Protein 2E7K (pdb70)

Foldseek 3Di:
DDDPPAFDKDKDADAQADFFAFFWAADPFWIFGCGGHCDGDVNPPPSHDGQKTWQDKPRHGCGGPRVVNSVVVRRVHGIIITGTHHDPVVD

CATH classification: 2.30.42.10

Radius of gyration: 12.75 Å; Cα contacts (8 Å, |Δi|>4): 169; chains: 1; bounding box: 32×29×38 Å

Nearest PDB structures (foldseek):
  2e7k-assembly1_A  TM=9.090E-01  e=2.906E-13  Homo sapiens
  7ntk-assembly2_B  TM=8.522E-01  e=6.490E-05  Homo sapiens
  4uu5-assembly1_A  TM=8.303E-01  e=9.554E-05  Homo sapiens
  4uu6-assembly1_A  TM=8.459E-01  e=1.331E-04  Homo sapiens
  7qcs-assembly1_A  TM=7.910E-01  e=1.571E-04  Homo sapiens

GO terms:
  GO:0005515 protein binding (F, IPI)
  GO:0005856 cytoskeleton (C, IDA)
  GO:0016020 membrane (C, EXP)

Secondary structure (DSSP, 8-state):
------S-B--B---TT----EEEEESSSSEEEEEE-SSSHHHHH----TT-EEEEETTEE-TT-HHHHHHHHHT--SSB-EEEE--S---

Structure (mmCIF, N/CA/C/O backbone):
data_2E7K
#
_entry.id   2E7K
#
loop_
_atom_site.group_PDB
_atom_site.id
_atom_site.type_symbol
_atom_site.label_atom_id
_atom_site.label_alt_id
_atom_site.label_comp_id
_atom_site.label_asym_id
_atom_site.label_entity_id
_atom_site.label_seq_id
_atom_site.pdbx_PDB_ins_code
_atom_site.Cartn_x
_atom_site.Cartn_y
_atom_site.Cartn_z
_atom_site.occupancy
_atom_site.B_iso_or_equiv
_atom_site.auth_seq_id
_atom_site.auth_comp_id
_atom_site.auth_asym_id
_atom_site.auth_atom_id
_atom_site.pdbx_PDB_model_num
ATOM 1 N N . GLY A 1 1 ? -2.651 -6.414 -25.399 1.00 0.00 1 GLY A N 1
ATOM 2 C CA . GLY A 1 1 ? -3.348 -7.593 -25.879 1.00 0.00 1 GLY A CA 1
ATOM 3 C C . GLY A 1 1 ? -3.368 -8.711 -24.856 1.00 0.00 1 GLY A C 1
ATOM 4 O O . GLY A 1 1 ? -4.349 -8.882 -24.131 1.00 0.00 1 GLY A O 1
ATOM 8 N N . SER A 1 2 ? -2.283 -9.477 -24.796 1.00 0.00 2 SER A N 1
ATOM 9 C CA . SER A 1 2 ? -2.182 -10.589 -23.858 1.00 0.00 2 SER A CA 1
ATOM 10 C C . SER A 1 2 ? -1.582 -10.128 -22.533 1.00 0.00 2 SER A C 1
ATOM 11 O O . SER A 1 2 ? -0.388 -9.840 -22.447 1.00 0.00 2 SER A O 1
ATOM 19 N N . SER A 1 3 ? -2.419 -10.062 -21.503 1.00 0.00 3 SER A N 1
ATOM 20 C CA . SER A 1 3 ? -1.973 -9.633 -20.182 1.00 0.00 3 SER A CA 1
ATOM 21 C C . SER A 1 3 ? -1.276 -10.774 -19.447 1.00 0.00 3 SER A C 1
ATOM 22 O O . SER A 1 3 ? -1.886 -11.802 -19.152 1.00 0.00 3 SER A O 1
ATOM 30 N N . GLY A 1 4 ? 0.007 -10.585 -19.154 1.00 0.00 4 GLY A N 1
ATOM 31 C CA . GLY A 1 4 ? 0.767 -11.606 -18.456 1.00 0.00 4 GLY A CA 1
ATOM 32 C C . GLY A 1 4 ? 1.449 -11.072 -17.212 1.00 0.00 4 GLY A C 1
ATOM 33 O O . GLY A 1 4 ? 2.673 -10.951 -17.170 1.00 0.00 4 GLY A O 1
ATOM 37 N N . SER A 1 5 ? 0.655 -10.750 -16.196 1.00 0.00 5 SER A N 1
ATOM 38 C CA . SER A 1 5 ? 1.189 -10.221 -14.946 1.00 0.00 5 SER A CA 1
ATOM 39 C C . SER A 1 5 ? 0.243 -10.512 -13.785 1.00 0.00 5 SER A C 1
ATOM 40 O O . SER A 1 5 ? -0.975 -10.399 -13.919 1.00 0.00 5 SER A O 1
ATOM 48 N N . SER A 1 6 ? 0.814 -10.887 -12.645 1.00 0.00 6 SER A N 1
ATOM 49 C CA . SER A 1 6 ? 0.023 -11.198 -11.460 1.00 0.00 6 SER A CA 1
ATOM 50 C C . SER A 1 6 ? -0.014 -10.010 -10.504 1.00 0.00 6 SER A C 1
ATOM 51 O O . SER A 1 6 ? 0.777 -9.075 -10.626 1.00 0.00 6 SER A O 1
ATOM 59 N N . GLY A 1 7 ? -0.941 -10.053 -9.552 1.00 0.00 7 GLY A N 1
ATOM 60 C CA . GLY A 1 7 ? -1.066 -8.974 -8.589 1.00 0.00 7 GLY A CA 1
ATOM 61 C C . GLY A 1 7 ? -1.094 -7.609 -9.247 1.00 0.00 7 GLY A C 1
ATOM 62 O O . GLY A 1 7 ? -1.926 -7.349 -10.116 1.00 0.00 7 GLY A O 1
ATOM 66 N N . ARG A 1 8 ? -0.183 -6.735 -8.832 1.00 0.00 8 ARG A N 1
ATOM 67 C CA . ARG A 1 8 ? -0.108 -5.389 -9.385 1.00 0.00 8 ARG A CA 1
ATOM 68 C C . ARG A 1 8 ? 1.158 -4.678 -8.916 1.00 0.00 8 ARG A C 1
ATOM 69 O O . ARG A 1 8 ? 1.257 -4.262 -7.762 1.00 0.00 8 ARG A O 1
ATOM 90 N N . MET A 1 9 ? 2.123 -4.542 -9.819 1.00 0.00 9 MET A N 1
ATOM 91 C CA . MET A 1 9 ? 3.383 -3.881 -9.498 1.00 0.00 9 MET A CA 1
ATOM 92 C C . MET A 1 9 ? 3.209 -2.365 -9.470 1.00 0.00 9 MET A C 1
ATOM 93 O O . MET A 1 9 ? 3.028 -1.732 -10.510 1.00 0.00 9 MET A O 1
ATOM 107 N N . VAL A 1 10 ? 3.265 -1.790 -8.273 1.00 0.00 10 VAL A N 1
ATOM 108 C CA . VAL A 1 10 ? 3.115 -0.348 -8.110 1.00 0.00 10 VAL A CA 1
ATOM 109 C C . VAL A 1 10 ? 4.473 0.337 -8.004 1.00 0.00 10 VAL A C 1
ATOM 110 O O . VAL A 1 10 ? 5.276 0.016 -7.129 1.00 0.00 10 VAL A O 1
ATOM 123 N N . GLY A 1 11 ? 4.723 1.285 -8.902 1.00 0.00 11 GLY A N 1
ATOM 124 C CA . GLY A 1 11 ? 5.985 2.002 -8.893 1.00 0.00 11 GLY A CA 1
ATOM 125 C C . GLY A 1 11 ? 5.925 3.270 -8.065 1.00 0.00 11 GLY A C 1
ATOM 126 O O . GLY A 1 11 ? 5.049 4.112 -8.269 1.00 0.00 11 GLY A O 1
ATOM 130 N N . ILE A 1 12 ? 6.856 3.407 -7.127 1.00 0.00 12 ILE A N 1
ATOM 131 C CA . ILE A 1 12 ? 6.904 4.581 -6.265 1.00 0.00 12 ILE A CA 1
ATOM 132 C C . ILE A 1 12 ? 8.162 5.403 -6.526 1.00 0.00 12 ILE A C 1
ATOM 133 O O . ILE A 1 12 ? 9.247 4.853 -6.716 1.00 0.00 12 ILE A O 1
ATOM 149 N N . ARG A 1 13 ? 8.008 6.723 -6.532 1.00 0.00 13 ARG A N 1
ATOM 150 C CA . ARG A 1 13 ? 9.132 7.622 -6.769 1.00 0.00 13 ARG A CA 1
ATOM 151 C C . ARG A 1 13 ? 9.627 8.230 -5.460 1.00 0.00 13 ARG A C 1
ATOM 152 O O . ARG A 1 13 ? 9.934 9.420 -5.392 1.00 0.00 13 ARG A O 1
ATOM 173 N N . LYS A 1 14 ? 9.703 7.404 -4.422 1.00 0.00 14 LYS A N 1
ATOM 174 C CA . LYS A 1 14 ? 10.162 7.858 -3.114 1.00 0.00 14 LYS A CA 1
ATOM 175 C C . LYS A 1 14 ? 11.676 8.046 -3.104 1.00 0.00 14 LYS A C 1
ATOM 176 O O . LYS A 1 14 ? 12.377 7.572 -3.998 1.00 0.00 14 LYS A O 1
ATOM 195 N N . THR A 1 15 ? 12.175 8.740 -2.085 1.00 0.00 15 THR A N 1
ATOM 196 C CA . THR A 1 15 ? 13.605 8.990 -1.959 1.00 0.00 15 THR A CA 1
ATOM 197 C C . THR A 1 15 ? 14.127 8.524 -0.604 1.00 0.00 15 THR A C 1
ATOM 198 O O . THR A 1 15 ? 13.398 8.530 0.388 1.00 0.00 15 THR A O 1
ATOM 209 N N . ALA A 1 16 ? 15.392 8.120 -0.570 1.00 0.00 16 ALA A N 1
ATOM 210 C CA . ALA A 1 16 ? 16.012 7.654 0.664 1.00 0.00 16 ALA A CA 1
ATOM 211 C C . ALA A 1 16 ? 15.445 8.386 1.875 1.00 0.00 16 ALA A C 1
ATOM 212 O O . ALA A 1 16 ? 15.330 9.611 1.874 1.00 0.00 16 ALA A O 1
ATOM 219 N N . GLY A 1 17 ? 15.090 7.628 2.907 1.00 0.00 17 GLY A N 1
ATOM 220 C CA . GLY A 1 17 ? 14.538 8.223 4.110 1.00 0.00 17 GLY A CA 1
ATOM 221 C C . GLY A 1 17 ? 13.061 8.537 3.976 1.00 0.00 17 GLY A C 1
ATOM 222 O O . GLY A 1 17 ? 12.267 8.204 4.855 1.00 0.00 17 GLY A O 1
ATOM 226 N N . GLU A 1 18 ? 12.693 9.183 2.873 1.00 0.00 18 GLU A N 1
ATOM 227 C CA . GLU A 1 18 ? 11.302 9.545 2.630 1.00 0.00 18 GLU A CA 1
ATOM 228 C C . GLU A 1 18 ? 10.360 8.449 3.121 1.00 0.00 18 GLU A C 1
ATOM 229 O O . GLU A 1 18 ? 10.482 7.288 2.729 1.00 0.00 18 GLU A O 1
ATOM 241 N N . HIS A 1 19 ? 9.422 8.826 3.983 1.00 0.00 19 HIS A N 1
ATOM 242 C CA . HIS A 1 19 ? 8.459 7.876 4.530 1.00 0.00 19 HIS A CA 1
ATOM 243 C C . HIS A 1 19 ? 7.167 7.884 3.718 1.00 0.00 19 HIS A C 1
ATOM 244 O O . HIS A 1 19 ? 6.879 8.843 3.000 1.00 0.00 19 HIS A O 1
ATOM 259 N N . LEU A 1 20 ? 6.393 6.811 3.835 1.00 0.00 20 LEU A N 1
ATOM 260 C CA . LEU A 1 20 ? 5.132 6.694 3.112 1.00 0.00 20 LEU A CA 1
ATOM 261 C C . LEU A 1 20 ? 3.988 7.315 3.907 1.00 0.00 20 LEU A C 1
ATOM 262 O O . LEU A 1 20 ? 3.325 8.240 3.441 1.00 0.00 20 LEU A O 1
ATOM 278 N N . GLY A 1 21 ? 3.764 6.799 5.112 1.00 0.00 21 GLY A N 1
ATOM 279 C CA . GLY A 1 21 ? 2.701 7.317 5.954 1.00 0.00 21 GLY A CA 1
ATOM 280 C C . GLY A 1 21 ? 1.456 6.453 5.913 1.00 0.00 21 GLY A C 1
ATOM 281 O O . GLY A 1 21 ? 0.370 6.933 5.590 1.00 0.00 21 GLY A O 1
ATOM 285 N N . VAL A 1 22 ? 1.614 5.174 6.240 1.00 0.00 22 VAL A N 1
ATOM 286 C CA . VAL A 1 22 ? 0.494 4.241 6.239 1.00 0.00 22 VAL A CA 1
ATOM 287 C C . VAL A 1 22 ? 0.626 3.222 7.365 1.00 0.00 22 VAL A C 1
ATOM 288 O O . VAL A 1 22 ? 1.706 3.040 7.930 1.00 0.00 22 VAL A O 1
ATOM 301 N N . THR A 1 23 ? -0.480 2.559 7.689 1.00 0.00 23 THR A N 1
ATOM 302 C CA . THR A 1 23 ? -0.488 1.558 8.749 1.00 0.00 23 THR A CA 1
ATOM 303 C C . THR A 1 23 ? -1.024 0.225 8.241 1.00 0.00 23 THR A C 1
ATOM 304 O O . THR A 1 23 ? -2.163 0.136 7.781 1.00 0.00 23 THR A O 1
ATOM 315 N N . PHE A 1 24 ? -0.197 -0.812 8.329 1.00 0.00 24 PHE A N 1
ATOM 316 C CA . PHE A 1 24 ? -0.588 -2.142 7.877 1.00 0.00 24 PHE A CA 1
ATOM 317 C C . PHE A 1 24 ? -1.034 -3.006 9.054 1.00 0.00 24 PHE A C 1
ATOM 318 O O . PHE A 1 24 ? -0.545 -2.851 10.172 1.00 0.00 24 PHE A O 1
ATOM 335 N N . ARG A 1 25 ? -1.967 -3.916 8.792 1.00 0.00 25 ARG A N 1
ATOM 336 C CA . ARG A 1 25 ? -2.480 -4.804 9.828 1.00 0.00 25 ARG A CA 1
ATOM 337 C C . ARG A 1 25 ? -2.360 -6.264 9.402 1.00 0.00 25 ARG A C 1
ATOM 338 O O . ARG A 1 25 ? -2.372 -6.577 8.212 1.00 0.00 25 ARG A O 1
ATOM 359 N N . VAL A 1 26 ? -2.244 -7.154 10.383 1.00 0.00 26 VAL A N 1
ATOM 360 C CA . VAL A 1 26 ? -2.122 -8.581 10.110 1.00 0.00 26 VAL A CA 1
ATOM 361 C C . VAL A 1 26 ? -3.391 -9.326 10.506 1.00 0.00 26 VAL A C 1
ATOM 362 O O . VAL A 1 26 ? -3.632 -9.576 11.687 1.00 0.00 26 VAL A O 1
ATOM 375 N N . GLU A 1 27 ? -4.198 -9.680 9.511 1.00 0.00 27 GLU A N 1
ATOM 376 C CA . GLU A 1 27 ? -5.444 -10.397 9.757 1.00 0.00 27 GLU A CA 1
ATOM 377 C C . GLU A 1 27 ? -5.574 -11.597 8.824 1.00 0.00 27 GLU A C 1
ATOM 378 O O . GLU A 1 27 ? -5.638 -11.445 7.605 1.00 0.00 27 GLU A O 1
ATOM 390 N N . GLY A 1 28 ? -5.611 -12.792 9.407 1.00 0.00 28 GLY A N 1
ATOM 391 C CA . GLY A 1 28 ? -5.733 -14.001 8.613 1.00 0.00 28 GLY A CA 1
ATOM 392 C C . GLY A 1 28 ? -4.389 -14.527 8.150 1.00 0.00 28 GLY A C 1
ATOM 393 O O . GLY A 1 28 ? -4.239 -15.719 7.884 1.00 0.00 28 GLY A O 1
ATOM 397 N N . GLY A 1 29 ? -3.408 -13.635 8.050 1.00 0.00 29 GLY A N 1
ATOM 398 C CA . GLY A 1 29 ? -2.083 -14.035 7.613 1.00 0.00 29 GLY A CA 1
ATOM 399 C C . GLY A 1 29 ? -1.609 -13.250 6.406 1.00 0.00 29 GLY A C 1
ATOM 400 O O . GLY A 1 29 ? -0.812 -13.745 5.610 1.00 0.00 29 GLY A O 1
ATOM 404 N N . GLU A 1 30 ? -2.102 -12.023 6.269 1.00 0.00 30 GLU A N 1
ATOM 405 C CA . GLU A 1 30 ? -1.725 -11.170 5.148 1.00 0.00 30 GLU A CA 1
ATOM 406 C C . GLU A 1 30 ? -1.628 -9.710 5.584 1.00 0.00 30 GLU A C 1
ATOM 407 O O . GLU A 1 30 ? -2.351 -9.268 6.478 1.00 0.00 30 GLU A O 1
ATOM 419 N N . LEU A 1 31 ? -0.731 -8.967 4.946 1.00 0.00 31 LEU A N 1
ATOM 420 C CA . LEU A 1 31 ? -0.539 -7.557 5.266 1.00 0.00 31 LEU A CA 1
ATOM 421 C C . LEU A 1 31 ? -1.534 -6.685 4.507 1.00 0.00 31 LEU A C 1
ATOM 422 O O . LEU A 1 31 ? -1.483 -6.590 3.281 1.00 0.00 31 LEU A O 1
ATOM 438 N N . VAL A 1 32 ? -2.437 -6.048 5.245 1.00 0.00 32 VAL A N 1
ATOM 439 C CA . VAL A 1 32 ? -3.442 -5.180 4.642 1.00 0.00 32 VAL A CA 1
ATOM 440 C C . VAL A 1 32 ? -3.319 -3.752 5.162 1.00 0.00 32 VAL A C 1
ATOM 441 O O . VAL A 1 32 ? -3.225 -3.526 6.368 1.00 0.00 32 VAL A O 1
ATOM 454 N N . ILE A 1 33 ? -3.321 -2.792 4.243 1.00 0.00 33 ILE A N 1
ATOM 455 C CA . ILE A 1 33 ? -3.211 -1.386 4.609 1.00 0.00 33 ILE A CA 1
ATOM 456 C C . ILE A 1 33 ? -4.348 -0.968 5.536 1.00 0.00 33 ILE A C 1
ATOM 457 O O . ILE A 1 33 ? -5.417 -0.562 5.080 1.00 0.00 33 ILE A O 1
ATOM 473 N N . ALA A 1 34 ? -4.110 -1.070 6.839 1.00 0.00 34 ALA A N 1
ATOM 474 C CA . ALA A 1 34 ? -5.113 -0.700 7.830 1.00 0.00 34 ALA A CA 1
ATOM 475 C C . ALA A 1 34 ? -5.661 0.698 7.561 1.00 0.00 34 ALA A C 1
ATOM 476 O O . ALA A 1 34 ? -6.871 0.887 7.438 1.00 0.00 34 ALA A O 1
ATOM 483 N N . ARG A 1 35 ? -4.763 1.673 7.471 1.00 0.00 35 ARG A N 1
ATOM 484 C CA . ARG A 1 35 ? -5.157 3.054 7.219 1.00 0.00 35 ARG A CA 1
ATOM 485 C C . ARG A 1 35 ? -4.077 3.792 6.433 1.00 0.00 35 ARG A C 1
ATOM 486 O O . ARG A 1 35 ? -2.920 3.372 6.403 1.00 0.00 35 ARG A O 1
ATOM 507 N N . ILE A 1 36 ? -4.464 4.894 5.798 1.00 0.00 36 ILE A N 1
ATOM 508 C CA . ILE A 1 36 ? -3.529 5.691 5.013 1.00 0.00 36 ILE A CA 1
ATOM 509 C C . ILE A 1 36 ? -3.619 7.167 5.384 1.00 0.00 36 ILE A C 1
ATOM 510 O O . ILE A 1 36 ? -4.695 7.765 5.340 1.00 0.00 36 ILE A O 1
ATOM 526 N N . LEU A 1 37 ? -2.483 7.750 5.747 1.00 0.00 37 LEU A N 1
ATOM 527 C CA . LEU A 1 37 ? -2.432 9.159 6.124 1.00 0.00 37 LEU A CA 1
ATOM 528 C C . LEU A 1 37 ? -2.461 10.054 4.889 1.00 0.00 37 LEU A C 1
ATOM 529 O O . LEU A 1 37 ? -1.931 9.696 3.837 1.00 0.00 37 LEU A O 1
ATOM 545 N N . HIS A 1 38 ? -3.082 11.222 5.025 1.00 0.00 38 HIS A N 1
ATOM 546 C CA . HIS A 1 38 ? -3.177 12.170 3.921 1.00 0.00 38 HIS A CA 1
ATOM 547 C C . HIS A 1 38 ? -1.891 12.980 3.788 1.00 0.00 38 HIS A C 1
ATOM 548 O O . HIS A 1 38 ? -1.012 12.913 4.646 1.00 0.00 38 HIS A O 1
ATOM 563 N N . GLY A 1 39 ? -1.788 13.744 2.704 1.00 0.00 39 GLY A N 1
ATOM 564 C CA . GLY A 1 39 ? -0.606 14.554 2.478 1.00 0.00 39 GLY A CA 1
ATOM 565 C C . GLY A 1 39 ? 0.667 13.731 2.462 1.00 0.00 39 GLY A C 1
ATOM 566 O O . GLY A 1 39 ? 1.681 14.131 3.034 1.00 0.00 39 GLY A O 1
ATOM 570 N N . GLY A 1 40 ? 0.615 12.575 1.807 1.00 0.00 40 GLY A N 1
ATOM 571 C CA . GLY A 1 40 ? 1.778 11.711 1.734 1.00 0.00 40 GLY A CA 1
ATOM 572 C C . GLY A 1 40 ? 1.968 11.109 0.355 1.00 0.00 40 GLY A C 1
ATOM 573 O O . GLY A 1 40 ? 1.446 11.627 -0.632 1.00 0.00 40 GLY A O 1
ATOM 577 N N . MET A 1 41 ? 2.718 10.014 0.287 1.00 0.00 41 MET A N 1
ATOM 578 C CA . MET A 1 41 ? 2.975 9.342 -0.982 1.00 0.00 41 MET A CA 1
ATOM 579 C C . MET A 1 41 ? 1.742 8.576 -1.451 1.00 0.00 41 MET A C 1
ATOM 580 O O . MET A 1 41 ? 1.134 8.920 -2.465 1.00 0.00 41 MET A O 1
ATOM 594 N N . VAL A 1 42 ? 1.377 7.537 -0.706 1.00 0.00 42 VAL A N 1
ATOM 595 C CA . VAL A 1 42 ? 0.216 6.723 -1.046 1.00 0.00 42 VAL A CA 1
ATOM 596 C C . VAL A 1 42 ? -0.997 7.596 -1.349 1.00 0.00 42 VAL A C 1
ATOM 597 O O . VAL A 1 42 ? -1.559 7.537 -2.442 1.00 0.00 42 VAL A O 1
ATOM 610 N N . ALA A 1 43 ? -1.395 8.406 -0.373 1.00 0.00 43 ALA A N 1
ATOM 611 C CA . ALA A 1 43 ? -2.540 9.293 -0.536 1.00 0.00 43 ALA A CA 1
ATOM 612 C C . ALA A 1 43 ? -2.515 9.977 -1.899 1.00 0.00 43 ALA A C 1
ATOM 613 O O . ALA A 1 43 ? -3.373 9.728 -2.744 1.00 0.00 43 ALA A O 1
ATOM 620 N N . GLN A 1 44 ? -1.525 10.841 -2.104 1.00 0.00 44 GLN A N 1
ATOM 621 C CA . GLN A 1 44 ? -1.390 11.562 -3.363 1.00 0.00 44 GLN A CA 1
ATOM 622 C C . GLN A 1 44 ? -1.602 10.628 -4.551 1.00 0.00 44 GLN A C 1
ATOM 623 O O . GLN A 1 44 ? -2.511 10.830 -5.356 1.00 0.00 44 GLN A O 1
ATOM 637 N N . GLN A 1 45 ? -0.757 9.608 -4.652 1.00 0.00 45 GLN A N 1
ATOM 638 C CA . GLN A 1 45 ? -0.851 8.644 -5.742 1.00 0.00 45 GLN A CA 1
ATOM 639 C C . GLN A 1 45 ? -2.300 8.232 -5.981 1.00 0.00 45 GLN A C 1
ATOM 640 O O . GLN A 1 45 ? -2.759 8.170 -7.121 1.00 0.00 45 GLN A O 1
ATOM 654 N N . GLY A 1 46 ? -3.017 7.951 -4.897 1.00 0.00 46 GLY A N 1
ATOM 655 C CA . GLY A 1 46 ? -4.407 7.549 -5.010 1.00 0.00 46 GLY A CA 1
ATOM 656 C C . GLY A 1 46 ? -4.558 6.096 -5.416 1.00 0.00 46 GLY A C 1
ATOM 657 O O . GLY A 1 46 ? -5.664 5.553 -5.407 1.00 0.00 46 GLY A O 1
ATOM 661 N N . LEU A 1 47 ? -3.446 5.465 -5.774 1.00 0.00 47 LEU A N 1
ATOM 662 C CA . LEU A 1 47 ? -3.460 4.066 -6.187 1.00 0.00 47 LEU A CA 1
ATOM 663 C C . LEU A 1 47 ? -3.842 3.158 -5.022 1.00 0.00 47 LEU A C 1
ATOM 664 O O . LEU A 1 47 ? -4.945 2.611 -4.983 1.00 0.00 47 LEU A O 1
ATOM 680 N N . LEU A 1 48 ? -2.924 3.002 -4.075 1.00 0.00 48 LEU A N 1
ATOM 681 C CA . LEU A 1 48 ? -3.165 2.162 -2.907 1.00 0.00 48 LEU A CA 1
ATOM 682 C C . LEU A 1 48 ? -4.335 2.695 -2.085 1.00 0.00 48 LEU A C 1
ATOM 683 O O . LEU A 1 48 ? -4.548 3.905 -2.001 1.00 0.00 48 LEU A O 1
ATOM 699 N N . HIS A 1 49 ? -5.089 1.783 -1.478 1.00 0.00 49 HIS A N 1
ATOM 700 C CA . HIS A 1 49 ? -6.235 2.161 -0.660 1.00 0.00 49 HIS A CA 1
ATOM 701 C C . HIS A 1 49 ? -6.574 1.062 0.342 1.00 0.00 49 HIS A C 1
ATOM 702 O O . HIS A 1 49 ? -6.333 -0.118 0.089 1.00 0.00 49 HIS A O 1
ATOM 717 N N . VAL A 1 50 ? -7.133 1.458 1.481 1.00 0.00 50 VAL A N 1
ATOM 718 C CA . VAL A 1 50 ? -7.505 0.507 2.522 1.00 0.00 50 VAL A CA 1
ATOM 719 C C . VAL A 1 50 ? -7.991 -0.806 1.918 1.00 0.00 50 VAL A C 1
ATOM 720 O O . VAL A 1 50 ? -8.863 -0.817 1.050 1.00 0.00 50 VAL A O 1
ATOM 733 N N . GLY A 1 51 ? -7.421 -1.913 2.384 1.00 0.00 51 GLY A N 1
ATOM 734 C CA . GLY A 1 51 ? -7.809 -3.217 1.879 1.00 0.00 51 GLY A CA 1
ATOM 735 C C . GLY A 1 51 ? -6.732 -3.851 1.021 1.00 0.00 51 GLY A C 1
ATOM 736 O O . GLY A 1 51 ? -6.718 -5.066 0.828 1.00 0.00 51 GLY A O 1
ATOM 740 N N . ASP A 1 52 ? -5.829 -3.026 0.503 1.00 0.00 52 ASP A N 1
ATOM 741 C CA . ASP A 1 52 ? -4.743 -3.512 -0.340 1.00 0.00 52 ASP A CA 1
ATOM 742 C C . ASP A 1 52 ? -3.937 -4.589 0.379 1.00 0.00 52 ASP A C 1
ATOM 743 O O . ASP A 1 52 ? -3.524 -4.407 1.525 1.00 0.00 52 ASP A O 1
ATOM 752 N N . ILE A 1 53 ? -3.719 -5.710 -0.300 1.00 0.00 53 ILE A N 1
ATOM 753 C CA . ILE A 1 53 ? -2.962 -6.816 0.275 1.00 0.00 53 ILE A CA 1
ATOM 754 C C . ILE A 1 53 ? -1.587 -6.937 -0.373 1.00 0.00 53 ILE A C 1
ATOM 755 O O . ILE A 1 53 ? -1.474 -7.066 -1.592 1.00 0.00 53 ILE A O 1
ATOM 771 N N . ILE A 1 54 ? -0.546 -6.896 0.451 1.00 0.00 54 ILE A N 1
ATOM 772 C CA . ILE A 1 54 ? 0.822 -7.005 -0.041 1.00 0.00 54 ILE A CA 1
ATOM 773 C C . ILE A 1 54 ? 1.342 -8.432 0.091 1.00 0.00 54 ILE A C 1
ATOM 774 O O . ILE A 1 54 ? 1.114 -9.097 1.101 1.00 0.00 54 ILE A O 1
ATOM 790 N N . LYS A 1 55 ? 2.045 -8.897 -0.937 1.00 0.00 55 LYS A N 1
ATOM 791 C CA . LYS A 1 55 ? 2.601 -10.245 -0.936 1.00 0.00 55 LYS A CA 1
ATOM 792 C C . LYS A 1 55 ? 4.126 -10.203 -0.964 1.00 0.00 55 LYS A C 1
ATOM 793 O O . LYS A 1 55 ? 4.786 -10.738 -0.073 1.00 0.00 55 LYS A O 1
ATOM 812 N N . GLU A 1 56 ? 4.678 -9.563 -1.990 1.00 0.00 56 GLU A N 1
ATOM 813 C CA . GLU A 1 56 ? 6.125 -9.452 -2.131 1.00 0.00 56 GLU A CA 1
ATOM 814 C C . GLU A 1 56 ? 6.525 -8.037 -2.538 1.00 0.00 56 GLU A C 1
ATOM 815 O O . GLU A 1 56 ? 5.739 -7.308 -3.143 1.00 0.00 56 GLU A O 1
ATOM 827 N N . VAL A 1 57 ? 7.754 -7.656 -2.202 1.00 0.00 57 VAL A N 1
ATOM 828 C CA . VAL A 1 57 ? 8.259 -6.329 -2.533 1.00 0.00 57 VAL A CA 1
ATOM 829 C C . VAL A 1 57 ? 9.665 -6.407 -3.118 1.00 0.00 57 VAL A C 1
ATOM 830 O O . VAL A 1 57 ? 10.585 -6.918 -2.481 1.00 0.00 57 VAL A O 1
ATOM 843 N N . ASN A 1 58 ? 9.823 -5.896 -4.334 1.00 0.00 58 ASN A N 1
ATOM 844 C CA . ASN A 1 58 ? 11.118 -5.907 -5.006 1.00 0.00 58 ASN A CA 1
ATOM 845 C C . ASN A 1 58 ? 11.754 -7.292 -4.937 1.00 0.00 58 ASN A C 1
ATOM 846 O O . ASN A 1 58 ? 12.974 -7.430 -5.008 1.00 0.00 58 ASN A O 1
ATOM 857 N N . GLY A 1 59 ? 10.917 -8.316 -4.798 1.00 0.00 59 GLY A N 1
ATOM 858 C CA . GLY A 1 59 ? 11.416 -9.677 -4.723 1.00 0.00 59 GLY A CA 1
ATOM 859 C C . GLY A 1 59 ? 11.832 -10.064 -3.318 1.00 0.00 59 GLY A C 1
ATOM 860 O O . GLY A 1 59 ? 12.798 -10.804 -3.132 1.00 0.00 59 GLY A O 1
ATOM 864 N N . GLN A 1 60 ? 11.102 -9.563 -2.326 1.00 0.00 60 GLN A N 1
ATOM 865 C CA . GLN A 1 60 ? 11.403 -9.860 -0.931 1.00 0.00 60 GLN A CA 1
ATOM 866 C C . GLN A 1 60 ? 10.122 -10.069 -0.130 1.00 0.00 60 GLN A C 1
ATOM 867 O O . GLN A 1 60 ? 9.139 -9.344 -0.285 1.00 0.00 60 GLN A O 1
ATOM 881 N N . PRO A 1 61 ? 10.131 -11.084 0.746 1.00 0.00 61 PRO A N 1
ATOM 882 C CA . PRO A 1 61 ? 8.977 -11.412 1.589 1.00 0.00 61 PRO A CA 1
ATOM 883 C C . PRO A 1 61 ? 8.724 -10.359 2.662 1.00 0.00 61 PRO A C 1
ATOM 884 O O . PRO A 1 61 ? 9.620 -10.021 3.437 1.00 0.00 61 PRO A O 1
ATOM 895 N N . VAL A 1 62 ? 7.500 -9.844 2.703 1.00 0.00 62 VAL A N 1
ATOM 896 C CA . VAL A 1 62 ? 7.129 -8.830 3.683 1.00 0.00 62 VAL A CA 1
ATOM 897 C C . VAL A 1 62 ? 6.845 -9.458 5.043 1.00 0.00 62 VAL A C 1
ATOM 898 O O . VAL A 1 62 ? 6.860 -8.777 6.067 1.00 0.00 62 VAL A O 1
ATOM 911 N N . GLY A 1 63 ? 6.585 -10.762 5.044 1.00 0.00 63 GLY A N 1
ATOM 912 C CA . GLY A 1 63 ? 6.301 -11.460 6.284 1.00 0.00 63 GLY A CA 1
ATOM 913 C C . GLY A 1 63 ? 5.084 -10.905 6.997 1.00 0.00 63 GLY A C 1
ATOM 914 O O . GLY A 1 63 ? 4.432 -9.985 6.501 1.00 0.00 63 GLY A O 1
ATOM 918 N N . SER A 1 64 ? 4.776 -11.464 8.162 1.00 0.00 64 SER A N 1
ATOM 919 C CA . SER A 1 64 ? 3.626 -11.023 8.942 1.00 0.00 64 SER A CA 1
ATOM 920 C C . SER A 1 64 ? 4.006 -9.871 9.867 1.00 0.00 64 SER A C 1
ATOM 921 O O . SER A 1 64 ? 3.286 -9.558 10.815 1.00 0.00 64 SER A O 1
ATOM 929 N N . ASP A 1 65 ? 5.144 -9.245 9.585 1.00 0.00 65 ASP A N 1
ATOM 930 C CA . ASP A 1 65 ? 5.621 -8.127 10.390 1.00 0.00 65 ASP A CA 1
ATOM 931 C C . ASP A 1 65 ? 5.388 -6.801 9.672 1.00 0.00 65 ASP A C 1
ATOM 932 O O . ASP A 1 65 ? 6.198 -6.356 8.859 1.00 0.00 65 ASP A O 1
ATOM 941 N N . PRO A 1 66 ? 4.253 -6.154 9.978 1.00 0.00 66 PRO A N 1
ATOM 942 C CA . PRO A 1 66 ? 3.886 -4.871 9.372 1.00 0.00 66 PRO A CA 1
ATOM 943 C C . PRO A 1 66 ? 4.780 -3.730 9.846 1.00 0.00 66 PRO A C 1
ATOM 944 O O . PRO A 1 66 ? 5.078 -2.806 9.088 1.00 0.00 66 PRO A O 1
ATOM 955 N N . ARG A 1 67 ? 5.204 -3.800 11.104 1.00 0.00 67 ARG A N 1
ATOM 956 C CA . ARG A 1 67 ? 6.063 -2.772 11.679 1.00 0.00 67 ARG A CA 1
ATOM 957 C C . ARG A 1 67 ? 7.452 -2.808 11.047 1.00 0.00 67 ARG A C 1
ATOM 958 O O . ARG A 1 67 ? 8.169 -1.809 11.043 1.00 0.00 67 ARG A O 1
ATOM 979 N N . ALA A 1 68 ? 7.824 -3.968 10.516 1.00 0.00 68 ALA A N 1
ATOM 980 C CA . ALA A 1 68 ? 9.126 -4.135 9.881 1.00 0.00 68 ALA A CA 1
ATOM 981 C C . ALA A 1 68 ? 9.078 -3.721 8.414 1.00 0.00 68 ALA A C 1
ATOM 982 O O . ALA A 1 68 ? 10.084 -3.291 7.847 1.00 0.00 68 ALA A O 1
ATOM 989 N N . LEU A 1 69 ? 7.905 -3.853 7.805 1.00 0.00 69 LEU A N 1
ATOM 990 C CA . LEU A 1 69 ? 7.727 -3.493 6.403 1.00 0.00 69 LEU A CA 1
ATOM 991 C C . LEU A 1 69 ? 7.828 -1.983 6.211 1.00 0.00 69 LEU A C 1
ATOM 992 O O . LEU A 1 69 ? 8.626 -1.502 5.408 1.00 0.00 69 LEU A O 1
ATOM 1008 N N . GLN A 1 70 ? 7.014 -1.241 6.956 1.00 0.00 70 GLN A N 1
ATOM 1009 C CA . GLN A 1 70 ? 7.013 0.214 6.868 1.00 0.00 70 GLN A CA 1
ATOM 1010 C C . GLN A 1 70 ? 8.429 0.767 6.991 1.00 0.00 70 GLN A C 1
ATOM 1011 O O . GLN A 1 70 ? 8.699 1.900 6.593 1.00 0.00 70 GLN A O 1
ATOM 1025 N N . GLU A 1 71 ? 9.329 -0.040 7.545 1.00 0.00 71 GLU A N 1
ATOM 1026 C CA . GLU A 1 71 ? 10.717 0.371 7.721 1.00 0.00 71 GLU A CA 1
ATOM 1027 C C . GLU A 1 71 ? 11.545 0.032 6.485 1.00 0.00 71 GLU A C 1
ATOM 1028 O O . GLU A 1 71 ? 12.486 0.748 6.139 1.00 0.00 71 GLU A O 1
ATOM 1040 N N . LEU A 1 72 ? 11.190 -1.065 5.825 1.00 0.00 72 LEU A N 1
ATOM 1041 C CA . LEU A 1 72 ? 11.900 -1.500 4.628 1.00 0.00 72 LEU A CA 1
ATOM 1042 C C . LEU A 1 72 ? 11.837 -0.434 3.539 1.00 0.00 72 LEU A C 1
ATOM 1043 O O . LEU A 1 72 ? 12.828 -0.168 2.857 1.00 0.00 72 LEU A O 1
ATOM 1059 N N . LEU A 1 73 ? 10.667 0.175 3.382 1.00 0.00 73 LEU A N 1
ATOM 1060 C CA . LEU A 1 73 ? 10.475 1.215 2.377 1.00 0.00 73 LEU A CA 1
ATOM 1061 C C . LEU A 1 73 ? 11.291 2.459 2.717 1.00 0.00 73 LEU A C 1
ATOM 1062 O O . LEU A 1 73 ? 11.941 3.043 1.851 1.00 0.00 73 LEU A O 1
ATOM 1078 N N . ARG A 1 74 ? 11.253 2.856 3.985 1.00 0.00 74 ARG A N 1
ATOM 1079 C CA . ARG A 1 74 ? 11.989 4.029 4.440 1.00 0.00 74 ARG A CA 1
ATOM 1080 C C . ARG A 1 74 ? 13.405 4.037 3.871 1.00 0.00 74 ARG A C 1
ATOM 1081 O O . ARG A 1 74 ? 13.973 5.095 3.606 1.00 0.00 74 ARG A O 1
ATOM 1102 N N . ASN A 1 75 ? 13.970 2.847 3.688 1.00 0.00 75 ASN A N 1
ATOM 1103 C CA . ASN A 1 75 ? 15.320 2.717 3.153 1.00 0.00 75 ASN A CA 1
ATOM 1104 C C . ASN A 1 75 ? 15.290 2.165 1.731 1.00 0.00 75 ASN A C 1
ATOM 1105 O O . ASN A 1 75 ? 16.119 1.335 1.358 1.00 0.00 75 ASN A O 1
ATOM 1116 N N . ALA A 1 76 ? 14.329 2.633 0.941 1.00 0.00 76 ALA A N 1
ATOM 1117 C CA . ALA A 1 76 ? 14.192 2.189 -0.441 1.00 0.00 76 ALA A CA 1
ATOM 1118 C C . ALA A 1 76 ? 14.195 3.373 -1.401 1.00 0.00 76 ALA A C 1
ATOM 1119 O O . ALA A 1 76 ? 13.149 3.957 -1.684 1.00 0.00 76 ALA A O 1
ATOM 1126 N N . SER A 1 77 ? 15.377 3.723 -1.899 1.00 0.00 77 SER A N 1
ATOM 1127 C CA . SER A 1 77 ? 15.516 4.842 -2.824 1.00 0.00 77 SER A CA 1
ATOM 1128 C C . SER A 1 77 ? 15.451 4.361 -4.270 1.00 0.00 77 SER A C 1
ATOM 1129 O O . SER A 1 77 ? 16.060 3.355 -4.630 1.00 0.00 77 SER A O 1
ATOM 1137 N N . GLY A 1 78 ? 14.706 5.090 -5.097 1.00 0.00 78 GLY A N 1
ATOM 1138 C CA . GLY A 1 78 ? 14.574 4.724 -6.495 1.00 0.00 78 GLY A CA 1
ATOM 1139 C C . GLY A 1 78 ? 13.206 4.157 -6.818 1.00 0.00 78 GLY A C 1
ATOM 1140 O O . GLY A 1 78 ? 12.276 4.266 -6.020 1.00 0.00 78 GLY A O 1
ATOM 1144 N N . SER A 1 79 ? 13.082 3.550 -7.995 1.00 0.00 79 SER A N 1
ATOM 1145 C CA . SER A 1 79 ? 11.816 2.968 -8.425 1.00 0.00 79 SER A CA 1
ATOM 1146 C C . SER A 1 79 ? 11.511 1.694 -7.643 1.00 0.00 79 SER A C 1
ATOM 1147 O O . SER A 1 79 ? 12.044 0.625 -7.942 1.00 0.00 79 SER A O 1
ATOM 1155 N N . VAL A 1 80 ? 10.648 1.815 -6.640 1.00 0.00 80 VAL A N 1
ATOM 1156 C CA . VAL A 1 80 ? 10.269 0.674 -5.815 1.00 0.00 80 VAL A CA 1
ATOM 1157 C C . VAL A 1 80 ? 9.026 -0.015 -6.367 1.00 0.00 80 VAL A C 1
ATOM 1158 O O . VAL A 1 80 ? 8.116 0.639 -6.876 1.00 0.00 80 VAL A O 1
ATOM 1171 N N . ILE A 1 81 ? 8.996 -1.339 -6.263 1.00 0.00 81 ILE A N 1
ATOM 1172 C CA . ILE A 1 81 ? 7.864 -2.117 -6.751 1.00 0.00 81 ILE A CA 1
ATOM 1173 C C . ILE A 1 81 ? 7.118 -2.785 -5.601 1.00 0.00 81 ILE A C 1
ATOM 1174 O O . ILE A 1 81 ? 7.727 -3.227 -4.626 1.00 0.00 81 ILE A O 1
ATOM 1190 N N . LEU A 1 82 ? 5.797 -2.855 -5.721 1.00 0.00 82 LEU A N 1
ATOM 1191 C CA . LEU A 1 82 ? 4.967 -3.470 -4.691 1.00 0.00 82 LEU A CA 1
ATOM 1192 C C . LEU A 1 82 ? 3.876 -4.335 -5.316 1.00 0.00 82 LEU A C 1
ATOM 1193 O O . LEU A 1 82 ? 3.004 -3.836 -6.027 1.00 0.00 82 LEU A O 1
ATOM 1209 N N . LYS A 1 83 ? 3.930 -5.634 -5.044 1.00 0.00 83 LYS A N 1
ATOM 1210 C CA . LYS A 1 83 ? 2.946 -6.569 -5.575 1.00 0.00 83 LYS A CA 1
ATOM 1211 C C . LYS A 1 83 ? 1.718 -6.638 -4.672 1.00 0.00 83 LYS A C 1
ATOM 1212 O O . LYS A 1 83 ? 1.742 -7.286 -3.626 1.00 0.00 83 LYS A O 1
ATOM 1231 N N . ILE A 1 84 ? 0.647 -5.968 -5.085 1.00 0.00 84 ILE A N 1
ATOM 1232 C CA . ILE A 1 84 ? -0.590 -5.957 -4.315 1.00 0.00 84 ILE A CA 1
ATOM 1233 C C . ILE A 1 84 ? -1.606 -6.937 -4.891 1.00 0.00 84 ILE A C 1
ATOM 1234 O O . ILE A 1 84 ? -1.546 -7.289 -6.070 1.00 0.00 84 ILE A O 1
ATOM 1250 N N . LEU A 1 85 ? -2.540 -7.373 -4.053 1.00 0.00 85 LEU A N 1
ATOM 1251 C CA . LEU A 1 85 ? -3.572 -8.312 -4.479 1.00 0.00 85 LEU A CA 1
ATOM 1252 C C . LEU A 1 85 ? -4.891 -8.031 -3.767 1.00 0.00 85 LEU A C 1
ATOM 1253 O O . LEU A 1 85 ? -4.911 -7.448 -2.684 1.00 0.00 85 LEU A O 1
ATOM 1269 N N . SER A 1 86 ? -5.991 -8.453 -4.383 1.00 0.00 86 SER A N 1
ATOM 1270 C CA . SER A 1 86 ? -7.315 -8.245 -3.809 1.00 0.00 86 SER A CA 1
ATOM 1271 C C . SER A 1 86 ? -7.610 -9.285 -2.732 1.00 0.00 86 SER A C 1
ATOM 1272 O O . SER A 1 86 ? -6.752 -10.096 -2.386 1.00 0.00 86 SER A O 1
ATOM 1280 N N . GLY A 1 87 ? -8.831 -9.254 -2.206 1.00 0.00 87 GLY A N 1
ATOM 1281 C CA . GLY A 1 87 ? -9.218 -10.198 -1.174 1.00 0.00 87 GLY A CA 1
ATOM 1282 C C . GLY A 1 87 ? -10.633 -9.969 -0.681 1.00 0.00 87 GLY A C 1
ATOM 1283 O O . GLY A 1 87 ? -11.463 -9.370 -1.366 1.00 0.00 87 GLY A O 1
ATOM 1287 N N . PRO A 1 88 ? -10.926 -10.455 0.535 1.00 0.00 88 PRO A N 1
ATOM 1288 C CA . PRO A 1 88 ? -12.251 -10.313 1.146 1.00 0.00 88 PRO A CA 1
ATOM 1289 C C . PRO A 1 88 ? -12.556 -8.872 1.540 1.00 0.00 88 PRO A C 1
ATOM 1290 O O . PRO A 1 88 ? -13.704 -8.525 1.821 1.00 0.00 88 PRO A O 1
ATOM 1301 N N . SER A 1 89 ? -11.523 -8.036 1.558 1.00 0.00 89 SER A N 1
ATOM 1302 C CA . SER A 1 89 ? -11.681 -6.633 1.921 1.00 0.00 89 SER A CA 1
ATOM 1303 C C . SER A 1 89 ? -12.984 -6.070 1.361 1.00 0.00 89 SER A C 1
ATOM 1304 O O . SER A 1 89 ? -13.089 -5.791 0.167 1.00 0.00 89 SER A O 1
ATOM 1312 N N . SER A 1 90 ? -13.973 -5.907 2.233 1.00 0.00 90 SER A N 1
ATOM 1313 C CA . SER A 1 90 ? -15.271 -5.381 1.826 1.00 0.00 90 SER A CA 1
ATOM 1314 C C . SER A 1 90 ? -15.123 -4.007 1.179 1.00 0.00 90 SER A C 1
ATOM 1315 O O . SER A 1 90 ? -14.268 -3.214 1.570 1.00 0.00 90 SER A O 1
ATOM 1323 N N . GLY A 1 91 ? -15.963 -3.734 0.185 1.00 0.00 91 GLY A N 1
ATOM 1324 C CA . GLY A 1 91 ? -15.909 -2.457 -0.501 1.00 0.00 91 GLY A CA 1
ATOM 1325 C C . GLY A 1 91 ? -16.609 -2.491 -1.845 1.00 0.00 91 GLY A C 1
ATOM 1326 O O . GLY A 1 91 ? -17.812 -2.247 -1.932 1.00 0.00 91 GLY A O 1
ATOM 1330 N N . GLY A 1 1 ? -4.350 -17.048 -18.315 1.00 0.00 1 GLY A N 2
ATOM 1331 C CA . GLY A 1 1 ? -2.926 -17.318 -18.249 1.00 0.00 1 GLY A CA 2
ATOM 1332 C C . GLY A 1 1 ? -2.114 -16.074 -17.947 1.00 0.00 1 GLY A C 2
ATOM 1333 O O . GLY A 1 1 ? -1.840 -15.271 -18.839 1.00 0.00 1 GLY A O 2
ATOM 1337 N N . SER A 1 2 ? -1.729 -15.913 -16.685 1.00 0.00 2 SER A N 2
ATOM 1338 C CA . SER A 1 2 ? -0.948 -14.755 -16.265 1.00 0.00 2 SER A CA 2
ATOM 1339 C C . SER A 1 2 ? 0.208 -14.502 -17.228 1.00 0.00 2 SER A C 2
ATOM 1340 O O . SER A 1 2 ? 1.169 -15.270 -17.276 1.00 0.00 2 SER A O 2
ATOM 1348 N N . SER A 1 3 ? 0.107 -13.420 -17.993 1.00 0.00 3 SER A N 2
ATOM 1349 C CA . SER A 1 3 ? 1.142 -13.067 -18.957 1.00 0.00 3 SER A CA 2
ATOM 1350 C C . SER A 1 3 ? 2.457 -12.748 -18.252 1.00 0.00 3 SER A C 2
ATOM 1351 O O . SER A 1 3 ? 3.520 -13.219 -18.653 1.00 0.00 3 SER A O 2
ATOM 1359 N N . GLY A 1 4 ? 2.375 -11.943 -17.196 1.00 0.00 4 GLY A N 2
ATOM 1360 C CA . GLY A 1 4 ? 3.564 -11.574 -16.451 1.00 0.00 4 GLY A CA 2
ATOM 1361 C C . GLY A 1 4 ? 3.256 -11.211 -15.012 1.00 0.00 4 GLY A C 2
ATOM 1362 O O . GLY A 1 4 ? 3.520 -11.993 -14.098 1.00 0.00 4 GLY A O 2
ATOM 1366 N N . SER A 1 5 ? 2.699 -10.022 -14.808 1.00 0.00 5 SER A N 2
ATOM 1367 C CA . SER A 1 5 ? 2.360 -9.555 -13.469 1.00 0.00 5 SER A CA 2
ATOM 1368 C C . SER A 1 5 ? 1.092 -10.235 -12.961 1.00 0.00 5 SER A C 2
ATOM 1369 O O . SER A 1 5 ? -0.015 -9.905 -13.386 1.00 0.00 5 SER A O 2
ATOM 1377 N N . SER A 1 6 ? 1.263 -11.186 -12.049 1.00 0.00 6 SER A N 2
ATOM 1378 C CA . SER A 1 6 ? 0.134 -11.916 -11.484 1.00 0.00 6 SER A CA 2
ATOM 1379 C C . SER A 1 6 ? -0.785 -10.979 -10.706 1.00 0.00 6 SER A C 2
ATOM 1380 O O . SER A 1 6 ? -1.988 -10.924 -10.955 1.00 0.00 6 SER A O 2
ATOM 1388 N N . GLY A 1 7 ? -0.206 -10.243 -9.762 1.00 0.00 7 GLY A N 2
ATOM 1389 C CA . GLY A 1 7 ? -0.986 -9.317 -8.961 1.00 0.00 7 GLY A CA 2
ATOM 1390 C C . GLY A 1 7 ? -1.012 -7.921 -9.549 1.00 0.00 7 GLY A C 2
ATOM 1391 O O . GLY A 1 7 ? -1.567 -7.703 -10.626 1.00 0.00 7 GLY A O 2
ATOM 1395 N N . ARG A 1 8 ? -0.410 -6.971 -8.840 1.00 0.00 8 ARG A N 2
ATOM 1396 C CA . ARG A 1 8 ? -0.369 -5.587 -9.297 1.00 0.00 8 ARG A CA 2
ATOM 1397 C C . ARG A 1 8 ? 0.945 -4.922 -8.899 1.00 0.00 8 ARG A C 2
ATOM 1398 O O . ARG A 1 8 ? 1.188 -4.661 -7.721 1.00 0.00 8 ARG A O 2
ATOM 1419 N N . MET A 1 9 ? 1.790 -4.652 -9.888 1.00 0.00 9 MET A N 2
ATOM 1420 C CA . MET A 1 9 ? 3.079 -4.017 -9.641 1.00 0.00 9 MET A CA 2
ATOM 1421 C C . MET A 1 9 ? 2.973 -2.501 -9.772 1.00 0.00 9 MET A C 2
ATOM 1422 O O . MET A 1 9 ? 2.752 -1.976 -10.864 1.00 0.00 9 MET A O 2
ATOM 1436 N N . VAL A 1 10 ? 3.131 -1.801 -8.653 1.00 0.00 10 VAL A N 2
ATOM 1437 C CA . VAL A 1 10 ? 3.053 -0.345 -8.644 1.00 0.00 10 VAL A CA 2
ATOM 1438 C C . VAL A 1 10 ? 4.438 0.278 -8.510 1.00 0.00 10 VAL A C 2
ATOM 1439 O O . VAL A 1 10 ? 5.208 -0.080 -7.620 1.00 0.00 10 VAL A O 2
ATOM 1452 N N . GLY A 1 11 ? 4.748 1.214 -9.402 1.00 0.00 11 GLY A N 2
ATOM 1453 C CA . GLY A 1 11 ? 6.041 1.873 -9.367 1.00 0.00 11 GLY A CA 2
ATOM 1454 C C . GLY A 1 11 ? 6.011 3.165 -8.575 1.00 0.00 11 GLY A C 2
ATOM 1455 O O . GLY A 1 11 ? 5.003 3.872 -8.565 1.00 0.00 11 GLY A O 2
ATOM 1459 N N . ILE A 1 12 ? 7.118 3.474 -7.907 1.00 0.00 12 ILE A N 2
ATOM 1460 C CA . ILE A 1 12 ? 7.214 4.689 -7.109 1.00 0.00 12 ILE A CA 2
ATOM 1461 C C . ILE A 1 12 ? 8.568 5.365 -7.296 1.00 0.00 12 ILE A C 2
ATOM 1462 O O . ILE A 1 12 ? 9.595 4.696 -7.419 1.00 0.00 12 ILE A O 2
ATOM 1478 N N . ARG A 1 13 ? 8.563 6.694 -7.314 1.00 0.00 13 ARG A N 2
ATOM 1479 C CA . ARG A 1 13 ? 9.791 7.460 -7.485 1.00 0.00 13 ARG A CA 2
ATOM 1480 C C . ARG A 1 13 ? 10.207 8.120 -6.174 1.00 0.00 13 ARG A C 2
ATOM 1481 O O . ARG A 1 13 ? 10.424 9.331 -6.117 1.00 0.00 13 ARG A O 2
ATOM 1502 N N . LYS A 1 14 ? 10.317 7.317 -5.122 1.00 0.00 14 LYS A N 2
ATOM 1503 C CA . LYS A 1 14 ? 10.708 7.821 -3.811 1.00 0.00 14 LYS A CA 2
ATOM 1504 C C . LYS A 1 14 ? 12.226 7.825 -3.660 1.00 0.00 14 LYS A C 2
ATOM 1505 O O . LYS A 1 14 ? 12.949 7.351 -4.536 1.00 0.00 14 LYS A O 2
ATOM 1524 N N . THR A 1 15 ? 12.703 8.363 -2.542 1.00 0.00 15 THR A N 2
ATOM 1525 C CA . THR A 1 15 ? 14.134 8.429 -2.276 1.00 0.00 15 THR A CA 2
ATOM 1526 C C . THR A 1 15 ? 14.465 7.856 -0.902 1.00 0.00 15 THR A C 2
ATOM 1527 O O . THR A 1 15 ? 13.660 7.935 0.024 1.00 0.00 15 THR A O 2
ATOM 1538 N N . ALA A 1 16 ? 15.656 7.279 -0.779 1.00 0.00 16 ALA A N 2
ATOM 1539 C CA . ALA A 1 16 ? 16.095 6.695 0.483 1.00 0.00 16 ALA A CA 2
ATOM 1540 C C . ALA A 1 16 ? 15.757 7.608 1.657 1.00 0.00 16 ALA A C 2
ATOM 1541 O O . ALA A 1 16 ? 16.242 8.735 1.739 1.00 0.00 16 ALA A O 2
ATOM 1548 N N . GLY A 1 17 ? 14.921 7.113 2.565 1.00 0.00 17 GLY A N 2
ATOM 1549 C CA . GLY A 1 17 ? 14.532 7.897 3.722 1.00 0.00 17 GLY A CA 2
ATOM 1550 C C . GLY A 1 17 ? 13.078 8.323 3.671 1.00 0.00 17 GLY A C 2
ATOM 1551 O O . GLY A 1 17 ? 12.320 8.077 4.609 1.00 0.00 17 GLY A O 2
ATOM 1555 N N . GLU A 1 18 ? 12.689 8.966 2.574 1.00 0.00 18 GLU A N 2
ATOM 1556 C CA . GLU A 1 18 ? 11.316 9.429 2.408 1.00 0.00 18 GLU A CA 2
ATOM 1557 C C . GLU A 1 18 ? 10.323 8.324 2.756 1.00 0.00 18 GLU A C 2
ATOM 1558 O O . GLU A 1 18 ? 10.345 7.244 2.164 1.00 0.00 18 GLU A O 2
ATOM 1570 N N . HIS A 1 19 ? 9.452 8.601 3.721 1.00 0.00 19 HIS A N 2
ATOM 1571 C CA . HIS A 1 19 ? 8.450 7.632 4.149 1.00 0.00 19 HIS A CA 2
ATOM 1572 C C . HIS A 1 19 ? 7.125 7.867 3.432 1.00 0.00 19 HIS A C 2
ATOM 1573 O O . HIS A 1 19 ? 6.998 8.791 2.627 1.00 0.00 19 HIS A O 2
ATOM 1588 N N . LEU A 1 20 ? 6.140 7.026 3.728 1.00 0.00 20 LEU A N 2
ATOM 1589 C CA . LEU A 1 20 ? 4.823 7.143 3.110 1.00 0.00 20 LEU A CA 2
ATOM 1590 C C . LEU A 1 20 ? 3.789 7.631 4.120 1.00 0.00 20 LEU A C 2
ATOM 1591 O O . LEU A 1 20 ? 3.255 8.732 3.993 1.00 0.00 20 LEU A O 2
ATOM 1607 N N . GLY A 1 21 ? 3.514 6.805 5.125 1.00 0.00 21 GLY A N 2
ATOM 1608 C CA . GLY A 1 21 ? 2.547 7.171 6.143 1.00 0.00 21 GLY A CA 2
ATOM 1609 C C . GLY A 1 21 ? 1.287 6.332 6.074 1.00 0.00 21 GLY A C 2
ATOM 1610 O O . GLY A 1 21 ? 0.197 6.854 5.842 1.00 0.00 21 GLY A O 2
ATOM 1614 N N . VAL A 1 22 ? 1.436 5.026 6.276 1.00 0.00 22 VAL A N 2
ATOM 1615 C CA . VAL A 1 22 ? 0.300 4.113 6.235 1.00 0.00 22 VAL A CA 2
ATOM 1616 C C . VAL A 1 22 ? 0.398 3.066 7.339 1.00 0.00 22 VAL A C 2
ATOM 1617 O O . VAL A 1 22 ? 1.480 2.793 7.859 1.00 0.00 22 VAL A O 2
ATOM 1630 N N . THR A 1 23 ? -0.742 2.480 7.694 1.00 0.00 23 THR A N 2
ATOM 1631 C CA . THR A 1 23 ? -0.786 1.463 8.737 1.00 0.00 23 THR A CA 2
ATOM 1632 C C . THR A 1 23 ? -1.325 0.144 8.196 1.00 0.00 23 THR A C 2
ATOM 1633 O O . THR A 1 23 ? -2.405 0.097 7.607 1.00 0.00 23 THR A O 2
ATOM 1644 N N . PHE A 1 24 ? -0.566 -0.928 8.401 1.00 0.00 24 PHE A N 2
ATOM 1645 C CA . PHE A 1 24 ? -0.968 -2.249 7.933 1.00 0.00 24 PHE A CA 2
ATOM 1646 C C . PHE A 1 24 ? -1.378 -3.139 9.103 1.00 0.00 24 PHE A C 2
ATOM 1647 O O . PHE A 1 24 ? -0.754 -3.114 10.164 1.00 0.00 24 PHE A O 2
ATOM 1664 N N . ARG A 1 25 ? -2.431 -3.924 8.900 1.00 0.00 25 ARG A N 2
ATOM 1665 C CA . ARG A 1 25 ? -2.926 -4.821 9.938 1.00 0.00 25 ARG A CA 2
ATOM 1666 C C . ARG A 1 25 ? -2.774 -6.279 9.515 1.00 0.00 25 ARG A C 2
ATOM 1667 O O . ARG A 1 25 ? -2.777 -6.594 8.325 1.00 0.00 25 ARG A O 2
ATOM 1688 N N . VAL A 1 26 ? -2.642 -7.164 10.497 1.00 0.00 26 VAL A N 2
ATOM 1689 C CA . VAL A 1 26 ? -2.489 -8.589 10.227 1.00 0.00 26 VAL A CA 2
ATOM 1690 C C . VAL A 1 26 ? -3.738 -9.362 10.636 1.00 0.00 26 VAL A C 2
ATOM 1691 O O . VAL A 1 26 ? -4.058 -9.462 11.820 1.00 0.00 26 VAL A O 2
ATOM 1704 N N . GLU A 1 27 ? -4.439 -9.908 9.647 1.00 0.00 27 GLU A N 2
ATOM 1705 C CA . GLU A 1 27 ? -5.654 -10.673 9.905 1.00 0.00 27 GLU A CA 2
ATOM 1706 C C . GLU A 1 27 ? -5.416 -12.164 9.681 1.00 0.00 27 GLU A C 2
ATOM 1707 O O . GLU A 1 27 ? -6.265 -12.863 9.129 1.00 0.00 27 GLU A O 2
ATOM 1719 N N . GLY A 1 28 ? -4.253 -12.643 10.112 1.00 0.00 28 GLY A N 2
ATOM 1720 C CA . GLY A 1 28 ? -3.924 -14.047 9.949 1.00 0.00 28 GLY A CA 2
ATOM 1721 C C . GLY A 1 28 ? -2.540 -14.253 9.366 1.00 0.00 28 GLY A C 2
ATOM 1722 O O . GLY A 1 28 ? -1.562 -14.385 10.100 1.00 0.00 28 GLY A O 2
ATOM 1726 N N . GLY A 1 29 ? -2.458 -14.283 8.039 1.00 0.00 29 GLY A N 2
ATOM 1727 C CA . GLY A 1 29 ? -1.179 -14.477 7.379 1.00 0.00 29 GLY A CA 2
ATOM 1728 C C . GLY A 1 29 ? -0.989 -13.546 6.198 1.00 0.00 29 GLY A C 2
ATOM 1729 O O . GLY A 1 29 ? -0.299 -13.885 5.238 1.00 0.00 29 GLY A O 2
ATOM 1733 N N . GLU A 1 30 ? -1.603 -12.369 6.270 1.00 0.00 30 GLU A N 2
ATOM 1734 C CA . GLU A 1 30 ? -1.499 -11.388 5.196 1.00 0.00 30 GLU A CA 2
ATOM 1735 C C . GLU A 1 30 ? -1.400 -9.973 5.760 1.00 0.00 30 GLU A C 2
ATOM 1736 O O . GLU A 1 30 ? -1.641 -9.747 6.947 1.00 0.00 30 GLU A O 2
ATOM 1748 N N . LEU A 1 31 ? -1.044 -9.024 4.902 1.00 0.00 31 LEU A N 2
ATOM 1749 C CA . LEU A 1 31 ? -0.912 -7.631 5.313 1.00 0.00 31 LEU A CA 2
ATOM 1750 C C . LEU A 1 31 ? -1.800 -6.726 4.464 1.00 0.00 31 LEU A C 2
ATOM 1751 O O . LEU A 1 31 ? -1.663 -6.673 3.242 1.00 0.00 31 LEU A O 2
ATOM 1767 N N . VAL A 1 32 ? -2.710 -6.014 5.121 1.00 0.00 32 VAL A N 2
ATOM 1768 C CA . VAL A 1 32 ? -3.619 -5.109 4.428 1.00 0.00 32 VAL A CA 2
ATOM 1769 C C . VAL A 1 32 ? -3.447 -3.676 4.919 1.00 0.00 32 VAL A C 2
ATOM 1770 O O . VAL A 1 32 ? -3.099 -3.443 6.077 1.00 0.00 32 VAL A O 2
ATOM 1783 N N . ILE A 1 33 ? -3.694 -2.718 4.031 1.00 0.00 33 ILE A N 2
ATOM 1784 C CA . ILE A 1 33 ? -3.568 -1.308 4.375 1.00 0.00 33 ILE A CA 2
ATOM 1785 C C . ILE A 1 33 ? -4.712 -0.857 5.277 1.00 0.00 33 ILE A C 2
ATOM 1786 O O . ILE A 1 33 ? -5.785 -0.489 4.799 1.00 0.00 33 ILE A O 2
ATOM 1802 N N . ALA A 1 34 ? -4.475 -0.888 6.584 1.00 0.00 34 ALA A N 2
ATOM 1803 C CA . ALA A 1 34 ? -5.484 -0.479 7.554 1.00 0.00 34 ALA A CA 2
ATOM 1804 C C . ALA A 1 34 ? -5.941 0.953 7.299 1.00 0.00 34 ALA A C 2
ATOM 1805 O O . ALA A 1 34 ? -7.097 1.193 6.949 1.00 0.00 34 ALA A O 2
ATOM 1812 N N . ARG A 1 35 ? -5.028 1.902 7.478 1.00 0.00 35 ARG A N 2
ATOM 1813 C CA . ARG A 1 35 ? -5.339 3.311 7.270 1.00 0.00 35 ARG A CA 2
ATOM 1814 C C . ARG A 1 35 ? -4.190 4.022 6.561 1.00 0.00 35 ARG A C 2
ATOM 1815 O O . ARG A 1 35 ? -3.065 3.522 6.526 1.00 0.00 35 ARG A O 2
ATOM 1836 N N . ILE A 1 36 ? -4.481 5.189 5.997 1.00 0.00 36 ILE A N 2
ATOM 1837 C CA . ILE A 1 36 ? -3.473 5.969 5.290 1.00 0.00 36 ILE A CA 2
ATOM 1838 C C . ILE A 1 36 ? -3.432 7.405 5.799 1.00 0.00 36 ILE A C 2
ATOM 1839 O O . ILE A 1 36 ? -4.321 8.205 5.506 1.00 0.00 36 ILE A O 2
ATOM 1855 N N . LEU A 1 37 ? -2.393 7.727 6.562 1.00 0.00 37 LEU A N 2
ATOM 1856 C CA . LEU A 1 37 ? -2.234 9.069 7.111 1.00 0.00 37 LEU A CA 2
ATOM 1857 C C . LEU A 1 37 ? -2.437 10.127 6.031 1.00 0.00 37 LEU A C 2
ATOM 1858 O O . LEU A 1 37 ? -2.372 9.831 4.838 1.00 0.00 37 LEU A O 2
ATOM 1874 N N . HIS A 1 38 ? -2.681 11.362 6.458 1.00 0.00 38 HIS A N 2
ATOM 1875 C CA . HIS A 1 38 ? -2.890 12.466 5.527 1.00 0.00 38 HIS A CA 2
ATOM 1876 C C . HIS A 1 38 ? -1.571 13.160 5.202 1.00 0.00 38 HIS A C 2
ATOM 1877 O O . HIS A 1 38 ? -0.743 13.385 6.083 1.00 0.00 38 HIS A O 2
ATOM 1892 N N . GLY A 1 39 ? -1.383 13.497 3.929 1.00 0.00 39 GLY A N 2
ATOM 1893 C CA . GLY A 1 39 ? -0.163 14.161 3.510 1.00 0.00 39 GLY A CA 2
ATOM 1894 C C . GLY A 1 39 ? 1.009 13.206 3.400 1.00 0.00 39 GLY A C 2
ATOM 1895 O O . GLY A 1 39 ? 1.935 13.252 4.209 1.00 0.00 39 GLY A O 2
ATOM 1899 N N . GLY A 1 40 ? 0.968 12.335 2.396 1.00 0.00 40 GLY A N 2
ATOM 1900 C CA . GLY A 1 40 ? 2.039 11.375 2.203 1.00 0.00 40 GLY A CA 2
ATOM 1901 C C . GLY A 1 40 ? 2.066 10.812 0.796 1.00 0.00 40 GLY A C 2
ATOM 1902 O O . GLY A 1 40 ? 1.359 11.296 -0.087 1.00 0.00 40 GLY A O 2
ATOM 1906 N N . MET A 1 41 ? 2.884 9.786 0.586 1.00 0.00 41 MET A N 2
ATOM 1907 C CA . MET A 1 41 ? 3.001 9.157 -0.725 1.00 0.00 41 MET A CA 2
ATOM 1908 C C . MET A 1 41 ? 1.729 8.391 -1.074 1.00 0.00 41 MET A C 2
ATOM 1909 O O . MET A 1 41 ? 0.975 8.791 -1.962 1.00 0.00 41 MET A O 2
ATOM 1923 N N . VAL A 1 42 ? 1.495 7.287 -0.371 1.00 0.00 42 VAL A N 2
ATOM 1924 C CA . VAL A 1 42 ? 0.314 6.466 -0.607 1.00 0.00 42 VAL A CA 2
ATOM 1925 C C . VAL A 1 42 ? -0.962 7.293 -0.494 1.00 0.00 42 VAL A C 2
ATOM 1926 O O . VAL A 1 42 ? -1.921 7.078 -1.234 1.00 0.00 42 VAL A O 2
ATOM 1939 N N . ALA A 1 43 ? -0.966 8.240 0.438 1.00 0.00 43 ALA A N 2
ATOM 1940 C CA . ALA A 1 43 ? -2.123 9.102 0.647 1.00 0.00 43 ALA A CA 2
ATOM 1941 C C . ALA A 1 43 ? -2.512 9.819 -0.640 1.00 0.00 43 ALA A C 2
ATOM 1942 O O . ALA A 1 43 ? -3.614 9.633 -1.156 1.00 0.00 43 ALA A O 2
ATOM 1949 N N . GLN A 1 44 ? -1.602 10.640 -1.154 1.00 0.00 44 GLN A N 2
ATOM 1950 C CA . GLN A 1 44 ? -1.853 11.387 -2.381 1.00 0.00 44 GLN A CA 2
ATOM 1951 C C . GLN A 1 44 ? -2.069 10.442 -3.558 1.00 0.00 44 GLN A C 2
ATOM 1952 O O . GLN A 1 44 ? -3.088 10.514 -4.244 1.00 0.00 44 GLN A O 2
ATOM 1966 N N . GLN A 1 45 ? -1.103 9.558 -3.786 1.00 0.00 45 GLN A N 2
ATOM 1967 C CA . GLN A 1 45 ? -1.188 8.599 -4.882 1.00 0.00 45 GLN A CA 2
ATOM 1968 C C . GLN A 1 45 ? -2.552 7.917 -4.903 1.00 0.00 45 GLN A C 2
ATOM 1969 O O . GLN A 1 45 ? -2.978 7.329 -3.910 1.00 0.00 45 GLN A O 2
ATOM 1983 N N . GLY A 1 46 ? -3.231 7.999 -6.043 1.00 0.00 46 GLY A N 2
ATOM 1984 C CA . GLY A 1 46 ? -4.540 7.385 -6.172 1.00 0.00 46 GLY A CA 2
ATOM 1985 C C . GLY A 1 46 ? -4.462 5.947 -6.644 1.00 0.00 46 GLY A C 2
ATOM 1986 O O . GLY A 1 46 ? -5.249 5.519 -7.490 1.00 0.00 46 GLY A O 2
ATOM 1990 N N . LEU A 1 47 ? -3.510 5.198 -6.098 1.00 0.00 47 LEU A N 2
ATOM 1991 C CA . LEU A 1 47 ? -3.330 3.799 -6.469 1.00 0.00 47 LEU A CA 2
ATOM 1992 C C . LEU A 1 47 ? -3.646 2.879 -5.294 1.00 0.00 47 LEU A C 2
ATOM 1993 O O . LEU A 1 47 ? -4.563 2.059 -5.363 1.00 0.00 47 LEU A O 2
ATOM 2009 N N . LEU A 1 48 ? -2.883 3.022 -4.216 1.00 0.00 48 LEU A N 2
ATOM 2010 C CA . LEU A 1 48 ? -3.084 2.205 -3.024 1.00 0.00 48 LEU A CA 2
ATOM 2011 C C . LEU A 1 48 ? -4.093 2.854 -2.083 1.00 0.00 48 LEU A C 2
ATOM 2012 O O . LEU A 1 48 ? -4.097 4.072 -1.903 1.00 0.00 48 LEU A O 2
ATOM 2028 N N . HIS A 1 49 ? -4.948 2.031 -1.482 1.00 0.00 49 HIS A N 2
ATOM 2029 C CA . HIS A 1 49 ? -5.961 2.525 -0.556 1.00 0.00 49 HIS A CA 2
ATOM 2030 C C . HIS A 1 49 ? -6.242 1.500 0.538 1.00 0.00 49 HIS A C 2
ATOM 2031 O O . HIS A 1 49 ? -5.607 0.447 0.595 1.00 0.00 49 HIS A O 2
ATOM 2046 N N . VAL A 1 50 ? -7.198 1.816 1.407 1.00 0.00 50 VAL A N 2
ATOM 2047 C CA . VAL A 1 50 ? -7.564 0.922 2.499 1.00 0.00 50 VAL A CA 2
ATOM 2048 C C . VAL A 1 50 ? -8.120 -0.395 1.970 1.00 0.00 50 VAL A C 2
ATOM 2049 O O . VAL A 1 50 ? -9.204 -0.435 1.390 1.00 0.00 50 VAL A O 2
ATOM 2062 N N . GLY A 1 51 ? -7.368 -1.473 2.174 1.00 0.00 51 GLY A N 2
ATOM 2063 C CA . GLY A 1 51 ? -7.803 -2.778 1.711 1.00 0.00 51 GLY A CA 2
ATOM 2064 C C . GLY A 1 51 ? -6.894 -3.345 0.639 1.00 0.00 51 GLY A C 2
ATOM 2065 O O . GLY A 1 51 ? -7.325 -4.146 -0.190 1.00 0.00 51 GLY A O 2
ATOM 2069 N N . ASP A 1 52 ? -5.633 -2.927 0.653 1.00 0.00 52 ASP A N 2
ATOM 2070 C CA . ASP A 1 52 ? -4.660 -3.398 -0.326 1.00 0.00 52 ASP A CA 2
ATOM 2071 C C . ASP A 1 52 ? -3.738 -4.449 0.285 1.00 0.00 52 ASP A C 2
ATOM 2072 O O . ASP A 1 52 ? -2.932 -4.144 1.165 1.00 0.00 52 ASP A O 2
ATOM 2081 N N . ILE A 1 53 ? -3.863 -5.685 -0.186 1.00 0.00 53 ILE A N 2
ATOM 2082 C CA . ILE A 1 53 ? -3.041 -6.779 0.315 1.00 0.00 53 ILE A CA 2
ATOM 2083 C C . ILE A 1 53 ? -1.701 -6.837 -0.411 1.00 0.00 53 ILE A C 2
ATOM 2084 O O . ILE A 1 53 ? -1.651 -6.981 -1.633 1.00 0.00 53 ILE A O 2
ATOM 2100 N N . ILE A 1 54 ? -0.618 -6.725 0.350 1.00 0.00 54 ILE A N 2
ATOM 2101 C CA . ILE A 1 54 ? 0.723 -6.767 -0.220 1.00 0.00 54 ILE A CA 2
ATOM 2102 C C . ILE A 1 54 ? 1.280 -8.187 -0.212 1.00 0.00 54 ILE A C 2
ATOM 2103 O O . ILE A 1 54 ? 1.050 -8.950 0.727 1.00 0.00 54 ILE A O 2
ATOM 2119 N N . LYS A 1 55 ? 2.014 -8.535 -1.263 1.00 0.00 55 LYS A N 2
ATOM 2120 C CA . LYS A 1 55 ? 2.608 -9.862 -1.376 1.00 0.00 55 LYS A CA 2
ATOM 2121 C C . LYS A 1 55 ? 4.126 -9.792 -1.246 1.00 0.00 55 LYS A C 2
ATOM 2122 O O . LYS A 1 55 ? 4.707 -10.385 -0.337 1.00 0.00 55 LYS A O 2
ATOM 2141 N N . GLU A 1 56 ? 4.761 -9.063 -2.158 1.00 0.00 56 GLU A N 2
ATOM 2142 C CA . GLU A 1 56 ? 6.212 -8.916 -2.142 1.00 0.00 56 GLU A CA 2
ATOM 2143 C C . GLU A 1 56 ? 6.623 -7.527 -2.623 1.00 0.00 56 GLU A C 2
ATOM 2144 O O . GLU A 1 56 ? 5.832 -6.811 -3.236 1.00 0.00 56 GLU A O 2
ATOM 2156 N N . VAL A 1 57 ? 7.867 -7.154 -2.340 1.00 0.00 57 VAL A N 2
ATOM 2157 C CA . VAL A 1 57 ? 8.385 -5.852 -2.744 1.00 0.00 57 VAL A CA 2
ATOM 2158 C C . VAL A 1 57 ? 9.838 -5.955 -3.195 1.00 0.00 57 VAL A C 2
ATOM 2159 O O . VAL A 1 57 ? 10.677 -6.522 -2.497 1.00 0.00 57 VAL A O 2
ATOM 2172 N N . ASN A 1 58 ? 10.128 -5.401 -4.368 1.00 0.00 58 ASN A N 2
ATOM 2173 C CA . ASN A 1 58 ? 11.481 -5.430 -4.913 1.00 0.00 58 ASN A CA 2
ATOM 2174 C C . ASN A 1 58 ? 12.062 -6.839 -4.852 1.00 0.00 58 ASN A C 2
ATOM 2175 O O . ASN A 1 58 ? 13.276 -7.018 -4.764 1.00 0.00 58 ASN A O 2
ATOM 2186 N N . GLY A 1 59 ? 11.185 -7.837 -4.899 1.00 0.00 59 GLY A N 2
ATOM 2187 C CA . GLY A 1 59 ? 11.630 -9.218 -4.849 1.00 0.00 59 GLY A CA 2
ATOM 2188 C C . GLY A 1 59 ? 12.069 -9.635 -3.459 1.00 0.00 59 GLY A C 2
ATOM 2189 O O . GLY A 1 59 ? 12.983 -10.446 -3.308 1.00 0.00 59 GLY A O 2
ATOM 2193 N N . GLN A 1 60 ? 11.419 -9.078 -2.443 1.00 0.00 60 GLN A N 2
ATOM 2194 C CA . GLN A 1 60 ? 11.750 -9.396 -1.059 1.00 0.00 60 GLN A CA 2
ATOM 2195 C C . GLN A 1 60 ? 10.489 -9.504 -0.208 1.00 0.00 60 GLN A C 2
ATOM 2196 O O . GLN A 1 60 ? 9.455 -8.908 -0.509 1.00 0.00 60 GLN A O 2
ATOM 2210 N N . PRO A 1 61 ? 10.574 -10.283 0.881 1.00 0.00 61 PRO A N 2
ATOM 2211 C CA . PRO A 1 61 ? 9.448 -10.488 1.797 1.00 0.00 61 PRO A CA 2
ATOM 2212 C C . PRO A 1 61 ? 9.119 -9.234 2.600 1.00 0.00 61 PRO A C 2
ATOM 2213 O O . PRO A 1 61 ? 10.002 -8.617 3.197 1.00 0.00 61 PRO A O 2
ATOM 2224 N N . VAL A 1 62 ? 7.843 -8.862 2.612 1.00 0.00 62 VAL A N 2
ATOM 2225 C CA . VAL A 1 62 ? 7.397 -7.682 3.343 1.00 0.00 62 VAL A CA 2
ATOM 2226 C C . VAL A 1 62 ? 7.357 -7.948 4.844 1.00 0.00 62 VAL A C 2
ATOM 2227 O O . VAL A 1 62 ? 7.435 -7.023 5.651 1.00 0.00 62 VAL A O 2
ATOM 2240 N N . GLY A 1 63 ? 7.236 -9.220 5.211 1.00 0.00 63 GLY A N 2
ATOM 2241 C CA . GLY A 1 63 ? 7.188 -9.586 6.614 1.00 0.00 63 GLY A CA 2
ATOM 2242 C C . GLY A 1 63 ? 5.812 -9.388 7.218 1.00 0.00 63 GLY A C 2
ATOM 2243 O O . GLY A 1 63 ? 5.333 -8.260 7.334 1.00 0.00 63 GLY A O 2
ATOM 2247 N N . SER A 1 64 ? 5.173 -10.488 7.603 1.00 0.00 64 SER A N 2
ATOM 2248 C CA . SER A 1 64 ? 3.841 -10.432 8.194 1.00 0.00 64 SER A CA 2
ATOM 2249 C C . SER A 1 64 ? 3.689 -9.194 9.073 1.00 0.00 64 SER A C 2
ATOM 2250 O O . SER A 1 64 ? 2.639 -8.551 9.083 1.00 0.00 64 SER A O 2
ATOM 2258 N N . ASP A 1 65 ? 4.744 -8.867 9.810 1.00 0.00 65 ASP A N 2
ATOM 2259 C CA . ASP A 1 65 ? 4.730 -7.706 10.693 1.00 0.00 65 ASP A CA 2
ATOM 2260 C C . ASP A 1 65 ? 4.548 -6.419 9.895 1.00 0.00 65 ASP A C 2
ATOM 2261 O O . ASP A 1 65 ? 5.346 -6.085 9.018 1.00 0.00 65 ASP A O 2
ATOM 2270 N N . PRO A 1 66 ? 3.473 -5.678 10.203 1.00 0.00 66 PRO A N 2
ATOM 2271 C CA . PRO A 1 66 ? 3.161 -4.416 9.525 1.00 0.00 66 PRO A CA 2
ATOM 2272 C C . PRO A 1 66 ? 4.147 -3.309 9.879 1.00 0.00 66 PRO A C 2
ATOM 2273 O O . PRO A 1 66 ? 4.685 -2.638 8.998 1.00 0.00 66 PRO A O 2
ATOM 2284 N N . ARG A 1 67 ? 4.380 -3.122 11.174 1.00 0.00 67 ARG A N 2
ATOM 2285 C CA . ARG A 1 67 ? 5.301 -2.095 11.645 1.00 0.00 67 ARG A CA 2
ATOM 2286 C C . ARG A 1 67 ? 6.683 -2.279 11.024 1.00 0.00 67 ARG A C 2
ATOM 2287 O O . ARG A 1 67 ? 7.418 -1.312 10.823 1.00 0.00 67 ARG A O 2
ATOM 2308 N N . ALA A 1 68 ? 7.030 -3.526 10.723 1.00 0.00 68 ALA A N 2
ATOM 2309 C CA . ALA A 1 68 ? 8.322 -3.836 10.125 1.00 0.00 68 ALA A CA 2
ATOM 2310 C C . ALA A 1 68 ? 8.321 -3.537 8.630 1.00 0.00 68 ALA A C 2
ATOM 2311 O O . ALA A 1 68 ? 9.362 -3.234 8.046 1.00 0.00 68 ALA A O 2
ATOM 2318 N N . LEU A 1 69 ? 7.146 -3.623 8.015 1.00 0.00 69 LEU A N 2
ATOM 2319 C CA . LEU A 1 69 ? 7.009 -3.362 6.586 1.00 0.00 69 LEU A CA 2
ATOM 2320 C C . LEU A 1 69 ? 7.264 -1.890 6.275 1.00 0.00 69 LEU A C 2
ATOM 2321 O O . LEU A 1 69 ? 8.133 -1.558 5.470 1.00 0.00 69 LEU A O 2
ATOM 2337 N N . GLN A 1 70 ? 6.501 -1.014 6.920 1.00 0.00 70 GLN A N 2
ATOM 2338 C CA . GLN A 1 70 ? 6.645 0.422 6.713 1.00 0.00 70 GLN A CA 2
ATOM 2339 C C . GLN A 1 70 ? 8.106 0.845 6.830 1.00 0.00 70 GLN A C 2
ATOM 2340 O O . GLN A 1 70 ? 8.492 1.913 6.356 1.00 0.00 70 GLN A O 2
ATOM 2354 N N . GLU A 1 71 ? 8.913 0.000 7.464 1.00 0.00 71 GLU A N 2
ATOM 2355 C CA . GLU A 1 71 ? 10.331 0.288 7.644 1.00 0.00 71 GLU A CA 2
ATOM 2356 C C . GLU A 1 71 ? 11.146 -0.237 6.466 1.00 0.00 71 GLU A C 2
ATOM 2357 O O . GLU A 1 71 ? 12.172 0.339 6.100 1.00 0.00 71 GLU A O 2
ATOM 2369 N N . LEU A 1 72 ? 10.684 -1.334 5.876 1.00 0.00 72 LEU A N 2
ATOM 2370 C CA . LEU A 1 72 ? 11.369 -1.938 4.739 1.00 0.00 72 LEU A CA 2
ATOM 2371 C C . LEU A 1 72 ? 11.408 -0.978 3.554 1.00 0.00 72 LEU A C 2
ATOM 2372 O O . LEU A 1 72 ? 12.427 -0.857 2.872 1.00 0.00 72 LEU A O 2
ATOM 2388 N N . LEU A 1 73 ? 10.294 -0.297 3.314 1.00 0.00 73 LEU A N 2
ATOM 2389 C CA . LEU A 1 73 ? 10.200 0.655 2.213 1.00 0.00 73 LEU A CA 2
ATOM 2390 C C . LEU A 1 73 ? 11.106 1.859 2.455 1.00 0.00 73 LEU A C 2
ATOM 2391 O O . LEU A 1 73 ? 11.731 2.374 1.528 1.00 0.00 73 LEU A O 2
ATOM 2407 N N . ARG A 1 74 ? 11.173 2.300 3.707 1.00 0.00 74 ARG A N 2
ATOM 2408 C CA . ARG A 1 74 ? 12.003 3.442 4.071 1.00 0.00 74 ARG A CA 2
ATOM 2409 C C . ARG A 1 74 ? 13.375 3.350 3.410 1.00 0.00 74 ARG A C 2
ATOM 2410 O O . ARG A 1 74 ? 13.879 4.330 2.863 1.00 0.00 74 ARG A O 2
ATOM 2431 N N . ASN A 1 75 ? 13.974 2.164 3.465 1.00 0.00 75 ASN A N 2
ATOM 2432 C CA . ASN A 1 75 ? 15.288 1.944 2.873 1.00 0.00 75 ASN A CA 2
ATOM 2433 C C . ASN A 1 75 ? 15.193 1.863 1.352 1.00 0.00 75 ASN A C 2
ATOM 2434 O O . ASN A 1 75 ? 16.078 2.336 0.639 1.00 0.00 75 ASN A O 2
ATOM 2445 N N . ALA A 1 76 ? 14.114 1.261 0.863 1.00 0.00 76 ALA A N 2
ATOM 2446 C CA . ALA A 1 76 ? 13.902 1.121 -0.572 1.00 0.00 76 ALA A CA 2
ATOM 2447 C C . ALA A 1 76 ? 13.987 2.472 -1.274 1.00 0.00 76 ALA A C 2
ATOM 2448 O O . ALA A 1 76 ? 13.177 3.364 -1.025 1.00 0.00 76 ALA A O 2
ATOM 2455 N N . SER A 1 77 ? 14.975 2.616 -2.152 1.00 0.00 77 SER A N 2
ATOM 2456 C CA . SER A 1 77 ? 15.169 3.860 -2.887 1.00 0.00 77 SER A CA 2
ATOM 2457 C C . SER A 1 77 ? 15.024 3.632 -4.389 1.00 0.00 77 SER A C 2
ATOM 2458 O O . SER A 1 77 ? 14.967 2.494 -4.853 1.00 0.00 77 SER A O 2
ATOM 2466 N N . GLY A 1 78 ? 14.965 4.725 -5.144 1.00 0.00 78 GLY A N 2
ATOM 2467 C CA . GLY A 1 78 ? 14.827 4.624 -6.585 1.00 0.00 78 GLY A CA 2
ATOM 2468 C C . GLY A 1 78 ? 13.509 4.000 -6.999 1.00 0.00 78 GLY A C 2
ATOM 2469 O O . GLY A 1 78 ? 12.496 4.164 -6.319 1.00 0.00 78 GLY A O 2
ATOM 2473 N N . SER A 1 79 ? 13.521 3.285 -8.119 1.00 0.00 79 SER A N 2
ATOM 2474 C CA . SER A 1 79 ? 12.316 2.639 -8.626 1.00 0.00 79 SER A CA 2
ATOM 2475 C C . SER A 1 79 ? 11.926 1.452 -7.750 1.00 0.00 79 SER A C 2
ATOM 2476 O O . SER A 1 79 ? 12.612 0.430 -7.728 1.00 0.00 79 SER A O 2
ATOM 2484 N N . VAL A 1 80 ? 10.819 1.595 -7.028 1.00 0.00 80 VAL A N 2
ATOM 2485 C CA . VAL A 1 80 ? 10.336 0.536 -6.151 1.00 0.00 80 VAL A CA 2
ATOM 2486 C C . VAL A 1 80 ? 9.042 -0.070 -6.682 1.00 0.00 80 VAL A C 2
ATOM 2487 O O . VAL A 1 80 ? 8.181 0.639 -7.205 1.00 0.00 80 VAL A O 2
ATOM 2500 N N . ILE A 1 81 ? 8.910 -1.385 -6.544 1.00 0.00 81 ILE A N 2
ATOM 2501 C CA . ILE A 1 81 ? 7.720 -2.086 -7.008 1.00 0.00 81 ILE A CA 2
ATOM 2502 C C . ILE A 1 81 ? 6.947 -2.690 -5.841 1.00 0.00 81 ILE A C 2
ATOM 2503 O O . ILE A 1 81 ? 7.536 -3.239 -4.909 1.00 0.00 81 ILE A O 2
ATOM 2519 N N . LEU A 1 82 ? 5.624 -2.587 -5.898 1.00 0.00 82 LEU A N 2
ATOM 2520 C CA . LEU A 1 82 ? 4.768 -3.124 -4.846 1.00 0.00 82 LEU A CA 2
ATOM 2521 C C . LEU A 1 82 ? 3.728 -4.079 -5.425 1.00 0.00 82 LEU A C 2
ATOM 2522 O O . LEU A 1 82 ? 2.854 -3.672 -6.190 1.00 0.00 82 LEU A O 2
ATOM 2538 N N . LYS A 1 83 ? 3.828 -5.350 -5.052 1.00 0.00 83 LYS A N 2
ATOM 2539 C CA . LYS A 1 83 ? 2.895 -6.363 -5.530 1.00 0.00 83 LYS A CA 2
ATOM 2540 C C . LYS A 1 83 ? 1.650 -6.416 -4.649 1.00 0.00 83 LYS A C 2
ATOM 2541 O O . LYS A 1 83 ? 1.696 -6.914 -3.524 1.00 0.00 83 LYS A O 2
ATOM 2560 N N . ILE A 1 84 ? 0.541 -5.902 -5.168 1.00 0.00 84 ILE A N 2
ATOM 2561 C CA . ILE A 1 84 ? -0.715 -5.894 -4.429 1.00 0.00 84 ILE A CA 2
ATOM 2562 C C . ILE A 1 84 ? -1.637 -7.014 -4.899 1.00 0.00 84 ILE A C 2
ATOM 2563 O O . ILE A 1 84 ? -1.458 -7.566 -5.986 1.00 0.00 84 ILE A O 2
ATOM 2579 N N . LEU A 1 85 ? -2.625 -7.345 -4.075 1.00 0.00 85 LEU A N 2
ATOM 2580 C CA . LEU A 1 85 ? -3.577 -8.399 -4.406 1.00 0.00 85 LEU A CA 2
ATOM 2581 C C . LEU A 1 85 ? -4.931 -8.133 -3.757 1.00 0.00 85 LEU A C 2
ATOM 2582 O O . LEU A 1 85 ? -5.015 -7.475 -2.720 1.00 0.00 85 LEU A O 2
ATOM 2598 N N . SER A 1 86 ? -5.989 -8.650 -4.373 1.00 0.00 86 SER A N 2
ATOM 2599 C CA . SER A 1 86 ? -7.341 -8.467 -3.856 1.00 0.00 86 SER A CA 2
ATOM 2600 C C . SER A 1 86 ? -7.754 -9.649 -2.985 1.00 0.00 86 SER A C 2
ATOM 2601 O O . SER A 1 86 ? -7.054 -10.659 -2.917 1.00 0.00 86 SER A O 2
ATOM 2609 N N . GLY A 1 87 ? -8.898 -9.515 -2.321 1.00 0.00 87 GLY A N 2
ATOM 2610 C CA . GLY A 1 87 ? -9.386 -10.579 -1.462 1.00 0.00 87 GLY A CA 2
ATOM 2611 C C . GLY A 1 87 ? -10.846 -10.404 -1.096 1.00 0.00 87 GLY A C 2
ATOM 2612 O O . GLY A 1 87 ? -11.545 -9.547 -1.636 1.00 0.00 87 GLY A O 2
ATOM 2616 N N . PRO A 1 88 ? -11.328 -11.233 -0.157 1.00 0.00 88 PRO A N 2
ATOM 2617 C CA . PRO A 1 88 ? -12.719 -11.186 0.301 1.00 0.00 88 PRO A CA 2
ATOM 2618 C C . PRO A 1 88 ? -13.020 -9.932 1.114 1.00 0.00 88 PRO A C 2
ATOM 2619 O O . PRO A 1 88 ? -12.662 -9.842 2.289 1.00 0.00 88 PRO A O 2
ATOM 2630 N N . SER A 1 89 ? -13.680 -8.967 0.483 1.00 0.00 89 SER A N 2
ATOM 2631 C CA . SER A 1 89 ? -14.026 -7.716 1.148 1.00 0.00 89 SER A CA 2
ATOM 2632 C C . SER A 1 89 ? -15.364 -7.837 1.871 1.00 0.00 89 SER A C 2
ATOM 2633 O O . SER A 1 89 ? -16.198 -8.672 1.521 1.00 0.00 89 SER A O 2
ATOM 2641 N N . SER A 1 90 ? -15.560 -6.998 2.883 1.00 0.00 90 SER A N 2
ATOM 2642 C CA . SER A 1 90 ? -16.795 -7.012 3.659 1.00 0.00 90 SER A CA 2
ATOM 2643 C C . SER A 1 90 ? -17.701 -5.851 3.261 1.00 0.00 90 SER A C 2
ATOM 2644 O O . SER A 1 90 ? -17.229 -4.805 2.817 1.00 0.00 90 SER A O 2
ATOM 2652 N N . GLY A 1 91 ? -19.006 -6.044 3.424 1.00 0.00 91 GLY A N 2
ATOM 2653 C CA . GLY A 1 91 ? -19.959 -5.006 3.077 1.00 0.00 91 GLY A CA 2
ATOM 2654 C C . GLY A 1 91 ? -20.695 -4.466 4.287 1.00 0.00 91 GLY A C 2
ATOM 2655 O O . GLY A 1 91 ? -20.107 -4.302 5.356 1.00 0.00 91 GLY A O 2
ATOM 2659 N N . GLY A 1 1 ? 0.986 -3.498 -22.259 1.00 0.00 1 GLY A N 3
ATOM 2660 C CA . GLY A 1 1 ? 2.237 -3.710 -22.963 1.00 0.00 1 GLY A CA 3
ATOM 2661 C C . GLY A 1 1 ? 2.884 -5.035 -22.609 1.00 0.00 1 GLY A C 3
ATOM 2662 O O . GLY A 1 1 ? 3.961 -5.067 -22.014 1.00 0.00 1 GLY A O 3
ATOM 2666 N N . SER A 1 2 ? 2.226 -6.130 -22.975 1.00 0.00 2 SER A N 3
ATOM 2667 C CA . SER A 1 2 ? 2.741 -7.463 -22.687 1.00 0.00 2 SER A CA 3
ATOM 2668 C C . SER A 1 2 ? 3.168 -7.577 -21.227 1.00 0.00 2 SER A C 3
ATOM 2669 O O . SER A 1 2 ? 4.218 -8.140 -20.918 1.00 0.00 2 SER A O 3
ATOM 2677 N N . SER A 1 3 ? 2.346 -7.038 -20.332 1.00 0.00 3 SER A N 3
ATOM 2678 C CA . SER A 1 3 ? 2.639 -7.076 -18.904 1.00 0.00 3 SER A CA 3
ATOM 2679 C C . SER A 1 3 ? 1.557 -7.841 -18.148 1.00 0.00 3 SER A C 3
ATOM 2680 O O . SER A 1 3 ? 0.519 -7.283 -17.793 1.00 0.00 3 SER A O 3
ATOM 2688 N N . GLY A 1 4 ? 1.810 -9.123 -17.903 1.00 0.00 4 GLY A N 3
ATOM 2689 C CA . GLY A 1 4 ? 0.849 -9.945 -17.190 1.00 0.00 4 GLY A CA 3
ATOM 2690 C C . GLY A 1 4 ? 1.416 -10.516 -15.905 1.00 0.00 4 GLY A C 3
ATOM 2691 O O . GLY A 1 4 ? 2.491 -11.116 -15.906 1.00 0.00 4 GLY A O 3
ATOM 2695 N N . SER A 1 5 ? 0.692 -10.328 -14.806 1.00 0.00 5 SER A N 3
ATOM 2696 C CA . SER A 1 5 ? 1.132 -10.824 -13.507 1.00 0.00 5 SER A CA 3
ATOM 2697 C C . SER A 1 5 ? -0.055 -11.004 -12.565 1.00 0.00 5 SER A C 3
ATOM 2698 O O . SER A 1 5 ? -1.102 -10.383 -12.742 1.00 0.00 5 SER A O 3
ATOM 2706 N N . SER A 1 6 ? 0.119 -11.860 -11.563 1.00 0.00 6 SER A N 3
ATOM 2707 C CA . SER A 1 6 ? -0.938 -12.126 -10.593 1.00 0.00 6 SER A CA 3
ATOM 2708 C C . SER A 1 6 ? -0.857 -11.153 -9.421 1.00 0.00 6 SER A C 3
ATOM 2709 O O . SER A 1 6 ? -0.204 -11.427 -8.416 1.00 0.00 6 SER A O 3
ATOM 2717 N N . GLY A 1 7 ? -1.528 -10.013 -9.559 1.00 0.00 7 GLY A N 3
ATOM 2718 C CA . GLY A 1 7 ? -1.520 -9.015 -8.505 1.00 0.00 7 GLY A CA 3
ATOM 2719 C C . GLY A 1 7 ? -1.616 -7.602 -9.044 1.00 0.00 7 GLY A C 3
ATOM 2720 O O . GLY A 1 7 ? -2.516 -7.287 -9.824 1.00 0.00 7 GLY A O 3
ATOM 2724 N N . ARG A 1 8 ? -0.688 -6.747 -8.627 1.00 0.00 8 ARG A N 3
ATOM 2725 C CA . ARG A 1 8 ? -0.674 -5.358 -9.071 1.00 0.00 8 ARG A CA 3
ATOM 2726 C C . ARG A 1 8 ? 0.597 -4.652 -8.607 1.00 0.00 8 ARG A C 3
ATOM 2727 O O . ARG A 1 8 ? 0.741 -4.322 -7.430 1.00 0.00 8 ARG A O 3
ATOM 2748 N N . MET A 1 9 ? 1.515 -4.423 -9.541 1.00 0.00 9 MET A N 3
ATOM 2749 C CA . MET A 1 9 ? 2.773 -3.756 -9.227 1.00 0.00 9 MET A CA 3
ATOM 2750 C C . MET A 1 9 ? 2.582 -2.244 -9.152 1.00 0.00 9 MET A C 3
ATOM 2751 O O . MET A 1 9 ? 1.967 -1.642 -10.031 1.00 0.00 9 MET A O 3
ATOM 2765 N N . VAL A 1 10 ? 3.113 -1.637 -8.095 1.00 0.00 10 VAL A N 3
ATOM 2766 C CA . VAL A 1 10 ? 3.002 -0.196 -7.905 1.00 0.00 10 VAL A CA 3
ATOM 2767 C C . VAL A 1 10 ? 4.378 0.455 -7.820 1.00 0.00 10 VAL A C 3
ATOM 2768 O O . VAL A 1 10 ? 5.171 0.141 -6.934 1.00 0.00 10 VAL A O 3
ATOM 2781 N N . GLY A 1 11 ? 4.655 1.366 -8.749 1.00 0.00 11 GLY A N 3
ATOM 2782 C CA . GLY A 1 11 ? 5.936 2.047 -8.761 1.00 0.00 11 GLY A CA 3
ATOM 2783 C C . GLY A 1 11 ? 5.912 3.339 -7.968 1.00 0.00 11 GLY A C 3
ATOM 2784 O O . GLY A 1 11 ? 5.203 4.281 -8.324 1.00 0.00 11 GLY A O 3
ATOM 2788 N N . ILE A 1 12 ? 6.688 3.384 -6.890 1.00 0.00 12 ILE A N 3
ATOM 2789 C CA . ILE A 1 12 ? 6.752 4.569 -6.044 1.00 0.00 12 ILE A CA 3
ATOM 2790 C C . ILE A 1 12 ? 7.990 5.403 -6.360 1.00 0.00 12 ILE A C 3
ATOM 2791 O O . ILE A 1 12 ? 9.082 4.865 -6.545 1.00 0.00 12 ILE A O 3
ATOM 2807 N N . ARG A 1 13 ? 7.812 6.718 -6.418 1.00 0.00 13 ARG A N 3
ATOM 2808 C CA . ARG A 1 13 ? 8.914 7.626 -6.710 1.00 0.00 13 ARG A CA 3
ATOM 2809 C C . ARG A 1 13 ? 9.408 8.309 -5.438 1.00 0.00 13 ARG A C 3
ATOM 2810 O O . ARG A 1 13 ? 9.535 9.533 -5.385 1.00 0.00 13 ARG A O 3
ATOM 2831 N N . LYS A 1 14 ? 9.685 7.510 -4.413 1.00 0.00 14 LYS A N 3
ATOM 2832 C CA . LYS A 1 14 ? 10.166 8.035 -3.140 1.00 0.00 14 LYS A CA 3
ATOM 2833 C C . LYS A 1 14 ? 11.687 8.145 -3.137 1.00 0.00 14 LYS A C 3
ATOM 2834 O O . LYS A 1 14 ? 12.354 7.710 -4.077 1.00 0.00 14 LYS A O 3
ATOM 2853 N N . THR A 1 15 ? 12.232 8.728 -2.074 1.00 0.00 15 THR A N 3
ATOM 2854 C CA . THR A 1 15 ? 13.674 8.895 -1.948 1.00 0.00 15 THR A CA 3
ATOM 2855 C C . THR A 1 15 ? 14.166 8.421 -0.585 1.00 0.00 15 THR A C 3
ATOM 2856 O O . THR A 1 15 ? 13.455 8.529 0.413 1.00 0.00 15 THR A O 3
ATOM 2867 N N . ALA A 1 16 ? 15.386 7.896 -0.552 1.00 0.00 16 ALA A N 3
ATOM 2868 C CA . ALA A 1 16 ? 15.974 7.408 0.690 1.00 0.00 16 ALA A CA 3
ATOM 2869 C C . ALA A 1 16 ? 15.571 8.286 1.870 1.00 0.00 16 ALA A C 3
ATOM 2870 O O . ALA A 1 16 ? 15.716 9.507 1.826 1.00 0.00 16 ALA A O 3
ATOM 2877 N N . GLY A 1 17 ? 15.065 7.655 2.925 1.00 0.00 17 GLY A N 3
ATOM 2878 C CA . GLY A 1 17 ? 14.648 8.395 4.102 1.00 0.00 17 GLY A CA 3
ATOM 2879 C C . GLY A 1 17 ? 13.161 8.686 4.107 1.00 0.00 17 GLY A C 3
ATOM 2880 O O . GLY A 1 17 ? 12.427 8.187 4.959 1.00 0.00 17 GLY A O 3
ATOM 2884 N N . GLU A 1 18 ? 12.715 9.499 3.154 1.00 0.00 18 GLU A N 3
ATOM 2885 C CA . GLU A 1 18 ? 11.306 9.858 3.054 1.00 0.00 18 GLU A CA 3
ATOM 2886 C C . GLU A 1 18 ? 10.416 8.684 3.453 1.00 0.00 18 GLU A C 3
ATOM 2887 O O . GLU A 1 18 ? 10.733 7.527 3.174 1.00 0.00 18 GLU A O 3
ATOM 2899 N N . HIS A 1 19 ? 9.300 8.991 4.107 1.00 0.00 19 HIS A N 3
ATOM 2900 C CA . HIS A 1 19 ? 8.363 7.962 4.544 1.00 0.00 19 HIS A CA 3
ATOM 2901 C C . HIS A 1 19 ? 7.104 7.971 3.682 1.00 0.00 19 HIS A C 3
ATOM 2902 O O . HIS A 1 19 ? 6.777 8.979 3.054 1.00 0.00 19 HIS A O 3
ATOM 2917 N N . LEU A 1 20 ? 6.402 6.844 3.657 1.00 0.00 20 LEU A N 3
ATOM 2918 C CA . LEU A 1 20 ? 5.179 6.721 2.871 1.00 0.00 20 LEU A CA 3
ATOM 2919 C C . LEU A 1 20 ? 3.996 7.345 3.605 1.00 0.00 20 LEU A C 3
ATOM 2920 O O . LEU A 1 20 ? 3.286 8.187 3.057 1.00 0.00 20 LEU A O 3
ATOM 2936 N N . GLY A 1 21 ? 3.791 6.926 4.850 1.00 0.00 21 GLY A N 3
ATOM 2937 C CA . GLY A 1 21 ? 2.694 7.455 5.640 1.00 0.00 21 GLY A CA 3
ATOM 2938 C C . GLY A 1 21 ? 1.467 6.567 5.594 1.00 0.00 21 GLY A C 3
ATOM 2939 O O . GLY A 1 21 ? 0.372 7.025 5.267 1.00 0.00 21 GLY A O 3
ATOM 2943 N N . VAL A 1 22 ? 1.648 5.292 5.923 1.00 0.00 22 VAL A N 3
ATOM 2944 C CA . VAL A 1 22 ? 0.546 4.337 5.918 1.00 0.00 22 VAL A CA 3
ATOM 2945 C C . VAL A 1 22 ? 0.648 3.373 7.094 1.00 0.00 22 VAL A C 3
ATOM 2946 O O . VAL A 1 22 ? 1.723 3.184 7.666 1.00 0.00 22 VAL A O 3
ATOM 2959 N N . THR A 1 23 ? -0.478 2.764 7.453 1.00 0.00 23 THR A N 3
ATOM 2960 C CA . THR A 1 23 ? -0.516 1.819 8.562 1.00 0.00 23 THR A CA 3
ATOM 2961 C C . THR A 1 23 ? -1.019 0.455 8.105 1.00 0.00 23 THR A C 3
ATOM 2962 O O . THR A 1 23 ? -2.165 0.315 7.679 1.00 0.00 23 THR A O 3
ATOM 2973 N N . PHE A 1 24 ? -0.155 -0.551 8.198 1.00 0.00 24 PHE A N 3
ATOM 2974 C CA . PHE A 1 24 ? -0.512 -1.906 7.793 1.00 0.00 24 PHE A CA 3
ATOM 2975 C C . PHE A 1 24 ? -0.915 -2.745 9.002 1.00 0.00 24 PHE A C 3
ATOM 2976 O O . PHE A 1 24 ? -0.343 -2.610 10.084 1.00 0.00 24 PHE A O 3
ATOM 2993 N N . ARG A 1 25 ? -1.904 -3.612 8.809 1.00 0.00 25 ARG A N 3
ATOM 2994 C CA . ARG A 1 25 ? -2.385 -4.473 9.883 1.00 0.00 25 ARG A CA 3
ATOM 2995 C C . ARG A 1 25 ? -2.194 -5.944 9.528 1.00 0.00 25 ARG A C 3
ATOM 2996 O O . ARG A 1 25 ? -2.233 -6.321 8.356 1.00 0.00 25 ARG A O 3
ATOM 3017 N N . VAL A 1 26 ? -1.986 -6.772 10.547 1.00 0.00 26 VAL A N 3
ATOM 3018 C CA . VAL A 1 26 ? -1.789 -8.202 10.342 1.00 0.00 26 VAL A CA 3
ATOM 3019 C C . VAL A 1 26 ? -3.118 -8.950 10.373 1.00 0.00 26 VAL A C 3
ATOM 3020 O O . VAL A 1 26 ? -3.676 -9.199 11.441 1.00 0.00 26 VAL A O 3
ATOM 3033 N N . GLU A 1 27 ? -3.618 -9.305 9.193 1.00 0.00 27 GLU A N 3
ATOM 3034 C CA . GLU A 1 27 ? -4.882 -10.024 9.086 1.00 0.00 27 GLU A CA 3
ATOM 3035 C C . GLU A 1 27 ? -4.709 -11.311 8.285 1.00 0.00 27 GLU A C 3
ATOM 3036 O O . GLU A 1 27 ? -4.176 -11.298 7.176 1.00 0.00 27 GLU A O 3
ATOM 3048 N N . GLY A 1 28 ? -5.163 -12.423 8.856 1.00 0.00 28 GLY A N 3
ATOM 3049 C CA . GLY A 1 28 ? -5.048 -13.703 8.183 1.00 0.00 28 GLY A CA 3
ATOM 3050 C C . GLY A 1 28 ? -3.708 -13.880 7.498 1.00 0.00 28 GLY A C 3
ATOM 3051 O O . GLY A 1 28 ? -3.645 -14.116 6.292 1.00 0.00 28 GLY A O 3
ATOM 3055 N N . GLY A 1 29 ? -2.631 -13.765 8.269 1.00 0.00 29 GLY A N 3
ATOM 3056 C CA . GLY A 1 29 ? -1.299 -13.915 7.712 1.00 0.00 29 GLY A CA 3
ATOM 3057 C C . GLY A 1 29 ? -1.102 -13.094 6.453 1.00 0.00 29 GLY A C 3
ATOM 3058 O O . GLY A 1 29 ? -0.351 -13.486 5.560 1.00 0.00 29 GLY A O 3
ATOM 3062 N N . GLU A 1 30 ? -1.779 -11.952 6.381 1.00 0.00 30 GLU A N 3
ATOM 3063 C CA . GLU A 1 30 ? -1.675 -11.076 5.220 1.00 0.00 30 GLU A CA 3
ATOM 3064 C C . GLU A 1 30 ? -1.654 -9.610 5.645 1.00 0.00 30 GLU A C 3
ATOM 3065 O O . GLU A 1 30 ? -2.494 -9.167 6.430 1.00 0.00 30 GLU A O 3
ATOM 3077 N N . LEU A 1 31 ? -0.689 -8.863 5.121 1.00 0.00 31 LEU A N 3
ATOM 3078 C CA . LEU A 1 31 ? -0.557 -7.447 5.446 1.00 0.00 31 LEU A CA 3
ATOM 3079 C C . LEU A 1 31 ? -1.488 -6.601 4.583 1.00 0.00 31 LEU A C 3
ATOM 3080 O O . LEU A 1 31 ? -1.385 -6.599 3.357 1.00 0.00 31 LEU A O 3
ATOM 3096 N N . VAL A 1 32 ? -2.397 -5.881 5.233 1.00 0.00 32 VAL A N 3
ATOM 3097 C CA . VAL A 1 32 ? -3.345 -5.028 4.526 1.00 0.00 32 VAL A CA 3
ATOM 3098 C C . VAL A 1 32 ? -3.309 -3.602 5.064 1.00 0.00 32 VAL A C 3
ATOM 3099 O O . VAL A 1 32 ? -3.254 -3.387 6.276 1.00 0.00 32 VAL A O 3
ATOM 3112 N N . ILE A 1 33 ? -3.341 -2.632 4.157 1.00 0.00 33 ILE A N 3
ATOM 3113 C CA . ILE A 1 33 ? -3.313 -1.226 4.541 1.00 0.00 33 ILE A CA 3
ATOM 3114 C C . ILE A 1 33 ? -4.495 -0.879 5.440 1.00 0.00 33 ILE A C 3
ATOM 3115 O O . ILE A 1 33 ? -5.618 -0.706 4.967 1.00 0.00 33 ILE A O 3
ATOM 3131 N N . ALA A 1 34 ? -4.233 -0.777 6.739 1.00 0.00 34 ALA A N 3
ATOM 3132 C CA . ALA A 1 34 ? -5.274 -0.446 7.704 1.00 0.00 34 ALA A CA 3
ATOM 3133 C C . ALA A 1 34 ? -5.778 0.979 7.501 1.00 0.00 34 ALA A C 3
ATOM 3134 O O . ALA A 1 34 ? -6.980 1.208 7.365 1.00 0.00 34 ALA A O 3
ATOM 3141 N N . ARG A 1 35 ? -4.853 1.932 7.483 1.00 0.00 35 ARG A N 3
ATOM 3142 C CA . ARG A 1 35 ? -5.205 3.335 7.298 1.00 0.00 35 ARG A CA 3
ATOM 3143 C C . ARG A 1 35 ? -4.063 4.099 6.633 1.00 0.00 35 ARG A C 3
ATOM 3144 O O . ARG A 1 35 ? -2.931 3.618 6.579 1.00 0.00 35 ARG A O 3
ATOM 3165 N N . ILE A 1 36 ? -4.369 5.289 6.130 1.00 0.00 36 ILE A N 3
ATOM 3166 C CA . ILE A 1 36 ? -3.369 6.119 5.470 1.00 0.00 36 ILE A CA 3
ATOM 3167 C C . ILE A 1 36 ? -3.286 7.498 6.115 1.00 0.00 36 ILE A C 3
ATOM 3168 O O . ILE A 1 36 ? -4.253 8.262 6.101 1.00 0.00 36 ILE A O 3
ATOM 3184 N N . LEU A 1 37 ? -2.125 7.813 6.679 1.00 0.00 37 LEU A N 3
ATOM 3185 C CA . LEU A 1 37 ? -1.914 9.102 7.329 1.00 0.00 37 LEU A CA 3
ATOM 3186 C C . LEU A 1 37 ? -1.645 10.193 6.298 1.00 0.00 37 LEU A C 3
ATOM 3187 O O . LEU A 1 37 ? -0.722 10.994 6.452 1.00 0.00 37 LEU A O 3
ATOM 3203 N N . HIS A 1 38 ? -2.459 10.222 5.247 1.00 0.00 38 HIS A N 3
ATOM 3204 C CA . HIS A 1 38 ? -2.310 11.217 4.191 1.00 0.00 38 HIS A CA 3
ATOM 3205 C C . HIS A 1 38 ? -0.839 11.549 3.960 1.00 0.00 38 HIS A C 3
ATOM 3206 O O . HIS A 1 38 ? -0.487 12.694 3.681 1.00 0.00 38 HIS A O 3
ATOM 3221 N N . GLY A 1 39 ? 0.016 10.538 4.080 1.00 0.00 39 GLY A N 3
ATOM 3222 C CA . GLY A 1 39 ? 1.439 10.743 3.882 1.00 0.00 39 GLY A CA 3
ATOM 3223 C C . GLY A 1 39 ? 1.739 11.590 2.661 1.00 0.00 39 GLY A C 3
ATOM 3224 O O . GLY A 1 39 ? 2.759 12.275 2.607 1.00 0.00 39 GLY A O 3
ATOM 3228 N N . GLY A 1 40 ? 0.847 11.542 1.676 1.00 0.00 40 GLY A N 3
ATOM 3229 C CA . GLY A 1 40 ? 1.040 12.314 0.462 1.00 0.00 40 GLY A CA 3
ATOM 3230 C C . GLY A 1 40 ? 1.360 11.442 -0.735 1.00 0.00 40 GLY A C 3
ATOM 3231 O O . GLY A 1 40 ? 0.705 11.537 -1.773 1.00 0.00 40 GLY A O 3
ATOM 3235 N N . MET A 1 41 ? 2.370 10.591 -0.592 1.00 0.00 41 MET A N 3
ATOM 3236 C CA . MET A 1 41 ? 2.776 9.698 -1.672 1.00 0.00 41 MET A CA 3
ATOM 3237 C C . MET A 1 41 ? 1.619 8.799 -2.097 1.00 0.00 41 MET A C 3
ATOM 3238 O O . MET A 1 41 ? 1.364 8.621 -3.288 1.00 0.00 41 MET A O 3
ATOM 3252 N N . VAL A 1 42 ? 0.923 8.234 -1.116 1.00 0.00 42 VAL A N 3
ATOM 3253 C CA . VAL A 1 42 ? -0.207 7.354 -1.389 1.00 0.00 42 VAL A CA 3
ATOM 3254 C C . VAL A 1 42 ? -1.480 8.155 -1.637 1.00 0.00 42 VAL A C 3
ATOM 3255 O O . VAL A 1 42 ? -2.163 7.960 -2.642 1.00 0.00 42 VAL A O 3
ATOM 3268 N N . ALA A 1 43 ? -1.794 9.057 -0.713 1.00 0.00 43 ALA A N 3
ATOM 3269 C CA . ALA A 1 43 ? -2.984 9.891 -0.832 1.00 0.00 43 ALA A CA 3
ATOM 3270 C C . ALA A 1 43 ? -3.087 10.505 -2.224 1.00 0.00 43 ALA A C 3
ATOM 3271 O O . ALA A 1 43 ? -4.129 10.420 -2.873 1.00 0.00 43 ALA A O 3
ATOM 3278 N N . GLN A 1 44 ? -2.001 11.123 -2.675 1.00 0.00 44 GLN A N 3
ATOM 3279 C CA . GLN A 1 44 ? -1.971 11.753 -3.989 1.00 0.00 44 GLN A CA 3
ATOM 3280 C C . GLN A 1 44 ? -2.104 10.711 -5.095 1.00 0.00 44 GLN A C 3
ATOM 3281 O O . GLN A 1 44 ? -3.082 10.708 -5.842 1.00 0.00 44 GLN A O 3
ATOM 3295 N N . GLN A 1 45 ? -1.114 9.830 -5.193 1.00 0.00 45 GLN A N 3
ATOM 3296 C CA . GLN A 1 45 ? -1.121 8.784 -6.209 1.00 0.00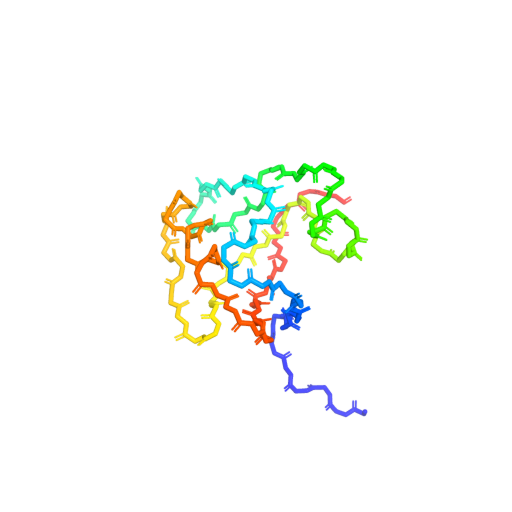 45 GLN A CA 3
ATOM 3297 C C . GLN A 1 45 ? -2.507 8.163 -6.342 1.00 0.00 45 GLN A C 3
ATOM 3298 O O . GLN A 1 45 ? -3.097 8.162 -7.421 1.00 0.00 45 GLN A O 3
ATOM 3312 N N . GLY A 1 46 ? -3.023 7.635 -5.235 1.00 0.00 46 GLY A N 3
ATOM 3313 C CA . GLY A 1 46 ? -4.336 7.018 -5.250 1.00 0.00 46 GLY A CA 3
ATOM 3314 C C . GLY A 1 46 ? -4.283 5.550 -5.627 1.00 0.00 46 GLY A C 3
ATOM 3315 O O . GLY A 1 46 ? -5.312 4.875 -5.669 1.00 0.00 46 GLY A O 3
ATOM 3319 N N . LEU A 1 47 ? -3.082 5.055 -5.903 1.00 0.00 47 LEU A N 3
ATOM 3320 C CA . LEU A 1 47 ? -2.898 3.658 -6.280 1.00 0.00 47 LEU A CA 3
ATOM 3321 C C . LEU A 1 47 ? -3.193 2.733 -5.103 1.00 0.00 47 LEU A C 3
ATOM 3322 O O . LEU A 1 47 ? -3.894 1.731 -5.248 1.00 0.00 47 LEU A O 3
ATOM 3338 N N . LEU A 1 48 ? -2.655 3.077 -3.938 1.00 0.00 48 LEU A N 3
ATOM 3339 C CA . LEU A 1 48 ? -2.862 2.279 -2.735 1.00 0.00 48 LEU A CA 3
ATOM 3340 C C . LEU A 1 48 ? -3.926 2.907 -1.841 1.00 0.00 48 LEU A C 3
ATOM 3341 O O . LEU A 1 48 ? -4.007 4.130 -1.719 1.00 0.00 48 LEU A O 3
ATOM 3357 N N . HIS A 1 49 ? -4.741 2.063 -1.217 1.00 0.00 49 HIS A N 3
ATOM 3358 C CA . HIS A 1 49 ? -5.800 2.535 -0.331 1.00 0.00 49 HIS A CA 3
ATOM 3359 C C . HIS A 1 49 ? -6.203 1.449 0.662 1.00 0.00 49 HIS A C 3
ATOM 3360 O O . HIS A 1 49 ? -5.832 0.285 0.508 1.00 0.00 49 HIS A O 3
ATOM 3375 N N . VAL A 1 50 ? -6.963 1.838 1.680 1.00 0.00 50 VAL A N 3
ATOM 3376 C CA . VAL A 1 50 ? -7.416 0.898 2.698 1.00 0.00 50 VAL A CA 3
ATOM 3377 C C . VAL A 1 50 ? -8.089 -0.316 2.066 1.00 0.00 50 VAL A C 3
ATOM 3378 O O . VAL A 1 50 ? -9.065 -0.183 1.329 1.00 0.00 50 VAL A O 3
ATOM 3391 N N . GLY A 1 51 ? -7.558 -1.499 2.358 1.00 0.00 51 GLY A N 3
ATOM 3392 C CA . GLY A 1 51 ? -8.120 -2.720 1.810 1.00 0.00 51 GLY A CA 3
ATOM 3393 C C . GLY A 1 51 ? -7.200 -3.380 0.802 1.00 0.00 51 GLY A C 3
ATOM 3394 O O . GLY A 1 51 ? -7.599 -4.313 0.106 1.00 0.00 51 GLY A O 3
ATOM 3398 N N . ASP A 1 52 ? -5.967 -2.893 0.722 1.00 0.00 52 ASP A N 3
ATOM 3399 C CA . ASP A 1 52 ? -4.987 -3.442 -0.209 1.00 0.00 52 ASP A CA 3
ATOM 3400 C C . ASP A 1 52 ? -4.068 -4.436 0.493 1.00 0.00 52 ASP A C 3
ATOM 3401 O O . ASP A 1 52 ? -3.456 -4.118 1.513 1.00 0.00 52 ASP A O 3
ATOM 3410 N N . ILE A 1 53 ? -3.977 -5.642 -0.059 1.00 0.00 53 ILE A N 3
ATOM 3411 C CA . ILE A 1 53 ? -3.133 -6.682 0.514 1.00 0.00 53 ILE A CA 3
ATOM 3412 C C . ILE A 1 53 ? -1.762 -6.707 -0.153 1.00 0.00 53 ILE A C 3
ATOM 3413 O O . ILE A 1 53 ? -1.658 -6.756 -1.378 1.00 0.00 53 ILE A O 3
ATOM 3429 N N . ILE A 1 54 ? -0.713 -6.674 0.663 1.00 0.00 54 ILE A N 3
ATOM 3430 C CA . ILE A 1 54 ? 0.652 -6.696 0.151 1.00 0.00 54 ILE A CA 3
ATOM 3431 C C . ILE A 1 54 ? 1.195 -8.120 0.094 1.00 0.00 54 ILE A C 3
ATOM 3432 O O . ILE A 1 54 ? 1.321 -8.790 1.119 1.00 0.00 54 ILE A O 3
ATOM 3448 N N . LYS A 1 55 ? 1.517 -8.576 -1.112 1.00 0.00 55 LYS A N 3
ATOM 3449 C CA . LYS A 1 55 ? 2.051 -9.919 -1.305 1.00 0.00 55 LYS A CA 3
ATOM 3450 C C . LYS A 1 55 ? 3.571 -9.923 -1.186 1.00 0.00 55 LYS A C 3
ATOM 3451 O O . LYS A 1 55 ? 4.141 -10.704 -0.424 1.00 0.00 55 LYS A O 3
ATOM 3470 N N . GLU A 1 56 ? 4.222 -9.045 -1.944 1.00 0.00 56 GLU A N 3
ATOM 3471 C CA . GLU A 1 56 ? 5.677 -8.949 -1.921 1.00 0.00 56 GLU A CA 3
ATOM 3472 C C . GLU A 1 56 ? 6.134 -7.538 -2.281 1.00 0.00 56 GLU A C 3
ATOM 3473 O O . GLU A 1 56 ? 5.378 -6.757 -2.859 1.00 0.00 56 GLU A O 3
ATOM 3485 N N . VAL A 1 57 ? 7.376 -7.218 -1.934 1.00 0.00 57 VAL A N 3
ATOM 3486 C CA . VAL A 1 57 ? 7.936 -5.902 -2.220 1.00 0.00 57 VAL A CA 3
ATOM 3487 C C . VAL A 1 57 ? 9.336 -6.017 -2.811 1.00 0.00 57 VAL A C 3
ATOM 3488 O O . VAL A 1 57 ? 10.299 -6.303 -2.100 1.00 0.00 57 VAL A O 3
ATOM 3501 N N . ASN A 1 58 ? 9.442 -5.791 -4.116 1.00 0.00 58 ASN A N 3
ATOM 3502 C CA . ASN A 1 58 ? 10.726 -5.869 -4.804 1.00 0.00 58 ASN A CA 3
ATOM 3503 C C . ASN A 1 58 ? 11.306 -7.277 -4.714 1.00 0.00 58 ASN A C 3
ATOM 3504 O O . ASN A 1 58 ? 12.447 -7.464 -4.292 1.00 0.00 58 ASN A O 3
ATOM 3515 N N . GLY A 1 59 ? 10.512 -8.266 -5.115 1.00 0.00 59 GLY A N 3
ATOM 3516 C CA . GLY A 1 59 ? 10.965 -9.644 -5.072 1.00 0.00 59 GLY A CA 3
ATOM 3517 C C . GLY A 1 59 ? 11.445 -10.054 -3.694 1.00 0.00 59 GLY A C 3
ATOM 3518 O O . GLY A 1 59 ? 12.402 -10.818 -3.566 1.00 0.00 59 GLY A O 3
ATOM 3522 N N . GLN A 1 60 ? 10.781 -9.545 -2.662 1.00 0.00 60 GLN A N 3
ATOM 3523 C CA . GLN A 1 60 ? 11.148 -9.862 -1.287 1.00 0.00 60 GLN A CA 3
ATOM 3524 C C . GLN A 1 60 ? 9.908 -10.132 -0.441 1.00 0.00 60 GLN A C 3
ATOM 3525 O O . GLN A 1 60 ? 8.889 -9.449 -0.552 1.00 0.00 60 GLN A O 3
ATOM 3539 N N . PRO A 1 61 ? 9.993 -11.151 0.427 1.00 0.00 61 PRO A N 3
ATOM 3540 C CA . PRO A 1 61 ? 8.887 -11.535 1.309 1.00 0.00 61 PRO A CA 3
ATOM 3541 C C . PRO A 1 61 ? 8.630 -10.501 2.399 1.00 0.00 61 PRO A C 3
ATOM 3542 O O . PRO A 1 61 ? 9.440 -10.329 3.310 1.00 0.00 61 PRO A O 3
ATOM 3553 N N . VAL A 1 62 ? 7.496 -9.813 2.301 1.00 0.00 62 VAL A N 3
ATOM 3554 C CA . VAL A 1 62 ? 7.132 -8.796 3.280 1.00 0.00 62 VAL A CA 3
ATOM 3555 C C . VAL A 1 62 ? 6.858 -9.420 4.644 1.00 0.00 62 VAL A C 3
ATOM 3556 O O . VAL A 1 62 ? 6.995 -8.766 5.677 1.00 0.00 62 VAL A O 3
ATOM 3569 N N . GLY A 1 63 ? 6.469 -10.692 4.640 1.00 0.00 63 GLY A N 3
ATOM 3570 C CA . GLY A 1 63 ? 6.182 -11.384 5.883 1.00 0.00 63 GLY A CA 3
ATOM 3571 C C . GLY A 1 63 ? 4.999 -10.787 6.619 1.00 0.00 63 GLY A C 3
ATOM 3572 O O . GLY A 1 63 ? 4.403 -9.811 6.162 1.00 0.00 63 GLY A O 3
ATOM 3576 N N . SER A 1 64 ? 4.656 -11.374 7.761 1.00 0.00 64 SER A N 3
ATOM 3577 C CA . SER A 1 64 ? 3.533 -10.898 8.559 1.00 0.00 64 SER A CA 3
ATOM 3578 C C . SER A 1 64 ? 3.994 -9.873 9.590 1.00 0.00 64 SER A C 3
ATOM 3579 O O . SER A 1 64 ? 3.653 -9.964 10.769 1.00 0.00 64 SER A O 3
ATOM 3587 N N . ASP A 1 65 ? 4.773 -8.896 9.136 1.00 0.00 65 ASP A N 3
ATOM 3588 C CA . ASP A 1 65 ? 5.282 -7.852 10.017 1.00 0.00 65 ASP A CA 3
ATOM 3589 C C . ASP A 1 65 ? 5.085 -6.473 9.396 1.00 0.00 65 ASP A C 3
ATOM 3590 O O . ASP A 1 65 ? 5.852 -6.036 8.537 1.00 0.00 65 ASP A O 3
ATOM 3599 N N . PRO A 1 66 ? 4.031 -5.769 9.837 1.00 0.00 66 PRO A N 3
ATOM 3600 C CA . PRO A 1 66 ? 3.708 -4.429 9.337 1.00 0.00 66 PRO A CA 3
ATOM 3601 C C . PRO A 1 66 ? 4.721 -3.383 9.788 1.00 0.00 66 PRO A C 3
ATOM 3602 O O . PRO A 1 66 ? 5.135 -2.528 9.005 1.00 0.00 66 PRO A O 3
ATOM 3613 N N . ARG A 1 67 ? 5.115 -3.456 11.055 1.00 0.00 67 ARG A N 3
ATOM 3614 C CA . ARG A 1 67 ? 6.079 -2.513 11.611 1.00 0.00 67 ARG A CA 3
ATOM 3615 C C . ARG A 1 67 ? 7.448 -2.687 10.959 1.00 0.00 67 ARG A C 3
ATOM 3616 O O . ARG A 1 67 ? 8.238 -1.746 10.891 1.00 0.00 67 ARG A O 3
ATOM 3637 N N . ALA A 1 68 ? 7.720 -3.897 10.480 1.00 0.00 68 ALA A N 3
ATOM 3638 C CA . ALA A 1 68 ? 8.991 -4.193 9.832 1.00 0.00 68 ALA A CA 3
ATOM 3639 C C . ALA A 1 68 ? 8.959 -3.806 8.357 1.00 0.00 68 ALA A C 3
ATOM 3640 O O . ALA A 1 68 ? 10.001 -3.569 7.745 1.00 0.00 68 ALA A O 3
ATOM 3647 N N . LEU A 1 69 ? 7.759 -3.745 7.793 1.00 0.00 69 LEU A N 3
ATOM 3648 C CA . LEU A 1 69 ? 7.591 -3.388 6.388 1.00 0.00 69 LEU A CA 3
ATOM 3649 C C . LEU A 1 69 ? 7.755 -1.885 6.186 1.00 0.00 69 LEU A C 3
ATOM 3650 O O . LEU A 1 69 ? 8.575 -1.444 5.381 1.00 0.00 69 LEU A O 3
ATOM 3666 N N . GLN A 1 70 ? 6.972 -1.104 6.924 1.00 0.00 70 GLN A N 3
ATOM 3667 C CA . GLN A 1 70 ? 7.033 0.349 6.826 1.00 0.00 70 GLN A CA 3
ATOM 3668 C C . GLN A 1 70 ? 8.469 0.844 6.959 1.00 0.00 70 GLN A C 3
ATOM 3669 O O . GLN A 1 70 ? 8.788 1.965 6.562 1.00 0.00 70 GLN A O 3
ATOM 3683 N N . GLU A 1 71 ? 9.331 0.002 7.520 1.00 0.00 71 GLU A N 3
ATOM 3684 C CA . GLU A 1 71 ? 10.733 0.356 7.706 1.00 0.00 71 GLU A CA 3
ATOM 3685 C C . GLU A 1 71 ? 11.558 -0.027 6.481 1.00 0.00 71 GLU A C 3
ATOM 3686 O O . GLU A 1 71 ? 12.543 0.634 6.150 1.00 0.00 71 GLU A O 3
ATOM 3698 N N . LEU A 1 72 ? 11.149 -1.099 5.812 1.00 0.00 72 LEU A N 3
ATOM 3699 C CA . LEU A 1 72 ? 11.850 -1.572 4.623 1.00 0.00 72 LEU A CA 3
ATOM 3700 C C . LEU A 1 72 ? 11.824 -0.518 3.520 1.00 0.00 72 LEU A C 3
ATOM 3701 O O . LEU A 1 72 ? 12.830 -0.281 2.849 1.00 0.00 72 LEU A O 3
ATOM 3717 N N . LEU A 1 73 ? 10.669 0.112 3.339 1.00 0.00 73 LEU A N 3
ATOM 3718 C CA . LEU A 1 73 ? 10.512 1.143 2.319 1.00 0.00 73 LEU A CA 3
ATOM 3719 C C . LEU A 1 73 ? 11.348 2.374 2.655 1.00 0.00 73 LEU A C 3
ATOM 3720 O O . LEU A 1 73 ? 12.088 2.883 1.813 1.00 0.00 73 LEU A O 3
ATOM 3736 N N . ARG A 1 74 ? 11.227 2.845 3.892 1.00 0.00 74 ARG A N 3
ATOM 3737 C CA . ARG A 1 74 ? 11.972 4.016 4.340 1.00 0.00 74 ARG A CA 3
ATOM 3738 C C . ARG A 1 74 ? 13.382 4.018 3.757 1.00 0.00 74 ARG A C 3
ATOM 3739 O O . ARG A 1 74 ? 13.826 5.013 3.185 1.00 0.00 74 ARG A O 3
ATOM 3760 N N . ASN A 1 75 ? 14.081 2.898 3.907 1.00 0.00 75 ASN A N 3
ATOM 3761 C CA . ASN A 1 75 ? 15.441 2.771 3.396 1.00 0.00 75 ASN A CA 3
ATOM 3762 C C . ASN A 1 75 ? 15.437 2.540 1.888 1.00 0.00 75 ASN A C 3
ATOM 3763 O O . ASN A 1 75 ? 16.252 3.106 1.160 1.00 0.00 75 ASN A O 3
ATOM 3774 N N . ALA A 1 76 ? 14.512 1.705 1.426 1.00 0.00 76 ALA A N 3
ATOM 3775 C CA . ALA A 1 76 ? 14.399 1.401 0.004 1.00 0.00 76 ALA A CA 3
ATOM 3776 C C . ALA A 1 76 ? 14.408 2.676 -0.832 1.00 0.00 76 ALA A C 3
ATOM 3777 O O . ALA A 1 76 ? 13.427 3.420 -0.857 1.00 0.00 76 ALA A O 3
ATOM 3784 N N . SER A 1 77 ? 15.521 2.922 -1.515 1.00 0.00 77 SER A N 3
ATOM 3785 C CA . SER A 1 77 ? 15.659 4.110 -2.349 1.00 0.00 77 SER A CA 3
ATOM 3786 C C . SER A 1 77 ? 15.439 3.770 -3.820 1.00 0.00 77 SER A C 3
ATOM 3787 O O . SER A 1 77 ? 15.498 2.606 -4.215 1.00 0.00 77 SER A O 3
ATOM 3795 N N . GLY A 1 78 ? 15.186 4.795 -4.628 1.00 0.00 78 GLY A N 3
ATOM 3796 C CA . GLY A 1 78 ? 14.961 4.585 -6.046 1.00 0.00 78 GLY A CA 3
ATOM 3797 C C . GLY A 1 78 ? 13.582 4.028 -6.338 1.00 0.00 78 GLY A C 3
ATOM 3798 O O . GLY A 1 78 ? 12.698 4.061 -5.482 1.00 0.00 78 GLY A O 3
ATOM 3802 N N . SER A 1 79 ? 13.396 3.518 -7.551 1.00 0.00 79 SER A N 3
ATOM 3803 C CA . SER A 1 79 ? 12.112 2.957 -7.956 1.00 0.00 79 SER A CA 3
ATOM 3804 C C . SER A 1 79 ? 11.765 1.733 -7.114 1.00 0.00 79 SER A C 3
ATOM 3805 O O . SER A 1 79 ? 12.451 0.712 -7.169 1.00 0.00 79 SER A O 3
ATOM 3813 N N . VAL A 1 80 ? 10.693 1.843 -6.336 1.00 0.00 80 VAL A N 3
ATOM 3814 C CA . VAL A 1 80 ? 10.252 0.746 -5.482 1.00 0.00 80 VAL A CA 3
ATOM 3815 C C . VAL A 1 80 ? 9.008 0.073 -6.051 1.00 0.00 80 VAL A C 3
ATOM 3816 O O . VAL A 1 80 ? 8.084 0.743 -6.513 1.00 0.00 80 VAL A O 3
ATOM 3829 N N . ILE A 1 81 ? 8.992 -1.255 -6.015 1.00 0.00 81 ILE A N 3
ATOM 3830 C CA . ILE A 1 81 ? 7.860 -2.019 -6.526 1.00 0.00 81 ILE A CA 3
ATOM 3831 C C . ILE A 1 81 ? 7.099 -2.698 -5.393 1.00 0.00 81 ILE A C 3
ATOM 3832 O O . ILE A 1 81 ? 7.699 -3.207 -4.445 1.00 0.00 81 ILE A O 3
ATOM 3848 N N . LEU A 1 82 ? 5.775 -2.705 -5.497 1.00 0.00 82 LEU A N 3
ATOM 3849 C CA . LEU A 1 82 ? 4.930 -3.324 -4.482 1.00 0.00 82 LEU A CA 3
ATOM 3850 C C . LEU A 1 82 ? 3.840 -4.175 -5.125 1.00 0.00 82 LEU A C 3
ATOM 3851 O O . LEU A 1 82 ? 3.061 -3.689 -5.946 1.00 0.00 82 LEU A O 3
ATOM 3867 N N . LYS A 1 83 ? 3.788 -5.447 -4.746 1.00 0.00 83 LYS A N 3
ATOM 3868 C CA . LYS A 1 83 ? 2.792 -6.367 -5.282 1.00 0.00 83 LYS A CA 3
ATOM 3869 C C . LYS A 1 83 ? 1.533 -6.368 -4.420 1.00 0.00 83 LYS A C 3
ATOM 3870 O O . LYS A 1 83 ? 1.537 -6.883 -3.301 1.00 0.00 83 LYS A O 3
ATOM 3889 N N . ILE A 1 84 ? 0.459 -5.792 -4.948 1.00 0.00 84 ILE A N 3
ATOM 3890 C CA . ILE A 1 84 ? -0.806 -5.730 -4.227 1.00 0.00 84 ILE A CA 3
ATOM 3891 C C . ILE A 1 84 ? -1.806 -6.738 -4.784 1.00 0.00 84 ILE A C 3
ATOM 3892 O O . ILE A 1 84 ? -1.656 -7.223 -5.907 1.00 0.00 84 ILE A O 3
ATOM 3908 N N . LEU A 1 85 ? -2.828 -7.048 -3.994 1.00 0.00 85 LEU A N 3
ATOM 3909 C CA . LEU A 1 85 ? -3.855 -7.997 -4.408 1.00 0.00 85 LEU A CA 3
ATOM 3910 C C . LEU A 1 85 ? -5.203 -7.648 -3.784 1.00 0.00 85 LEU A C 3
ATOM 3911 O O . LEU A 1 85 ? -5.264 -7.031 -2.721 1.00 0.00 85 LEU A O 3
ATOM 3927 N N . SER A 1 86 ? -6.280 -8.049 -4.452 1.00 0.00 86 SER A N 3
ATOM 3928 C CA . SER A 1 86 ? -7.627 -7.777 -3.963 1.00 0.00 86 SER A CA 3
ATOM 3929 C C . SER A 1 86 ? -7.955 -8.654 -2.759 1.00 0.00 86 SER A C 3
ATOM 3930 O O . SER A 1 86 ? -8.386 -8.161 -1.717 1.00 0.00 86 SER A O 3
ATOM 3938 N N . GLY A 1 87 ? -7.748 -9.959 -2.910 1.00 0.00 87 GLY A N 3
ATOM 3939 C CA . GLY A 1 87 ? -8.027 -10.884 -1.828 1.00 0.00 87 GLY A CA 3
ATOM 3940 C C . GLY A 1 87 ? -9.345 -11.610 -2.012 1.00 0.00 87 GLY A C 3
ATOM 3941 O O . GLY A 1 87 ? -10.295 -11.080 -2.586 1.00 0.00 87 GLY A O 3
ATOM 3945 N N . PRO A 1 88 ? -9.413 -12.855 -1.517 1.00 0.00 88 PRO A N 3
ATOM 3946 C CA . PRO A 1 88 ? -10.619 -13.682 -1.618 1.00 0.00 88 PRO A CA 3
ATOM 3947 C C . PRO A 1 88 ? -11.752 -13.165 -0.738 1.00 0.00 88 PRO A C 3
ATOM 3948 O O . PRO A 1 88 ? -11.674 -13.224 0.489 1.00 0.00 88 PRO A O 3
ATOM 3959 N N . SER A 1 89 ? -12.804 -12.659 -1.373 1.00 0.00 89 SER A N 3
ATOM 3960 C CA . SER A 1 89 ? -13.952 -12.129 -0.648 1.00 0.00 89 SER A CA 3
ATOM 3961 C C . SER A 1 89 ? -14.679 -13.239 0.106 1.00 0.00 89 SER A C 3
ATOM 3962 O O . SER A 1 89 ? -14.252 -14.393 0.096 1.00 0.00 89 SER A O 3
ATOM 3970 N N . SER A 1 90 ? -15.779 -12.879 0.760 1.00 0.00 90 SER A N 3
ATOM 3971 C CA . SER A 1 90 ? -16.564 -13.843 1.523 1.00 0.00 90 SER A CA 3
ATOM 3972 C C . SER A 1 90 ? -15.657 -14.856 2.214 1.00 0.00 90 SER A C 3
ATOM 3973 O O . SER A 1 90 ? -15.863 -16.065 2.108 1.00 0.00 90 SER A O 3
ATOM 3981 N N . GLY A 1 91 ? -14.651 -14.354 2.924 1.00 0.00 91 GLY A N 3
ATOM 3982 C CA . GLY A 1 91 ? -13.726 -15.228 3.622 1.00 0.00 91 GLY A CA 3
ATOM 3983 C C . GLY A 1 91 ? -13.065 -14.547 4.804 1.00 0.00 91 GLY A C 3
ATOM 3984 O O . GLY A 1 91 ? -11.881 -14.213 4.754 1.00 0.00 91 GLY A O 3
ATOM 3988 N N . GLY A 1 1 ? -5.036 -12.595 -25.850 1.00 0.00 1 GLY A N 4
ATOM 3989 C CA . GLY A 1 1 ? -3.756 -13.196 -25.521 1.00 0.00 1 GLY A CA 4
ATOM 3990 C C . GLY A 1 1 ? -3.900 -14.417 -24.634 1.00 0.00 1 GLY A C 4
ATOM 3991 O O . GLY A 1 1 ? -4.498 -15.416 -25.035 1.00 0.00 1 GLY A O 4
ATOM 3995 N N . SER A 1 2 ? -3.350 -14.338 -23.427 1.00 0.00 2 SER A N 4
ATOM 3996 C CA . SER A 1 2 ? -3.416 -15.447 -22.483 1.00 0.00 2 SER A CA 4
ATOM 3997 C C . SER A 1 2 ? -3.501 -14.935 -21.048 1.00 0.00 2 SER A C 4
ATOM 3998 O O . SER A 1 2 ? -3.084 -13.816 -20.751 1.00 0.00 2 SER A O 4
ATOM 4006 N N . SER A 1 3 ? -4.045 -15.764 -20.162 1.00 0.00 3 SER A N 4
ATOM 4007 C CA . SER A 1 3 ? -4.189 -15.395 -18.759 1.00 0.00 3 SER A CA 4
ATOM 4008 C C . SER A 1 3 ? -2.896 -15.658 -17.993 1.00 0.00 3 SER A C 4
ATOM 4009 O O . SER A 1 3 ? -1.949 -16.232 -18.528 1.00 0.00 3 SER A O 4
ATOM 4017 N N . GLY A 1 4 ? -2.865 -15.231 -16.734 1.00 0.00 4 GLY A N 4
ATOM 4018 C CA . GLY A 1 4 ? -1.684 -15.428 -15.913 1.00 0.00 4 GLY A CA 4
ATOM 4019 C C . GLY A 1 4 ? -1.810 -14.774 -14.551 1.00 0.00 4 GLY A C 4
ATOM 4020 O O . GLY A 1 4 ? -2.361 -13.680 -14.428 1.00 0.00 4 GLY A O 4
ATOM 4024 N N . SER A 1 5 ? -1.298 -15.447 -13.524 1.00 0.00 5 SER A N 4
ATOM 4025 C CA . SER A 1 5 ? -1.360 -14.927 -12.163 1.00 0.00 5 SER A CA 4
ATOM 4026 C C . SER A 1 5 ? -0.385 -13.768 -11.979 1.00 0.00 5 SER A C 4
ATOM 4027 O O . SER A 1 5 ? 0.830 -13.963 -11.953 1.00 0.00 5 SER A O 4
ATOM 4035 N N . SER A 1 6 ? -0.927 -12.561 -11.852 1.00 0.00 6 SER A N 4
ATOM 4036 C CA . SER A 1 6 ? -0.106 -11.370 -11.673 1.00 0.00 6 SER A CA 4
ATOM 4037 C C . SER A 1 6 ? -0.858 -10.305 -10.880 1.00 0.00 6 SER A C 4
ATOM 4038 O O . SER A 1 6 ? -1.824 -9.718 -11.367 1.00 0.00 6 SER A O 4
ATOM 4046 N N . GLY A 1 7 ? -0.408 -10.062 -9.653 1.00 0.00 7 GLY A N 4
ATOM 4047 C CA . GLY A 1 7 ? -1.049 -9.070 -8.810 1.00 0.00 7 GLY A CA 4
ATOM 4048 C C . GLY A 1 7 ? -0.994 -7.679 -9.409 1.00 0.00 7 GLY A C 4
ATOM 4049 O O . GLY A 1 7 ? -0.992 -7.521 -10.630 1.00 0.00 7 GLY A O 4
ATOM 4053 N N . ARG A 1 8 ? -0.952 -6.667 -8.549 1.00 0.00 8 ARG A N 4
ATOM 4054 C CA . ARG A 1 8 ? -0.901 -5.281 -9.000 1.00 0.00 8 ARG A CA 4
ATOM 4055 C C . ARG A 1 8 ? 0.454 -4.656 -8.683 1.00 0.00 8 ARG A C 4
ATOM 4056 O O . ARG A 1 8 ? 0.710 -4.246 -7.551 1.00 0.00 8 ARG A O 4
ATOM 4077 N N . MET A 1 9 ? 1.319 -4.587 -9.690 1.00 0.00 9 MET A N 4
ATOM 4078 C CA . MET A 1 9 ? 2.648 -4.011 -9.518 1.00 0.00 9 MET A CA 4
ATOM 4079 C C . MET A 1 9 ? 2.604 -2.493 -9.657 1.00 0.00 9 MET A C 4
ATOM 4080 O O . MET A 1 9 ? 2.072 -1.964 -10.632 1.00 0.00 9 MET A O 4
ATOM 4094 N N . VAL A 1 10 ? 3.167 -1.797 -8.674 1.00 0.00 10 VAL A N 4
ATOM 4095 C CA . VAL A 1 10 ? 3.193 -0.339 -8.687 1.00 0.00 10 VAL A CA 4
ATOM 4096 C C . VAL A 1 10 ? 4.609 0.187 -8.480 1.00 0.00 10 VAL A C 4
ATOM 4097 O O . VAL A 1 10 ? 5.270 -0.148 -7.498 1.00 0.00 10 VAL A O 4
ATOM 4110 N N . GLY A 1 11 ? 5.069 1.016 -9.413 1.00 0.00 11 GLY A N 4
ATOM 4111 C CA . GLY A 1 11 ? 6.404 1.576 -9.314 1.00 0.00 11 GLY A CA 4
ATOM 4112 C C . GLY A 1 11 ? 6.413 2.937 -8.647 1.00 0.00 11 GLY A C 4
ATOM 4113 O O . GLY A 1 11 ? 5.634 3.818 -9.008 1.00 0.00 11 GLY A O 4
ATOM 4117 N N . ILE A 1 12 ? 7.297 3.108 -7.669 1.00 0.00 12 ILE A N 4
ATOM 4118 C CA . ILE A 1 12 ? 7.404 4.371 -6.949 1.00 0.00 12 ILE A CA 4
ATOM 4119 C C . ILE A 1 12 ? 8.834 4.898 -6.974 1.00 0.00 12 ILE A C 4
ATOM 4120 O O . ILE A 1 12 ? 9.788 4.143 -6.787 1.00 0.00 12 ILE A O 4
ATOM 4136 N N . ARG A 1 13 ? 8.976 6.200 -7.204 1.00 0.00 13 ARG A N 4
ATOM 4137 C CA . ARG A 1 13 ? 10.290 6.829 -7.252 1.00 0.00 13 ARG A CA 4
ATOM 4138 C C . ARG A 1 13 ? 10.530 7.682 -6.010 1.00 0.00 13 ARG A C 4
ATOM 4139 O O . ARG A 1 13 ? 11.182 8.724 -6.076 1.00 0.00 13 ARG A O 4
ATOM 4160 N N . LYS A 1 14 ? 9.999 7.233 -4.879 1.00 0.00 14 LYS A N 4
ATOM 4161 C CA . LYS A 1 14 ? 10.155 7.953 -3.621 1.00 0.00 14 LYS A CA 4
ATOM 4162 C C . LYS A 1 14 ? 11.623 8.270 -3.354 1.00 0.00 14 LYS A C 4
ATOM 4163 O O . LYS A 1 14 ? 12.488 8.008 -4.191 1.00 0.00 14 LYS A O 4
ATOM 4182 N N . THR A 1 15 ? 11.899 8.835 -2.183 1.00 0.00 15 THR A N 4
ATOM 4183 C CA . THR A 1 15 ? 13.262 9.188 -1.806 1.00 0.00 15 THR A CA 4
ATOM 4184 C C . THR A 1 15 ? 13.717 8.397 -0.585 1.00 0.00 15 THR A C 4
ATOM 4185 O O . THR A 1 15 ? 12.920 8.092 0.302 1.00 0.00 15 THR A O 4
ATOM 4196 N N . ALA A 1 16 ? 15.004 8.067 -0.546 1.00 0.00 16 ALA A N 4
ATOM 4197 C CA . ALA A 1 16 ? 15.565 7.313 0.568 1.00 0.00 16 ALA A CA 4
ATOM 4198 C C . ALA A 1 16 ? 15.227 7.970 1.902 1.00 0.00 16 ALA A C 4
ATOM 4199 O O . ALA A 1 16 ? 15.420 9.172 2.080 1.00 0.00 16 ALA A O 4
ATOM 4206 N N . GLY A 1 17 ? 14.719 7.173 2.837 1.00 0.00 17 GLY A N 4
ATOM 4207 C CA . GLY A 1 17 ? 14.361 7.696 4.143 1.00 0.00 17 GLY A CA 4
ATOM 4208 C C . GLY A 1 17 ? 12.999 8.361 4.147 1.00 0.00 17 GLY A C 4
ATOM 4209 O O . GLY A 1 17 ? 12.270 8.291 5.136 1.00 0.00 17 GLY A O 4
ATOM 4213 N N . GLU A 1 18 ? 12.656 9.011 3.039 1.00 0.00 18 GLU A N 4
ATOM 4214 C CA . GLU A 1 18 ? 11.373 9.694 2.920 1.00 0.00 18 GLU A CA 4
ATOM 4215 C C . GLU A 1 18 ? 10.222 8.755 3.270 1.00 0.00 18 GLU A C 4
ATOM 4216 O O . GLU A 1 18 ? 9.940 7.802 2.543 1.00 0.00 18 GLU A O 4
ATOM 4228 N N . HIS A 1 19 ? 9.561 9.030 4.390 1.00 0.00 19 HIS A N 4
ATOM 4229 C CA . HIS A 1 19 ? 8.440 8.211 4.837 1.00 0.00 19 HIS A CA 4
ATOM 4230 C C . HIS A 1 19 ? 7.260 8.333 3.877 1.00 0.00 19 HIS A C 4
ATOM 4231 O O . HIS A 1 19 ? 7.306 9.101 2.916 1.00 0.00 19 HIS A O 4
ATOM 4246 N N . LEU A 1 20 ? 6.205 7.571 4.144 1.00 0.00 20 LEU A N 4
ATOM 4247 C CA . LEU A 1 20 ? 5.013 7.594 3.304 1.00 0.00 20 LEU A CA 4
ATOM 4248 C C . LEU A 1 20 ? 3.804 8.095 4.088 1.00 0.00 20 LEU A C 4
ATOM 4249 O O . LEU A 1 20 ? 3.176 9.084 3.713 1.00 0.00 20 LEU A O 4
ATOM 4265 N N . GLY A 1 21 ? 3.486 7.407 5.180 1.00 0.00 21 GLY A N 4
ATOM 4266 C CA . GLY A 1 21 ? 2.355 7.799 6.000 1.00 0.00 21 GLY A CA 4
ATOM 4267 C C . GLY A 1 21 ? 1.203 6.819 5.906 1.00 0.00 21 GLY A C 4
ATOM 4268 O O . GLY A 1 21 ? 0.109 7.174 5.467 1.00 0.00 21 GLY A O 4
ATOM 4272 N N . VAL A 1 22 ? 1.448 5.579 6.318 1.00 0.00 22 VAL A N 4
ATOM 4273 C CA . VAL A 1 22 ? 0.422 4.543 6.278 1.00 0.00 22 VAL A CA 4
ATOM 4274 C C . VAL A 1 22 ? 0.528 3.618 7.485 1.00 0.00 22 VAL A C 4
ATOM 4275 O O . VAL A 1 22 ? 1.440 3.746 8.303 1.00 0.00 22 VAL A O 4
ATOM 4288 N N . THR A 1 23 ? -0.411 2.683 7.592 1.00 0.00 23 THR A N 4
ATOM 4289 C CA . THR A 1 23 ? -0.425 1.736 8.699 1.00 0.00 23 THR A CA 4
ATOM 4290 C C . THR A 1 23 ? -1.075 0.419 8.289 1.00 0.00 23 THR A C 4
ATOM 4291 O O . THR A 1 23 ? -2.230 0.392 7.864 1.00 0.00 23 THR A O 4
ATOM 4302 N N . PHE A 1 24 ? -0.326 -0.671 8.419 1.00 0.00 24 PHE A N 4
ATOM 4303 C CA . PHE A 1 24 ? -0.831 -1.992 8.061 1.00 0.00 24 PHE A CA 4
ATOM 4304 C C . PHE A 1 24 ? -1.244 -2.772 9.306 1.00 0.00 24 PHE A C 4
ATOM 4305 O O . PHE A 1 24 ? -1.001 -2.338 10.432 1.00 0.00 24 PHE A O 4
ATOM 4322 N N . ARG A 1 25 ? -1.870 -3.924 9.093 1.00 0.00 25 ARG A N 4
ATOM 4323 C CA . ARG A 1 25 ? -2.319 -4.764 10.197 1.00 0.00 25 ARG A CA 4
ATOM 4324 C C . ARG A 1 25 ? -2.249 -6.241 9.820 1.00 0.00 25 ARG A C 4
ATOM 4325 O O . ARG A 1 25 ? -2.127 -6.587 8.645 1.00 0.00 25 ARG A O 4
ATOM 4346 N N . VAL A 1 26 ? -2.327 -7.108 10.825 1.00 0.00 26 VAL A N 4
ATOM 4347 C CA . VAL A 1 26 ? -2.273 -8.547 10.599 1.00 0.00 26 VAL A CA 4
ATOM 4348 C C . VAL A 1 26 ? -3.608 -9.206 10.930 1.00 0.00 26 VAL A C 4
ATOM 4349 O O . VAL A 1 26 ? -3.975 -9.331 12.098 1.00 0.00 26 VAL A O 4
ATOM 4362 N N . GLU A 1 27 ? -4.328 -9.626 9.895 1.00 0.00 27 GLU A N 4
ATOM 4363 C CA . GLU A 1 27 ? -5.622 -10.272 10.077 1.00 0.00 27 GLU A CA 4
ATOM 4364 C C . GLU A 1 27 ? -5.541 -11.758 9.738 1.00 0.00 27 GLU A C 4
ATOM 4365 O O . GLU A 1 27 ? -6.500 -12.504 9.934 1.00 0.00 27 GLU A O 4
ATOM 4377 N N . GLY A 1 28 ? -4.389 -12.180 9.226 1.00 0.00 28 GLY A N 4
ATOM 4378 C CA . GLY A 1 28 ? -4.204 -13.574 8.866 1.00 0.00 28 GLY A CA 4
ATOM 4379 C C . GLY A 1 28 ? -3.003 -13.786 7.966 1.00 0.00 28 GLY A C 4
ATOM 4380 O O . GLY A 1 28 ? -3.148 -13.961 6.757 1.00 0.00 28 GLY A O 4
ATOM 4384 N N . GLY A 1 29 ? -1.812 -13.768 8.557 1.00 0.00 29 GLY A N 4
ATOM 4385 C CA . GLY A 1 29 ? -0.598 -13.958 7.785 1.00 0.00 29 GLY A CA 4
ATOM 4386 C C . GLY A 1 29 ? -0.511 -13.017 6.600 1.00 0.00 29 GLY A C 4
ATOM 4387 O O . GLY A 1 29 ? 0.289 -13.230 5.689 1.00 0.00 29 GLY A O 4
ATOM 4391 N N . GLU A 1 30 ? -1.336 -11.976 6.611 1.00 0.00 30 GLU A N 4
ATOM 4392 C CA . GLU A 1 30 ? -1.350 -11.001 5.527 1.00 0.00 30 GLU A CA 4
ATOM 4393 C C . GLU A 1 30 ? -1.185 -9.583 6.067 1.00 0.00 30 GLU A C 4
ATOM 4394 O O . GLU A 1 30 ? -1.391 -9.332 7.255 1.00 0.00 30 GLU A O 4
ATOM 4406 N N . LEU A 1 31 ? -0.812 -8.661 5.187 1.00 0.00 31 LEU A N 4
ATOM 4407 C CA . LEU A 1 31 ? -0.619 -7.268 5.575 1.00 0.00 31 LEU A CA 4
ATOM 4408 C C . LEU A 1 31 ? -1.473 -6.340 4.718 1.00 0.00 31 LEU A C 4
ATOM 4409 O O . LEU A 1 31 ? -1.211 -6.159 3.529 1.00 0.00 31 LEU A O 4
ATOM 4425 N N . VAL A 1 32 ? -2.497 -5.753 5.330 1.00 0.00 32 VAL A N 4
ATOM 4426 C CA . VAL A 1 32 ? -3.389 -4.841 4.623 1.00 0.00 32 VAL A CA 4
ATOM 4427 C C . VAL A 1 32 ? -3.308 -3.434 5.204 1.00 0.00 32 VAL A C 4
ATOM 4428 O O . VAL A 1 32 ? -3.255 -3.256 6.422 1.00 0.00 32 VAL A O 4
ATOM 4441 N N . ILE A 1 33 ? -3.298 -2.437 4.326 1.00 0.00 33 ILE A N 4
ATOM 4442 C CA . ILE A 1 33 ? -3.226 -1.045 4.752 1.00 0.00 33 ILE A CA 4
ATOM 4443 C C . ILE A 1 33 ? -4.435 -0.665 5.600 1.00 0.00 33 ILE A C 4
ATOM 4444 O O . ILE A 1 33 ? -5.481 -0.287 5.073 1.00 0.00 33 ILE A O 4
ATOM 4460 N N . ALA A 1 34 ? -4.283 -0.767 6.916 1.00 0.00 34 ALA A N 4
ATOM 4461 C CA . ALA A 1 34 ? -5.361 -0.431 7.838 1.00 0.00 34 ALA A CA 4
ATOM 4462 C C . ALA A 1 34 ? -5.795 1.021 7.668 1.00 0.00 34 ALA A C 4
ATOM 4463 O O . ALA A 1 34 ? -6.988 1.316 7.588 1.00 0.00 34 ALA A O 4
ATOM 4470 N N . ARG A 1 35 ? -4.821 1.923 7.615 1.00 0.00 35 ARG A N 4
ATOM 4471 C CA . ARG A 1 35 ? -5.104 3.344 7.457 1.00 0.00 35 ARG A CA 4
ATOM 4472 C C . ARG A 1 35 ? -3.953 4.052 6.747 1.00 0.00 35 ARG A C 4
ATOM 4473 O O . ARG A 1 35 ? -2.794 3.657 6.877 1.00 0.00 35 ARG A O 4
ATOM 4494 N N . ILE A 1 36 ? -4.282 5.098 5.997 1.00 0.00 36 ILE A N 4
ATOM 4495 C CA . ILE A 1 36 ? -3.276 5.860 5.267 1.00 0.00 36 ILE A CA 4
ATOM 4496 C C . ILE A 1 36 ? -3.159 7.279 5.813 1.00 0.00 36 ILE A C 4
ATOM 4497 O O . ILE A 1 36 ? -3.962 8.152 5.481 1.00 0.00 36 ILE A O 4
ATOM 4513 N N . LEU A 1 37 ? -2.153 7.504 6.651 1.00 0.00 37 LEU A N 4
ATOM 4514 C CA . LEU A 1 37 ? -1.928 8.818 7.242 1.00 0.00 37 LEU A CA 4
ATOM 4515 C C . LEU A 1 37 ? -1.929 9.905 6.171 1.00 0.00 37 LEU A C 4
ATOM 4516 O O . LEU A 1 37 ? -1.893 9.612 4.976 1.00 0.00 37 LEU A O 4
ATOM 4532 N N . HIS A 1 38 ? -1.969 11.159 6.609 1.00 0.00 38 HIS A N 4
ATOM 4533 C CA . HIS A 1 38 ? -1.972 12.290 5.687 1.00 0.00 38 HIS A CA 4
ATOM 4534 C C . HIS A 1 38 ? -0.550 12.654 5.269 1.00 0.00 38 HIS A C 4
ATOM 4535 O O . HIS A 1 38 ? -0.168 13.824 5.285 1.00 0.00 38 HIS A O 4
ATOM 4550 N N . GLY A 1 39 ? 0.229 11.643 4.897 1.00 0.00 39 GLY A N 4
ATOM 4551 C CA . GLY A 1 39 ? 1.600 11.878 4.482 1.00 0.00 39 GLY A CA 4
ATOM 4552 C C . GLY A 1 39 ? 1.688 12.535 3.118 1.00 0.00 39 GLY A C 4
ATOM 4553 O O . GLY A 1 39 ? 2.270 13.609 2.975 1.00 0.00 39 GLY A O 4
ATOM 4557 N N . GLY A 1 40 ? 1.110 11.886 2.112 1.00 0.00 40 GLY A N 4
ATOM 4558 C CA . GLY A 1 40 ? 1.139 12.427 0.766 1.00 0.00 40 GLY A CA 4
ATOM 4559 C C . GLY A 1 40 ? 1.464 11.375 -0.276 1.00 0.00 40 GLY A C 4
ATOM 4560 O O . GLY A 1 40 ? 0.687 11.150 -1.203 1.00 0.00 40 GLY A O 4
ATOM 4564 N N . MET A 1 41 ? 2.616 10.730 -0.124 1.00 0.00 41 MET A N 4
ATOM 4565 C CA . MET A 1 41 ? 3.042 9.696 -1.060 1.00 0.00 41 MET A CA 4
ATOM 4566 C C . MET A 1 41 ? 1.847 8.891 -1.560 1.00 0.00 41 MET A C 4
ATOM 4567 O O . MET A 1 41 ? 1.554 8.874 -2.756 1.00 0.00 41 MET A O 4
ATOM 4581 N N . VAL A 1 42 ? 1.160 8.224 -0.638 1.00 0.00 42 VAL A N 4
ATOM 4582 C CA . VAL A 1 42 ? -0.003 7.417 -0.986 1.00 0.00 42 VAL A CA 4
ATOM 4583 C C . VAL A 1 42 ? -1.261 8.274 -1.072 1.00 0.00 42 VAL A C 4
ATOM 4584 O O . VAL A 1 42 ? -2.017 8.190 -2.038 1.00 0.00 42 VAL A O 4
ATOM 4597 N N . ALA A 1 43 ? -1.478 9.100 -0.053 1.00 0.00 43 ALA A N 4
ATOM 4598 C CA . ALA A 1 43 ? -2.642 9.975 -0.014 1.00 0.00 43 ALA A CA 4
ATOM 4599 C C . ALA A 1 43 ? -2.804 10.734 -1.327 1.00 0.00 43 ALA A C 4
ATOM 4600 O O . ALA A 1 43 ? -3.893 11.205 -1.652 1.00 0.00 43 ALA A O 4
ATOM 4607 N N . GLN A 1 44 ? -1.712 10.849 -2.076 1.00 0.00 44 GLN A N 4
ATOM 4608 C CA . GLN A 1 44 ? -1.733 11.552 -3.353 1.00 0.00 44 GLN A CA 4
ATOM 4609 C C . GLN A 1 44 ? -1.956 10.579 -4.507 1.00 0.00 44 GLN A C 4
ATOM 4610 O O . GLN A 1 44 ? -2.967 10.652 -5.204 1.00 0.00 44 GLN A O 4
ATOM 4624 N N . GLN A 1 45 ? -1.005 9.671 -4.701 1.00 0.00 45 GLN A N 4
ATOM 4625 C CA . GLN A 1 45 ? -1.099 8.685 -5.771 1.00 0.00 45 GLN A CA 4
ATOM 4626 C C . GLN A 1 45 ? -2.544 8.245 -5.981 1.00 0.00 45 GLN A C 4
ATOM 4627 O O . GLN A 1 45 ? -3.032 8.202 -7.110 1.00 0.00 45 GLN A O 4
ATOM 4641 N N . GLY A 1 46 ? -3.224 7.919 -4.886 1.00 0.00 46 GLY A N 4
ATOM 4642 C CA . GLY A 1 46 ? -4.606 7.486 -4.973 1.00 0.00 46 GLY A CA 4
ATOM 4643 C C . GLY A 1 46 ? -4.733 6.022 -5.346 1.00 0.00 46 GLY A C 4
ATOM 4644 O O . GLY A 1 46 ? -5.799 5.424 -5.191 1.00 0.00 46 GLY A O 4
ATOM 4648 N N . LEU A 1 47 ? -3.645 5.444 -5.842 1.00 0.00 47 LEU A N 4
ATOM 4649 C CA . LEU A 1 47 ? -3.639 4.040 -6.241 1.00 0.00 47 LEU A CA 4
ATOM 4650 C C . LEU A 1 47 ? -3.994 3.138 -5.063 1.00 0.00 47 LEU A C 4
ATOM 4651 O O . LEU A 1 47 ? -5.043 2.492 -5.056 1.00 0.00 47 LEU A O 4
ATOM 4667 N N . LEU A 1 48 ? -3.115 3.100 -4.068 1.00 0.00 48 LEU A N 4
ATOM 4668 C CA . LEU A 1 48 ? -3.336 2.279 -2.883 1.00 0.00 48 LEU A CA 4
ATOM 4669 C C . LEU A 1 48 ? -4.497 2.820 -2.054 1.00 0.00 48 LEU A C 4
ATOM 4670 O O . LEU A 1 48 ? -4.812 4.009 -2.110 1.00 0.00 48 LEU A O 4
ATOM 4686 N N . HIS A 1 49 ? -5.129 1.939 -1.285 1.00 0.00 49 HIS A N 4
ATOM 4687 C CA . HIS A 1 49 ? -6.254 2.329 -0.442 1.00 0.00 49 HIS A CA 4
ATOM 4688 C C . HIS A 1 49 ? -6.522 1.275 0.628 1.00 0.00 49 HIS A C 4
ATOM 4689 O O . HIS A 1 49 ? -6.037 0.147 0.539 1.00 0.00 49 HIS A O 4
ATOM 4704 N N . VAL A 1 50 ? -7.296 1.650 1.641 1.00 0.00 50 VAL A N 4
ATOM 4705 C CA . VAL A 1 50 ? -7.629 0.738 2.729 1.00 0.00 50 VAL A CA 4
ATOM 4706 C C . VAL A 1 50 ? -8.130 -0.598 2.191 1.00 0.00 50 VAL A C 4
ATOM 4707 O O . VAL A 1 50 ? -9.179 -0.667 1.551 1.00 0.00 50 VAL A O 4
ATOM 4720 N N . GLY A 1 51 ? -7.373 -1.658 2.456 1.00 0.00 51 GLY A N 4
ATOM 4721 C CA . GLY A 1 51 ? -7.758 -2.979 1.992 1.00 0.00 51 GLY A CA 4
ATOM 4722 C C . GLY A 1 51 ? -6.831 -3.507 0.915 1.00 0.00 51 GLY A C 4
ATOM 4723 O O . GLY A 1 51 ? -7.188 -4.423 0.174 1.00 0.00 51 GLY A O 4
ATOM 4727 N N . ASP A 1 52 ? -5.639 -2.927 0.826 1.00 0.00 52 ASP A N 4
ATOM 4728 C CA . ASP A 1 52 ? -4.658 -3.345 -0.169 1.00 0.00 52 ASP A CA 4
ATOM 4729 C C . ASP A 1 52 ? -3.677 -4.351 0.423 1.00 0.00 52 ASP A C 4
ATOM 4730 O O . ASP A 1 52 ? -2.823 -3.995 1.236 1.00 0.00 52 ASP A O 4
ATOM 4739 N N . ILE A 1 53 ? -3.806 -5.608 0.013 1.00 0.00 53 ILE A N 4
ATOM 4740 C CA . ILE A 1 53 ? -2.931 -6.665 0.503 1.00 0.00 53 ILE A CA 4
ATOM 4741 C C . ILE A 1 53 ? -1.639 -6.728 -0.304 1.00 0.00 53 ILE A C 4
ATOM 4742 O O . ILE A 1 53 ? -1.665 -6.759 -1.535 1.00 0.00 53 ILE A O 4
ATOM 4758 N N . ILE A 1 54 ? -0.510 -6.748 0.396 1.00 0.00 54 ILE A N 4
ATOM 4759 C CA . ILE A 1 54 ? 0.792 -6.810 -0.256 1.00 0.00 54 ILE A CA 4
ATOM 4760 C C . ILE A 1 54 ? 1.324 -8.239 -0.286 1.00 0.00 54 ILE A C 4
ATOM 4761 O O . ILE A 1 54 ? 0.939 -9.075 0.532 1.00 0.00 54 ILE A O 4
ATOM 4777 N N . LYS A 1 55 ? 2.212 -8.514 -1.235 1.00 0.00 55 LYS A N 4
ATOM 4778 C CA . LYS A 1 55 ? 2.801 -9.841 -1.373 1.00 0.00 55 LYS A CA 4
ATOM 4779 C C . LYS A 1 55 ? 4.324 -9.762 -1.382 1.00 0.00 55 LYS A C 4
ATOM 4780 O O . LYS A 1 55 ? 4.990 -10.362 -0.539 1.00 0.00 55 LYS A O 4
ATOM 4799 N N . GLU A 1 56 ? 4.868 -9.018 -2.339 1.00 0.00 56 GLU A N 4
ATOM 4800 C CA . GLU A 1 56 ? 6.313 -8.861 -2.456 1.00 0.00 56 GLU A CA 4
ATOM 4801 C C . GLU A 1 56 ? 6.671 -7.460 -2.943 1.00 0.00 56 GLU A C 4
ATOM 4802 O O . GLU A 1 56 ? 5.996 -6.899 -3.806 1.00 0.00 56 GLU A O 4
ATOM 4814 N N . VAL A 1 57 ? 7.738 -6.900 -2.382 1.00 0.00 57 VAL A N 4
ATOM 4815 C CA . VAL A 1 57 ? 8.187 -5.565 -2.759 1.00 0.00 57 VAL A CA 4
ATOM 4816 C C . VAL A 1 57 ? 9.539 -5.617 -3.462 1.00 0.00 57 VAL A C 4
ATOM 4817 O O . VAL A 1 57 ? 10.516 -6.126 -2.914 1.00 0.00 57 VAL A O 4
ATOM 4830 N N . ASN A 1 58 ? 9.587 -5.087 -4.680 1.00 0.00 58 ASN A N 4
ATOM 4831 C CA . ASN A 1 58 ? 10.820 -5.074 -5.459 1.00 0.00 58 ASN A CA 4
ATOM 4832 C C . ASN A 1 58 ? 11.502 -6.438 -5.422 1.00 0.00 58 ASN A C 4
ATOM 4833 O O . ASN A 1 58 ? 12.714 -6.543 -5.601 1.00 0.00 58 ASN A O 4
ATOM 4844 N N . GLY A 1 59 ? 10.712 -7.482 -5.190 1.00 0.00 59 GLY A N 4
ATOM 4845 C CA . GLY A 1 59 ? 11.257 -8.826 -5.134 1.00 0.00 59 GLY A CA 4
ATOM 4846 C C . GLY A 1 59 ? 11.748 -9.196 -3.748 1.00 0.00 59 GLY A C 4
ATOM 4847 O O . GLY A 1 59 ? 12.674 -9.994 -3.604 1.00 0.00 59 GLY A O 4
ATOM 4851 N N . GLN A 1 60 ? 11.127 -8.614 -2.728 1.00 0.00 60 GLN A N 4
ATOM 4852 C CA . GLN A 1 60 ? 11.509 -8.885 -1.347 1.00 0.00 60 GLN A CA 4
ATOM 4853 C C . GLN A 1 60 ? 10.293 -9.270 -0.511 1.00 0.00 60 GLN A C 4
ATOM 4854 O O . GLN A 1 60 ? 9.196 -8.739 -0.686 1.00 0.00 60 GLN A O 4
ATOM 4868 N N . PRO A 1 61 ? 10.489 -10.216 0.419 1.00 0.00 61 PRO A N 4
ATOM 4869 C CA . PRO A 1 61 ? 9.419 -10.692 1.301 1.00 0.00 61 PRO A CA 4
ATOM 4870 C C . PRO A 1 61 ? 8.995 -9.640 2.319 1.00 0.00 61 PRO A C 4
ATOM 4871 O O . PRO A 1 61 ? 9.795 -9.204 3.147 1.00 0.00 61 PRO A O 4
ATOM 4882 N N . VAL A 1 62 ? 7.730 -9.235 2.253 1.00 0.00 62 VAL A N 4
ATOM 4883 C CA . VAL A 1 62 ? 7.199 -8.234 3.171 1.00 0.00 62 VAL A CA 4
ATOM 4884 C C . VAL A 1 62 ? 6.986 -8.822 4.562 1.00 0.00 62 VAL A C 4
ATOM 4885 O O . VAL A 1 62 ? 6.948 -8.096 5.555 1.00 0.00 62 VAL A O 4
ATOM 4898 N N . GLY A 1 63 ? 6.847 -10.143 4.625 1.00 0.00 63 GLY A N 4
ATOM 4899 C CA . GLY A 1 63 ? 6.640 -10.806 5.899 1.00 0.00 63 GLY A CA 4
ATOM 4900 C C . GLY A 1 63 ? 5.200 -10.728 6.366 1.00 0.00 63 GLY A C 4
ATOM 4901 O O . GLY A 1 63 ? 4.286 -10.567 5.557 1.00 0.00 63 GLY A O 4
ATOM 4905 N N . SER A 1 64 ? 4.996 -10.845 7.674 1.00 0.00 64 SER A N 4
ATOM 4906 C CA . SER A 1 64 ? 3.656 -10.793 8.247 1.00 0.00 64 SER A CA 4
ATOM 4907 C C . SER A 1 64 ? 3.589 -9.773 9.379 1.00 0.00 64 SER A C 4
ATOM 4908 O O . SER A 1 64 ? 2.784 -9.905 10.301 1.00 0.00 64 SER A O 4
ATOM 4916 N N . ASP A 1 65 ? 4.439 -8.755 9.302 1.00 0.00 65 ASP A N 4
ATOM 4917 C CA . ASP A 1 65 ? 4.477 -7.711 10.319 1.00 0.00 65 ASP A CA 4
ATOM 4918 C C . ASP A 1 65 ? 4.338 -6.330 9.685 1.00 0.00 65 ASP A C 4
ATOM 4919 O O . ASP A 1 65 ? 5.092 -5.953 8.788 1.00 0.00 65 ASP A O 4
ATOM 4928 N N . PRO A 1 66 ? 3.351 -5.557 10.161 1.00 0.00 66 PRO A N 4
ATOM 4929 C CA . PRO A 1 66 ? 3.089 -4.206 9.655 1.00 0.00 66 PRO A CA 4
ATOM 4930 C C . PRO A 1 66 ? 4.184 -3.219 10.046 1.00 0.00 66 PRO A C 4
ATOM 4931 O O . PRO A 1 66 ? 4.702 -2.486 9.203 1.00 0.00 66 PRO A O 4
ATOM 4942 N N . ARG A 1 67 ? 4.531 -3.205 11.329 1.00 0.00 67 ARG A N 4
ATOM 4943 C CA . ARG A 1 67 ? 5.563 -2.307 11.831 1.00 0.00 67 ARG A CA 4
ATOM 4944 C C . ARG A 1 67 ? 6.928 -2.671 11.254 1.00 0.00 67 ARG A C 4
ATOM 4945 O O . ARG A 1 67 ? 7.892 -1.918 11.391 1.00 0.00 67 ARG A O 4
ATOM 4966 N N . ALA A 1 68 ? 7.002 -3.830 10.609 1.00 0.00 68 ALA A N 4
ATOM 4967 C CA . ALA A 1 68 ? 8.248 -4.293 10.010 1.00 0.00 68 ALA A CA 4
ATOM 4968 C C . ALA A 1 68 ? 8.245 -4.075 8.500 1.00 0.00 68 ALA A C 4
ATOM 4969 O O . ALA A 1 68 ? 9.288 -4.154 7.850 1.00 0.00 68 ALA A O 4
ATOM 4976 N N . LEU A 1 69 ? 7.068 -3.801 7.949 1.00 0.00 69 LEU A N 4
ATOM 4977 C CA . LEU A 1 69 ? 6.930 -3.572 6.515 1.00 0.00 69 LEU A CA 4
ATOM 4978 C C . LEU A 1 69 ? 7.084 -2.091 6.182 1.00 0.00 69 LEU A C 4
ATOM 4979 O O . LEU A 1 69 ? 7.722 -1.731 5.194 1.00 0.00 69 LEU A O 4
ATOM 4995 N N . GLN A 1 70 ? 6.497 -1.239 7.016 1.00 0.00 70 GLN A N 4
ATOM 4996 C CA . GLN A 1 70 ? 6.571 0.203 6.811 1.00 0.00 70 GLN A CA 4
ATOM 4997 C C . GLN A 1 70 ? 8.009 0.697 6.930 1.00 0.00 70 GLN A C 4
ATOM 4998 O O . GLN A 1 70 ? 8.350 1.770 6.433 1.00 0.00 70 GLN A O 4
ATOM 5012 N N . GLU A 1 71 ? 8.848 -0.094 7.592 1.00 0.00 71 GLU A N 4
ATOM 5013 C CA . GLU A 1 71 ? 10.250 0.265 7.777 1.00 0.00 71 GLU A CA 4
ATOM 5014 C C . GLU A 1 71 ? 11.095 -0.219 6.602 1.00 0.00 71 GLU A C 4
ATOM 5015 O O . GLU A 1 71 ? 12.096 0.404 6.245 1.00 0.00 71 GLU A O 4
ATOM 5027 N N . LEU A 1 72 ? 10.686 -1.333 6.007 1.00 0.00 72 LEU A N 4
ATOM 5028 C CA . LEU A 1 72 ? 11.404 -1.903 4.872 1.00 0.00 72 LEU A CA 4
ATOM 5029 C C . LEU A 1 72 ? 11.437 -0.925 3.702 1.00 0.00 72 LEU A C 4
ATOM 5030 O O . LEU A 1 72 ? 12.445 -0.809 3.003 1.00 0.00 72 LEU A O 4
ATOM 5046 N N . LEU A 1 73 ? 10.329 -0.222 3.494 1.00 0.00 73 LEU A N 4
ATOM 5047 C CA . LEU A 1 73 ? 10.231 0.749 2.410 1.00 0.00 73 LEU A CA 4
ATOM 5048 C C . LEU A 1 73 ? 11.129 1.954 2.674 1.00 0.00 73 LEU A C 4
ATOM 5049 O O . LEU A 1 73 ? 11.847 2.412 1.785 1.00 0.00 73 LEU A O 4
ATOM 5065 N N . ARG A 1 74 ? 11.084 2.460 3.902 1.00 0.00 74 ARG A N 4
ATOM 5066 C CA . ARG A 1 74 ? 11.894 3.611 4.284 1.00 0.00 74 ARG A CA 4
ATOM 5067 C C . ARG A 1 74 ? 13.277 3.540 3.641 1.00 0.00 74 ARG A C 4
ATOM 5068 O O . ARG A 1 74 ? 13.744 4.507 3.042 1.00 0.00 74 ARG A O 4
ATOM 5089 N N . ASN A 1 75 ? 13.925 2.387 3.771 1.00 0.00 75 ASN A N 4
ATOM 5090 C CA . ASN A 1 75 ? 15.254 2.189 3.204 1.00 0.00 75 ASN A CA 4
ATOM 5091 C C . ASN A 1 75 ? 15.188 2.088 1.683 1.00 0.00 75 ASN A C 4
ATOM 5092 O O . ASN A 1 75 ? 15.948 2.746 0.974 1.00 0.00 75 ASN A O 4
ATOM 5103 N N . ALA A 1 76 ? 14.272 1.260 1.190 1.00 0.00 76 ALA A N 4
ATOM 5104 C CA . ALA A 1 76 ? 14.104 1.075 -0.246 1.00 0.00 76 ALA A CA 4
ATOM 5105 C C . ALA A 1 76 ? 14.163 2.410 -0.982 1.00 0.00 76 ALA A C 4
ATOM 5106 O O . ALA A 1 76 ? 13.300 3.268 -0.800 1.00 0.00 76 ALA A O 4
ATOM 5113 N N . SER A 1 77 ? 15.187 2.577 -1.813 1.00 0.00 77 SER A N 4
ATOM 5114 C CA . SER A 1 77 ? 15.361 3.809 -2.573 1.00 0.00 77 SER A CA 4
ATOM 5115 C C . SER A 1 77 ? 15.303 3.535 -4.073 1.00 0.00 77 SER A C 4
ATOM 5116 O O . SER A 1 77 ? 15.482 2.401 -4.515 1.00 0.00 77 SER A O 4
ATOM 5124 N N . GLY A 1 78 ? 15.050 4.584 -4.850 1.00 0.00 78 GLY A N 4
ATOM 5125 C CA . GLY A 1 78 ? 14.972 4.436 -6.292 1.00 0.00 78 GLY A CA 4
ATOM 5126 C C . GLY A 1 78 ? 13.644 3.865 -6.746 1.00 0.00 78 GLY A C 4
ATOM 5127 O O . GLY A 1 78 ? 12.622 4.050 -6.084 1.00 0.00 78 GLY A O 4
ATOM 5131 N N . SER A 1 79 ? 13.656 3.169 -7.878 1.00 0.00 79 SER A N 4
ATOM 5132 C CA . SER A 1 79 ? 12.442 2.573 -8.423 1.00 0.00 79 SER A CA 4
ATOM 5133 C C . SER A 1 79 ? 12.027 1.348 -7.613 1.00 0.00 79 SER A C 4
ATOM 5134 O O . SER A 1 79 ? 12.556 0.254 -7.806 1.00 0.00 79 SER A O 4
ATOM 5142 N N . VAL A 1 80 ? 11.076 1.541 -6.704 1.00 0.00 80 VAL A N 4
ATOM 5143 C CA . VAL A 1 80 ? 10.589 0.454 -5.865 1.00 0.00 80 VAL A CA 4
ATOM 5144 C C . VAL A 1 80 ? 9.276 -0.107 -6.400 1.00 0.00 80 VAL A C 4
ATOM 5145 O O . VAL A 1 80 ? 8.407 0.641 -6.850 1.00 0.00 80 VAL A O 4
ATOM 5158 N N . ILE A 1 81 ? 9.138 -1.428 -6.347 1.00 0.00 81 ILE A N 4
ATOM 5159 C CA . ILE A 1 81 ? 7.930 -2.089 -6.825 1.00 0.00 81 ILE A CA 4
ATOM 5160 C C . ILE A 1 81 ? 7.150 -2.710 -5.671 1.00 0.00 81 ILE A C 4
ATOM 5161 O O . ILE A 1 81 ? 7.735 -3.250 -4.731 1.00 0.00 81 ILE A O 4
ATOM 5177 N N . LEU A 1 82 ? 5.826 -2.630 -5.748 1.00 0.00 82 LEU A N 4
ATOM 5178 C CA . LEU A 1 82 ? 4.964 -3.186 -4.711 1.00 0.00 82 LEU A CA 4
ATOM 5179 C C . LEU A 1 82 ? 3.863 -4.047 -5.322 1.00 0.00 82 LEU A C 4
ATOM 5180 O O . LEU A 1 82 ? 3.066 -3.572 -6.131 1.00 0.00 82 LEU A O 4
ATOM 5196 N N . LYS A 1 83 ? 3.822 -5.315 -4.927 1.00 0.00 83 LYS A N 4
ATOM 5197 C CA . LYS A 1 83 ? 2.817 -6.242 -5.432 1.00 0.00 83 LYS A CA 4
ATOM 5198 C C . LYS A 1 83 ? 1.588 -6.258 -4.528 1.00 0.00 83 LYS A C 4
ATOM 5199 O O . LYS A 1 83 ? 1.645 -6.740 -3.396 1.00 0.00 83 LYS A O 4
ATOM 5218 N N . ILE A 1 84 ? 0.479 -5.729 -5.034 1.00 0.00 84 ILE A N 4
ATOM 5219 C CA . ILE A 1 84 ? -0.763 -5.685 -4.273 1.00 0.00 84 ILE A CA 4
ATOM 5220 C C . ILE A 1 84 ? -1.768 -6.703 -4.802 1.00 0.00 84 ILE A C 4
ATOM 5221 O O . ILE A 1 84 ? -1.679 -7.141 -5.949 1.00 0.00 84 ILE A O 4
ATOM 5237 N N . LEU A 1 85 ? -2.725 -7.074 -3.958 1.00 0.00 85 LEU A N 4
ATOM 5238 C CA . LEU A 1 85 ? -3.750 -8.039 -4.341 1.00 0.00 85 LEU A CA 4
ATOM 5239 C C . LEU A 1 85 ? -5.077 -7.723 -3.659 1.00 0.00 85 LEU A C 4
ATOM 5240 O O . LEU A 1 85 ? -5.195 -7.812 -2.437 1.00 0.00 85 LEU A O 4
ATOM 5256 N N . SER A 1 86 ? -6.074 -7.356 -4.458 1.00 0.00 86 SER A N 4
ATOM 5257 C CA . SER A 1 86 ? -7.393 -7.025 -3.931 1.00 0.00 86 SER A CA 4
ATOM 5258 C C . SER A 1 86 ? -7.896 -8.121 -2.997 1.00 0.00 86 SER A C 4
ATOM 5259 O O . SER A 1 86 ? -8.331 -7.848 -1.879 1.00 0.00 86 SER A O 4
ATOM 5267 N N . GLY A 1 87 ? -7.832 -9.364 -3.465 1.00 0.00 87 GLY A N 4
ATOM 5268 C CA . GLY A 1 87 ? -8.284 -10.484 -2.660 1.00 0.00 87 GLY A CA 4
ATOM 5269 C C . GLY A 1 87 ? -9.147 -11.452 -3.444 1.00 0.00 87 GLY A C 4
ATOM 5270 O O . GLY A 1 87 ? -9.845 -11.072 -4.385 1.00 0.00 87 GLY A O 4
ATOM 5274 N N . PRO A 1 88 ? -9.104 -12.735 -3.059 1.00 0.00 88 PRO A N 4
ATOM 5275 C CA . PRO A 1 88 ? -9.882 -13.787 -3.721 1.00 0.00 88 PRO A CA 4
ATOM 5276 C C . PRO A 1 88 ? -11.378 -13.655 -3.457 1.00 0.00 88 PRO A C 4
ATOM 5277 O O . PRO A 1 88 ? -11.823 -13.716 -2.311 1.00 0.00 88 PRO A O 4
ATOM 5288 N N . SER A 1 89 ? -12.149 -13.476 -4.524 1.00 0.00 89 SER A N 4
ATOM 5289 C CA . SER A 1 89 ? -13.595 -13.332 -4.407 1.00 0.00 89 SER A CA 4
ATOM 5290 C C . SER A 1 89 ? -14.314 -14.261 -5.381 1.00 0.00 89 SER A C 4
ATOM 5291 O O . SER A 1 89 ? -13.817 -14.540 -6.472 1.00 0.00 89 SER A O 4
ATOM 5299 N N . SER A 1 90 ? -15.488 -14.736 -4.978 1.00 0.00 90 SER A N 4
ATOM 5300 C CA . SER A 1 90 ? -16.275 -15.637 -5.812 1.00 0.00 90 SER A CA 4
ATOM 5301 C C . SER A 1 90 ? -16.851 -14.898 -7.016 1.00 0.00 90 SER A C 4
ATOM 5302 O O . SER A 1 90 ? -16.760 -15.368 -8.149 1.00 0.00 90 SER A O 4
ATOM 5310 N N . GLY A 1 91 ? -17.445 -13.736 -6.761 1.00 0.00 91 GLY A N 4
ATOM 5311 C CA . GLY A 1 91 ? -18.028 -12.950 -7.832 1.00 0.00 91 GLY A CA 4
ATOM 5312 C C . GLY A 1 91 ? -19.519 -12.738 -7.651 1.00 0.00 91 GLY A C 4
ATOM 5313 O O . GLY A 1 91 ? -20.139 -11.979 -8.395 1.00 0.00 91 GLY A O 4
ATOM 5317 N N . GLY A 1 1 ? 4.132 -13.878 -23.026 1.00 0.00 1 GLY A N 5
ATOM 5318 C CA . GLY A 1 1 ? 4.619 -13.202 -21.838 1.00 0.00 1 GLY A CA 5
ATOM 5319 C C . GLY A 1 1 ? 3.780 -13.506 -20.613 1.00 0.00 1 GLY A C 5
ATOM 5320 O O . GLY A 1 1 ? 3.816 -14.619 -20.088 1.00 0.00 1 GLY A O 5
ATOM 5324 N N . SER A 1 2 ? 3.022 -12.514 -20.155 1.00 0.00 2 SER A N 5
ATOM 5325 C CA . SER A 1 2 ? 2.174 -12.680 -18.980 1.00 0.00 2 SER A CA 5
ATOM 5326 C C . SER A 1 2 ? 0.733 -12.968 -19.387 1.00 0.00 2 SER A C 5
ATOM 5327 O O . SER A 1 2 ? 0.153 -12.255 -20.206 1.00 0.00 2 SER A O 5
ATOM 5335 N N . SER A 1 3 ? 0.159 -14.018 -18.808 1.00 0.00 3 SER A N 5
ATOM 5336 C CA . SER A 1 3 ? -1.214 -14.404 -19.113 1.00 0.00 3 SER A CA 5
ATOM 5337 C C . SER A 1 3 ? -2.174 -13.878 -18.050 1.00 0.00 3 SER A C 5
ATOM 5338 O O . SER A 1 3 ? -3.234 -13.341 -18.367 1.00 0.00 3 SER A O 5
ATOM 5346 N N . GLY A 1 4 ? -1.794 -14.039 -16.786 1.00 0.00 4 GLY A N 5
ATOM 5347 C CA . GLY A 1 4 ? -2.631 -13.576 -15.695 1.00 0.00 4 GLY A CA 5
ATOM 5348 C C . GLY A 1 4 ? -1.959 -12.501 -14.864 1.00 0.00 4 GLY A C 5
ATOM 5349 O O . GLY A 1 4 ? -0.949 -12.754 -14.208 1.00 0.00 4 GLY A O 5
ATOM 5353 N N . SER A 1 5 ? -2.520 -11.296 -14.892 1.00 0.00 5 SER A N 5
ATOM 5354 C CA . SER A 1 5 ? -1.965 -10.177 -14.140 1.00 0.00 5 SER A CA 5
ATOM 5355 C C . SER A 1 5 ? -1.837 -10.527 -12.661 1.00 0.00 5 SER A C 5
ATOM 5356 O O . SER A 1 5 ? -2.835 -10.625 -11.946 1.00 0.00 5 SER A O 5
ATOM 5364 N N . SER A 1 6 ? -0.602 -10.714 -12.208 1.00 0.00 6 SER A N 5
ATOM 5365 C CA . SER A 1 6 ? -0.342 -11.057 -10.815 1.00 0.00 6 SER A CA 5
ATOM 5366 C C . SER A 1 6 ? -0.968 -10.029 -9.876 1.00 0.00 6 SER A C 5
ATOM 5367 O O . SER A 1 6 ? -1.681 -10.382 -8.938 1.00 0.00 6 SER A O 5
ATOM 5375 N N . GLY A 1 7 ? -0.694 -8.754 -10.138 1.00 0.00 7 GLY A N 5
ATOM 5376 C CA . GLY A 1 7 ? -1.238 -7.694 -9.309 1.00 0.00 7 GLY A CA 5
ATOM 5377 C C . GLY A 1 7 ? -1.124 -6.331 -9.963 1.00 0.00 7 GLY A C 5
ATOM 5378 O O . GLY A 1 7 ? -1.188 -6.215 -11.187 1.00 0.00 7 GLY A O 5
ATOM 5382 N N . ARG A 1 8 ? -0.956 -5.297 -9.146 1.00 0.00 8 ARG A N 5
ATOM 5383 C CA . ARG A 1 8 ? -0.836 -3.935 -9.652 1.00 0.00 8 ARG A CA 5
ATOM 5384 C C . ARG A 1 8 ? 0.515 -3.333 -9.278 1.00 0.00 8 ARG A C 5
ATOM 5385 O O . ARG A 1 8 ? 0.583 -2.315 -8.590 1.00 0.00 8 ARG A O 5
ATOM 5406 N N . MET A 1 9 ? 1.588 -3.969 -9.738 1.00 0.00 9 MET A N 5
ATOM 5407 C CA . MET A 1 9 ? 2.937 -3.496 -9.452 1.00 0.00 9 MET A CA 5
ATOM 5408 C C . MET A 1 9 ? 2.982 -1.972 -9.416 1.00 0.00 9 MET A C 5
ATOM 5409 O O . MET A 1 9 ? 2.832 -1.312 -10.445 1.00 0.00 9 MET A O 5
ATOM 5423 N N . VAL A 1 10 ? 3.191 -1.418 -8.226 1.00 0.00 10 VAL A N 5
ATOM 5424 C CA . VAL A 1 10 ? 3.256 0.029 -8.057 1.00 0.00 10 VAL A CA 5
ATOM 5425 C C . VAL A 1 10 ? 4.701 0.506 -7.963 1.00 0.00 10 VAL A C 5
ATOM 5426 O O . VAL A 1 10 ? 5.416 0.173 -7.018 1.00 0.00 10 VAL A O 5
ATOM 5439 N N . GLY A 1 11 ? 5.126 1.289 -8.950 1.00 0.00 11 GLY A N 5
ATOM 5440 C CA . GLY A 1 11 ? 6.484 1.801 -8.960 1.00 0.00 11 GLY A CA 5
ATOM 5441 C C . GLY A 1 11 ? 6.585 3.191 -8.364 1.00 0.00 11 GLY A C 5
ATOM 5442 O O . GLY A 1 11 ? 5.843 4.094 -8.752 1.00 0.00 11 GLY A O 5
ATOM 5446 N N . ILE A 1 12 ? 7.502 3.363 -7.419 1.00 0.00 12 ILE A N 5
ATOM 5447 C CA . ILE A 1 12 ? 7.696 4.653 -6.769 1.00 0.00 12 ILE A CA 5
ATOM 5448 C C . ILE A 1 12 ? 9.133 5.138 -6.927 1.00 0.00 12 ILE A C 5
ATOM 5449 O O . ILE A 1 12 ? 10.079 4.362 -6.792 1.00 0.00 12 ILE A O 5
ATOM 5465 N N . ARG A 1 13 ? 9.289 6.427 -7.212 1.00 0.00 13 ARG A N 5
ATOM 5466 C CA . ARG A 1 13 ? 10.611 7.016 -7.388 1.00 0.00 13 ARG A CA 5
ATOM 5467 C C . ARG A 1 13 ? 11.045 7.764 -6.130 1.00 0.00 13 ARG A C 5
ATOM 5468 O O . ARG A 1 13 ? 11.683 8.814 -6.208 1.00 0.00 13 ARG A O 5
ATOM 5489 N N . LYS A 1 14 ? 10.693 7.216 -4.972 1.00 0.00 14 LYS A N 5
ATOM 5490 C CA . LYS A 1 14 ? 11.045 7.830 -3.697 1.00 0.00 14 LYS A CA 5
ATOM 5491 C C . LYS A 1 14 ? 12.558 7.963 -3.557 1.00 0.00 14 LYS A C 5
ATOM 5492 O O . LYS A 1 14 ? 13.314 7.512 -4.418 1.00 0.00 14 LYS A O 5
ATOM 5511 N N . THR A 1 15 ? 12.995 8.585 -2.466 1.00 0.00 15 THR A N 5
ATOM 5512 C CA . THR A 1 15 ? 14.417 8.777 -2.213 1.00 0.00 15 THR A CA 5
ATOM 5513 C C . THR A 1 15 ? 14.797 8.296 -0.817 1.00 0.00 15 THR A C 5
ATOM 5514 O O . THR A 1 15 ? 13.987 8.344 0.108 1.00 0.00 15 THR A O 5
ATOM 5525 N N . ALA A 1 16 ? 16.035 7.835 -0.672 1.00 0.00 16 ALA A N 5
ATOM 5526 C CA . ALA A 1 16 ? 16.523 7.348 0.613 1.00 0.00 16 ALA A CA 5
ATOM 5527 C C . ALA A 1 16 ? 16.162 8.312 1.738 1.00 0.00 16 ALA A C 5
ATOM 5528 O O . ALA A 1 16 ? 16.753 9.384 1.863 1.00 0.00 16 ALA A O 5
ATOM 5535 N N . GLY A 1 17 ? 15.188 7.923 2.555 1.00 0.00 17 GLY A N 5
ATOM 5536 C CA . GLY A 1 17 ? 14.764 8.765 3.658 1.00 0.00 17 GLY A CA 5
ATOM 5537 C C . GLY A 1 17 ? 13.412 9.404 3.414 1.00 0.00 17 GLY A C 5
ATOM 5538 O O . GLY A 1 17 ? 13.213 10.582 3.709 1.00 0.00 17 GLY A O 5
ATOM 5542 N N . GLU A 1 18 ? 12.480 8.626 2.873 1.00 0.00 18 GLU A N 5
ATOM 5543 C CA . GLU A 1 18 ? 11.140 9.125 2.587 1.00 0.00 18 GLU A CA 5
ATOM 5544 C C . GLU A 1 18 ? 10.078 8.157 3.101 1.00 0.00 18 GLU A C 5
ATOM 5545 O O . GLU A 1 18 ? 10.110 6.964 2.797 1.00 0.00 18 GLU A O 5
ATOM 5557 N N . HIS A 1 19 ? 9.138 8.679 3.883 1.00 0.00 19 HIS A N 5
ATOM 5558 C CA . HIS A 1 19 ? 8.066 7.862 4.440 1.00 0.00 19 HIS A CA 5
ATOM 5559 C C . HIS A 1 19 ? 6.801 7.978 3.595 1.00 0.00 19 HIS A C 5
ATOM 5560 O O . HIS A 1 19 ? 6.606 8.962 2.881 1.00 0.00 19 HIS A O 5
ATOM 5575 N N . LEU A 1 20 ? 5.944 6.966 3.681 1.00 0.00 20 LEU A N 5
ATOM 5576 C CA . LEU A 1 20 ? 4.697 6.953 2.924 1.00 0.00 20 LEU A CA 5
ATOM 5577 C C . LEU A 1 20 ? 3.549 7.513 3.757 1.00 0.00 20 LEU A C 5
ATOM 5578 O O . LEU A 1 20 ? 3.048 8.604 3.487 1.00 0.00 20 LEU A O 5
ATOM 5594 N N . GLY A 1 21 ? 3.138 6.760 4.772 1.00 0.00 21 GLY A N 5
ATOM 5595 C CA . GLY A 1 21 ? 2.053 7.199 5.630 1.00 0.00 21 GLY A CA 5
ATOM 5596 C C . GLY A 1 21 ? 0.865 6.259 5.589 1.00 0.00 21 GLY A C 5
ATOM 5597 O O . GLY A 1 21 ? -0.248 6.667 5.258 1.00 0.00 21 GLY A O 5
ATOM 5601 N N . VAL A 1 22 ? 1.100 4.994 5.926 1.00 0.00 22 VAL A N 5
ATOM 5602 C CA . VAL A 1 22 ? 0.040 3.993 5.925 1.00 0.00 22 VAL A CA 5
ATOM 5603 C C . VAL A 1 22 ? 0.233 2.988 7.056 1.00 0.00 22 VAL A C 5
ATOM 5604 O O . VAL A 1 22 ? 1.361 2.652 7.417 1.00 0.00 22 VAL A O 5
ATOM 5617 N N . THR A 1 23 ? -0.876 2.511 7.612 1.00 0.00 23 THR A N 5
ATOM 5618 C CA . THR A 1 23 ? -0.830 1.545 8.702 1.00 0.00 23 THR A CA 5
ATOM 5619 C C . THR A 1 23 ? -1.415 0.204 8.273 1.00 0.00 23 THR A C 5
ATOM 5620 O O . THR A 1 23 ? -2.567 0.125 7.847 1.00 0.00 23 THR A O 5
ATOM 5631 N N . PHE A 1 24 ? -0.613 -0.850 8.389 1.00 0.00 24 PHE A N 5
ATOM 5632 C CA . PHE A 1 24 ? -1.052 -2.189 8.012 1.00 0.00 24 PHE A CA 5
ATOM 5633 C C . PHE A 1 24 ? -1.432 -3.003 9.245 1.00 0.00 24 PHE A C 5
ATOM 5634 O O . PHE A 1 24 ? -1.157 -2.602 10.376 1.00 0.00 24 PHE A O 5
ATOM 5651 N N . ARG A 1 25 ? -2.065 -4.149 9.018 1.00 0.00 25 ARG A N 5
ATOM 5652 C CA . ARG A 1 25 ? -2.485 -5.020 10.109 1.00 0.00 25 ARG A CA 5
ATOM 5653 C C . ARG A 1 25 ? -2.292 -6.487 9.740 1.00 0.00 25 ARG A C 5
ATOM 5654 O O . ARG A 1 25 ? -2.379 -6.860 8.570 1.00 0.00 25 ARG A O 5
ATOM 5675 N N . VAL A 1 26 ? -2.027 -7.316 10.745 1.00 0.00 26 VAL A N 5
ATOM 5676 C CA . VAL A 1 26 ? -1.821 -8.742 10.526 1.00 0.00 26 VAL A CA 5
ATOM 5677 C C . VAL A 1 26 ? -3.033 -9.548 10.981 1.00 0.00 26 VAL A C 5
ATOM 5678 O O . VAL A 1 26 ? -3.340 -9.607 12.171 1.00 0.00 26 VAL A O 5
ATOM 5691 N N . GLU A 1 27 ? -3.716 -10.169 10.024 1.00 0.00 27 GLU A N 5
ATOM 5692 C CA . GLU A 1 27 ? -4.895 -10.972 10.328 1.00 0.00 27 GLU A CA 5
ATOM 5693 C C . GLU A 1 27 ? -4.691 -12.422 9.899 1.00 0.00 27 GLU A C 5
ATOM 5694 O O . GLU A 1 27 ? -5.643 -13.118 9.549 1.00 0.00 27 GLU A O 5
ATOM 5706 N N . GLY A 1 28 ? -3.439 -12.871 9.929 1.00 0.00 28 GLY A N 5
ATOM 5707 C CA . GLY A 1 28 ? -3.131 -14.235 9.542 1.00 0.00 28 GLY A CA 5
ATOM 5708 C C . GLY A 1 28 ? -1.738 -14.372 8.960 1.00 0.00 28 GLY A C 5
ATOM 5709 O O . GLY A 1 28 ? -0.751 -14.394 9.694 1.00 0.00 28 GLY A O 5
ATOM 5713 N N . GLY A 1 29 ? -1.657 -14.466 7.636 1.00 0.00 29 GLY A N 5
ATOM 5714 C CA . GLY A 1 29 ? -0.371 -14.602 6.979 1.00 0.00 29 GLY A CA 5
ATOM 5715 C C . GLY A 1 29 ? -0.184 -13.601 5.856 1.00 0.00 29 GLY A C 5
ATOM 5716 O O . GLY A 1 29 ? 0.526 -13.870 4.888 1.00 0.00 29 GLY A O 5
ATOM 5720 N N . GLU A 1 30 ? -0.825 -12.443 5.985 1.00 0.00 30 GLU A N 5
ATOM 5721 C CA . GLU A 1 30 ? -0.727 -11.400 4.971 1.00 0.00 30 GLU A CA 5
ATOM 5722 C C . GLU A 1 30 ? -0.741 -10.015 5.612 1.00 0.00 30 GLU A C 5
ATOM 5723 O O . GLU A 1 30 ? -1.021 -9.873 6.803 1.00 0.00 30 GLU A O 5
ATOM 5735 N N . LEU A 1 31 ? -0.437 -8.998 4.814 1.00 0.00 31 LEU A N 5
ATOM 5736 C CA . LEU A 1 31 ? -0.414 -7.623 5.302 1.00 0.00 31 LEU A CA 5
ATOM 5737 C C . LEU A 1 31 ? -1.378 -6.747 4.509 1.00 0.00 31 LEU A C 5
ATOM 5738 O O . LEU A 1 31 ? -1.199 -6.537 3.309 1.00 0.00 31 LEU A O 5
ATOM 5754 N N . VAL A 1 32 ? -2.400 -6.236 5.187 1.00 0.00 32 VAL A N 5
ATOM 5755 C CA . VAL A 1 32 ? -3.391 -5.379 4.547 1.00 0.00 32 VAL A CA 5
ATOM 5756 C C . VAL A 1 32 ? -3.275 -3.941 5.039 1.00 0.00 32 VAL A C 5
ATOM 5757 O O . VAL A 1 32 ? -2.760 -3.687 6.129 1.00 0.00 32 VAL A O 5
ATOM 5770 N N . ILE A 1 33 ? -3.757 -3.004 4.230 1.00 0.00 33 ILE A N 5
ATOM 5771 C CA . ILE A 1 33 ? -3.708 -1.591 4.585 1.00 0.00 33 ILE A CA 5
ATOM 5772 C C . ILE A 1 33 ? -4.877 -1.210 5.487 1.00 0.00 33 ILE A C 5
ATOM 5773 O O . ILE A 1 33 ? -5.976 -0.928 5.011 1.00 0.00 33 ILE A O 5
ATOM 5789 N N . ALA A 1 34 ? -4.631 -1.202 6.793 1.00 0.00 34 ALA A N 5
ATOM 5790 C CA . ALA A 1 34 ? -5.661 -0.852 7.763 1.00 0.00 34 ALA A CA 5
ATOM 5791 C C . ALA A 1 34 ? -6.156 0.574 7.548 1.00 0.00 34 ALA A C 5
ATOM 5792 O O . ALA A 1 34 ? -7.358 0.815 7.444 1.00 0.00 34 ALA A O 5
ATOM 5799 N N . ARG A 1 35 ? -5.220 1.516 7.483 1.00 0.00 35 ARG A N 5
ATOM 5800 C CA . ARG A 1 35 ? -5.562 2.919 7.282 1.00 0.00 35 ARG A CA 5
ATOM 5801 C C . ARG A 1 35 ? -4.476 3.634 6.482 1.00 0.00 35 ARG A C 5
ATOM 5802 O O . ARG A 1 35 ? -3.343 3.159 6.394 1.00 0.00 35 ARG A O 5
ATOM 5823 N N . ILE A 1 36 ? -4.830 4.776 5.903 1.00 0.00 36 ILE A N 5
ATOM 5824 C CA . ILE A 1 36 ? -3.886 5.555 5.112 1.00 0.00 36 ILE A CA 5
ATOM 5825 C C . ILE A 1 36 ? -3.905 7.023 5.523 1.00 0.00 36 ILE A C 5
ATOM 5826 O O . ILE A 1 36 ? -4.865 7.744 5.249 1.00 0.00 36 ILE A O 5
ATOM 5842 N N . LEU A 1 37 ? -2.837 7.461 6.182 1.00 0.00 37 LEU A N 5
ATOM 5843 C CA . LEU A 1 37 ? -2.729 8.845 6.630 1.00 0.00 37 LEU A CA 5
ATOM 5844 C C . LEU A 1 37 ? -3.138 9.810 5.522 1.00 0.00 37 LEU A C 5
ATOM 5845 O O . LEU A 1 37 ? -3.083 9.472 4.339 1.00 0.00 37 LEU A O 5
ATOM 5861 N N . HIS A 1 38 ? -3.545 11.013 5.913 1.00 0.00 38 HIS A N 5
ATOM 5862 C CA . HIS A 1 38 ? -3.960 12.029 4.952 1.00 0.00 38 HIS A CA 5
ATOM 5863 C C . HIS A 1 38 ? -2.807 12.975 4.629 1.00 0.00 38 HIS A C 5
ATOM 5864 O O . HIS A 1 38 ? -2.470 13.852 5.422 1.00 0.00 38 HIS A O 5
ATOM 5879 N N . GLY A 1 39 ? -2.206 12.788 3.458 1.00 0.00 39 GLY A N 5
ATOM 5880 C CA . GLY A 1 39 ? -1.096 13.631 3.051 1.00 0.00 39 GLY A CA 5
ATOM 5881 C C . GLY A 1 39 ? 0.219 12.878 3.008 1.00 0.00 39 GLY A C 5
ATOM 5882 O O . GLY A 1 39 ? 0.936 12.811 4.006 1.00 0.00 39 GLY A O 5
ATOM 5886 N N . GLY A 1 40 ? 0.535 12.308 1.850 1.00 0.00 40 GLY A N 5
ATOM 5887 C CA . GLY A 1 40 ? 1.772 11.562 1.704 1.00 0.00 40 GLY A CA 5
ATOM 5888 C C . GLY A 1 40 ? 1.871 10.860 0.364 1.00 0.00 40 GLY A C 5
ATOM 5889 O O . GLY A 1 40 ? 1.152 11.199 -0.576 1.00 0.00 40 GLY A O 5
ATOM 5893 N N . MET A 1 41 ? 2.764 9.881 0.275 1.00 0.00 41 MET A N 5
ATOM 5894 C CA . MET A 1 41 ? 2.955 9.130 -0.960 1.00 0.00 41 MET A CA 5
ATOM 5895 C C . MET A 1 41 ? 1.639 8.522 -1.435 1.00 0.00 41 MET A C 5
ATOM 5896 O O . MET A 1 41 ? 1.112 8.897 -2.483 1.00 0.00 41 MET A O 5
ATOM 5910 N N . VAL A 1 42 ? 1.112 7.581 -0.658 1.00 0.00 42 VAL A N 5
ATOM 5911 C CA . VAL A 1 42 ? -0.143 6.921 -0.999 1.00 0.00 42 VAL A CA 5
ATOM 5912 C C . VAL A 1 42 ? -1.270 7.935 -1.161 1.00 0.00 42 VAL A C 5
ATOM 5913 O O . VAL A 1 42 ? -1.887 8.029 -2.221 1.00 0.00 42 VAL A O 5
ATOM 5926 N N . ALA A 1 43 ? -1.533 8.692 -0.101 1.00 0.00 43 ALA A N 5
ATOM 5927 C CA . ALA A 1 43 ? -2.585 9.701 -0.125 1.00 0.00 43 ALA A CA 5
ATOM 5928 C C . ALA A 1 43 ? -2.646 10.398 -1.480 1.00 0.00 43 ALA A C 5
ATOM 5929 O O . ALA A 1 43 ? -3.710 10.495 -2.090 1.00 0.00 43 ALA A O 5
ATOM 5936 N N . GLN A 1 44 ? -1.498 10.881 -1.944 1.00 0.00 44 GLN A N 5
ATOM 5937 C CA . GLN A 1 44 ? -1.422 11.570 -3.227 1.00 0.00 44 GLN A CA 5
ATOM 5938 C C . GLN A 1 44 ? -1.535 10.582 -4.383 1.00 0.00 44 GLN A C 5
ATOM 5939 O O . GLN A 1 44 ? -2.143 10.882 -5.410 1.00 0.00 44 GLN A O 5
ATOM 5953 N N . GLN A 1 45 ? -0.945 9.404 -4.208 1.00 0.00 45 GLN A N 5
ATOM 5954 C CA . GLN A 1 45 ? -0.979 8.372 -5.238 1.00 0.00 45 GLN A CA 5
ATOM 5955 C C . GLN A 1 45 ? -2.259 7.548 -5.141 1.00 0.00 45 GLN A C 5
ATOM 5956 O O . GLN A 1 45 ? -2.446 6.782 -4.197 1.00 0.00 45 GLN A O 5
ATOM 5970 N N . GLY A 1 46 ? -3.139 7.713 -6.125 1.00 0.00 46 GLY A N 5
ATOM 5971 C CA . GLY A 1 46 ? -4.390 6.978 -6.131 1.00 0.00 46 GLY A CA 5
ATOM 5972 C C . GLY A 1 46 ? -4.228 5.562 -6.646 1.00 0.00 46 GLY A C 5
ATOM 5973 O O . GLY A 1 46 ? -5.089 5.053 -7.367 1.00 0.00 46 GLY A O 5
ATOM 5977 N N . LEU A 1 47 ? -3.123 4.923 -6.279 1.00 0.00 47 LEU A N 5
ATOM 5978 C CA . LEU A 1 47 ? -2.850 3.556 -6.711 1.00 0.00 47 LEU A CA 5
ATOM 5979 C C . LEU A 1 47 ? -3.204 2.558 -5.614 1.00 0.00 47 LEU A C 5
ATOM 5980 O O . LEU A 1 47 ? -3.852 1.541 -5.870 1.00 0.00 47 LEU A O 5
ATOM 5996 N N . LEU A 1 48 ? -2.778 2.854 -4.391 1.00 0.00 48 LEU A N 5
ATOM 5997 C CA . LEU A 1 48 ? -3.053 1.983 -3.253 1.00 0.00 48 LEU A CA 5
ATOM 5998 C C . LEU A 1 48 ? -4.165 2.559 -2.383 1.00 0.00 48 LEU A C 5
ATOM 5999 O O . LEU A 1 48 ? -4.373 3.772 -2.345 1.00 0.00 48 LEU A O 5
ATOM 6015 N N . HIS A 1 49 ? -4.877 1.681 -1.683 1.00 0.00 49 HIS A N 5
ATOM 6016 C CA . HIS A 1 49 ? -5.967 2.102 -0.810 1.00 0.00 49 HIS A CA 5
ATOM 6017 C C . HIS A 1 49 ? -6.320 1.003 0.187 1.00 0.00 49 HIS A C 5
ATOM 6018 O O . HIS A 1 49 ? -5.847 -0.128 0.074 1.00 0.00 49 HIS A O 5
ATOM 6033 N N . VAL A 1 50 ? -7.154 1.343 1.165 1.00 0.00 50 VAL A N 5
ATOM 6034 C CA . VAL A 1 50 ? -7.570 0.385 2.182 1.00 0.00 50 VAL A CA 5
ATOM 6035 C C . VAL A 1 50 ? -8.069 -0.908 1.548 1.00 0.00 50 VAL A C 5
ATOM 6036 O O . VAL A 1 50 ? -8.842 -0.885 0.591 1.00 0.00 50 VAL A O 5
ATOM 6049 N N . GLY A 1 51 ? -7.621 -2.037 2.089 1.00 0.00 51 GLY A N 5
ATOM 6050 C CA . GLY A 1 51 ? -8.032 -3.326 1.563 1.00 0.00 51 GLY A CA 5
ATOM 6051 C C . GLY A 1 51 ? -6.950 -3.985 0.731 1.00 0.00 51 GLY A C 5
ATOM 6052 O O . GLY A 1 51 ? -6.868 -5.212 0.667 1.00 0.00 51 GLY A O 5
ATOM 6056 N N . ASP A 1 52 ? -6.119 -3.170 0.092 1.00 0.00 52 ASP A N 5
ATOM 6057 C CA . ASP A 1 52 ? -5.036 -3.681 -0.741 1.00 0.00 52 ASP A CA 5
ATOM 6058 C C . ASP A 1 52 ? -4.146 -4.635 0.050 1.00 0.00 52 ASP A C 5
ATOM 6059 O O . ASP A 1 52 ? -3.741 -4.333 1.173 1.00 0.00 52 ASP A O 5
ATOM 6068 N N . ILE A 1 53 ? -3.847 -5.785 -0.544 1.00 0.00 53 ILE A N 5
ATOM 6069 C CA . ILE A 1 53 ? -3.005 -6.783 0.105 1.00 0.00 53 ILE A CA 5
ATOM 6070 C C . ILE A 1 53 ? -1.619 -6.828 -0.528 1.00 0.00 53 ILE A C 5
ATOM 6071 O O . ILE A 1 53 ? -1.486 -6.922 -1.749 1.00 0.00 53 ILE A O 5
ATOM 6087 N N . ILE A 1 54 ? -0.589 -6.763 0.309 1.00 0.00 54 ILE A N 5
ATOM 6088 C CA . ILE A 1 54 ? 0.787 -6.800 -0.169 1.00 0.00 54 ILE A CA 5
ATOM 6089 C C . ILE A 1 54 ? 1.342 -8.221 -0.139 1.00 0.00 54 ILE A C 5
ATOM 6090 O O . ILE A 1 54 ? 1.650 -8.757 0.925 1.00 0.00 54 ILE A O 5
ATOM 6106 N N . LYS A 1 55 ? 1.468 -8.826 -1.316 1.00 0.00 55 LYS A N 5
ATOM 6107 C CA . LYS A 1 55 ? 1.988 -10.183 -1.427 1.00 0.00 55 LYS A CA 5
ATOM 6108 C C . LYS A 1 55 ? 3.508 -10.196 -1.294 1.00 0.00 55 LYS A C 5
ATOM 6109 O O . LYS A 1 55 ? 4.061 -10.913 -0.461 1.00 0.00 55 LYS A O 5
ATOM 6128 N N . GLU A 1 56 ? 4.176 -9.396 -2.120 1.00 0.00 56 GLU A N 5
ATOM 6129 C CA . GLU A 1 56 ? 5.632 -9.316 -2.093 1.00 0.00 56 GLU A CA 5
ATOM 6130 C C . GLU A 1 56 ? 6.107 -7.912 -2.457 1.00 0.00 56 GLU A C 5
ATOM 6131 O O . GLU A 1 56 ? 5.320 -7.073 -2.895 1.00 0.00 56 GLU A O 5
ATOM 6143 N N . VAL A 1 57 ? 7.399 -7.665 -2.272 1.00 0.00 57 VAL A N 5
ATOM 6144 C CA . VAL A 1 57 ? 7.980 -6.364 -2.581 1.00 0.00 57 VAL A CA 5
ATOM 6145 C C . VAL A 1 57 ? 9.364 -6.513 -3.203 1.00 0.00 57 VAL A C 5
ATOM 6146 O O . VAL A 1 57 ? 10.272 -7.076 -2.592 1.00 0.00 57 VAL A O 5
ATOM 6159 N N . ASN A 1 58 ? 9.518 -6.005 -4.421 1.00 0.00 58 ASN A N 5
ATOM 6160 C CA . ASN A 1 58 ? 10.793 -6.082 -5.126 1.00 0.00 58 ASN A CA 5
ATOM 6161 C C . ASN A 1 58 ? 11.259 -7.529 -5.250 1.00 0.00 58 ASN A C 5
ATOM 6162 O O . ASN A 1 58 ? 12.456 -7.802 -5.334 1.00 0.00 58 ASN A O 5
ATOM 6173 N N . GLY A 1 59 ? 10.304 -8.454 -5.261 1.00 0.00 59 GLY A N 5
ATOM 6174 C CA . GLY A 1 59 ? 10.636 -9.862 -5.375 1.00 0.00 59 GLY A CA 5
ATOM 6175 C C . GLY A 1 59 ? 11.084 -10.461 -4.057 1.00 0.00 59 GLY A C 5
ATOM 6176 O O . GLY A 1 59 ? 12.067 -11.201 -4.007 1.00 0.00 59 GLY A O 5
ATOM 6180 N N . GLN A 1 60 ? 10.363 -10.141 -2.988 1.00 0.00 60 GLN A N 5
ATOM 6181 C CA . GLN A 1 60 ? 10.695 -10.651 -1.663 1.00 0.00 60 GLN A CA 5
ATOM 6182 C C . GLN A 1 60 ? 9.491 -10.566 -0.730 1.00 0.00 60 GLN A C 5
ATOM 6183 O O . GLN A 1 60 ? 8.607 -9.725 -0.893 1.00 0.00 60 GLN A O 5
ATOM 6197 N N . PRO A 1 61 ? 9.454 -11.456 0.273 1.00 0.00 61 PRO A N 5
ATOM 6198 C CA . PRO A 1 61 ? 8.364 -11.501 1.252 1.00 0.00 61 PRO A CA 5
ATOM 6199 C C . PRO A 1 61 ? 8.377 -10.299 2.190 1.00 0.00 61 PRO A C 5
ATOM 6200 O O . PRO A 1 61 ? 9.429 -9.716 2.454 1.00 0.00 61 PRO A O 5
ATOM 6211 N N . VAL A 1 62 ? 7.202 -9.932 2.691 1.00 0.00 62 VAL A N 5
ATOM 6212 C CA . VAL A 1 62 ? 7.079 -8.800 3.601 1.00 0.00 62 VAL A CA 5
ATOM 6213 C C . VAL A 1 62 ? 7.012 -9.266 5.052 1.00 0.00 62 VAL A C 5
ATOM 6214 O O . VAL A 1 62 ? 7.280 -8.497 5.974 1.00 0.00 62 VAL A O 5
ATOM 6227 N N . GLY A 1 63 ? 6.652 -10.531 5.245 1.00 0.00 63 GLY A N 5
ATOM 6228 C CA . GLY A 1 63 ? 6.556 -11.078 6.586 1.00 0.00 63 GLY A CA 5
ATOM 6229 C C . GLY A 1 63 ? 5.308 -10.618 7.312 1.00 0.00 63 GLY A C 5
ATOM 6230 O O . GLY A 1 63 ? 4.517 -9.845 6.772 1.00 0.00 63 GLY A O 5
ATOM 6234 N N . SER A 1 64 ? 5.129 -11.095 8.540 1.00 0.00 64 SER A N 5
ATOM 6235 C CA . SER A 1 64 ? 3.965 -10.732 9.339 1.00 0.00 64 SER A CA 5
ATOM 6236 C C . SER A 1 64 ? 4.283 -9.560 10.262 1.00 0.00 64 SER A C 5
ATOM 6237 O O . SER A 1 64 ? 3.693 -9.421 11.334 1.00 0.00 64 SER A O 5
ATOM 6245 N N . ASP A 1 65 ? 5.221 -8.719 9.838 1.00 0.00 65 ASP A N 5
ATOM 6246 C CA . ASP A 1 65 ? 5.618 -7.557 10.624 1.00 0.00 65 ASP A CA 5
ATOM 6247 C C . ASP A 1 65 ? 5.349 -6.265 9.860 1.00 0.00 65 ASP A C 5
ATOM 6248 O O . ASP A 1 65 ? 6.122 -5.856 8.993 1.00 0.00 65 ASP A O 5
ATOM 6257 N N . PRO A 1 66 ? 4.226 -5.607 10.185 1.00 0.00 66 PRO A N 5
ATOM 6258 C CA . PRO A 1 66 ? 3.829 -4.352 9.540 1.00 0.00 66 PRO A CA 5
ATOM 6259 C C . PRO A 1 66 ? 4.738 -3.190 9.924 1.00 0.00 66 PRO A C 5
ATOM 6260 O O . PRO A 1 66 ? 5.137 -2.394 9.073 1.00 0.00 66 PRO A O 5
ATOM 6271 N N . ARG A 1 67 ? 5.063 -3.098 11.209 1.00 0.00 67 ARG A N 5
ATOM 6272 C CA . ARG A 1 67 ? 5.925 -2.032 11.705 1.00 0.00 67 ARG A CA 5
ATOM 6273 C C . ARG A 1 67 ? 7.294 -2.083 11.033 1.00 0.00 67 ARG A C 5
ATOM 6274 O O . ARG A 1 67 ? 7.926 -1.051 10.810 1.00 0.00 67 ARG A O 5
ATOM 6295 N N . ALA A 1 68 ? 7.746 -3.291 10.714 1.00 0.00 68 ALA A N 5
ATOM 6296 C CA . ALA A 1 68 ? 9.039 -3.477 10.067 1.00 0.00 68 ALA A CA 5
ATOM 6297 C C . ALA A 1 68 ? 8.960 -3.148 8.580 1.00 0.00 68 ALA A C 5
ATOM 6298 O O . ALA A 1 68 ? 9.934 -2.687 7.983 1.00 0.00 68 ALA A O 5
ATOM 6305 N N . LEU A 1 69 ? 7.797 -3.389 7.986 1.00 0.00 69 LEU A N 5
ATOM 6306 C CA . LEU A 1 69 ? 7.591 -3.119 6.568 1.00 0.00 69 LEU A CA 5
ATOM 6307 C C . LEU A 1 69 ? 7.618 -1.619 6.289 1.00 0.00 69 LEU A C 5
ATOM 6308 O O . LEU A 1 69 ? 8.419 -1.143 5.485 1.00 0.00 69 LEU A O 5
ATOM 6324 N N . GLN A 1 70 ? 6.740 -0.882 6.961 1.00 0.00 70 GLN A N 5
ATOM 6325 C CA . GLN A 1 70 ? 6.664 0.564 6.786 1.00 0.00 70 GLN A CA 5
ATOM 6326 C C . GLN A 1 70 ? 8.048 1.197 6.892 1.00 0.00 70 GLN A C 5
ATOM 6327 O O . GLN A 1 70 ? 8.272 2.303 6.402 1.00 0.00 70 GLN A O 5
ATOM 6341 N N . GLU A 1 71 ? 8.970 0.489 7.536 1.00 0.00 71 GLU A N 5
ATOM 6342 C CA . GLU A 1 71 ? 10.331 0.984 7.706 1.00 0.00 71 GLU A CA 5
ATOM 6343 C C . GLU A 1 71 ? 11.195 0.628 6.500 1.00 0.00 71 GLU A C 5
ATOM 6344 O O . GLU A 1 71 ? 12.114 1.365 6.141 1.00 0.00 71 GLU A O 5
ATOM 6356 N N . LEU A 1 72 ? 10.894 -0.507 5.879 1.00 0.00 72 LEU A N 5
ATOM 6357 C CA . LEU A 1 72 ? 11.643 -0.963 4.713 1.00 0.00 72 LEU A CA 5
ATOM 6358 C C . LEU A 1 72 ? 11.529 0.037 3.567 1.00 0.00 72 LEU A C 5
ATOM 6359 O O . LEU A 1 72 ? 12.499 0.290 2.851 1.00 0.00 72 LEU A O 5
ATOM 6375 N N . LEU A 1 73 ? 10.340 0.606 3.401 1.00 0.00 73 LEU A N 5
ATOM 6376 C CA . LEU A 1 73 ? 10.099 1.582 2.344 1.00 0.00 73 LEU A CA 5
ATOM 6377 C C . LEU A 1 73 ? 10.900 2.857 2.587 1.00 0.00 73 LEU A C 5
ATOM 6378 O O . LEU A 1 73 ? 11.442 3.449 1.654 1.00 0.00 73 LEU A O 5
ATOM 6394 N N . ARG A 1 74 ? 10.973 3.272 3.847 1.00 0.00 74 ARG A N 5
ATOM 6395 C CA . ARG A 1 74 ? 11.709 4.476 4.214 1.00 0.00 74 ARG A CA 5
ATOM 6396 C C . ARG A 1 74 ? 13.149 4.407 3.713 1.00 0.00 74 ARG A C 5
ATOM 6397 O O . ARG A 1 74 ? 13.565 5.208 2.877 1.00 0.00 74 ARG A O 5
ATOM 6418 N N . ASN A 1 75 ? 13.904 3.444 4.231 1.00 0.00 75 ASN A N 5
ATOM 6419 C CA . ASN A 1 75 ? 15.297 3.270 3.837 1.00 0.00 75 ASN A CA 5
ATOM 6420 C C . ASN A 1 75 ? 15.402 2.869 2.369 1.00 0.00 75 ASN A C 5
ATOM 6421 O O . ASN A 1 75 ? 16.371 3.208 1.690 1.00 0.00 75 ASN A O 5
ATOM 6432 N N . ALA A 1 76 ? 14.398 2.145 1.886 1.00 0.00 76 ALA A N 5
ATOM 6433 C CA . ALA A 1 76 ? 14.375 1.700 0.498 1.00 0.00 76 ALA A CA 5
ATOM 6434 C C . ALA A 1 76 ? 14.641 2.860 -0.455 1.00 0.00 76 ALA A C 5
ATOM 6435 O O . ALA A 1 76 ? 13.843 3.792 -0.551 1.00 0.00 76 ALA A O 5
ATOM 6442 N N . SER A 1 77 ? 15.767 2.796 -1.158 1.00 0.00 77 SER A N 5
ATOM 6443 C CA . SER A 1 77 ? 16.140 3.845 -2.100 1.00 0.00 77 SER A CA 5
ATOM 6444 C C . SER A 1 77 ? 16.091 3.328 -3.535 1.00 0.00 77 SER A C 5
ATOM 6445 O O . SER A 1 77 ? 16.390 2.163 -3.798 1.00 0.00 77 SER A O 5
ATOM 6453 N N . GLY A 1 78 ? 15.712 4.204 -4.461 1.00 0.00 78 GLY A N 5
ATOM 6454 C CA . GLY A 1 78 ? 15.630 3.819 -5.857 1.00 0.00 78 GLY A CA 5
ATOM 6455 C C . GLY A 1 78 ? 14.242 3.353 -6.250 1.00 0.00 78 GLY A C 5
ATOM 6456 O O . GLY A 1 78 ? 13.293 3.487 -5.477 1.00 0.00 78 GLY A O 5
ATOM 6460 N N . SER A 1 79 ? 14.122 2.805 -7.455 1.00 0.00 79 SER A N 5
ATOM 6461 C CA . SER A 1 79 ? 12.839 2.322 -7.951 1.00 0.00 79 SER A CA 5
ATOM 6462 C C . SER A 1 79 ? 12.340 1.148 -7.114 1.00 0.00 79 SER A C 5
ATOM 6463 O O . SER A 1 79 ? 12.867 0.039 -7.203 1.00 0.00 79 SER A O 5
ATOM 6471 N N . VAL A 1 80 ? 11.318 1.400 -6.301 1.00 0.00 80 VAL A N 5
ATOM 6472 C CA . VAL A 1 80 ? 10.746 0.365 -5.449 1.00 0.00 80 VAL A CA 5
ATOM 6473 C C . VAL A 1 80 ? 9.465 -0.198 -6.054 1.00 0.00 80 VAL A C 5
ATOM 6474 O O . VAL A 1 80 ? 8.634 0.545 -6.577 1.00 0.00 80 VAL A O 5
ATOM 6487 N N . ILE A 1 81 ? 9.312 -1.516 -5.978 1.00 0.00 81 ILE A N 5
ATOM 6488 C CA . ILE A 1 81 ? 8.131 -2.179 -6.517 1.00 0.00 81 ILE A CA 5
ATOM 6489 C C . ILE A 1 81 ? 7.293 -2.800 -5.404 1.00 0.00 81 ILE A C 5
ATOM 6490 O O . ILE A 1 81 ? 7.830 -3.360 -4.447 1.00 0.00 81 ILE A O 5
ATOM 6506 N N . LEU A 1 82 ? 5.976 -2.700 -5.537 1.00 0.00 82 LEU A N 5
ATOM 6507 C CA . LEU A 1 82 ? 5.062 -3.254 -4.543 1.00 0.00 82 LEU A CA 5
ATOM 6508 C C . LEU A 1 82 ? 4.023 -4.155 -5.201 1.00 0.00 82 LEU A C 5
ATOM 6509 O O . LEU A 1 82 ? 3.199 -3.696 -5.992 1.00 0.00 82 LEU A O 5
ATOM 6525 N N . LYS A 1 83 ? 4.066 -5.441 -4.868 1.00 0.00 83 LYS A N 5
ATOM 6526 C CA . LYS A 1 83 ? 3.127 -6.408 -5.424 1.00 0.00 83 LYS A CA 5
ATOM 6527 C C . LYS A 1 83 ? 1.840 -6.449 -4.605 1.00 0.00 83 LYS A C 5
ATOM 6528 O O . LYS A 1 83 ? 1.838 -6.893 -3.457 1.00 0.00 83 LYS A O 5
ATOM 6547 N N . ILE A 1 84 ? 0.749 -5.984 -5.203 1.00 0.00 84 ILE A N 5
ATOM 6548 C CA . ILE A 1 84 ? -0.544 -5.970 -4.529 1.00 0.00 84 ILE A CA 5
ATOM 6549 C C . ILE A 1 84 ? -1.423 -7.123 -5.003 1.00 0.00 84 ILE A C 5
ATOM 6550 O O . ILE A 1 84 ? -1.184 -7.706 -6.061 1.00 0.00 84 ILE A O 5
ATOM 6566 N N . LEU A 1 85 ? -2.441 -7.445 -4.213 1.00 0.00 85 LEU A N 5
ATOM 6567 C CA . LEU A 1 85 ? -3.359 -8.528 -4.552 1.00 0.00 85 LEU A CA 5
ATOM 6568 C C . LEU A 1 85 ? -4.744 -8.270 -3.969 1.00 0.00 85 LEU A C 5
ATOM 6569 O O . LEU A 1 85 ? -4.896 -8.084 -2.762 1.00 0.00 85 LEU A O 5
ATOM 6585 N N . SER A 1 86 ? -5.753 -8.263 -4.83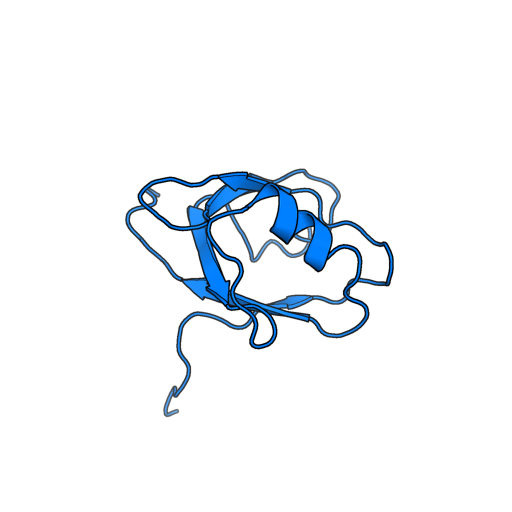5 1.00 0.00 86 SER A N 5
ATOM 6586 C CA . SER A 1 86 ? -7.127 -8.026 -4.406 1.00 0.00 86 SER A CA 5
ATOM 6587 C C . SER A 1 86 ? -7.461 -8.857 -3.171 1.00 0.00 86 SER A C 5
ATOM 6588 O O . SER A 1 86 ? -6.987 -9.982 -3.019 1.00 0.00 86 SER A O 5
ATOM 6596 N N . GLY A 1 87 ? -8.281 -8.293 -2.290 1.00 0.00 87 GLY A N 5
ATOM 6597 C CA . GLY A 1 87 ? -8.666 -8.994 -1.079 1.00 0.00 87 GLY A CA 5
ATOM 6598 C C . GLY A 1 87 ? -10.163 -9.208 -0.983 1.00 0.00 87 GLY A C 5
ATOM 6599 O O . GLY A 1 87 ? -10.931 -8.762 -1.836 1.00 0.00 87 GLY A O 5
ATOM 6603 N N . PRO A 1 88 ? -10.599 -9.909 0.075 1.00 0.00 88 PRO A N 5
ATOM 6604 C CA . PRO A 1 88 ? -12.017 -10.198 0.303 1.00 0.00 88 PRO A CA 5
ATOM 6605 C C . PRO A 1 88 ? -12.811 -8.951 0.678 1.00 0.00 88 PRO A C 5
ATOM 6606 O O . PRO A 1 88 ? -12.389 -8.169 1.529 1.00 0.00 88 PRO A O 5
ATOM 6617 N N . SER A 1 89 ? -13.961 -8.773 0.037 1.00 0.00 89 SER A N 5
ATOM 6618 C CA . SER A 1 89 ? -14.812 -7.618 0.301 1.00 0.00 89 SER A CA 5
ATOM 6619 C C . SER A 1 89 ? -15.642 -7.833 1.564 1.00 0.00 89 SER A C 5
ATOM 6620 O O . SER A 1 89 ? -15.634 -7.003 2.473 1.00 0.00 89 SER A O 5
ATOM 6628 N N . SER A 1 90 ? -16.357 -8.952 1.612 1.00 0.00 90 SER A N 5
ATOM 6629 C CA . SER A 1 90 ? -17.195 -9.275 2.760 1.00 0.00 90 SER A CA 5
ATOM 6630 C C . SER A 1 90 ? -16.443 -10.160 3.750 1.00 0.00 90 SER A C 5
ATOM 6631 O O . SER A 1 90 ? -15.527 -10.890 3.375 1.00 0.00 90 SER A O 5
ATOM 6639 N N . GLY A 1 91 ? -16.839 -10.088 5.017 1.00 0.00 91 GLY A N 5
ATOM 6640 C CA . GLY A 1 91 ? -16.192 -10.887 6.042 1.00 0.00 91 GLY A CA 5
ATOM 6641 C C . GLY A 1 91 ? -15.762 -10.059 7.237 1.00 0.00 91 GLY A C 5
ATOM 6642 O O . GLY A 1 91 ? -15.845 -10.514 8.378 1.00 0.00 91 GLY A O 5
ATOM 6646 N N . GLY A 1 1 ? -0.380 -20.424 -11.561 1.00 0.00 1 GLY A N 6
ATOM 6647 C CA . GLY A 1 1 ? -0.178 -19.895 -12.897 1.00 0.00 1 GLY A CA 6
ATOM 6648 C C . GLY A 1 1 ? 1.135 -19.150 -13.033 1.00 0.00 1 GLY A C 6
ATOM 6649 O O . GLY A 1 1 ? 1.706 -18.699 -12.041 1.00 0.00 1 GLY A O 6
ATOM 6653 N N . SER A 1 2 ? 1.615 -19.022 -14.266 1.00 0.00 2 SER A N 6
ATOM 6654 C CA . SER A 1 2 ? 2.873 -18.331 -14.528 1.00 0.00 2 SER A CA 6
ATOM 6655 C C . SER A 1 2 ? 2.690 -17.257 -15.596 1.00 0.00 2 SER A C 6
ATOM 6656 O O . SER A 1 2 ? 3.143 -16.124 -15.436 1.00 0.00 2 SER A O 6
ATOM 6664 N N . SER A 1 3 ? 2.022 -17.623 -16.685 1.00 0.00 3 SER A N 6
ATOM 6665 C CA . SER A 1 3 ? 1.782 -16.693 -17.783 1.00 0.00 3 SER A CA 6
ATOM 6666 C C . SER A 1 3 ? 0.596 -15.783 -17.474 1.00 0.00 3 SER A C 6
ATOM 6667 O O . SER A 1 3 ? -0.555 -16.141 -17.718 1.00 0.00 3 SER A O 6
ATOM 6675 N N . GLY A 1 4 ? 0.888 -14.603 -16.935 1.00 0.00 4 GLY A N 6
ATOM 6676 C CA . GLY A 1 4 ? -0.163 -13.660 -16.601 1.00 0.00 4 GLY A CA 6
ATOM 6677 C C . GLY A 1 4 ? 0.153 -12.857 -15.354 1.00 0.00 4 GLY A C 6
ATOM 6678 O O . GLY A 1 4 ? 0.865 -13.329 -14.468 1.00 0.00 4 GLY A O 6
ATOM 6682 N N . SER A 1 5 ? -0.377 -11.640 -15.285 1.00 0.00 5 SER A N 6
ATOM 6683 C CA . SER A 1 5 ? -0.143 -10.768 -14.140 1.00 0.00 5 SER A CA 6
ATOM 6684 C C . SER A 1 5 ? -0.953 -11.229 -12.932 1.00 0.00 5 SER A C 6
ATOM 6685 O O . SER A 1 5 ? -2.169 -11.043 -12.879 1.00 0.00 5 SER A O 6
ATOM 6693 N N . SER A 1 6 ? -0.270 -11.831 -11.964 1.00 0.00 6 SER A N 6
ATOM 6694 C CA . SER A 1 6 ? -0.925 -12.323 -10.758 1.00 0.00 6 SER A CA 6
ATOM 6695 C C . SER A 1 6 ? -1.352 -11.165 -9.861 1.00 0.00 6 SER A C 6
ATOM 6696 O O . SER A 1 6 ? -2.521 -11.045 -9.497 1.00 0.00 6 SER A O 6
ATOM 6704 N N . GLY A 1 7 ? -0.393 -10.313 -9.508 1.00 0.00 7 GLY A N 6
ATOM 6705 C CA . GLY A 1 7 ? -0.688 -9.176 -8.657 1.00 0.00 7 GLY A CA 6
ATOM 6706 C C . GLY A 1 7 ? -0.674 -7.864 -9.417 1.00 0.00 7 GLY A C 6
ATOM 6707 O O . GLY A 1 7 ? -1.198 -7.777 -10.527 1.00 0.00 7 GLY A O 6
ATOM 6711 N N . ARG A 1 8 ? -0.075 -6.841 -8.817 1.00 0.00 8 ARG A N 6
ATOM 6712 C CA . ARG A 1 8 ? 0.001 -5.527 -9.443 1.00 0.00 8 ARG A CA 6
ATOM 6713 C C . ARG A 1 8 ? 1.285 -4.806 -9.040 1.00 0.00 8 ARG A C 6
ATOM 6714 O O . ARG A 1 8 ? 1.440 -4.390 -7.892 1.00 0.00 8 ARG A O 6
ATOM 6735 N N . MET A 1 9 ? 2.201 -4.664 -9.992 1.00 0.00 9 MET A N 6
ATOM 6736 C CA . MET A 1 9 ? 3.471 -3.994 -9.736 1.00 0.00 9 MET A CA 6
ATOM 6737 C C . MET A 1 9 ? 3.318 -2.480 -9.844 1.00 0.00 9 MET A C 6
ATOM 6738 O O . MET A 1 9 ? 3.177 -1.937 -10.940 1.00 0.00 9 MET A O 6
ATOM 6752 N N . VAL A 1 10 ? 3.347 -1.803 -8.701 1.00 0.00 10 VAL A N 6
ATOM 6753 C CA . VAL A 1 10 ? 3.212 -0.352 -8.667 1.00 0.00 10 VAL A CA 6
ATOM 6754 C C . VAL A 1 10 ? 4.570 0.323 -8.510 1.00 0.00 10 VAL A C 6
ATOM 6755 O O . VAL A 1 10 ? 5.325 0.014 -7.589 1.00 0.00 10 VAL A O 6
ATOM 6768 N N . GLY A 1 11 ? 4.874 1.247 -9.415 1.00 0.00 11 GLY A N 6
ATOM 6769 C CA . GLY A 1 11 ? 6.142 1.952 -9.359 1.00 0.00 11 GLY A CA 6
ATOM 6770 C C . GLY A 1 11 ? 6.117 3.112 -8.383 1.00 0.00 11 GLY A C 6
ATOM 6771 O O . GLY A 1 11 ? 5.089 3.767 -8.214 1.00 0.00 11 GLY A O 6
ATOM 6775 N N . ILE A 1 12 ? 7.252 3.365 -7.739 1.00 0.00 12 ILE A N 6
ATOM 6776 C CA . ILE A 1 12 ? 7.356 4.453 -6.775 1.00 0.00 12 ILE A CA 6
ATOM 6777 C C . ILE A 1 12 ? 8.622 5.271 -7.004 1.00 0.00 12 ILE A C 6
ATOM 6778 O O . ILE A 1 12 ? 9.726 4.728 -7.039 1.00 0.00 12 ILE A O 6
ATOM 6794 N N . ARG A 1 13 ? 8.454 6.581 -7.157 1.00 0.00 13 ARG A N 6
ATOM 6795 C CA . ARG A 1 13 ? 9.584 7.475 -7.382 1.00 0.00 13 ARG A CA 6
ATOM 6796 C C . ARG A 1 13 ? 9.915 8.260 -6.117 1.00 0.00 13 ARG A C 6
ATOM 6797 O O . ARG A 1 13 ? 10.233 9.448 -6.175 1.00 0.00 13 ARG A O 6
ATOM 6818 N N . LYS A 1 14 ? 9.839 7.589 -4.973 1.00 0.00 14 LYS A N 6
ATOM 6819 C CA . LYS A 1 14 ? 10.131 8.222 -3.692 1.00 0.00 14 LYS A CA 6
ATOM 6820 C C . LYS A 1 14 ? 11.634 8.403 -3.506 1.00 0.00 14 LYS A C 6
ATOM 6821 O O . LYS A 1 14 ? 12.430 7.979 -4.344 1.00 0.00 14 LYS A O 6
ATOM 6840 N N . THR A 1 15 ? 12.017 9.036 -2.400 1.00 0.00 15 THR A N 6
ATOM 6841 C CA . THR A 1 15 ? 13.424 9.273 -2.104 1.00 0.00 15 THR A CA 6
ATOM 6842 C C . THR A 1 15 ? 13.869 8.481 -0.880 1.00 0.00 15 THR A C 6
ATOM 6843 O O . THR A 1 15 ? 13.080 8.234 0.032 1.00 0.00 15 THR A O 6
ATOM 6854 N N . ALA A 1 16 ? 15.137 8.085 -0.866 1.00 0.00 16 ALA A N 6
ATOM 6855 C CA . ALA A 1 16 ? 15.687 7.323 0.249 1.00 0.00 16 ALA A CA 6
ATOM 6856 C C . ALA A 1 16 ? 15.547 8.089 1.560 1.00 0.00 16 ALA A C 6
ATOM 6857 O O . ALA A 1 16 ? 16.309 9.015 1.833 1.00 0.00 16 ALA A O 6
ATOM 6864 N N . GLY A 1 17 ? 14.567 7.695 2.368 1.00 0.00 17 GLY A N 6
ATOM 6865 C CA . GLY A 1 17 ? 14.345 8.357 3.641 1.00 0.00 17 GLY A CA 6
ATOM 6866 C C . GLY A 1 17 ? 12.874 8.578 3.930 1.00 0.00 17 GLY A C 6
ATOM 6867 O O . GLY A 1 17 ? 12.345 8.067 4.916 1.00 0.00 17 GLY A O 6
ATOM 6871 N N . GLU A 1 18 ? 12.211 9.344 3.068 1.00 0.00 18 GLU A N 6
ATOM 6872 C CA . GLU A 1 18 ? 10.793 9.633 3.238 1.00 0.00 18 GLU A CA 6
ATOM 6873 C C . GLU A 1 18 ? 10.001 8.352 3.483 1.00 0.00 18 GLU A C 6
ATOM 6874 O O . GLU A 1 18 ? 10.339 7.290 2.959 1.00 0.00 18 GLU A O 6
ATOM 6886 N N . HIS A 1 19 ? 8.946 8.459 4.284 1.00 0.00 19 HIS A N 6
ATOM 6887 C CA . HIS A 1 19 ? 8.106 7.309 4.600 1.00 0.00 19 HIS A CA 6
ATOM 6888 C C . HIS A 1 19 ? 6.899 7.246 3.668 1.00 0.00 19 HIS A C 6
ATOM 6889 O O . HIS A 1 19 ? 6.739 8.089 2.785 1.00 0.00 19 HIS A O 6
ATOM 6904 N N . LEU A 1 20 ? 6.055 6.241 3.869 1.00 0.00 20 LEU A N 6
ATOM 6905 C CA . LEU A 1 20 ? 4.863 6.066 3.046 1.00 0.00 20 LEU A CA 6
ATOM 6906 C C . LEU A 1 20 ? 3.657 6.753 3.681 1.00 0.00 20 LEU A C 6
ATOM 6907 O O . LEU A 1 20 ? 2.806 7.304 2.985 1.00 0.00 20 LEU A O 6
ATOM 6923 N N . GLY A 1 21 ? 3.593 6.716 5.009 1.00 0.00 21 GLY A N 6
ATOM 6924 C CA . GLY A 1 21 ? 2.490 7.340 5.716 1.00 0.00 21 GLY A CA 6
ATOM 6925 C C . GLY A 1 21 ? 1.255 6.462 5.753 1.00 0.00 21 GLY A C 6
ATOM 6926 O O . GLY A 1 21 ? 0.132 6.952 5.635 1.00 0.00 21 GLY A O 6
ATOM 6930 N N . VAL A 1 22 ? 1.462 5.159 5.917 1.00 0.00 22 VAL A N 6
ATOM 6931 C CA . VAL A 1 22 ? 0.356 4.210 5.969 1.00 0.00 22 VAL A CA 6
ATOM 6932 C C . VAL A 1 22 ? 0.530 3.226 7.120 1.00 0.00 22 VAL A C 6
ATOM 6933 O O . VAL A 1 22 ? 1.646 2.982 7.580 1.00 0.00 22 VAL A O 6
ATOM 6946 N N . THR A 1 23 ? -0.582 2.663 7.583 1.00 0.00 23 THR A N 6
ATOM 6947 C CA . THR A 1 23 ? -0.553 1.706 8.682 1.00 0.00 23 THR A CA 6
ATOM 6948 C C . THR A 1 23 ? -1.096 0.351 8.244 1.00 0.00 23 THR A C 6
ATOM 6949 O O . THR A 1 23 ? -2.240 0.242 7.802 1.00 0.00 23 THR A O 6
ATOM 6960 N N . PHE A 1 24 ? -0.270 -0.682 8.371 1.00 0.00 24 PHE A N 6
ATOM 6961 C CA . PHE A 1 24 ? -0.668 -2.032 7.989 1.00 0.00 24 PHE A CA 6
ATOM 6962 C C . PHE A 1 24 ? -1.108 -2.836 9.209 1.00 0.00 24 PHE A C 6
ATOM 6963 O O . PHE A 1 24 ? -0.563 -2.675 10.301 1.00 0.00 24 PHE A O 6
ATOM 6980 N N . ARG A 1 25 ? -2.098 -3.701 9.014 1.00 0.00 25 ARG A N 6
ATOM 6981 C CA . ARG A 1 25 ? -2.613 -4.529 10.097 1.00 0.00 25 ARG A CA 6
ATOM 6982 C C . ARG A 1 25 ? -2.475 -6.011 9.762 1.00 0.00 25 ARG A C 6
ATOM 6983 O O . ARG A 1 25 ? -2.546 -6.404 8.597 1.00 0.00 25 ARG A O 6
ATOM 7004 N N . VAL A 1 26 ? -2.278 -6.830 10.790 1.00 0.00 26 VAL A N 6
ATOM 7005 C CA . VAL A 1 26 ? -2.132 -8.268 10.605 1.00 0.00 26 VAL A CA 6
ATOM 7006 C C . VAL A 1 26 ? -3.486 -8.967 10.633 1.00 0.00 26 VAL A C 6
ATOM 7007 O O . VAL A 1 26 ? -4.129 -9.054 11.678 1.00 0.00 26 VAL A O 6
ATOM 7020 N N . GLU A 1 27 ? -3.913 -9.464 9.476 1.00 0.00 27 GLU A N 6
ATOM 7021 C CA . GLU A 1 27 ? -5.192 -10.156 9.368 1.00 0.00 27 GLU A CA 6
ATOM 7022 C C . GLU A 1 27 ? -5.093 -11.338 8.409 1.00 0.00 27 GLU A C 6
ATOM 7023 O O . GLU A 1 27 ? -4.754 -11.175 7.237 1.00 0.00 27 GLU A O 6
ATOM 7035 N N . GLY A 1 28 ? -5.390 -12.531 8.916 1.00 0.00 28 GLY A N 6
ATOM 7036 C CA . GLY A 1 28 ? -5.327 -13.724 8.092 1.00 0.00 28 GLY A CA 6
ATOM 7037 C C . GLY A 1 28 ? -3.941 -13.967 7.527 1.00 0.00 28 GLY A C 6
ATOM 7038 O O . GLY A 1 28 ? -3.775 -14.132 6.320 1.00 0.00 28 GLY A O 6
ATOM 7042 N N . GLY A 1 29 ? -2.942 -13.986 8.404 1.00 0.00 29 GLY A N 6
ATOM 7043 C CA . GLY A 1 29 ? -1.576 -14.209 7.967 1.00 0.00 29 GLY A CA 6
ATOM 7044 C C . GLY A 1 29 ? -1.194 -13.335 6.789 1.00 0.00 29 GLY A C 6
ATOM 7045 O O . GLY A 1 29 ? -0.226 -13.620 6.085 1.00 0.00 29 GLY A O 6
ATOM 7049 N N . GLU A 1 30 ? -1.958 -12.268 6.574 1.00 0.00 30 GLU A N 6
ATOM 7050 C CA . GLU A 1 30 ? -1.695 -11.351 5.471 1.00 0.00 30 GLU A CA 6
ATOM 7051 C C . GLU A 1 30 ? -1.658 -9.907 5.961 1.00 0.00 30 GLU A C 6
ATOM 7052 O O . GLU A 1 30 ? -2.288 -9.562 6.962 1.00 0.00 30 GLU A O 6
ATOM 7064 N N . LEU A 1 31 ? -0.915 -9.066 5.251 1.00 0.00 31 LEU A N 6
ATOM 7065 C CA . LEU A 1 31 ? -0.794 -7.658 5.613 1.00 0.00 31 LEU A CA 6
ATOM 7066 C C . LEU A 1 31 ? -1.702 -6.792 4.745 1.00 0.00 31 LEU A C 6
ATOM 7067 O O . LEU A 1 31 ? -1.646 -6.853 3.516 1.00 0.00 31 LEU A O 6
ATOM 7083 N N . VAL A 1 32 ? -2.537 -5.985 5.392 1.00 0.00 32 VAL A N 6
ATOM 7084 C CA . VAL A 1 32 ? -3.455 -5.105 4.679 1.00 0.00 32 VAL A CA 6
ATOM 7085 C C . VAL A 1 32 ? -3.386 -3.683 5.225 1.00 0.00 32 VAL A C 6
ATOM 7086 O O . VAL A 1 32 ? -3.282 -3.475 6.434 1.00 0.00 32 VAL A O 6
ATOM 7099 N N . ILE A 1 33 ? -3.447 -2.706 4.325 1.00 0.00 33 ILE A N 6
ATOM 7100 C CA . ILE A 1 33 ? -3.393 -1.303 4.717 1.00 0.00 33 ILE A CA 6
ATOM 7101 C C . ILE A 1 33 ? -4.600 -0.924 5.569 1.00 0.00 33 ILE A C 6
ATOM 7102 O O . ILE A 1 33 ? -5.689 -0.682 5.049 1.00 0.00 33 ILE A O 6
ATOM 7118 N N . ALA A 1 34 ? -4.397 -0.872 6.882 1.00 0.00 34 ALA A N 6
ATOM 7119 C CA . ALA A 1 34 ? -5.467 -0.519 7.806 1.00 0.00 34 ALA A CA 6
ATOM 7120 C C . ALA A 1 34 ? -5.950 0.908 7.567 1.00 0.00 34 ALA A C 6
ATOM 7121 O O . ALA A 1 34 ? -7.149 1.154 7.439 1.00 0.00 34 ALA A O 6
ATOM 7128 N N . ARG A 1 35 ? -5.008 1.844 7.510 1.00 0.00 35 ARG A N 6
ATOM 7129 C CA . ARG A 1 35 ? -5.338 3.247 7.289 1.00 0.00 35 ARG A CA 6
ATOM 7130 C C . ARG A 1 35 ? -4.251 3.939 6.472 1.00 0.00 35 ARG A C 6
ATOM 7131 O O . ARG A 1 35 ? -3.131 3.438 6.360 1.00 0.00 35 ARG A O 6
ATOM 7152 N N . ILE A 1 36 ? -4.588 5.091 5.903 1.00 0.00 36 ILE A N 6
ATOM 7153 C CA . ILE A 1 36 ? -3.641 5.852 5.098 1.00 0.00 36 ILE A CA 6
ATOM 7154 C C . ILE A 1 36 ? -3.602 7.314 5.528 1.00 0.00 36 ILE A C 6
ATOM 7155 O O . ILE A 1 36 ? -4.489 8.097 5.185 1.00 0.00 36 ILE A O 6
ATOM 7171 N N . LEU A 1 37 ? -2.570 7.676 6.281 1.00 0.00 37 LEU A N 6
ATOM 7172 C CA . LEU A 1 37 ? -2.413 9.046 6.757 1.00 0.00 37 LEU A CA 6
ATOM 7173 C C . LEU A 1 37 ? -2.527 10.040 5.606 1.00 0.00 37 LEU A C 6
ATOM 7174 O O . LEU A 1 37 ? -1.614 10.167 4.789 1.00 0.00 37 LEU A O 6
ATOM 7190 N N . HIS A 1 38 ? -3.653 10.744 5.548 1.00 0.00 38 HIS A N 6
ATOM 7191 C CA . HIS A 1 38 ? -3.885 11.729 4.498 1.00 0.00 38 HIS A CA 6
ATOM 7192 C C . HIS A 1 38 ? -2.590 12.449 4.132 1.00 0.00 38 HIS A C 6
ATOM 7193 O O . HIS A 1 38 ? -2.320 12.705 2.959 1.00 0.00 38 HIS A O 6
ATOM 7208 N N . GLY A 1 39 ? -1.792 12.774 5.145 1.00 0.00 39 GLY A N 6
ATOM 7209 C CA . GLY A 1 39 ? -0.536 13.461 4.909 1.00 0.00 39 GLY A CA 6
ATOM 7210 C C . GLY A 1 39 ? 0.616 12.503 4.681 1.00 0.00 39 GLY A C 6
ATOM 7211 O O . GLY A 1 39 ? 1.465 12.323 5.553 1.00 0.00 39 GLY A O 6
ATOM 7215 N N . GLY A 1 40 ? 0.644 11.883 3.505 1.00 0.00 40 GLY A N 6
ATOM 7216 C CA . GLY A 1 40 ? 1.704 10.943 3.187 1.00 0.00 40 GLY A CA 6
ATOM 7217 C C . GLY A 1 40 ? 1.827 10.690 1.698 1.00 0.00 40 GLY A C 6
ATOM 7218 O O . GLY A 1 40 ? 1.189 11.367 0.892 1.00 0.00 40 GLY A O 6
ATOM 7222 N N . MET A 1 41 ? 2.649 9.713 1.331 1.00 0.00 41 MET A N 6
ATOM 7223 C CA . MET A 1 41 ? 2.854 9.372 -0.072 1.00 0.00 41 MET A CA 6
ATOM 7224 C C . MET A 1 41 ? 1.589 8.768 -0.674 1.00 0.00 41 MET A C 6
ATOM 7225 O O . MET A 1 41 ? 0.925 9.392 -1.502 1.00 0.00 41 MET A O 6
ATOM 7239 N N . VAL A 1 42 ? 1.263 7.550 -0.254 1.00 0.00 42 VAL A N 6
ATOM 7240 C CA . VAL A 1 42 ? 0.078 6.862 -0.752 1.00 0.00 42 VAL A CA 6
ATOM 7241 C C . VAL A 1 42 ? -1.103 7.818 -0.872 1.00 0.00 42 VAL A C 6
ATOM 7242 O O . VAL A 1 42 ? -1.929 7.691 -1.775 1.00 0.00 42 VAL A O 6
ATOM 7255 N N . ALA A 1 43 ? -1.177 8.776 0.046 1.00 0.00 43 ALA A N 6
ATOM 7256 C CA . ALA A 1 43 ? -2.256 9.757 0.043 1.00 0.00 43 ALA A CA 6
ATOM 7257 C C . ALA A 1 43 ? -2.354 10.459 -1.307 1.00 0.00 43 ALA A C 6
ATOM 7258 O O . ALA A 1 43 ? -3.425 10.515 -1.911 1.00 0.00 43 ALA A O 6
ATOM 7265 N N . GLN A 1 44 ? -1.231 10.994 -1.774 1.00 0.00 44 GLN A N 6
ATOM 7266 C CA . GLN A 1 44 ? -1.192 11.694 -3.053 1.00 0.00 44 GLN A CA 6
ATOM 7267 C C . GLN A 1 44 ? -1.075 10.708 -4.210 1.00 0.00 44 GLN A C 6
ATOM 7268 O O . GLN A 1 44 ? -1.153 11.094 -5.376 1.00 0.00 44 GLN A O 6
ATOM 7282 N N . GLN A 1 45 ? -0.887 9.435 -3.879 1.00 0.00 45 GLN A N 6
ATOM 7283 C CA . GLN A 1 45 ? -0.758 8.394 -4.893 1.00 0.00 45 GLN A CA 6
ATOM 7284 C C . GLN A 1 45 ? -2.036 7.567 -4.990 1.00 0.00 45 GLN A C 6
ATOM 7285 O O . GLN A 1 45 ? -2.425 6.894 -4.036 1.00 0.00 45 GLN A O 6
ATOM 7299 N N . GLY A 1 46 ? -2.685 7.624 -6.149 1.00 0.00 46 GLY A N 6
ATOM 7300 C CA . GLY A 1 46 ? -3.912 6.876 -6.348 1.00 0.00 46 GLY A CA 6
ATOM 7301 C C . GLY A 1 46 ? -3.656 5.437 -6.752 1.00 0.00 46 GLY A C 6
ATOM 7302 O O . GLY A 1 46 ? -4.408 4.862 -7.539 1.00 0.00 46 GLY A O 6
ATOM 7306 N N . LEU A 1 47 ? -2.591 4.855 -6.212 1.00 0.00 47 LEU A N 6
ATOM 7307 C CA . LEU A 1 47 ? -2.236 3.474 -6.522 1.00 0.00 47 LEU A CA 6
ATOM 7308 C C . LEU A 1 47 ? -2.726 2.528 -5.430 1.00 0.00 47 LEU A C 6
ATOM 7309 O O . LEU A 1 47 ? -3.471 1.585 -5.700 1.00 0.00 47 LEU A O 6
ATOM 7325 N N . LEU A 1 48 ? -2.305 2.787 -4.197 1.00 0.00 48 LEU A N 6
ATOM 7326 C CA . LEU A 1 48 ? -2.702 1.960 -3.063 1.00 0.00 48 LEU A CA 6
ATOM 7327 C C . LEU A 1 48 ? -3.868 2.593 -2.310 1.00 0.00 48 LEU A C 6
ATOM 7328 O O . LEU A 1 48 ? -4.108 3.796 -2.414 1.00 0.00 48 LEU A O 6
ATOM 7344 N N . HIS A 1 49 ? -4.589 1.774 -1.550 1.00 0.00 49 HIS A N 6
ATOM 7345 C CA . HIS A 1 49 ? -5.728 2.255 -0.777 1.00 0.00 49 HIS A CA 6
ATOM 7346 C C . HIS A 1 49 ? -6.030 1.315 0.387 1.00 0.00 49 HIS A C 6
ATOM 7347 O O . HIS A 1 49 ? -5.350 0.306 0.576 1.00 0.00 49 HIS A O 6
ATOM 7362 N N . VAL A 1 50 ? -7.052 1.654 1.166 1.00 0.00 50 VAL A N 6
ATOM 7363 C CA . VAL A 1 50 ? -7.444 0.841 2.311 1.00 0.00 50 VAL A CA 6
ATOM 7364 C C . VAL A 1 50 ? -7.959 -0.523 1.866 1.00 0.00 50 VAL A C 6
ATOM 7365 O O . VAL A 1 50 ? -8.996 -0.623 1.212 1.00 0.00 50 VAL A O 6
ATOM 7378 N N . GLY A 1 51 ? -7.227 -1.572 2.227 1.00 0.00 51 GLY A N 6
ATOM 7379 C CA . GLY A 1 51 ? -7.626 -2.918 1.857 1.00 0.00 51 GLY A CA 6
ATOM 7380 C C . GLY A 1 51 ? -6.752 -3.501 0.764 1.00 0.00 51 GLY A C 6
ATOM 7381 O O . GLY A 1 51 ? -7.243 -4.192 -0.129 1.00 0.00 51 GLY A O 6
ATOM 7385 N N . ASP A 1 52 ? -5.455 -3.222 0.833 1.00 0.00 52 ASP A N 6
ATOM 7386 C CA . ASP A 1 52 ? -4.511 -3.724 -0.159 1.00 0.00 52 ASP A CA 6
ATOM 7387 C C . ASP A 1 52 ? -3.583 -4.768 0.454 1.00 0.00 52 ASP A C 6
ATOM 7388 O O . ASP A 1 52 ? -2.924 -4.512 1.462 1.00 0.00 52 ASP A O 6
ATOM 7397 N N . ILE A 1 53 ? -3.538 -5.945 -0.160 1.00 0.00 53 ILE A N 6
ATOM 7398 C CA . ILE A 1 53 ? -2.691 -7.028 0.325 1.00 0.00 53 ILE A CA 6
ATOM 7399 C C . ILE A 1 53 ? -1.346 -7.037 -0.393 1.00 0.00 53 ILE A C 6
ATOM 7400 O O . ILE A 1 53 ? -1.286 -7.135 -1.619 1.00 0.00 53 ILE A O 6
ATOM 7416 N N . ILE A 1 54 ? -0.269 -6.936 0.378 1.00 0.00 54 ILE A N 6
ATOM 7417 C CA . ILE A 1 54 ? 1.076 -6.936 -0.184 1.00 0.00 54 ILE A CA 6
ATOM 7418 C C . ILE A 1 54 ? 1.663 -8.344 -0.205 1.00 0.00 54 ILE A C 6
ATOM 7419 O O . ILE A 1 54 ? 1.492 -9.115 0.739 1.00 0.00 54 ILE A O 6
ATOM 7435 N N . LYS A 1 55 ? 2.358 -8.673 -1.289 1.00 0.00 55 LYS A N 6
ATOM 7436 C CA . LYS A 1 55 ? 2.974 -9.986 -1.434 1.00 0.00 55 LYS A CA 6
ATOM 7437 C C . LYS A 1 55 ? 4.495 -9.880 -1.405 1.00 0.00 55 LYS A C 6
ATOM 7438 O O . LYS A 1 55 ? 5.148 -10.435 -0.522 1.00 0.00 55 LYS A O 6
ATOM 7457 N N . GLU A 1 56 ? 5.053 -9.161 -2.375 1.00 0.00 56 GLU A N 6
ATOM 7458 C CA . GLU A 1 56 ? 6.497 -8.982 -2.458 1.00 0.00 56 GLU A CA 6
ATOM 7459 C C . GLU A 1 56 ? 6.848 -7.536 -2.795 1.00 0.00 56 GLU A C 6
ATOM 7460 O O . GLU A 1 56 ? 6.075 -6.834 -3.448 1.00 0.00 56 GLU A O 6
ATOM 7472 N N . VAL A 1 57 ? 8.019 -7.097 -2.345 1.00 0.00 57 VAL A N 6
ATOM 7473 C CA . VAL A 1 57 ? 8.473 -5.735 -2.599 1.00 0.00 57 VAL A CA 6
ATOM 7474 C C . VAL A 1 57 ? 9.959 -5.706 -2.941 1.00 0.00 57 VAL A C 6
ATOM 7475 O O . VAL A 1 57 ? 10.783 -6.264 -2.219 1.00 0.00 57 VAL A O 6
ATOM 7488 N N . ASN A 1 58 ? 10.293 -5.050 -4.048 1.00 0.00 58 ASN A N 6
ATOM 7489 C CA . ASN A 1 58 ? 11.680 -4.947 -4.486 1.00 0.00 58 ASN A CA 6
ATOM 7490 C C . ASN A 1 58 ? 12.371 -6.306 -4.426 1.00 0.00 58 ASN A C 6
ATOM 7491 O O . ASN A 1 58 ? 13.581 -6.390 -4.218 1.00 0.00 58 ASN A O 6
ATOM 7502 N N . GLY A 1 59 ? 11.593 -7.369 -4.609 1.00 0.00 59 GLY A N 6
ATOM 7503 C CA . GLY A 1 59 ? 12.147 -8.709 -4.572 1.00 0.00 59 GLY A CA 6
ATOM 7504 C C . GLY A 1 59 ? 12.499 -9.153 -3.166 1.00 0.00 59 GLY A C 6
ATOM 7505 O O . GLY A 1 59 ? 13.492 -9.849 -2.959 1.00 0.00 59 GLY A O 6
ATOM 7509 N N . GLN A 1 60 ? 11.683 -8.747 -2.198 1.00 0.00 60 GLN A N 6
ATOM 7510 C CA . GLN A 1 60 ? 11.915 -9.106 -0.804 1.00 0.00 60 GLN A CA 6
ATOM 7511 C C . GLN A 1 60 ? 10.604 -9.448 -0.104 1.00 0.00 60 GLN A C 6
ATOM 7512 O O . GLN A 1 60 ? 9.551 -8.878 -0.392 1.00 0.00 60 GLN A O 6
ATOM 7526 N N . PRO A 1 61 ? 10.666 -10.402 0.837 1.00 0.00 61 PRO A N 6
ATOM 7527 C CA . PRO A 1 61 ? 9.493 -10.841 1.597 1.00 0.00 61 PRO A CA 6
ATOM 7528 C C . PRO A 1 61 ? 9.000 -9.775 2.570 1.00 0.00 61 PRO A C 6
ATOM 7529 O O . PRO A 1 61 ? 9.796 -9.093 3.215 1.00 0.00 61 PRO A O 6
ATOM 7540 N N . VAL A 1 62 ? 7.681 -9.638 2.672 1.00 0.00 62 VAL A N 6
ATOM 7541 C CA . VAL A 1 62 ? 7.082 -8.656 3.568 1.00 0.00 62 VAL A CA 6
ATOM 7542 C C . VAL A 1 62 ? 6.468 -9.330 4.790 1.00 0.00 62 VAL A C 6
ATOM 7543 O O . VAL A 1 62 ? 5.247 -9.409 4.920 1.00 0.00 62 VAL A O 6
ATOM 7556 N N . GLY A 1 63 ? 7.323 -9.814 5.685 1.00 0.00 63 GLY A N 6
ATOM 7557 C CA . GLY A 1 63 ? 6.846 -10.475 6.886 1.00 0.00 63 GLY A CA 6
ATOM 7558 C C . GLY A 1 63 ? 5.558 -9.870 7.407 1.00 0.00 63 GLY A C 6
ATOM 7559 O O . GLY A 1 63 ? 5.393 -8.650 7.408 1.00 0.00 63 GLY A O 6
ATOM 7563 N N . SER A 1 64 ? 4.641 -10.725 7.850 1.00 0.00 64 SER A N 6
ATOM 7564 C CA . SER A 1 64 ? 3.358 -10.268 8.371 1.00 0.00 64 SER A CA 6
ATOM 7565 C C . SER A 1 64 ? 3.529 -8.997 9.1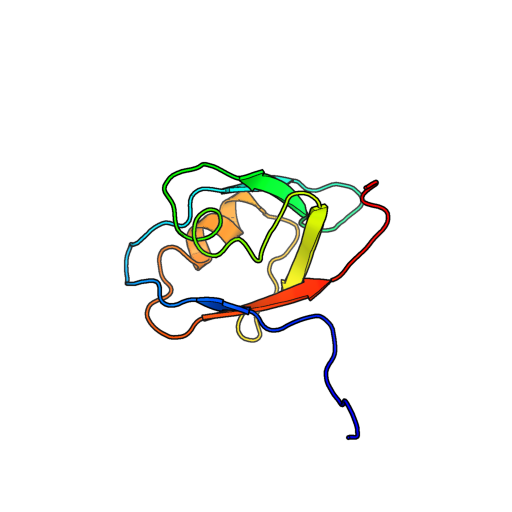97 1.00 0.00 64 SER A C 6
ATOM 7566 O O . SER A 1 64 ? 2.702 -8.087 9.136 1.00 0.00 64 SER A O 6
ATOM 7574 N N . ASP A 1 65 ? 4.609 -8.941 9.969 1.00 0.00 65 ASP A N 6
ATOM 7575 C CA . ASP A 1 65 ? 4.891 -7.782 10.808 1.00 0.00 65 ASP A CA 6
ATOM 7576 C C . ASP A 1 65 ? 4.771 -6.489 10.006 1.00 0.00 65 ASP A C 6
ATOM 7577 O O . ASP A 1 65 ? 5.552 -6.223 9.092 1.00 0.00 65 ASP A O 6
ATOM 7586 N N . PRO A 1 66 ? 3.771 -5.667 10.355 1.00 0.00 66 PRO A N 6
ATOM 7587 C CA . PRO A 1 66 ? 3.525 -4.389 9.680 1.00 0.00 66 PRO A CA 6
ATOM 7588 C C . PRO A 1 66 ? 4.608 -3.358 9.979 1.00 0.00 66 PRO A C 6
ATOM 7589 O O . PRO A 1 66 ? 5.093 -2.674 9.077 1.00 0.00 66 PRO A O 6
ATOM 7600 N N . ARG A 1 67 ? 4.983 -3.252 11.249 1.00 0.00 67 ARG A N 6
ATOM 7601 C CA . ARG A 1 67 ? 6.008 -2.303 11.667 1.00 0.00 67 ARG A CA 6
ATOM 7602 C C . ARG A 1 67 ? 7.329 -2.583 10.957 1.00 0.00 67 ARG A C 6
ATOM 7603 O O . ARG A 1 67 ? 8.138 -1.679 10.750 1.00 0.00 67 ARG A O 6
ATOM 7624 N N . ALA A 1 68 ? 7.541 -3.842 10.588 1.00 0.00 68 ALA A N 6
ATOM 7625 C CA . ALA A 1 68 ? 8.763 -4.242 9.901 1.00 0.00 68 ALA A CA 6
ATOM 7626 C C . ALA A 1 68 ? 8.690 -3.911 8.414 1.00 0.00 68 ALA A C 6
ATOM 7627 O O . ALA A 1 68 ? 9.702 -3.597 7.787 1.00 0.00 68 ALA A O 6
ATOM 7634 N N . LEU A 1 69 ? 7.487 -3.983 7.855 1.00 0.00 69 LEU A N 6
ATOM 7635 C CA . LEU A 1 69 ? 7.281 -3.692 6.440 1.00 0.00 69 LEU A CA 6
ATOM 7636 C C . LEU A 1 69 ? 7.456 -2.202 6.160 1.00 0.00 69 LEU A C 6
ATOM 7637 O O . LEU A 1 69 ? 8.299 -1.807 5.356 1.00 0.00 69 LEU A O 6
ATOM 7653 N N . GLN A 1 70 ? 6.654 -1.382 6.831 1.00 0.00 70 GLN A N 6
ATOM 7654 C CA . GLN A 1 70 ? 6.721 0.064 6.655 1.00 0.00 70 GLN A CA 6
ATOM 7655 C C . GLN A 1 70 ? 8.163 0.555 6.727 1.00 0.00 70 GLN A C 6
ATOM 7656 O O . GLN A 1 70 ? 8.493 1.618 6.203 1.00 0.00 70 GLN A O 6
ATOM 7670 N N . GLU A 1 71 ? 9.017 -0.227 7.380 1.00 0.00 71 GLU A N 6
ATOM 7671 C CA . GLU A 1 71 ? 10.424 0.130 7.520 1.00 0.00 71 GLU A CA 6
ATOM 7672 C C . GLU A 1 71 ? 11.218 -0.292 6.288 1.00 0.00 71 GLU A C 6
ATOM 7673 O O . GLU A 1 71 ? 12.183 0.369 5.901 1.00 0.00 71 GLU A O 6
ATOM 7685 N N . LEU A 1 72 ? 10.806 -1.396 5.675 1.00 0.00 72 LEU A N 6
ATOM 7686 C CA . LEU A 1 72 ? 11.479 -1.908 4.486 1.00 0.00 72 LEU A CA 6
ATOM 7687 C C . LEU A 1 72 ? 11.458 -0.876 3.362 1.00 0.00 72 LEU A C 6
ATOM 7688 O O . LEU A 1 72 ? 12.462 -0.663 2.681 1.00 0.00 72 LEU A O 6
ATOM 7704 N N . LEU A 1 73 ? 10.308 -0.237 3.175 1.00 0.00 73 LEU A N 6
ATOM 7705 C CA . LEU A 1 73 ? 10.157 0.775 2.135 1.00 0.00 73 LEU A CA 6
ATOM 7706 C C . LEU A 1 73 ? 11.040 1.986 2.420 1.00 0.00 73 LEU A C 6
ATOM 7707 O O . LEU A 1 73 ? 11.620 2.572 1.507 1.00 0.00 73 LEU A O 6
ATOM 7723 N N . ARG A 1 74 ? 11.138 2.353 3.694 1.00 0.00 74 ARG A N 6
ATOM 7724 C CA . ARG A 1 74 ? 11.951 3.493 4.100 1.00 0.00 74 ARG A CA 6
ATOM 7725 C C . ARG A 1 74 ? 13.311 3.465 3.407 1.00 0.00 74 ARG A C 6
ATOM 7726 O O . ARG A 1 74 ? 13.764 4.473 2.867 1.00 0.00 74 ARG A O 6
ATOM 7747 N N . ASN A 1 75 ? 13.956 2.303 3.430 1.00 0.00 75 ASN A N 6
ATOM 7748 C CA . ASN A 1 75 ? 15.265 2.144 2.805 1.00 0.00 75 ASN A CA 6
ATOM 7749 C C . ASN A 1 75 ? 15.129 1.581 1.394 1.00 0.00 75 ASN A C 6
ATOM 7750 O O . ASN A 1 75 ? 15.974 0.810 0.939 1.00 0.00 75 ASN A O 6
ATOM 7761 N N . ALA A 1 76 ? 14.060 1.971 0.707 1.00 0.00 76 ALA A N 6
ATOM 7762 C CA . ALA A 1 76 ? 13.815 1.508 -0.653 1.00 0.00 76 ALA A CA 6
ATOM 7763 C C . ALA A 1 76 ? 13.743 2.679 -1.627 1.00 0.00 76 ALA A C 6
ATOM 7764 O O . ALA A 1 76 ? 12.661 3.177 -1.935 1.00 0.00 76 ALA A O 6
ATOM 7771 N N . SER A 1 77 ? 14.903 3.113 -2.109 1.00 0.00 77 SER A N 6
ATOM 7772 C CA . SER A 1 77 ? 14.972 4.229 -3.046 1.00 0.00 77 SER A CA 6
ATOM 7773 C C . SER A 1 77 ? 14.829 3.741 -4.484 1.00 0.00 77 SER A C 6
ATOM 7774 O O . SER A 1 77 ? 14.693 2.544 -4.735 1.00 0.00 77 SER A O 6
ATOM 7782 N N . GLY A 1 78 ? 14.861 4.678 -5.427 1.00 0.00 78 GLY A N 6
ATOM 7783 C CA . GLY A 1 78 ? 14.733 4.325 -6.829 1.00 0.00 78 GLY A CA 6
ATOM 7784 C C . GLY A 1 78 ? 13.327 3.892 -7.192 1.00 0.00 78 GLY A C 6
ATOM 7785 O O . GLY A 1 78 ? 12.361 4.286 -6.539 1.00 0.00 78 GLY A O 6
ATOM 7789 N N . SER A 1 79 ? 13.211 3.080 -8.238 1.00 0.00 79 SER A N 6
ATOM 7790 C CA . SER A 1 79 ? 11.911 2.598 -8.691 1.00 0.00 79 SER A CA 6
ATOM 7791 C C . SER A 1 79 ? 11.472 1.381 -7.883 1.00 0.00 79 SER A C 6
ATOM 7792 O O . SER A 1 79 ? 11.845 0.249 -8.191 1.00 0.00 79 SER A O 6
ATOM 7800 N N . VAL A 1 80 ? 10.676 1.622 -6.846 1.00 0.00 80 VAL A N 6
ATOM 7801 C CA . VAL A 1 80 ? 10.184 0.547 -5.993 1.00 0.00 80 VAL A CA 6
ATOM 7802 C C . VAL A 1 80 ? 9.008 -0.175 -6.642 1.00 0.00 80 VAL A C 6
ATOM 7803 O O . VAL A 1 80 ? 8.184 0.443 -7.318 1.00 0.00 80 VAL A O 6
ATOM 7816 N N . ILE A 1 81 ? 8.935 -1.485 -6.432 1.00 0.00 81 ILE A N 6
ATOM 7817 C CA . ILE A 1 81 ? 7.859 -2.290 -6.995 1.00 0.00 81 ILE A CA 6
ATOM 7818 C C . ILE A 1 81 ? 7.080 -3.011 -5.900 1.00 0.00 81 ILE A C 6
ATOM 7819 O O . ILE A 1 81 ? 7.631 -3.841 -5.175 1.00 0.00 81 ILE A O 6
ATOM 7835 N N . LEU A 1 82 ? 5.797 -2.689 -5.785 1.00 0.00 82 LEU A N 6
ATOM 7836 C CA . LEU A 1 82 ? 4.940 -3.307 -4.779 1.00 0.00 82 LEU A CA 6
ATOM 7837 C C . LEU A 1 82 ? 3.867 -4.171 -5.433 1.00 0.00 82 LEU A C 6
ATOM 7838 O O . LEU A 1 82 ? 2.987 -3.666 -6.130 1.00 0.00 82 LEU A O 6
ATOM 7854 N N . LYS A 1 83 ? 3.945 -5.478 -5.203 1.00 0.00 83 LYS A N 6
ATOM 7855 C CA . LYS A 1 83 ? 2.979 -6.413 -5.767 1.00 0.00 83 LYS A CA 6
ATOM 7856 C C . LYS A 1 83 ? 1.752 -6.535 -4.869 1.00 0.00 83 LYS A C 6
ATOM 7857 O O . LYS A 1 83 ? 1.801 -7.177 -3.819 1.00 0.00 83 LYS A O 6
ATOM 7876 N N . ILE A 1 84 ? 0.653 -5.918 -5.289 1.00 0.00 84 ILE A N 6
ATOM 7877 C CA . ILE A 1 84 ? -0.587 -5.960 -4.524 1.00 0.00 84 ILE A CA 6
ATOM 7878 C C . ILE A 1 84 ? -1.559 -6.980 -5.108 1.00 0.00 84 ILE A C 6
ATOM 7879 O O . ILE A 1 84 ? -1.469 -7.336 -6.284 1.00 0.00 84 ILE A O 6
ATOM 7895 N N . LEU A 1 85 ? -2.489 -7.444 -4.281 1.00 0.00 85 LEU A N 6
ATOM 7896 C CA . LEU A 1 85 ? -3.481 -8.421 -4.716 1.00 0.00 85 LEU A CA 6
ATOM 7897 C C . LEU A 1 85 ? -4.836 -8.144 -4.074 1.00 0.00 85 LEU A C 6
ATOM 7898 O O . LEU A 1 85 ? -4.920 -7.843 -2.883 1.00 0.00 85 LEU A O 6
ATOM 7914 N N . SER A 1 86 ? -5.895 -8.249 -4.870 1.00 0.00 86 SER A N 6
ATOM 7915 C CA . SER A 1 86 ? -7.247 -8.008 -4.380 1.00 0.00 86 SER A CA 6
ATOM 7916 C C . SER A 1 86 ? -7.551 -8.887 -3.170 1.00 0.00 86 SER A C 6
ATOM 7917 O O . SER A 1 86 ? -6.682 -9.602 -2.674 1.00 0.00 86 SER A O 6
ATOM 7925 N N . GLY A 1 87 ? -8.793 -8.825 -2.699 1.00 0.00 87 GLY A N 6
ATOM 7926 C CA . GLY A 1 87 ? -9.191 -9.619 -1.551 1.00 0.00 87 GLY A CA 6
ATOM 7927 C C . GLY A 1 87 ? -10.615 -9.336 -1.116 1.00 0.00 87 GLY A C 6
ATOM 7928 O O . GLY A 1 87 ? -11.442 -8.863 -1.895 1.00 0.00 87 GLY A O 6
ATOM 7932 N N . PRO A 1 88 ? -10.919 -9.630 0.157 1.00 0.00 88 PRO A N 6
ATOM 7933 C CA . PRO A 1 88 ? -12.254 -9.414 0.723 1.00 0.00 88 PRO A CA 6
ATOM 7934 C C . PRO A 1 88 ? -12.582 -7.933 0.884 1.00 0.00 88 PRO A C 6
ATOM 7935 O O . PRO A 1 88 ? -13.706 -7.571 1.231 1.00 0.00 88 PRO A O 6
ATOM 7946 N N . SER A 1 89 ? -11.594 -7.081 0.628 1.00 0.00 89 SER A N 6
ATOM 7947 C CA . SER A 1 89 ? -11.778 -5.640 0.747 1.00 0.00 89 SER A CA 6
ATOM 7948 C C . SER A 1 89 ? -12.553 -5.090 -0.446 1.00 0.00 89 SER A C 6
ATOM 7949 O O . SER A 1 89 ? -12.172 -5.299 -1.598 1.00 0.00 89 SER A O 6
ATOM 7957 N N . SER A 1 90 ? -13.644 -4.385 -0.162 1.00 0.00 90 SER A N 6
ATOM 7958 C CA . SER A 1 90 ? -14.476 -3.808 -1.211 1.00 0.00 90 SER A CA 6
ATOM 7959 C C . SER A 1 90 ? -14.143 -2.334 -1.419 1.00 0.00 90 SER A C 6
ATOM 7960 O O . SER A 1 90 ? -13.345 -1.756 -0.682 1.00 0.00 90 SER A O 6
ATOM 7968 N N . GLY A 1 91 ? -14.761 -1.730 -2.430 1.00 0.00 91 GLY A N 6
ATOM 7969 C CA . GLY A 1 91 ? -14.518 -0.329 -2.718 1.00 0.00 91 GLY A CA 6
ATOM 7970 C C . GLY A 1 91 ? -15.708 0.343 -3.374 1.00 0.00 91 GLY A C 6
ATOM 7971 O O . GLY A 1 91 ? -15.547 1.279 -4.157 1.00 0.00 91 GLY A O 6
ATOM 7975 N N . GLY A 1 1 ? 9.487 -17.062 -14.629 1.00 0.00 1 GLY A N 7
ATOM 7976 C CA . GLY A 1 1 ? 8.135 -16.809 -14.166 1.00 0.00 1 GLY A CA 7
ATOM 7977 C C . GLY A 1 1 ? 7.187 -16.477 -15.301 1.00 0.00 1 GLY A C 7
ATOM 7978 O O . GLY A 1 1 ? 6.746 -15.336 -15.437 1.00 0.00 1 GLY A O 7
ATOM 7982 N N . SER A 1 2 ? 6.873 -17.476 -16.119 1.00 0.00 2 SER A N 7
ATOM 7983 C CA . SER A 1 2 ? 5.975 -17.284 -17.252 1.00 0.00 2 SER A CA 7
ATOM 7984 C C . SER A 1 2 ? 4.559 -17.735 -16.906 1.00 0.00 2 SER A C 7
ATOM 7985 O O . SER A 1 2 ? 4.177 -18.874 -17.170 1.00 0.00 2 SER A O 7
ATOM 7993 N N . SER A 1 3 ? 3.786 -16.831 -16.312 1.00 0.00 3 SER A N 7
ATOM 7994 C CA . SER A 1 3 ? 2.413 -17.136 -15.925 1.00 0.00 3 SER A CA 7
ATOM 7995 C C . SER A 1 3 ? 1.596 -15.857 -15.768 1.00 0.00 3 SER A C 7
ATOM 7996 O O . SER A 1 3 ? 2.125 -14.812 -15.391 1.00 0.00 3 SER A O 7
ATOM 8004 N N . GLY A 1 4 ? 0.302 -15.949 -16.059 1.00 0.00 4 GLY A N 7
ATOM 8005 C CA . GLY A 1 4 ? -0.568 -14.793 -15.944 1.00 0.00 4 GLY A CA 7
ATOM 8006 C C . GLY A 1 4 ? -1.147 -14.639 -14.552 1.00 0.00 4 GLY A C 7
ATOM 8007 O O . GLY A 1 4 ? -2.331 -14.894 -14.333 1.00 0.00 4 GLY A O 7
ATOM 8011 N N . SER A 1 5 ? -0.310 -14.223 -13.607 1.00 0.00 5 SER A N 7
ATOM 8012 C CA . SER A 1 5 ? -0.744 -14.042 -12.227 1.00 0.00 5 SER A CA 7
ATOM 8013 C C . SER A 1 5 ? -1.352 -12.657 -12.026 1.00 0.00 5 SER A C 7
ATOM 8014 O O . SER A 1 5 ? -0.921 -11.682 -12.642 1.00 0.00 5 SER A O 7
ATOM 8022 N N . SER A 1 6 ? -2.357 -12.578 -11.160 1.00 0.00 6 SER A N 7
ATOM 8023 C CA . SER A 1 6 ? -3.028 -11.314 -10.880 1.00 0.00 6 SER A CA 7
ATOM 8024 C C . SER A 1 6 ? -2.194 -10.453 -9.937 1.00 0.00 6 SER A C 7
ATOM 8025 O O . SER A 1 6 ? -1.249 -10.934 -9.312 1.00 0.00 6 SER A O 7
ATOM 8033 N N . GLY A 1 7 ? -2.551 -9.176 -9.840 1.00 0.00 7 GLY A N 7
ATOM 8034 C CA . GLY A 1 7 ? -1.825 -8.267 -8.971 1.00 0.00 7 GLY A CA 7
ATOM 8035 C C . GLY A 1 7 ? -1.560 -6.927 -9.627 1.00 0.00 7 GLY A C 7
ATOM 8036 O O . GLY A 1 7 ? -1.820 -6.748 -10.817 1.00 0.00 7 GLY A O 7
ATOM 8040 N N . ARG A 1 8 ? -1.042 -5.982 -8.849 1.00 0.00 8 ARG A N 7
ATOM 8041 C CA . ARG A 1 8 ? -0.745 -4.649 -9.361 1.00 0.00 8 ARG A CA 7
ATOM 8042 C C . ARG A 1 8 ? 0.653 -4.205 -8.941 1.00 0.00 8 ARG A C 7
ATOM 8043 O O . ARG A 1 8 ? 0.992 -4.226 -7.758 1.00 0.00 8 ARG A O 7
ATOM 8064 N N . MET A 1 9 ? 1.460 -3.805 -9.918 1.00 0.00 9 MET A N 7
ATOM 8065 C CA . MET A 1 9 ? 2.821 -3.356 -9.649 1.00 0.00 9 MET A CA 7
ATOM 8066 C C . MET A 1 9 ? 2.905 -1.833 -9.671 1.00 0.00 9 MET A C 7
ATOM 8067 O O . MET A 1 9 ? 2.618 -1.200 -10.687 1.00 0.00 9 MET A O 7
ATOM 8081 N N . VAL A 1 10 ? 3.300 -1.250 -8.543 1.00 0.00 10 VAL A N 7
ATOM 8082 C CA . VAL A 1 10 ? 3.422 0.199 -8.434 1.00 0.00 10 VAL A CA 7
ATOM 8083 C C . VAL A 1 10 ? 4.883 0.619 -8.311 1.00 0.00 10 VAL A C 7
ATOM 8084 O O . VAL A 1 10 ? 5.535 0.347 -7.305 1.00 0.00 10 VAL A O 7
ATOM 8097 N N . GLY A 1 11 ? 5.390 1.286 -9.344 1.00 0.00 11 GLY A N 7
ATOM 8098 C CA . GLY A 1 11 ? 6.770 1.734 -9.332 1.00 0.00 11 GLY A CA 7
ATOM 8099 C C . GLY A 1 11 ? 6.920 3.134 -8.772 1.00 0.00 11 GLY A C 7
ATOM 8100 O O . GLY A 1 11 ? 6.085 4.003 -9.023 1.00 0.00 11 GLY A O 7
ATOM 8104 N N . ILE A 1 12 ? 7.986 3.353 -8.009 1.00 0.00 12 ILE A N 7
ATOM 8105 C CA . ILE A 1 12 ? 8.242 4.658 -7.411 1.00 0.00 12 ILE A CA 7
ATOM 8106 C C . ILE A 1 12 ? 9.734 4.972 -7.395 1.00 0.00 12 ILE A C 7
ATOM 8107 O O . ILE A 1 12 ? 10.556 4.112 -7.081 1.00 0.00 12 ILE A O 7
ATOM 8123 N N . ARG A 1 13 ? 10.075 6.211 -7.733 1.00 0.00 13 ARG A N 7
ATOM 8124 C CA . ARG A 1 13 ? 11.469 6.640 -7.757 1.00 0.00 13 ARG A CA 7
ATOM 8125 C C . ARG A 1 13 ? 11.814 7.436 -6.502 1.00 0.00 13 ARG A C 7
ATOM 8126 O O . ARG A 1 13 ? 12.588 8.392 -6.553 1.00 0.00 13 ARG A O 7
ATOM 8147 N N . LYS A 1 14 ? 11.234 7.036 -5.375 1.00 0.00 14 LYS A N 7
ATOM 8148 C CA . LYS A 1 14 ? 11.480 7.710 -4.106 1.00 0.00 14 LYS A CA 7
ATOM 8149 C C . LYS A 1 14 ? 12.970 7.734 -3.782 1.00 0.00 14 LYS A C 7
ATOM 8150 O O . LYS A 1 14 ? 13.752 6.970 -4.350 1.00 0.00 14 LYS A O 7
ATOM 8169 N N . THR A 1 15 ? 13.358 8.614 -2.864 1.00 0.00 15 THR A N 7
ATOM 8170 C CA . THR A 1 15 ? 14.754 8.736 -2.464 1.00 0.00 15 THR A CA 7
ATOM 8171 C C . THR A 1 15 ? 14.981 8.152 -1.074 1.00 0.00 15 THR A C 7
ATOM 8172 O O . THR A 1 15 ? 14.085 8.168 -0.230 1.00 0.00 15 THR A O 7
ATOM 8183 N N . ALA A 1 16 ? 16.184 7.637 -0.843 1.00 0.00 16 ALA A N 7
ATOM 8184 C CA . ALA A 1 16 ? 16.529 7.050 0.446 1.00 0.00 16 ALA A CA 7
ATOM 8185 C C . ALA A 1 16 ? 16.306 8.045 1.580 1.00 0.00 16 ALA A C 7
ATOM 8186 O O . ALA A 1 16 ? 16.958 9.086 1.642 1.00 0.00 16 ALA A O 7
ATOM 8193 N N . GLY A 1 17 ? 15.378 7.718 2.474 1.00 0.00 17 GLY A N 7
ATOM 8194 C CA . GLY A 1 17 ? 15.085 8.594 3.593 1.00 0.00 17 GLY A CA 7
ATOM 8195 C C . GLY A 1 17 ? 13.751 9.298 3.444 1.00 0.00 17 GLY A C 7
ATOM 8196 O O . GLY A 1 17 ? 13.666 10.516 3.596 1.00 0.00 17 GLY A O 7
ATOM 8200 N N . GLU A 1 18 ? 12.708 8.531 3.144 1.00 0.00 18 GLU A N 7
ATOM 8201 C CA . GLU A 1 18 ? 11.373 9.090 2.971 1.00 0.00 18 GLU A CA 7
ATOM 8202 C C . GLU A 1 18 ? 10.338 8.279 3.746 1.00 0.00 18 GLU A C 7
ATOM 8203 O O . GLU A 1 18 ? 10.659 7.250 4.342 1.00 0.00 18 GLU A O 7
ATOM 8215 N N . HIS A 1 19 ? 9.095 8.749 3.733 1.00 0.00 19 HIS A N 7
ATOM 8216 C CA . HIS A 1 19 ? 8.012 8.068 4.434 1.00 0.00 19 HIS A CA 7
ATOM 8217 C C . HIS A 1 19 ? 6.688 8.254 3.700 1.00 0.00 19 HIS A C 7
ATOM 8218 O O . HIS A 1 19 ? 6.373 9.350 3.234 1.00 0.00 19 HIS A O 7
ATOM 8233 N N . LEU A 1 20 ? 5.917 7.177 3.598 1.00 0.00 20 LEU A N 7
ATOM 8234 C CA . LEU A 1 20 ? 4.626 7.221 2.920 1.00 0.00 20 LEU A CA 7
ATOM 8235 C C . LEU A 1 20 ? 3.520 7.645 3.881 1.00 0.00 20 LEU A C 7
ATOM 8236 O O . LEU A 1 20 ? 2.821 8.629 3.642 1.00 0.00 20 LEU A O 7
ATOM 8252 N N . GLY A 1 21 ? 3.369 6.897 4.969 1.00 0.00 21 GLY A N 7
ATOM 8253 C CA . GLY A 1 21 ? 2.348 7.213 5.951 1.00 0.00 21 GLY A CA 7
ATOM 8254 C C . GLY A 1 21 ? 1.143 6.299 5.848 1.00 0.00 21 GLY A C 7
ATOM 8255 O O . GLY A 1 21 ? 0.073 6.718 5.406 1.00 0.00 21 GLY A O 7
ATOM 8259 N N . VAL A 1 22 ? 1.316 5.046 6.256 1.00 0.00 22 VAL A N 7
ATOM 8260 C CA . VAL A 1 22 ? 0.234 4.070 6.207 1.00 0.00 22 VAL A CA 7
ATOM 8261 C C . VAL A 1 22 ? 0.330 3.084 7.366 1.00 0.00 22 VAL A C 7
ATOM 8262 O O . VAL A 1 22 ? 1.401 2.887 7.942 1.00 0.00 22 VAL A O 7
ATOM 8275 N N . THR A 1 23 ? -0.797 2.465 7.705 1.00 0.00 23 THR A N 7
ATOM 8276 C CA . THR A 1 23 ? -0.840 1.500 8.796 1.00 0.00 23 THR A CA 7
ATOM 8277 C C . THR A 1 23 ? -1.387 0.159 8.322 1.00 0.00 23 THR A C 7
ATOM 8278 O O . THR A 1 23 ? -2.540 0.060 7.902 1.00 0.00 23 THR A O 7
ATOM 8289 N N . PHE A 1 24 ? -0.553 -0.873 8.393 1.00 0.00 24 PHE A N 7
ATOM 8290 C CA . PHE A 1 24 ? -0.953 -2.210 7.970 1.00 0.00 24 PHE A CA 7
ATOM 8291 C C . PHE A 1 24 ? -1.367 -3.059 9.169 1.00 0.00 24 PHE A C 7
ATOM 8292 O O . PHE A 1 24 ? -0.852 -2.885 10.273 1.00 0.00 24 PHE A O 7
ATOM 8309 N N . ARG A 1 25 ? -2.302 -3.976 8.942 1.00 0.00 25 ARG A N 7
ATOM 8310 C CA . ARG A 1 25 ? -2.788 -4.850 10.003 1.00 0.00 25 ARG A CA 7
ATOM 8311 C C . ARG A 1 25 ? -2.682 -6.315 9.591 1.00 0.00 25 ARG A C 7
ATOM 8312 O O . ARG A 1 25 ? -3.208 -6.719 8.554 1.00 0.00 25 ARG A O 7
ATOM 8333 N N . VAL A 1 26 ? -1.998 -7.107 10.411 1.00 0.00 26 VAL A N 7
ATOM 8334 C CA . VAL A 1 26 ? -1.824 -8.528 10.132 1.00 0.00 26 VAL A CA 7
ATOM 8335 C C . VAL A 1 26 ? -2.904 -9.358 10.816 1.00 0.00 26 VAL A C 7
ATOM 8336 O O . VAL A 1 26 ? -2.812 -9.654 12.007 1.00 0.00 26 VAL A O 7
ATOM 8349 N N . GLU A 1 27 ? -3.927 -9.732 10.053 1.00 0.00 27 GLU A N 7
ATOM 8350 C CA . GLU A 1 27 ? -5.025 -10.529 10.586 1.00 0.00 27 GLU A CA 7
ATOM 8351 C C . GLU A 1 27 ? -4.627 -11.998 10.698 1.00 0.00 27 GLU A C 7
ATOM 8352 O O . GLU A 1 27 ? -4.624 -12.571 11.787 1.00 0.00 27 GLU A O 7
ATOM 8364 N N . GLY A 1 28 ? -4.292 -12.603 9.562 1.00 0.00 28 GLY A N 7
ATOM 8365 C CA . GLY A 1 28 ? -3.898 -14.000 9.553 1.00 0.00 28 GLY A CA 7
ATOM 8366 C C . GLY A 1 28 ? -2.479 -14.198 9.060 1.00 0.00 28 GLY A C 7
ATOM 8367 O O . GLY A 1 28 ? -1.551 -14.336 9.856 1.00 0.00 28 GLY A O 7
ATOM 8371 N N . GLY A 1 29 ? -2.309 -14.216 7.741 1.00 0.00 29 GLY A N 7
ATOM 8372 C CA . GLY A 1 29 ? -0.990 -14.402 7.166 1.00 0.00 29 GLY A CA 7
ATOM 8373 C C . GLY A 1 29 ? -0.699 -13.416 6.051 1.00 0.00 29 GLY A C 7
ATOM 8374 O O . GLY A 1 29 ? 0.188 -13.644 5.229 1.00 0.00 29 GLY A O 7
ATOM 8378 N N . GLU A 1 30 ? -1.450 -12.320 6.022 1.00 0.00 30 GLU A N 7
ATOM 8379 C CA . GLU A 1 30 ? -1.270 -11.298 4.997 1.00 0.00 30 GLU A CA 7
ATOM 8380 C C . GLU A 1 30 ? -1.262 -9.903 5.615 1.00 0.00 30 GLU A C 7
ATOM 8381 O O . GLU A 1 30 ? -1.692 -9.713 6.754 1.00 0.00 30 GLU A O 7
ATOM 8393 N N . LEU A 1 31 ? -0.769 -8.929 4.857 1.00 0.00 31 LEU A N 7
ATOM 8394 C CA . LEU A 1 31 ? -0.704 -7.551 5.329 1.00 0.00 31 LEU A CA 7
ATOM 8395 C C . LEU A 1 31 ? -1.634 -6.653 4.519 1.00 0.00 31 LEU A C 7
ATOM 8396 O O . LEU A 1 31 ? -1.369 -6.360 3.353 1.00 0.00 31 LEU A O 7
ATOM 8412 N N . VAL A 1 32 ? -2.722 -6.218 5.145 1.00 0.00 32 VAL A N 7
ATOM 8413 C CA . VAL A 1 32 ? -3.690 -5.350 4.483 1.00 0.00 32 VAL A CA 7
ATOM 8414 C C . VAL A 1 32 ? -3.607 -3.926 5.019 1.00 0.00 32 VAL A C 7
ATOM 8415 O O . VAL A 1 32 ? -3.553 -3.709 6.230 1.00 0.00 32 VAL A O 7
ATOM 8428 N N . ILE A 1 33 ? -3.598 -2.957 4.110 1.00 0.00 33 ILE A N 7
ATOM 8429 C CA . ILE A 1 33 ? -3.523 -1.552 4.492 1.00 0.00 33 ILE A CA 7
ATOM 8430 C C . ILE A 1 33 ? -4.698 -1.161 5.382 1.00 0.00 33 ILE A C 7
ATOM 8431 O O . ILE A 1 33 ? -5.819 -0.985 4.906 1.00 0.00 33 ILE A O 7
ATOM 8447 N N . ALA A 1 34 ? -4.433 -1.026 6.677 1.00 0.00 34 ALA A N 7
ATOM 8448 C CA . ALA A 1 34 ? -5.467 -0.652 7.634 1.00 0.00 34 ALA A CA 7
ATOM 8449 C C . ALA A 1 34 ? -5.964 0.767 7.379 1.00 0.00 34 ALA A C 7
ATOM 8450 O O . ALA A 1 34 ? -7.147 0.983 7.118 1.00 0.00 34 ALA A O 7
ATOM 8457 N N . ARG A 1 35 ? -5.052 1.731 7.458 1.00 0.00 35 ARG A N 7
ATOM 8458 C CA . ARG A 1 35 ? -5.399 3.130 7.237 1.00 0.00 35 ARG A CA 7
ATOM 8459 C C . ARG A 1 35 ? -4.258 3.870 6.546 1.00 0.00 35 ARG A C 7
ATOM 8460 O O . ARG A 1 35 ? -3.121 3.397 6.525 1.00 0.00 35 ARG A O 7
ATOM 8481 N N . ILE A 1 36 ? -4.569 5.033 5.983 1.00 0.00 36 ILE A N 7
ATOM 8482 C CA . ILE A 1 36 ? -3.570 5.838 5.292 1.00 0.00 36 ILE A CA 7
ATOM 8483 C C . ILE A 1 36 ? -3.559 7.270 5.816 1.00 0.00 36 ILE A C 7
ATOM 8484 O O . ILE A 1 36 ? -4.443 8.066 5.496 1.00 0.00 36 ILE A O 7
ATOM 8500 N N . LEU A 1 37 ? -2.554 7.592 6.622 1.00 0.00 37 LEU A N 7
ATOM 8501 C CA . LEU A 1 37 ? -2.426 8.929 7.190 1.00 0.00 37 LEU A CA 7
ATOM 8502 C C . LEU A 1 37 ? -2.457 9.991 6.095 1.00 0.00 37 LEU A C 7
ATOM 8503 O O . LEU A 1 37 ? -1.742 9.890 5.098 1.00 0.00 37 LEU A O 7
ATOM 8519 N N . HIS A 1 38 ? -3.289 11.010 6.289 1.00 0.00 38 HIS A N 7
ATOM 8520 C CA . HIS A 1 38 ? -3.410 12.092 5.319 1.00 0.00 38 HIS A CA 7
ATOM 8521 C C . HIS A 1 38 ? -2.113 12.889 5.229 1.00 0.00 38 HIS A C 7
ATOM 8522 O O . HIS A 1 38 ? -1.496 13.207 6.244 1.00 0.00 38 HIS A O 7
ATOM 8537 N N . GLY A 1 39 ? -1.704 13.208 4.004 1.00 0.00 39 GLY A N 7
ATOM 8538 C CA . GLY A 1 39 ? -0.481 13.965 3.804 1.00 0.00 39 GLY A CA 7
ATOM 8539 C C . GLY A 1 39 ? 0.721 13.072 3.569 1.00 0.00 39 GLY A C 7
ATOM 8540 O O . GLY A 1 39 ? 1.735 13.191 4.254 1.00 0.00 39 GLY A O 7
ATOM 8544 N N . GLY A 1 40 ? 0.607 12.172 2.596 1.00 0.00 40 GLY A N 7
ATOM 8545 C CA . GLY A 1 40 ? 1.699 11.267 2.291 1.00 0.00 40 GLY A CA 7
ATOM 8546 C C . GLY A 1 40 ? 1.697 10.823 0.841 1.00 0.00 40 GLY A C 7
ATOM 8547 O O . GLY A 1 40 ? 0.713 11.018 0.128 1.00 0.00 40 GLY A O 7
ATOM 8551 N N . MET A 1 41 ? 2.801 10.227 0.405 1.00 0.00 41 MET A N 7
ATOM 8552 C CA . MET A 1 41 ? 2.922 9.755 -0.970 1.00 0.00 41 MET A CA 7
ATOM 8553 C C . MET A 1 41 ? 1.619 9.118 -1.442 1.00 0.00 41 MET A C 7
ATOM 8554 O O . MET A 1 41 ? 0.881 9.704 -2.234 1.00 0.00 41 MET A O 7
ATOM 8568 N N . VAL A 1 42 ? 1.342 7.914 -0.952 1.00 0.00 42 VAL A N 7
ATOM 8569 C CA . VAL A 1 42 ? 0.128 7.197 -1.323 1.00 0.00 42 VAL A CA 7
ATOM 8570 C C . VAL A 1 42 ? -1.095 8.102 -1.226 1.00 0.00 42 VAL A C 7
ATOM 8571 O O . VAL A 1 42 ? -1.910 8.162 -2.147 1.00 0.00 42 VAL A O 7
ATOM 8584 N N . ALA A 1 43 ? -1.217 8.805 -0.105 1.00 0.00 43 ALA A N 7
ATOM 8585 C CA . ALA A 1 43 ? -2.340 9.709 0.111 1.00 0.00 43 ALA A CA 7
ATOM 8586 C C . ALA A 1 43 ? -2.548 10.624 -1.091 1.00 0.00 43 ALA A C 7
ATOM 8587 O O . ALA A 1 43 ? -3.672 11.028 -1.387 1.00 0.00 43 ALA A O 7
ATOM 8594 N N . GLN A 1 44 ? -1.457 10.947 -1.779 1.00 0.00 44 GLN A N 7
ATOM 8595 C CA . GLN A 1 44 ? -1.522 11.815 -2.949 1.00 0.00 44 GLN A CA 7
ATOM 8596 C C . GLN A 1 44 ? -2.009 11.045 -4.172 1.00 0.00 44 GLN A C 7
ATOM 8597 O O . GLN A 1 44 ? -2.801 11.557 -4.963 1.00 0.00 44 GLN A O 7
ATOM 8611 N N . GLN A 1 45 ? -1.530 9.814 -4.320 1.00 0.00 45 GLN A N 7
ATOM 8612 C CA . GLN A 1 45 ? -1.917 8.975 -5.448 1.00 0.00 45 GLN A CA 7
ATOM 8613 C C . GLN A 1 45 ? -3.218 8.235 -5.155 1.00 0.00 45 GLN A C 7
ATOM 8614 O O . GLN A 1 45 ? -3.513 7.908 -4.006 1.00 0.00 45 GLN A O 7
ATOM 8628 N N . GLY A 1 46 ? -3.994 7.975 -6.203 1.00 0.00 46 GLY A N 7
ATOM 8629 C CA . GLY A 1 46 ? -5.255 7.276 -6.037 1.00 0.00 46 GLY A CA 7
ATOM 8630 C C . GLY A 1 46 ? -5.174 5.824 -6.467 1.00 0.00 46 GLY A C 7
ATOM 8631 O O . GLY A 1 46 ? -6.170 5.238 -6.891 1.00 0.00 46 GLY A O 7
ATOM 8635 N N . LEU A 1 47 ? -3.984 5.243 -6.358 1.00 0.00 47 LEU A N 7
ATOM 8636 C CA . LEU A 1 47 ? -3.776 3.850 -6.740 1.00 0.00 47 LEU A CA 7
ATOM 8637 C C . LEU A 1 47 ? -4.058 2.916 -5.568 1.00 0.00 47 LEU A C 7
ATOM 8638 O O . LEU A 1 47 ? -4.831 1.964 -5.691 1.00 0.00 47 LEU A O 7
ATOM 8654 N N . LEU A 1 48 ? -3.429 3.194 -4.432 1.00 0.00 48 LEU A N 7
ATOM 8655 C CA . LEU A 1 48 ? -3.614 2.380 -3.236 1.00 0.00 48 LEU A CA 7
ATOM 8656 C C . LEU A 1 48 ? -4.737 2.936 -2.366 1.00 0.00 48 LEU A C 7
ATOM 8657 O O . LEU A 1 48 ? -5.042 4.128 -2.416 1.00 0.00 48 LEU A O 7
ATOM 8673 N N . HIS A 1 49 ? -5.348 2.066 -1.569 1.00 0.00 49 HIS A N 7
ATOM 8674 C CA . HIS A 1 49 ? -6.436 2.471 -0.686 1.00 0.00 49 HIS A CA 7
ATOM 8675 C C . HIS A 1 49 ? -6.686 1.416 0.387 1.00 0.00 49 HIS A C 7
ATOM 8676 O O . HIS A 1 49 ? -6.212 0.284 0.282 1.00 0.00 49 HIS A O 7
ATOM 8691 N N . VAL A 1 50 ? -7.432 1.794 1.420 1.00 0.00 50 VAL A N 7
ATOM 8692 C CA . VAL A 1 50 ? -7.746 0.881 2.512 1.00 0.00 50 VAL A CA 7
ATOM 8693 C C . VAL A 1 50 ? -8.234 -0.463 1.982 1.00 0.00 50 VAL A C 7
ATOM 8694 O O . VAL A 1 50 ? -9.203 -0.529 1.228 1.00 0.00 50 VAL A O 7
ATOM 8707 N N . GLY A 1 51 ? -7.555 -1.533 2.384 1.00 0.00 51 GLY A N 7
ATOM 8708 C CA . GLY A 1 51 ? -7.934 -2.862 1.940 1.00 0.00 51 GLY A CA 7
ATOM 8709 C C . GLY A 1 51 ? -6.892 -3.491 1.037 1.00 0.00 51 GLY A C 7
ATOM 8710 O O . GLY A 1 51 ? -6.914 -4.699 0.799 1.00 0.00 51 GLY A O 7
ATOM 8714 N N . ASP A 1 52 ? -5.977 -2.671 0.531 1.00 0.00 52 ASP A N 7
ATOM 8715 C CA . ASP A 1 52 ? -4.921 -3.154 -0.351 1.00 0.00 52 ASP A CA 7
ATOM 8716 C C . ASP A 1 52 ? -4.089 -4.232 0.336 1.00 0.00 52 ASP A C 7
ATOM 8717 O O . ASP A 1 52 ? -3.710 -4.089 1.499 1.00 0.00 52 ASP A O 7
ATOM 8726 N N . ILE A 1 53 ? -3.808 -5.309 -0.390 1.00 0.00 53 ILE A N 7
ATOM 8727 C CA . ILE A 1 53 ? -3.020 -6.409 0.151 1.00 0.00 53 ILE A CA 7
ATOM 8728 C C . ILE A 1 53 ? -1.670 -6.515 -0.550 1.00 0.00 53 ILE A C 7
ATOM 8729 O O . ILE A 1 53 ? -1.601 -6.600 -1.776 1.00 0.00 53 ILE A O 7
ATOM 8745 N N . ILE A 1 54 ? -0.599 -6.511 0.238 1.00 0.00 54 ILE A N 7
ATOM 8746 C CA . ILE A 1 54 ? 0.749 -6.609 -0.307 1.00 0.00 54 ILE A CA 7
ATOM 8747 C C . ILE A 1 54 ? 1.242 -8.052 -0.299 1.00 0.00 54 ILE A C 7
ATOM 8748 O O . ILE A 1 54 ? 1.014 -8.792 0.659 1.00 0.00 54 ILE A O 7
ATOM 8764 N N . LYS A 1 55 ? 1.919 -8.446 -1.372 1.00 0.00 55 LYS A N 7
ATOM 8765 C CA . LYS A 1 55 ? 2.448 -9.800 -1.488 1.00 0.00 55 LYS A CA 7
ATOM 8766 C C . LYS A 1 55 ? 3.973 -9.791 -1.484 1.00 0.00 55 LYS A C 7
ATOM 8767 O O . LYS A 1 55 ? 4.603 -10.398 -0.619 1.00 0.00 55 LYS A O 7
ATOM 8786 N N . GLU A 1 56 ? 4.560 -9.096 -2.454 1.00 0.00 56 GLU A N 7
ATOM 8787 C CA . GLU A 1 56 ? 6.011 -9.008 -2.559 1.00 0.00 56 GLU A CA 7
ATOM 8788 C C . GLU A 1 56 ? 6.445 -7.594 -2.934 1.00 0.00 56 GLU A C 7
ATOM 8789 O O . GLU A 1 56 ? 5.735 -6.883 -3.645 1.00 0.00 56 GLU A O 7
ATOM 8801 N N . VAL A 1 57 ? 7.615 -7.192 -2.449 1.00 0.00 57 VAL A N 7
ATOM 8802 C CA . VAL A 1 57 ? 8.145 -5.864 -2.733 1.00 0.00 57 VAL A CA 7
ATOM 8803 C C . VAL A 1 57 ? 9.515 -5.948 -3.398 1.00 0.00 57 VAL A C 7
ATOM 8804 O O . VAL A 1 57 ? 10.430 -6.584 -2.877 1.00 0.00 57 VAL A O 7
ATOM 8817 N N . ASN A 1 58 ? 9.647 -5.303 -4.552 1.00 0.00 58 ASN A N 7
ATOM 8818 C CA . ASN A 1 58 ? 10.906 -5.305 -5.288 1.00 0.00 58 ASN A CA 7
ATOM 8819 C C . ASN A 1 58 ? 11.595 -6.662 -5.185 1.00 0.00 58 ASN A C 7
ATOM 8820 O O . ASN A 1 58 ? 12.808 -6.742 -5.000 1.00 0.00 58 ASN A O 7
ATOM 8831 N N . GLY A 1 59 ? 10.810 -7.729 -5.307 1.00 0.00 59 GLY A N 7
ATOM 8832 C CA . GLY A 1 59 ? 11.361 -9.069 -5.225 1.00 0.00 59 GLY A CA 7
ATOM 8833 C C . GLY A 1 59 ? 11.830 -9.418 -3.826 1.00 0.00 59 GLY A C 7
ATOM 8834 O O . GLY A 1 59 ? 12.863 -10.064 -3.655 1.00 0.00 59 GLY A O 7
ATOM 8838 N N . GLN A 1 60 ? 11.069 -8.990 -2.824 1.00 0.00 60 GLN A N 7
ATOM 8839 C CA . GLN A 1 60 ? 11.414 -9.260 -1.434 1.00 0.00 60 GLN A CA 7
ATOM 8840 C C . GLN A 1 60 ? 10.160 -9.478 -0.594 1.00 0.00 60 GLN A C 7
ATOM 8841 O O . GLN A 1 60 ? 9.154 -8.783 -0.744 1.00 0.00 60 GLN A O 7
ATOM 8855 N N . PRO A 1 61 ? 10.218 -10.465 0.312 1.00 0.00 61 PRO A N 7
ATOM 8856 C CA . PRO A 1 61 ? 9.095 -10.797 1.194 1.00 0.00 61 PRO A CA 7
ATOM 8857 C C . PRO A 1 61 ? 8.842 -9.719 2.242 1.00 0.00 61 PRO A C 7
ATOM 8858 O O . PRO A 1 61 ? 9.775 -9.220 2.872 1.00 0.00 61 PRO A O 7
ATOM 8869 N N . VAL A 1 62 ? 7.574 -9.363 2.424 1.00 0.00 62 VAL A N 7
ATOM 8870 C CA . VAL A 1 62 ? 7.198 -8.344 3.397 1.00 0.00 62 VAL A CA 7
ATOM 8871 C C . VAL A 1 62 ? 7.054 -8.942 4.791 1.00 0.00 62 VAL A C 7
ATOM 8872 O O . VAL A 1 62 ? 7.257 -8.260 5.795 1.00 0.00 62 VAL A O 7
ATOM 8885 N N . GLY A 1 63 ? 6.703 -10.224 4.846 1.00 0.00 63 GLY A N 7
ATOM 8886 C CA . GLY A 1 63 ? 6.538 -10.893 6.123 1.00 0.00 63 GLY A CA 7
ATOM 8887 C C . GLY A 1 63 ? 5.195 -10.601 6.762 1.00 0.00 63 GLY A C 7
ATOM 8888 O O . GLY A 1 63 ? 4.252 -10.195 6.083 1.00 0.00 63 GLY A O 7
ATOM 8892 N N . SER A 1 64 ? 5.107 -10.809 8.072 1.00 0.00 64 SER A N 7
ATOM 8893 C CA . SER A 1 64 ? 3.868 -10.570 8.802 1.00 0.00 64 SER A CA 7
ATOM 8894 C C . SER A 1 64 ? 3.951 -9.276 9.606 1.00 0.00 64 SER A C 7
ATOM 8895 O O . SER A 1 64 ? 3.021 -8.469 9.602 1.00 0.00 64 SER A O 7
ATOM 8903 N N . ASP A 1 65 ? 5.072 -9.086 10.294 1.00 0.00 65 ASP A N 7
ATOM 8904 C CA . ASP A 1 65 ? 5.279 -7.890 11.102 1.00 0.00 65 ASP A CA 7
ATOM 8905 C C . ASP A 1 65 ? 5.070 -6.629 10.270 1.00 0.00 65 ASP A C 7
ATOM 8906 O O . ASP A 1 65 ? 5.880 -6.281 9.410 1.00 0.00 65 ASP A O 7
ATOM 8915 N N . PRO A 1 66 ? 3.957 -5.926 10.529 1.00 0.00 66 PRO A N 7
ATOM 8916 C CA . PRO A 1 66 ? 3.615 -4.693 9.814 1.00 0.00 66 PRO A CA 7
ATOM 8917 C C . PRO A 1 66 ? 4.545 -3.538 10.172 1.00 0.00 66 PRO A C 7
ATOM 8918 O O . PRO A 1 66 ? 4.956 -2.768 9.304 1.00 0.00 66 PRO A O 7
ATOM 8929 N N . ARG A 1 67 ? 4.873 -3.425 11.455 1.00 0.00 67 ARG A N 7
ATOM 8930 C CA . ARG A 1 67 ? 5.754 -2.364 11.927 1.00 0.00 67 ARG A CA 7
ATOM 8931 C C . ARG A 1 67 ? 7.122 -2.454 11.258 1.00 0.00 67 ARG A C 7
ATOM 8932 O O . ARG A 1 67 ? 7.785 -1.441 11.038 1.00 0.00 67 ARG A O 7
ATOM 8953 N N . ALA A 1 68 ? 7.538 -3.675 10.937 1.00 0.00 68 ALA A N 7
ATOM 8954 C CA . ALA A 1 68 ? 8.826 -3.898 10.291 1.00 0.00 68 ALA A CA 7
ATOM 8955 C C . ALA A 1 68 ? 8.750 -3.599 8.798 1.00 0.00 68 ALA A C 7
ATOM 8956 O O . ALA A 1 68 ? 9.770 -3.363 8.149 1.00 0.00 68 ALA A O 7
ATOM 8963 N N . LEU A 1 69 ? 7.537 -3.610 8.258 1.00 0.00 69 LEU A N 7
ATOM 8964 C CA . LEU A 1 69 ? 7.328 -3.341 6.839 1.00 0.00 69 LEU A CA 7
ATOM 8965 C C . LEU A 1 69 ? 7.403 -1.845 6.552 1.00 0.00 69 LEU A C 7
ATOM 8966 O O . LEU A 1 69 ? 8.185 -1.404 5.710 1.00 0.00 69 LEU A O 7
ATOM 8982 N N . GLN A 1 70 ? 6.588 -1.070 7.260 1.00 0.00 70 GLN A N 7
ATOM 8983 C CA . GLN A 1 70 ? 6.564 0.377 7.082 1.00 0.00 70 GLN A CA 7
ATOM 8984 C C . GLN A 1 70 ? 7.974 0.956 7.141 1.00 0.00 70 GLN A C 7
ATOM 8985 O O . GLN A 1 70 ? 8.227 2.050 6.638 1.00 0.00 70 GLN A O 7
ATOM 8999 N N . GLU A 1 71 ? 8.888 0.214 7.759 1.00 0.00 71 GLU A N 7
ATOM 9000 C CA . GLU A 1 71 ? 10.272 0.656 7.885 1.00 0.00 71 GLU A CA 7
ATOM 9001 C C . GLU A 1 71 ? 11.079 0.273 6.648 1.00 0.00 71 GLU A C 7
ATOM 9002 O O . GLU A 1 71 ? 11.989 0.995 6.238 1.00 0.00 71 GLU A O 7
ATOM 9014 N N . LEU A 1 72 ? 10.741 -0.868 6.058 1.00 0.00 72 LEU A N 7
ATOM 9015 C CA . LEU A 1 72 ? 11.434 -1.349 4.868 1.00 0.00 72 LEU A CA 7
ATOM 9016 C C . LEU A 1 72 ? 11.352 -0.326 3.739 1.00 0.00 72 LEU A C 7
ATOM 9017 O O . LEU A 1 72 ? 12.319 -0.116 3.007 1.00 0.00 72 LEU A O 7
ATOM 9033 N N . LEU A 1 73 ? 10.193 0.309 3.606 1.00 0.00 73 LEU A N 7
ATOM 9034 C CA . LEU A 1 73 ? 9.985 1.313 2.568 1.00 0.00 73 LEU A CA 7
ATOM 9035 C C . LEU A 1 73 ? 10.882 2.525 2.796 1.00 0.00 73 LEU A C 7
ATOM 9036 O O . LEU A 1 73 ? 11.489 3.045 1.860 1.00 0.00 73 LEU A O 7
ATOM 9052 N N . ARG A 1 74 ? 10.962 2.969 4.046 1.00 0.00 74 ARG A N 7
ATOM 9053 C CA . ARG A 1 74 ? 11.785 4.120 4.397 1.00 0.00 74 ARG A CA 7
ATOM 9054 C C . ARG A 1 74 ? 13.193 3.974 3.827 1.00 0.00 74 ARG A C 7
ATOM 9055 O O . ARG A 1 74 ? 13.686 4.860 3.130 1.00 0.00 74 ARG A O 7
ATOM 9076 N N . ASN A 1 75 ? 13.836 2.851 4.130 1.00 0.00 75 ASN A N 7
ATOM 9077 C CA . ASN A 1 75 ? 15.187 2.589 3.649 1.00 0.00 75 ASN A CA 7
ATOM 9078 C C . ASN A 1 75 ? 15.187 2.308 2.150 1.00 0.00 75 ASN A C 7
ATOM 9079 O O . ASN A 1 75 ? 16.044 2.798 1.415 1.00 0.00 75 ASN A O 7
ATOM 9090 N N . ALA A 1 76 ? 14.218 1.516 1.702 1.00 0.00 76 ALA A N 7
ATOM 9091 C CA . ALA A 1 76 ? 14.103 1.172 0.291 1.00 0.00 76 ALA A CA 7
ATOM 9092 C C . ALA A 1 76 ? 14.332 2.393 -0.593 1.00 0.00 76 ALA A C 7
ATOM 9093 O O . ALA A 1 76 ? 13.577 3.363 -0.535 1.00 0.00 76 ALA A O 7
ATOM 9100 N N . SER A 1 77 ? 15.380 2.339 -1.410 1.00 0.00 77 SER A N 7
ATOM 9101 C CA . SER A 1 77 ? 15.711 3.444 -2.302 1.00 0.00 77 SER A CA 7
ATOM 9102 C C . SER A 1 77 ? 15.592 3.017 -3.762 1.00 0.00 77 SER A C 7
ATOM 9103 O O . SER A 1 77 ? 15.320 1.854 -4.061 1.00 0.00 77 SER A O 7
ATOM 9111 N N . GLY A 1 78 ? 15.799 3.967 -4.669 1.00 0.00 78 GLY A N 7
ATOM 9112 C CA . GLY A 1 78 ? 15.710 3.671 -6.087 1.00 0.00 78 GLY A CA 7
ATOM 9113 C C . GLY A 1 78 ? 14.305 3.299 -6.515 1.00 0.00 78 GLY A C 7
ATOM 9114 O O . GLY A 1 78 ? 13.334 3.617 -5.828 1.00 0.00 78 GLY A O 7
ATOM 9118 N N . SER A 1 79 ? 14.194 2.624 -7.655 1.00 0.00 79 SER A N 7
ATOM 9119 C CA . SER A 1 79 ? 12.896 2.213 -8.177 1.00 0.00 79 SER A CA 7
ATOM 9120 C C . SER A 1 79 ? 12.269 1.141 -7.291 1.00 0.00 79 SER A C 7
ATOM 9121 O O . SER A 1 79 ? 12.639 -0.032 -7.359 1.00 0.00 79 SER A O 7
ATOM 9129 N N . VAL A 1 80 ? 11.316 1.551 -6.460 1.00 0.00 80 VAL A N 7
ATOM 9130 C CA . VAL A 1 80 ? 10.636 0.627 -5.561 1.00 0.00 80 VAL A CA 7
ATOM 9131 C C . VAL A 1 80 ? 9.370 0.068 -6.201 1.00 0.00 80 VAL A C 7
ATOM 9132 O O . VAL A 1 80 ? 8.614 0.797 -6.844 1.00 0.00 80 VAL A O 7
ATOM 9145 N N . ILE A 1 81 ? 9.146 -1.229 -6.021 1.00 0.00 81 ILE A N 7
ATOM 9146 C CA . ILE A 1 81 ? 7.971 -1.886 -6.581 1.00 0.00 81 ILE A CA 7
ATOM 9147 C C . ILE A 1 81 ? 7.069 -2.431 -5.479 1.00 0.00 81 ILE A C 7
ATOM 9148 O O . ILE A 1 81 ? 7.547 -2.876 -4.434 1.00 0.00 81 ILE A O 7
ATOM 9164 N N . LEU A 1 82 ? 5.763 -2.396 -5.720 1.00 0.00 82 LEU A N 7
ATOM 9165 C CA . LEU A 1 82 ? 4.793 -2.889 -4.748 1.00 0.00 82 LEU A CA 7
ATOM 9166 C C . LEU A 1 82 ? 3.724 -3.738 -5.429 1.00 0.00 82 LEU A C 7
ATOM 9167 O O . LEU A 1 82 ? 2.907 -3.229 -6.197 1.00 0.00 82 LEU A O 7
ATOM 9183 N N . LYS A 1 83 ? 3.734 -5.035 -5.141 1.00 0.00 83 LYS A N 7
ATOM 9184 C CA . LYS A 1 83 ? 2.764 -5.955 -5.721 1.00 0.00 83 LYS A CA 7
ATOM 9185 C C . LYS A 1 83 ? 1.521 -6.062 -4.843 1.00 0.00 83 LYS A C 7
ATOM 9186 O O . LYS A 1 83 ? 1.545 -6.707 -3.794 1.00 0.00 83 LYS A O 7
ATOM 9205 N N . ILE A 1 84 ? 0.438 -5.427 -5.279 1.00 0.00 84 ILE A N 7
ATOM 9206 C CA . ILE A 1 84 ? -0.814 -5.454 -4.533 1.00 0.00 84 ILE A CA 7
ATOM 9207 C C . ILE A 1 84 ? -1.763 -6.510 -5.089 1.00 0.00 84 ILE A C 7
ATOM 9208 O O . ILE A 1 84 ? -1.617 -6.952 -6.229 1.00 0.00 84 ILE A O 7
ATOM 9224 N N . LEU A 1 85 ? -2.735 -6.909 -4.277 1.00 0.00 85 LEU A N 7
ATOM 9225 C CA . LEU A 1 85 ? -3.711 -7.913 -4.687 1.00 0.00 85 LEU A CA 7
ATOM 9226 C C . LEU A 1 85 ? -5.052 -7.683 -3.998 1.00 0.00 85 LEU A C 7
ATOM 9227 O O . LEU A 1 85 ? -5.106 -7.186 -2.874 1.00 0.00 85 LEU A O 7
ATOM 9243 N N . SER A 1 86 ? -6.132 -8.050 -4.680 1.00 0.00 86 SER A N 7
ATOM 9244 C CA . SER A 1 86 ? -7.474 -7.882 -4.134 1.00 0.00 86 SER A CA 7
ATOM 9245 C C . SER A 1 86 ? -7.763 -8.935 -3.069 1.00 0.00 86 SER A C 7
ATOM 9246 O O . SER A 1 86 ? -8.602 -8.733 -2.192 1.00 0.00 86 SER A O 7
ATOM 9254 N N . GLY A 1 87 ? -7.061 -10.061 -3.153 1.00 0.00 87 GLY A N 7
ATOM 9255 C CA . GLY A 1 87 ? -7.256 -11.130 -2.191 1.00 0.00 87 GLY A CA 7
ATOM 9256 C C . GLY A 1 87 ? -8.531 -11.909 -2.441 1.00 0.00 87 GLY A C 7
ATOM 9257 O O . GLY A 1 87 ? -9.077 -11.910 -3.545 1.00 0.00 87 GLY A O 7
ATOM 9261 N N . PRO A 1 88 ? -9.025 -12.594 -1.399 1.00 0.00 88 PRO A N 7
ATOM 9262 C CA . PRO A 1 88 ? -10.250 -13.395 -1.486 1.00 0.00 88 PRO A CA 7
ATOM 9263 C C . PRO A 1 88 ? -11.498 -12.531 -1.636 1.00 0.00 88 PRO A C 7
ATOM 9264 O O . PRO A 1 88 ? -11.439 -11.309 -1.501 1.00 0.00 88 PRO A O 7
ATOM 9275 N N . SER A 1 89 ? -12.627 -13.174 -1.917 1.00 0.00 89 SER A N 7
ATOM 9276 C CA . SER A 1 89 ? -13.889 -12.464 -2.089 1.00 0.00 89 SER A CA 7
ATOM 9277 C C . SER A 1 89 ? -14.273 -11.723 -0.812 1.00 0.00 89 SER A C 7
ATOM 9278 O O . SER A 1 89 ? -14.529 -10.519 -0.834 1.00 0.00 89 SER A O 7
ATOM 9286 N N . SER A 1 90 ? -14.310 -12.451 0.299 1.00 0.00 90 SER A N 7
ATOM 9287 C CA . SER A 1 90 ? -14.667 -11.864 1.586 1.00 0.00 90 SER A CA 7
ATOM 9288 C C . SER A 1 90 ? -14.402 -12.846 2.723 1.00 0.00 90 SER A C 7
ATOM 9289 O O . SER A 1 90 ? -14.684 -14.038 2.607 1.00 0.00 90 SER A O 7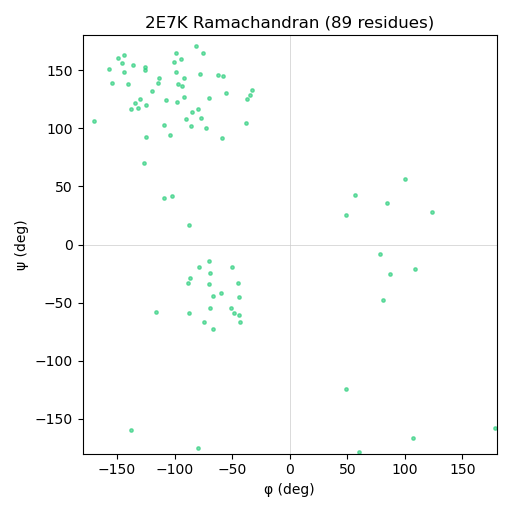
ATOM 9297 N N . GLY A 1 91 ? -13.858 -12.336 3.823 1.00 0.00 91 GLY A N 7
ATOM 9298 C CA . GLY A 1 91 ? -13.563 -13.180 4.966 1.00 0.00 91 GLY A CA 7
ATOM 9299 C C . GLY A 1 91 ? -13.948 -12.531 6.281 1.00 0.00 91 GLY A C 7
ATOM 9300 O O . GLY A 1 91 ? -13.214 -11.693 6.805 1.00 0.00 91 GLY A O 7
ATOM 9304 N N . GLY A 1 1 ? 10.930 -16.268 -20.977 1.00 0.00 1 GLY A N 8
ATOM 9305 C CA . GLY A 1 1 ? 10.094 -16.440 -19.804 1.00 0.00 1 GLY A CA 8
ATOM 9306 C C . GLY A 1 1 ? 9.592 -15.121 -19.251 1.00 0.00 1 GLY A C 8
ATOM 9307 O O . GLY A 1 1 ? 9.697 -14.862 -18.052 1.00 0.00 1 GLY A O 8
ATOM 9311 N N . SER A 1 2 ? 9.047 -14.283 -20.126 1.00 0.00 2 SER A N 8
ATOM 9312 C CA . SER A 1 2 ? 8.532 -12.981 -19.720 1.00 0.00 2 SER A CA 8
ATOM 9313 C C . SER A 1 2 ? 7.688 -13.101 -18.455 1.00 0.00 2 SER A C 8
ATOM 9314 O O . SER A 1 2 ? 6.685 -13.814 -18.430 1.00 0.00 2 SER A O 8
ATOM 9322 N N . SER A 1 3 ? 8.102 -12.398 -17.406 1.00 0.00 3 SER A N 8
ATOM 9323 C CA . SER A 1 3 ? 7.388 -12.428 -16.135 1.00 0.00 3 SER A CA 8
ATOM 9324 C C . SER A 1 3 ? 5.880 -12.489 -16.360 1.00 0.00 3 SER A C 8
ATOM 9325 O O . SER A 1 3 ? 5.356 -11.886 -17.296 1.00 0.00 3 SER A O 8
ATOM 9333 N N . GLY A 1 4 ? 5.188 -13.224 -15.495 1.00 0.00 4 GLY A N 8
ATOM 9334 C CA . GLY A 1 4 ? 3.747 -13.352 -15.616 1.00 0.00 4 GLY A CA 8
ATOM 9335 C C . GLY A 1 4 ? 3.002 -12.369 -14.736 1.00 0.00 4 GLY A C 8
ATOM 9336 O O . GLY A 1 4 ? 3.477 -12.004 -13.660 1.00 0.00 4 GLY A O 8
ATOM 9340 N N . SER A 1 5 ? 1.831 -11.937 -15.193 1.00 0.00 5 SER A N 8
ATOM 9341 C CA . SER A 1 5 ? 1.021 -10.986 -14.441 1.00 0.00 5 SER A CA 8
ATOM 9342 C C . SER A 1 5 ? 0.735 -11.506 -13.036 1.00 0.00 5 SER A C 8
ATOM 9343 O O . SER A 1 5 ? -0.020 -12.462 -12.857 1.00 0.00 5 SER A O 8
ATOM 9351 N N . SER A 1 6 ? 1.345 -10.870 -12.041 1.00 0.00 6 SER A N 8
ATOM 9352 C CA . SER A 1 6 ? 1.161 -11.270 -10.651 1.00 0.00 6 SER A CA 8
ATOM 9353 C C . SER A 1 6 ? 0.845 -10.061 -9.775 1.00 0.00 6 SER A C 8
ATOM 9354 O O . SER A 1 6 ? 1.738 -9.303 -9.399 1.00 0.00 6 SER A O 8
ATOM 9362 N N . GLY A 1 7 ? -0.434 -9.888 -9.454 1.00 0.00 7 GLY A N 8
ATOM 9363 C CA . GLY A 1 7 ? -0.846 -8.771 -8.625 1.00 0.00 7 GLY A CA 8
ATOM 9364 C C . GLY A 1 7 ? -0.810 -7.451 -9.371 1.00 0.00 7 GLY A C 8
ATOM 9365 O O . GLY A 1 7 ? -1.096 -7.400 -10.568 1.00 0.00 7 GLY A O 8
ATOM 9369 N N . ARG A 1 8 ? -0.461 -6.382 -8.664 1.00 0.00 8 ARG A N 8
ATOM 9370 C CA . ARG A 1 8 ? -0.393 -5.056 -9.266 1.00 0.00 8 ARG A CA 8
ATOM 9371 C C . ARG A 1 8 ? 0.927 -4.371 -8.922 1.00 0.00 8 ARG A C 8
ATOM 9372 O O . ARG A 1 8 ? 1.033 -3.679 -7.910 1.00 0.00 8 ARG A O 8
ATOM 9393 N N . MET A 1 9 ? 1.929 -4.568 -9.772 1.00 0.00 9 MET A N 8
ATOM 9394 C CA . MET A 1 9 ? 3.241 -3.968 -9.559 1.00 0.00 9 MET A CA 8
ATOM 9395 C C . MET A 1 9 ? 3.188 -2.457 -9.763 1.00 0.00 9 MET A C 8
ATOM 9396 O O . MET A 1 9 ? 3.079 -1.977 -10.891 1.00 0.00 9 MET A O 8
ATOM 9410 N N . VAL A 1 10 ? 3.264 -1.713 -8.664 1.00 0.00 10 VAL A N 8
ATOM 9411 C CA . VAL A 1 10 ? 3.226 -0.257 -8.723 1.00 0.00 10 VAL A CA 8
ATOM 9412 C C . VAL A 1 10 ? 4.627 0.335 -8.615 1.00 0.00 10 VAL A C 8
ATOM 9413 O O . VAL A 1 10 ? 5.389 -0.009 -7.714 1.00 0.00 10 VAL A O 8
ATOM 9426 N N . GLY A 1 11 ? 4.959 1.229 -9.542 1.00 0.00 11 GLY A N 8
ATOM 9427 C CA . GLY A 1 11 ? 6.268 1.856 -9.533 1.00 0.00 11 GLY A CA 8
ATOM 9428 C C . GLY A 1 11 ? 6.239 3.250 -8.941 1.00 0.00 11 GLY A C 8
ATOM 9429 O O . GLY A 1 11 ? 5.321 4.027 -9.209 1.00 0.00 11 GLY A O 8
ATOM 9433 N N . ILE A 1 12 ? 7.244 3.569 -8.132 1.00 0.00 12 ILE A N 8
ATOM 9434 C CA . ILE A 1 12 ? 7.329 4.880 -7.500 1.00 0.00 12 ILE A CA 8
ATOM 9435 C C . ILE A 1 12 ? 8.765 5.393 -7.490 1.00 0.00 12 ILE A C 8
ATOM 9436 O O . ILE A 1 12 ? 9.697 4.654 -7.170 1.00 0.00 12 ILE A O 8
ATOM 9452 N N . ARG A 1 13 ? 8.937 6.663 -7.841 1.00 0.00 13 ARG A N 8
ATOM 9453 C CA . ARG A 1 13 ? 10.260 7.276 -7.871 1.00 0.00 13 ARG A CA 8
ATOM 9454 C C . ARG A 1 13 ? 10.522 8.066 -6.593 1.00 0.00 13 ARG A C 8
ATOM 9455 O O . ARG A 1 13 ? 10.854 9.251 -6.639 1.00 0.00 13 ARG A O 8
ATOM 9476 N N . LYS A 1 14 ? 10.371 7.402 -5.451 1.00 0.00 14 LYS A N 8
ATOM 9477 C CA . LYS A 1 14 ? 10.592 8.041 -4.159 1.00 0.00 14 LYS A CA 8
ATOM 9478 C C . LYS A 1 14 ? 12.083 8.148 -3.854 1.00 0.00 14 LYS A C 8
ATOM 9479 O O . LYS A 1 14 ? 12.913 7.547 -4.537 1.00 0.00 14 LYS A O 8
ATOM 9498 N N . THR A 1 15 ? 12.417 8.916 -2.821 1.00 0.00 15 THR A N 8
ATOM 9499 C CA . THR A 1 15 ? 13.807 9.101 -2.424 1.00 0.00 15 THR A CA 8
ATOM 9500 C C . THR A 1 15 ? 14.105 8.385 -1.112 1.00 0.00 15 THR A C 8
ATOM 9501 O O . THR A 1 15 ? 13.248 8.299 -0.233 1.00 0.00 15 THR A O 8
ATOM 9512 N N . ALA A 1 16 ? 15.324 7.871 -0.987 1.00 0.00 16 ALA A N 8
ATOM 9513 C CA . ALA A 1 16 ? 15.735 7.164 0.219 1.00 0.00 16 ALA A CA 8
ATOM 9514 C C . ALA A 1 16 ? 15.400 7.971 1.469 1.00 0.00 16 ALA A C 8
ATOM 9515 O O . ALA A 1 16 ? 15.454 9.200 1.460 1.00 0.00 16 ALA A O 8
ATOM 9522 N N . GLY A 1 17 ? 15.052 7.270 2.544 1.00 0.00 17 GLY A N 8
ATOM 9523 C CA . GLY A 1 17 ? 14.712 7.938 3.787 1.00 0.00 17 GLY A CA 8
ATOM 9524 C C . GLY A 1 17 ? 13.338 8.577 3.744 1.00 0.00 17 GLY A C 8
ATOM 9525 O O . GLY A 1 17 ? 13.069 9.533 4.471 1.00 0.00 17 GLY A O 8
ATOM 9529 N N . GLU A 1 18 ? 12.467 8.049 2.889 1.00 0.00 18 GLU A N 8
ATOM 9530 C CA . GLU A 1 18 ? 11.115 8.577 2.753 1.00 0.00 18 GLU A CA 8
ATOM 9531 C C . GLU A 1 18 ? 10.147 7.836 3.670 1.00 0.00 18 GLU A C 8
ATOM 9532 O O . GLU A 1 18 ? 10.499 6.821 4.273 1.00 0.00 18 GLU A O 8
ATOM 9544 N N . HIS A 1 19 ? 8.925 8.350 3.772 1.00 0.00 19 HIS A N 8
ATOM 9545 C CA . HIS A 1 19 ? 7.905 7.738 4.616 1.00 0.00 19 HIS A CA 8
ATOM 9546 C C . HIS A 1 19 ? 6.544 7.763 3.927 1.00 0.00 19 HIS A C 8
ATOM 9547 O O . HIS A 1 19 ? 6.064 8.820 3.517 1.00 0.00 19 HIS A O 8
ATOM 9562 N N . LEU A 1 20 ? 5.927 6.593 3.804 1.00 0.00 20 LEU A N 8
ATOM 9563 C CA . LEU A 1 20 ? 4.621 6.480 3.164 1.00 0.00 20 LEU A CA 8
ATOM 9564 C C . LEU A 1 20 ? 3.524 7.042 4.063 1.00 0.00 20 LEU A C 8
ATOM 9565 O O . LEU A 1 20 ? 2.616 7.728 3.597 1.00 0.00 20 LEU A O 8
ATOM 9581 N N . GLY A 1 21 ? 3.617 6.747 5.356 1.00 0.00 21 GLY A N 8
ATOM 9582 C CA . GLY A 1 21 ? 2.628 7.231 6.301 1.00 0.00 21 GLY A CA 8
ATOM 9583 C C . GLY A 1 21 ? 1.352 6.413 6.276 1.00 0.00 21 GLY A C 8
ATOM 9584 O O . GLY A 1 21 ? 0.276 6.937 5.991 1.00 0.00 21 GLY A O 8
ATOM 9588 N N . VAL A 1 22 ? 1.473 5.123 6.573 1.00 0.00 22 VAL A N 8
ATOM 9589 C CA . VAL A 1 22 ? 0.321 4.230 6.583 1.00 0.00 22 VAL A CA 8
ATOM 9590 C C . VAL A 1 22 ? 0.427 3.207 7.709 1.00 0.00 22 VAL A C 8
ATOM 9591 O O . VAL A 1 22 ? 1.485 3.046 8.319 1.00 0.00 22 VAL A O 8
ATOM 9604 N N . THR A 1 23 ? -0.675 2.516 7.980 1.00 0.00 23 THR A N 8
ATOM 9605 C CA . THR A 1 23 ? -0.707 1.509 9.032 1.00 0.00 23 THR A CA 8
ATOM 9606 C C . THR A 1 23 ? -1.307 0.202 8.526 1.00 0.00 23 THR A C 8
ATOM 9607 O O . THR A 1 23 ? -2.461 0.162 8.097 1.00 0.00 23 THR A O 8
ATOM 9618 N N . PHE A 1 24 ? -0.517 -0.865 8.577 1.00 0.00 24 PHE A N 8
ATOM 9619 C CA . PHE A 1 24 ? -0.971 -2.175 8.123 1.00 0.00 24 PHE A CA 8
ATOM 9620 C C . PHE A 1 24 ? -1.369 -3.053 9.306 1.00 0.00 24 PHE A C 8
ATOM 9621 O O . PHE A 1 24 ? -0.749 -3.000 10.368 1.00 0.00 24 PHE A O 8
ATOM 9638 N N . ARG A 1 25 ? -2.407 -3.860 9.113 1.00 0.00 25 ARG A N 8
ATOM 9639 C CA . ARG A 1 25 ? -2.889 -4.749 10.163 1.00 0.00 25 ARG A CA 8
ATOM 9640 C C . ARG A 1 25 ? -2.762 -6.209 9.740 1.00 0.00 25 ARG A C 8
ATOM 9641 O O . ARG A 1 25 ? -3.050 -6.563 8.597 1.00 0.00 25 ARG A O 8
ATOM 9662 N N . VAL A 1 26 ? -2.328 -7.054 10.671 1.00 0.00 26 VAL A N 8
ATOM 9663 C CA . VAL A 1 26 ? -2.163 -8.476 10.395 1.00 0.00 26 VAL A CA 8
ATOM 9664 C C . VAL A 1 26 ? -3.442 -9.247 10.704 1.00 0.00 26 VAL A C 8
ATOM 9665 O O . VAL A 1 26 ? -3.700 -9.604 11.852 1.00 0.00 26 VAL A O 8
ATOM 9678 N N . GLU A 1 27 ? -4.237 -9.501 9.669 1.00 0.00 27 GLU A N 8
ATOM 9679 C CA . GLU A 1 27 ? -5.490 -10.231 9.831 1.00 0.00 27 GLU A CA 8
ATOM 9680 C C . GLU A 1 27 ? -5.417 -11.594 9.149 1.00 0.00 27 GLU A C 8
ATOM 9681 O O . GLU A 1 27 ? -5.593 -11.703 7.936 1.00 0.00 27 GLU A O 8
ATOM 9693 N N . GLY A 1 28 ? -5.157 -12.632 9.938 1.00 0.00 28 GLY A N 8
ATOM 9694 C CA . GLY A 1 28 ? -5.065 -13.973 9.393 1.00 0.00 28 GLY A CA 8
ATOM 9695 C C . GLY A 1 28 ? -3.650 -14.342 8.996 1.00 0.00 28 GLY A C 8
ATOM 9696 O O . GLY A 1 28 ? -3.003 -15.153 9.658 1.00 0.00 28 GLY A O 8
ATOM 9700 N N . GLY A 1 29 ? -3.167 -13.746 7.910 1.00 0.00 29 GLY A N 8
ATOM 9701 C CA . GLY A 1 29 ? -1.823 -14.031 7.443 1.00 0.00 29 GLY A CA 8
ATOM 9702 C C . GLY A 1 29 ? -1.421 -13.162 6.268 1.00 0.00 29 GLY A C 8
ATOM 9703 O O . GLY A 1 29 ? -0.651 -13.588 5.408 1.00 0.00 29 GLY A O 8
ATOM 9707 N N . GLU A 1 30 ? -1.945 -11.940 6.230 1.00 0.00 30 GLU A N 8
ATOM 9708 C CA . GLU A 1 30 ? -1.638 -11.011 5.150 1.00 0.00 30 GLU A CA 8
ATOM 9709 C C . GLU A 1 30 ? -1.650 -9.570 5.652 1.00 0.00 30 GLU A C 8
ATOM 9710 O O . GLU A 1 30 ? -2.458 -9.205 6.508 1.00 0.00 30 GLU A O 8
ATOM 9722 N N . LEU A 1 31 ? -0.750 -8.754 5.114 1.00 0.00 31 LEU A N 8
ATOM 9723 C CA . LEU A 1 31 ? -0.656 -7.352 5.506 1.00 0.00 31 LEU A CA 8
ATOM 9724 C C . LEU A 1 31 ? -1.644 -6.499 4.718 1.00 0.00 31 LEU A C 8
ATOM 9725 O O . LEU A 1 31 ? -1.559 -6.403 3.493 1.00 0.00 31 LEU A O 8
ATOM 9741 N N . VAL A 1 32 ? -2.581 -5.878 5.428 1.00 0.00 32 VAL A N 8
ATOM 9742 C CA . VAL A 1 32 ? -3.583 -5.029 4.796 1.00 0.00 32 VAL A CA 8
ATOM 9743 C C . VAL A 1 32 ? -3.545 -3.616 5.366 1.00 0.00 32 VAL A C 8
ATOM 9744 O O . VAL A 1 32 ? -3.405 -3.427 6.574 1.00 0.00 32 VAL A O 8
ATOM 9757 N N . ILE A 1 33 ? -3.672 -2.626 4.488 1.00 0.00 33 ILE A N 8
ATOM 9758 C CA . ILE A 1 33 ? -3.654 -1.229 4.905 1.00 0.00 33 ILE A CA 8
ATOM 9759 C C . ILE A 1 33 ? -4.917 -0.870 5.680 1.00 0.00 33 ILE A C 8
ATOM 9760 O O . ILE A 1 33 ? -6.000 -0.761 5.105 1.00 0.00 33 ILE A O 8
ATOM 9776 N N . ALA A 1 34 ? -4.770 -0.686 6.987 1.00 0.00 34 ALA A N 8
ATOM 9777 C CA . ALA A 1 34 ? -5.898 -0.335 7.841 1.00 0.00 34 ALA A CA 8
ATOM 9778 C C . ALA A 1 34 ? -6.214 1.154 7.750 1.00 0.00 34 ALA A C 8
ATOM 9779 O O . ALA A 1 34 ? -7.379 1.551 7.728 1.00 0.00 34 ALA A O 8
ATOM 9786 N N . ARG A 1 35 ? -5.168 1.973 7.698 1.00 0.00 35 ARG A N 8
ATOM 9787 C CA . ARG A 1 35 ? -5.335 3.419 7.611 1.00 0.00 35 ARG A CA 8
ATOM 9788 C C . ARG A 1 35 ? -4.128 4.065 6.936 1.00 0.00 35 ARG A C 8
ATOM 9789 O O . ARG A 1 35 ? -3.015 3.541 6.998 1.00 0.00 35 ARG A O 8
ATOM 9810 N N . ILE A 1 36 ? -4.357 5.205 6.293 1.00 0.00 36 ILE A N 8
ATOM 9811 C CA . ILE A 1 36 ? -3.289 5.922 5.607 1.00 0.00 36 ILE A CA 8
ATOM 9812 C C . ILE A 1 36 ? -3.006 7.261 6.280 1.00 0.00 36 ILE A C 8
ATOM 9813 O O . ILE A 1 36 ? -3.710 8.245 6.050 1.00 0.00 36 ILE A O 8
ATOM 9829 N N . LEU A 1 37 ? -1.971 7.292 7.112 1.00 0.00 37 LEU A N 8
ATOM 9830 C CA . LEU A 1 37 ? -1.592 8.511 7.818 1.00 0.00 37 LEU A CA 8
ATOM 9831 C C . LEU A 1 37 ? -1.382 9.663 6.841 1.00 0.00 37 LEU A C 8
ATOM 9832 O O . LEU A 1 37 ? -1.053 9.449 5.674 1.00 0.00 37 LEU A O 8
ATOM 9848 N N . HIS A 1 38 ? -1.573 10.886 7.326 1.00 0.00 38 HIS A N 8
ATOM 9849 C CA . HIS A 1 38 ? -1.402 12.073 6.496 1.00 0.00 38 HIS A CA 8
ATOM 9850 C C . HIS A 1 38 ? 0.035 12.182 5.993 1.00 0.00 38 HIS A C 8
ATOM 9851 O O . HIS A 1 38 ? 0.820 12.984 6.498 1.00 0.00 38 HIS A O 8
ATOM 9866 N N . GLY A 1 39 ? 0.372 11.369 4.997 1.00 0.00 39 GLY A N 8
ATOM 9867 C CA . GLY A 1 39 ? 1.713 11.389 4.444 1.00 0.00 39 GLY A CA 8
ATOM 9868 C C . GLY A 1 39 ? 1.810 12.234 3.189 1.00 0.00 39 GLY A C 8
ATOM 9869 O O . GLY A 1 39 ? 2.427 13.299 3.196 1.00 0.00 39 GLY A O 8
ATOM 9873 N N . GLY A 1 40 ? 1.201 11.758 2.107 1.00 0.00 40 GLY A N 8
ATOM 9874 C CA . GLY A 1 40 ? 1.235 12.489 0.854 1.00 0.00 40 GLY A CA 8
ATOM 9875 C C . GLY A 1 40 ? 1.486 11.586 -0.337 1.00 0.00 40 GLY A C 8
ATOM 9876 O O . GLY A 1 40 ? 0.782 11.665 -1.343 1.00 0.00 40 GLY A O 8
ATOM 9880 N N . MET A 1 41 ? 2.493 10.726 -0.224 1.00 0.00 41 MET A N 8
ATOM 9881 C CA . MET A 1 41 ? 2.834 9.804 -1.301 1.00 0.00 41 MET A CA 8
ATOM 9882 C C . MET A 1 41 ? 1.637 8.936 -1.675 1.00 0.00 41 MET A C 8
ATOM 9883 O O . MET A 1 41 ? 1.081 9.064 -2.765 1.00 0.00 41 MET A O 8
ATOM 9897 N N . VAL A 1 42 ? 1.245 8.052 -0.762 1.00 0.00 42 VAL A N 8
ATOM 9898 C CA . VAL A 1 42 ? 0.113 7.163 -0.996 1.00 0.00 42 VAL A CA 8
ATOM 9899 C C . VAL A 1 42 ? -1.210 7.905 -0.838 1.00 0.00 42 VAL A C 8
ATOM 9900 O O . VAL A 1 42 ? -2.228 7.507 -1.403 1.00 0.00 42 VAL A O 8
ATOM 9913 N N . ALA A 1 43 ? -1.187 8.987 -0.066 1.00 0.00 43 ALA A N 8
ATOM 9914 C CA . ALA A 1 43 ? -2.383 9.786 0.165 1.00 0.00 43 ALA A CA 8
ATOM 9915 C C . ALA A 1 43 ? -2.785 10.548 -1.094 1.00 0.00 43 ALA A C 8
ATOM 9916 O O . ALA A 1 43 ? -3.971 10.737 -1.363 1.00 0.00 43 ALA A O 8
ATOM 9923 N N . GLN A 1 44 ? -1.790 10.985 -1.859 1.00 0.00 44 GLN A N 8
ATOM 9924 C CA . GLN A 1 44 ? -2.041 11.728 -3.088 1.00 0.00 44 GLN A CA 8
ATOM 9925 C C . GLN A 1 44 ? -2.181 10.783 -4.277 1.00 0.00 44 GLN A C 8
ATOM 9926 O O . GLN A 1 44 ? -2.890 11.080 -5.237 1.00 0.00 44 GLN A O 8
ATOM 9940 N N . GLN A 1 45 ? -1.501 9.643 -4.204 1.00 0.00 45 GLN A N 8
ATOM 9941 C CA . GLN A 1 45 ? -1.549 8.655 -5.275 1.00 0.00 45 GLN A CA 8
ATOM 9942 C C . GLN A 1 45 ? -2.827 7.826 -5.194 1.00 0.00 45 GLN A C 8
ATOM 9943 O O . GLN A 1 45 ? -3.069 7.136 -4.205 1.00 0.00 45 GLN A O 8
ATOM 9957 N N . GLY A 1 46 ? -3.642 7.900 -6.241 1.00 0.00 46 GLY A N 8
ATOM 9958 C CA . GLY A 1 46 ? -4.886 7.152 -6.268 1.00 0.00 46 GLY A CA 8
ATOM 9959 C C . GLY A 1 46 ? -4.689 5.716 -6.710 1.00 0.00 46 GLY A C 8
ATOM 9960 O O . GLY A 1 46 ? -5.510 5.167 -7.446 1.00 0.00 46 GLY A O 8
ATOM 9964 N N . LEU A 1 47 ? -3.597 5.105 -6.263 1.00 0.00 47 LEU A N 8
ATOM 9965 C CA . LEU A 1 47 ? -3.294 3.723 -6.619 1.00 0.00 47 LEU A CA 8
ATOM 9966 C C . LEU A 1 47 ? -3.535 2.791 -5.436 1.00 0.00 47 LEU A C 8
ATOM 9967 O O . LEU A 1 47 ? -4.175 1.748 -5.574 1.00 0.00 47 LEU A O 8
ATOM 9983 N N . LEU A 1 48 ? -3.020 3.174 -4.273 1.00 0.00 48 LEU A N 8
ATOM 9984 C CA . LEU A 1 48 ? -3.181 2.374 -3.064 1.00 0.00 48 LEU A CA 8
ATOM 9985 C C . LEU A 1 48 ? -4.262 2.961 -2.162 1.00 0.00 48 LEU A C 8
ATOM 9986 O O . LEU A 1 48 ? -4.370 4.179 -2.016 1.00 0.00 48 LEU A O 8
ATOM 10002 N N . HIS A 1 49 ? -5.060 2.086 -1.557 1.00 0.00 49 HIS A N 8
ATOM 10003 C CA . HIS A 1 49 ? -6.132 2.518 -0.667 1.00 0.00 49 HIS A CA 8
ATOM 10004 C C . HIS A 1 49 ? -6.420 1.457 0.391 1.00 0.00 49 HIS A C 8
ATOM 10005 O O . HIS A 1 49 ? -6.253 0.262 0.147 1.00 0.00 49 HIS A O 8
ATOM 10020 N N . VAL A 1 50 ? -6.853 1.902 1.566 1.00 0.00 50 VAL A N 8
ATOM 10021 C CA . VAL A 1 50 ? -7.164 0.991 2.661 1.00 0.00 50 VAL A CA 8
ATOM 10022 C C . VAL A 1 50 ? -7.739 -0.321 2.138 1.00 0.00 50 VAL A C 8
ATOM 10023 O O . VAL A 1 50 ? -8.627 -0.326 1.286 1.00 0.00 50 VAL A O 8
ATOM 10036 N N . GLY A 1 51 ? -7.226 -1.433 2.655 1.00 0.00 51 GLY A N 8
ATOM 10037 C CA . GLY A 1 51 ? -7.701 -2.737 2.228 1.00 0.00 51 GLY A CA 8
ATOM 10038 C C . GLY A 1 51 ? -6.711 -3.448 1.326 1.00 0.00 51 GLY A C 8
ATOM 10039 O O . GLY A 1 51 ? -6.678 -4.677 1.277 1.00 0.00 51 GLY A O 8
ATOM 10043 N N . ASP A 1 52 ? -5.904 -2.673 0.610 1.00 0.00 52 ASP A N 8
ATOM 10044 C CA . ASP A 1 52 ? -4.909 -3.236 -0.295 1.00 0.00 52 ASP A CA 8
ATOM 10045 C C . ASP A 1 52 ? -4.064 -4.290 0.413 1.00 0.00 52 ASP A C 8
ATOM 10046 O O . ASP A 1 52 ? -3.556 -4.057 1.510 1.00 0.00 52 ASP A O 8
ATOM 10055 N N . ILE A 1 53 ? -3.920 -5.449 -0.220 1.00 0.00 53 ILE A N 8
ATOM 10056 C CA . ILE A 1 53 ? -3.137 -6.538 0.350 1.00 0.00 53 ILE A CA 8
ATOM 10057 C C . ILE A 1 53 ? -1.741 -6.591 -0.262 1.00 0.00 53 ILE A C 8
ATOM 10058 O O . ILE A 1 53 ? -1.590 -6.664 -1.482 1.00 0.00 53 ILE A O 8
ATOM 10074 N N . ILE A 1 54 ? -0.725 -6.556 0.593 1.00 0.00 54 ILE A N 8
ATOM 10075 C CA . ILE A 1 54 ? 0.659 -6.603 0.136 1.00 0.00 54 ILE A CA 8
ATOM 10076 C C . ILE A 1 54 ? 1.227 -8.013 0.249 1.00 0.00 54 ILE A C 8
ATOM 10077 O O . ILE A 1 54 ? 1.135 -8.650 1.298 1.00 0.00 54 ILE A O 8
ATOM 10093 N N . LYS A 1 55 ? 1.817 -8.496 -0.840 1.00 0.00 55 LYS A N 8
ATOM 10094 C CA . LYS A 1 55 ? 2.404 -9.830 -0.865 1.00 0.00 55 LYS A CA 8
ATOM 10095 C C . LYS A 1 55 ? 3.928 -9.754 -0.851 1.00 0.00 55 LYS A C 8
ATOM 10096 O O . LYS A 1 55 ? 4.579 -10.342 0.012 1.00 0.00 55 LYS A O 8
ATOM 10115 N N . GLU A 1 56 ? 4.488 -9.026 -1.812 1.00 0.00 56 GLU A N 8
ATOM 10116 C CA . GLU A 1 56 ? 5.935 -8.874 -1.908 1.00 0.00 56 GLU A CA 8
ATOM 10117 C C . GLU A 1 56 ? 6.303 -7.483 -2.416 1.00 0.00 56 GLU A C 8
ATOM 10118 O O . GLU A 1 56 ? 5.580 -6.891 -3.218 1.00 0.00 56 GLU A O 8
ATOM 10130 N N . VAL A 1 57 ? 7.433 -6.966 -1.944 1.00 0.00 57 VAL A N 8
ATOM 10131 C CA . VAL A 1 57 ? 7.898 -5.646 -2.350 1.00 0.00 57 VAL A CA 8
ATOM 10132 C C . VAL A 1 57 ? 9.373 -5.677 -2.737 1.00 0.00 57 VAL A C 8
ATOM 10133 O O . VAL A 1 57 ? 10.236 -5.959 -1.907 1.00 0.00 57 VAL A O 8
ATOM 10146 N N . ASN A 1 58 ? 9.653 -5.385 -4.003 1.00 0.00 58 ASN A N 8
ATOM 10147 C CA . ASN A 1 58 ? 11.024 -5.380 -4.500 1.00 0.00 58 ASN A CA 8
ATOM 10148 C C . ASN A 1 58 ? 11.649 -6.768 -4.388 1.00 0.00 58 ASN A C 8
ATOM 10149 O O . ASN A 1 58 ? 12.852 -6.903 -4.168 1.00 0.00 58 ASN A O 8
ATOM 10160 N N . GLY A 1 59 ? 10.821 -7.797 -4.541 1.00 0.00 59 GLY A N 8
ATOM 10161 C CA . GLY A 1 59 ? 11.310 -9.161 -4.454 1.00 0.00 59 GLY A CA 8
ATOM 10162 C C . GLY A 1 59 ? 11.738 -9.535 -3.049 1.00 0.00 59 GLY A C 8
ATOM 10163 O O . GLY A 1 59 ? 12.699 -10.282 -2.864 1.00 0.00 59 GLY A O 8
ATOM 10167 N N . GLN A 1 60 ? 11.025 -9.013 -2.056 1.00 0.00 60 GLN A N 8
ATOM 10168 C CA . GLN A 1 60 ? 11.339 -9.295 -0.660 1.00 0.00 60 GLN A CA 8
ATOM 10169 C C . GLN A 1 60 ? 10.074 -9.625 0.126 1.00 0.00 60 GLN A C 8
ATOM 10170 O O . GLN A 1 60 ? 9.036 -8.981 -0.023 1.00 0.00 60 GLN A O 8
ATOM 10184 N N . PRO A 1 61 ? 10.162 -10.652 0.985 1.00 0.00 61 PRO A N 8
ATOM 10185 C CA . PRO A 1 61 ? 9.033 -11.090 1.812 1.00 0.00 61 PRO A CA 8
ATOM 10186 C C . PRO A 1 61 ? 8.687 -10.081 2.902 1.00 0.00 61 PRO A C 8
ATOM 10187 O O . PRO A 1 61 ? 9.522 -9.750 3.744 1.00 0.00 61 PRO A O 8
ATOM 10198 N N . VAL A 1 62 ? 7.451 -9.594 2.880 1.00 0.00 62 VAL A N 8
ATOM 10199 C CA . VAL A 1 62 ? 6.994 -8.623 3.868 1.00 0.00 62 VAL A CA 8
ATOM 10200 C C . VAL A 1 62 ? 6.630 -9.306 5.181 1.00 0.00 62 VAL A C 8
ATOM 10201 O O . VAL A 1 62 ? 6.519 -8.656 6.221 1.00 0.00 62 VAL A O 8
ATOM 10214 N N . GLY A 1 63 ? 6.444 -10.621 5.127 1.00 0.00 63 GLY A N 8
ATOM 10215 C CA . GLY A 1 63 ? 6.095 -11.371 6.320 1.00 0.00 63 GLY A CA 8
ATOM 10216 C C . GLY A 1 63 ? 4.849 -10.834 6.998 1.00 0.00 63 GLY A C 8
ATOM 10217 O O . GLY A 1 63 ? 4.128 -10.016 6.428 1.00 0.00 63 GLY A O 8
ATOM 10221 N N . SER A 1 64 ? 4.595 -11.298 8.217 1.00 0.00 64 SER A N 8
ATOM 10222 C CA . SER A 1 64 ? 3.425 -10.864 8.971 1.00 0.00 64 SER A CA 8
ATOM 10223 C C . SER A 1 64 ? 3.795 -9.767 9.965 1.00 0.00 64 SER A C 8
ATOM 10224 O O . SER A 1 64 ? 3.245 -9.699 11.065 1.00 0.00 64 SER A O 8
ATOM 10232 N N . ASP A 1 65 ? 4.731 -8.911 9.570 1.00 0.00 65 ASP A N 8
ATOM 10233 C CA . ASP A 1 65 ? 5.176 -7.816 10.425 1.00 0.00 65 ASP A CA 8
ATOM 10234 C C . ASP A 1 65 ? 4.985 -6.472 9.729 1.00 0.00 65 ASP A C 8
ATOM 10235 O O . ASP A 1 65 ? 5.756 -6.085 8.851 1.00 0.00 65 ASP A O 8
ATOM 10244 N N . PRO A 1 66 ? 3.933 -5.743 10.129 1.00 0.00 66 PRO A N 8
ATOM 10245 C CA . PRO A 1 66 ? 3.615 -4.431 9.557 1.00 0.00 66 PRO A CA 8
ATOM 10246 C C . PRO A 1 66 ? 4.630 -3.364 9.954 1.00 0.00 66 PRO A C 8
ATOM 10247 O O . PRO A 1 66 ? 5.027 -2.536 9.134 1.00 0.00 66 PRO A O 8
ATOM 10258 N N . ARG A 1 67 ? 5.046 -3.390 11.216 1.00 0.00 67 ARG A N 8
ATOM 10259 C CA . ARG A 1 67 ? 6.014 -2.425 11.722 1.00 0.00 67 ARG A CA 8
ATOM 10260 C C . ARG A 1 67 ? 7.336 -2.533 10.966 1.00 0.00 67 ARG A C 8
ATOM 10261 O O . ARG A 1 67 ? 8.000 -1.529 10.710 1.00 0.00 67 ARG A O 8
ATOM 10282 N N . ALA A 1 68 ? 7.710 -3.758 10.613 1.00 0.00 68 ALA A N 8
ATOM 10283 C CA . ALA A 1 68 ? 8.951 -3.998 9.886 1.00 0.00 68 ALA A CA 8
ATOM 10284 C C . ALA A 1 68 ? 8.816 -3.593 8.422 1.00 0.00 68 ALA A C 8
ATOM 10285 O O . ALA A 1 68 ? 9.795 -3.210 7.780 1.00 0.00 68 ALA A O 8
ATOM 10292 N N . LEU A 1 69 ? 7.598 -3.681 7.898 1.00 0.00 69 LEU A N 8
ATOM 10293 C CA . LEU A 1 69 ? 7.335 -3.324 6.509 1.00 0.00 69 LEU A CA 8
ATOM 10294 C C . LEU A 1 69 ? 7.445 -1.816 6.303 1.00 0.00 69 LEU A C 8
ATOM 10295 O O . LEU A 1 69 ? 8.176 -1.352 5.429 1.00 0.00 69 LEU A O 8
ATOM 10311 N N . GLN A 1 70 ? 6.716 -1.058 7.116 1.00 0.00 70 GLN A N 8
ATOM 10312 C CA . GLN A 1 70 ? 6.734 0.397 7.024 1.00 0.00 70 GLN A CA 8
ATOM 10313 C C . GLN A 1 70 ? 8.165 0.926 7.046 1.00 0.00 70 GLN A C 8
ATOM 10314 O O . GLN A 1 70 ? 8.420 2.067 6.663 1.00 0.00 70 GLN A O 8
ATOM 10328 N N . GLU A 1 71 ? 9.094 0.088 7.497 1.00 0.00 71 GLU A N 8
ATOM 10329 C CA . GLU A 1 71 ? 10.498 0.474 7.569 1.00 0.00 71 GLU A CA 8
ATOM 10330 C C . GLU A 1 71 ? 11.231 0.104 6.283 1.00 0.00 71 GLU A C 8
ATOM 10331 O O . GLU A 1 71 ? 12.158 0.797 5.862 1.00 0.00 71 GLU A O 8
ATOM 10343 N N . LEU A 1 72 ? 10.808 -0.992 5.662 1.00 0.00 72 LEU A N 8
ATOM 10344 C CA . LEU A 1 72 ? 11.424 -1.455 4.423 1.00 0.00 72 LEU A CA 8
ATOM 10345 C C . LEU A 1 72 ? 11.286 -0.408 3.322 1.00 0.00 72 LEU A C 8
ATOM 10346 O O . LEU A 1 72 ? 12.236 -0.136 2.586 1.00 0.00 72 LEU A O 8
ATOM 10362 N N . LEU A 1 73 ? 10.099 0.179 3.216 1.00 0.00 73 LEU A N 8
ATOM 10363 C CA . LEU A 1 73 ? 9.837 1.199 2.206 1.00 0.00 73 LEU A CA 8
ATOM 10364 C C . LEU A 1 73 ? 10.657 2.456 2.477 1.00 0.00 73 LEU A C 8
ATOM 10365 O O . LEU A 1 73 ? 10.952 3.225 1.562 1.00 0.00 73 LEU A O 8
ATOM 10381 N N . ARG A 1 74 ? 11.024 2.657 3.738 1.00 0.00 74 ARG A N 8
ATOM 10382 C CA . ARG A 1 74 ? 11.811 3.821 4.129 1.00 0.00 74 ARG A CA 8
ATOM 10383 C C . ARG A 1 74 ? 13.172 3.812 3.439 1.00 0.00 74 ARG A C 8
ATOM 10384 O O . ARG A 1 74 ? 13.731 4.865 3.135 1.00 0.00 74 ARG A O 8
ATOM 10405 N N . ASN A 1 75 ? 13.699 2.617 3.196 1.00 0.00 75 ASN A N 8
ATOM 10406 C CA . ASN A 1 75 ? 14.995 2.471 2.543 1.00 0.00 75 ASN A CA 8
ATOM 10407 C C . ASN A 1 75 ? 14.837 2.410 1.027 1.00 0.00 75 ASN A C 8
ATOM 10408 O O . ASN A 1 75 ? 15.648 2.963 0.285 1.00 0.00 75 ASN A O 8
ATOM 10419 N N . ALA A 1 76 ? 13.787 1.733 0.574 1.00 0.00 76 ALA A N 8
ATOM 10420 C CA . ALA A 1 76 ? 13.520 1.601 -0.853 1.00 0.00 76 ALA A CA 8
ATOM 10421 C C . ALA A 1 76 ? 13.725 2.929 -1.575 1.00 0.00 76 ALA A C 8
ATOM 10422 O O . ALA A 1 76 ? 12.983 3.886 -1.356 1.00 0.00 76 ALA A O 8
ATOM 10429 N N . SER A 1 77 ? 14.737 2.979 -2.435 1.00 0.00 77 SER A N 8
ATOM 10430 C CA . SER A 1 77 ? 15.042 4.191 -3.186 1.00 0.00 77 SER A CA 8
ATOM 10431 C C . SER A 1 77 ? 15.105 3.902 -4.682 1.00 0.00 77 SER A C 8
ATOM 10432 O O . SER A 1 77 ? 15.552 2.836 -5.102 1.00 0.00 77 SER A O 8
ATOM 10440 N N . GLY A 1 78 ? 14.652 4.862 -5.484 1.00 0.00 78 GLY A N 8
ATOM 10441 C CA . GLY A 1 78 ? 14.664 4.692 -6.925 1.00 0.00 78 GLY A CA 8
ATOM 10442 C C . GLY A 1 78 ? 13.442 3.953 -7.432 1.00 0.00 78 GLY A C 8
ATOM 10443 O O . GLY A 1 78 ? 12.315 4.271 -7.055 1.00 0.00 78 GLY A O 8
ATOM 10447 N N . SER A 1 79 ? 13.665 2.964 -8.292 1.00 0.00 79 SER A N 8
ATOM 10448 C CA . SER A 1 79 ? 12.572 2.181 -8.857 1.00 0.00 79 SER A CA 8
ATOM 10449 C C . SER A 1 79 ? 12.083 1.134 -7.861 1.00 0.00 79 SER A C 8
ATOM 10450 O O . SER A 1 79 ? 12.677 0.064 -7.725 1.00 0.00 79 SER A O 8
ATOM 10458 N N . VAL A 1 80 ? 10.995 1.451 -7.166 1.00 0.00 80 VAL A N 8
ATOM 10459 C CA . VAL A 1 80 ? 10.424 0.539 -6.182 1.00 0.00 80 VAL A CA 8
ATOM 10460 C C . VAL A 1 80 ? 9.140 -0.097 -6.703 1.00 0.00 80 VAL A C 8
ATOM 10461 O O . VAL A 1 80 ? 8.291 0.581 -7.282 1.00 0.00 80 VAL A O 8
ATOM 10474 N N . ILE A 1 81 ? 9.005 -1.402 -6.493 1.00 0.00 81 ILE A N 8
ATOM 10475 C CA . ILE A 1 81 ? 7.824 -2.129 -6.941 1.00 0.00 81 ILE A CA 8
ATOM 10476 C C . ILE A 1 81 ? 6.994 -2.612 -5.756 1.00 0.00 81 ILE A C 8
ATOM 10477 O O . ILE A 1 81 ? 7.536 -2.979 -4.712 1.00 0.00 81 ILE A O 8
ATOM 10493 N N . LEU A 1 82 ? 5.676 -2.610 -5.924 1.00 0.00 82 LEU A N 8
ATOM 10494 C CA . LEU A 1 82 ? 4.770 -3.050 -4.868 1.00 0.00 82 LEU A CA 8
ATOM 10495 C C . LEU A 1 82 ? 3.748 -4.046 -5.408 1.00 0.00 82 LEU A C 8
ATOM 10496 O O . LEU A 1 82 ? 2.873 -3.689 -6.197 1.00 0.00 82 LEU A O 8
ATOM 10512 N N . LYS A 1 83 ? 3.864 -5.297 -4.976 1.00 0.00 83 LYS A N 8
ATOM 10513 C CA . LYS A 1 83 ? 2.950 -6.346 -5.411 1.00 0.00 83 LYS A CA 8
ATOM 10514 C C . LYS A 1 83 ? 1.700 -6.376 -4.537 1.00 0.00 83 LYS A C 8
ATOM 10515 O O . LYS A 1 83 ? 1.726 -6.895 -3.420 1.00 0.00 83 LYS A O 8
ATOM 10534 N N . ILE A 1 84 ? 0.610 -5.819 -5.052 1.00 0.00 84 ILE A N 8
ATOM 10535 C CA . ILE A 1 84 ? -0.649 -5.785 -4.318 1.00 0.00 84 ILE A CA 8
ATOM 10536 C C . ILE A 1 84 ? -1.646 -6.789 -4.889 1.00 0.00 84 ILE A C 8
ATOM 10537 O O . ILE A 1 84 ? -1.534 -7.203 -6.044 1.00 0.00 84 ILE A O 8
ATOM 10553 N N . LEU A 1 85 ? -2.621 -7.174 -4.074 1.00 0.00 85 LEU A N 8
ATOM 10554 C CA . LEU A 1 85 ? -3.640 -8.128 -4.499 1.00 0.00 85 LEU A CA 8
ATOM 10555 C C . LEU A 1 85 ? -4.994 -7.789 -3.884 1.00 0.00 85 LEU A C 8
ATOM 10556 O O . LEU A 1 85 ? -5.067 -7.180 -2.816 1.00 0.00 85 LEU A O 8
ATOM 10572 N N . SER A 1 86 ? -6.064 -8.187 -4.564 1.00 0.00 86 SER A N 8
ATOM 10573 C CA . SER A 1 86 ? -7.416 -7.924 -4.085 1.00 0.00 86 SER A CA 8
ATOM 10574 C C . SER A 1 86 ? -7.825 -8.941 -3.024 1.00 0.00 86 SER A C 8
ATOM 10575 O O . SER A 1 86 ? -8.391 -8.584 -1.991 1.00 0.00 86 SER A O 8
ATOM 10583 N N . GLY A 1 87 ? -7.533 -10.211 -3.287 1.00 0.00 87 GLY A N 8
ATOM 10584 C CA . GLY A 1 87 ? -7.876 -11.261 -2.346 1.00 0.00 87 GLY A CA 8
ATOM 10585 C C . GLY A 1 87 ? -9.219 -11.896 -2.651 1.00 0.00 87 GLY A C 8
ATOM 10586 O O . GLY A 1 87 ? -9.715 -11.839 -3.776 1.00 0.00 87 GLY A O 8
ATOM 10590 N N . PRO A 1 88 ? -9.827 -12.520 -1.631 1.00 0.00 88 PRO A N 8
ATOM 10591 C CA . PRO A 1 88 ? -11.128 -13.182 -1.772 1.00 0.00 88 PRO A CA 8
ATOM 10592 C C . PRO A 1 88 ? -12.266 -12.187 -1.971 1.00 0.00 88 PRO A C 8
ATOM 10593 O O . PRO A 1 88 ? -13.419 -12.577 -2.156 1.00 0.00 88 PRO A O 8
ATOM 10604 N N . SER A 1 89 ? -11.935 -10.900 -1.931 1.00 0.00 89 SER A N 8
ATOM 10605 C CA . SER A 1 89 ? -12.931 -9.849 -2.104 1.00 0.00 89 SER A CA 8
ATOM 10606 C C . SER A 1 89 ? -14.167 -10.126 -1.253 1.00 0.00 89 SER A C 8
ATOM 10607 O O . SER A 1 89 ? -15.298 -9.972 -1.714 1.00 0.00 89 SER A O 8
ATOM 10615 N N . SER A 1 90 ? -13.942 -10.537 -0.009 1.00 0.00 90 SER A N 8
ATOM 10616 C CA . SER A 1 90 ? -15.036 -10.840 0.905 1.00 0.00 90 SER A CA 8
ATOM 10617 C C . SER A 1 90 ? -15.696 -9.559 1.406 1.00 0.00 90 SER A C 8
ATOM 10618 O O . SER A 1 90 ? -15.075 -8.498 1.437 1.00 0.00 90 SER A O 8
ATOM 10626 N N . GLY A 1 91 ? -16.962 -9.667 1.798 1.00 0.00 91 GLY A N 8
ATOM 10627 C CA . GLY A 1 91 ? -17.687 -8.511 2.292 1.00 0.00 91 GLY A CA 8
ATOM 10628 C C . GLY A 1 91 ? -18.724 -8.012 1.305 1.00 0.00 91 GLY A C 8
ATOM 10629 O O . GLY A 1 91 ? -18.962 -6.809 1.200 1.00 0.00 91 GLY A O 8
ATOM 10633 N N . GLY A 1 1 ? 9.774 -10.303 -16.692 1.00 0.00 1 GLY A N 9
ATOM 10634 C CA . GLY A 1 1 ? 9.533 -8.891 -16.924 1.00 0.00 1 GLY A CA 9
ATOM 10635 C C . GLY A 1 1 ? 8.846 -8.219 -15.751 1.00 0.00 1 GLY A C 9
ATOM 10636 O O . GLY A 1 1 ? 8.871 -8.732 -14.633 1.00 0.00 1 GLY A O 9
ATOM 10640 N N . SER A 1 2 ? 8.234 -7.068 -16.007 1.00 0.00 2 SER A N 9
ATOM 10641 C CA . SER A 1 2 ? 7.542 -6.322 -14.962 1.00 0.00 2 SER A CA 9
ATOM 10642 C C . SER A 1 2 ? 6.031 -6.386 -15.158 1.00 0.00 2 SER A C 9
ATOM 10643 O O . SER A 1 2 ? 5.264 -5.931 -14.310 1.00 0.00 2 SER A O 9
ATOM 10651 N N . SER A 1 3 ? 5.610 -6.955 -16.283 1.00 0.00 3 SER A N 9
ATOM 10652 C CA . SER A 1 3 ? 4.190 -7.077 -16.594 1.00 0.00 3 SER A CA 9
ATOM 10653 C C . SER A 1 3 ? 3.580 -8.281 -15.884 1.00 0.00 3 SER A C 9
ATOM 10654 O O . SER A 1 3 ? 3.750 -9.421 -16.315 1.00 0.00 3 SER A O 9
ATOM 10662 N N . GLY A 1 4 ? 2.867 -8.019 -14.793 1.00 0.00 4 GLY A N 9
ATOM 10663 C CA . GLY A 1 4 ? 2.242 -9.091 -14.040 1.00 0.00 4 GLY A CA 9
ATOM 10664 C C . GLY A 1 4 ? 0.740 -9.138 -14.237 1.00 0.00 4 GLY A C 9
ATOM 10665 O O . GLY A 1 4 ? 0.042 -8.157 -13.978 1.00 0.00 4 GLY A O 9
ATOM 10669 N N . SER A 1 5 ? 0.240 -10.280 -14.699 1.00 0.00 5 SER A N 9
ATOM 10670 C CA . SER A 1 5 ? -1.188 -10.449 -14.936 1.00 0.00 5 SER A CA 9
ATOM 10671 C C . SER A 1 5 ? -1.946 -10.583 -13.618 1.00 0.00 5 SER A C 9
ATOM 10672 O O . SER A 1 5 ? -3.001 -9.977 -13.431 1.00 0.00 5 SER A O 9
ATOM 10680 N N . SER A 1 6 ? -1.399 -11.382 -12.707 1.00 0.00 6 SER A N 9
ATOM 10681 C CA . SER A 1 6 ? -2.023 -11.600 -11.408 1.00 0.00 6 SER A CA 9
ATOM 10682 C C . SER A 1 6 ? -1.503 -10.600 -10.380 1.00 0.00 6 SER A C 9
ATOM 10683 O O . SER A 1 6 ? -0.313 -10.577 -10.067 1.00 0.00 6 SER A O 9
ATOM 10691 N N . GLY A 1 7 ? -2.404 -9.773 -9.858 1.00 0.00 7 GLY A N 9
ATOM 10692 C CA . GLY A 1 7 ? -2.018 -8.782 -8.872 1.00 0.00 7 GLY A CA 9
ATOM 10693 C C . GLY A 1 7 ? -1.768 -7.419 -9.486 1.00 0.00 7 GLY A C 9
ATOM 10694 O O . GLY A 1 7 ? -2.340 -7.084 -10.523 1.00 0.00 7 GLY A O 9
ATOM 10698 N N . ARG A 1 8 ? -0.911 -6.631 -8.845 1.00 0.00 8 ARG A N 9
ATOM 10699 C CA . ARG A 1 8 ? -0.588 -5.296 -9.334 1.00 0.00 8 ARG A CA 9
ATOM 10700 C C . ARG A 1 8 ? 0.865 -4.942 -9.030 1.00 0.00 8 ARG A C 9
ATOM 10701 O O . ARG A 1 8 ? 1.460 -5.474 -8.094 1.00 0.00 8 ARG A O 9
ATOM 10722 N N . MET A 1 9 ? 1.429 -4.042 -9.829 1.00 0.00 9 MET A N 9
ATOM 10723 C CA . MET A 1 9 ? 2.812 -3.618 -9.645 1.00 0.00 9 MET A CA 9
ATOM 10724 C C . MET A 1 9 ? 2.926 -2.098 -9.703 1.00 0.00 9 MET A C 9
ATOM 10725 O O . MET A 1 9 ? 2.982 -1.510 -10.783 1.00 0.00 9 MET A O 9
ATOM 10739 N N . VAL A 1 10 ? 2.959 -1.466 -8.534 1.00 0.00 10 VAL A N 9
ATOM 10740 C CA . VAL A 1 10 ? 3.067 -0.014 -8.452 1.00 0.00 10 VAL A CA 9
ATOM 10741 C C . VAL A 1 10 ? 4.510 0.416 -8.214 1.00 0.00 10 VAL A C 9
ATOM 10742 O O . VAL A 1 10 ? 5.135 0.016 -7.233 1.00 0.00 10 VAL A O 9
ATOM 10755 N N . GLY A 1 11 ? 5.034 1.236 -9.120 1.00 0.00 11 GLY A N 9
ATOM 10756 C CA . GLY A 1 11 ? 6.400 1.709 -8.991 1.00 0.00 11 GLY A CA 9
ATOM 10757 C C . GLY A 1 11 ? 6.474 3.152 -8.533 1.00 0.00 11 GLY A C 9
ATOM 10758 O O . GLY A 1 11 ? 5.737 4.005 -9.027 1.00 0.00 11 GLY A O 9
ATOM 10762 N N . ILE A 1 12 ? 7.363 3.425 -7.584 1.00 0.00 12 ILE A N 9
ATOM 10763 C CA . ILE A 1 12 ? 7.529 4.775 -7.059 1.00 0.00 12 ILE A CA 9
ATOM 10764 C C . ILE A 1 12 ? 8.975 5.241 -7.188 1.00 0.00 12 ILE A C 9
ATOM 10765 O O . ILE A 1 12 ? 9.909 4.469 -6.971 1.00 0.00 12 ILE A O 9
ATOM 10781 N N . ARG A 1 13 ? 9.153 6.510 -7.541 1.00 0.00 13 ARG A N 9
ATOM 10782 C CA . ARG A 1 13 ? 10.486 7.080 -7.698 1.00 0.00 13 ARG A CA 9
ATOM 10783 C C . ARG A 1 13 ? 10.859 7.932 -6.488 1.00 0.00 13 ARG A C 9
ATOM 10784 O O . ARG A 1 13 ? 11.416 9.021 -6.629 1.00 0.00 13 ARG A O 9
ATOM 10805 N N . LYS A 1 14 ? 10.548 7.428 -5.298 1.00 0.00 14 LYS A N 9
ATOM 10806 C CA . LYS A 1 14 ? 10.851 8.141 -4.062 1.00 0.00 14 LYS A CA 9
ATOM 10807 C C . LYS A 1 14 ? 12.356 8.317 -3.891 1.00 0.00 14 LYS A C 9
ATOM 10808 O O . LYS A 1 14 ? 13.139 7.943 -4.764 1.00 0.00 14 LYS A O 9
ATOM 10827 N N . THR A 1 15 ? 12.755 8.889 -2.759 1.00 0.00 15 THR A N 9
ATOM 10828 C CA . THR A 1 15 ? 14.166 9.114 -2.473 1.00 0.00 15 THR A CA 9
ATOM 10829 C C . THR A 1 15 ? 14.538 8.590 -1.090 1.00 0.00 15 THR A C 9
ATOM 10830 O O . THR A 1 15 ? 13.742 8.663 -0.154 1.00 0.00 15 THR A O 9
ATOM 10841 N N . ALA A 1 16 ? 15.752 8.063 -0.969 1.00 0.00 16 ALA A N 9
ATOM 10842 C CA . ALA A 1 16 ? 16.229 7.530 0.301 1.00 0.00 16 ALA A CA 9
ATOM 10843 C C . ALA A 1 16 ? 15.875 8.460 1.455 1.00 0.00 16 ALA A C 9
ATOM 10844 O O . ALA A 1 16 ? 16.519 9.489 1.656 1.00 0.00 16 ALA A O 9
ATOM 10851 N N . GLY A 1 17 ? 14.846 8.092 2.212 1.00 0.00 17 GLY A N 9
ATOM 10852 C CA . GLY A 1 17 ? 14.423 8.906 3.337 1.00 0.00 17 GLY A CA 9
ATOM 10853 C C . GLY A 1 17 ? 13.027 9.467 3.155 1.00 0.00 17 GLY A C 9
ATOM 10854 O O . GLY A 1 17 ? 12.736 10.579 3.595 1.00 0.00 17 GLY A O 9
ATOM 10858 N N . GLU A 1 18 ? 12.162 8.697 2.503 1.00 0.00 18 GLU A N 9
ATOM 10859 C CA . GLU A 1 18 ? 10.789 9.126 2.261 1.00 0.00 18 GLU A CA 9
ATOM 10860 C C . GLU A 1 18 ? 9.797 8.072 2.743 1.00 0.00 18 GLU A C 9
ATOM 10861 O O . GLU A 1 18 ? 9.652 7.013 2.131 1.00 0.00 18 GLU A O 9
ATOM 10873 N N . HIS A 1 19 ? 9.116 8.369 3.846 1.00 0.00 19 HIS A N 9
ATOM 10874 C CA . HIS A 1 19 ? 8.136 7.447 4.411 1.00 0.00 19 HIS A CA 9
ATOM 10875 C C . HIS A 1 19 ? 6.845 7.461 3.598 1.00 0.00 19 HIS A C 9
ATOM 10876 O O . HIS A 1 19 ? 6.415 8.508 3.114 1.00 0.00 19 HIS A O 9
ATOM 10891 N N . LEU A 1 20 ? 6.232 6.291 3.451 1.00 0.00 20 LEU A N 9
ATOM 10892 C CA . LEU A 1 20 ? 4.990 6.168 2.696 1.00 0.00 20 LEU A CA 9
ATOM 10893 C C . LEU A 1 20 ? 3.825 6.790 3.459 1.00 0.00 20 LEU A C 9
ATOM 10894 O O . LEU A 1 20 ? 3.108 7.639 2.933 1.00 0.00 20 LEU A O 9
ATOM 10910 N N . GLY A 1 21 ? 3.644 6.361 4.705 1.00 0.00 21 GLY A N 9
ATOM 10911 C CA . GLY A 1 21 ? 2.566 6.888 5.521 1.00 0.00 21 GLY A CA 9
ATOM 10912 C C . GLY A 1 21 ? 1.329 6.013 5.484 1.00 0.00 21 GLY A C 9
ATOM 10913 O O . GLY A 1 21 ? 0.260 6.454 5.060 1.00 0.00 21 GLY A O 9
ATOM 10917 N N . VAL A 1 22 ? 1.473 4.767 5.926 1.00 0.00 22 VAL A N 9
ATOM 10918 C CA . VAL A 1 22 ? 0.359 3.827 5.940 1.00 0.00 22 VAL A CA 9
ATOM 10919 C C . VAL A 1 22 ? 0.519 2.802 7.057 1.00 0.00 22 VAL A C 9
ATOM 10920 O O . VAL A 1 22 ? 1.636 2.471 7.456 1.00 0.00 22 VAL A O 9
ATOM 10933 N N . THR A 1 23 ? -0.605 2.301 7.559 1.00 0.00 23 THR A N 9
ATOM 10934 C CA . THR A 1 23 ? -0.591 1.314 8.631 1.00 0.00 23 THR A CA 9
ATOM 10935 C C . THR A 1 23 ? -1.136 -0.027 8.151 1.00 0.00 23 THR A C 9
ATOM 10936 O O . THR A 1 23 ? -2.275 -0.116 7.693 1.00 0.00 23 THR A O 9
ATOM 10947 N N . PHE A 1 24 ? -0.316 -1.067 8.260 1.00 0.00 24 PHE A N 9
ATOM 10948 C CA . PHE A 1 24 ? -0.717 -2.403 7.836 1.00 0.00 24 PHE A CA 9
ATOM 10949 C C . PHE A 1 24 ? -1.120 -3.256 9.036 1.00 0.00 24 PHE A C 9
ATOM 10950 O O . PHE A 1 24 ? -0.493 -3.195 10.094 1.00 0.00 24 PHE A O 9
ATOM 10967 N N . ARG A 1 25 ? -2.173 -4.049 8.864 1.00 0.00 25 ARG A N 9
ATOM 10968 C CA . ARG A 1 25 ? -2.662 -4.912 9.932 1.00 0.00 25 ARG A CA 9
ATOM 10969 C C . ARG A 1 25 ? -2.554 -6.382 9.535 1.00 0.00 25 ARG A C 9
ATOM 10970 O O . ARG A 1 25 ? -2.681 -6.730 8.361 1.00 0.00 25 ARG A O 9
ATOM 10991 N N . VAL A 1 26 ? -2.318 -7.240 10.523 1.00 0.00 26 VAL A N 9
ATOM 10992 C CA . VAL A 1 26 ? -2.193 -8.672 10.278 1.00 0.00 26 VAL A CA 9
ATOM 10993 C C . VAL A 1 26 ? -3.493 -9.400 10.601 1.00 0.00 26 VAL A C 9
ATOM 10994 O O . VAL A 1 26 ? -3.810 -9.636 11.767 1.00 0.00 26 VAL A O 9
ATOM 11007 N N . GLU A 1 27 ? -4.242 -9.753 9.561 1.00 0.00 27 GLU A N 9
ATOM 11008 C CA . GLU A 1 27 ? -5.508 -10.455 9.735 1.00 0.00 27 GLU A CA 9
ATOM 11009 C C . GLU A 1 27 ? -5.527 -11.752 8.931 1.00 0.00 27 GLU A C 9
ATOM 11010 O O . GLU A 1 27 ? -5.317 -11.746 7.719 1.00 0.00 27 GLU A O 9
ATOM 11022 N N . GLY A 1 28 ? -5.781 -12.863 9.616 1.00 0.00 28 GLY A N 9
ATOM 11023 C CA . GLY A 1 28 ? -5.822 -14.151 8.951 1.00 0.00 28 GLY A CA 9
ATOM 11024 C C . GLY A 1 28 ? -4.439 -14.720 8.703 1.00 0.00 28 GLY A C 9
ATOM 11025 O O . GLY A 1 28 ? -4.208 -15.914 8.891 1.00 0.00 28 GLY A O 9
ATOM 11029 N N . GLY A 1 29 ? -3.516 -13.864 8.277 1.00 0.00 29 GLY A N 9
ATOM 11030 C CA . GLY A 1 29 ? -2.160 -14.307 8.008 1.00 0.00 29 GLY A CA 9
ATOM 11031 C C . GLY A 1 29 ? -1.529 -13.568 6.845 1.00 0.00 29 GLY A C 9
ATOM 11032 O O . GLY A 1 29 ? -0.731 -14.136 6.100 1.00 0.00 29 GLY A O 9
ATOM 11036 N N . GLU A 1 30 ? -1.888 -12.298 6.687 1.00 0.00 30 GLU A N 9
ATOM 11037 C CA . GLU A 1 30 ? -1.352 -11.482 5.604 1.00 0.00 30 GLU A CA 9
ATOM 11038 C C . GLU A 1 30 ? -1.292 -10.011 6.009 1.00 0.00 30 GLU A C 9
ATOM 11039 O O . GLU A 1 30 ? -1.858 -9.613 7.028 1.00 0.00 30 GLU A O 9
ATOM 11051 N N . LEU A 1 31 ? -0.602 -9.210 5.205 1.00 0.00 31 LEU A N 9
ATOM 11052 C CA . LEU A 1 31 ? -0.466 -7.784 5.479 1.00 0.00 31 LEU A CA 9
ATOM 11053 C C . LEU A 1 31 ? -1.448 -6.973 4.640 1.00 0.00 31 LEU A C 9
ATOM 11054 O O . LEU A 1 31 ? -1.337 -6.918 3.415 1.00 0.00 31 LEU A O 9
ATOM 11070 N N . VAL A 1 32 ? -2.409 -6.342 5.307 1.00 0.00 32 VAL A N 9
ATOM 11071 C CA . VAL A 1 32 ? -3.409 -5.530 4.624 1.00 0.00 32 VAL A CA 9
ATOM 11072 C C . VAL A 1 32 ? -3.402 -4.097 5.143 1.00 0.00 32 VAL A C 9
ATOM 11073 O O . VAL A 1 32 ? -3.369 -3.864 6.352 1.00 0.00 32 VAL A O 9
ATOM 11086 N N . ILE A 1 33 ? -3.433 -3.140 4.222 1.00 0.00 33 ILE A N 9
ATOM 11087 C CA . ILE A 1 33 ? -3.432 -1.728 4.587 1.00 0.00 33 ILE A CA 9
ATOM 11088 C C . ILE A 1 33 ? -4.706 -1.353 5.336 1.00 0.00 33 ILE A C 9
ATOM 11089 O O . ILE A 1 33 ? -5.788 -1.297 4.751 1.00 0.00 33 ILE A O 9
ATOM 11105 N N . ALA A 1 34 ? -4.570 -1.095 6.632 1.00 0.00 34 ALA A N 9
ATOM 11106 C CA . ALA A 1 34 ? -5.710 -0.721 7.460 1.00 0.00 34 ALA A CA 9
ATOM 11107 C C . ALA A 1 34 ? -6.064 0.750 7.274 1.00 0.00 34 ALA A C 9
ATOM 11108 O O . ALA A 1 34 ? -7.213 1.091 6.992 1.00 0.00 34 ALA A O 9
ATOM 11115 N N . ARG A 1 35 ? -5.071 1.619 7.434 1.00 0.00 35 ARG A N 9
ATOM 11116 C CA . ARG A 1 35 ? -5.279 3.054 7.285 1.00 0.00 35 ARG A CA 9
ATOM 11117 C C . ARG A 1 35 ? -4.156 3.684 6.467 1.00 0.00 35 ARG A C 9
ATOM 11118 O O . ARG A 1 35 ? -3.075 3.110 6.333 1.00 0.00 35 ARG A O 9
ATOM 11139 N N . ILE A 1 36 ? -4.419 4.867 5.922 1.00 0.00 36 ILE A N 9
ATOM 11140 C CA . ILE A 1 36 ? -3.431 5.575 5.118 1.00 0.00 36 ILE A CA 9
ATOM 11141 C C . ILE A 1 36 ? -3.248 7.007 5.608 1.00 0.00 36 ILE A C 9
ATOM 11142 O O . ILE A 1 36 ? -4.048 7.889 5.294 1.00 0.00 36 ILE A O 9
ATOM 11158 N N . LEU A 1 37 ? -2.188 7.233 6.377 1.00 0.00 37 LEU A N 9
ATOM 11159 C CA . LEU A 1 37 ? -1.898 8.560 6.909 1.00 0.00 37 LEU A CA 9
ATOM 11160 C C . LEU A 1 37 ? -2.097 9.630 5.841 1.00 0.00 37 LEU A C 9
ATOM 11161 O O . LEU A 1 37 ? -1.400 9.646 4.826 1.00 0.00 37 LEU A O 9
ATOM 11177 N N . HIS A 1 38 ? -3.050 10.526 6.079 1.00 0.00 38 HIS A N 9
ATOM 11178 C CA . HIS A 1 38 ? -3.339 11.603 5.138 1.00 0.00 38 HIS A CA 9
ATOM 11179 C C . HIS A 1 38 ? -2.158 12.563 5.033 1.00 0.00 38 HIS A C 9
ATOM 11180 O O . HIS A 1 38 ? -1.555 12.934 6.040 1.00 0.00 38 HIS A O 9
ATOM 11195 N N . GLY A 1 39 ? -1.833 12.963 3.807 1.00 0.00 39 GLY A N 9
ATOM 11196 C CA . GLY A 1 39 ? -0.726 13.876 3.594 1.00 0.00 39 GLY A CA 9
ATOM 11197 C C . GLY A 1 39 ? 0.603 13.157 3.471 1.00 0.00 39 GLY A C 9
ATOM 11198 O O . GLY A 1 39 ? 1.489 13.327 4.308 1.00 0.00 39 GLY A O 9
ATOM 11202 N N . GLY A 1 40 ? 0.743 12.349 2.424 1.00 0.00 40 GLY A N 9
ATOM 11203 C CA . GLY A 1 40 ? 1.975 11.612 2.215 1.00 0.00 40 GLY A CA 9
ATOM 11204 C C . GLY A 1 40 ? 2.172 11.212 0.766 1.00 0.00 40 GLY A C 9
ATOM 11205 O O . GLY A 1 40 ? 2.056 12.041 -0.135 1.00 0.00 40 GLY A O 9
ATOM 11209 N N . MET A 1 41 ? 2.473 9.937 0.542 1.00 0.00 41 MET A N 9
ATOM 11210 C CA . MET A 1 41 ? 2.687 9.428 -0.807 1.00 0.00 41 MET A CA 9
ATOM 11211 C C . MET A 1 41 ? 1.415 8.790 -1.356 1.00 0.00 41 MET A C 9
ATOM 11212 O O . MET A 1 41 ? 0.950 9.142 -2.440 1.00 0.00 41 MET A O 9
ATOM 11226 N N . VAL A 1 42 ? 0.857 7.849 -0.601 1.00 0.00 42 VAL A N 9
ATOM 11227 C CA . VAL A 1 42 ? -0.362 7.162 -1.012 1.00 0.00 42 VAL A CA 9
ATOM 11228 C C . VAL A 1 42 ? -1.578 8.071 -0.872 1.00 0.00 42 VAL A C 9
ATOM 11229 O O . VAL A 1 42 ? -2.496 8.026 -1.691 1.00 0.00 42 VAL A O 9
ATOM 11242 N N . ALA A 1 43 ? -1.577 8.895 0.170 1.00 0.00 43 ALA A N 9
ATOM 11243 C CA . ALA A 1 43 ? -2.680 9.817 0.416 1.00 0.00 43 ALA A CA 9
ATOM 11244 C C . ALA A 1 43 ? -2.931 10.708 -0.796 1.00 0.00 43 ALA A C 9
ATOM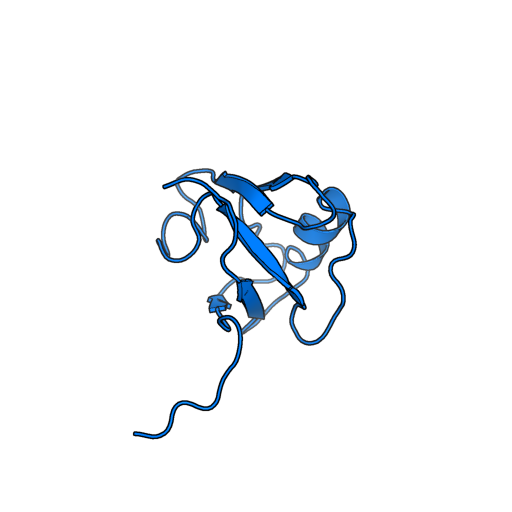 11245 O O . ALA A 1 43 ? -4.073 11.053 -1.097 1.00 0.00 43 ALA A O 9
ATOM 11252 N N . GLN A 1 44 ? -1.856 11.077 -1.486 1.00 0.00 44 GLN A N 9
ATOM 11253 C CA . GLN A 1 44 ? -1.962 11.930 -2.664 1.00 0.00 44 GLN A CA 9
ATOM 11254 C C . GLN A 1 44 ? -2.082 11.093 -3.933 1.00 0.00 44 GLN A C 9
ATOM 11255 O O . GLN A 1 44 ? -2.900 11.385 -4.805 1.00 0.00 44 GLN A O 9
ATOM 11269 N N . GLN A 1 45 ? -1.262 10.051 -4.029 1.00 0.00 45 GLN A N 9
ATOM 11270 C CA . GLN A 1 45 ? -1.276 9.173 -5.192 1.00 0.00 45 GLN A CA 9
ATOM 11271 C C . GLN A 1 45 ? -2.389 8.136 -5.078 1.00 0.00 45 GLN A C 9
ATOM 11272 O O . GLN A 1 45 ? -2.538 7.482 -4.046 1.00 0.00 45 GLN A O 9
ATOM 11286 N N . GLY A 1 46 ? -3.168 7.991 -6.145 1.00 0.00 46 GLY A N 9
ATOM 11287 C CA . GLY A 1 46 ? -4.258 7.032 -6.143 1.00 0.00 46 GLY A CA 9
ATOM 11288 C C . GLY A 1 46 ? -3.802 5.635 -6.513 1.00 0.00 46 GLY A C 9
ATOM 11289 O O . GLY A 1 46 ? -4.499 4.915 -7.229 1.00 0.00 46 GLY A O 9
ATOM 11293 N N . LEU A 1 47 ? -2.627 5.250 -6.026 1.00 0.00 47 LEU A N 9
ATOM 11294 C CA . LEU A 1 47 ? -2.077 3.929 -6.310 1.00 0.00 47 LEU A CA 9
ATOM 11295 C C . LEU A 1 47 ? -2.701 2.872 -5.405 1.00 0.00 47 LEU A C 9
ATOM 11296 O O . LEU A 1 47 ? -3.437 1.999 -5.867 1.00 0.00 47 LEU A O 9
ATOM 11312 N N . LEU A 1 48 ? -2.405 2.958 -4.113 1.00 0.00 48 LEU A N 9
ATOM 11313 C CA . LEU A 1 48 ? -2.939 2.011 -3.141 1.00 0.00 48 LEU A CA 9
ATOM 11314 C C . LEU A 1 48 ? -4.126 2.609 -2.392 1.00 0.00 48 LEU A C 9
ATOM 11315 O O . LEU A 1 48 ? -4.405 3.803 -2.502 1.00 0.00 48 LEU A O 9
ATOM 11331 N N . HIS A 1 49 ? -4.820 1.772 -1.628 1.00 0.00 49 HIS A N 9
ATOM 11332 C CA . HIS A 1 49 ? -5.975 2.219 -0.858 1.00 0.00 49 HIS A CA 9
ATOM 11333 C C . HIS A 1 49 ? -6.328 1.208 0.229 1.00 0.00 49 HIS A C 9
ATOM 11334 O O . HIS A 1 49 ? -5.934 0.044 0.160 1.00 0.00 49 HIS A O 9
ATOM 11349 N N . VAL A 1 50 ? -7.073 1.661 1.233 1.00 0.00 50 VAL A N 9
ATOM 11350 C CA . VAL A 1 50 ? -7.479 0.796 2.334 1.00 0.00 50 VAL A CA 9
ATOM 11351 C C . VAL A 1 50 ? -8.032 -0.528 1.818 1.00 0.00 50 VAL A C 9
ATOM 11352 O O . VAL A 1 50 ? -9.127 -0.579 1.260 1.00 0.00 50 VAL A O 9
ATOM 11365 N N . GLY A 1 51 ? -7.267 -1.598 2.010 1.00 0.00 51 GLY A N 9
ATOM 11366 C CA . GLY A 1 51 ? -7.697 -2.908 1.558 1.00 0.00 51 GLY A CA 9
ATOM 11367 C C . GLY A 1 51 ? -6.797 -3.473 0.477 1.00 0.00 51 GLY A C 9
ATOM 11368 O O . GLY A 1 51 ? -7.276 -4.060 -0.494 1.00 0.00 51 GLY A O 9
ATOM 11372 N N . ASP A 1 52 ? -5.492 -3.294 0.643 1.00 0.00 52 ASP A N 9
ATOM 11373 C CA . ASP A 1 52 ? -4.522 -3.790 -0.328 1.00 0.00 52 ASP A CA 9
ATOM 11374 C C . ASP A 1 52 ? -3.585 -4.809 0.313 1.00 0.00 52 ASP A C 9
ATOM 11375 O O . ASP A 1 52 ? -2.914 -4.513 1.302 1.00 0.00 52 ASP A O 9
ATOM 11384 N N . ILE A 1 53 ? -3.544 -6.008 -0.257 1.00 0.00 53 ILE A N 9
ATOM 11385 C CA . ILE A 1 53 ? -2.688 -7.070 0.258 1.00 0.00 53 ILE A CA 9
ATOM 11386 C C . ILE A 1 53 ? -1.339 -7.082 -0.453 1.00 0.00 53 ILE A C 9
ATOM 11387 O O . ILE A 1 53 ? -1.274 -7.110 -1.682 1.00 0.00 53 ILE A O 9
ATOM 11403 N N . ILE A 1 54 ? -0.265 -7.063 0.329 1.00 0.00 54 ILE A N 9
ATOM 11404 C CA . ILE A 1 54 ? 1.083 -7.075 -0.225 1.00 0.00 54 ILE A CA 9
ATOM 11405 C C . ILE A 1 54 ? 1.694 -8.471 -0.154 1.00 0.00 54 ILE A C 9
ATOM 11406 O O . ILE A 1 54 ? 1.698 -9.106 0.900 1.00 0.00 54 ILE A O 9
ATOM 11422 N N . LYS A 1 55 ? 2.212 -8.942 -1.283 1.00 0.00 55 LYS A N 9
ATOM 11423 C CA . LYS A 1 55 ? 2.830 -10.261 -1.350 1.00 0.00 55 LYS A CA 9
ATOM 11424 C C . LYS A 1 55 ? 4.348 -10.157 -1.244 1.00 0.00 55 LYS A C 9
ATOM 11425 O O . LYS A 1 55 ? 4.957 -10.737 -0.345 1.00 0.00 55 LYS A O 9
ATOM 11444 N N . GLU A 1 56 ? 4.952 -9.413 -2.166 1.00 0.00 56 GLU A N 9
ATOM 11445 C CA . GLU A 1 56 ? 6.399 -9.234 -2.174 1.00 0.00 56 GLU A CA 9
ATOM 11446 C C . GLU A 1 56 ? 6.769 -7.821 -2.615 1.00 0.00 56 GLU A C 9
ATOM 11447 O O . GLU A 1 56 ? 5.957 -7.110 -3.208 1.00 0.00 56 GLU A O 9
ATOM 11459 N N . VAL A 1 57 ? 8.002 -7.420 -2.322 1.00 0.00 57 VAL A N 9
ATOM 11460 C CA . VAL A 1 57 ? 8.482 -6.092 -2.689 1.00 0.00 57 VAL A CA 9
ATOM 11461 C C . VAL A 1 57 ? 9.942 -6.137 -3.124 1.00 0.00 57 VAL A C 9
ATOM 11462 O O . VAL A 1 57 ? 10.813 -6.564 -2.367 1.00 0.00 57 VAL A O 9
ATOM 11475 N N . ASN A 1 58 ? 10.203 -5.691 -4.348 1.00 0.00 58 ASN A N 9
ATOM 11476 C CA . ASN A 1 58 ? 11.559 -5.680 -4.885 1.00 0.00 58 ASN A CA 9
ATOM 11477 C C . ASN A 1 58 ? 12.195 -7.063 -4.785 1.00 0.00 58 ASN A C 9
ATOM 11478 O O . ASN A 1 58 ? 13.417 -7.192 -4.720 1.00 0.00 58 ASN A O 9
ATOM 11489 N N . GLY A 1 59 ? 11.357 -8.095 -4.776 1.00 0.00 59 GLY A N 9
ATOM 11490 C CA . GLY A 1 59 ? 11.855 -9.455 -4.685 1.00 0.00 59 GLY A CA 9
ATOM 11491 C C . GLY A 1 59 ? 12.235 -9.839 -3.269 1.00 0.00 59 GLY A C 9
ATOM 11492 O O . GLY A 1 59 ? 13.155 -10.630 -3.060 1.00 0.00 59 GLY A O 9
ATOM 11496 N N . GLN A 1 60 ? 11.527 -9.278 -2.294 1.00 0.00 60 GLN A N 9
ATOM 11497 C CA . GLN A 1 60 ? 11.798 -9.565 -0.891 1.00 0.00 60 GLN A CA 9
ATOM 11498 C C . GLN A 1 60 ? 10.499 -9.747 -0.112 1.00 0.00 60 GLN A C 9
ATOM 11499 O O . GLN A 1 60 ? 9.497 -9.077 -0.364 1.00 0.00 60 GLN A O 9
ATOM 11513 N N . PRO A 1 61 ? 10.514 -10.674 0.857 1.00 0.00 61 PRO A N 9
ATOM 11514 C CA . PRO A 1 61 ? 9.346 -10.965 1.693 1.00 0.00 61 PRO A CA 9
ATOM 11515 C C . PRO A 1 61 ? 9.021 -9.825 2.653 1.00 0.00 61 PRO A C 9
ATOM 11516 O O . PRO A 1 61 ? 9.855 -9.431 3.469 1.00 0.00 61 PRO A O 9
ATOM 11527 N N . VAL A 1 62 ? 7.805 -9.300 2.551 1.00 0.00 62 VAL A N 9
ATOM 11528 C CA . VAL A 1 62 ? 7.369 -8.206 3.411 1.00 0.00 62 VAL A CA 9
ATOM 11529 C C . VAL A 1 62 ? 7.174 -8.681 4.846 1.00 0.00 62 VAL A C 9
ATOM 11530 O O . VAL A 1 62 ? 7.091 -7.875 5.772 1.00 0.00 62 VAL A O 9
ATOM 11543 N N . GLY A 1 63 ? 7.100 -9.997 5.024 1.00 0.00 63 GLY A N 9
ATOM 11544 C CA . GLY A 1 63 ? 6.915 -10.557 6.350 1.00 0.00 63 GLY A CA 9
ATOM 11545 C C . GLY A 1 63 ? 5.563 -10.212 6.941 1.00 0.00 63 GLY A C 9
ATOM 11546 O O . GLY A 1 63 ? 4.813 -9.418 6.374 1.00 0.00 63 GLY A O 9
ATOM 11550 N N . SER A 1 64 ? 5.248 -10.813 8.085 1.00 0.00 64 SER A N 9
ATOM 11551 C CA . SER A 1 64 ? 3.973 -10.570 8.750 1.00 0.00 64 SER A CA 9
ATOM 11552 C C . SER A 1 64 ? 3.992 -9.235 9.488 1.00 0.00 64 SER A C 9
ATOM 11553 O O . SER A 1 64 ? 3.066 -8.433 9.368 1.00 0.00 64 SER A O 9
ATOM 11561 N N . ASP A 1 65 ? 5.054 -9.003 10.252 1.00 0.00 65 ASP A N 9
ATOM 11562 C CA . ASP A 1 65 ? 5.196 -7.765 11.010 1.00 0.00 65 ASP A CA 9
ATOM 11563 C C . ASP A 1 65 ? 4.974 -6.551 10.113 1.00 0.00 65 ASP A C 9
ATOM 11564 O O . ASP A 1 65 ? 5.805 -6.209 9.272 1.00 0.00 65 ASP A O 9
ATOM 11573 N N . PRO A 1 66 ? 3.824 -5.884 10.294 1.00 0.00 66 PRO A N 9
ATOM 11574 C CA . PRO A 1 66 ? 3.465 -4.698 9.511 1.00 0.00 66 PRO A CA 9
ATOM 11575 C C . PRO A 1 66 ? 4.333 -3.492 9.854 1.00 0.00 66 PRO A C 9
ATOM 11576 O O . PRO A 1 66 ? 4.841 -2.808 8.965 1.00 0.00 66 PRO A O 9
ATOM 11587 N N . ARG A 1 67 ? 4.499 -3.237 11.148 1.00 0.00 67 ARG A N 9
ATOM 11588 C CA . ARG A 1 67 ? 5.306 -2.113 11.607 1.00 0.00 67 ARG A CA 9
ATOM 11589 C C . ARG A 1 67 ? 6.729 -2.207 11.066 1.00 0.00 67 ARG A C 9
ATOM 11590 O O . ARG A 1 67 ? 7.367 -1.192 10.790 1.00 0.00 67 ARG A O 9
ATOM 11611 N N . ALA A 1 68 ? 7.220 -3.434 10.918 1.00 0.00 68 ALA A N 9
ATOM 11612 C CA . ALA A 1 68 ? 8.567 -3.661 10.409 1.00 0.00 68 ALA A CA 9
ATOM 11613 C C . ALA A 1 68 ? 8.646 -3.366 8.915 1.00 0.00 68 ALA A C 9
ATOM 11614 O O . ALA A 1 68 ? 9.701 -2.992 8.400 1.00 0.00 68 ALA A O 9
ATOM 11621 N N . LEU A 1 69 ? 7.525 -3.536 8.223 1.00 0.00 69 LEU A N 9
ATOM 11622 C CA . LEU A 1 69 ? 7.467 -3.289 6.786 1.00 0.00 69 LEU A CA 9
ATOM 11623 C C . LEU A 1 69 ? 7.517 -1.794 6.489 1.00 0.00 69 LEU A C 9
ATOM 11624 O O . LEU A 1 69 ? 8.246 -1.352 5.601 1.00 0.00 69 LEU A O 9
ATOM 11640 N N . GLN A 1 70 ? 6.739 -1.020 7.239 1.00 0.00 70 GLN A N 9
ATOM 11641 C CA . GLN A 1 70 ? 6.696 0.426 7.056 1.00 0.00 70 GLN A CA 9
ATOM 11642 C C . GLN A 1 70 ? 8.077 1.041 7.255 1.00 0.00 70 GLN A C 9
ATOM 11643 O O . GLN A 1 70 ? 8.321 2.182 6.863 1.00 0.00 70 GLN A O 9
ATOM 11657 N N . GLU A 1 71 ? 8.977 0.277 7.866 1.00 0.00 71 GLU A N 9
ATOM 11658 C CA . GLU A 1 71 ? 10.334 0.749 8.117 1.00 0.00 71 GLU A CA 9
ATOM 11659 C C . GLU A 1 71 ? 11.271 0.340 6.985 1.00 0.00 71 GLU A C 9
ATOM 11660 O O . GLU A 1 71 ? 12.245 1.033 6.687 1.00 0.00 71 GLU A O 9
ATOM 11672 N N . LEU A 1 72 ? 10.971 -0.792 6.356 1.00 0.00 72 LEU A N 9
ATOM 11673 C CA . LEU A 1 72 ? 11.785 -1.296 5.256 1.00 0.00 72 LEU A CA 9
ATOM 11674 C C . LEU A 1 72 ? 11.770 -0.326 4.079 1.00 0.00 72 LEU A C 9
ATOM 11675 O O . LEU A 1 72 ? 12.799 -0.083 3.447 1.00 0.00 72 LEU A O 9
ATOM 11691 N N . LEU A 1 73 ? 10.597 0.227 3.790 1.00 0.00 73 LEU A N 9
ATOM 11692 C CA . LEU A 1 73 ? 10.447 1.172 2.689 1.00 0.00 73 LEU A CA 9
ATOM 11693 C C . LEU A 1 73 ? 11.254 2.440 2.947 1.00 0.00 73 LEU A C 9
ATOM 11694 O O . LEU A 1 73 ? 11.890 2.978 2.040 1.00 0.00 73 LEU A O 9
ATOM 11710 N N . ARG A 1 74 ? 11.227 2.911 4.189 1.00 0.00 74 ARG A N 9
ATOM 11711 C CA . ARG A 1 74 ? 11.957 4.115 4.567 1.00 0.00 74 ARG A CA 9
ATOM 11712 C C . ARG A 1 74 ? 13.354 4.119 3.952 1.00 0.00 74 ARG A C 9
ATOM 11713 O O . ARG A 1 74 ? 13.874 5.168 3.575 1.00 0.00 74 ARG A O 9
ATOM 11734 N N . ASN A 1 75 ? 13.955 2.938 3.853 1.00 0.00 75 ASN A N 9
ATOM 11735 C CA . ASN A 1 75 ? 15.291 2.805 3.285 1.00 0.00 75 ASN A CA 9
ATOM 11736 C C . ASN A 1 75 ? 15.242 2.084 1.942 1.00 0.00 75 ASN A C 9
ATOM 11737 O O . ASN A 1 75 ? 16.073 1.222 1.657 1.00 0.00 75 ASN A O 9
ATOM 11748 N N . ALA A 1 76 ? 14.262 2.443 1.119 1.00 0.00 76 ALA A N 9
ATOM 11749 C CA . ALA A 1 76 ? 14.106 1.833 -0.195 1.00 0.00 76 ALA A CA 9
ATOM 11750 C C . ALA A 1 76 ? 14.081 2.892 -1.293 1.00 0.00 76 ALA A C 9
ATOM 11751 O O . ALA A 1 76 ? 13.014 3.313 -1.738 1.00 0.00 76 ALA A O 9
ATOM 11758 N N . SER A 1 77 ? 15.264 3.318 -1.724 1.00 0.00 77 SER A N 9
ATOM 11759 C CA . SER A 1 77 ? 15.378 4.332 -2.766 1.00 0.00 77 SER A CA 9
ATOM 11760 C C . SER A 1 77 ? 15.189 3.713 -4.148 1.00 0.00 77 SER A C 9
ATOM 11761 O O . SER A 1 77 ? 14.893 2.525 -4.274 1.00 0.00 77 SER A O 9
ATOM 11769 N N . GLY A 1 78 ? 15.363 4.528 -5.184 1.00 0.00 78 GLY A N 9
ATOM 11770 C CA . GLY A 1 78 ? 15.208 4.045 -6.543 1.00 0.00 78 GLY A CA 9
ATOM 11771 C C . GLY A 1 78 ? 13.784 3.629 -6.852 1.00 0.00 78 GLY A C 9
ATOM 11772 O O . GLY A 1 78 ? 12.864 3.925 -6.089 1.00 0.00 78 GLY A O 9
ATOM 11776 N N . SER A 1 79 ? 13.599 2.943 -7.976 1.00 0.00 79 SER A N 9
ATOM 11777 C CA . SER A 1 79 ? 12.275 2.491 -8.387 1.00 0.00 79 SER A CA 9
ATOM 11778 C C . SER A 1 79 ? 11.809 1.321 -7.526 1.00 0.00 79 SER A C 9
ATOM 11779 O O . SER A 1 79 ? 12.176 0.171 -7.770 1.00 0.00 79 SER A O 9
ATOM 11787 N N . VAL A 1 80 ? 10.998 1.622 -6.517 1.00 0.00 80 VAL A N 9
ATOM 11788 C CA . VAL A 1 80 ? 10.480 0.597 -5.620 1.00 0.00 80 VAL A CA 9
ATOM 11789 C C . VAL A 1 80 ? 9.190 -0.007 -6.162 1.00 0.00 80 VAL A C 9
ATOM 11790 O O . VAL A 1 80 ? 8.233 0.710 -6.457 1.00 0.00 80 VAL A O 9
ATOM 11803 N N . ILE A 1 81 ? 9.170 -1.329 -6.290 1.00 0.00 81 ILE A N 9
ATOM 11804 C CA . ILE A 1 81 ? 7.996 -2.030 -6.795 1.00 0.00 81 ILE A CA 9
ATOM 11805 C C . ILE A 1 81 ? 7.217 -2.688 -5.661 1.00 0.00 81 ILE A C 9
ATOM 11806 O O . ILE A 1 81 ? 7.804 -3.253 -4.737 1.00 0.00 81 ILE A O 9
ATOM 11822 N N . LEU A 1 82 ? 5.893 -2.613 -5.738 1.00 0.00 82 LEU A N 9
ATOM 11823 C CA . LEU A 1 82 ? 5.033 -3.203 -4.718 1.00 0.00 82 LEU A CA 9
ATOM 11824 C C . LEU A 1 82 ? 4.011 -4.145 -5.347 1.00 0.00 82 LEU A C 9
ATOM 11825 O O . LEU A 1 82 ? 3.152 -3.720 -6.120 1.00 0.00 82 LEU A O 9
ATOM 11841 N N . LYS A 1 83 ? 4.108 -5.426 -5.009 1.00 0.00 83 LYS A N 9
ATOM 11842 C CA . LYS A 1 83 ? 3.191 -6.429 -5.536 1.00 0.00 83 LYS A CA 9
ATOM 11843 C C . LYS A 1 83 ? 1.927 -6.512 -4.686 1.00 0.00 83 LYS A C 9
ATOM 11844 O O . LYS A 1 83 ? 1.958 -7.009 -3.560 1.00 0.00 83 LYS A O 9
ATOM 11863 N N . ILE A 1 84 ? 0.819 -6.023 -5.232 1.00 0.00 84 ILE A N 9
ATOM 11864 C CA . ILE A 1 84 ? -0.454 -6.044 -4.523 1.00 0.00 84 ILE A CA 9
ATOM 11865 C C . ILE A 1 84 ? -1.378 -7.119 -5.086 1.00 0.00 84 ILE A C 9
ATOM 11866 O O . ILE A 1 84 ? -1.214 -7.561 -6.224 1.00 0.00 84 ILE A O 9
ATOM 11882 N N . LEU A 1 85 ? -2.350 -7.536 -4.282 1.00 0.00 85 LEU A N 9
ATOM 11883 C CA . LEU A 1 85 ? -3.303 -8.559 -4.699 1.00 0.00 85 LEU A CA 9
ATOM 11884 C C . LEU A 1 85 ? -4.673 -8.315 -4.074 1.00 0.00 85 LEU A C 9
ATOM 11885 O O . LEU A 1 85 ? -4.774 -7.894 -2.922 1.00 0.00 85 LEU A O 9
ATOM 11901 N N . SER A 1 86 ? -5.724 -8.584 -4.841 1.00 0.00 86 SER A N 9
ATOM 11902 C CA . SER A 1 86 ? -7.088 -8.392 -4.363 1.00 0.00 86 SER A CA 9
ATOM 11903 C C . SER A 1 86 ? -7.407 -9.361 -3.228 1.00 0.00 86 SER A C 9
ATOM 11904 O O . SER A 1 86 ? -6.811 -10.432 -3.125 1.00 0.00 86 SER A O 9
ATOM 11912 N N . GLY A 1 87 ? -8.354 -8.975 -2.378 1.00 0.00 87 GLY A N 9
ATOM 11913 C CA . GLY A 1 87 ? -8.736 -9.819 -1.261 1.00 0.00 87 GLY A CA 9
ATOM 11914 C C . GLY A 1 87 ? -10.235 -9.838 -1.035 1.00 0.00 87 GLY A C 9
ATOM 11915 O O . GLY A 1 87 ? -11.023 -9.542 -1.933 1.00 0.00 87 GLY A O 9
ATOM 11919 N N . PRO A 1 88 ? -10.648 -10.196 0.190 1.00 0.00 88 PRO A N 9
ATOM 11920 C CA . PRO A 1 88 ? -12.066 -10.262 0.559 1.00 0.00 88 PRO A CA 9
ATOM 11921 C C . PRO A 1 88 ? -12.709 -8.882 0.637 1.00 0.00 88 PRO A C 9
ATOM 11922 O O . PRO A 1 88 ? -12.053 -7.899 0.981 1.00 0.00 88 PRO A O 9
ATOM 11933 N N . SER A 1 89 ? -13.998 -8.816 0.317 1.00 0.00 89 SER A N 9
ATOM 11934 C CA . SER A 1 89 ? -14.729 -7.555 0.348 1.00 0.00 89 SER A CA 9
ATOM 11935 C C . SER A 1 89 ? -14.560 -6.862 1.697 1.00 0.00 89 SER A C 9
ATOM 11936 O O . SER A 1 89 ? -14.896 -7.421 2.741 1.00 0.00 89 SER A O 9
ATOM 11944 N N . SER A 1 90 ? -14.037 -5.640 1.666 1.00 0.00 90 SER A N 9
ATOM 11945 C CA . SER A 1 90 ? -13.819 -4.871 2.886 1.00 0.00 90 SER A CA 9
ATOM 11946 C C . SER A 1 90 ? -14.396 -3.465 2.752 1.00 0.00 90 SER A C 9
ATOM 11947 O O . SER A 1 90 ? -13.983 -2.692 1.889 1.00 0.00 90 SER A O 9
ATOM 11955 N N . GLY A 1 91 ? -15.356 -3.141 3.613 1.00 0.00 91 GLY A N 9
ATOM 11956 C CA . GLY A 1 91 ? -15.976 -1.830 3.575 1.00 0.00 91 GLY A CA 9
ATOM 11957 C C . GLY A 1 91 ? -17.148 -1.714 4.529 1.00 0.00 91 GLY A C 9
ATOM 11958 O O . GLY A 1 91 ? -17.055 -1.046 5.559 1.00 0.00 91 GLY A O 9
ATOM 11962 N N . GLY A 1 1 ? 7.466 -0.747 -17.826 1.00 0.00 1 GLY A N 10
ATOM 11963 C CA . GLY A 1 1 ? 6.453 -1.124 -16.857 1.00 0.00 1 GLY A CA 10
ATOM 11964 C C . GLY A 1 1 ? 6.427 -2.617 -16.598 1.00 0.00 1 GLY A C 10
ATOM 11965 O O . GLY A 1 1 ? 6.106 -3.403 -17.490 1.00 0.00 1 GLY A O 10
ATOM 11969 N N . SER A 1 2 ? 6.767 -3.010 -15.375 1.00 0.00 2 SER A N 10
ATOM 11970 C CA . SER A 1 2 ? 6.786 -4.420 -15.002 1.00 0.00 2 SER A CA 10
ATOM 11971 C C . SER A 1 2 ? 5.442 -5.078 -15.298 1.00 0.00 2 SER A C 10
ATOM 11972 O O . SER A 1 2 ? 4.387 -4.479 -15.093 1.00 0.00 2 SER A O 10
ATOM 11980 N N . SER A 1 3 ? 5.490 -6.316 -15.780 1.00 0.00 3 SER A N 10
ATOM 11981 C CA . SER A 1 3 ? 4.277 -7.056 -16.107 1.00 0.00 3 SER A CA 10
ATOM 11982 C C . SER A 1 3 ? 4.060 -8.206 -15.128 1.00 0.00 3 SER A C 10
ATOM 11983 O O . SER A 1 3 ? 4.858 -9.140 -15.064 1.00 0.00 3 SER A O 10
ATOM 11991 N N . GLY A 1 4 ? 2.974 -8.129 -14.365 1.00 0.00 4 GLY A N 10
ATOM 11992 C CA . GLY A 1 4 ? 2.671 -9.168 -13.398 1.00 0.00 4 GLY A CA 10
ATOM 11993 C C . GLY A 1 4 ? 1.397 -9.918 -13.733 1.00 0.00 4 GLY A C 10
ATOM 11994 O O . GLY A 1 4 ? 0.354 -9.309 -13.968 1.00 0.00 4 GLY A O 10
ATOM 11998 N N . SER A 1 5 ? 1.482 -11.244 -13.758 1.00 0.00 5 SER A N 10
ATOM 11999 C CA . SER A 1 5 ? 0.328 -12.078 -14.073 1.00 0.00 5 SER A CA 10
ATOM 12000 C C . SER A 1 5 ? -0.815 -11.814 -13.098 1.00 0.00 5 SER A C 10
ATOM 12001 O O . SER A 1 5 ? -1.976 -11.717 -13.496 1.00 0.00 5 SER A O 10
ATOM 12009 N N . SER A 1 6 ? -0.478 -11.698 -11.817 1.00 0.00 6 SER A N 10
ATOM 12010 C CA . SER A 1 6 ? -1.475 -11.449 -10.783 1.00 0.00 6 SER A CA 10
ATOM 12011 C C . SER A 1 6 ? -1.122 -10.204 -9.976 1.00 0.00 6 SER A C 10
ATOM 12012 O O . SER A 1 6 ? 0.046 -9.835 -9.862 1.00 0.00 6 SER A O 10
ATOM 12020 N N . GLY A 1 7 ? -2.141 -9.560 -9.416 1.00 0.00 7 GLY A N 10
ATOM 12021 C CA . GLY A 1 7 ? -1.919 -8.363 -8.627 1.00 0.00 7 GLY A CA 10
ATOM 12022 C C . GLY A 1 7 ? -1.504 -7.177 -9.475 1.00 0.00 7 GLY A C 10
ATOM 12023 O O . GLY A 1 7 ? -1.189 -7.330 -10.656 1.00 0.00 7 GLY A O 10
ATOM 12027 N N . ARG A 1 8 ? -1.505 -5.992 -8.874 1.00 0.00 8 ARG A N 10
ATOM 12028 C CA . ARG A 1 8 ? -1.129 -4.775 -9.584 1.00 0.00 8 ARG A CA 10
ATOM 12029 C C . ARG A 1 8 ? 0.263 -4.310 -9.165 1.00 0.00 8 ARG A C 10
ATOM 12030 O O . ARG A 1 8 ? 0.541 -4.141 -7.978 1.00 0.00 8 ARG A O 10
ATOM 12051 N N . MET A 1 9 ? 1.133 -4.106 -10.149 1.00 0.00 9 MET A N 10
ATOM 12052 C CA . MET A 1 9 ? 2.496 -3.661 -9.882 1.00 0.00 9 MET A CA 10
ATOM 12053 C C . MET A 1 9 ? 2.590 -2.139 -9.934 1.00 0.00 9 MET A C 10
ATOM 12054 O O . MET A 1 9 ? 2.289 -1.523 -10.956 1.00 0.00 9 MET A O 10
ATOM 12068 N N . VAL A 1 10 ? 3.009 -1.538 -8.824 1.00 0.00 10 VAL A N 10
ATOM 12069 C CA . VAL A 1 10 ? 3.144 -0.089 -8.744 1.00 0.00 10 VAL A CA 10
ATOM 12070 C C . VAL A 1 10 ? 4.596 0.317 -8.517 1.00 0.00 10 VAL A C 10
ATOM 12071 O O . VAL A 1 10 ? 5.238 -0.138 -7.571 1.00 0.00 10 VAL A O 10
ATOM 12084 N N . GLY A 1 11 ? 5.108 1.177 -9.392 1.00 0.00 11 GLY A N 10
ATOM 12085 C CA . GLY A 1 11 ? 6.481 1.630 -9.270 1.00 0.00 11 GLY A CA 10
ATOM 12086 C C . GLY A 1 11 ? 6.585 3.001 -8.631 1.00 0.00 11 GLY A C 10
ATOM 12087 O O . GLY A 1 11 ? 6.131 3.994 -9.201 1.00 0.00 11 GLY A O 10
ATOM 12091 N N . ILE A 1 12 ? 7.181 3.056 -7.445 1.00 0.00 12 ILE A N 10
ATOM 12092 C CA . ILE A 1 12 ? 7.341 4.315 -6.729 1.00 0.00 12 ILE A CA 10
ATOM 12093 C C . ILE A 1 12 ? 8.758 4.857 -6.881 1.00 0.00 12 ILE A C 10
ATOM 12094 O O . ILE A 1 12 ? 9.731 4.106 -6.821 1.00 0.00 12 ILE A O 10
ATOM 12110 N N . ARG A 1 13 ? 8.866 6.168 -7.076 1.00 0.00 13 ARG A N 10
ATOM 12111 C CA . ARG A 1 13 ? 10.165 6.811 -7.236 1.00 0.00 13 ARG A CA 10
ATOM 12112 C C . ARG A 1 13 ? 10.591 7.503 -5.944 1.00 0.00 13 ARG A C 10
ATOM 12113 O O . ARG A 1 13 ? 11.184 8.582 -5.971 1.00 0.00 13 ARG A O 10
ATOM 12134 N N . LYS A 1 14 ? 10.285 6.876 -4.814 1.00 0.00 14 LYS A N 10
ATOM 12135 C CA . LYS A 1 14 ? 10.636 7.429 -3.512 1.00 0.00 14 LYS A CA 10
ATOM 12136 C C . LYS A 1 14 ? 12.132 7.293 -3.248 1.00 0.00 14 LYS A C 10
ATOM 12137 O O . LYS A 1 14 ? 12.805 6.453 -3.847 1.00 0.00 14 LYS A O 10
ATOM 12156 N N . THR A 1 15 ? 12.648 8.124 -2.348 1.00 0.00 15 THR A N 10
ATOM 12157 C CA . THR A 1 15 ? 14.064 8.097 -2.005 1.00 0.00 15 THR A CA 10
ATOM 12158 C C . THR A 1 15 ? 14.267 7.753 -0.534 1.00 0.00 15 THR A C 10
ATOM 12159 O O . THR A 1 15 ? 13.426 8.065 0.308 1.00 0.00 15 THR A O 10
ATOM 12170 N N . ALA A 1 16 ? 15.390 7.109 -0.231 1.00 0.00 16 ALA A N 10
ATOM 12171 C CA . ALA A 1 16 ? 15.704 6.725 1.139 1.00 0.00 16 ALA A CA 10
ATOM 12172 C C . ALA A 1 16 ? 15.239 7.789 2.128 1.00 0.00 16 ALA A C 10
ATOM 12173 O O . ALA A 1 16 ? 15.459 8.982 1.920 1.00 0.00 16 ALA A O 10
ATOM 12180 N N . GLY A 1 17 ? 14.594 7.350 3.204 1.00 0.00 17 GLY A N 10
ATOM 12181 C CA . GLY A 1 17 ? 14.107 8.278 4.208 1.00 0.00 17 GLY A CA 10
ATOM 12182 C C . GLY A 1 17 ? 12.683 8.724 3.943 1.00 0.00 17 GLY A C 10
ATOM 12183 O O . GLY A 1 17 ? 11.784 8.456 4.739 1.00 0.00 17 GLY A O 10
ATOM 12187 N N . GLU A 1 18 ? 12.478 9.408 2.822 1.00 0.00 18 GLU A N 10
ATOM 12188 C CA . GLU A 1 18 ? 11.153 9.895 2.456 1.00 0.00 18 GLU A CA 10
ATOM 12189 C C . GLU A 1 18 ? 10.075 8.896 2.865 1.00 0.00 18 GLU A C 10
ATOM 12190 O O . GLU A 1 18 ? 9.853 7.892 2.187 1.00 0.00 18 GLU A O 10
ATOM 12202 N N . HIS A 1 19 ? 9.407 9.178 3.979 1.00 0.00 19 HIS A N 10
ATOM 12203 C CA . HIS A 1 19 ? 8.351 8.304 4.480 1.00 0.00 19 HIS A CA 10
ATOM 12204 C C . HIS A 1 19 ? 7.135 8.339 3.558 1.00 0.00 19 HIS A C 10
ATOM 12205 O O . HIS A 1 19 ? 7.041 9.185 2.668 1.00 0.00 19 HIS A O 10
ATOM 12220 N N . LEU A 1 20 ? 6.207 7.413 3.777 1.00 0.00 20 LEU A N 10
ATOM 12221 C CA . LEU A 1 20 ? 4.997 7.337 2.966 1.00 0.00 20 LEU A CA 10
ATOM 12222 C C . LEU A 1 20 ? 3.775 7.771 3.769 1.00 0.00 20 LEU A C 10
ATOM 12223 O O . LEU A 1 20 ? 3.081 8.717 3.399 1.00 0.00 20 LEU A O 10
ATOM 12239 N N . GLY A 1 21 ? 3.520 7.074 4.872 1.00 0.00 21 GLY A N 10
ATOM 12240 C CA . GLY A 1 21 ? 2.383 7.403 5.711 1.00 0.00 21 GLY A CA 10
ATOM 12241 C C . GLY A 1 21 ? 1.237 6.424 5.546 1.00 0.00 21 GLY A C 10
ATOM 12242 O O . GLY A 1 21 ? 0.236 6.732 4.900 1.00 0.00 21 GLY A O 10
ATOM 12246 N N . VAL A 1 22 ? 1.384 5.239 6.131 1.00 0.00 22 VAL A N 10
ATOM 12247 C CA . VAL A 1 22 ? 0.354 4.211 6.045 1.00 0.00 22 VAL A CA 10
ATOM 12248 C C . VAL A 1 22 ? 0.538 3.157 7.131 1.00 0.00 22 VAL A C 10
ATOM 12249 O O . VAL A 1 22 ? 1.661 2.864 7.544 1.00 0.00 22 VAL A O 10
ATOM 12262 N N . THR A 1 23 ? -0.572 2.588 7.590 1.00 0.00 23 THR A N 10
ATOM 12263 C CA . THR A 1 23 ? -0.534 1.566 8.629 1.00 0.00 23 THR A CA 10
ATOM 12264 C C . THR A 1 23 ? -1.083 0.240 8.115 1.00 0.00 23 THR A C 10
ATOM 12265 O O . THR A 1 23 ? -2.224 0.163 7.660 1.00 0.00 23 THR A O 10
ATOM 12276 N N . PHE A 1 24 ? -0.263 -0.803 8.192 1.00 0.00 24 PHE A N 10
ATOM 12277 C CA . PHE A 1 24 ? -0.667 -2.128 7.734 1.00 0.00 24 PHE A CA 10
ATOM 12278 C C . PHE A 1 24 ? -1.042 -3.020 8.914 1.00 0.00 24 PHE A C 10
ATOM 12279 O O . PHE A 1 24 ? -0.540 -2.843 10.024 1.00 0.00 24 PHE A O 10
ATOM 12296 N N . ARG A 1 25 ? -1.929 -3.978 8.665 1.00 0.00 25 ARG A N 10
ATOM 12297 C CA . ARG A 1 25 ? -2.373 -4.897 9.706 1.00 0.00 25 ARG A CA 10
ATOM 12298 C C . ARG A 1 25 ? -2.356 -6.338 9.203 1.00 0.00 25 ARG A C 10
ATOM 12299 O O . ARG A 1 25 ? -2.570 -6.595 8.018 1.00 0.00 25 ARG A O 10
ATOM 12320 N N . VAL A 1 26 ? -2.100 -7.273 10.112 1.00 0.00 26 VAL A N 10
ATOM 12321 C CA . VAL A 1 26 ? -2.055 -8.688 9.761 1.00 0.00 26 VAL A CA 10
ATOM 12322 C C . VAL A 1 26 ? -3.442 -9.315 9.832 1.00 0.00 26 VAL A C 10
ATOM 12323 O O . VAL A 1 26 ? -3.983 -9.530 10.916 1.00 0.00 26 VAL A O 10
ATOM 12336 N N . GLU A 1 27 ? -4.013 -9.608 8.667 1.00 0.00 27 GLU A N 10
ATOM 12337 C CA . GLU A 1 27 ? -5.339 -10.212 8.597 1.00 0.00 27 GLU A CA 10
ATOM 12338 C C . GLU A 1 27 ? -5.295 -11.535 7.839 1.00 0.00 27 GLU A C 10
ATOM 12339 O O . GLU A 1 27 ? -5.435 -11.568 6.617 1.00 0.00 27 GLU A O 10
ATOM 12351 N N . GLY A 1 28 ? -5.097 -12.626 8.574 1.00 0.00 28 GLY A N 10
ATOM 12352 C CA . GLY A 1 28 ? -5.038 -13.937 7.955 1.00 0.00 28 GLY A CA 10
ATOM 12353 C C . GLY A 1 28 ? -3.644 -14.286 7.471 1.00 0.00 28 GLY A C 10
ATOM 12354 O O . GLY A 1 28 ? -3.482 -14.915 6.426 1.00 0.00 28 GLY A O 10
ATOM 12358 N N . GLY A 1 29 ? -2.634 -13.875 8.232 1.00 0.00 29 GLY A N 10
ATOM 12359 C CA . GLY A 1 29 ? -1.261 -14.156 7.857 1.00 0.00 29 GLY A CA 10
ATOM 12360 C C . GLY A 1 29 ? -0.711 -13.146 6.869 1.00 0.00 29 GLY A C 10
ATOM 12361 O O . GLY A 1 29 ? 0.490 -12.881 6.847 1.00 0.00 29 GLY A O 10
ATOM 12365 N N . GLU A 1 30 ? -1.593 -12.583 6.049 1.00 0.00 30 GLU A N 10
ATOM 12366 C CA . GLU A 1 30 ? -1.187 -11.598 5.052 1.00 0.00 30 GLU A CA 10
ATOM 12367 C C . GLU A 1 30 ? -1.341 -10.180 5.595 1.00 0.00 30 GLU A C 10
ATOM 12368 O O . GLU A 1 30 ? -2.068 -9.948 6.562 1.00 0.00 30 GLU A O 10
ATOM 12380 N N . LEU A 1 31 ? -0.650 -9.235 4.967 1.00 0.00 31 LEU A N 10
ATOM 12381 C CA . LEU A 1 31 ? -0.708 -7.839 5.386 1.00 0.00 31 LEU A CA 10
ATOM 12382 C C . LEU A 1 31 ? -1.769 -7.077 4.597 1.00 0.00 31 LEU A C 10
ATOM 12383 O O . LEU A 1 31 ? -2.120 -7.458 3.480 1.00 0.00 31 LEU A O 10
ATOM 12399 N N . VAL A 1 32 ? -2.274 -5.998 5.185 1.00 0.00 32 VAL A N 10
ATOM 12400 C CA . VAL A 1 32 ? -3.292 -5.180 4.536 1.00 0.00 32 VAL A CA 10
ATOM 12401 C C . VAL A 1 32 ? -3.257 -3.746 5.053 1.00 0.00 32 VAL A C 10
ATOM 12402 O O . VAL A 1 32 ? -3.102 -3.511 6.252 1.00 0.00 32 VAL A O 10
ATOM 12415 N N . ILE A 1 33 ? -3.401 -2.791 4.141 1.00 0.00 33 ILE A N 10
ATOM 12416 C CA . ILE A 1 33 ? -3.388 -1.379 4.505 1.00 0.00 33 ILE A CA 10
ATOM 12417 C C . ILE A 1 33 ? -4.598 -1.020 5.360 1.00 0.00 33 ILE A C 10
ATOM 12418 O O . ILE A 1 33 ? -5.702 -0.842 4.848 1.00 0.00 33 ILE A O 10
ATOM 12434 N N . ALA A 1 34 ? -4.381 -0.914 6.667 1.00 0.00 34 ALA A N 10
ATOM 12435 C CA . ALA A 1 34 ? -5.452 -0.572 7.594 1.00 0.00 34 ALA A CA 10
ATOM 12436 C C . ALA A 1 34 ? -5.883 0.881 7.424 1.00 0.00 34 ALA A C 10
ATOM 12437 O O . ALA A 1 34 ? -7.068 1.173 7.270 1.00 0.00 34 ALA A O 10
ATOM 12444 N N . ARG A 1 35 ? -4.912 1.788 7.455 1.00 0.00 35 ARG A N 10
ATOM 12445 C CA . ARG A 1 35 ? -5.191 3.211 7.306 1.00 0.00 35 ARG A CA 10
ATOM 12446 C C . ARG A 1 35 ? -4.064 3.910 6.551 1.00 0.00 35 ARG A C 10
ATOM 12447 O O . ARG A 1 35 ? -2.966 3.370 6.416 1.00 0.00 35 ARG A O 10
ATOM 12468 N N . ILE A 1 36 ? -4.345 5.112 6.060 1.00 0.00 36 ILE A N 10
ATOM 12469 C CA . ILE A 1 36 ? -3.355 5.885 5.319 1.00 0.00 36 ILE A CA 10
ATOM 12470 C C . ILE A 1 36 ? -3.278 7.318 5.835 1.00 0.00 36 ILE A C 10
ATOM 12471 O O . ILE A 1 36 ? -4.174 8.127 5.590 1.00 0.00 36 ILE A O 10
ATOM 12487 N N . LEU A 1 37 ? -2.201 7.626 6.549 1.00 0.00 37 LEU A N 10
ATOM 12488 C CA . LEU A 1 37 ? -2.004 8.963 7.099 1.00 0.00 37 LEU A CA 10
ATOM 12489 C C . LEU A 1 37 ? -2.114 10.022 6.007 1.00 0.00 37 LEU A C 10
ATOM 12490 O O . LEU A 1 37 ? -1.399 9.972 5.005 1.00 0.00 37 LEU A O 10
ATOM 12506 N N . HIS A 1 38 ? -3.012 10.981 6.208 1.00 0.00 38 HIS A N 10
ATOM 12507 C CA . HIS A 1 38 ? -3.213 12.055 5.241 1.00 0.00 38 HIS A CA 10
ATOM 12508 C C . HIS A 1 38 ? -1.925 12.846 5.032 1.00 0.00 38 HIS A C 10
ATOM 12509 O O . HIS A 1 38 ? -1.196 13.127 5.983 1.00 0.00 38 HIS A O 10
ATOM 12524 N N . GLY A 1 39 ? -1.651 13.203 3.781 1.00 0.00 39 GLY A N 10
ATOM 12525 C CA . GLY A 1 39 ? -0.451 13.957 3.470 1.00 0.00 39 GLY A CA 10
ATOM 12526 C C . GLY A 1 39 ? 0.768 13.070 3.315 1.00 0.00 39 GLY A C 10
ATOM 12527 O O . GLY A 1 39 ? 1.757 13.232 4.028 1.00 0.00 39 GLY A O 10
ATOM 12531 N N . GLY A 1 40 ? 0.696 12.126 2.382 1.00 0.00 40 GLY A N 10
ATOM 12532 C CA . GLY A 1 40 ? 1.808 11.222 2.154 1.00 0.00 40 GLY A CA 10
ATOM 12533 C C . GLY A 1 40 ? 1.839 10.686 0.736 1.00 0.00 40 GLY A C 10
ATOM 12534 O O . GLY A 1 40 ? 0.886 10.862 -0.022 1.00 0.00 40 GLY A O 10
ATOM 12538 N N . MET A 1 41 ? 2.939 10.032 0.377 1.00 0.00 41 MET A N 10
ATOM 12539 C CA . MET A 1 41 ? 3.090 9.469 -0.960 1.00 0.00 41 MET A CA 10
ATOM 12540 C C . MET A 1 41 ? 1.777 8.865 -1.448 1.00 0.00 41 MET A C 10
ATOM 12541 O O . MET A 1 41 ? 1.100 9.435 -2.303 1.00 0.00 41 MET A O 10
ATOM 12555 N N . VAL A 1 42 ? 1.422 7.708 -0.898 1.00 0.00 42 VAL A N 10
ATOM 12556 C CA . VAL A 1 42 ? 0.189 7.028 -1.276 1.00 0.00 42 VAL A CA 10
ATOM 12557 C C . VAL A 1 42 ? -0.940 8.025 -1.506 1.00 0.00 42 VAL A C 10
ATOM 12558 O O . VAL A 1 42 ? -1.475 8.129 -2.610 1.00 0.00 42 VAL A O 10
ATOM 12571 N N . ALA A 1 43 ? -1.299 8.757 -0.457 1.00 0.00 43 ALA A N 10
ATOM 12572 C CA . ALA A 1 43 ? -2.364 9.749 -0.545 1.00 0.00 43 ALA A CA 10
ATOM 12573 C C . ALA A 1 43 ? -2.241 10.575 -1.820 1.00 0.00 43 ALA A C 10
ATOM 12574 O O . ALA A 1 43 ? -3.185 10.667 -2.604 1.00 0.00 43 ALA A O 10
ATOM 12581 N N . GLN A 1 44 ? -1.071 11.173 -2.022 1.00 0.00 44 GLN A N 10
ATOM 12582 C CA . GLN A 1 44 ? -0.826 11.993 -3.202 1.00 0.00 44 GLN A CA 10
ATOM 12583 C C . GLN A 1 44 ? -1.110 11.208 -4.479 1.00 0.00 44 GLN A C 10
ATOM 12584 O O . GLN A 1 44 ? -1.969 11.588 -5.274 1.00 0.00 44 GLN A O 10
ATOM 12598 N N . GLN A 1 45 ? -0.382 10.112 -4.667 1.00 0.00 45 GLN A N 10
ATOM 12599 C CA . GLN A 1 45 ? -0.556 9.274 -5.848 1.00 0.00 45 GLN A CA 10
ATOM 12600 C C . GLN A 1 45 ? -2.030 8.964 -6.084 1.00 0.00 45 GLN A C 10
ATOM 12601 O O . GLN A 1 45 ? -2.623 9.422 -7.060 1.00 0.00 45 GLN A O 10
ATOM 12615 N N . GLY A 1 46 ? -2.617 8.182 -5.183 1.00 0.00 46 GLY A N 10
ATOM 12616 C CA . GLY A 1 46 ? -4.018 7.824 -5.311 1.00 0.00 46 GLY A CA 10
ATOM 12617 C C . GLY A 1 46 ? -4.215 6.503 -6.027 1.00 0.00 46 GLY A C 10
ATOM 12618 O O . GLY A 1 46 ? -5.169 6.336 -6.788 1.00 0.00 46 GLY A O 10
ATOM 12622 N N . LEU A 1 47 ? -3.311 5.560 -5.785 1.00 0.00 47 LEU A N 10
ATOM 12623 C CA . LEU A 1 47 ? -3.388 4.246 -6.414 1.00 0.00 47 LEU A CA 10
ATOM 12624 C C . LEU A 1 47 ? -3.795 3.181 -5.401 1.00 0.00 47 LEU A C 10
ATOM 12625 O O . LEU A 1 47 ? -4.551 2.262 -5.720 1.00 0.00 47 LEU A O 10
ATOM 12641 N N . LEU A 1 48 ? -3.292 3.312 -4.178 1.00 0.00 48 LEU A N 10
ATOM 12642 C CA . LEU A 1 48 ? -3.605 2.362 -3.116 1.00 0.00 48 LEU A CA 10
ATOM 12643 C C . LEU A 1 48 ? -4.682 2.916 -2.189 1.00 0.00 48 LEU A C 10
ATOM 12644 O O . LEU A 1 48 ? -5.035 4.094 -2.265 1.00 0.00 48 LEU A O 10
ATOM 12660 N N . HIS A 1 49 ? -5.200 2.061 -1.313 1.00 0.00 49 HIS A N 10
ATOM 12661 C CA . HIS A 1 49 ? -6.235 2.466 -0.369 1.00 0.00 49 HIS A CA 10
ATOM 12662 C C . HIS A 1 49 ? -6.507 1.361 0.646 1.00 0.00 49 HIS A C 10
ATOM 12663 O O . HIS A 1 49 ? -6.144 0.204 0.432 1.00 0.00 49 HIS A O 10
ATOM 12678 N N . VAL A 1 50 ? -7.149 1.724 1.752 1.00 0.00 50 VAL A N 10
ATOM 12679 C CA . VAL A 1 50 ? -7.470 0.763 2.800 1.00 0.00 50 VAL A CA 10
ATOM 12680 C C . VAL A 1 50 ? -8.128 -0.484 2.220 1.00 0.00 50 VAL A C 10
ATOM 12681 O O . VAL A 1 50 ? -9.274 -0.444 1.774 1.00 0.00 50 VAL A O 10
ATOM 12694 N N . GLY A 1 51 ? -7.394 -1.593 2.229 1.00 0.00 51 GLY A N 10
ATOM 12695 C CA . GLY A 1 51 ? -7.923 -2.837 1.701 1.00 0.00 51 GLY A CA 10
ATOM 12696 C C . GLY A 1 51 ? -7.048 -3.421 0.609 1.00 0.00 51 GLY A C 10
ATOM 12697 O O . GLY A 1 51 ? -7.533 -4.139 -0.265 1.00 0.00 51 GLY A O 10
ATOM 12701 N N . ASP A 1 52 ? -5.757 -3.113 0.659 1.00 0.00 52 ASP A N 10
ATOM 12702 C CA . ASP A 1 52 ? -4.813 -3.612 -0.333 1.00 0.00 52 ASP A CA 10
ATOM 12703 C C . ASP A 1 52 ? -3.751 -4.491 0.320 1.00 0.00 52 ASP A C 10
ATOM 12704 O O . ASP A 1 52 ? -3.011 -4.039 1.195 1.00 0.00 52 ASP A O 10
ATOM 12713 N N . ILE A 1 53 ? -3.683 -5.746 -0.109 1.00 0.00 53 ILE A N 10
ATOM 12714 C CA . ILE A 1 53 ? -2.712 -6.687 0.435 1.00 0.00 53 ILE A CA 10
ATOM 12715 C C . ILE A 1 53 ? -1.415 -6.665 -0.368 1.00 0.00 53 ILE A C 10
ATOM 12716 O O . ILE A 1 53 ? -1.436 -6.654 -1.599 1.00 0.00 53 ILE A O 10
ATOM 12732 N N . ILE A 1 54 ? -0.289 -6.660 0.338 1.00 0.00 54 ILE A N 10
ATOM 12733 C CA . ILE A 1 54 ? 1.017 -6.642 -0.309 1.00 0.00 54 ILE A CA 10
ATOM 12734 C C . ILE A 1 54 ? 1.709 -7.995 -0.187 1.00 0.00 54 ILE A C 10
ATOM 12735 O O . ILE A 1 54 ? 2.157 -8.381 0.893 1.00 0.00 54 ILE A O 10
ATOM 12751 N N . LYS A 1 55 ? 1.796 -8.712 -1.303 1.00 0.00 55 LYS A N 10
ATOM 12752 C CA . LYS A 1 55 ? 2.436 -10.022 -1.323 1.00 0.00 55 LYS A CA 10
ATOM 12753 C C . LYS A 1 55 ? 3.955 -9.885 -1.270 1.00 0.00 55 LYS A C 10
ATOM 12754 O O . LYS A 1 55 ? 4.581 -10.209 -0.262 1.00 0.00 55 LYS A O 10
ATOM 12773 N N . GLU A 1 56 ? 4.540 -9.402 -2.362 1.00 0.00 56 GLU A N 10
ATOM 12774 C CA . GLU A 1 56 ? 5.985 -9.223 -2.438 1.00 0.00 56 GLU A CA 10
ATOM 12775 C C . GLU A 1 56 ? 6.334 -7.806 -2.885 1.00 0.00 56 GLU A C 10
ATOM 12776 O O . GLU A 1 56 ? 5.511 -7.110 -3.479 1.00 0.00 56 GLU A O 10
ATOM 12788 N N . VAL A 1 57 ? 7.561 -7.386 -2.594 1.00 0.00 57 VAL A N 10
ATOM 12789 C CA . VAL A 1 57 ? 8.022 -6.053 -2.965 1.00 0.00 57 VAL A CA 10
ATOM 12790 C C . VAL A 1 57 ? 9.348 -6.119 -3.714 1.00 0.00 57 VAL A C 10
ATOM 12791 O O . VAL A 1 57 ? 10.383 -6.448 -3.136 1.00 0.00 57 VAL A O 10
ATOM 12804 N N . ASN A 1 58 ? 9.309 -5.802 -5.004 1.00 0.00 58 ASN A N 10
ATOM 12805 C CA . ASN A 1 58 ? 10.508 -5.824 -5.833 1.00 0.00 58 ASN A CA 10
ATOM 12806 C C . ASN A 1 58 ? 11.289 -7.119 -5.626 1.00 0.00 58 ASN A C 10
ATOM 12807 O O . ASN A 1 58 ? 12.511 -7.148 -5.762 1.00 0.00 58 ASN A O 10
ATOM 12818 N N . GLY A 1 59 ? 10.572 -8.189 -5.296 1.00 0.00 59 GLY A N 10
ATOM 12819 C CA . GLY A 1 59 ? 11.214 -9.472 -5.075 1.00 0.00 59 GLY A CA 10
ATOM 12820 C C . GLY A 1 59 ? 11.754 -9.616 -3.666 1.00 0.00 59 GLY A C 10
ATOM 12821 O O . GLY A 1 59 ? 12.864 -10.108 -3.468 1.00 0.00 59 GLY A O 10
ATOM 12825 N N . GLN A 1 60 ? 10.967 -9.184 -2.686 1.00 0.00 60 GLN A N 10
ATOM 12826 C CA . GLN A 1 60 ? 11.374 -9.265 -1.288 1.00 0.00 60 GLN A CA 10
ATOM 12827 C C . GLN A 1 60 ? 10.168 -9.488 -0.382 1.00 0.00 60 GLN A C 10
ATOM 12828 O O . GLN A 1 60 ? 9.092 -8.928 -0.591 1.00 0.00 60 GLN A O 10
ATOM 12842 N N . PRO A 1 61 ? 10.350 -10.325 0.650 1.00 0.00 61 PRO A N 10
ATOM 12843 C CA . PRO A 1 61 ? 9.287 -10.641 1.610 1.00 0.00 61 PRO A CA 10
ATOM 12844 C C . PRO A 1 61 ? 8.944 -9.455 2.505 1.00 0.00 61 PRO A C 10
ATOM 12845 O O . PRO A 1 61 ? 9.780 -8.983 3.276 1.00 0.00 61 PRO A O 10
ATOM 12856 N N . VAL A 1 62 ? 7.708 -8.978 2.399 1.00 0.00 62 VAL A N 10
ATOM 12857 C CA . VAL A 1 62 ? 7.253 -7.848 3.201 1.00 0.00 62 VAL A CA 10
ATOM 12858 C C . VAL A 1 62 ? 7.356 -8.154 4.690 1.00 0.00 62 VAL A C 10
ATOM 12859 O O . VAL A 1 62 ? 7.600 -7.263 5.503 1.00 0.00 62 VAL A O 10
ATOM 12872 N N . GLY A 1 63 ? 7.169 -9.422 5.043 1.00 0.00 63 GLY A N 10
ATOM 12873 C CA . GLY A 1 63 ? 7.245 -9.824 6.435 1.00 0.00 63 GLY A CA 10
ATOM 12874 C C . GLY A 1 63 ? 5.961 -9.544 7.191 1.00 0.00 63 GLY A C 10
ATOM 12875 O O . GLY A 1 63 ? 5.560 -8.390 7.340 1.00 0.00 63 GLY A O 10
ATOM 12879 N N . SER A 1 64 ? 5.314 -10.603 7.667 1.00 0.00 64 SER A N 10
ATOM 12880 C CA . SER A 1 64 ? 4.064 -10.466 8.407 1.00 0.00 64 SER A CA 10
ATOM 12881 C C . SER A 1 64 ? 4.069 -9.195 9.250 1.00 0.00 64 SER A C 10
ATOM 12882 O O . SER A 1 64 ? 3.087 -8.453 9.282 1.00 0.00 64 SER A O 10
ATOM 12890 N N . ASP A 1 65 ? 5.182 -8.950 9.933 1.00 0.00 65 ASP A N 10
ATOM 12891 C CA . ASP A 1 65 ? 5.317 -7.768 10.777 1.00 0.00 65 ASP A CA 10
ATOM 12892 C C . ASP A 1 65 ? 4.986 -6.501 9.995 1.00 0.00 65 ASP A C 10
ATOM 12893 O O . ASP A 1 65 ? 5.745 -6.058 9.132 1.00 0.00 65 ASP A O 10
ATOM 12902 N N . PRO A 1 66 ? 3.825 -5.903 10.300 1.00 0.00 66 PRO A N 10
ATOM 12903 C CA . PRO A 1 66 ? 3.366 -4.679 9.637 1.00 0.00 66 PRO A CA 10
ATOM 12904 C C . PRO A 1 66 ? 4.205 -3.464 10.018 1.00 0.00 66 PRO A C 10
ATOM 12905 O O . PRO A 1 66 ? 4.655 -2.712 9.152 1.00 0.00 66 PRO A O 10
ATOM 12916 N N . ARG A 1 67 ? 4.412 -3.277 11.317 1.00 0.00 67 ARG A N 10
ATOM 12917 C CA . ARG A 1 67 ? 5.196 -2.152 11.812 1.00 0.00 67 ARG A CA 10
ATOM 12918 C C . ARG A 1 67 ? 6.603 -2.169 11.222 1.00 0.00 67 ARG A C 10
ATOM 12919 O O . ARG A 1 67 ? 7.208 -1.120 11.003 1.00 0.00 67 ARG A O 10
ATOM 12940 N N . ALA A 1 68 ? 7.118 -3.368 10.968 1.0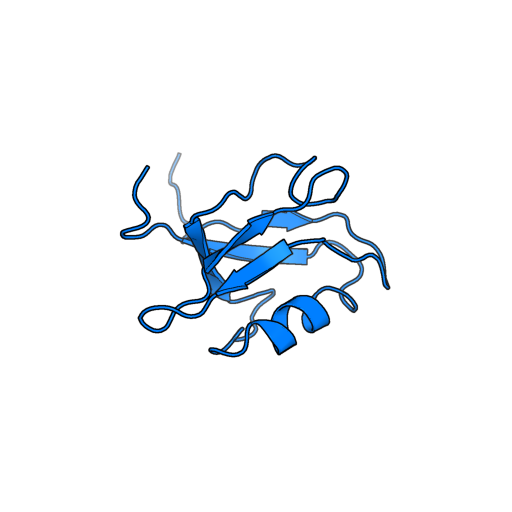0 0.00 68 ALA A N 10
ATOM 12941 C CA . ALA A 1 68 ? 8.453 -3.522 10.402 1.00 0.00 68 ALA A CA 10
ATOM 12942 C C . ALA A 1 68 ? 8.446 -3.258 8.900 1.00 0.00 68 ALA A C 10
ATOM 12943 O O . ALA A 1 68 ? 9.447 -2.821 8.331 1.00 0.00 68 ALA A O 10
ATOM 12950 N N . LEU A 1 69 ? 7.312 -3.528 8.262 1.00 0.00 69 LEU A N 10
ATOM 12951 C CA . LEU A 1 69 ? 7.176 -3.320 6.824 1.00 0.00 69 LEU A CA 10
ATOM 12952 C C . LEU A 1 69 ? 7.330 -1.845 6.470 1.00 0.00 69 LEU A C 10
ATOM 12953 O O . LEU A 1 69 ? 8.113 -1.487 5.591 1.00 0.00 69 LEU A O 10
ATOM 12969 N N . GLN A 1 70 ? 6.579 -0.994 7.162 1.00 0.00 70 GLN A N 10
ATOM 12970 C CA . GLN A 1 70 ? 6.634 0.443 6.921 1.00 0.00 70 GLN A CA 10
ATOM 12971 C C . GLN A 1 70 ? 8.068 0.956 7.008 1.00 0.00 70 GLN A C 10
ATOM 12972 O O . GLN A 1 70 ? 8.404 1.988 6.430 1.00 0.00 70 GLN A O 10
ATOM 12986 N N . GLU A 1 71 ? 8.908 0.226 7.736 1.00 0.00 71 GLU A N 10
ATOM 12987 C CA . GLU A 1 71 ? 10.306 0.609 7.900 1.00 0.00 71 GLU A CA 10
ATOM 12988 C C . GLU A 1 71 ? 11.139 0.148 6.708 1.00 0.00 71 GLU A C 10
ATOM 12989 O O . GLU A 1 71 ? 12.095 0.815 6.308 1.00 0.00 71 GLU A O 10
ATOM 13001 N N . LEU A 1 72 ? 10.772 -0.998 6.144 1.00 0.00 72 LEU A N 10
ATOM 13002 C CA . LEU A 1 72 ? 11.485 -1.550 4.997 1.00 0.00 72 LEU A CA 10
ATOM 13003 C C . LEU A 1 72 ? 11.491 -0.563 3.834 1.00 0.00 72 LEU A C 10
ATOM 13004 O O . LEU A 1 72 ? 12.503 -0.400 3.150 1.00 0.00 72 LEU A O 10
ATOM 13020 N N . LEU A 1 73 ? 10.357 0.093 3.616 1.00 0.00 73 LEU A N 10
ATOM 13021 C CA . LEU A 1 73 ? 10.232 1.066 2.536 1.00 0.00 73 LEU A CA 10
ATOM 13022 C C . LEU A 1 73 ? 11.164 2.253 2.762 1.00 0.00 73 LEU A C 10
ATOM 13023 O O . LEU A 1 73 ? 11.878 2.676 1.853 1.00 0.00 73 LEU A O 10
ATOM 13039 N N . ARG A 1 74 ? 11.151 2.785 3.980 1.00 0.00 74 ARG A N 10
ATOM 13040 C CA . ARG A 1 74 ? 11.996 3.922 4.325 1.00 0.00 74 ARG A CA 10
ATOM 13041 C C . ARG A 1 74 ? 13.384 3.775 3.710 1.00 0.00 74 ARG A C 10
ATOM 13042 O O . ARG A 1 74 ? 13.889 4.694 3.066 1.00 0.00 74 ARG A O 10
ATOM 13063 N N . ASN A 1 75 ? 13.996 2.613 3.914 1.00 0.00 75 ASN A N 10
ATOM 13064 C CA . ASN A 1 75 ? 15.327 2.346 3.380 1.00 0.00 75 ASN A CA 10
ATOM 13065 C C . ASN A 1 75 ? 15.280 2.166 1.866 1.00 0.00 75 ASN A C 10
ATOM 13066 O O . ASN A 1 75 ? 16.139 2.670 1.144 1.00 0.00 75 ASN A O 10
ATOM 13077 N N . ALA A 1 76 ? 14.269 1.445 1.392 1.00 0.00 76 ALA A N 10
ATOM 13078 C CA . ALA A 1 76 ? 14.108 1.201 -0.036 1.00 0.00 76 ALA A CA 10
ATOM 13079 C C . ALA A 1 76 ? 14.205 2.499 -0.829 1.00 0.00 76 ALA A C 10
ATOM 13080 O O . ALA A 1 76 ? 13.297 3.330 -0.791 1.00 0.00 76 ALA A O 10
ATOM 13087 N N . SER A 1 77 ? 15.310 2.668 -1.547 1.00 0.00 77 SER A N 10
ATOM 13088 C CA . SER A 1 77 ? 15.527 3.868 -2.347 1.00 0.00 77 SER A CA 10
ATOM 13089 C C . SER A 1 77 ? 15.501 3.541 -3.836 1.00 0.00 77 SER A C 10
ATOM 13090 O O . SER A 1 77 ? 15.867 2.441 -4.248 1.00 0.00 77 SER A O 10
ATOM 13098 N N . GLY A 1 78 ? 15.066 4.506 -4.641 1.00 0.00 78 GLY A N 10
ATOM 13099 C CA . GLY A 1 78 ? 15.000 4.302 -6.076 1.00 0.00 78 GLY A CA 10
ATOM 13100 C C . GLY A 1 78 ? 13.679 3.704 -6.517 1.00 0.00 78 GLY A C 10
ATOM 13101 O O . GLY A 1 78 ? 12.713 3.685 -5.753 1.00 0.00 78 GLY A O 10
ATOM 13105 N N . SER A 1 79 ? 13.634 3.216 -7.752 1.00 0.00 79 SER A N 10
ATOM 13106 C CA . SER A 1 79 ? 12.419 2.620 -8.295 1.00 0.00 79 SER A CA 10
ATOM 13107 C C . SER A 1 79 ? 12.020 1.381 -7.500 1.00 0.00 79 SER A C 10
ATOM 13108 O O . SER A 1 79 ? 12.626 0.318 -7.638 1.00 0.00 79 SER A O 10
ATOM 13116 N N . VAL A 1 80 ? 10.995 1.525 -6.666 1.00 0.00 80 VAL A N 10
ATOM 13117 C CA . VAL A 1 80 ? 10.512 0.419 -5.848 1.00 0.00 80 VAL A CA 10
ATOM 13118 C C . VAL A 1 80 ? 9.194 -0.127 -6.385 1.00 0.00 80 VAL A C 10
ATOM 13119 O O . VAL A 1 80 ? 8.314 0.634 -6.788 1.00 0.00 80 VAL A O 10
ATOM 13132 N N . ILE A 1 81 ? 9.064 -1.449 -6.386 1.00 0.00 81 ILE A N 10
ATOM 13133 C CA . ILE A 1 81 ? 7.852 -2.097 -6.872 1.00 0.00 81 ILE A CA 10
ATOM 13134 C C . ILE A 1 81 ? 7.105 -2.788 -5.736 1.00 0.00 81 ILE A C 10
ATOM 13135 O O . ILE A 1 81 ? 7.715 -3.278 -4.785 1.00 0.00 81 ILE A O 10
ATOM 13151 N N . LEU A 1 82 ? 5.781 -2.824 -5.842 1.00 0.00 82 LEU A N 10
ATOM 13152 C CA . LEU A 1 82 ? 4.949 -3.458 -4.824 1.00 0.00 82 LEU A CA 10
ATOM 13153 C C . LEU A 1 82 ? 3.845 -4.292 -5.466 1.00 0.00 82 LEU A C 10
ATOM 13154 O O . LEU A 1 82 ? 3.005 -3.771 -6.199 1.00 0.00 82 LEU A O 10
ATOM 13170 N N . LYS A 1 83 ? 3.851 -5.590 -5.182 1.00 0.00 83 LYS A N 10
ATOM 13171 C CA . LYS A 1 83 ? 2.849 -6.497 -5.728 1.00 0.00 83 LYS A CA 10
ATOM 13172 C C . LYS A 1 83 ? 1.620 -6.557 -4.826 1.00 0.00 83 LYS A C 10
ATOM 13173 O O . LYS A 1 83 ? 1.634 -7.215 -3.785 1.00 0.00 83 LYS A O 10
ATOM 13192 N N . ILE A 1 84 ? 0.560 -5.867 -5.232 1.00 0.00 84 ILE A N 10
ATOM 13193 C CA . ILE A 1 84 ? -0.677 -5.844 -4.461 1.00 0.00 84 ILE A CA 10
ATOM 13194 C C . ILE A 1 84 ? -1.586 -7.007 -4.845 1.00 0.00 84 ILE A C 10
ATOM 13195 O O . ILE A 1 84 ? -1.504 -7.533 -5.956 1.00 0.00 84 ILE A O 10
ATOM 13211 N N . LEU A 1 85 ? -2.453 -7.403 -3.920 1.00 0.00 85 LEU A N 10
ATOM 13212 C CA . LEU A 1 85 ? -3.380 -8.503 -4.162 1.00 0.00 85 LEU A CA 10
ATOM 13213 C C . LEU A 1 85 ? -4.684 -8.295 -3.397 1.00 0.00 85 LEU A C 10
ATOM 13214 O O . LEU A 1 85 ? -4.731 -7.540 -2.426 1.00 0.00 85 LEU A O 10
ATOM 13230 N N . SER A 1 86 ? -5.738 -8.971 -3.841 1.00 0.00 86 SER A N 10
ATOM 13231 C CA . SER A 1 86 ? -7.043 -8.860 -3.199 1.00 0.00 86 SER A CA 10
ATOM 13232 C C . SER A 1 86 ? -7.244 -9.975 -2.178 1.00 0.00 86 SER A C 10
ATOM 13233 O O . SER A 1 86 ? -6.622 -11.033 -2.266 1.00 0.00 86 SER A O 10
ATOM 13241 N N . GLY A 1 87 ? -8.118 -9.730 -1.207 1.00 0.00 87 GLY A N 10
ATOM 13242 C CA . GLY A 1 87 ? -8.386 -10.721 -0.182 1.00 0.00 87 GLY A CA 10
ATOM 13243 C C . GLY A 1 87 ? -9.463 -11.705 -0.594 1.00 0.00 87 GLY A C 10
ATOM 13244 O O . GLY A 1 87 ? -9.879 -11.754 -1.752 1.00 0.00 87 GLY A O 10
ATOM 13248 N N . PRO A 1 88 ? -9.932 -12.513 0.369 1.00 0.00 88 PRO A N 10
ATOM 13249 C CA . PRO A 1 88 ? -10.973 -13.516 0.123 1.00 0.00 88 PRO A CA 10
ATOM 13250 C C . PRO A 1 88 ? -12.334 -12.884 -0.146 1.00 0.00 88 PRO A C 10
ATOM 13251 O O . PRO A 1 88 ? -12.594 -11.750 0.257 1.00 0.00 88 PRO A O 10
ATOM 13262 N N . SER A 1 89 ? -13.201 -13.625 -0.829 1.00 0.00 89 SER A N 10
ATOM 13263 C CA . SER A 1 89 ? -14.535 -13.136 -1.155 1.00 0.00 89 SER A CA 10
ATOM 13264 C C . SER A 1 89 ? -14.458 -11.855 -1.979 1.00 0.00 89 SER A C 10
ATOM 13265 O O . SER A 1 89 ? -15.219 -10.913 -1.756 1.00 0.00 89 SER A O 10
ATOM 13273 N N . SER A 1 90 ? -13.533 -11.827 -2.933 1.00 0.00 90 SER A N 10
ATOM 13274 C CA . SER A 1 90 ? -13.352 -10.661 -3.790 1.00 0.00 90 SER A CA 10
ATOM 13275 C C . SER A 1 90 ? -12.803 -11.068 -5.153 1.00 0.00 90 SER A C 10
ATOM 13276 O O . SER A 1 90 ? -11.787 -11.757 -5.245 1.00 0.00 90 SER A O 10
ATOM 13284 N N . GLY A 1 91 ? -13.483 -10.637 -6.211 1.00 0.00 91 GLY A N 10
ATOM 13285 C CA . GLY A 1 91 ? -13.049 -10.966 -7.557 1.00 0.00 91 GLY A CA 10
ATOM 13286 C C . GLY A 1 91 ? -11.925 -10.071 -8.039 1.00 0.00 91 GLY A C 10
ATOM 13287 O O . GLY A 1 91 ? -11.662 -9.984 -9.238 1.00 0.00 91 GLY A O 10
ATOM 13291 N N . GLY A 1 1 ? 13.481 -14.676 -14.632 1.00 0.00 1 GLY A N 11
ATOM 13292 C CA . GLY A 1 1 ? 12.225 -14.565 -15.351 1.00 0.00 1 GLY A CA 11
ATOM 13293 C C . GLY A 1 1 ? 11.027 -14.523 -14.423 1.00 0.00 1 GLY A C 11
ATOM 13294 O O . GLY A 1 1 ? 11.143 -14.826 -13.236 1.00 0.00 1 GLY A O 11
ATOM 13298 N N . SER A 1 2 ? 9.874 -14.145 -14.965 1.00 0.00 2 SER A N 11
ATOM 13299 C CA . SER A 1 2 ? 8.651 -14.058 -14.175 1.00 0.00 2 SER A CA 11
ATOM 13300 C C . SER A 1 2 ? 7.452 -14.562 -14.974 1.00 0.00 2 SER A C 11
ATOM 13301 O O . SER A 1 2 ? 7.127 -14.024 -16.032 1.00 0.00 2 SER A O 11
ATOM 13309 N N . SER A 1 3 ? 6.800 -15.599 -14.459 1.00 0.00 3 SER A N 11
ATOM 13310 C CA . SER A 1 3 ? 5.639 -16.179 -15.125 1.00 0.00 3 SER A CA 11
ATOM 13311 C C . SER A 1 3 ? 4.679 -16.790 -14.109 1.00 0.00 3 SER A C 11
ATOM 13312 O O . SER A 1 3 ? 5.089 -17.534 -13.219 1.00 0.00 3 SER A O 11
ATOM 13320 N N . GLY A 1 4 ? 3.396 -16.469 -14.249 1.00 0.00 4 GLY A N 11
ATOM 13321 C CA . GLY A 1 4 ? 2.396 -16.994 -13.337 1.00 0.00 4 GLY A CA 11
ATOM 13322 C C . GLY A 1 4 ? 1.131 -16.159 -13.322 1.00 0.00 4 GLY A C 11
ATOM 13323 O O . GLY A 1 4 ? 0.408 -16.098 -14.317 1.00 0.00 4 GLY A O 11
ATOM 13327 N N . SER A 1 5 ? 0.861 -15.516 -12.191 1.00 0.00 5 SER A N 11
ATOM 13328 C CA . SER A 1 5 ? -0.329 -14.686 -12.049 1.00 0.00 5 SER A CA 11
ATOM 13329 C C . SER A 1 5 ? 0.030 -13.205 -12.112 1.00 0.00 5 SER A C 11
ATOM 13330 O O . SER A 1 5 ? 1.197 -12.832 -11.987 1.00 0.00 5 SER A O 11
ATOM 13338 N N . SER A 1 6 ? -0.980 -12.365 -12.309 1.00 0.00 6 SER A N 11
ATOM 13339 C CA . SER A 1 6 ? -0.772 -10.924 -12.393 1.00 0.00 6 SER A CA 11
ATOM 13340 C C . SER A 1 6 ? -1.613 -10.191 -11.353 1.00 0.00 6 SER A C 11
ATOM 13341 O O . SER A 1 6 ? -2.838 -10.145 -11.449 1.00 0.00 6 SER A O 11
ATOM 13349 N N . GLY A 1 7 ? -0.943 -9.618 -10.357 1.00 0.00 7 GLY A N 11
ATOM 13350 C CA . GLY A 1 7 ? -1.644 -8.895 -9.312 1.00 0.00 7 GLY A CA 11
ATOM 13351 C C . GLY A 1 7 ? -1.668 -7.400 -9.557 1.00 0.00 7 GLY A C 11
ATOM 13352 O O . GLY A 1 7 ? -2.559 -6.890 -10.237 1.00 0.00 7 GLY A O 11
ATOM 13356 N N . ARG A 1 8 ? -0.688 -6.695 -9.002 1.00 0.00 8 ARG A N 11
ATOM 13357 C CA . ARG A 1 8 ? -0.601 -5.248 -9.162 1.00 0.00 8 ARG A CA 11
ATOM 13358 C C . ARG A 1 8 ? 0.803 -4.748 -8.840 1.00 0.00 8 ARG A C 11
ATOM 13359 O O . ARG A 1 8 ? 1.204 -4.700 -7.677 1.00 0.00 8 ARG A O 11
ATOM 13380 N N . MET A 1 9 ? 1.547 -4.377 -9.877 1.00 0.00 9 MET A N 11
ATOM 13381 C CA . MET A 1 9 ? 2.907 -3.880 -9.703 1.00 0.00 9 MET A CA 11
ATOM 13382 C C . MET A 1 9 ? 2.967 -2.372 -9.926 1.00 0.00 9 MET A C 11
ATOM 13383 O O . MET A 1 9 ? 2.804 -1.894 -11.049 1.00 0.00 9 MET A O 11
ATOM 13397 N N . VAL A 1 10 ? 3.203 -1.628 -8.850 1.00 0.00 10 VAL A N 11
ATOM 13398 C CA . VAL A 1 10 ? 3.286 -0.175 -8.929 1.00 0.00 10 VAL A CA 11
ATOM 13399 C C . VAL A 1 10 ? 4.722 0.305 -8.749 1.00 0.00 10 VAL A C 11
ATOM 13400 O O . VAL A 1 10 ? 5.360 0.019 -7.737 1.00 0.00 10 VAL A O 11
ATOM 13413 N N . GLY A 1 11 ? 5.224 1.037 -9.739 1.00 0.00 11 GLY A N 11
ATOM 13414 C CA . GLY A 1 11 ? 6.582 1.545 -9.670 1.00 0.00 11 GLY A CA 11
ATOM 13415 C C . GLY A 1 11 ? 6.648 2.946 -9.095 1.00 0.00 11 GLY A C 11
ATOM 13416 O O . GLY A 1 11 ? 5.970 3.854 -9.575 1.00 0.00 11 GLY A O 11
ATOM 13420 N N . ILE A 1 12 ? 7.465 3.121 -8.062 1.00 0.00 12 ILE A N 11
ATOM 13421 C CA . ILE A 1 12 ? 7.617 4.421 -7.420 1.00 0.00 12 ILE A CA 11
ATOM 13422 C C . ILE A 1 12 ? 9.078 4.856 -7.396 1.00 0.00 12 ILE A C 11
ATOM 13423 O O . ILE A 1 12 ? 9.964 4.070 -7.060 1.00 0.00 12 ILE A O 11
ATOM 13439 N N . ARG A 1 13 ? 9.322 6.113 -7.752 1.00 0.00 13 ARG A N 11
ATOM 13440 C CA . ARG A 1 13 ? 10.677 6.652 -7.770 1.00 0.00 13 ARG A CA 11
ATOM 13441 C C . ARG A 1 13 ? 10.961 7.450 -6.501 1.00 0.00 13 ARG A C 11
ATOM 13442 O O . ARG A 1 13 ? 11.424 8.589 -6.561 1.00 0.00 13 ARG A O 11
ATOM 13463 N N . LYS A 1 14 ? 10.680 6.844 -5.352 1.00 0.00 14 LYS A N 11
ATOM 13464 C CA . LYS A 1 14 ? 10.906 7.496 -4.067 1.00 0.00 14 LYS A CA 11
ATOM 13465 C C . LYS A 1 14 ? 12.357 7.337 -3.624 1.00 0.00 14 LYS A C 11
ATOM 13466 O O . LYS A 1 14 ? 12.989 6.313 -3.885 1.00 0.00 14 LYS A O 11
ATOM 13485 N N . THR A 1 15 ? 12.881 8.358 -2.952 1.00 0.00 15 THR A N 11
ATOM 13486 C CA . THR A 1 15 ? 14.257 8.331 -2.473 1.00 0.00 15 THR A CA 11
ATOM 13487 C C . THR A 1 15 ? 14.322 7.900 -1.012 1.00 0.00 15 THR A C 11
ATOM 13488 O O . THR A 1 15 ? 13.397 8.148 -0.240 1.00 0.00 15 THR A O 11
ATOM 13499 N N . ALA A 1 16 ? 15.422 7.253 -0.640 1.00 0.00 16 ALA A N 11
ATOM 13500 C CA . ALA A 1 16 ? 15.608 6.789 0.729 1.00 0.00 16 ALA A CA 11
ATOM 13501 C C . ALA A 1 16 ? 15.228 7.872 1.733 1.00 0.00 16 ALA A C 11
ATOM 13502 O O . ALA A 1 16 ? 15.045 9.033 1.368 1.00 0.00 16 ALA A O 11
ATOM 13509 N N . GLY A 1 17 ? 15.109 7.485 2.999 1.00 0.00 17 GLY A N 11
ATOM 13510 C CA . GLY A 1 17 ? 14.750 8.435 4.035 1.00 0.00 17 GLY A CA 11
ATOM 13511 C C . GLY A 1 17 ? 13.455 9.163 3.731 1.00 0.00 17 GLY A C 11
ATOM 13512 O O . GLY A 1 17 ? 13.355 10.372 3.932 1.00 0.00 17 GLY A O 11
ATOM 13516 N N . GLU A 1 18 ? 12.464 8.424 3.244 1.00 0.00 18 GLU A N 11
ATOM 13517 C CA . GLU A 1 18 ? 11.170 9.008 2.909 1.00 0.00 18 GLU A CA 11
ATOM 13518 C C . GLU A 1 18 ? 10.032 8.195 3.519 1.00 0.00 18 GLU A C 11
ATOM 13519 O O . GLU A 1 18 ? 9.834 7.029 3.176 1.00 0.00 18 GLU A O 11
ATOM 13531 N N . HIS A 1 19 ? 9.286 8.820 4.425 1.00 0.00 19 HIS A N 11
ATOM 13532 C CA . HIS A 1 19 ? 8.167 8.155 5.083 1.00 0.00 19 HIS A CA 11
ATOM 13533 C C . HIS A 1 19 ? 6.877 8.351 4.293 1.00 0.00 19 HIS A C 11
ATOM 13534 O O . HIS A 1 19 ? 6.500 9.479 3.970 1.00 0.00 19 HIS A O 11
ATOM 13549 N N . LEU A 1 20 ? 6.205 7.248 3.983 1.00 0.00 20 LEU A N 11
ATOM 13550 C CA . LEU A 1 20 ? 4.957 7.299 3.229 1.00 0.00 20 LEU A CA 11
ATOM 13551 C C . LEU A 1 20 ? 3.790 7.685 4.133 1.00 0.00 20 LEU A C 11
ATOM 13552 O O . LEU A 1 20 ? 3.024 8.595 3.820 1.00 0.00 20 LEU A O 11
ATOM 13568 N N . GLY A 1 21 ? 3.663 6.987 5.258 1.00 0.00 21 GLY A N 11
ATOM 13569 C CA . GLY A 1 21 ? 2.589 7.273 6.191 1.00 0.00 21 GLY A CA 11
ATOM 13570 C C . GLY A 1 21 ? 1.409 6.337 6.021 1.00 0.00 21 GLY A C 11
ATOM 13571 O O . GLY A 1 21 ? 0.370 6.726 5.487 1.00 0.00 21 GLY A O 11
ATOM 13575 N N . VAL A 1 22 ? 1.569 5.098 6.475 1.00 0.00 22 VAL A N 11
ATOM 13576 C CA . VAL A 1 22 ? 0.508 4.103 6.371 1.00 0.00 22 VAL A CA 11
ATOM 13577 C C . VAL A 1 22 ? 0.647 3.037 7.452 1.00 0.00 22 VAL A C 11
ATOM 13578 O O . VAL A 1 22 ? 1.741 2.790 7.961 1.00 0.00 22 VAL A O 11
ATOM 13591 N N . THR A 1 23 ? -0.471 2.405 7.800 1.00 0.00 23 THR A N 11
ATOM 13592 C CA . THR A 1 23 ? -0.475 1.365 8.821 1.00 0.00 23 THR A CA 11
ATOM 13593 C C . THR A 1 23 ? -1.038 0.059 8.273 1.00 0.00 23 THR A C 11
ATOM 13594 O O . THR A 1 23 ? -2.049 0.053 7.570 1.00 0.00 23 THR A O 11
ATOM 13605 N N . PHE A 1 24 ? -0.377 -1.047 8.599 1.00 0.00 24 PHE A N 11
ATOM 13606 C CA . PHE A 1 24 ? -0.812 -2.361 8.139 1.00 0.00 24 PHE A CA 11
ATOM 13607 C C . PHE A 1 24 ? -1.189 -3.253 9.318 1.00 0.00 24 PHE A C 11
ATOM 13608 O O . PHE A 1 24 ? -0.613 -3.145 10.401 1.00 0.00 24 PHE A O 11
ATOM 13625 N N . ARG A 1 25 ? -2.160 -4.134 9.100 1.00 0.00 25 ARG A N 11
ATOM 13626 C CA . ARG A 1 25 ? -2.615 -5.043 10.144 1.00 0.00 25 ARG A CA 11
ATOM 13627 C C . ARG A 1 25 ? -2.519 -6.494 9.681 1.00 0.00 25 ARG A C 11
ATOM 13628 O O . ARG A 1 25 ? -2.743 -6.799 8.510 1.00 0.00 25 ARG A O 11
ATOM 13649 N N . VAL A 1 26 ? -2.184 -7.385 10.609 1.00 0.00 26 VAL A N 11
ATOM 13650 C CA . VAL A 1 26 ? -2.058 -8.804 10.297 1.00 0.00 26 VAL A CA 11
ATOM 13651 C C . VAL A 1 26 ? -3.352 -9.550 10.601 1.00 0.00 26 VAL A C 11
ATOM 13652 O O . VAL A 1 26 ? -3.726 -9.716 11.762 1.00 0.00 26 VAL A O 11
ATOM 13665 N N . GLU A 1 27 ? -4.032 -9.999 9.550 1.00 0.00 27 GLU A N 11
ATOM 13666 C CA . GLU A 1 27 ? -5.285 -10.728 9.706 1.00 0.00 27 GLU A CA 11
ATOM 13667 C C . GLU A 1 27 ? -5.146 -12.162 9.206 1.00 0.00 27 GLU A C 11
ATOM 13668 O O . GLU A 1 27 ? -5.103 -13.105 9.995 1.00 0.00 27 GLU A O 11
ATOM 13680 N N . GLY A 1 28 ? -5.076 -12.319 7.887 1.00 0.00 28 GLY A N 11
ATOM 13681 C CA . GLY A 1 28 ? -4.943 -13.641 7.303 1.00 0.00 28 GLY A CA 11
ATOM 13682 C C . GLY A 1 28 ? -3.593 -13.852 6.647 1.00 0.00 28 GLY A C 11
ATOM 13683 O O . GLY A 1 28 ? -3.452 -13.696 5.435 1.00 0.00 28 GLY A O 11
ATOM 13687 N N . GLY A 1 29 ? -2.595 -14.206 7.451 1.00 0.00 29 GLY A N 11
ATOM 13688 C CA . GLY A 1 29 ? -1.261 -14.431 6.924 1.00 0.00 29 GLY A CA 11
ATOM 13689 C C . GLY A 1 29 ? -0.886 -13.429 5.850 1.00 0.00 29 GLY A C 11
ATOM 13690 O O . GLY A 1 29 ? -0.050 -13.713 4.993 1.00 0.00 29 GLY A O 11
ATOM 13694 N N . GLU A 1 30 ? -1.507 -12.255 5.895 1.00 0.00 30 GLU A N 11
ATOM 13695 C CA . GLU A 1 30 ? -1.234 -11.209 4.916 1.00 0.00 30 GLU A CA 11
ATOM 13696 C C . GLU A 1 30 ? -1.278 -9.829 5.567 1.00 0.00 30 GLU A C 11
ATOM 13697 O O . GLU A 1 30 ? -1.838 -9.659 6.651 1.00 0.00 30 GLU A O 11
ATOM 13709 N N . LEU A 1 31 ? -0.683 -8.848 4.899 1.00 0.00 31 LEU A N 11
ATOM 13710 C CA . LEU A 1 31 ? -0.653 -7.482 5.411 1.00 0.00 31 LEU A CA 11
ATOM 13711 C C . LEU A 1 31 ? -1.615 -6.588 4.636 1.00 0.00 31 LEU A C 11
ATOM 13712 O O . LEU A 1 31 ? -1.539 -6.491 3.411 1.00 0.00 31 LEU A O 11
ATOM 13728 N N . VAL A 1 32 ? -2.520 -5.935 5.359 1.00 0.00 32 VAL A N 11
ATOM 13729 C CA . VAL A 1 32 ? -3.496 -5.046 4.740 1.00 0.00 32 VAL A CA 11
ATOM 13730 C C . VAL A 1 32 ? -3.396 -3.637 5.312 1.00 0.00 32 VAL A C 11
ATOM 13731 O O . VAL A 1 32 ? -3.287 -3.455 6.525 1.00 0.00 32 VAL A O 11
ATOM 13744 N N . ILE A 1 33 ? -3.435 -2.642 4.432 1.00 0.00 33 ILE A N 11
ATOM 13745 C CA . ILE A 1 33 ? -3.351 -1.249 4.850 1.00 0.00 33 ILE A CA 11
ATOM 13746 C C . ILE A 1 33 ? -4.550 -0.858 5.706 1.00 0.00 33 ILE A C 11
ATOM 13747 O O . ILE A 1 33 ? -5.615 -0.525 5.186 1.00 0.00 33 ILE A O 11
ATOM 13763 N N . ALA A 1 34 ? -4.370 -0.899 7.022 1.00 0.00 34 ALA A N 11
ATOM 13764 C CA . ALA A 1 34 ? -5.436 -0.545 7.951 1.00 0.00 34 ALA A CA 11
ATOM 13765 C C . ALA A 1 34 ? -5.847 0.914 7.785 1.00 0.00 34 ALA A C 11
ATOM 13766 O O . ALA A 1 34 ? -7.035 1.232 7.733 1.00 0.00 34 ALA A O 11
ATOM 13773 N N . ARG A 1 35 ? -4.857 1.797 7.705 1.00 0.00 35 ARG A N 11
ATOM 13774 C CA . ARG A 1 35 ? -5.116 3.223 7.547 1.00 0.00 35 ARG A CA 11
ATOM 13775 C C . ARG A 1 35 ? -4.003 3.892 6.745 1.00 0.00 35 ARG A C 11
ATOM 13776 O O . ARG A 1 35 ? -2.902 3.354 6.624 1.00 0.00 35 ARG A O 11
ATOM 13797 N N . ILE A 1 36 ? -4.299 5.067 6.200 1.00 0.00 36 ILE A N 11
ATOM 13798 C CA . ILE A 1 36 ? -3.324 5.809 5.411 1.00 0.00 36 ILE A CA 11
ATOM 13799 C C . ILE A 1 36 ? -3.227 7.258 5.877 1.00 0.00 36 ILE A C 11
ATOM 13800 O O . ILE A 1 36 ? -4.106 8.073 5.592 1.00 0.00 36 ILE A O 11
ATOM 13816 N N . LEU A 1 37 ? -2.154 7.573 6.594 1.00 0.00 37 LEU A N 11
ATOM 13817 C CA . LEU A 1 37 ? -1.941 8.925 7.099 1.00 0.00 37 LEU A CA 11
ATOM 13818 C C . LEU A 1 37 ? -2.177 9.959 6.003 1.00 0.00 37 LEU A C 11
ATOM 13819 O O . LEU A 1 37 ? -1.572 9.894 4.932 1.00 0.00 37 LEU A O 11
ATOM 13835 N N . HIS A 1 38 ? -3.060 10.914 6.278 1.00 0.00 38 HIS A N 11
ATOM 13836 C CA . HIS A 1 38 ? -3.374 11.965 5.316 1.00 0.00 38 HIS A CA 11
ATOM 13837 C C . HIS A 1 38 ? -2.132 12.787 4.984 1.00 0.00 38 HIS A C 11
ATOM 13838 O O . HIS A 1 38 ? -1.220 12.909 5.801 1.00 0.00 38 HIS A O 11
ATOM 13853 N N . GLY A 1 39 ? -2.104 13.349 3.779 1.00 0.00 39 GLY A N 11
ATOM 13854 C CA . GLY A 1 39 ? -0.970 14.151 3.361 1.00 0.00 39 GLY A CA 11
ATOM 13855 C C . GLY A 1 39 ? 0.336 13.383 3.418 1.00 0.00 39 GLY A C 11
ATOM 13856 O O . GLY A 1 39 ? 0.956 13.277 4.476 1.00 0.00 39 GLY A O 11
ATOM 13860 N N . GLY A 1 40 ? 0.755 12.844 2.277 1.00 0.00 40 GLY A N 11
ATOM 13861 C CA . GLY A 1 40 ? 1.992 12.087 2.224 1.00 0.00 40 GLY A CA 11
ATOM 13862 C C . GLY A 1 40 ? 2.325 11.619 0.822 1.00 0.00 40 GLY A C 11
ATOM 13863 O O . GLY A 1 40 ? 2.216 12.383 -0.137 1.00 0.00 40 GLY A O 11
ATOM 13867 N N . MET A 1 41 ? 2.736 10.361 0.701 1.00 0.00 41 MET A N 11
ATOM 13868 C CA . MET A 1 41 ? 3.087 9.792 -0.595 1.00 0.00 41 MET A CA 11
ATOM 13869 C C . MET A 1 41 ? 1.890 9.082 -1.219 1.00 0.00 41 MET A C 11
ATOM 13870 O O . MET A 1 41 ? 1.506 9.371 -2.353 1.00 0.00 41 MET A O 11
ATOM 13884 N N . VAL A 1 42 ? 1.305 8.150 -0.473 1.00 0.00 42 VAL A N 11
ATOM 13885 C CA . VAL A 1 42 ? 0.152 7.399 -0.954 1.00 0.00 42 VAL A CA 11
ATOM 13886 C C . VAL A 1 42 ? -1.123 8.231 -0.862 1.00 0.00 42 VAL A C 11
ATOM 13887 O O . VAL A 1 42 ? -2.043 8.065 -1.662 1.00 0.00 42 VAL A O 11
ATOM 13900 N N . ALA A 1 43 ? -1.169 9.126 0.118 1.00 0.00 43 ALA A N 11
ATOM 13901 C CA . ALA A 1 43 ? -2.330 9.986 0.313 1.00 0.00 43 ALA A CA 11
ATOM 13902 C C . ALA A 1 43 ? -2.595 10.839 -0.923 1.00 0.00 43 ALA A C 11
ATOM 13903 O O . ALA A 1 43 ? -3.736 10.970 -1.364 1.00 0.00 43 ALA A O 11
ATOM 13910 N N . GLN A 1 44 ? -1.534 11.417 -1.477 1.00 0.00 44 GLN A N 11
ATOM 13911 C CA . GLN A 1 44 ? -1.654 12.258 -2.661 1.00 0.00 44 GLN A CA 11
ATOM 13912 C C . GLN A 1 44 ? -1.900 11.413 -3.907 1.00 0.00 44 GLN A C 11
ATOM 13913 O O . GLN A 1 44 ? -2.664 11.801 -4.790 1.00 0.00 44 GLN A O 11
ATOM 13927 N N . GLN A 1 45 ? -1.248 10.256 -3.969 1.00 0.00 45 GLN A N 11
ATOM 13928 C CA . GLN A 1 45 ? -1.397 9.357 -5.107 1.00 0.00 45 GLN A CA 11
ATOM 13929 C C . GLN A 1 45 ? -2.652 8.503 -4.966 1.00 0.00 45 GLN A C 11
ATOM 13930 O O . GLN A 1 45 ? -2.803 7.758 -3.999 1.00 0.00 45 GLN A O 11
ATOM 13944 N N . GLY A 1 46 ? -3.553 8.618 -5.938 1.00 0.00 46 GLY A N 11
ATOM 13945 C CA . GLY A 1 46 ? -4.784 7.851 -5.903 1.00 0.00 46 GLY A CA 11
ATOM 13946 C C . GLY A 1 46 ? -4.625 6.470 -6.508 1.00 0.00 46 GLY A C 11
ATOM 13947 O O . GLY A 1 46 ? -5.420 6.059 -7.354 1.00 0.00 46 GLY A O 11
ATOM 13951 N N . LEU A 1 47 ? -3.595 5.752 -6.075 1.00 0.00 47 LEU A N 11
ATOM 13952 C CA . LEU A 1 47 ? -3.332 4.409 -6.580 1.00 0.00 47 LEU A CA 11
ATOM 13953 C C . LEU A 1 47 ? -3.604 3.360 -5.506 1.00 0.00 47 LEU A C 11
ATOM 13954 O O . LEU A 1 47 ? -4.350 2.405 -5.730 1.00 0.00 47 LEU A O 11
ATOM 13970 N N . LEU A 1 48 ? -2.998 3.545 -4.339 1.00 0.00 48 LEU A N 11
ATOM 13971 C CA . LEU A 1 48 ? -3.176 2.616 -3.228 1.00 0.00 48 LEU A CA 11
ATOM 13972 C C . LEU A 1 48 ? -4.194 3.152 -2.228 1.00 0.00 48 LEU A C 11
ATOM 13973 O O . LEU A 1 48 ? -4.407 4.362 -2.131 1.00 0.00 48 LEU A O 11
ATOM 13989 N N . HIS A 1 49 ? -4.820 2.246 -1.484 1.00 0.00 49 HIS A N 11
ATOM 13990 C CA . HIS A 1 49 ? -5.814 2.628 -0.488 1.00 0.00 49 HIS A CA 11
ATOM 13991 C C . HIS A 1 49 ? -6.079 1.482 0.484 1.00 0.00 49 HIS A C 11
ATOM 13992 O O . HIS A 1 49 ? -5.678 0.344 0.241 1.00 0.00 49 HIS A O 11
ATOM 14007 N N . VAL A 1 50 ? -6.755 1.791 1.586 1.00 0.00 50 VAL A N 11
ATOM 14008 C CA . VAL A 1 50 ? -7.073 0.787 2.594 1.00 0.00 50 VAL A CA 11
ATOM 14009 C C . VAL A 1 50 ? -7.548 -0.510 1.948 1.00 0.00 50 VAL A C 11
ATOM 14010 O O . VAL A 1 50 ? -8.394 -0.497 1.055 1.00 0.00 50 VAL A O 11
ATOM 14023 N N . GLY A 1 51 ? -6.997 -1.630 2.407 1.00 0.00 51 GLY A N 11
ATOM 14024 C CA . GLY A 1 51 ? -7.377 -2.920 1.862 1.00 0.00 51 GLY A CA 11
ATOM 14025 C C . GLY A 1 51 ? -6.341 -3.473 0.903 1.00 0.00 51 GLY A C 11
ATOM 14026 O O . GLY A 1 51 ? -6.365 -4.657 0.567 1.00 0.00 51 GLY A O 11
ATOM 14030 N N . ASP A 1 52 ? -5.429 -2.614 0.461 1.00 0.00 52 ASP A N 11
ATOM 14031 C CA . ASP A 1 52 ? -4.380 -3.022 -0.466 1.00 0.00 52 ASP A CA 11
ATOM 14032 C C . ASP A 1 52 ? -3.434 -4.024 0.191 1.00 0.00 52 ASP A C 11
ATOM 14033 O O . ASP A 1 52 ? -2.590 -3.652 1.006 1.00 0.00 52 ASP A O 11
ATOM 14042 N N . ILE A 1 53 ? -3.584 -5.294 -0.169 1.00 0.00 53 ILE A N 11
ATOM 14043 C CA . ILE A 1 53 ? -2.743 -6.348 0.385 1.00 0.00 53 ILE A CA 11
ATOM 14044 C C . ILE A 1 53 ? -1.445 -6.488 -0.403 1.00 0.00 53 ILE A C 11
ATOM 14045 O O . ILE A 1 53 ? -1.464 -6.727 -1.611 1.00 0.00 53 ILE A O 11
ATOM 14061 N N . ILE A 1 54 ? -0.321 -6.340 0.289 1.00 0.00 54 ILE A N 11
ATOM 14062 C CA . ILE A 1 54 ? 0.986 -6.453 -0.346 1.00 0.00 54 ILE A CA 11
ATOM 14063 C C . ILE A 1 54 ? 1.553 -7.860 -0.192 1.00 0.00 54 ILE A C 11
ATOM 14064 O O . ILE A 1 54 ? 1.775 -8.334 0.922 1.00 0.00 54 ILE A O 11
ATOM 14080 N N . LYS A 1 55 ? 1.786 -8.524 -1.319 1.00 0.00 55 LYS A N 11
ATOM 14081 C CA . LYS A 1 55 ? 2.330 -9.877 -1.312 1.00 0.00 55 LYS A CA 11
ATOM 14082 C C . LYS A 1 55 ? 3.848 -9.853 -1.172 1.00 0.00 55 LYS A C 11
ATOM 14083 O O . LYS A 1 55 ? 4.405 -10.448 -0.250 1.00 0.00 55 LYS A O 11
ATOM 14102 N N . GLU A 1 56 ? 4.512 -9.159 -2.092 1.00 0.00 56 GLU A N 11
ATOM 14103 C CA . GLU A 1 56 ? 5.966 -9.057 -2.069 1.00 0.00 56 GLU A CA 11
ATOM 14104 C C . GLU A 1 56 ? 6.419 -7.649 -2.444 1.00 0.00 56 GLU A C 11
ATOM 14105 O O . GLU A 1 56 ? 5.627 -6.837 -2.921 1.00 0.00 56 GLU A O 11
ATOM 14117 N N . VAL A 1 57 ? 7.699 -7.367 -2.223 1.00 0.00 57 VAL A N 11
ATOM 14118 C CA . VAL A 1 57 ? 8.259 -6.058 -2.537 1.00 0.00 57 VAL A CA 11
ATOM 14119 C C . VAL A 1 57 ? 9.533 -6.189 -3.364 1.00 0.00 57 VAL A C 11
ATOM 14120 O O . VAL A 1 57 ? 10.559 -6.654 -2.872 1.00 0.00 57 VAL A O 11
ATOM 14133 N N . ASN A 1 58 ? 9.459 -5.774 -4.625 1.00 0.00 58 ASN A N 11
ATOM 14134 C CA . ASN A 1 58 ? 10.607 -5.846 -5.522 1.00 0.00 58 ASN A CA 11
ATOM 14135 C C . ASN A 1 58 ? 11.277 -7.214 -5.440 1.00 0.00 58 ASN A C 11
ATOM 14136 O O . ASN A 1 58 ? 12.471 -7.348 -5.703 1.00 0.00 58 ASN A O 11
ATOM 14147 N N . GLY A 1 59 ? 10.498 -8.227 -5.074 1.00 0.00 59 GLY A N 11
ATOM 14148 C CA . GLY A 1 59 ? 11.033 -9.572 -4.964 1.00 0.00 59 GLY A CA 11
ATOM 14149 C C . GLY A 1 59 ? 11.512 -9.893 -3.563 1.00 0.00 59 GLY A C 11
ATOM 14150 O O . GLY A 1 59 ? 12.408 -10.717 -3.381 1.00 0.00 59 GLY A O 11
ATOM 14154 N N . GLN A 1 60 ? 10.916 -9.239 -2.571 1.00 0.00 60 GLN A N 11
ATOM 14155 C CA . GLN A 1 60 ? 11.290 -9.459 -1.179 1.00 0.00 60 GLN A CA 11
ATOM 14156 C C . GLN A 1 60 ? 10.058 -9.717 -0.318 1.00 0.00 60 GLN A C 11
ATOM 14157 O O . GLN A 1 60 ? 9.016 -9.079 -0.475 1.00 0.00 60 GLN A O 11
ATOM 14171 N N . PRO A 1 61 ? 10.176 -10.675 0.613 1.00 0.00 61 PRO A N 11
ATOM 14172 C CA . PRO A 1 61 ? 9.081 -11.040 1.517 1.00 0.00 61 PRO A CA 11
ATOM 14173 C C . PRO A 1 61 ? 8.784 -9.947 2.538 1.00 0.00 61 PRO A C 11
ATOM 14174 O O . PRO A 1 61 ? 9.686 -9.457 3.218 1.00 0.00 61 PRO A O 11
ATOM 14185 N N . VAL A 1 62 ? 7.514 -9.569 2.642 1.00 0.00 62 VAL A N 11
ATOM 14186 C CA . VAL A 1 62 ? 7.098 -8.535 3.582 1.00 0.00 62 VAL A CA 11
ATOM 14187 C C . VAL A 1 62 ? 6.930 -9.104 4.986 1.00 0.00 62 VAL A C 11
ATOM 14188 O O . VAL A 1 62 ? 7.019 -8.379 5.976 1.00 0.00 62 VAL A O 11
ATOM 14201 N N . GLY A 1 63 ? 6.686 -10.409 5.065 1.00 0.00 63 GLY A N 11
ATOM 14202 C CA . GLY A 1 63 ? 6.509 -11.054 6.353 1.00 0.00 63 GLY A CA 11
ATOM 14203 C C . GLY A 1 63 ? 5.201 -10.674 7.017 1.00 0.00 63 GLY A C 11
ATOM 14204 O O . GLY A 1 63 ? 4.428 -9.885 6.474 1.00 0.00 63 GLY A O 11
ATOM 14208 N N . SER A 1 64 ? 4.952 -11.237 8.196 1.00 0.00 64 SER A N 11
ATOM 14209 C CA . SER A 1 64 ? 3.726 -10.956 8.933 1.00 0.00 64 SER A CA 11
ATOM 14210 C C . SER A 1 64 ? 3.941 -9.825 9.935 1.00 0.00 64 SER A C 11
ATOM 14211 O O . SER A 1 64 ? 3.302 -9.783 10.986 1.00 0.00 64 SER A O 11
ATOM 14219 N N . ASP A 1 65 ? 4.846 -8.912 9.600 1.00 0.00 65 ASP A N 11
ATOM 14220 C CA . ASP A 1 65 ? 5.146 -7.779 10.469 1.00 0.00 65 ASP A CA 11
ATOM 14221 C C . ASP A 1 65 ? 4.861 -6.459 9.759 1.00 0.00 65 ASP A C 11
ATOM 14222 O O . ASP A 1 65 ? 5.612 -6.020 8.889 1.00 0.00 65 ASP A O 11
ATOM 14231 N N . PRO A 1 66 ? 3.749 -5.812 10.137 1.00 0.00 66 PRO A N 11
ATOM 14232 C CA . PRO A 1 66 ? 3.338 -4.533 9.549 1.00 0.00 66 PRO A CA 11
ATOM 14233 C C . PRO A 1 66 ? 4.261 -3.387 9.952 1.00 0.00 66 PRO A C 11
ATOM 14234 O O . PRO A 1 66 ? 4.648 -2.568 9.119 1.00 0.00 66 PRO A O 11
ATOM 14245 N N . ARG A 1 67 ? 4.609 -3.337 11.233 1.00 0.00 67 ARG A N 11
ATOM 14246 C CA . ARG A 1 67 ? 5.485 -2.291 11.746 1.00 0.00 67 ARG A CA 11
ATOM 14247 C C . ARG A 1 67 ? 6.865 -2.372 11.100 1.00 0.00 67 ARG A C 11
ATOM 14248 O O . ARG A 1 67 ? 7.552 -1.362 10.950 1.00 0.00 67 ARG A O 11
ATOM 14269 N N . ALA A 1 68 ? 7.265 -3.582 10.720 1.00 0.00 68 ALA A N 11
ATOM 14270 C CA . ALA A 1 68 ? 8.561 -3.795 10.089 1.00 0.00 68 ALA A CA 11
ATOM 14271 C C . ALA A 1 68 ? 8.517 -3.432 8.609 1.00 0.00 68 ALA A C 11
ATOM 14272 O O . ALA A 1 68 ? 9.537 -3.078 8.016 1.00 0.00 68 ALA A O 11
ATOM 14279 N N . LEU A 1 69 ? 7.332 -3.522 8.017 1.00 0.00 69 LEU A N 11
ATOM 14280 C CA . LEU A 1 69 ? 7.155 -3.204 6.605 1.00 0.00 69 LEU A CA 11
ATOM 14281 C C . LEU A 1 69 ? 7.241 -1.699 6.371 1.00 0.00 69 LEU A C 11
ATOM 14282 O O . LEU A 1 69 ? 8.015 -1.235 5.535 1.00 0.00 69 LEU A O 11
ATOM 14298 N N . GLN A 1 70 ? 6.442 -0.943 7.117 1.00 0.00 70 GLN A N 11
ATOM 14299 C CA . GLN A 1 70 ? 6.429 0.510 6.991 1.00 0.00 70 GLN A CA 11
ATOM 14300 C C . GLN A 1 70 ? 7.837 1.080 7.129 1.00 0.00 70 GLN A C 11
ATOM 14301 O O . GLN A 1 70 ? 8.088 2.229 6.768 1.00 0.00 70 GLN A O 11
ATOM 14315 N N . GLU A 1 71 ? 8.750 0.270 7.655 1.00 0.00 71 GLU A N 11
ATOM 14316 C CA . GLU A 1 71 ? 10.132 0.696 7.841 1.00 0.00 71 GLU A CA 11
ATOM 14317 C C . GLU A 1 71 ? 10.988 0.305 6.640 1.00 0.00 71 GLU A C 11
ATOM 14318 O O . GLU A 1 71 ? 11.940 1.004 6.288 1.00 0.00 71 GLU A O 11
ATOM 14330 N N . LEU A 1 72 ? 10.644 -0.815 6.015 1.00 0.00 72 LEU A N 11
ATOM 14331 C CA . LEU A 1 72 ? 11.381 -1.300 4.852 1.00 0.00 72 LEU A CA 11
ATOM 14332 C C . LEU A 1 72 ? 11.306 -0.299 3.704 1.00 0.00 72 LEU A C 11
ATOM 14333 O O . LEU A 1 72 ? 12.307 -0.020 3.043 1.00 0.00 72 LEU A O 11
ATOM 14349 N N . LEU A 1 73 ? 10.114 0.239 3.472 1.00 0.00 73 LEU A N 11
ATOM 14350 C CA . LEU A 1 73 ? 9.908 1.211 2.404 1.00 0.00 73 LEU A CA 11
ATOM 14351 C C . LEU A 1 73 ? 10.700 2.487 2.669 1.00 0.00 73 LEU A C 11
ATOM 14352 O O . LEU A 1 73 ? 11.397 2.991 1.788 1.00 0.00 73 LEU A O 11
ATOM 14368 N N . ARG A 1 74 ? 10.591 3.003 3.889 1.00 0.00 74 ARG A N 11
ATOM 14369 C CA . ARG A 1 74 ? 11.299 4.220 4.270 1.00 0.00 74 ARG A CA 11
ATOM 14370 C C . ARG A 1 74 ? 12.685 4.265 3.633 1.00 0.00 74 ARG A C 11
ATOM 14371 O O . ARG A 1 74 ? 13.073 5.270 3.039 1.00 0.00 74 ARG A O 11
ATOM 14392 N N . ASN A 1 75 ? 13.426 3.169 3.762 1.00 0.00 75 ASN A N 11
ATOM 14393 C CA . ASN A 1 75 ? 14.768 3.084 3.199 1.00 0.00 75 ASN A CA 11
ATOM 14394 C C . ASN A 1 75 ? 14.714 2.871 1.690 1.00 0.00 75 ASN A C 11
ATOM 14395 O O . ASN A 1 75 ? 15.388 3.565 0.930 1.00 0.00 75 ASN A O 11
ATOM 14406 N N . ALA A 1 76 ? 13.905 1.906 1.263 1.00 0.00 76 ALA A N 11
ATOM 14407 C CA . ALA A 1 76 ? 13.760 1.603 -0.155 1.00 0.00 76 ALA A CA 11
ATOM 14408 C C . ALA A 1 76 ? 13.849 2.870 -1.000 1.00 0.00 76 ALA A C 11
ATOM 14409 O O . ALA A 1 76 ? 13.052 3.793 -0.837 1.00 0.00 76 ALA A O 11
ATOM 14416 N N . SER A 1 77 ? 14.826 2.907 -1.901 1.00 0.00 77 SER A N 11
ATOM 14417 C CA . SER A 1 77 ? 15.023 4.063 -2.767 1.00 0.00 77 SER A CA 11
ATOM 14418 C C . SER A 1 77 ? 14.945 3.660 -4.237 1.00 0.00 77 SER A C 11
ATOM 14419 O O . SER A 1 77 ? 14.746 2.490 -4.561 1.00 0.00 77 SER A O 11
ATOM 14427 N N . GLY A 1 78 ? 15.104 4.639 -5.122 1.00 0.00 78 GLY A N 11
ATOM 14428 C CA . GLY A 1 78 ? 15.049 4.367 -6.547 1.00 0.00 78 GLY A CA 11
ATOM 14429 C C . GLY A 1 78 ? 13.734 3.742 -6.967 1.00 0.00 78 GLY A C 11
ATOM 14430 O O . GLY A 1 78 ? 12.691 4.017 -6.375 1.00 0.00 78 GLY A O 11
ATOM 14434 N N . SER A 1 79 ? 13.783 2.899 -7.994 1.00 0.00 79 SER A N 11
ATOM 14435 C CA . SER A 1 79 ? 12.585 2.237 -8.497 1.00 0.00 79 SER A CA 11
ATOM 14436 C C . SER A 1 79 ? 12.171 1.091 -7.578 1.00 0.00 79 SER A C 11
ATOM 14437 O O . SER A 1 79 ? 12.830 0.053 -7.525 1.00 0.00 79 SER A O 11
ATOM 14445 N N . VAL A 1 80 ? 11.073 1.289 -6.855 1.00 0.00 80 VAL A N 11
ATOM 14446 C CA . VAL A 1 80 ? 10.569 0.273 -5.938 1.00 0.00 80 VAL A CA 11
ATOM 14447 C C . VAL A 1 80 ? 9.292 -0.364 -6.473 1.00 0.00 80 VAL A C 11
ATOM 14448 O O . VAL A 1 80 ? 8.387 0.330 -6.938 1.00 0.00 80 VAL A O 11
ATOM 14461 N N . ILE A 1 81 ? 9.225 -1.689 -6.403 1.00 0.00 81 ILE A N 11
ATOM 14462 C CA . ILE A 1 81 ? 8.057 -2.421 -6.879 1.00 0.00 81 ILE A CA 11
ATOM 14463 C C . ILE A 1 81 ? 7.231 -2.956 -5.715 1.00 0.00 81 ILE A C 11
ATOM 14464 O O . ILE A 1 81 ? 7.776 -3.481 -4.743 1.00 0.00 81 ILE A O 11
ATOM 14480 N N . LEU A 1 82 ? 5.914 -2.821 -5.820 1.00 0.00 82 LEU A N 11
ATOM 14481 C CA . LEU A 1 82 ? 5.011 -3.293 -4.775 1.00 0.00 82 LEU A CA 11
ATOM 14482 C C . LEU A 1 82 ? 3.879 -4.125 -5.370 1.00 0.00 82 LEU A C 11
ATOM 14483 O O . LEU A 1 82 ? 3.070 -3.625 -6.152 1.00 0.00 82 LEU A O 11
ATOM 14499 N N . LYS A 1 83 ? 3.826 -5.398 -4.992 1.00 0.00 83 LYS A N 11
ATOM 14500 C CA . LYS A 1 83 ? 2.792 -6.300 -5.484 1.00 0.00 83 LYS A CA 11
ATOM 14501 C C . LYS A 1 83 ? 1.547 -6.231 -4.606 1.00 0.00 83 LYS A C 11
ATOM 14502 O O . LYS A 1 83 ? 1.569 -6.646 -3.447 1.00 0.00 83 LYS A O 11
ATOM 14521 N N . ILE A 1 84 ? 0.462 -5.705 -5.166 1.00 0.00 84 ILE A N 11
ATOM 14522 C CA . ILE A 1 84 ? -0.792 -5.584 -4.434 1.00 0.00 84 ILE A CA 11
ATOM 14523 C C . ILE A 1 84 ? -1.811 -6.611 -4.916 1.00 0.00 84 ILE A C 11
ATOM 14524 O O . ILE A 1 84 ? -1.726 -7.105 -6.041 1.00 0.00 84 ILE A O 11
ATOM 14540 N N . LEU A 1 85 ? -2.775 -6.928 -4.059 1.00 0.00 85 LEU A N 11
ATOM 14541 C CA . LEU A 1 85 ? -3.813 -7.895 -4.397 1.00 0.00 85 LEU A CA 11
ATOM 14542 C C . LEU A 1 85 ? -5.159 -7.477 -3.813 1.00 0.00 85 LEU A C 11
ATOM 14543 O O . LEU A 1 85 ? -5.218 -6.818 -2.775 1.00 0.00 85 LEU A O 11
ATOM 14559 N N . SER A 1 86 ? -6.237 -7.867 -4.485 1.00 0.00 86 SER A N 11
ATOM 14560 C CA . SER A 1 86 ? -7.582 -7.532 -4.034 1.00 0.00 86 SER A CA 11
ATOM 14561 C C . SER A 1 86 ? -7.850 -8.110 -2.648 1.00 0.00 86 SER A C 11
ATOM 14562 O O . SER A 1 86 ? -8.126 -7.377 -1.699 1.00 0.00 86 SER A O 11
ATOM 14570 N N . GLY A 1 87 ? -7.766 -9.433 -2.539 1.00 0.00 87 GLY A N 11
ATOM 14571 C CA . GLY A 1 87 ? -8.003 -10.089 -1.266 1.00 0.00 87 GLY A CA 11
ATOM 14572 C C . GLY A 1 87 ? -8.705 -11.423 -1.423 1.00 0.00 87 GLY A C 11
ATOM 14573 O O . GLY A 1 87 ? -9.491 -11.630 -2.348 1.00 0.00 87 GLY A O 11
ATOM 14577 N N . PRO A 1 88 ? -8.421 -12.357 -0.504 1.00 0.00 88 PRO A N 11
ATOM 14578 C CA . PRO A 1 88 ? -9.021 -13.695 -0.523 1.00 0.00 88 PRO A CA 11
ATOM 14579 C C . PRO A 1 88 ? -10.506 -13.670 -0.182 1.00 0.00 88 PRO A C 11
ATOM 14580 O O . PRO A 1 88 ? -11.310 -14.354 -0.815 1.00 0.00 88 PRO A O 11
ATOM 14591 N N . SER A 1 89 ? -10.865 -12.877 0.823 1.00 0.00 89 SER A N 11
ATOM 14592 C CA . SER A 1 89 ? -12.254 -12.765 1.251 1.00 0.00 89 SER A CA 11
ATOM 14593 C C . SER A 1 89 ? -13.194 -12.759 0.049 1.00 0.00 89 SER A C 11
ATOM 14594 O O . SER A 1 89 ? -13.468 -11.710 -0.533 1.00 0.00 89 SER A O 11
ATOM 14602 N N . SER A 1 90 ? -13.684 -13.939 -0.316 1.00 0.00 90 SER A N 11
ATOM 14603 C CA . SER A 1 90 ? -14.591 -14.072 -1.451 1.00 0.00 90 SER A CA 11
ATOM 14604 C C . SER A 1 90 ? -15.164 -15.484 -1.526 1.00 0.00 90 SER A C 11
ATOM 14605 O O . SER A 1 90 ? -14.424 -16.462 -1.620 1.00 0.00 90 SER A O 11
ATOM 14613 N N . GLY A 1 91 ? -16.489 -15.581 -1.484 1.00 0.00 91 GLY A N 11
ATOM 14614 C CA . GLY A 1 91 ? -17.140 -16.876 -1.549 1.00 0.00 91 GLY A CA 11
ATOM 14615 C C . GLY A 1 91 ? -18.628 -16.765 -1.818 1.00 0.00 91 GLY A C 11
ATOM 14616 O O . GLY A 1 91 ? -19.048 -16.059 -2.734 1.00 0.00 91 GLY A O 11
ATOM 14620 N N . GLY A 1 1 ? 5.163 -1.357 -20.839 1.00 0.00 1 GLY A N 12
ATOM 14621 C CA . GLY A 1 1 ? 5.137 -2.807 -20.785 1.00 0.00 1 GLY A CA 12
ATOM 14622 C C . GLY A 1 1 ? 5.464 -3.341 -19.405 1.00 0.00 1 GLY A C 12
ATOM 14623 O O . GLY A 1 1 ? 6.632 -3.523 -19.063 1.00 0.00 1 GLY A O 12
ATOM 14627 N N . SER A 1 2 ? 4.429 -3.593 -18.610 1.00 0.00 2 SER A N 12
ATOM 14628 C CA . SER A 1 2 ? 4.612 -4.105 -17.257 1.00 0.00 2 SER A CA 12
ATOM 14629 C C . SER A 1 2 ? 4.539 -5.629 -17.238 1.00 0.00 2 SER A C 12
ATOM 14630 O O . SER A 1 2 ? 3.631 -6.225 -17.817 1.00 0.00 2 SER A O 12
ATOM 14638 N N . SER A 1 3 ? 5.502 -6.253 -16.567 1.00 0.00 3 SER A N 12
ATOM 14639 C CA . SER A 1 3 ? 5.551 -7.708 -16.475 1.00 0.00 3 SER A CA 12
ATOM 14640 C C . SER A 1 3 ? 4.865 -8.195 -15.203 1.00 0.00 3 SER A C 12
ATOM 14641 O O . SER A 1 3 ? 5.437 -8.139 -14.115 1.00 0.00 3 SER A O 12
ATOM 14649 N N . GLY A 1 4 ? 3.633 -8.673 -15.348 1.00 0.00 4 GLY A N 12
ATOM 14650 C CA . GLY A 1 4 ? 2.888 -9.163 -14.204 1.00 0.00 4 GLY A CA 12
ATOM 14651 C C . GLY A 1 4 ? 1.388 -9.043 -14.393 1.00 0.00 4 GLY A C 12
ATOM 14652 O O . GLY A 1 4 ? 0.891 -7.999 -14.817 1.00 0.00 4 GLY A O 12
ATOM 14656 N N . SER A 1 5 ? 0.666 -10.113 -14.079 1.00 0.00 5 SER A N 12
ATOM 14657 C CA . SER A 1 5 ? -0.785 -10.125 -14.223 1.00 0.00 5 SER A CA 12
ATOM 14658 C C . SER A 1 5 ? -1.463 -10.338 -12.872 1.00 0.00 5 SER A C 12
ATOM 14659 O O . SER A 1 5 ? -2.314 -9.550 -12.461 1.00 0.00 5 SER A O 12
ATOM 14667 N N . SER A 1 6 ? -1.078 -11.410 -12.187 1.00 0.00 6 SER A N 12
ATOM 14668 C CA . SER A 1 6 ? -1.650 -11.730 -10.884 1.00 0.00 6 SER A CA 12
ATOM 14669 C C . SER A 1 6 ? -1.323 -10.643 -9.865 1.00 0.00 6 SER A C 12
ATOM 14670 O O . SER A 1 6 ? -0.247 -10.638 -9.270 1.00 0.00 6 SER A O 12
ATOM 14678 N N . GLY A 1 7 ? -2.262 -9.722 -9.670 1.00 0.00 7 GLY A N 12
ATOM 14679 C CA . GLY A 1 7 ? -2.057 -8.642 -8.723 1.00 0.00 7 GLY A CA 12
ATOM 14680 C C . GLY A 1 7 ? -1.852 -7.304 -9.406 1.00 0.00 7 GLY A C 12
ATOM 14681 O O . GLY A 1 7 ? -2.427 -7.044 -10.463 1.00 0.00 7 GLY A O 12
ATOM 14685 N N . ARG A 1 8 ? -1.033 -6.451 -8.799 1.00 0.00 8 ARG A N 12
ATOM 14686 C CA . ARG A 1 8 ? -0.757 -5.131 -9.354 1.00 0.00 8 ARG A CA 12
ATOM 14687 C C . ARG A 1 8 ? 0.623 -4.639 -8.926 1.00 0.00 8 ARG A C 12
ATOM 14688 O O . ARG A 1 8 ? 1.007 -4.773 -7.764 1.00 0.00 8 ARG A O 12
ATOM 14709 N N . MET A 1 9 ? 1.362 -4.071 -9.872 1.00 0.00 9 MET A N 12
ATOM 14710 C CA . MET A 1 9 ? 2.699 -3.558 -9.592 1.00 0.00 9 MET A CA 12
ATOM 14711 C C . MET A 1 9 ? 2.703 -2.033 -9.573 1.00 0.00 9 MET A C 12
ATOM 14712 O O . MET A 1 9 ? 2.208 -1.389 -10.498 1.00 0.00 9 MET A O 12
ATOM 14726 N N . VAL A 1 10 ? 3.266 -1.461 -8.513 1.00 0.00 10 VAL A N 12
ATOM 14727 C CA . VAL A 1 10 ? 3.335 -0.011 -8.374 1.00 0.00 10 VAL A CA 12
ATOM 14728 C C . VAL A 1 10 ? 4.781 0.464 -8.289 1.00 0.00 10 VAL A C 12
ATOM 14729 O O . VAL A 1 10 ? 5.526 0.064 -7.395 1.00 0.00 10 VAL A O 12
ATOM 14742 N N . GLY A 1 11 ? 5.173 1.322 -9.227 1.00 0.00 11 GLY A N 12
ATOM 14743 C CA . GLY A 1 11 ? 6.529 1.838 -9.240 1.00 0.00 11 GLY A CA 12
ATOM 14744 C C . GLY A 1 11 ? 6.650 3.168 -8.523 1.00 0.00 11 GLY A C 12
ATOM 14745 O O . GLY A 1 11 ? 5.929 4.117 -8.834 1.00 0.00 11 GLY A O 12
ATOM 14749 N N . ILE A 1 12 ? 7.562 3.237 -7.558 1.00 0.00 12 ILE A N 12
ATOM 14750 C CA . ILE A 1 12 ? 7.773 4.460 -6.794 1.00 0.00 12 ILE A CA 12
ATOM 14751 C C . ILE A 1 12 ? 9.161 5.037 -7.054 1.00 0.00 12 ILE A C 12
ATOM 14752 O O . ILE A 1 12 ? 10.144 4.301 -7.139 1.00 0.00 12 ILE A O 12
ATOM 14768 N N . ARG A 1 13 ? 9.233 6.358 -7.177 1.00 0.00 13 ARG A N 12
ATOM 14769 C CA . ARG A 1 13 ? 10.500 7.035 -7.426 1.00 0.00 13 ARG A CA 12
ATOM 14770 C C . ARG A 1 13 ? 10.999 7.736 -6.166 1.00 0.00 13 ARG A C 12
ATOM 14771 O O . ARG A 1 13 ? 11.689 8.753 -6.239 1.00 0.00 13 ARG A O 12
ATOM 14792 N N . LYS A 1 14 ? 10.646 7.185 -5.009 1.00 0.00 14 LYS A N 12
ATOM 14793 C CA . LYS A 1 14 ? 11.057 7.755 -3.732 1.00 0.00 14 LYS A CA 12
ATOM 14794 C C . LYS A 1 14 ? 12.576 7.744 -3.596 1.00 0.00 14 LYS A C 12
ATOM 14795 O O . LYS A 1 14 ? 13.278 7.126 -4.397 1.00 0.00 14 LYS A O 12
ATOM 14814 N N . THR A 1 15 ? 13.079 8.431 -2.574 1.00 0.00 15 THR A N 12
ATOM 14815 C CA . THR A 1 15 ? 14.515 8.500 -2.333 1.00 0.00 15 THR A CA 12
ATOM 14816 C C . THR A 1 15 ? 14.857 8.043 -0.919 1.00 0.00 15 THR A C 12
ATOM 14817 O O . THR A 1 15 ? 14.094 8.272 0.019 1.00 0.00 15 THR A O 12
ATOM 14828 N N . ALA A 1 16 ? 16.010 7.397 -0.774 1.00 0.00 16 ALA A N 12
ATOM 14829 C CA . ALA A 1 16 ? 16.454 6.911 0.526 1.00 0.00 16 ALA A CA 12
ATOM 14830 C C . ALA A 1 16 ? 16.157 7.928 1.624 1.00 0.00 16 ALA A C 12
ATOM 14831 O O . ALA A 1 16 ? 16.807 8.968 1.712 1.00 0.00 16 ALA A O 12
ATOM 14838 N N . GLY A 1 17 ? 15.168 7.619 2.458 1.00 0.00 17 GLY A N 12
ATOM 14839 C CA . GLY A 1 17 ? 14.802 8.517 3.538 1.00 0.00 17 GLY A CA 12
ATOM 14840 C C . GLY A 1 17 ? 13.437 9.144 3.333 1.00 0.00 17 GLY A C 12
ATOM 14841 O O . GLY A 1 17 ? 13.286 10.361 3.431 1.00 0.00 17 GLY A O 12
ATOM 14845 N N . GLU A 1 18 ? 12.442 8.310 3.046 1.00 0.00 18 GLU A N 12
ATOM 14846 C CA . GLU A 1 18 ? 11.084 8.792 2.824 1.00 0.00 18 GLU A CA 12
ATOM 14847 C C . GLU A 1 18 ? 10.059 7.779 3.326 1.00 0.00 18 GLU A C 12
ATOM 14848 O O . GLU A 1 18 ? 10.178 6.580 3.072 1.00 0.00 18 GLU A O 12
ATOM 14860 N N . HIS A 1 19 ? 9.051 8.270 4.041 1.00 0.00 19 HIS A N 12
ATOM 14861 C CA . HIS A 1 19 ? 8.005 7.408 4.579 1.00 0.00 19 HIS A CA 12
ATOM 14862 C C . HIS A 1 19 ? 6.708 7.572 3.792 1.00 0.00 19 HIS A C 12
ATOM 14863 O O . HIS A 1 19 ? 6.460 8.620 3.194 1.00 0.00 19 HIS A O 12
ATOM 14878 N N . LEU A 1 20 ? 5.885 6.529 3.794 1.00 0.00 20 LEU A N 12
ATOM 14879 C CA . LEU A 1 20 ? 4.613 6.557 3.080 1.00 0.00 20 LEU A CA 12
ATOM 14880 C C . LEU A 1 20 ? 3.519 7.181 3.939 1.00 0.00 20 LEU A C 12
ATOM 14881 O O . LEU A 1 20 ? 2.651 7.893 3.436 1.00 0.00 20 LEU A O 12
ATOM 14897 N N . GLY A 1 21 ? 3.568 6.910 5.240 1.00 0.00 21 GLY A N 12
ATOM 14898 C CA . GLY A 1 21 ? 2.577 7.455 6.149 1.00 0.00 21 GLY A CA 12
ATOM 14899 C C . GLY A 1 21 ? 1.300 6.638 6.172 1.00 0.00 21 GLY A C 12
ATOM 14900 O O . GLY A 1 21 ? 0.203 7.182 6.043 1.00 0.00 21 GLY A O 12
ATOM 14904 N N . VAL A 1 22 ? 1.442 5.326 6.335 1.00 0.00 22 VAL A N 12
ATOM 14905 C CA . VAL A 1 22 ? 0.291 4.432 6.374 1.00 0.00 22 VAL A CA 12
ATOM 14906 C C . VAL A 1 22 ? 0.413 3.428 7.515 1.00 0.00 22 VAL A C 12
ATOM 14907 O O . VAL A 1 22 ? 1.412 3.407 8.235 1.00 0.00 22 VAL A O 12
ATOM 14920 N N . THR A 1 23 ? -0.610 2.594 7.674 1.00 0.00 23 THR A N 12
ATOM 14921 C CA . THR A 1 23 ? -0.618 1.587 8.728 1.00 0.00 23 THR A CA 12
ATOM 14922 C C . THR A 1 23 ? -1.253 0.289 8.243 1.00 0.00 23 THR A C 12
ATOM 14923 O O . THR A 1 23 ? -2.431 0.259 7.883 1.00 0.00 23 THR A O 12
ATOM 14934 N N . PHE A 1 24 ? -0.468 -0.783 8.236 1.00 0.00 24 PHE A N 12
ATOM 14935 C CA . PHE A 1 24 ? -0.955 -2.085 7.794 1.00 0.00 24 PHE A CA 12
ATOM 14936 C C . PHE A 1 24 ? -1.359 -2.947 8.987 1.00 0.00 24 PHE A C 12
ATOM 14937 O O . PHE A 1 24 ? -0.809 -2.811 10.079 1.00 0.00 24 PHE A O 12
ATOM 14954 N N . ARG A 1 25 ? -2.325 -3.833 8.768 1.00 0.00 25 ARG A N 12
ATOM 14955 C CA . ARG A 1 25 ? -2.805 -4.717 9.824 1.00 0.00 25 ARG A CA 12
ATOM 14956 C C . ARG A 1 25 ? -2.556 -6.179 9.464 1.00 0.00 25 ARG A C 12
ATOM 14957 O O . ARG A 1 25 ? -2.942 -6.639 8.389 1.00 0.00 25 ARG A O 12
ATOM 14978 N N . VAL A 1 26 ? -1.909 -6.904 10.371 1.00 0.00 26 VAL A N 12
ATOM 14979 C CA . VAL A 1 26 ? -1.610 -8.314 10.150 1.00 0.00 26 VAL A CA 12
ATOM 14980 C C . VAL A 1 26 ? -2.769 -9.198 10.596 1.00 0.00 26 VAL A C 12
ATOM 14981 O O . VAL A 1 26 ? -2.975 -9.411 11.790 1.00 0.00 26 VAL A O 12
ATOM 14994 N N . GLU A 1 27 ? -3.521 -9.712 9.628 1.00 0.00 27 GLU A N 12
ATOM 14995 C CA . GLU A 1 27 ? -4.660 -10.573 9.922 1.00 0.00 27 GLU A CA 12
ATOM 14996 C C . GLU A 1 27 ? -4.445 -11.973 9.352 1.00 0.00 27 GLU A C 12
ATOM 14997 O O . GLU A 1 27 ? -4.884 -12.278 8.244 1.00 0.00 27 GLU A O 12
ATOM 15009 N N . GLY A 1 28 ? -3.765 -12.820 10.119 1.00 0.00 28 GLY A N 12
ATOM 15010 C CA . GLY A 1 28 ? -3.503 -14.176 9.674 1.00 0.00 28 GLY A CA 12
ATOM 15011 C C . GLY A 1 28 ? -2.103 -14.343 9.117 1.00 0.00 28 GLY A C 12
ATOM 15012 O O . GLY A 1 28 ? -1.148 -14.540 9.868 1.00 0.00 28 GLY A O 12
ATOM 15016 N N . GLY A 1 29 ? -1.980 -14.266 7.796 1.00 0.00 29 GLY A N 12
ATOM 15017 C CA . GLY A 1 29 ? -0.683 -14.414 7.161 1.00 0.00 29 GLY A CA 12
ATOM 15018 C C . GLY A 1 29 ? -0.490 -13.452 6.006 1.00 0.00 29 GLY A C 12
ATOM 15019 O O . GLY A 1 29 ? 0.211 -13.763 5.043 1.00 0.00 29 GLY A O 12
ATOM 15023 N N . GLU A 1 30 ? -1.114 -12.282 6.100 1.00 0.00 30 GLU A N 12
ATOM 15024 C CA . GLU A 1 30 ? -1.008 -11.274 5.052 1.00 0.00 30 GLU A CA 12
ATOM 15025 C C . GLU A 1 30 ? -1.141 -9.869 5.633 1.00 0.00 30 GLU A C 12
ATOM 15026 O O . GLU A 1 30 ? -1.722 -9.680 6.703 1.00 0.00 30 GLU A O 12
ATOM 15038 N N . LEU A 1 31 ? -0.598 -8.888 4.922 1.00 0.00 31 LEU A N 12
ATOM 15039 C CA . LEU A 1 31 ? -0.655 -7.499 5.366 1.00 0.00 31 LEU A CA 12
ATOM 15040 C C . LEU A 1 31 ? -1.630 -6.694 4.514 1.00 0.00 31 LEU A C 12
ATOM 15041 O O . LEU A 1 31 ? -1.728 -6.898 3.303 1.00 0.00 31 LEU A O 12
ATOM 15057 N N . VAL A 1 32 ? -2.349 -5.777 5.153 1.00 0.00 32 VAL A N 12
ATOM 15058 C CA . VAL A 1 32 ? -3.315 -4.938 4.453 1.00 0.00 32 VAL A CA 12
ATOM 15059 C C . VAL A 1 32 ? -3.336 -3.526 5.028 1.00 0.00 32 VAL A C 12
ATOM 15060 O O . VAL A 1 32 ? -3.269 -3.340 6.244 1.00 0.00 32 VAL A O 12
ATOM 15073 N N . ILE A 1 33 ? -3.429 -2.536 4.148 1.00 0.00 33 ILE A N 12
ATOM 15074 C CA . ILE A 1 33 ? -3.460 -1.141 4.569 1.00 0.00 33 ILE A CA 12
ATOM 15075 C C . ILE A 1 33 ? -4.689 -0.851 5.423 1.00 0.00 33 ILE A C 12
ATOM 15076 O O . ILE A 1 33 ? -5.798 -0.716 4.907 1.00 0.00 33 ILE A O 12
ATOM 15092 N N . ALA A 1 34 ? -4.484 -0.756 6.732 1.00 0.00 34 ALA A N 12
ATOM 15093 C CA . ALA A 1 34 ? -5.575 -0.479 7.658 1.00 0.00 34 ALA A CA 12
ATOM 15094 C C . ALA A 1 34 ? -6.018 0.977 7.564 1.00 0.00 34 ALA A C 12
ATOM 15095 O O . ALA A 1 34 ? -7.213 1.270 7.511 1.00 0.00 34 ALA A O 12
ATOM 15102 N N . ARG A 1 35 ? -5.049 1.886 7.546 1.00 0.00 35 ARG A N 12
ATOM 15103 C CA . ARG A 1 35 ? -5.340 3.312 7.460 1.00 0.00 35 ARG A CA 12
ATOM 15104 C C . ARG A 1 35 ? -4.236 4.048 6.706 1.00 0.00 35 ARG A C 12
ATOM 15105 O O . ARG A 1 35 ? -3.083 3.617 6.698 1.00 0.00 35 ARG A O 12
ATOM 15126 N N . ILE A 1 36 ? -4.598 5.159 6.074 1.00 0.00 36 ILE A N 12
ATOM 15127 C CA . ILE A 1 36 ? -3.639 5.955 5.318 1.00 0.00 36 ILE A CA 12
ATOM 15128 C C . ILE A 1 36 ? -3.742 7.432 5.682 1.00 0.00 36 ILE A C 12
ATOM 15129 O O . ILE A 1 36 ? -4.834 8.001 5.712 1.00 0.00 36 ILE A O 12
ATOM 15145 N N . LEU A 1 37 ? -2.598 8.049 5.956 1.00 0.00 37 LEU A N 12
ATOM 15146 C CA . LEU A 1 37 ? -2.558 9.462 6.316 1.00 0.00 37 LEU A CA 12
ATOM 15147 C C . LEU A 1 37 ? -2.759 10.343 5.087 1.00 0.00 37 LEU A C 12
ATOM 15148 O O . LEU A 1 37 ? -1.944 10.334 4.164 1.00 0.00 37 LEU A O 12
ATOM 15164 N N . HIS A 1 38 ? -3.849 11.104 5.083 1.00 0.00 38 HIS A N 12
ATOM 15165 C CA . HIS A 1 38 ? -4.156 11.994 3.968 1.00 0.00 38 HIS A CA 12
ATOM 15166 C C . HIS A 1 38 ? -2.879 12.583 3.376 1.00 0.00 38 HIS A C 12
ATOM 15167 O O . HIS A 1 38 ? -2.791 12.815 2.171 1.00 0.00 38 HIS A O 12
ATOM 15182 N N . GLY A 1 39 ? -1.892 12.825 4.233 1.00 0.00 39 GLY A N 12
ATOM 15183 C CA . GLY A 1 39 ? -0.634 13.386 3.776 1.00 0.00 39 GLY A CA 12
ATOM 15184 C C . GLY A 1 39 ? 0.453 12.339 3.641 1.00 0.00 39 GLY A C 12
ATOM 15185 O O . GLY A 1 39 ? 0.900 11.765 4.633 1.00 0.00 39 GLY A O 12
ATOM 15189 N N . GLY A 1 40 ? 0.880 12.087 2.407 1.00 0.00 40 GLY A N 12
ATOM 15190 C CA . GLY A 1 40 ? 1.916 11.100 2.167 1.00 0.00 40 GLY A CA 12
ATOM 15191 C C . GLY A 1 40 ? 2.004 10.693 0.709 1.00 0.00 40 GLY A C 12
ATOM 15192 O O . GLY A 1 40 ? 1.174 11.096 -0.105 1.00 0.00 40 GLY A O 12
ATOM 15196 N N . MET A 1 41 ? 3.013 9.894 0.379 1.00 0.00 41 MET A N 12
ATOM 15197 C CA . MET A 1 41 ? 3.206 9.433 -0.991 1.00 0.00 41 MET A CA 12
ATOM 15198 C C . MET A 1 41 ? 1.942 8.764 -1.522 1.00 0.00 41 MET A C 12
ATOM 15199 O O . MET A 1 41 ? 1.232 9.327 -2.355 1.00 0.00 41 MET A O 12
ATOM 15213 N N . VAL A 1 42 ? 1.667 7.558 -1.035 1.00 0.00 42 VAL A N 12
ATOM 15214 C CA . VAL A 1 42 ? 0.489 6.812 -1.460 1.00 0.00 42 VAL A CA 12
ATOM 15215 C C . VAL A 1 42 ? -0.727 7.725 -1.577 1.00 0.00 42 VAL A C 12
ATOM 15216 O O . VAL A 1 42 ? -1.629 7.474 -2.375 1.00 0.00 42 VAL A O 12
ATOM 15229 N N . ALA A 1 43 ? -0.743 8.785 -0.776 1.00 0.00 43 ALA A N 12
ATOM 15230 C CA . ALA A 1 43 ? -1.846 9.737 -0.790 1.00 0.00 43 ALA A CA 12
ATOM 15231 C C . ALA A 1 43 ? -1.846 10.558 -2.076 1.00 0.00 43 ALA A C 12
ATOM 15232 O O . ALA A 1 43 ? -2.808 10.526 -2.843 1.00 0.00 43 ALA A O 12
ATOM 15239 N N . GLN A 1 44 ? -0.761 11.292 -2.303 1.00 0.00 44 GLN A N 12
ATOM 15240 C CA . GLN A 1 44 ? -0.638 12.122 -3.496 1.00 0.00 44 GLN A CA 12
ATOM 15241 C C . GLN A 1 44 ? -1.021 11.338 -4.747 1.00 0.00 44 GLN A C 12
ATOM 15242 O O . GLN A 1 44 ? -1.356 11.922 -5.777 1.00 0.00 44 GLN A O 12
ATOM 15256 N N . GLN A 1 45 ? -0.967 10.014 -4.649 1.00 0.00 45 GLN A N 12
ATOM 15257 C CA . GLN A 1 45 ? -1.307 9.151 -5.773 1.00 0.00 45 GLN A CA 12
ATOM 15258 C C . GLN A 1 45 ? -2.777 8.747 -5.725 1.00 0.00 45 GLN A C 12
ATOM 15259 O O . GLN A 1 45 ? -3.526 8.974 -6.674 1.00 0.00 45 GLN A O 12
ATOM 15273 N N . GLY A 1 46 ? -3.184 8.145 -4.611 1.00 0.00 46 GLY A N 12
ATOM 15274 C CA . GLY A 1 46 ? -4.563 7.718 -4.459 1.00 0.00 46 GLY A CA 12
ATOM 15275 C C . GLY A 1 46 ? -4.775 6.281 -4.891 1.00 0.00 46 GLY A C 12
ATOM 15276 O O . GLY A 1 46 ? -5.665 5.597 -4.383 1.00 0.00 46 GLY A O 12
ATOM 15280 N N . LEU A 1 47 ? -3.959 5.821 -5.833 1.00 0.00 47 LEU A N 12
ATOM 15281 C CA . LEU A 1 47 ? -4.063 4.455 -6.336 1.00 0.00 47 LEU A CA 12
ATOM 15282 C C . LEU A 1 47 ? -4.369 3.480 -5.203 1.00 0.00 47 LEU A C 12
ATOM 15283 O O . LEU A 1 47 ? -5.407 2.818 -5.203 1.00 0.00 47 LEU A O 12
ATOM 15299 N N . LEU A 1 48 ? -3.459 3.398 -4.238 1.00 0.00 48 LEU A N 12
ATOM 15300 C CA . LEU A 1 48 ? -3.632 2.506 -3.098 1.00 0.00 48 LEU A CA 12
ATOM 15301 C C . LEU A 1 48 ? -4.663 3.063 -2.121 1.00 0.00 48 LEU A C 12
ATOM 15302 O O . LEU A 1 48 ? -4.857 4.276 -2.033 1.00 0.00 48 LEU A O 12
ATOM 15318 N N . HIS A 1 49 ? -5.320 2.170 -1.388 1.00 0.00 49 HIS A N 12
ATOM 15319 C CA . HIS A 1 49 ? -6.329 2.573 -0.416 1.00 0.00 49 HIS A CA 12
ATOM 15320 C C . HIS A 1 49 ? -6.525 1.492 0.643 1.00 0.00 49 HIS A C 12
ATOM 15321 O O . HIS A 1 49 ? -5.935 0.415 0.563 1.00 0.00 49 HIS A O 12
ATOM 15336 N N . VAL A 1 50 ? -7.358 1.788 1.637 1.00 0.00 50 VAL A N 12
ATOM 15337 C CA . VAL A 1 50 ? -7.632 0.842 2.712 1.00 0.00 50 VAL A CA 12
ATOM 15338 C C . VAL A 1 50 ? -8.228 -0.452 2.167 1.00 0.00 50 VAL A C 12
ATOM 15339 O O . VAL A 1 50 ? -9.331 -0.458 1.623 1.00 0.00 50 VAL A O 12
ATOM 15352 N N . GLY A 1 51 ? -7.489 -1.547 2.318 1.00 0.00 51 GLY A N 12
ATOM 15353 C CA . GLY A 1 51 ? -7.961 -2.832 1.836 1.00 0.00 51 GLY A CA 12
ATOM 15354 C C . GLY A 1 51 ? -7.076 -3.404 0.747 1.00 0.00 51 GLY A C 12
ATOM 15355 O O . GLY A 1 51 ? -7.520 -4.225 -0.056 1.00 0.00 51 GLY A O 12
ATOM 15359 N N . ASP A 1 52 ? -5.821 -2.968 0.717 1.00 0.00 52 ASP A N 12
ATOM 15360 C CA . ASP A 1 52 ? -4.871 -3.442 -0.282 1.00 0.00 52 ASP A CA 12
ATOM 15361 C C . ASP A 1 52 ? -3.869 -4.411 0.336 1.00 0.00 52 ASP A C 12
ATOM 15362 O O . ASP A 1 52 ? -3.100 -4.041 1.225 1.00 0.00 52 ASP A O 12
ATOM 15371 N N . ILE A 1 53 ? -3.883 -5.652 -0.138 1.00 0.00 53 ILE A N 12
ATOM 15372 C CA . ILE A 1 53 ? -2.976 -6.674 0.369 1.00 0.00 53 ILE A CA 12
ATOM 15373 C C . ILE A 1 53 ? -1.663 -6.678 -0.408 1.00 0.00 53 ILE A C 12
ATOM 15374 O O . ILE A 1 53 ? -1.656 -6.558 -1.633 1.00 0.00 53 ILE A O 12
ATOM 15390 N N . ILE A 1 54 ? -0.556 -6.818 0.313 1.00 0.00 54 ILE A N 12
ATOM 15391 C CA . ILE A 1 54 ? 0.762 -6.841 -0.309 1.00 0.00 54 ILE A CA 12
ATOM 15392 C C . ILE A 1 54 ? 1.318 -8.260 -0.367 1.00 0.00 54 ILE A C 12
ATOM 15393 O O . ILE A 1 54 ? 1.317 -8.981 0.631 1.00 0.00 54 ILE A O 12
ATOM 15409 N N . LYS A 1 55 ? 1.794 -8.655 -1.543 1.00 0.00 55 LYS A N 12
ATOM 15410 C CA . LYS A 1 55 ? 2.357 -9.987 -1.733 1.00 0.00 55 LYS A CA 12
ATOM 15411 C C . LYS A 1 55 ? 3.870 -9.971 -1.542 1.00 0.00 55 LYS A C 12
ATOM 15412 O O . LYS A 1 55 ? 4.394 -10.582 -0.612 1.00 0.00 55 LYS A O 12
ATOM 15431 N N . GLU A 1 56 ? 4.566 -9.266 -2.429 1.00 0.00 56 GLU A N 12
ATOM 15432 C CA . GLU A 1 56 ? 6.019 -9.170 -2.356 1.00 0.00 56 GLU A CA 12
ATOM 15433 C C . GLU A 1 56 ? 6.488 -7.755 -2.681 1.00 0.00 56 GLU A C 12
ATOM 15434 O O . GLU A 1 56 ? 5.720 -6.934 -3.182 1.00 0.00 56 GLU A O 12
ATOM 15446 N N . VAL A 1 57 ? 7.755 -7.476 -2.391 1.00 0.00 57 VAL A N 12
ATOM 15447 C CA . VAL A 1 57 ? 8.328 -6.161 -2.652 1.00 0.00 57 VAL A CA 12
ATOM 15448 C C . VAL A 1 57 ? 9.775 -6.274 -3.119 1.00 0.00 57 VAL A C 12
ATOM 15449 O O . VAL A 1 57 ? 10.624 -6.817 -2.414 1.00 0.00 57 VAL A O 12
ATOM 15462 N N . ASN A 1 58 ? 10.047 -5.758 -4.313 1.00 0.00 58 ASN A N 12
ATOM 15463 C CA . ASN A 1 58 ? 11.392 -5.801 -4.876 1.00 0.00 58 ASN A CA 12
ATOM 15464 C C . ASN A 1 58 ? 11.985 -7.202 -4.761 1.00 0.00 58 ASN A C 12
ATOM 15465 O O . ASN A 1 58 ? 13.198 -7.367 -4.646 1.00 0.00 58 ASN A O 12
ATOM 15476 N N . GLY A 1 59 ? 11.118 -8.210 -4.793 1.00 0.00 59 GLY A N 12
ATOM 15477 C CA . GLY A 1 59 ? 11.574 -9.584 -4.692 1.00 0.00 59 GLY A CA 12
ATOM 15478 C C . GLY A 1 59 ? 11.941 -9.970 -3.273 1.00 0.00 59 GLY A C 12
ATOM 15479 O O . GLY A 1 59 ? 12.880 -10.735 -3.055 1.00 0.00 59 GLY A O 12
ATOM 15483 N N . GLN A 1 60 ? 11.200 -9.439 -2.306 1.00 0.00 60 GLN A N 12
ATOM 15484 C CA . GLN A 1 60 ? 11.455 -9.731 -0.901 1.00 0.00 60 GLN A CA 12
ATOM 15485 C C . GLN A 1 60 ? 10.148 -9.871 -0.128 1.00 0.00 60 GLN A C 12
ATOM 15486 O O . GLN A 1 60 ? 9.166 -9.177 -0.390 1.00 0.00 60 GLN A O 12
ATOM 15500 N N . PRO A 1 61 ? 10.132 -10.792 0.847 1.00 0.00 61 PRO A N 12
ATOM 15501 C CA . PRO A 1 61 ? 8.951 -11.045 1.678 1.00 0.00 61 PRO A CA 12
ATOM 15502 C C . PRO A 1 61 ? 8.653 -9.891 2.629 1.00 0.00 61 PRO A C 12
ATOM 15503 O O . PRO A 1 61 ? 9.533 -9.426 3.353 1.00 0.00 61 PRO A O 12
ATOM 15514 N N . VAL A 1 62 ? 7.405 -9.431 2.621 1.00 0.00 62 VAL A N 12
ATOM 15515 C CA . VAL A 1 62 ? 6.990 -8.332 3.484 1.00 0.00 62 VAL A CA 12
ATOM 15516 C C . VAL A 1 62 ? 6.762 -8.811 4.913 1.00 0.00 62 VAL A C 12
ATOM 15517 O O . VAL A 1 62 ? 6.566 -8.008 5.824 1.00 0.00 62 VAL A O 12
ATOM 15530 N N . GLY A 1 63 ? 6.788 -10.127 5.102 1.00 0.00 63 GLY A N 12
ATOM 15531 C CA . GLY A 1 63 ? 6.583 -10.691 6.423 1.00 0.00 63 GLY A CA 12
ATOM 15532 C C . GLY A 1 63 ? 5.196 -10.407 6.965 1.00 0.00 63 GLY A C 12
ATOM 15533 O O . GLY A 1 63 ? 4.450 -9.612 6.394 1.00 0.00 63 GLY A O 12
ATOM 15537 N N . SER A 1 64 ? 4.849 -11.059 8.070 1.00 0.00 64 SER A N 12
ATOM 15538 C CA . SER A 1 64 ? 3.540 -10.877 8.687 1.00 0.00 64 SER A CA 12
ATOM 15539 C C . SER A 1 64 ? 3.596 -9.807 9.773 1.00 0.00 64 SER A C 12
ATOM 15540 O O . SER A 1 64 ? 2.987 -9.950 10.833 1.00 0.00 64 SER A O 12
ATOM 15548 N N . ASP A 1 65 ? 4.331 -8.734 9.500 1.00 0.00 65 ASP A N 12
ATOM 15549 C CA . ASP A 1 65 ? 4.466 -7.638 10.453 1.00 0.00 65 ASP A CA 12
ATOM 15550 C C . ASP A 1 65 ? 4.304 -6.290 9.756 1.00 0.00 65 ASP A C 12
ATOM 15551 O O . ASP A 1 65 ? 5.079 -5.923 8.873 1.00 0.00 65 ASP A O 12
ATOM 15560 N N . PRO A 1 66 ? 3.271 -5.536 10.161 1.00 0.00 66 PRO A N 12
ATOM 15561 C CA . PRO A 1 66 ? 2.983 -4.217 9.589 1.00 0.00 66 PRO A CA 12
ATOM 15562 C C . PRO A 1 66 ? 4.025 -3.175 9.980 1.00 0.00 66 PRO A C 12
ATOM 15563 O O . PRO A 1 66 ? 4.546 -2.454 9.128 1.00 0.00 66 PRO A O 12
ATOM 15574 N N . ARG A 1 67 ? 4.325 -3.100 11.272 1.00 0.00 67 ARG A N 12
ATOM 15575 C CA . ARG A 1 67 ? 5.305 -2.145 11.775 1.00 0.00 67 ARG A CA 12
ATOM 15576 C C . ARG A 1 67 ? 6.666 -2.367 11.121 1.00 0.00 67 ARG A C 12
ATOM 15577 O O . ARG A 1 67 ? 7.397 -1.415 10.849 1.00 0.00 67 ARG A O 12
ATOM 15598 N N . ALA A 1 68 ? 6.998 -3.629 10.872 1.00 0.00 68 ALA A N 12
ATOM 15599 C CA . ALA A 1 68 ? 8.270 -3.975 10.249 1.00 0.00 68 ALA A CA 12
ATOM 15600 C C . ALA A 1 68 ? 8.241 -3.693 8.751 1.00 0.00 68 ALA A C 12
ATOM 15601 O O . ALA A 1 68 ? 9.278 -3.435 8.138 1.00 0.00 68 ALA A O 12
ATOM 15608 N N . LEU A 1 69 ? 7.050 -3.745 8.166 1.00 0.00 69 LEU A N 12
ATOM 15609 C CA . LEU A 1 69 ? 6.886 -3.495 6.738 1.00 0.00 69 LEU A CA 12
ATOM 15610 C C . LEU A 1 69 ? 7.051 -2.012 6.422 1.00 0.00 69 LEU A C 12
ATOM 15611 O O . LEU A 1 69 ? 7.793 -1.640 5.514 1.00 0.00 69 LEU A O 12
ATOM 15627 N N . GLN A 1 70 ? 6.355 -1.170 7.180 1.00 0.00 70 GLN A N 12
ATOM 15628 C CA . GLN A 1 70 ? 6.425 0.272 6.981 1.00 0.00 70 GLN A CA 12
ATOM 15629 C C . GLN A 1 70 ? 7.862 0.769 7.103 1.00 0.00 70 GLN A C 12
ATOM 15630 O O . GLN A 1 70 ? 8.189 1.866 6.652 1.00 0.00 70 GLN A O 12
ATOM 15644 N N . GLU A 1 71 ? 8.715 -0.046 7.715 1.00 0.00 71 GLU A N 12
ATOM 15645 C CA . GLU A 1 71 ? 10.117 0.312 7.897 1.00 0.00 71 GLU A CA 12
ATOM 15646 C C . GLU A 1 71 ? 10.958 -0.163 6.716 1.00 0.00 71 GLU A C 12
ATOM 15647 O O . GLU A 1 71 ? 11.967 0.453 6.370 1.00 0.00 71 GLU A O 12
ATOM 15659 N N . LEU A 1 72 ? 10.535 -1.262 6.101 1.00 0.00 72 LEU A N 12
ATOM 15660 C CA . LEU A 1 72 ? 11.249 -1.822 4.958 1.00 0.00 72 LEU A CA 12
ATOM 15661 C C . LEU A 1 72 ? 11.275 -0.835 3.796 1.00 0.00 72 LEU A C 12
ATOM 15662 O O . LEU A 1 72 ? 12.301 -0.660 3.139 1.00 0.00 72 LEU A O 12
ATOM 15678 N N . LEU A 1 73 ? 10.139 -0.190 3.549 1.00 0.00 73 LEU A N 12
ATOM 15679 C CA . LEU A 1 73 ? 10.032 0.782 2.466 1.00 0.00 73 LEU A CA 12
ATOM 15680 C C . LEU A 1 73 ? 10.961 1.967 2.705 1.00 0.00 73 LEU A C 12
ATOM 15681 O O . LEU A 1 73 ? 11.719 2.363 1.819 1.00 0.00 73 LEU A O 12
ATOM 15697 N N . ARG A 1 74 ? 10.900 2.528 3.909 1.00 0.00 74 ARG A N 12
ATOM 15698 C CA . ARG A 1 74 ? 11.737 3.668 4.264 1.00 0.00 74 ARG A CA 12
ATOM 15699 C C . ARG A 1 74 ? 13.114 3.553 3.619 1.00 0.00 74 ARG A C 12
ATOM 15700 O O . ARG A 1 74 ? 13.597 4.494 2.990 1.00 0.00 74 ARG A O 12
ATOM 15721 N N . ASN A 1 75 ? 13.743 2.393 3.779 1.00 0.00 75 ASN A N 12
ATOM 15722 C CA . ASN A 1 75 ? 15.065 2.155 3.213 1.00 0.00 75 ASN A CA 12
ATOM 15723 C C . ASN A 1 75 ? 15.002 2.092 1.690 1.00 0.00 75 ASN A C 12
ATOM 15724 O O . ASN A 1 75 ? 15.842 2.666 0.999 1.00 0.00 75 ASN A O 12
ATOM 15735 N N . ALA A 1 76 ? 13.998 1.390 1.174 1.00 0.00 76 ALA A N 12
ATOM 15736 C CA . ALA A 1 76 ? 13.823 1.254 -0.267 1.00 0.00 76 ALA A CA 12
ATOM 15737 C C . ALA A 1 76 ? 13.995 2.595 -0.971 1.00 0.00 76 ALA A C 12
ATOM 15738 O O . ALA A 1 76 ? 13.285 3.557 -0.677 1.00 0.00 76 ALA A O 12
ATOM 15745 N N . SER A 1 77 ? 14.943 2.654 -1.900 1.00 0.00 77 SER A N 12
ATOM 15746 C CA . SER A 1 77 ? 15.212 3.880 -2.642 1.00 0.00 77 SER A CA 12
ATOM 15747 C C . SER A 1 77 ? 15.123 3.635 -4.146 1.00 0.00 77 SER A C 12
ATOM 15748 O O . SER A 1 77 ? 15.088 2.492 -4.599 1.00 0.00 77 SER A O 12
ATOM 15756 N N . GLY A 1 78 ? 15.086 4.720 -4.914 1.00 0.00 78 GLY A N 12
ATOM 15757 C CA . GLY A 1 78 ? 15.001 4.603 -6.358 1.00 0.00 78 GLY A CA 12
ATOM 15758 C C . GLY A 1 78 ? 13.693 3.986 -6.814 1.00 0.00 78 GLY A C 12
ATOM 15759 O O . GLY A 1 78 ? 12.690 4.045 -6.103 1.00 0.00 78 GLY A O 12
ATOM 15763 N N . SER A 1 79 ? 13.704 3.393 -8.004 1.00 0.00 79 SER A N 12
ATOM 15764 C CA . SER A 1 79 ? 12.508 2.767 -8.556 1.00 0.00 79 SER A CA 12
ATOM 15765 C C . SER A 1 79 ? 12.138 1.513 -7.770 1.00 0.00 79 SER A C 12
ATOM 15766 O O . SER A 1 79 ? 12.647 0.425 -8.040 1.00 0.00 79 SER A O 12
ATOM 15774 N N . VAL A 1 80 ? 11.250 1.674 -6.794 1.00 0.00 80 VAL A N 12
ATOM 15775 C CA . VAL A 1 80 ? 10.810 0.556 -5.968 1.00 0.00 80 VAL A CA 12
ATOM 15776 C C . VAL A 1 80 ? 9.487 -0.011 -6.470 1.00 0.00 80 VAL A C 12
ATOM 15777 O O . VAL A 1 80 ? 8.602 0.734 -6.894 1.00 0.00 80 VAL A O 12
ATOM 15790 N N . ILE A 1 81 ? 9.357 -1.332 -6.417 1.00 0.00 81 ILE A N 12
ATOM 15791 C CA . ILE A 1 81 ? 8.140 -1.999 -6.865 1.00 0.00 81 ILE A CA 12
ATOM 15792 C C . ILE A 1 81 ? 7.341 -2.535 -5.682 1.00 0.00 81 ILE A C 12
ATOM 15793 O O . ILE A 1 81 ? 7.909 -2.935 -4.665 1.00 0.00 81 ILE A O 12
ATOM 15809 N N . LEU A 1 82 ? 6.020 -2.542 -5.823 1.00 0.00 82 LEU A N 12
ATOM 15810 C CA . LEU A 1 82 ? 5.141 -3.031 -4.767 1.00 0.00 82 LEU A CA 12
ATOM 15811 C C . LEU A 1 82 ? 3.988 -3.842 -5.350 1.00 0.00 82 LEU A C 12
ATOM 15812 O O . LEU A 1 82 ? 3.172 -3.323 -6.111 1.00 0.00 82 LEU A O 12
ATOM 15828 N N . LYS A 1 83 ? 3.926 -5.119 -4.986 1.00 0.00 83 LYS A N 12
ATOM 15829 C CA . LYS A 1 83 ? 2.872 -6.003 -5.470 1.00 0.00 83 LYS A CA 12
ATOM 15830 C C . LYS A 1 83 ? 1.632 -5.903 -4.588 1.00 0.00 83 LYS A C 12
ATOM 15831 O O . LYS A 1 83 ? 1.729 -5.904 -3.361 1.00 0.00 83 LYS A O 12
ATOM 15850 N N . ILE A 1 84 ? 0.467 -5.817 -5.222 1.00 0.00 84 ILE A N 12
ATOM 15851 C CA . ILE A 1 84 ? -0.793 -5.720 -4.494 1.00 0.00 84 ILE A CA 12
ATOM 15852 C C . ILE A 1 84 ? -1.808 -6.731 -5.014 1.00 0.00 84 ILE A C 12
ATOM 15853 O O . ILE A 1 84 ? -1.724 -7.179 -6.159 1.00 0.00 84 ILE A O 12
ATOM 15869 N N . LEU A 1 85 ? -2.768 -7.086 -4.168 1.00 0.00 85 LEU A N 12
ATOM 15870 C CA . LEU A 1 85 ? -3.803 -8.044 -4.543 1.00 0.00 85 LEU A CA 12
ATOM 15871 C C . LEU A 1 85 ? -5.097 -7.772 -3.783 1.00 0.00 85 LEU A C 12
ATOM 15872 O O . LEU A 1 85 ? -5.077 -7.248 -2.669 1.00 0.00 85 LEU A O 12
ATOM 15888 N N . SER A 1 86 ? -6.222 -8.134 -4.391 1.00 0.00 86 SER A N 12
ATOM 15889 C CA . SER A 1 86 ? -7.527 -7.928 -3.773 1.00 0.00 86 SER A CA 12
ATOM 15890 C C . SER A 1 86 ? -7.622 -8.673 -2.445 1.00 0.00 86 SER A C 12
ATOM 15891 O O . SER A 1 86 ? -8.294 -8.226 -1.516 1.00 0.00 86 SER A O 12
ATOM 15899 N N . GLY A 1 87 ? -6.943 -9.814 -2.363 1.00 0.00 87 GLY A N 12
ATOM 15900 C CA . GLY A 1 87 ? -6.964 -10.604 -1.146 1.00 0.00 87 GLY A CA 12
ATOM 15901 C C . GLY A 1 87 ? -7.787 -11.869 -1.290 1.00 0.00 87 GLY A C 12
ATOM 15902 O O . GLY A 1 87 ? -8.046 -12.344 -2.395 1.00 0.00 87 GLY A O 12
ATOM 15906 N N . PRO A 1 88 ? -8.212 -12.435 -0.151 1.00 0.00 88 PRO A N 12
ATOM 15907 C CA . PRO A 1 88 ? -9.017 -13.661 -0.128 1.00 0.00 88 PRO A CA 12
ATOM 15908 C C . PRO A 1 88 ? -10.428 -13.438 -0.659 1.00 0.00 88 PRO A C 12
ATOM 15909 O O . PRO A 1 88 ? -11.248 -14.356 -0.674 1.00 0.00 88 PRO A O 12
ATOM 15920 N N . SER A 1 89 ? -10.705 -12.213 -1.094 1.00 0.00 89 SER A N 12
ATOM 15921 C CA . SER A 1 89 ? -12.020 -11.868 -1.623 1.00 0.00 89 SER A CA 12
ATOM 15922 C C . SER A 1 89 ? -13.048 -11.769 -0.500 1.00 0.00 89 SER A C 12
ATOM 15923 O O . SER A 1 89 ? -14.098 -12.410 -0.546 1.00 0.00 89 SER A O 12
ATOM 15931 N N . SER A 1 90 ? -12.739 -10.959 0.507 1.00 0.00 90 SER A N 12
ATOM 15932 C CA . SER A 1 90 ? -13.633 -10.777 1.645 1.00 0.00 90 SER A CA 12
ATOM 15933 C C . SER A 1 90 ? -13.711 -9.307 2.045 1.00 0.00 90 SER A C 12
ATOM 15934 O O . SER A 1 90 ? -12.971 -8.471 1.528 1.00 0.00 90 SER A O 12
ATOM 15942 N N . GLY A 1 91 ? -14.614 -8.999 2.971 1.00 0.00 91 GLY A N 12
ATOM 15943 C CA . GLY A 1 91 ? -14.773 -7.631 3.426 1.00 0.00 91 GLY A CA 12
ATOM 15944 C C . GLY A 1 91 ? -14.068 -7.371 4.742 1.00 0.00 91 GLY A C 12
ATOM 15945 O O . GLY A 1 91 ? -13.442 -6.327 4.924 1.00 0.00 91 GLY A O 12
ATOM 15949 N N . GLY A 1 1 ? 8.007 -15.909 -25.354 1.00 0.00 1 GLY A N 13
ATOM 15950 C CA . GLY A 1 1 ? 6.871 -15.686 -24.479 1.00 0.00 1 GLY A CA 13
ATOM 15951 C C . GLY A 1 1 ? 7.213 -15.900 -23.018 1.00 0.00 1 GLY A C 13
ATOM 15952 O O . GLY A 1 1 ? 8.234 -16.508 -22.696 1.00 0.00 1 GLY A O 13
ATOM 15956 N N . SER A 1 2 ? 6.359 -15.398 -22.132 1.00 0.00 2 SER A N 13
ATOM 15957 C CA . SER A 1 2 ? 6.580 -15.533 -20.697 1.00 0.00 2 SER A CA 13
ATOM 15958 C C . SER A 1 2 ? 5.273 -15.359 -19.928 1.00 0.00 2 SER A C 13
ATOM 15959 O O . SER A 1 2 ? 4.622 -14.318 -20.016 1.00 0.00 2 SER A O 13
ATOM 15967 N N . SER A 1 3 ? 4.897 -16.387 -19.174 1.00 0.00 3 SER A N 13
ATOM 15968 C CA . SER A 1 3 ? 3.666 -16.352 -18.392 1.00 0.00 3 SER A CA 13
ATOM 15969 C C . SER A 1 3 ? 3.971 -16.393 -16.898 1.00 0.00 3 SER A C 13
ATOM 15970 O O . SER A 1 3 ? 4.941 -17.015 -16.468 1.00 0.00 3 SER A O 13
ATOM 15978 N N . GLY A 1 4 ? 3.134 -15.724 -16.111 1.00 0.00 4 GLY A N 13
ATOM 15979 C CA . GLY A 1 4 ? 3.329 -15.696 -14.673 1.00 0.00 4 GLY A CA 13
ATOM 15980 C C . GLY A 1 4 ? 2.229 -14.942 -13.953 1.00 0.00 4 GLY A C 13
ATOM 15981 O O . GLY A 1 4 ? 1.877 -13.827 -14.337 1.00 0.00 4 GLY A O 13
ATOM 15985 N N . SER A 1 5 ? 1.683 -15.553 -12.906 1.00 0.00 5 SER A N 13
ATOM 15986 C CA . SER A 1 5 ? 0.613 -14.934 -12.133 1.00 0.00 5 SER A CA 13
ATOM 15987 C C . SER A 1 5 ? 1.167 -13.866 -11.195 1.00 0.00 5 SER A C 13
ATOM 15988 O O . SER A 1 5 ? 1.912 -14.168 -10.263 1.00 0.00 5 SER A O 13
ATOM 15996 N N . SER A 1 6 ? 0.796 -12.615 -11.449 1.00 0.00 6 SER A N 13
ATOM 15997 C CA . SER A 1 6 ? 1.259 -11.500 -10.630 1.00 0.00 6 SER A CA 13
ATOM 15998 C C . SER A 1 6 ? 0.090 -10.613 -10.210 1.00 0.00 6 SER A C 13
ATOM 15999 O O . SER A 1 6 ? -0.983 -10.656 -10.810 1.00 0.00 6 SER A O 13
ATOM 16007 N N . GLY A 1 7 ? 0.308 -9.810 -9.173 1.00 0.00 7 GLY A N 13
ATOM 16008 C CA . GLY A 1 7 ? -0.735 -8.924 -8.689 1.00 0.00 7 GLY A CA 13
ATOM 16009 C C . GLY A 1 7 ? -0.710 -7.571 -9.373 1.00 0.00 7 GLY A C 13
ATOM 16010 O O . GLY A 1 7 ? -1.143 -7.438 -10.517 1.00 0.00 7 GLY A O 13
ATOM 16014 N N . ARG A 1 8 ? -0.203 -6.564 -8.669 1.00 0.00 8 ARG A N 13
ATOM 16015 C CA . ARG A 1 8 ? -0.126 -5.214 -9.214 1.00 0.00 8 ARG A CA 13
ATOM 16016 C C . ARG A 1 8 ? 1.179 -4.537 -8.806 1.00 0.00 8 ARG A C 13
ATOM 16017 O O . ARG A 1 8 ? 1.343 -4.121 -7.660 1.00 0.00 8 ARG A O 13
ATOM 16038 N N . MET A 1 9 ? 2.105 -4.430 -9.754 1.00 0.00 9 MET A N 13
ATOM 16039 C CA . MET A 1 9 ? 3.396 -3.802 -9.493 1.00 0.00 9 MET A CA 13
ATOM 16040 C C . MET A 1 9 ? 3.284 -2.282 -9.555 1.00 0.00 9 MET A C 13
ATOM 16041 O O . MET A 1 9 ? 3.131 -1.705 -10.632 1.00 0.00 9 MET A O 13
ATOM 16055 N N . VAL A 1 10 ? 3.360 -1.640 -8.394 1.00 0.00 10 VAL A N 13
ATOM 16056 C CA . VAL A 1 10 ? 3.268 -0.187 -8.317 1.00 0.00 10 VAL A CA 13
ATOM 16057 C C . VAL A 1 10 ? 4.652 0.449 -8.259 1.00 0.00 10 VAL A C 13
ATOM 16058 O O . VAL A 1 10 ? 5.380 0.290 -7.280 1.00 0.00 10 VAL A O 13
ATOM 16071 N N . GLY A 1 11 ? 5.010 1.171 -9.317 1.00 0.00 11 GLY A N 13
ATOM 16072 C CA . GLY A 1 11 ? 6.307 1.822 -9.366 1.00 0.00 11 GLY A CA 13
ATOM 16073 C C . GLY A 1 11 ? 6.293 3.193 -8.720 1.00 0.00 11 GLY A C 13
ATOM 16074 O O . GLY A 1 11 ? 5.506 4.059 -9.103 1.00 0.00 11 GLY A O 13
ATOM 16078 N N . ILE A 1 12 ? 7.164 3.390 -7.736 1.00 0.00 12 ILE A N 13
ATOM 16079 C CA . ILE A 1 12 ? 7.248 4.665 -7.035 1.00 0.00 12 ILE A CA 13
ATOM 16080 C C . ILE A 1 12 ? 8.669 5.217 -7.067 1.00 0.00 12 ILE A C 13
ATOM 16081 O O . ILE A 1 12 ? 9.636 4.483 -6.864 1.00 0.00 12 ILE A O 13
ATOM 16097 N N . ARG A 1 13 ? 8.787 6.517 -7.322 1.00 0.00 13 ARG A N 13
ATOM 16098 C CA . ARG A 1 13 ? 10.090 7.168 -7.380 1.00 0.00 13 ARG A CA 13
ATOM 16099 C C . ARG A 1 13 ? 10.406 7.870 -6.062 1.00 0.00 13 ARG A C 13
ATOM 16100 O O . ARG A 1 13 ? 10.931 8.984 -6.050 1.00 0.00 13 ARG A O 13
ATOM 16121 N N . LYS A 1 14 ? 10.082 7.212 -4.955 1.00 0.00 14 LYS A N 13
ATOM 16122 C CA . LYS A 1 14 ? 10.331 7.771 -3.631 1.00 0.00 14 LYS A CA 13
ATOM 16123 C C . LYS A 1 14 ? 11.810 7.674 -3.269 1.00 0.00 14 LYS A C 13
ATOM 16124 O O . LYS A 1 14 ? 12.516 6.778 -3.732 1.00 0.00 14 LYS A O 13
ATOM 16143 N N . THR A 1 15 ? 12.273 8.603 -2.438 1.00 0.00 15 THR A N 13
ATOM 16144 C CA . THR A 1 15 ? 13.667 8.622 -2.013 1.00 0.00 15 THR A CA 13
ATOM 16145 C C . THR A 1 15 ? 13.807 8.167 -0.565 1.00 0.00 15 THR A C 13
ATOM 16146 O O . THR A 1 15 ? 12.929 8.414 0.261 1.00 0.00 15 THR A O 13
ATOM 16157 N N . ALA A 1 16 ? 14.918 7.502 -0.263 1.00 0.00 16 ALA A N 13
ATOM 16158 C CA . ALA A 1 16 ? 15.174 7.015 1.087 1.00 0.00 16 ALA A CA 13
ATOM 16159 C C . ALA A 1 16 ? 14.880 8.094 2.124 1.00 0.00 16 ALA A C 13
ATOM 16160 O O . ALA A 1 16 ? 15.148 9.274 1.900 1.00 0.00 16 ALA A O 13
ATOM 16167 N N . GLY A 1 17 ? 14.327 7.681 3.260 1.00 0.00 17 GLY A N 13
ATOM 16168 C CA . GLY A 1 17 ? 14.005 8.625 4.315 1.00 0.00 17 GLY A CA 13
ATOM 16169 C C . GLY A 1 17 ? 12.533 8.986 4.340 1.00 0.00 17 GLY A C 13
ATOM 16170 O O . GLY A 1 17 ? 11.820 8.643 5.282 1.00 0.00 17 GLY A O 13
ATOM 16174 N N . GLU A 1 18 ? 12.078 9.682 3.303 1.00 0.00 18 GLU A N 13
ATOM 16175 C CA . GLU A 1 18 ? 10.682 10.092 3.212 1.00 0.00 18 GLU A CA 13
ATOM 16176 C C . GLU A 1 18 ? 9.753 8.961 3.645 1.00 0.00 18 GLU A C 13
ATOM 16177 O O . GLU A 1 18 ? 9.748 7.884 3.048 1.00 0.00 18 GLU A O 13
ATOM 16189 N N . HIS A 1 19 ? 8.969 9.213 4.688 1.00 0.00 19 HIS A N 13
ATOM 16190 C CA . HIS A 1 19 ? 8.036 8.217 5.202 1.00 0.00 19 HIS A CA 13
ATOM 16191 C C . HIS A 1 19 ? 6.693 8.308 4.484 1.00 0.00 19 HIS A C 13
ATOM 16192 O O . HIS A 1 19 ? 6.018 9.338 4.535 1.00 0.00 19 HIS A O 13
ATOM 16207 N N . LEU A 1 20 ? 6.311 7.227 3.813 1.00 0.00 20 LEU A N 13
ATOM 16208 C CA . LEU A 1 20 ? 5.049 7.185 3.083 1.00 0.00 20 LEU A CA 13
ATOM 16209 C C . LEU A 1 20 ? 3.886 7.590 3.983 1.00 0.00 20 LEU A C 13
ATOM 16210 O O . LEU A 1 20 ? 3.070 8.436 3.618 1.00 0.00 20 LEU A O 13
ATOM 16226 N N . GLY A 1 21 ? 3.817 6.982 5.164 1.00 0.00 21 GLY A N 13
ATOM 16227 C CA . GLY A 1 21 ? 2.752 7.294 6.098 1.00 0.00 21 GLY A CA 13
ATOM 16228 C C . GLY A 1 21 ? 1.570 6.354 5.965 1.00 0.00 21 GLY A C 13
ATOM 16229 O O . GLY A 1 21 ? 0.518 6.737 5.453 1.00 0.00 21 GLY A O 13
ATOM 16233 N N . VAL A 1 22 ? 1.742 5.119 6.426 1.00 0.00 22 VAL A N 13
ATOM 16234 C CA . VAL A 1 22 ? 0.682 4.122 6.356 1.00 0.00 22 VAL A CA 13
ATOM 16235 C C . VAL A 1 22 ? 0.794 3.118 7.498 1.00 0.00 22 VAL A C 13
ATOM 16236 O O . VAL A 1 22 ? 1.795 3.085 8.214 1.00 0.00 22 VAL A O 13
ATOM 16249 N N . THR A 1 23 ? -0.240 2.299 7.663 1.00 0.00 23 THR A N 13
ATOM 16250 C CA . THR A 1 23 ? -0.258 1.294 8.718 1.00 0.00 23 THR A CA 13
ATOM 16251 C C . THR A 1 23 ? -0.863 -0.014 8.222 1.00 0.00 23 THR A C 13
ATOM 16252 O O . THR A 1 23 ? -2.025 -0.057 7.815 1.00 0.00 23 THR A O 13
ATOM 16263 N N . PHE A 1 24 ? -0.070 -1.079 8.259 1.00 0.00 24 PHE A N 13
ATOM 16264 C CA . PHE A 1 24 ? -0.528 -2.389 7.812 1.00 0.00 24 PHE A CA 13
ATOM 16265 C C . PHE A 1 24 ? -0.921 -3.262 9.000 1.00 0.00 24 PHE A C 13
ATOM 16266 O O . PHE A 1 24 ? -0.459 -3.049 10.121 1.00 0.00 24 PHE A O 13
ATOM 16283 N N . ARG A 1 25 ? -1.778 -4.246 8.746 1.00 0.00 25 ARG A N 13
ATOM 16284 C CA . ARG A 1 25 ? -2.235 -5.150 9.793 1.00 0.00 25 ARG A CA 13
ATOM 16285 C C . ARG A 1 25 ? -2.231 -6.596 9.304 1.00 0.00 25 ARG A C 13
ATOM 16286 O O . ARG A 1 25 ? -2.453 -6.863 8.123 1.00 0.00 25 ARG A O 13
ATOM 16307 N N . VAL A 1 26 ? -1.976 -7.525 10.220 1.00 0.00 26 VAL A N 13
ATOM 16308 C CA . VAL A 1 26 ? -1.943 -8.943 9.883 1.00 0.00 26 VAL A CA 13
ATOM 16309 C C . VAL A 1 26 ? -3.289 -9.604 10.157 1.00 0.00 26 VAL A C 13
ATOM 16310 O O . VAL A 1 26 ? -3.767 -9.614 11.291 1.00 0.00 26 VAL A O 13
ATOM 16323 N N . GLU A 1 27 ? -3.895 -10.156 9.111 1.00 0.00 27 GLU A N 13
ATOM 16324 C CA . GLU A 1 27 ? -5.187 -10.820 9.240 1.00 0.00 27 GLU A CA 13
ATOM 16325 C C . GLU A 1 27 ? -5.033 -12.335 9.134 1.00 0.00 27 GLU A C 13
ATOM 16326 O O . GLU A 1 27 ? -5.150 -13.052 10.127 1.00 0.00 27 GLU A O 13
ATOM 16338 N N . GLY A 1 28 ? -4.771 -12.815 7.923 1.00 0.00 28 GLY A N 13
ATOM 16339 C CA . GLY A 1 28 ? -4.606 -14.240 7.709 1.00 0.00 28 GLY A CA 13
ATOM 16340 C C . GLY A 1 28 ? -3.325 -14.572 6.968 1.00 0.00 28 GLY A C 13
ATOM 16341 O O . GLY A 1 28 ? -3.346 -15.288 5.968 1.00 0.00 28 GLY A O 13
ATOM 16345 N N . GLY A 1 29 ? -2.207 -14.047 7.459 1.00 0.00 29 GLY A N 13
ATOM 16346 C CA . GLY A 1 29 ? -0.927 -14.301 6.824 1.00 0.00 29 GLY A CA 13
ATOM 16347 C C . GLY A 1 29 ? -0.544 -13.215 5.838 1.00 0.00 29 GLY A C 13
ATOM 16348 O O . GLY A 1 29 ? 0.588 -13.177 5.358 1.00 0.00 29 GLY A O 13
ATOM 16352 N N . GLU A 1 30 ? -1.490 -12.332 5.535 1.00 0.00 30 GLU A N 13
ATOM 16353 C CA . GLU A 1 30 ? -1.245 -11.242 4.598 1.00 0.00 30 GLU A CA 13
ATOM 16354 C C . GLU A 1 30 ? -1.242 -9.896 5.317 1.00 0.00 30 GLU A C 13
ATOM 16355 O O . GLU A 1 30 ? -1.628 -9.802 6.483 1.00 0.00 30 GLU A O 13
ATOM 16367 N N . LEU A 1 31 ? -0.804 -8.858 4.615 1.00 0.00 31 LEU A N 13
ATOM 16368 C CA . LEU A 1 31 ? -0.749 -7.516 5.185 1.00 0.00 31 LEU A CA 13
ATOM 16369 C C . LEU A 1 31 ? -1.719 -6.581 4.470 1.00 0.00 31 LEU A C 13
ATOM 16370 O O . LEU A 1 31 ? -1.670 -6.433 3.249 1.00 0.00 31 LEU A O 13
ATOM 16386 N N . VAL A 1 32 ? -2.600 -5.949 5.240 1.00 0.00 32 VAL A N 13
ATOM 16387 C CA . VAL A 1 32 ? -3.580 -5.025 4.681 1.00 0.00 32 VAL A CA 13
ATOM 16388 C C . VAL A 1 32 ? -3.405 -3.624 5.257 1.00 0.00 32 VAL A C 13
ATOM 16389 O O . VAL A 1 32 ? -3.253 -3.455 6.467 1.00 0.00 32 VAL A O 13
ATOM 16402 N N . ILE A 1 33 ? -3.428 -2.624 4.383 1.00 0.00 33 ILE A N 13
ATOM 16403 C CA . ILE A 1 33 ? -3.274 -1.237 4.805 1.00 0.00 33 ILE A CA 13
ATOM 16404 C C . ILE A 1 33 ? -4.420 -0.810 5.716 1.00 0.00 33 ILE A C 13
ATOM 16405 O O . ILE A 1 33 ? -5.459 -0.345 5.248 1.00 0.00 33 ILE A O 13
ATOM 16421 N N . ALA A 1 34 ? -4.222 -0.969 7.021 1.00 0.00 34 ALA A N 13
ATOM 16422 C CA . ALA A 1 34 ? -5.236 -0.596 7.999 1.00 0.00 34 ALA A CA 13
ATOM 16423 C C . ALA A 1 34 ? -5.650 0.862 7.831 1.00 0.00 34 ALA A C 13
ATOM 16424 O O . ALA A 1 34 ? -6.834 1.169 7.689 1.00 0.00 34 ALA A O 13
ATOM 16431 N N . ARG A 1 35 ? -4.668 1.757 7.849 1.00 0.00 35 ARG A N 13
ATOM 16432 C CA . ARG A 1 35 ? -4.931 3.184 7.701 1.00 0.00 35 ARG A CA 13
ATOM 16433 C C . ARG A 1 35 ? -3.828 3.859 6.892 1.00 0.00 35 ARG A C 13
ATOM 16434 O O . ARG A 1 35 ? -2.709 3.353 6.807 1.00 0.00 35 ARG A O 13
ATOM 16455 N N . ILE A 1 36 ? -4.152 5.003 6.299 1.00 0.00 36 ILE A N 13
ATOM 16456 C CA . ILE A 1 36 ? -3.189 5.747 5.497 1.00 0.00 36 ILE A CA 13
ATOM 16457 C C . ILE A 1 36 ? -3.126 7.208 5.929 1.00 0.00 36 ILE A C 13
ATOM 16458 O O . ILE A 1 36 ? -4.106 7.945 5.812 1.00 0.00 36 ILE A O 13
ATOM 16474 N N . LEU A 1 37 ? -1.966 7.622 6.428 1.00 0.00 37 LEU A N 13
ATOM 16475 C CA . LEU A 1 37 ? -1.773 8.997 6.877 1.00 0.00 37 LEU A CA 13
ATOM 16476 C C . LEU A 1 37 ? -2.048 9.982 5.746 1.00 0.00 37 LEU A C 13
ATOM 16477 O O . LEU A 1 37 ? -1.169 10.272 4.934 1.00 0.00 37 LEU A O 13
ATOM 16493 N N . HIS A 1 38 ? -3.273 10.496 5.700 1.00 0.00 38 HIS A N 13
ATOM 16494 C CA . HIS A 1 38 ? -3.663 11.452 4.669 1.00 0.00 38 HIS A CA 13
ATOM 16495 C C . HIS A 1 38 ? -2.539 12.449 4.400 1.00 0.00 38 HIS A C 13
ATOM 16496 O O . HIS A 1 38 ? -1.766 12.784 5.295 1.00 0.00 38 HIS A O 13
ATOM 16511 N N . GLY A 1 39 ? -2.456 12.918 3.159 1.00 0.00 39 GLY A N 13
ATOM 16512 C CA . GLY A 1 39 ? -1.424 13.870 2.793 1.00 0.00 39 GLY A CA 13
ATOM 16513 C C . GLY A 1 39 ? -0.028 13.295 2.933 1.00 0.00 39 GLY A C 13
ATOM 16514 O O . GLY A 1 39 ? 0.660 13.551 3.920 1.00 0.00 39 GLY A O 13
ATOM 16518 N N . GLY A 1 40 ? 0.390 12.513 1.943 1.00 0.00 40 GLY A N 13
ATOM 16519 C CA . GLY A 1 40 ? 1.710 11.911 1.980 1.00 0.00 40 GLY A CA 13
ATOM 16520 C C . GLY A 1 40 ? 2.154 11.403 0.622 1.00 0.00 40 GLY A C 13
ATOM 16521 O O . GLY A 1 40 ? 2.300 12.180 -0.321 1.00 0.00 40 GLY A O 13
ATOM 16525 N N . MET A 1 41 ? 2.371 10.095 0.523 1.00 0.00 41 MET A N 13
ATOM 16526 C CA . MET A 1 41 ? 2.802 9.485 -0.729 1.00 0.00 41 MET A CA 13
ATOM 16527 C C . MET A 1 41 ? 1.705 8.596 -1.306 1.00 0.00 41 MET A C 13
ATOM 16528 O O . MET A 1 41 ? 1.410 8.652 -2.500 1.00 0.00 41 MET A O 13
ATOM 16542 N N . VAL A 1 42 ? 1.103 7.775 -0.451 1.00 0.00 42 VAL A N 13
ATOM 16543 C CA . VAL A 1 42 ? 0.039 6.874 -0.876 1.00 0.00 42 VAL A CA 13
ATOM 16544 C C . VAL A 1 42 ? -1.259 7.635 -1.122 1.00 0.00 42 VAL A C 13
ATOM 16545 O O . VAL A 1 42 ? -1.958 7.388 -2.105 1.00 0.00 42 VAL A O 13
ATOM 16558 N N . ALA A 1 43 ? -1.575 8.562 -0.224 1.00 0.00 43 ALA A N 13
ATOM 16559 C CA . ALA A 1 43 ? -2.788 9.361 -0.345 1.00 0.00 43 ALA A CA 13
ATOM 16560 C C . ALA A 1 43 ? -2.789 10.163 -1.642 1.00 0.00 43 ALA A C 13
ATOM 16561 O O . ALA A 1 43 ? -3.806 10.245 -2.330 1.00 0.00 43 ALA A O 13
ATOM 16568 N N . GLN A 1 44 ? -1.644 10.754 -1.969 1.00 0.00 44 GLN A N 13
ATOM 16569 C CA . GLN A 1 44 ? -1.515 11.551 -3.183 1.00 0.00 44 GLN A CA 13
ATOM 16570 C C . GLN A 1 44 ? -1.650 10.676 -4.425 1.00 0.00 44 GLN A C 13
ATOM 16571 O O . GLN A 1 44 ? -2.580 10.841 -5.213 1.00 0.00 44 GLN A O 13
ATOM 16585 N N . GLN A 1 45 ? -0.715 9.746 -4.592 1.00 0.00 45 GLN A N 13
ATOM 16586 C CA . GLN A 1 45 ? -0.730 8.846 -5.739 1.00 0.00 45 GLN A CA 13
ATOM 16587 C C . GLN A 1 45 ? -2.119 8.251 -5.947 1.00 0.00 45 GLN A C 13
ATOM 16588 O O . GLN A 1 45 ? -2.652 8.266 -7.055 1.00 0.00 45 GLN A O 13
ATOM 16602 N N . GLY A 1 46 ? -2.700 7.727 -4.872 1.00 0.00 46 GLY A N 13
ATOM 16603 C CA . GLY A 1 46 ? -4.021 7.134 -4.957 1.00 0.00 46 GLY A CA 13
ATOM 16604 C C . GLY A 1 46 ? -3.977 5.677 -5.372 1.00 0.00 46 GLY A C 13
ATOM 16605 O O . GLY A 1 46 ? -4.954 4.946 -5.206 1.00 0.00 46 GLY A O 13
ATOM 16609 N N . LEU A 1 47 ? -2.841 5.253 -5.916 1.00 0.00 47 LEU A N 13
ATOM 16610 C CA . LEU A 1 47 ? -2.673 3.873 -6.358 1.00 0.00 47 LEU A CA 13
ATOM 16611 C C . LEU A 1 47 ? -3.030 2.896 -5.242 1.00 0.00 47 LEU A C 13
ATOM 16612 O O . LEU A 1 47 ? -3.740 1.914 -5.466 1.00 0.00 47 LEU A O 13
ATOM 16628 N N . LEU A 1 48 ? -2.536 3.172 -4.041 1.00 0.00 48 LEU A N 13
ATOM 16629 C CA . LEU A 1 48 ? -2.804 2.319 -2.888 1.00 0.00 48 LEU A CA 13
ATOM 16630 C C . LEU A 1 48 ? -3.858 2.946 -1.980 1.00 0.00 48 LEU A C 13
ATOM 16631 O O . LEU A 1 48 ? -3.989 4.169 -1.916 1.00 0.00 48 LEU A O 13
ATOM 16647 N N . HIS A 1 49 ? -4.606 2.101 -1.279 1.00 0.00 49 HIS A N 13
ATOM 16648 C CA . HIS A 1 49 ? -5.646 2.572 -0.371 1.00 0.00 49 HIS A CA 13
ATOM 16649 C C . HIS A 1 49 ? -6.032 1.483 0.626 1.00 0.00 49 HIS A C 13
ATOM 16650 O O . HIS A 1 49 ? -5.658 0.321 0.467 1.00 0.00 49 HIS A O 13
ATOM 16665 N N . VAL A 1 50 ? -6.780 1.868 1.654 1.00 0.00 50 VAL A N 13
ATOM 16666 C CA . VAL A 1 50 ? -7.217 0.925 2.677 1.00 0.00 50 VAL A CA 13
ATOM 16667 C C . VAL A 1 50 ? -7.799 -0.336 2.049 1.00 0.00 50 VAL A C 13
ATOM 16668 O O . VAL A 1 50 ? -8.658 -0.265 1.172 1.00 0.00 50 VAL A O 13
ATOM 16681 N N . GLY A 1 51 ? -7.325 -1.491 2.506 1.00 0.00 51 GLY A N 13
ATOM 16682 C CA . GLY A 1 51 ? -7.811 -2.753 1.979 1.00 0.00 51 GLY A CA 13
ATOM 16683 C C . GLY A 1 51 ? -6.787 -3.448 1.103 1.00 0.00 51 GLY A C 13
ATOM 16684 O O . GLY A 1 51 ? -6.739 -4.677 1.047 1.00 0.00 51 GLY A O 13
ATOM 16688 N N . ASP A 1 52 ? -5.966 -2.660 0.417 1.00 0.00 52 ASP A N 13
ATOM 16689 C CA . ASP A 1 52 ? -4.938 -3.207 -0.461 1.00 0.00 52 ASP A CA 13
ATOM 16690 C C . ASP A 1 52 ? -4.145 -4.302 0.247 1.00 0.00 52 ASP A C 13
ATOM 16691 O O . ASP A 1 52 ? -3.740 -4.142 1.398 1.00 0.00 52 ASP A O 13
ATOM 16700 N N . ILE A 1 53 ? -3.929 -5.413 -0.450 1.00 0.00 53 ILE A N 13
ATOM 16701 C CA . ILE A 1 53 ? -3.185 -6.533 0.112 1.00 0.00 53 ILE A CA 13
ATOM 16702 C C . ILE A 1 53 ? -1.790 -6.627 -0.495 1.00 0.00 53 ILE A C 13
ATOM 16703 O O . ILE A 1 53 ? -1.639 -6.827 -1.701 1.00 0.00 53 ILE A O 13
ATOM 16719 N N . ILE A 1 54 ? -0.773 -6.482 0.347 1.00 0.00 54 ILE A N 13
ATOM 16720 C CA . ILE A 1 54 ? 0.610 -6.552 -0.106 1.00 0.00 54 ILE A CA 13
ATOM 16721 C C . ILE A 1 54 ? 1.156 -7.972 0.011 1.00 0.00 54 ILE A C 13
ATOM 16722 O O . ILE A 1 54 ? 1.224 -8.534 1.105 1.00 0.00 54 ILE A O 13
ATOM 16738 N N . LYS A 1 55 ? 1.545 -8.546 -1.122 1.00 0.00 55 LYS A N 13
ATOM 16739 C CA . LYS A 1 55 ? 2.088 -9.899 -1.147 1.00 0.00 55 LYS A CA 13
ATOM 16740 C C . LYS A 1 55 ? 3.610 -9.876 -1.059 1.00 0.00 55 LYS A C 13
ATOM 16741 O O . LYS A 1 55 ? 4.195 -10.428 -0.128 1.00 0.00 55 LYS A O 13
ATOM 16760 N N . GLU A 1 56 ? 4.245 -9.234 -2.035 1.00 0.00 56 GLU A N 13
ATOM 16761 C CA . GLU A 1 56 ? 5.700 -9.139 -2.065 1.00 0.00 56 GLU A CA 13
ATOM 16762 C C . GLU A 1 56 ? 6.146 -7.713 -2.373 1.00 0.00 56 GLU A C 13
ATOM 16763 O O . GLU A 1 56 ? 5.346 -6.877 -2.794 1.00 0.00 56 GLU A O 13
ATOM 16775 N N . VAL A 1 57 ? 7.430 -7.442 -2.159 1.00 0.00 57 VAL A N 13
ATOM 16776 C CA . VAL A 1 57 ? 7.984 -6.117 -2.413 1.00 0.00 57 VAL A CA 13
ATOM 16777 C C . VAL A 1 57 ? 9.343 -6.212 -3.097 1.00 0.00 57 VAL A C 13
ATOM 16778 O O . VAL A 1 57 ? 10.295 -6.755 -2.536 1.00 0.00 57 VAL A O 13
ATOM 16791 N N . ASN A 1 58 ? 9.427 -5.680 -4.312 1.00 0.00 58 ASN A N 13
ATOM 16792 C CA . ASN A 1 58 ? 10.671 -5.705 -5.073 1.00 0.00 58 ASN A CA 13
ATOM 16793 C C . ASN A 1 58 ? 11.208 -7.128 -5.191 1.00 0.00 58 ASN A C 13
ATOM 16794 O O . ASN A 1 58 ? 12.412 -7.338 -5.334 1.00 0.00 58 ASN A O 13
ATOM 16805 N N . GLY A 1 59 ? 10.306 -8.102 -5.130 1.00 0.00 59 GLY A N 13
ATOM 16806 C CA . GLY A 1 59 ? 10.708 -9.493 -5.233 1.00 0.00 59 GLY A CA 13
ATOM 16807 C C . GLY A 1 59 ? 11.211 -10.049 -3.916 1.00 0.00 59 GLY A C 13
ATOM 16808 O O . GLY A 1 59 ? 12.081 -10.920 -3.895 1.00 0.00 59 GLY A O 13
ATOM 16812 N N . GLN A 1 60 ? 10.665 -9.544 -2.814 1.00 0.00 60 GLN A N 13
ATOM 16813 C CA . GLN A 1 60 ? 11.067 -9.995 -1.487 1.00 0.00 60 GLN A CA 13
ATOM 16814 C C . GLN A 1 60 ? 9.858 -10.119 -0.565 1.00 0.00 60 GLN A C 13
ATOM 16815 O O . GLN A 1 60 ? 8.816 -9.500 -0.782 1.00 0.00 60 GLN A O 13
ATOM 16829 N N . PRO A 1 61 ? 9.999 -10.936 0.489 1.00 0.00 61 PRO A N 13
ATOM 16830 C CA . PRO A 1 61 ? 8.928 -11.160 1.465 1.00 0.00 61 PRO A CA 13
ATOM 16831 C C . PRO A 1 61 ? 8.666 -9.931 2.329 1.00 0.00 61 PRO A C 13
ATOM 16832 O O . PRO A 1 61 ? 9.548 -9.468 3.053 1.00 0.00 61 PRO A O 13
ATOM 16843 N N . VAL A 1 62 ? 7.447 -9.406 2.249 1.00 0.00 62 VAL A N 13
ATOM 16844 C CA . VAL A 1 62 ? 7.068 -8.232 3.025 1.00 0.00 62 VAL A CA 13
ATOM 16845 C C . VAL A 1 62 ? 7.086 -8.531 4.520 1.00 0.00 62 VAL A C 13
ATOM 16846 O O . VAL A 1 62 ? 6.940 -7.631 5.346 1.00 0.00 62 VAL A O 13
ATOM 16859 N N . GLY A 1 63 ? 7.269 -9.803 4.861 1.00 0.00 63 GLY A N 13
ATOM 16860 C CA . GLY A 1 63 ? 7.304 -10.199 6.257 1.00 0.00 63 GLY A CA 13
ATOM 16861 C C . GLY A 1 63 ? 6.018 -9.866 6.987 1.00 0.00 63 GLY A C 13
ATOM 16862 O O . GLY A 1 63 ? 5.695 -8.695 7.186 1.00 0.00 63 GLY A O 13
ATOM 16866 N N . SER A 1 64 ? 5.281 -10.899 7.384 1.00 0.00 64 SER A N 13
ATOM 16867 C CA . SER A 1 64 ? 4.020 -10.710 8.091 1.00 0.00 64 SER A CA 13
ATOM 16868 C C . SER A 1 64 ? 4.084 -9.486 9.000 1.00 0.00 64 SER A C 13
ATOM 16869 O O . SER A 1 64 ? 3.115 -8.736 9.119 1.00 0.00 64 SER A O 13
ATOM 16877 N N . ASP A 1 65 ? 5.232 -9.291 9.639 1.00 0.00 65 ASP A N 13
ATOM 16878 C CA . ASP A 1 65 ? 5.425 -8.159 10.537 1.00 0.00 65 ASP A CA 13
ATOM 16879 C C . ASP A 1 65 ? 5.196 -6.840 9.804 1.00 0.00 65 ASP A C 13
ATOM 16880 O O . ASP A 1 65 ? 5.985 -6.429 8.954 1.00 0.00 65 ASP A O 13
ATOM 16889 N N . PRO A 1 66 ? 4.089 -6.161 10.140 1.00 0.00 66 PRO A N 13
ATOM 16890 C CA . PRO A 1 66 ? 3.730 -4.879 9.526 1.00 0.00 66 PRO A CA 13
ATOM 16891 C C . PRO A 1 66 ? 4.667 -3.752 9.946 1.00 0.00 66 PRO A C 13
ATOM 16892 O O . PRO A 1 66 ? 5.066 -2.925 9.126 1.00 0.00 66 PRO A O 13
ATOM 16903 N N . ARG A 1 67 ? 5.016 -3.726 11.229 1.00 0.00 67 ARG A N 13
ATOM 16904 C CA . ARG A 1 67 ? 5.906 -2.699 11.758 1.00 0.00 67 ARG A CA 13
ATOM 16905 C C . ARG A 1 67 ? 7.277 -2.773 11.092 1.00 0.00 67 ARG A C 13
ATOM 16906 O O . ARG A 1 67 ? 8.026 -1.797 11.080 1.00 0.00 67 ARG A O 13
ATOM 16927 N N . ALA A 1 68 ? 7.599 -3.938 10.539 1.00 0.00 68 ALA A N 13
ATOM 16928 C CA . ALA A 1 68 ? 8.878 -4.139 9.870 1.00 0.00 68 ALA A CA 13
ATOM 16929 C C . ALA A 1 68 ? 8.800 -3.733 8.402 1.00 0.00 68 ALA A C 13
ATOM 16930 O O . ALA A 1 68 ? 9.804 -3.355 7.798 1.00 0.00 68 ALA A O 13
ATOM 16937 N N . LEU A 1 69 ? 7.602 -3.814 7.834 1.00 0.00 69 LEU A N 13
ATOM 16938 C CA . LEU A 1 69 ? 7.393 -3.456 6.435 1.00 0.00 69 LEU A CA 13
ATOM 16939 C C . LEU A 1 69 ? 7.545 -1.952 6.230 1.00 0.00 69 LEU A C 13
ATOM 16940 O O . LEU A 1 69 ? 8.385 -1.505 5.450 1.00 0.00 69 LEU A O 13
ATOM 16956 N N . GLN A 1 70 ? 6.728 -1.178 6.937 1.00 0.00 70 GLN A N 13
ATOM 16957 C CA . GLN A 1 70 ? 6.773 0.276 6.833 1.00 0.00 70 GLN A CA 13
ATOM 16958 C C . GLN A 1 70 ? 8.210 0.782 6.906 1.00 0.00 70 GLN A C 13
ATOM 16959 O O . GLN A 1 70 ? 8.518 1.872 6.426 1.00 0.00 70 GLN A O 13
ATOM 16973 N N . GLU A 1 71 ? 9.084 -0.017 7.510 1.00 0.00 71 GLU A N 13
ATOM 16974 C CA . GLU A 1 71 ? 10.488 0.353 7.646 1.00 0.00 71 GLU A CA 13
ATOM 16975 C C . GLU A 1 71 ? 11.270 -0.009 6.387 1.00 0.00 71 GLU A C 13
ATOM 16976 O O . GLU A 1 71 ? 12.217 0.684 6.011 1.00 0.00 71 GLU A O 13
ATOM 16988 N N . LEU A 1 72 ? 10.868 -1.097 5.740 1.00 0.00 72 LEU A N 13
ATOM 16989 C CA . LEU A 1 72 ? 11.531 -1.552 4.523 1.00 0.00 72 LEU A CA 13
ATOM 16990 C C . LEU A 1 72 ? 11.406 -0.512 3.414 1.00 0.00 72 LEU A C 13
ATOM 16991 O O . LEU A 1 72 ? 12.369 -0.235 2.696 1.00 0.00 72 LEU A O 13
ATOM 17007 N N . LEU A 1 73 ? 10.216 0.062 3.280 1.00 0.00 73 LEU A N 13
ATOM 17008 C CA . LEU A 1 73 ? 9.966 1.075 2.259 1.00 0.00 73 LEU A CA 13
ATOM 17009 C C . LEU A 1 73 ? 10.806 2.322 2.512 1.00 0.00 73 LEU A C 13
ATOM 17010 O O . LEU A 1 73 ? 11.455 2.840 1.603 1.00 0.00 73 LEU A O 13
ATOM 17026 N N . ARG A 1 74 ? 10.790 2.799 3.753 1.00 0.00 74 ARG A N 13
ATOM 17027 C CA . ARG A 1 74 ? 11.551 3.985 4.125 1.00 0.00 74 ARG A CA 13
ATOM 17028 C C . ARG A 1 74 ? 12.946 3.951 3.509 1.00 0.00 74 ARG A C 13
ATOM 17029 O O . ARG A 1 74 ? 13.353 4.884 2.817 1.00 0.00 74 ARG A O 13
ATOM 17050 N N . ASN A 1 75 ? 13.676 2.870 3.767 1.00 0.00 75 ASN A N 13
ATOM 17051 C CA . ASN A 1 75 ? 15.026 2.716 3.239 1.00 0.00 75 ASN A CA 13
ATOM 17052 C C . ASN A 1 75 ? 15.002 2.556 1.722 1.00 0.00 75 ASN A C 13
ATOM 17053 O O . ASN A 1 75 ? 15.803 3.161 1.011 1.00 0.00 75 ASN A O 13
ATOM 17064 N N . ALA A 1 76 ? 14.077 1.736 1.234 1.00 0.00 76 ALA A N 13
ATOM 17065 C CA . ALA A 1 76 ? 13.946 1.498 -0.198 1.00 0.00 76 ALA A CA 13
ATOM 17066 C C . ALA A 1 76 ? 13.947 2.810 -0.975 1.00 0.00 76 ALA A C 13
ATOM 17067 O O . ALA A 1 76 ? 13.186 3.727 -0.664 1.00 0.00 76 ALA A O 13
ATOM 17074 N N . SER A 1 77 ? 14.806 2.894 -1.986 1.00 0.00 77 SER A N 13
ATOM 17075 C CA . SER A 1 77 ? 14.908 4.096 -2.805 1.00 0.00 77 SER A CA 13
ATOM 17076 C C . SER A 1 77 ? 14.927 3.743 -4.289 1.00 0.00 77 SER A C 13
ATOM 17077 O O . SER A 1 77 ? 15.121 2.587 -4.661 1.00 0.00 77 SER A O 13
ATOM 17085 N N . GLY A 1 78 ? 14.723 4.750 -5.133 1.00 0.00 78 GLY A N 13
ATOM 17086 C CA . GLY A 1 78 ? 14.720 4.527 -6.567 1.00 0.00 78 GLY A CA 13
ATOM 17087 C C . GLY A 1 78 ? 13.474 3.804 -7.039 1.00 0.00 78 GLY A C 13
ATOM 17088 O O . GLY A 1 78 ? 12.427 3.872 -6.394 1.00 0.00 78 GLY A O 13
ATOM 17092 N N . SER A 1 79 ? 13.585 3.111 -8.168 1.00 0.00 79 SER A N 13
ATOM 17093 C CA . SER A 1 79 ? 12.456 2.377 -8.728 1.00 0.00 79 SER A CA 13
ATOM 17094 C C . SER A 1 79 ? 12.010 1.264 -7.785 1.00 0.00 79 SER A C 13
ATOM 17095 O O . SER A 1 79 ? 12.548 0.157 -7.813 1.00 0.00 79 SER A O 13
ATOM 17103 N N . VAL A 1 80 ? 11.021 1.566 -6.949 1.00 0.00 80 VAL A N 13
ATOM 17104 C CA . VAL A 1 80 ? 10.500 0.593 -5.997 1.00 0.00 80 VAL A CA 13
ATOM 17105 C C . VAL A 1 80 ? 9.245 -0.084 -6.535 1.00 0.00 80 VAL A C 13
ATOM 17106 O O . VAL A 1 80 ? 8.359 0.573 -7.083 1.00 0.00 80 VAL A O 13
ATOM 17119 N N . ILE A 1 81 ? 9.175 -1.401 -6.376 1.00 0.00 81 ILE A N 13
ATOM 17120 C CA . ILE A 1 81 ? 8.026 -2.167 -6.844 1.00 0.00 81 ILE A CA 13
ATOM 17121 C C . ILE A 1 81 ? 7.251 -2.766 -5.675 1.00 0.00 81 ILE A C 13
ATOM 17122 O O . ILE A 1 81 ? 7.840 -3.232 -4.699 1.00 0.00 81 ILE A O 13
ATOM 17138 N N . LEU A 1 82 ? 5.927 -2.752 -5.782 1.00 0.00 82 LEU A N 13
ATOM 17139 C CA . LEU A 1 82 ? 5.069 -3.296 -4.735 1.00 0.00 82 LEU A CA 13
ATOM 17140 C C . LEU A 1 82 ? 3.947 -4.138 -5.332 1.00 0.00 82 LEU A C 13
ATOM 17141 O O . LEU A 1 82 ? 3.164 -3.657 -6.152 1.00 0.00 82 LEU A O 13
ATOM 17157 N N . LYS A 1 83 ? 3.872 -5.397 -4.916 1.00 0.00 83 LYS A N 13
ATOM 17158 C CA . LYS A 1 83 ? 2.844 -6.307 -5.406 1.00 0.00 83 LYS A CA 13
ATOM 17159 C C . LYS A 1 83 ? 1.569 -6.185 -4.577 1.00 0.00 83 LYS A C 13
ATOM 17160 O O . LYS A 1 83 ? 1.570 -6.465 -3.377 1.00 0.00 83 LYS A O 13
ATOM 17179 N N . ILE A 1 84 ? 0.486 -5.768 -5.223 1.00 0.00 84 ILE A N 13
ATOM 17180 C CA . ILE A 1 84 ? -0.795 -5.613 -4.544 1.00 0.00 84 ILE A CA 13
ATOM 17181 C C . ILE A 1 84 ? -1.856 -6.518 -5.160 1.00 0.00 84 ILE A C 13
ATOM 17182 O O . ILE A 1 84 ? -1.787 -6.861 -6.341 1.00 0.00 84 ILE A O 13
ATOM 17198 N N . LEU A 1 85 ? -2.839 -6.902 -4.353 1.00 0.00 85 LEU A N 13
ATOM 17199 C CA . LEU A 1 85 ? -3.918 -7.766 -4.819 1.00 0.00 85 LEU A CA 13
ATOM 17200 C C . LEU A 1 85 ? -5.202 -7.504 -4.038 1.00 0.00 85 LEU A C 13
ATOM 17201 O O . LEU A 1 85 ? -5.171 -7.293 -2.825 1.00 0.00 85 LEU A O 13
ATOM 17217 N N . SER A 1 86 ? -6.330 -7.519 -4.740 1.00 0.00 86 SER A N 13
ATOM 17218 C CA . SER A 1 86 ? -7.625 -7.281 -4.113 1.00 0.00 86 SER A CA 13
ATOM 17219 C C . SER A 1 86 ? -8.011 -8.445 -3.206 1.00 0.00 86 SER A C 13
ATOM 17220 O O . SER A 1 86 ? -7.338 -9.475 -3.178 1.00 0.00 86 SER A O 13
ATOM 17228 N N . GLY A 1 87 ? -9.101 -8.273 -2.464 1.00 0.00 87 GLY A N 13
ATOM 17229 C CA . GLY A 1 87 ? -9.559 -9.316 -1.565 1.00 0.00 87 GLY A CA 13
ATOM 17230 C C . GLY A 1 87 ? -10.889 -8.982 -0.919 1.00 0.00 87 GLY A C 13
ATOM 17231 O O . GLY A 1 87 ? -11.635 -8.124 -1.392 1.00 0.00 87 GLY A O 13
ATOM 17235 N N . PRO A 1 88 ? -11.203 -9.671 0.188 1.00 0.00 88 PRO A N 13
ATOM 17236 C CA . PRO A 1 88 ? -12.454 -9.460 0.923 1.00 0.00 88 PRO A CA 13
ATOM 17237 C C . PRO A 1 88 ? -12.488 -8.112 1.634 1.00 0.00 88 PRO A C 13
ATOM 17238 O O . PRO A 1 88 ? -11.829 -7.921 2.656 1.00 0.00 88 PRO A O 13
ATOM 17249 N N . SER A 1 89 ? -13.261 -7.179 1.087 1.00 0.00 89 SER A N 13
ATOM 17250 C CA . SER A 1 89 ? -13.379 -5.847 1.668 1.00 0.00 89 SER A CA 13
ATOM 17251 C C . SER A 1 89 ? -14.590 -5.762 2.592 1.00 0.00 89 SER A C 13
ATOM 17252 O O . SER A 1 89 ? -15.601 -6.430 2.372 1.00 0.00 89 SER A O 13
ATOM 17260 N N . SER A 1 90 ? -14.480 -4.935 3.627 1.00 0.00 90 SER A N 13
ATOM 17261 C CA . SER A 1 90 ? -15.564 -4.765 4.588 1.00 0.00 90 SER A CA 13
ATOM 17262 C C . SER A 1 90 ? -15.714 -3.299 4.983 1.00 0.00 90 SER A C 13
ATOM 17263 O O . SER A 1 90 ? -14.740 -2.638 5.342 1.00 0.00 90 SER A O 13
ATOM 17271 N N . GLY A 1 91 ? -16.943 -2.797 4.914 1.00 0.00 91 GLY A N 13
ATOM 17272 C CA . GLY A 1 91 ? -17.200 -1.413 5.266 1.00 0.00 91 GLY A CA 13
ATOM 17273 C C . GLY A 1 91 ? -18.457 -0.872 4.614 1.00 0.00 91 GLY A C 13
ATOM 17274 O O . GLY A 1 91 ? -18.435 -0.463 3.454 1.00 0.00 91 GLY A O 13
ATOM 17278 N N . GLY A 1 1 ? 1.030 -6.806 -22.343 1.00 0.00 1 GLY A N 14
ATOM 17279 C CA . GLY A 1 1 ? 0.125 -5.728 -21.989 1.00 0.00 1 GLY A CA 14
ATOM 17280 C C . GLY A 1 1 ? 0.505 -5.058 -20.684 1.00 0.00 1 GLY A C 14
ATOM 17281 O O . GLY A 1 1 ? 0.626 -3.834 -20.619 1.00 0.00 1 GLY A O 14
ATOM 17285 N N . SER A 1 2 ? 0.692 -5.860 -19.640 1.00 0.00 2 SER A N 14
ATOM 17286 C CA . SER A 1 2 ? 1.055 -5.336 -18.329 1.00 0.00 2 SER A CA 14
ATOM 17287 C C . SER A 1 2 ? 2.286 -6.051 -17.780 1.00 0.00 2 SER A C 14
ATOM 17288 O O . SER A 1 2 ? 2.333 -7.280 -17.730 1.00 0.00 2 SER A O 14
ATOM 17296 N N . SER A 1 3 ? 3.282 -5.272 -17.370 1.00 0.00 3 SER A N 14
ATOM 17297 C CA . SER A 1 3 ? 4.515 -5.829 -16.828 1.00 0.00 3 SER A CA 14
ATOM 17298 C C . SER A 1 3 ? 4.227 -7.064 -15.980 1.00 0.00 3 SER A C 14
ATOM 17299 O O . SER A 1 3 ? 4.729 -8.152 -16.257 1.00 0.00 3 SER A O 14
ATOM 17307 N N . GLY A 1 4 ? 3.414 -6.885 -14.943 1.00 0.00 4 GLY A N 14
ATOM 17308 C CA . GLY A 1 4 ? 3.072 -7.992 -14.069 1.00 0.00 4 GLY A CA 14
ATOM 17309 C C . GLY A 1 4 ? 1.851 -8.752 -14.547 1.00 0.00 4 GLY A C 14
ATOM 17310 O O . GLY A 1 4 ? 1.239 -8.390 -15.552 1.00 0.00 4 GLY A O 14
ATOM 17314 N N . SER A 1 5 ? 1.495 -9.811 -13.826 1.00 0.00 5 SER A N 14
ATOM 17315 C CA . SER A 1 5 ? 0.341 -10.627 -14.185 1.00 0.00 5 SER A CA 14
ATOM 17316 C C . SER A 1 5 ? -0.662 -10.685 -13.036 1.00 0.00 5 SER A C 14
ATOM 17317 O O . SER A 1 5 ? -1.847 -10.408 -13.218 1.00 0.00 5 SER A O 14
ATOM 17325 N N . SER A 1 6 ? -0.177 -11.048 -11.853 1.00 0.00 6 SER A N 14
ATOM 17326 C CA . SER A 1 6 ? -1.030 -11.147 -10.675 1.00 0.00 6 SER A CA 14
ATOM 17327 C C . SER A 1 6 ? -0.780 -9.981 -9.723 1.00 0.00 6 SER A C 14
ATOM 17328 O O . SER A 1 6 ? 0.224 -9.949 -9.013 1.00 0.00 6 SER A O 14
ATOM 17336 N N . GLY A 1 7 ? -1.702 -9.023 -9.716 1.00 0.00 7 GLY A N 14
ATOM 17337 C CA . GLY A 1 7 ? -1.563 -7.867 -8.849 1.00 0.00 7 GLY A CA 14
ATOM 17338 C C . GLY A 1 7 ? -1.425 -6.573 -9.625 1.00 0.00 7 GLY A C 14
ATOM 17339 O O . GLY A 1 7 ? -1.394 -6.580 -10.856 1.00 0.00 7 GLY A O 14
ATOM 17343 N N . ARG A 1 8 ? -1.343 -5.459 -8.905 1.00 0.00 8 ARG A N 14
ATOM 17344 C CA . ARG A 1 8 ? -1.210 -4.150 -9.535 1.00 0.00 8 ARG A CA 14
ATOM 17345 C C . ARG A 1 8 ? 0.156 -3.539 -9.235 1.00 0.00 8 ARG A C 14
ATOM 17346 O O . ARG A 1 8 ? 0.252 -2.502 -8.579 1.00 0.00 8 ARG A O 14
ATOM 17367 N N . MET A 1 9 ? 1.209 -4.189 -9.719 1.00 0.00 9 MET A N 14
ATOM 17368 C CA . MET A 1 9 ? 2.569 -3.709 -9.504 1.00 0.00 9 MET A CA 14
ATOM 17369 C C . MET A 1 9 ? 2.642 -2.194 -9.665 1.00 0.00 9 MET A C 14
ATOM 17370 O O . MET A 1 9 ? 2.400 -1.663 -10.749 1.00 0.00 9 MET A O 14
ATOM 17384 N N . VAL A 1 10 ? 2.978 -1.503 -8.580 1.00 0.00 10 VAL A N 14
ATOM 17385 C CA . VAL A 1 10 ? 3.084 -0.049 -8.602 1.00 0.00 10 VAL A CA 14
ATOM 17386 C C . VAL A 1 10 ? 4.527 0.400 -8.406 1.00 0.00 10 VAL A C 14
ATOM 17387 O O . VAL A 1 10 ? 5.182 0.016 -7.438 1.00 0.00 10 VAL A O 14
ATOM 17400 N N . GLY A 1 11 ? 5.019 1.217 -9.333 1.00 0.00 11 GLY A N 14
ATOM 17401 C CA . GLY A 1 11 ? 6.382 1.705 -9.244 1.00 0.00 11 GLY A CA 14
ATOM 17402 C C . GLY A 1 11 ? 6.465 3.080 -8.610 1.00 0.00 11 GLY A C 14
ATOM 17403 O O . GLY A 1 11 ? 5.872 4.037 -9.109 1.00 0.00 11 GLY A O 14
ATOM 17407 N N . ILE A 1 12 ? 7.201 3.178 -7.508 1.00 0.00 12 ILE A N 14
ATOM 17408 C CA . ILE A 1 12 ? 7.359 4.445 -6.806 1.00 0.00 12 ILE A CA 14
ATOM 17409 C C . ILE A 1 12 ? 8.795 4.948 -6.896 1.00 0.00 12 ILE A C 14
ATOM 17410 O O . ILE A 1 12 ? 9.744 4.184 -6.718 1.00 0.00 12 ILE A O 14
ATOM 17426 N N . ARG A 1 13 ? 8.948 6.240 -7.170 1.00 0.00 13 ARG A N 14
ATOM 17427 C CA . ARG A 1 13 ? 10.269 6.846 -7.283 1.00 0.00 13 ARG A CA 14
ATOM 17428 C C . ARG A 1 13 ? 10.657 7.549 -5.985 1.00 0.00 13 ARG A C 14
ATOM 17429 O O . ARG A 1 13 ? 11.111 8.694 -5.998 1.00 0.00 13 ARG A O 14
ATOM 17450 N N . LYS A 1 14 ? 10.475 6.857 -4.866 1.00 0.00 14 LYS A N 14
ATOM 17451 C CA . LYS A 1 14 ? 10.805 7.413 -3.559 1.00 0.00 14 LYS A CA 14
ATOM 17452 C C . LYS A 1 14 ? 12.306 7.331 -3.297 1.00 0.00 14 LYS A C 14
ATOM 17453 O O . LYS A 1 14 ? 12.998 6.477 -3.852 1.00 0.00 14 LYS A O 14
ATOM 17472 N N . THR A 1 15 ? 12.803 8.224 -2.447 1.00 0.00 15 THR A N 14
ATOM 17473 C CA . THR A 1 15 ? 14.221 8.253 -2.111 1.00 0.00 15 THR A CA 14
ATOM 17474 C C . THR A 1 15 ? 14.449 7.863 -0.655 1.00 0.00 15 THR A C 14
ATOM 17475 O O . THR A 1 15 ? 13.625 8.154 0.211 1.00 0.00 15 THR A O 14
ATOM 17486 N N . ALA A 1 16 ? 15.573 7.204 -0.393 1.00 0.00 16 ALA A N 14
ATOM 17487 C CA . ALA A 1 16 ? 15.911 6.778 0.959 1.00 0.00 16 ALA A CA 14
ATOM 17488 C C . ALA A 1 16 ? 15.562 7.857 1.978 1.00 0.00 16 ALA A C 14
ATOM 17489 O O . ALA A 1 16 ? 15.961 9.012 1.835 1.00 0.00 16 ALA A O 14
ATOM 17496 N N . GLY A 1 17 ? 14.815 7.472 3.009 1.00 0.00 17 GLY A N 14
ATOM 17497 C CA . GLY A 1 17 ? 14.425 8.420 4.037 1.00 0.00 17 GLY A CA 14
ATOM 17498 C C . GLY A 1 17 ? 12.952 8.773 3.971 1.00 0.00 17 GLY A C 14
ATOM 17499 O O . GLY A 1 17 ? 12.229 8.628 4.956 1.00 0.00 17 GLY A O 14
ATOM 17503 N N . GLU A 1 18 ? 12.508 9.238 2.808 1.00 0.00 18 GLU A N 14
ATOM 17504 C CA . GLU A 1 18 ? 11.112 9.615 2.620 1.00 0.00 18 GLU A CA 14
ATOM 17505 C C . GLU A 1 18 ? 10.183 8.631 3.324 1.00 0.00 18 GLU A C 14
ATOM 17506 O O . GLU A 1 18 ? 10.414 7.421 3.307 1.00 0.00 18 GLU A O 14
ATOM 17518 N N . HIS A 1 19 ? 9.131 9.157 3.943 1.00 0.00 19 HIS A N 14
ATOM 17519 C CA . HIS A 1 19 ? 8.167 8.325 4.654 1.00 0.00 19 HIS A CA 14
ATOM 17520 C C . HIS A 1 19 ? 6.795 8.396 3.989 1.00 0.00 19 HIS A C 14
ATOM 17521 O O . HIS A 1 19 ? 6.124 9.428 4.033 1.00 0.00 19 HIS A O 14
ATOM 17536 N N . LEU A 1 20 ? 6.385 7.293 3.373 1.00 0.00 20 LEU A N 14
ATOM 17537 C CA . LEU A 1 20 ? 5.093 7.229 2.697 1.00 0.00 20 LEU A CA 14
ATOM 17538 C C . LEU A 1 20 ? 3.958 7.554 3.663 1.00 0.00 20 LEU A C 14
ATOM 17539 O O . LEU A 1 20 ? 3.098 8.383 3.370 1.00 0.00 20 LEU A O 14
ATOM 17555 N N . GLY A 1 21 ? 3.962 6.894 4.817 1.00 0.00 21 GLY A N 14
ATOM 17556 C CA . GLY A 1 21 ? 2.929 7.128 5.809 1.00 0.00 21 GLY A CA 14
ATOM 17557 C C . GLY A 1 21 ? 1.746 6.195 5.644 1.00 0.00 21 GLY A C 14
ATOM 17558 O O . GLY A 1 21 ? 0.685 6.604 5.173 1.00 0.00 21 GLY A O 14
ATOM 17562 N N . VAL A 1 22 ? 1.927 4.937 6.032 1.00 0.00 22 VAL A N 14
ATOM 17563 C CA . VAL A 1 22 ? 0.866 3.943 5.924 1.00 0.00 22 VAL A CA 14
ATOM 17564 C C . VAL A 1 22 ? 0.980 2.895 7.025 1.00 0.00 22 VAL A C 14
ATOM 17565 O O . VAL A 1 22 ? 2.080 2.472 7.384 1.00 0.00 22 VAL A O 14
ATOM 17578 N N . THR A 1 23 ? -0.164 2.478 7.560 1.00 0.00 23 THR A N 14
ATOM 17579 C CA . THR A 1 23 ? -0.193 1.480 8.621 1.00 0.00 23 THR A CA 14
ATOM 17580 C C . THR A 1 23 ? -0.870 0.197 8.151 1.00 0.00 23 THR A C 14
ATOM 17581 O O . THR A 1 23 ? -1.989 0.226 7.639 1.00 0.00 23 THR A O 14
ATOM 17592 N N . PHE A 1 24 ? -0.184 -0.927 8.327 1.00 0.00 24 PHE A N 14
ATOM 17593 C CA . PHE A 1 24 ? -0.719 -2.221 7.921 1.00 0.00 24 PHE A CA 14
ATOM 17594 C C . PHE A 1 24 ? -1.151 -3.037 9.136 1.00 0.00 24 PHE A C 14
ATOM 17595 O O . PHE A 1 24 ? -0.708 -2.784 10.256 1.00 0.00 24 PHE A O 14
ATOM 17612 N N . ARG A 1 25 ? -2.019 -4.017 8.905 1.00 0.00 25 ARG A N 14
ATOM 17613 C CA . ARG A 1 25 ? -2.512 -4.870 9.980 1.00 0.00 25 ARG A CA 14
ATOM 17614 C C . ARG A 1 25 ? -2.313 -6.344 9.639 1.00 0.00 25 ARG A C 14
ATOM 17615 O O . ARG A 1 25 ? -2.255 -6.719 8.469 1.00 0.00 25 ARG A O 14
ATOM 17636 N N . VAL A 1 26 ? -2.207 -7.175 10.672 1.00 0.00 26 VAL A N 14
ATOM 17637 C CA . VAL A 1 26 ? -2.014 -8.608 10.483 1.00 0.00 26 VAL A CA 14
ATOM 17638 C C . VAL A 1 26 ? -3.327 -9.365 10.648 1.00 0.00 26 VAL A C 14
ATOM 17639 O O . VAL A 1 26 ? -3.843 -9.497 11.757 1.00 0.00 26 VAL A O 14
ATOM 17652 N N . GLU A 1 27 ? -3.862 -9.861 9.536 1.00 0.00 27 GLU A N 14
ATOM 17653 C CA . GLU A 1 27 ? -5.115 -10.606 9.559 1.00 0.00 27 GLU A CA 14
ATOM 17654 C C . GLU A 1 27 ? -5.147 -11.652 8.448 1.00 0.00 27 GLU A C 14
ATOM 17655 O O . GLU A 1 27 ? -5.312 -11.322 7.274 1.00 0.00 27 GLU A O 14
ATOM 17667 N N . GLY A 1 28 ? -4.986 -12.916 8.829 1.00 0.00 28 GLY A N 14
ATOM 17668 C CA . GLY A 1 28 ? -4.999 -13.991 7.854 1.00 0.00 28 GLY A CA 14
ATOM 17669 C C . GLY A 1 28 ? -3.630 -14.245 7.254 1.00 0.00 28 GLY A C 14
ATOM 17670 O O . GLY A 1 28 ? -3.515 -14.585 6.077 1.00 0.00 28 GLY A O 14
ATOM 17674 N N . GLY A 1 29 ? -2.590 -14.078 8.064 1.00 0.00 29 GLY A N 14
ATOM 17675 C CA . GLY A 1 29 ? -1.236 -14.294 7.587 1.00 0.00 29 GLY A CA 14
ATOM 17676 C C . GLY A 1 29 ? -0.881 -13.393 6.422 1.00 0.00 29 GLY A C 14
ATOM 17677 O O . GLY A 1 29 ? -0.079 -13.762 5.565 1.00 0.00 29 GLY A O 14
ATOM 17681 N N . GLU A 1 30 ? -1.482 -12.207 6.389 1.00 0.00 30 GLU A N 14
ATOM 17682 C CA . GLU A 1 30 ? -1.225 -11.252 5.317 1.00 0.00 30 GLU A CA 14
ATOM 17683 C C . GLU A 1 30 ? -1.231 -9.822 5.850 1.00 0.00 30 GLU A C 14
ATOM 17684 O O . GLU A 1 30 ? -1.779 -9.547 6.919 1.00 0.00 30 GLU A O 14
ATOM 17696 N N . LEU A 1 31 ? -0.616 -8.915 5.100 1.00 0.00 31 LEU A N 14
ATOM 17697 C CA . LEU A 1 31 ? -0.548 -7.512 5.496 1.00 0.00 31 LEU A CA 14
ATOM 17698 C C . LEU A 1 31 ? -1.441 -6.652 4.607 1.00 0.00 31 LEU A C 14
ATOM 17699 O O . LEU A 1 31 ? -1.333 -6.687 3.381 1.00 0.00 31 LEU A O 14
ATOM 17715 N N . VAL A 1 32 ? -2.322 -5.878 5.234 1.00 0.00 32 VAL A N 14
ATOM 17716 C CA . VAL A 1 32 ? -3.231 -5.006 4.501 1.00 0.00 32 VAL A CA 14
ATOM 17717 C C . VAL A 1 32 ? -3.194 -3.585 5.052 1.00 0.00 32 VAL A C 14
ATOM 17718 O O . VAL A 1 32 ? -3.209 -3.379 6.266 1.00 0.00 32 VAL A O 14
ATOM 17731 N N . ILE A 1 33 ? -3.146 -2.608 4.153 1.00 0.00 33 ILE A N 14
ATOM 17732 C CA . ILE A 1 33 ? -3.108 -1.206 4.550 1.00 0.00 33 ILE A CA 14
ATOM 17733 C C . ILE A 1 33 ? -4.322 -0.842 5.397 1.00 0.00 33 ILE A C 14
ATOM 17734 O O . ILE A 1 33 ? -5.398 -0.560 4.870 1.00 0.00 33 ILE A O 14
ATOM 17750 N N . ALA A 1 34 ? -4.141 -0.848 6.714 1.00 0.00 34 ALA A N 14
ATOM 17751 C CA . ALA A 1 34 ? -5.221 -0.515 7.635 1.00 0.00 34 ALA A CA 14
ATOM 17752 C C . ALA A 1 34 ? -5.628 0.948 7.497 1.00 0.00 34 ALA A C 14
ATOM 17753 O O . ALA A 1 34 ? -6.815 1.272 7.463 1.00 0.00 34 ALA A O 14
ATOM 17760 N N . ARG A 1 35 ? -4.635 1.829 7.420 1.00 0.00 35 ARG A N 14
ATOM 17761 C CA . ARG A 1 35 ? -4.891 3.258 7.288 1.00 0.00 35 ARG A CA 14
ATOM 17762 C C . ARG A 1 35 ? -3.745 3.950 6.553 1.00 0.00 35 ARG A C 14
ATOM 17763 O O . ARG A 1 35 ? -2.609 3.475 6.568 1.00 0.00 35 ARG A O 14
ATOM 17784 N N . ILE A 1 36 ? -4.053 5.072 5.912 1.00 0.00 36 ILE A N 14
ATOM 17785 C CA . ILE A 1 36 ? -3.050 5.828 5.173 1.00 0.00 36 ILE A CA 14
ATOM 17786 C C . ILE A 1 36 ? -2.992 7.276 5.648 1.00 0.00 36 ILE A C 14
ATOM 17787 O O . ILE A 1 36 ? -3.913 8.058 5.406 1.00 0.00 36 ILE A O 14
ATOM 17803 N N . LEU A 1 37 ? -1.904 7.627 6.325 1.00 0.00 37 LEU A N 14
ATOM 17804 C CA . LEU A 1 37 ? -1.725 8.983 6.833 1.00 0.00 37 LEU A CA 14
ATOM 17805 C C . LEU A 1 37 ? -2.019 10.015 5.749 1.00 0.00 37 LEU A C 14
ATOM 17806 O O . LEU A 1 37 ? -1.221 10.212 4.831 1.00 0.00 37 LEU A O 14
ATOM 17822 N N . HIS A 1 38 ? -3.169 10.673 5.862 1.00 0.00 38 HIS A N 14
ATOM 17823 C CA . HIS A 1 38 ? -3.567 11.687 4.892 1.00 0.00 38 HIS A CA 14
ATOM 17824 C C . HIS A 1 38 ? -2.366 12.518 4.450 1.00 0.00 38 HIS A C 14
ATOM 17825 O O . HIS A 1 38 ? -1.389 12.655 5.185 1.00 0.00 38 HIS A O 14
ATOM 17840 N N . GLY A 1 39 ? -2.446 13.070 3.243 1.00 0.00 39 GLY A N 14
ATOM 17841 C CA . GLY A 1 39 ? -1.359 13.879 2.724 1.00 0.00 39 GLY A CA 14
ATOM 17842 C C . GLY A 1 39 ? -0.043 13.127 2.687 1.00 0.00 39 GLY A C 14
ATOM 17843 O O . GLY A 1 39 ? 0.718 13.147 3.653 1.00 0.00 39 GLY A O 14
ATOM 17847 N N . GLY A 1 40 ? 0.225 12.461 1.568 1.00 0.00 40 GLY A N 14
ATOM 17848 C CA . GLY A 1 40 ? 1.457 11.707 1.431 1.00 0.00 40 GLY A CA 14
ATOM 17849 C C . GLY A 1 40 ? 1.532 10.952 0.119 1.00 0.00 40 GLY A C 14
ATOM 17850 O O . GLY A 1 40 ? 0.638 11.063 -0.721 1.00 0.00 40 GLY A O 14
ATOM 17854 N N . MET A 1 41 ? 2.601 10.183 -0.060 1.00 0.00 41 MET A N 14
ATOM 17855 C CA . MET A 1 41 ? 2.788 9.407 -1.280 1.00 0.00 41 MET A CA 14
ATOM 17856 C C . MET A 1 41 ? 1.524 8.628 -1.629 1.00 0.00 41 MET A C 14
ATOM 17857 O O . MET A 1 41 ? 0.839 8.942 -2.602 1.00 0.00 41 MET A O 14
ATOM 17871 N N . VAL A 1 42 ? 1.220 7.611 -0.828 1.00 0.00 42 VAL A N 14
ATOM 17872 C CA . VAL A 1 42 ? 0.038 6.788 -1.053 1.00 0.00 42 VAL A CA 14
ATOM 17873 C C . VAL A 1 42 ? -1.231 7.634 -1.036 1.00 0.00 42 VAL A C 14
ATOM 17874 O O . VAL A 1 42 ? -2.014 7.614 -1.985 1.00 0.00 42 VAL A O 14
ATOM 17887 N N . ALA A 1 43 ? -1.427 8.376 0.048 1.00 0.00 43 ALA A N 14
ATOM 17888 C CA . ALA A 1 43 ? -2.599 9.231 0.187 1.00 0.00 43 ALA A CA 14
ATOM 17889 C C . ALA A 1 43 ? -2.926 9.932 -1.127 1.00 0.00 43 ALA A C 14
ATOM 17890 O O . ALA A 1 43 ? -4.070 9.918 -1.579 1.00 0.00 43 ALA A O 14
ATOM 17897 N N . GLN A 1 44 ? -1.914 10.545 -1.733 1.00 0.00 44 GLN A N 14
ATOM 17898 C CA . GLN A 1 44 ? -2.096 11.253 -2.994 1.00 0.00 44 GLN A CA 14
ATOM 17899 C C . GLN A 1 44 ? -2.262 10.272 -4.150 1.00 0.00 44 GLN A C 14
ATOM 17900 O O . GLN A 1 44 ? -3.077 10.487 -5.046 1.00 0.00 44 GLN A O 14
ATOM 17914 N N . GLN A 1 45 ? -1.482 9.195 -4.123 1.00 0.00 45 GLN A N 14
ATOM 17915 C CA . GLN A 1 45 ? -1.543 8.182 -5.170 1.00 0.00 45 GLN A CA 14
ATOM 17916 C C . GLN A 1 45 ? -2.687 7.206 -4.917 1.00 0.00 45 GLN A C 14
ATOM 17917 O O . GLN A 1 45 ? -2.590 6.329 -4.061 1.00 0.00 45 GLN A O 14
ATOM 17931 N N . GLY A 1 46 ? -3.772 7.366 -5.669 1.00 0.00 46 GLY A N 14
ATOM 17932 C CA . GLY A 1 46 ? -4.920 6.492 -5.511 1.00 0.00 46 GLY A CA 14
ATOM 17933 C C . GLY A 1 46 ? -4.574 5.034 -5.738 1.00 0.00 46 GLY A C 14
ATOM 17934 O O . GLY A 1 46 ? -5.282 4.140 -5.272 1.00 0.00 46 GLY A O 14
ATOM 17938 N N . LEU A 1 47 ? -3.483 4.791 -6.457 1.00 0.00 47 LEU A N 14
ATOM 17939 C CA . LEU A 1 47 ? -3.045 3.430 -6.746 1.00 0.00 47 LEU A CA 14
ATOM 17940 C C . LEU A 1 47 ? -3.253 2.523 -5.538 1.00 0.00 47 LEU A C 14
ATOM 17941 O O . LEU A 1 47 ? -3.790 1.421 -5.661 1.00 0.00 47 LEU A O 14
ATOM 17957 N N . LEU A 1 48 ? -2.826 2.993 -4.372 1.00 0.00 48 LEU A N 14
ATOM 17958 C CA . LEU A 1 48 ? -2.966 2.225 -3.139 1.00 0.00 48 LEU A CA 14
ATOM 17959 C C . LEU A 1 48 ? -3.998 2.863 -2.215 1.00 0.00 48 LEU A C 14
ATOM 17960 O O . LEU A 1 48 ? -4.127 4.087 -2.162 1.00 0.00 48 LEU A O 14
ATOM 17976 N N . HIS A 1 49 ? -4.730 2.027 -1.485 1.00 0.00 49 HIS A N 14
ATOM 17977 C CA . HIS A 1 49 ? -5.748 2.509 -0.560 1.00 0.00 49 HIS A CA 14
ATOM 17978 C C . HIS A 1 49 ? -6.046 1.466 0.513 1.00 0.00 49 HIS A C 14
ATOM 17979 O O . HIS A 1 49 ? -5.612 0.318 0.415 1.00 0.00 49 HIS A O 14
ATOM 17994 N N . VAL A 1 50 ? -6.788 1.874 1.538 1.00 0.00 50 VAL A N 14
ATOM 17995 C CA . VAL A 1 50 ? -7.144 0.974 2.629 1.00 0.00 50 VAL A CA 14
ATOM 17996 C C . VAL A 1 50 ? -7.831 -0.282 2.104 1.00 0.00 50 VAL A C 14
ATOM 17997 O O . VAL A 1 50 ? -8.981 -0.237 1.670 1.00 0.00 50 VAL A O 14
ATOM 18010 N N . GLY A 1 51 ? -7.117 -1.402 2.148 1.00 0.00 51 GLY A N 14
ATOM 18011 C CA . GLY A 1 51 ? -7.674 -2.656 1.675 1.00 0.00 51 GLY A CA 14
ATOM 18012 C C . GLY A 1 51 ? -6.812 -3.309 0.613 1.00 0.00 51 GLY A C 14
ATOM 18013 O O . GLY A 1 51 ? -7.305 -4.085 -0.206 1.00 0.00 51 GLY A O 14
ATOM 18017 N N . ASP A 1 52 ? -5.521 -2.995 0.626 1.00 0.00 52 ASP A N 14
ATOM 18018 C CA . ASP A 1 52 ? -4.588 -3.557 -0.344 1.00 0.00 52 ASP A CA 14
ATOM 18019 C C . ASP A 1 52 ? -3.673 -4.585 0.315 1.00 0.00 52 ASP A C 14
ATOM 18020 O O . ASP A 1 52 ? -2.992 -4.286 1.296 1.00 0.00 52 ASP A O 14
ATOM 18029 N N . ILE A 1 53 ? -3.664 -5.796 -0.230 1.00 0.00 53 ILE A N 14
ATOM 18030 C CA . ILE A 1 53 ? -2.834 -6.868 0.305 1.00 0.00 53 ILE A CA 14
ATOM 18031 C C . ILE A 1 53 ? -1.515 -6.973 -0.455 1.00 0.00 53 ILE A C 14
ATOM 18032 O O . ILE A 1 53 ? -1.502 -7.111 -1.678 1.00 0.00 53 ILE A O 14
ATOM 18048 N N . ILE A 1 54 ? -0.410 -6.909 0.279 1.00 0.00 54 ILE A N 14
ATOM 18049 C CA . ILE A 1 54 ? 0.914 -7.000 -0.325 1.00 0.00 54 ILE A CA 14
ATOM 18050 C C . ILE A 1 54 ? 1.467 -8.417 -0.226 1.00 0.00 54 ILE A C 14
ATOM 18051 O O . ILE A 1 54 ? 1.344 -9.073 0.809 1.00 0.00 54 ILE A O 14
ATOM 18067 N N . LYS A 1 55 ? 2.080 -8.884 -1.309 1.00 0.00 55 LYS A N 14
ATOM 18068 C CA . LYS A 1 55 ? 2.656 -10.223 -1.345 1.00 0.00 55 LYS A CA 14
ATOM 18069 C C . LYS A 1 55 ? 4.180 -10.161 -1.302 1.00 0.00 55 LYS A C 14
ATOM 18070 O O . LYS A 1 55 ? 4.809 -10.759 -0.430 1.00 0.00 55 LYS A O 14
ATOM 18089 N N . GLU A 1 56 ? 4.764 -9.433 -2.248 1.00 0.00 56 GLU A N 14
ATOM 18090 C CA . GLU A 1 56 ? 6.214 -9.293 -2.316 1.00 0.00 56 GLU A CA 14
ATOM 18091 C C . GLU A 1 56 ? 6.605 -7.882 -2.744 1.00 0.00 56 GLU A C 14
ATOM 18092 O O . GLU A 1 56 ? 5.871 -7.216 -3.474 1.00 0.00 56 GLU A O 14
ATOM 18104 N N . VAL A 1 57 ? 7.768 -7.431 -2.283 1.00 0.00 57 VAL A N 14
ATOM 18105 C CA . VAL A 1 57 ? 8.258 -6.099 -2.617 1.00 0.00 57 VAL A CA 14
ATOM 18106 C C . VAL A 1 57 ? 9.706 -6.149 -3.092 1.00 0.00 57 VAL A C 14
ATOM 18107 O O . VAL A 1 57 ? 10.609 -6.484 -2.326 1.00 0.00 57 VAL A O 14
ATOM 18120 N N . ASN A 1 58 ? 9.919 -5.813 -4.360 1.00 0.00 58 ASN A N 14
ATOM 18121 C CA . ASN A 1 58 ? 11.258 -5.820 -4.937 1.00 0.00 58 ASN A CA 14
ATOM 18122 C C . ASN A 1 58 ? 11.877 -7.212 -4.860 1.00 0.00 58 ASN A C 14
ATOM 18123 O O . ASN A 1 58 ? 13.085 -7.357 -4.680 1.00 0.00 58 ASN A O 14
ATOM 18134 N N . GLY A 1 59 ? 11.039 -8.235 -4.999 1.00 0.00 59 GLY A N 14
ATOM 18135 C CA . GLY A 1 59 ? 11.521 -9.602 -4.943 1.00 0.00 59 GLY A CA 14
ATOM 18136 C C . GLY A 1 59 ? 11.956 -10.007 -3.549 1.00 0.00 59 GLY A C 14
ATOM 18137 O O . GLY A 1 59 ? 12.870 -10.815 -3.387 1.00 0.00 59 GLY A O 14
ATOM 18141 N N . GLN A 1 60 ? 11.302 -9.442 -2.539 1.00 0.00 60 GLN A N 14
ATOM 18142 C CA . GLN A 1 60 ? 11.629 -9.747 -1.151 1.00 0.00 60 GLN A CA 14
ATOM 18143 C C . GLN A 1 60 ? 10.363 -9.907 -0.316 1.00 0.00 60 GLN A C 14
ATOM 18144 O O . GLN A 1 60 ? 9.370 -9.206 -0.509 1.00 0.00 60 GLN A O 14
ATOM 18158 N N . PRO A 1 61 ? 10.396 -10.854 0.634 1.00 0.00 61 PRO A N 14
ATOM 18159 C CA . PRO A 1 61 ? 9.259 -11.128 1.518 1.00 0.00 61 PRO A CA 14
ATOM 18160 C C . PRO A 1 61 ? 9.012 -9.999 2.513 1.00 0.00 61 PRO A C 14
ATOM 18161 O O . PRO A 1 61 ? 9.921 -9.579 3.228 1.00 0.00 61 PRO A O 14
ATOM 18172 N N . VAL A 1 62 ? 7.776 -9.512 2.553 1.00 0.00 62 VAL A N 14
ATOM 18173 C CA . VAL A 1 62 ? 7.409 -8.432 3.462 1.00 0.00 62 VAL A CA 14
ATOM 18174 C C . VAL A 1 62 ? 7.312 -8.933 4.899 1.00 0.00 62 VAL A C 14
ATOM 18175 O O . VAL A 1 62 ? 7.683 -8.230 5.838 1.00 0.00 62 VAL A O 14
ATOM 18188 N N . GLY A 1 63 ? 6.811 -10.153 5.062 1.00 0.00 63 GLY A N 14
ATOM 18189 C CA . GLY A 1 63 ? 6.674 -10.728 6.388 1.00 0.00 63 GLY A CA 14
ATOM 18190 C C . GLY A 1 63 ? 5.357 -10.363 7.045 1.00 0.00 63 GLY A C 14
ATOM 18191 O O . GLY A 1 63 ? 4.652 -9.468 6.581 1.00 0.00 63 GLY A O 14
ATOM 18195 N N . SER A 1 64 ? 5.025 -11.060 8.127 1.00 0.00 64 SER A N 14
ATOM 18196 C CA . SER A 1 64 ? 3.781 -10.809 8.845 1.00 0.00 64 SER A CA 14
ATOM 18197 C C . SER A 1 64 ? 3.973 -9.725 9.902 1.00 0.00 64 SER A C 14
ATOM 18198 O O . SER A 1 64 ? 3.442 -9.819 11.008 1.00 0.00 64 SER A O 14
ATOM 18206 N N . ASP A 1 65 ? 4.738 -8.696 9.552 1.00 0.00 65 ASP A N 14
ATOM 18207 C CA . ASP A 1 65 ? 5.001 -7.593 10.469 1.00 0.00 65 ASP A CA 14
ATOM 18208 C C . ASP A 1 65 ? 4.771 -6.250 9.782 1.00 0.00 65 ASP A C 14
ATOM 18209 O O . ASP A 1 65 ? 5.527 -5.836 8.903 1.00 0.00 65 ASP A O 14
ATOM 18218 N N . PRO A 1 66 ? 3.701 -5.551 10.191 1.00 0.00 66 PRO A N 14
ATOM 18219 C CA . PRO A 1 66 ? 3.346 -4.245 9.629 1.00 0.00 66 PRO A CA 14
ATOM 18220 C C . PRO A 1 66 ? 4.334 -3.154 10.029 1.00 0.00 66 PRO A C 14
ATOM 18221 O O . PRO A 1 66 ? 4.818 -2.402 9.183 1.00 0.00 66 PRO A O 14
ATOM 18232 N N . ARG A 1 67 ? 4.628 -3.074 11.322 1.00 0.00 67 ARG A N 14
ATOM 18233 C CA . ARG A 1 67 ? 5.558 -2.075 11.834 1.00 0.00 67 ARG A CA 14
ATOM 18234 C C . ARG A 1 67 ? 6.950 -2.273 11.242 1.00 0.00 67 ARG A C 14
ATOM 18235 O O . ARG A 1 67 ? 7.725 -1.325 11.121 1.00 0.00 67 ARG A O 14
ATOM 18256 N N . ALA A 1 68 ? 7.260 -3.513 10.876 1.00 0.00 68 ALA A N 14
ATOM 18257 C CA . ALA A 1 68 ? 8.558 -3.835 10.295 1.00 0.00 68 ALA A CA 14
ATOM 18258 C C . ALA A 1 68 ? 8.580 -3.537 8.800 1.00 0.00 68 ALA A C 14
ATOM 18259 O O . ALA A 1 68 ? 9.630 -3.230 8.233 1.00 0.00 68 ALA A O 14
ATOM 18266 N N . LEU A 1 69 ? 7.417 -3.629 8.166 1.00 0.00 69 LEU A N 14
ATOM 18267 C CA . LEU A 1 69 ? 7.302 -3.369 6.735 1.00 0.00 69 LEU A CA 14
ATOM 18268 C C . LEU A 1 69 ? 7.490 -1.885 6.434 1.00 0.00 69 LEU A C 14
ATOM 18269 O O . LEU A 1 69 ? 8.382 -1.504 5.677 1.00 0.00 69 LEU A O 14
ATOM 18285 N N . GLN A 1 70 ? 6.645 -1.054 7.035 1.00 0.00 70 GLN A N 14
ATOM 18286 C CA . GLN A 1 70 ? 6.719 0.388 6.832 1.00 0.00 70 GLN A CA 14
ATOM 18287 C C . GLN A 1 70 ? 8.157 0.882 6.954 1.00 0.00 70 GLN A C 14
ATOM 18288 O O . GLN A 1 70 ? 8.512 1.927 6.410 1.00 0.00 70 GLN A O 14
ATOM 18302 N N . GLU A 1 71 ? 8.980 0.122 7.671 1.00 0.00 71 GLU A N 14
ATOM 18303 C CA . GLU A 1 71 ? 10.379 0.484 7.864 1.00 0.00 71 GLU A CA 14
ATOM 18304 C C . GLU A 1 71 ? 11.225 0.043 6.673 1.00 0.00 71 GLU A C 14
ATOM 18305 O O . GLU A 1 71 ? 12.181 0.719 6.292 1.00 0.00 71 GLU A O 14
ATOM 18317 N N . LEU A 1 72 ? 10.866 -1.095 6.090 1.00 0.00 72 LEU A N 14
ATOM 18318 C CA . LEU A 1 72 ? 11.591 -1.629 4.942 1.00 0.00 72 LEU A CA 14
ATOM 18319 C C . LEU A 1 72 ? 11.618 -0.620 3.799 1.00 0.00 72 LEU A C 14
ATOM 18320 O O . LEU A 1 72 ? 12.650 -0.422 3.155 1.00 0.00 72 LEU A O 14
ATOM 18336 N N . LEU A 1 73 ? 10.479 0.017 3.551 1.00 0.00 73 LEU A N 14
ATOM 18337 C CA . LEU A 1 73 ? 10.372 1.008 2.486 1.00 0.00 73 LEU A CA 14
ATOM 18338 C C . LEU A 1 73 ? 11.205 2.244 2.807 1.00 0.00 73 LEU A C 14
ATOM 18339 O O . LEU A 1 73 ? 11.992 2.707 1.980 1.00 0.00 73 LEU A O 14
ATOM 18355 N N . ARG A 1 74 ? 11.029 2.773 4.014 1.00 0.00 74 ARG A N 14
ATOM 18356 C CA . ARG A 1 74 ? 11.766 3.956 4.444 1.00 0.00 74 ARG A CA 14
ATOM 18357 C C . ARG A 1 74 ? 13.190 3.938 3.898 1.00 0.00 74 ARG A C 14
ATOM 18358 O O . ARG A 1 74 ? 13.737 4.976 3.527 1.00 0.00 74 ARG A O 14
ATOM 18379 N N . ASN A 1 75 ? 13.786 2.750 3.851 1.00 0.00 75 ASN A N 14
ATOM 18380 C CA . ASN A 1 75 ? 15.147 2.597 3.351 1.00 0.00 75 ASN A CA 14
ATOM 18381 C C . ASN A 1 75 ? 15.155 2.439 1.833 1.00 0.00 75 ASN A C 14
ATOM 18382 O O . ASN A 1 75 ? 15.988 3.024 1.142 1.00 0.00 75 ASN A O 14
ATOM 18393 N N . ALA A 1 76 ? 14.220 1.644 1.322 1.00 0.00 76 ALA A N 14
ATOM 18394 C CA . ALA A 1 76 ? 14.117 1.411 -0.113 1.00 0.00 76 ALA A CA 14
ATOM 18395 C C . ALA A 1 76 ? 14.127 2.726 -0.885 1.00 0.00 76 ALA A C 14
ATOM 18396 O O . ALA A 1 76 ? 13.276 3.589 -0.670 1.00 0.00 76 ALA A O 14
ATOM 18403 N N . SER A 1 77 ? 15.095 2.872 -1.784 1.00 0.00 77 SER A N 14
ATOM 18404 C CA . SER A 1 77 ? 15.218 4.084 -2.585 1.00 0.00 77 SER A CA 14
ATOM 18405 C C . SER A 1 77 ? 15.103 3.766 -4.073 1.00 0.00 77 SER A C 14
ATOM 18406 O O . SER A 1 77 ? 15.178 2.607 -4.479 1.00 0.00 77 SER A O 14
ATOM 18414 N N . GLY A 1 78 ? 14.920 4.806 -4.881 1.00 0.00 78 GLY A N 14
ATOM 18415 C CA . GLY A 1 78 ? 14.797 4.618 -6.315 1.00 0.00 78 GLY A CA 14
ATOM 18416 C C . GLY A 1 78 ? 13.447 4.056 -6.713 1.00 0.00 78 GLY A C 14
ATOM 18417 O O . GLY A 1 78 ? 12.464 4.214 -5.989 1.00 0.00 78 GLY A O 14
ATOM 18421 N N . SER A 1 79 ? 13.397 3.399 -7.867 1.00 0.00 79 SER A N 14
ATOM 18422 C CA . SER A 1 79 ? 12.156 2.816 -8.363 1.00 0.00 79 SER A CA 14
ATOM 18423 C C . SER A 1 79 ? 11.809 1.543 -7.597 1.00 0.00 79 SER A C 14
ATOM 18424 O O . SER A 1 79 ? 12.307 0.462 -7.910 1.00 0.00 79 SER A O 14
ATOM 18432 N N . VAL A 1 80 ? 10.952 1.680 -6.590 1.00 0.00 80 VAL A N 14
ATOM 18433 C CA . VAL A 1 80 ? 10.537 0.542 -5.779 1.00 0.00 80 VAL A CA 14
ATOM 18434 C C . VAL A 1 80 ? 9.257 -0.083 -6.323 1.00 0.00 80 VAL A C 14
ATOM 18435 O O . VAL A 1 80 ? 8.324 0.624 -6.707 1.00 0.00 80 VAL A O 14
ATOM 18448 N N . ILE A 1 81 ? 9.219 -1.411 -6.352 1.00 0.00 81 ILE A N 14
ATOM 18449 C CA . ILE A 1 81 ? 8.053 -2.131 -6.847 1.00 0.00 81 ILE A CA 14
ATOM 18450 C C . ILE A 1 81 ? 7.305 -2.816 -5.708 1.00 0.00 81 ILE A C 14
ATOM 18451 O O . ILE A 1 81 ? 7.915 -3.419 -4.825 1.00 0.00 81 ILE A O 14
ATOM 18467 N N . LEU A 1 82 ? 5.980 -2.720 -5.736 1.00 0.00 82 LEU A N 14
ATOM 18468 C CA . LEU A 1 82 ? 5.148 -3.332 -4.706 1.00 0.00 82 LEU A CA 14
ATOM 18469 C C . LEU A 1 82 ? 4.047 -4.184 -5.331 1.00 0.00 82 LEU A C 14
ATOM 18470 O O . LEU A 1 82 ? 3.230 -3.690 -6.109 1.00 0.00 82 LEU A O 14
ATOM 18486 N N . LYS A 1 83 ? 4.030 -5.467 -4.985 1.00 0.00 83 LYS A N 14
ATOM 18487 C CA . LYS A 1 83 ? 3.029 -6.388 -5.509 1.00 0.00 83 LYS A CA 14
ATOM 18488 C C . LYS A 1 83 ? 1.775 -6.379 -4.640 1.00 0.00 83 LYS A C 14
ATOM 18489 O O . LYS A 1 83 ? 1.811 -6.782 -3.478 1.00 0.00 83 LYS A O 14
ATOM 18508 N N . ILE A 1 84 ? 0.668 -5.918 -5.213 1.00 0.00 84 ILE A N 14
ATOM 18509 C CA . ILE A 1 84 ? -0.597 -5.859 -4.491 1.00 0.00 84 ILE A CA 14
ATOM 18510 C C . ILE A 1 84 ? -1.559 -6.937 -4.980 1.00 0.00 84 ILE A C 14
ATOM 18511 O O . ILE A 1 84 ? -1.428 -7.443 -6.095 1.00 0.00 84 ILE A O 14
ATOM 18527 N N . LEU A 1 85 ? -2.528 -7.283 -4.139 1.00 0.00 85 LEU A N 14
ATOM 18528 C CA . LEU A 1 85 ? -3.514 -8.300 -4.485 1.00 0.00 85 LEU A CA 14
ATOM 18529 C C . LEU A 1 85 ? -4.864 -7.990 -3.846 1.00 0.00 85 LEU A C 14
ATOM 18530 O O . LEU A 1 85 ? -4.941 -7.258 -2.858 1.00 0.00 85 LEU A O 14
ATOM 18546 N N . SER A 1 86 ? -5.926 -8.552 -4.414 1.00 0.00 86 SER A N 14
ATOM 18547 C CA . SER A 1 86 ? -7.273 -8.334 -3.900 1.00 0.00 86 SER A CA 14
ATOM 18548 C C . SER A 1 86 ? -7.667 -9.437 -2.923 1.00 0.00 86 SER A C 14
ATOM 18549 O O . SER A 1 86 ? -7.005 -10.471 -2.836 1.00 0.00 86 SER A O 14
ATOM 18557 N N . GLY A 1 87 ? -8.752 -9.209 -2.189 1.00 0.00 87 GLY A N 14
ATOM 18558 C CA . GLY A 1 87 ? -9.217 -10.192 -1.227 1.00 0.00 87 GLY A CA 14
ATOM 18559 C C . GLY A 1 87 ? -10.726 -10.191 -1.081 1.00 0.00 87 GLY A C 14
ATOM 18560 O O . GLY A 1 87 ? -11.436 -9.444 -1.754 1.00 0.00 87 GLY A O 14
ATOM 18564 N N . PRO A 1 88 ? -11.237 -11.046 -0.183 1.00 0.00 88 PRO A N 14
ATOM 18565 C CA . PRO A 1 88 ? -12.677 -11.161 0.070 1.00 0.00 88 PRO A CA 14
ATOM 18566 C C . PRO A 1 88 ? -13.242 -9.932 0.773 1.00 0.00 88 PRO A C 14
ATOM 18567 O O . PRO A 1 88 ? -12.998 -9.718 1.961 1.00 0.00 88 PRO A O 14
ATOM 18578 N N . SER A 1 89 ? -13.997 -9.127 0.033 1.00 0.00 89 SER A N 14
ATOM 18579 C CA . SER A 1 89 ? -14.594 -7.917 0.586 1.00 0.00 89 SER A CA 14
ATOM 18580 C C . SER A 1 89 ? -15.873 -8.243 1.352 1.00 0.00 89 SER A C 14
ATOM 18581 O O . SER A 1 89 ? -16.086 -7.756 2.462 1.00 0.00 89 SER A O 14
ATOM 18589 N N . SER A 1 90 ? -16.721 -9.070 0.750 1.00 0.00 90 SER A N 14
ATOM 18590 C CA . SER A 1 90 ? -17.981 -9.459 1.372 1.00 0.00 90 SER A CA 14
ATOM 18591 C C . SER A 1 90 ? -17.768 -10.600 2.363 1.00 0.00 90 SER A C 14
ATOM 18592 O O . SER A 1 90 ? -18.232 -10.544 3.501 1.00 0.00 90 SER A O 14
ATOM 18600 N N . GLY A 1 91 ? -17.062 -11.636 1.920 1.00 0.00 91 GLY A N 14
ATOM 18601 C CA . GLY A 1 91 ? -16.799 -12.776 2.779 1.00 0.00 91 GLY A CA 14
ATOM 18602 C C . GLY A 1 91 ? -16.370 -12.365 4.173 1.00 0.00 91 GLY A C 14
ATOM 18603 O O . GLY A 1 91 ? -15.668 -13.108 4.859 1.00 0.00 91 GLY A O 14
ATOM 18607 N N . GLY A 1 1 ? 6.338 -15.890 -14.062 1.00 0.00 1 GLY A N 15
ATOM 18608 C CA . GLY A 1 1 ? 5.964 -15.967 -15.462 1.00 0.00 1 GLY A CA 15
ATOM 18609 C C . GLY A 1 1 ? 4.567 -16.520 -15.660 1.00 0.00 1 GLY A C 15
ATOM 18610 O O . GLY A 1 1 ? 3.664 -16.238 -14.872 1.00 0.00 1 GLY A O 15
ATOM 18614 N N . SER A 1 2 ? 4.388 -17.307 -16.715 1.00 0.00 2 SER A N 15
ATOM 18615 C CA . SER A 1 2 ? 3.088 -17.897 -17.017 1.00 0.00 2 SER A CA 15
ATOM 18616 C C . SER A 1 2 ? 2.347 -18.262 -15.735 1.00 0.00 2 SER A C 15
ATOM 18617 O O . SER A 1 2 ? 1.264 -17.745 -15.462 1.00 0.00 2 SER A O 15
ATOM 18625 N N . SER A 1 3 ? 2.938 -19.158 -14.951 1.00 0.00 3 SER A N 15
ATOM 18626 C CA . SER A 1 3 ? 2.333 -19.597 -13.699 1.00 0.00 3 SER A CA 15
ATOM 18627 C C . SER A 1 3 ? 2.465 -18.521 -12.626 1.00 0.00 3 SER A C 15
ATOM 18628 O O . SER A 1 3 ? 3.058 -17.468 -12.856 1.00 0.00 3 SER A O 15
ATOM 18636 N N . GLY A 1 4 ? 1.907 -18.795 -11.450 1.00 0.00 4 GLY A N 15
ATOM 18637 C CA . GLY A 1 4 ? 1.972 -17.842 -10.358 1.00 0.00 4 GLY A CA 15
ATOM 18638 C C . GLY A 1 4 ? 0.773 -16.915 -10.325 1.00 0.00 4 GLY A C 15
ATOM 18639 O O . GLY A 1 4 ? -0.371 -17.366 -10.371 1.00 0.00 4 GLY A O 15
ATOM 18643 N N . SER A 1 5 ? 1.035 -15.614 -10.243 1.00 0.00 5 SER A N 15
ATOM 18644 C CA . SER A 1 5 ? -0.031 -14.621 -10.198 1.00 0.00 5 SER A CA 15
ATOM 18645 C C . SER A 1 5 ? 0.538 -13.208 -10.285 1.00 0.00 5 SER A C 15
ATOM 18646 O O . SER A 1 5 ? 1.648 -12.945 -9.824 1.00 0.00 5 SER A O 15
ATOM 18654 N N . SER A 1 6 ? -0.232 -12.303 -10.881 1.00 0.00 6 SER A N 15
ATOM 18655 C CA . SER A 1 6 ? 0.196 -10.917 -11.033 1.00 0.00 6 SER A CA 15
ATOM 18656 C C . SER A 1 6 ? -0.645 -9.990 -10.161 1.00 0.00 6 SER A C 15
ATOM 18657 O O . SER A 1 6 ? -1.715 -10.367 -9.686 1.00 0.00 6 SER A O 15
ATOM 18665 N N . GLY A 1 7 ? -0.151 -8.773 -9.954 1.00 0.00 7 GLY A N 15
ATOM 18666 C CA . GLY A 1 7 ? -0.867 -7.810 -9.138 1.00 0.00 7 GLY A CA 15
ATOM 18667 C C . GLY A 1 7 ? -0.747 -6.396 -9.671 1.00 0.00 7 GLY A C 15
ATOM 18668 O O . GLY A 1 7 ? -0.448 -6.192 -10.848 1.00 0.00 7 GLY A O 15
ATOM 18672 N N . ARG A 1 8 ? -0.983 -5.417 -8.804 1.00 0.00 8 ARG A N 15
ATOM 18673 C CA . ARG A 1 8 ? -0.902 -4.015 -9.194 1.00 0.00 8 ARG A CA 15
ATOM 18674 C C . ARG A 1 8 ? 0.521 -3.487 -9.036 1.00 0.00 8 ARG A C 15
ATOM 18675 O O . ARG A 1 8 ? 0.746 -2.465 -8.389 1.00 0.00 8 ARG A O 15
ATOM 18696 N N . MET A 1 9 ? 1.477 -4.192 -9.632 1.00 0.00 9 MET A N 15
ATOM 18697 C CA . MET A 1 9 ? 2.878 -3.794 -9.558 1.00 0.00 9 MET A CA 15
ATOM 18698 C C . MET A 1 9 ? 3.036 -2.303 -9.839 1.00 0.00 9 MET A C 15
ATOM 18699 O O . MET A 1 9 ? 3.115 -1.884 -10.994 1.00 0.00 9 MET A O 15
ATOM 18713 N N . VAL A 1 10 ? 3.080 -1.506 -8.776 1.00 0.00 10 VAL A N 15
ATOM 18714 C CA . VAL A 1 10 ? 3.229 -0.062 -8.909 1.00 0.00 10 VAL A CA 15
ATOM 18715 C C . VAL A 1 10 ? 4.667 0.369 -8.646 1.00 0.00 10 VAL A C 15
ATOM 18716 O O . VAL A 1 10 ? 5.282 -0.047 -7.665 1.00 0.00 10 VAL A O 15
ATOM 18729 N N . GLY A 1 11 ? 5.200 1.206 -9.531 1.00 0.00 11 GLY A N 15
ATOM 18730 C CA . GLY A 1 11 ? 6.563 1.680 -9.378 1.00 0.00 11 GLY A CA 15
ATOM 18731 C C . GLY A 1 11 ? 6.627 3.103 -8.860 1.00 0.00 11 GLY A C 15
ATOM 18732 O O . GLY A 1 11 ? 6.203 4.038 -9.541 1.00 0.00 11 GLY A O 15
ATOM 18736 N N . ILE A 1 12 ? 7.156 3.269 -7.653 1.00 0.00 12 ILE A N 15
ATOM 18737 C CA . ILE A 1 12 ? 7.273 4.588 -7.045 1.00 0.00 12 ILE A CA 15
ATOM 18738 C C . ILE A 1 12 ? 8.713 5.088 -7.087 1.00 0.00 12 ILE A C 15
ATOM 18739 O O . ILE A 1 12 ? 9.653 4.319 -6.886 1.00 0.00 12 ILE A O 15
ATOM 18755 N N . ARG A 1 13 ? 8.878 6.380 -7.348 1.00 0.00 13 ARG A N 15
ATOM 18756 C CA . ARG A 1 13 ? 10.204 6.983 -7.416 1.00 0.00 13 ARG A CA 15
ATOM 18757 C C . ARG A 1 13 ? 10.449 7.894 -6.217 1.00 0.00 13 ARG A C 15
ATOM 18758 O O . ARG A 1 13 ? 10.124 9.081 -6.248 1.00 0.00 13 ARG A O 15
ATOM 18779 N N . LYS A 1 14 ? 11.024 7.330 -5.160 1.00 0.00 14 LYS A N 15
ATOM 18780 C CA . LYS A 1 14 ? 11.314 8.090 -3.950 1.00 0.00 14 LYS A CA 15
ATOM 18781 C C . LYS A 1 14 ? 12.819 8.215 -3.733 1.00 0.00 14 LYS A C 15
ATOM 18782 O O . LYS A 1 14 ? 13.615 7.764 -4.557 1.00 0.00 14 LYS A O 15
ATOM 18801 N N . THR A 1 15 ? 13.203 8.830 -2.619 1.00 0.00 15 THR A N 15
ATOM 18802 C CA . THR A 1 15 ? 14.612 9.014 -2.295 1.00 0.00 15 THR A CA 15
ATOM 18803 C C . THR A 1 15 ? 14.952 8.390 -0.946 1.00 0.00 15 THR A C 15
ATOM 18804 O O . THR A 1 15 ? 14.175 8.481 0.004 1.00 0.00 15 THR A O 15
ATOM 18815 N N . ALA A 1 16 ? 16.117 7.756 -0.870 1.00 0.00 16 ALA A N 15
ATOM 18816 C CA . ALA A 1 16 ? 16.561 7.118 0.363 1.00 0.00 16 ALA A CA 15
ATOM 18817 C C . ALA A 1 16 ? 16.182 7.954 1.580 1.00 0.00 16 ALA A C 15
ATOM 18818 O O . ALA A 1 16 ? 16.710 9.046 1.785 1.00 0.00 16 ALA A O 15
ATOM 18825 N N . GLY A 1 17 ? 15.261 7.434 2.387 1.00 0.00 17 GLY A N 15
ATOM 18826 C CA . GLY A 1 17 ? 14.826 8.147 3.573 1.00 0.00 17 GLY A CA 15
ATOM 18827 C C . GLY A 1 17 ? 13.317 8.258 3.663 1.00 0.00 17 GLY A C 15
ATOM 18828 O O . GLY A 1 17 ? 12.694 7.643 4.527 1.00 0.00 17 GLY A O 15
ATOM 18832 N N . GLU A 1 18 ? 12.729 9.047 2.768 1.00 0.00 18 GLU A N 15
ATOM 18833 C CA . GLU A 1 18 ? 11.284 9.238 2.753 1.00 0.00 18 GLU A CA 15
ATOM 18834 C C . GLU A 1 18 ? 10.557 7.900 2.861 1.00 0.00 18 GLU A C 15
ATOM 18835 O O . GLU A 1 18 ? 11.071 6.866 2.434 1.00 0.00 18 GLU A O 15
ATOM 18847 N N . HIS A 1 19 ? 9.358 7.930 3.435 1.00 0.00 19 HIS A N 15
ATOM 18848 C CA . HIS A 1 19 ? 8.560 6.720 3.599 1.00 0.00 19 HIS A CA 15
ATOM 18849 C C . HIS A 1 19 ? 7.142 6.930 3.077 1.00 0.00 19 HIS A C 15
ATOM 18850 O O . HIS A 1 19 ? 6.742 8.054 2.769 1.00 0.00 19 HIS A O 15
ATOM 18865 N N . LEU A 1 20 ? 6.386 5.842 2.979 1.00 0.00 20 LEU A N 15
ATOM 18866 C CA . LEU A 1 20 ? 5.012 5.906 2.493 1.00 0.00 20 LEU A CA 15
ATOM 18867 C C . LEU A 1 20 ? 4.116 6.639 3.487 1.00 0.00 20 LEU A C 15
ATOM 18868 O O . LEU A 1 20 ? 3.500 7.651 3.156 1.00 0.00 20 LEU A O 15
ATOM 18884 N N . GLY A 1 21 ? 4.050 6.120 4.710 1.00 0.00 21 GLY A N 15
ATOM 18885 C CA . GLY A 1 21 ? 3.230 6.739 5.735 1.00 0.00 21 GLY A CA 15
ATOM 18886 C C . GLY A 1 21 ? 1.884 6.059 5.888 1.00 0.00 21 GLY A C 15
ATOM 18887 O O . GLY A 1 21 ? 0.846 6.720 5.924 1.00 0.00 21 GLY A O 15
ATOM 18891 N N . VAL A 1 22 ? 1.899 4.733 5.978 1.00 0.00 22 VAL A N 15
ATOM 18892 C CA . VAL A 1 22 ? 0.670 3.962 6.127 1.00 0.00 22 VAL A CA 15
ATOM 18893 C C . VAL A 1 22 ? 0.813 2.905 7.217 1.00 0.00 22 VAL A C 15
ATOM 18894 O O . VAL A 1 22 ? 1.924 2.512 7.575 1.00 0.00 22 VAL A O 15
ATOM 18907 N N . THR A 1 23 ? -0.319 2.447 7.742 1.00 0.00 23 THR A N 15
ATOM 18908 C CA . THR A 1 23 ? -0.321 1.436 8.791 1.00 0.00 23 THR A CA 15
ATOM 18909 C C . THR A 1 23 ? -1.021 0.164 8.328 1.00 0.00 23 THR A C 15
ATOM 18910 O O . THR A 1 23 ? -2.197 0.188 7.963 1.00 0.00 23 THR A O 15
ATOM 18921 N N . PHE A 1 24 ? -0.291 -0.947 8.344 1.00 0.00 24 PHE A N 15
ATOM 18922 C CA . PHE A 1 24 ? -0.843 -2.230 7.925 1.00 0.00 24 PHE A CA 15
ATOM 18923 C C . PHE A 1 24 ? -1.256 -3.065 9.133 1.00 0.00 24 PHE A C 15
ATOM 18924 O O . PHE A 1 24 ? -0.802 -2.825 10.252 1.00 0.00 24 PHE A O 15
ATOM 18941 N N . ARG A 1 25 ? -2.120 -4.047 8.899 1.00 0.00 25 ARG A N 15
ATOM 18942 C CA . ARG A 1 25 ? -2.596 -4.918 9.967 1.00 0.00 25 ARG A CA 15
ATOM 18943 C C . ARG A 1 25 ? -2.440 -6.386 9.583 1.00 0.00 25 ARG A C 15
ATOM 18944 O O . ARG A 1 25 ? -2.453 -6.735 8.403 1.00 0.00 25 ARG A O 15
ATOM 18965 N N . VAL A 1 26 ? -2.291 -7.243 10.589 1.00 0.00 26 VAL A N 15
ATOM 18966 C CA . VAL A 1 26 ? -2.132 -8.673 10.357 1.00 0.00 26 VAL A CA 15
ATOM 18967 C C . VAL A 1 26 ? -3.450 -9.412 10.558 1.00 0.00 26 VAL A C 15
ATOM 18968 O O . VAL A 1 26 ? -3.928 -9.553 11.683 1.00 0.00 26 VAL A O 15
ATOM 18981 N N . GLU A 1 27 ? -4.033 -9.883 9.460 1.00 0.00 27 GLU A N 15
ATOM 18982 C CA . GLU A 1 27 ? -5.297 -10.607 9.516 1.00 0.00 27 GLU A CA 15
ATOM 18983 C C . GLU A 1 27 ? -5.058 -12.104 9.695 1.00 0.00 27 GLU A C 15
ATOM 18984 O O . GLU A 1 27 ? -5.632 -12.733 10.583 1.00 0.00 27 GLU A O 15
ATOM 18996 N N . GLY A 1 28 ? -4.207 -12.667 8.844 1.00 0.00 28 GLY A N 15
ATOM 18997 C CA . GLY A 1 28 ? -3.907 -14.085 8.923 1.00 0.00 28 GLY A CA 15
ATOM 18998 C C . GLY A 1 28 ? -2.745 -14.483 8.035 1.00 0.00 28 GLY A C 15
ATOM 18999 O O . GLY A 1 28 ? -2.849 -15.424 7.249 1.00 0.00 28 GLY A O 15
ATOM 19003 N N . GLY A 1 29 ? -1.634 -13.763 8.158 1.00 0.00 29 GLY A N 15
ATOM 19004 C CA . GLY A 1 29 ? -0.465 -14.060 7.352 1.00 0.00 29 GLY A CA 15
ATOM 19005 C C . GLY A 1 29 ? -0.165 -12.972 6.341 1.00 0.00 29 GLY A C 15
ATOM 19006 O O . GLY A 1 29 ? 0.996 -12.699 6.040 1.00 0.00 29 GLY A O 15
ATOM 19010 N N . GLU A 1 30 ? -1.215 -12.349 5.815 1.00 0.00 30 GLU A N 15
ATOM 19011 C CA . GLU A 1 30 ? -1.058 -11.286 4.830 1.00 0.00 30 GLU A CA 15
ATOM 19012 C C . GLU A 1 30 ? -1.173 -9.914 5.487 1.00 0.00 30 GLU A C 15
ATOM 19013 O O . GLU A 1 30 ? -1.671 -9.789 6.607 1.00 0.00 30 GLU A O 15
ATOM 19025 N N . LEU A 1 31 ? -0.710 -8.887 4.783 1.00 0.00 31 LEU A N 15
ATOM 19026 C CA . LEU A 1 31 ? -0.761 -7.522 5.297 1.00 0.00 31 LEU A CA 15
ATOM 19027 C C . LEU A 1 31 ? -1.735 -6.671 4.489 1.00 0.00 31 LEU A C 15
ATOM 19028 O O . LEU A 1 31 ? -1.736 -6.710 3.259 1.00 0.00 31 LEU A O 15
ATOM 19044 N N . VAL A 1 32 ? -2.562 -5.902 5.189 1.00 0.00 32 VAL A N 15
ATOM 19045 C CA . VAL A 1 32 ? -3.539 -5.038 4.537 1.00 0.00 32 VAL A CA 15
ATOM 19046 C C . VAL A 1 32 ? -3.482 -3.622 5.098 1.00 0.00 32 VAL A C 15
ATOM 19047 O O . VAL A 1 32 ? -3.418 -3.427 6.313 1.00 0.00 32 VAL A O 15
ATOM 19060 N N . ILE A 1 33 ? -3.507 -2.637 4.207 1.00 0.00 33 ILE A N 15
ATOM 19061 C CA . ILE A 1 33 ? -3.460 -1.238 4.614 1.00 0.00 33 ILE A CA 15
ATOM 19062 C C . ILE A 1 33 ? -4.616 -0.898 5.548 1.00 0.00 33 ILE A C 15
ATOM 19063 O O . ILE A 1 33 ? -5.757 -0.751 5.112 1.00 0.00 33 ILE A O 15
ATOM 19079 N N . ALA A 1 34 ? -4.312 -0.772 6.835 1.00 0.00 34 ALA A N 15
ATOM 19080 C CA . ALA A 1 34 ? -5.325 -0.444 7.831 1.00 0.00 34 ALA A CA 15
ATOM 19081 C C . ALA A 1 34 ? -5.719 1.027 7.751 1.00 0.00 34 ALA A C 15
ATOM 19082 O O . ALA A 1 34 ? -6.902 1.360 7.696 1.00 0.00 34 ALA A O 15
ATOM 19089 N N . ARG A 1 35 ? -4.719 1.903 7.745 1.00 0.00 35 ARG A N 15
ATOM 19090 C CA . ARG A 1 35 ? -4.962 3.338 7.673 1.00 0.00 35 ARG A CA 15
ATOM 19091 C C . ARG A 1 35 ? -3.864 4.036 6.876 1.00 0.00 35 ARG A C 15
ATOM 19092 O O . ARG A 1 35 ? -2.751 3.524 6.753 1.00 0.00 35 ARG A O 15
ATOM 19113 N N . ILE A 1 36 ? -4.185 5.207 6.336 1.00 0.00 36 ILE A N 15
ATOM 19114 C CA . ILE A 1 36 ? -3.226 5.975 5.551 1.00 0.00 36 ILE A CA 15
ATOM 19115 C C . ILE A 1 36 ? -3.145 7.417 6.040 1.00 0.00 36 ILE A C 15
ATOM 19116 O O . ILE A 1 36 ? -4.127 8.159 5.986 1.00 0.00 36 ILE A O 15
ATOM 19132 N N . LEU A 1 37 ? -1.969 7.809 6.517 1.00 0.00 37 LEU A N 15
ATOM 19133 C CA . LEU A 1 37 ? -1.758 9.164 7.014 1.00 0.00 37 LEU A CA 15
ATOM 19134 C C . LEU A 1 37 ? -2.162 10.198 5.967 1.00 0.00 37 LEU A C 15
ATOM 19135 O O . LEU A 1 37 ? -1.907 10.021 4.775 1.00 0.00 37 LEU A O 15
ATOM 19151 N N . HIS A 1 38 ? -2.791 11.277 6.420 1.00 0.00 38 HIS A N 15
ATOM 19152 C CA . HIS A 1 38 ? -3.227 12.341 5.522 1.00 0.00 38 HIS A CA 15
ATOM 19153 C C . HIS A 1 38 ? -2.050 13.220 5.109 1.00 0.00 38 HIS A C 15
ATOM 19154 O O . HIS A 1 38 ? -1.315 13.728 5.956 1.00 0.00 38 HIS A O 15
ATOM 19169 N N . GLY A 1 39 ? -1.877 13.396 3.803 1.00 0.00 39 GLY A N 15
ATOM 19170 C CA . GLY A 1 39 ? -0.788 14.213 3.301 1.00 0.00 39 GLY A CA 15
ATOM 19171 C C . GLY A 1 39 ? 0.504 13.433 3.157 1.00 0.00 39 GLY A C 15
ATOM 19172 O O . GLY A 1 39 ? 1.418 13.577 3.968 1.00 0.00 39 GLY A O 15
ATOM 19176 N N . GLY A 1 40 ? 0.579 12.601 2.122 1.00 0.00 40 GLY A N 15
ATOM 19177 C CA . GLY A 1 40 ? 1.771 11.806 1.895 1.00 0.00 40 GLY A CA 15
ATOM 19178 C C . GLY A 1 40 ? 1.875 11.313 0.465 1.00 0.00 40 GLY A C 15
ATOM 19179 O O . GLY A 1 40 ? 1.506 12.021 -0.471 1.00 0.00 40 GLY A O 15
ATOM 19183 N N . MET A 1 41 ? 2.381 10.095 0.296 1.00 0.00 41 MET A N 15
ATOM 19184 C CA . MET A 1 41 ? 2.532 9.508 -1.030 1.00 0.00 41 MET A CA 15
ATOM 19185 C C . MET A 1 41 ? 1.260 8.781 -1.452 1.00 0.00 41 MET A C 15
ATOM 19186 O O . MET A 1 41 ? 0.706 9.046 -2.519 1.00 0.00 41 MET A O 15
ATOM 19200 N N . VAL A 1 42 ? 0.800 7.864 -0.607 1.00 0.00 42 VAL A N 15
ATOM 19201 C CA . VAL A 1 42 ? -0.408 7.099 -0.892 1.00 0.00 42 VAL A CA 15
ATOM 19202 C C . VAL A 1 42 ? -1.631 8.007 -0.954 1.00 0.00 42 VAL A C 15
ATOM 19203 O O . VAL A 1 42 ? -2.503 7.834 -1.806 1.00 0.00 42 VAL A O 15
ATOM 19216 N N . ALA A 1 43 ? -1.690 8.975 -0.046 1.00 0.00 43 ALA A N 15
ATOM 19217 C CA . ALA A 1 43 ? -2.805 9.912 0.001 1.00 0.00 43 ALA A CA 15
ATOM 19218 C C . ALA A 1 43 ? -2.967 10.640 -1.329 1.00 0.00 43 ALA A C 15
ATOM 19219 O O . ALA A 1 43 ? -4.078 10.769 -1.844 1.00 0.00 43 ALA A O 15
ATOM 19226 N N . GLN A 1 44 ? -1.854 11.113 -1.879 1.00 0.00 44 GLN A N 15
ATOM 19227 C CA . GLN A 1 44 ? -1.874 11.829 -3.149 1.00 0.00 44 GLN A CA 15
ATOM 19228 C C . GLN A 1 44 ? -1.793 10.858 -4.323 1.00 0.00 44 GLN A C 15
ATOM 19229 O O . GLN A 1 44 ? -1.443 11.245 -5.437 1.00 0.00 44 GLN A O 15
ATOM 19243 N N . GLN A 1 45 ? -2.119 9.595 -4.064 1.00 0.00 45 GLN A N 15
ATOM 19244 C CA . GLN A 1 45 ? -2.082 8.569 -5.099 1.00 0.00 45 GLN A CA 15
ATOM 19245 C C . GLN A 1 45 ? -3.317 7.677 -5.026 1.00 0.00 45 GLN A C 15
ATOM 19246 O O . GLN A 1 45 ? -3.596 7.071 -3.993 1.00 0.00 45 GLN A O 15
ATOM 19260 N N . GLY A 1 46 ? -4.053 7.602 -6.130 1.00 0.00 46 GLY A N 15
ATOM 19261 C CA . GLY A 1 46 ? -5.250 6.782 -6.170 1.00 0.00 46 GLY A CA 15
ATOM 19262 C C . GLY A 1 46 ? -4.959 5.352 -6.581 1.00 0.00 46 GLY A C 15
ATOM 19263 O O . GLY A 1 46 ? -5.627 4.803 -7.458 1.00 0.00 46 GLY A O 15
ATOM 19267 N N . LEU A 1 47 ? -3.960 4.748 -5.948 1.00 0.00 47 LEU A N 15
ATOM 19268 C CA . LEU A 1 47 ? -3.581 3.372 -6.254 1.00 0.00 47 LEU A CA 15
ATOM 19269 C C . LEU A 1 47 ? -3.769 2.472 -5.037 1.00 0.00 47 LEU A C 15
ATOM 19270 O O . LEU A 1 47 ? -4.379 1.406 -5.128 1.00 0.00 47 LEU A O 15
ATOM 19286 N N . LEU A 1 48 ? -3.243 2.909 -3.898 1.00 0.00 48 LEU A N 15
ATOM 19287 C CA . LEU A 1 48 ? -3.354 2.144 -2.661 1.00 0.00 48 LEU A CA 15
ATOM 19288 C C . LEU A 1 48 ? -4.433 2.727 -1.755 1.00 0.00 48 LEU A C 15
ATOM 19289 O O . LEU A 1 48 ? -4.594 3.945 -1.668 1.00 0.00 48 LEU A O 15
ATOM 19305 N N . HIS A 1 49 ? -5.170 1.851 -1.079 1.00 0.00 49 HIS A N 15
ATOM 19306 C CA . HIS A 1 49 ? -6.232 2.279 -0.177 1.00 0.00 49 HIS A CA 15
ATOM 19307 C C . HIS A 1 49 ? -6.490 1.227 0.897 1.00 0.00 49 HIS A C 15
ATOM 19308 O O . HIS A 1 49 ? -5.917 0.138 0.864 1.00 0.00 49 HIS A O 15
ATOM 19323 N N . VAL A 1 50 ? -7.356 1.560 1.850 1.00 0.00 50 VAL A N 15
ATOM 19324 C CA . VAL A 1 50 ? -7.689 0.644 2.934 1.00 0.00 50 VAL A CA 15
ATOM 19325 C C . VAL A 1 50 ? -8.239 -0.671 2.392 1.00 0.00 50 VAL A C 15
ATOM 19326 O O . VAL A 1 50 ? -9.398 -0.752 1.987 1.00 0.00 50 VAL A O 15
ATOM 19339 N N . GLY A 1 51 ? -7.398 -1.701 2.389 1.00 0.00 51 GLY A N 15
ATOM 19340 C CA . GLY A 1 51 ? -7.817 -3.000 1.896 1.00 0.00 51 GLY A CA 15
ATOM 19341 C C . GLY A 1 51 ? -6.962 -3.486 0.742 1.00 0.00 51 GLY A C 15
ATOM 19342 O O . GLY A 1 51 ? -7.473 -4.061 -0.219 1.00 0.00 51 GLY A O 15
ATOM 19346 N N . ASP A 1 52 ? -5.658 -3.253 0.836 1.00 0.00 52 ASP A N 15
ATOM 19347 C CA . ASP A 1 52 ? -4.729 -3.671 -0.208 1.00 0.00 52 ASP A CA 15
ATOM 19348 C C . ASP A 1 52 ? -3.722 -4.681 0.333 1.00 0.00 52 ASP A C 15
ATOM 19349 O O . ASP A 1 52 ? -3.006 -4.404 1.295 1.00 0.00 52 ASP A O 15
ATOM 19358 N N . ILE A 1 53 ? -3.675 -5.853 -0.291 1.00 0.00 53 ILE A N 15
ATOM 19359 C CA . ILE A 1 53 ? -2.757 -6.905 0.127 1.00 0.00 53 ILE A CA 15
ATOM 19360 C C . ILE A 1 53 ? -1.434 -6.812 -0.626 1.00 0.00 53 ILE A C 15
ATOM 19361 O O . ILE A 1 53 ? -1.411 -6.767 -1.857 1.00 0.00 53 ILE A O 15
ATOM 19377 N N . ILE A 1 54 ? -0.335 -6.784 0.120 1.00 0.00 54 ILE A N 15
ATOM 19378 C CA . ILE A 1 54 ? 0.991 -6.700 -0.478 1.00 0.00 54 ILE A CA 15
ATOM 19379 C C . ILE A 1 54 ? 1.626 -8.080 -0.605 1.00 0.00 54 ILE A C 15
ATOM 19380 O O . ILE A 1 54 ? 1.898 -8.746 0.394 1.00 0.00 54 ILE A O 15
ATOM 19396 N N . LYS A 1 55 ? 1.862 -8.505 -1.842 1.00 0.00 55 LYS A N 15
ATOM 19397 C CA . LYS A 1 55 ? 2.468 -9.805 -2.102 1.00 0.00 55 LYS A CA 15
ATOM 19398 C C . LYS A 1 55 ? 3.973 -9.762 -1.858 1.00 0.00 55 LYS A C 15
ATOM 19399 O O . LYS A 1 55 ? 4.475 -10.368 -0.911 1.00 0.00 55 LYS A O 15
ATOM 19418 N N . GLU A 1 56 ? 4.688 -9.043 -2.718 1.00 0.00 56 GLU A N 15
ATOM 19419 C CA . GLU A 1 56 ? 6.135 -8.921 -2.594 1.00 0.00 56 GLU A CA 15
ATOM 19420 C C . GLU A 1 56 ? 6.583 -7.481 -2.827 1.00 0.00 56 GLU A C 15
ATOM 19421 O O . GLU A 1 56 ? 5.867 -6.688 -3.439 1.00 0.00 56 GLU A O 15
ATOM 19433 N N . VAL A 1 57 ? 7.772 -7.150 -2.335 1.00 0.00 57 VAL A N 15
ATOM 19434 C CA . VAL A 1 57 ? 8.316 -5.806 -2.489 1.00 0.00 57 VAL A CA 15
ATOM 19435 C C . VAL A 1 57 ? 9.775 -5.851 -2.931 1.00 0.00 57 VAL A C 15
ATOM 19436 O O . VAL A 1 57 ? 10.638 -6.347 -2.209 1.00 0.00 57 VAL A O 15
ATOM 19449 N N . ASN A 1 58 ? 10.042 -5.329 -4.124 1.00 0.00 58 ASN A N 15
ATOM 19450 C CA . ASN A 1 58 ? 11.397 -5.310 -4.664 1.00 0.00 58 ASN A CA 15
ATOM 19451 C C . ASN A 1 58 ? 12.010 -6.707 -4.644 1.00 0.00 58 ASN A C 15
ATOM 19452 O O . ASN A 1 58 ? 13.206 -6.868 -4.404 1.00 0.00 58 ASN A O 15
ATOM 19463 N N . GLY A 1 59 ? 11.181 -7.715 -4.899 1.00 0.00 59 GLY A N 15
ATOM 19464 C CA . GLY A 1 59 ? 11.660 -9.085 -4.907 1.00 0.00 59 GLY A CA 15
ATOM 19465 C C . GLY A 1 59 ? 11.995 -9.590 -3.517 1.00 0.00 59 GLY A C 15
ATOM 19466 O O . GLY A 1 59 ? 12.943 -10.353 -3.340 1.00 0.00 59 GLY A O 15
ATOM 19470 N N . GLN A 1 60 ? 11.215 -9.161 -2.530 1.00 0.00 60 GLN A N 15
ATOM 19471 C CA . GLN A 1 60 ? 11.436 -9.573 -1.149 1.00 0.00 60 GLN A CA 15
ATOM 19472 C C . GLN A 1 60 ? 10.113 -9.709 -0.403 1.00 0.00 60 GLN A C 15
ATOM 19473 O O . GLN A 1 60 ? 9.168 -8.951 -0.623 1.00 0.00 60 GLN A O 15
ATOM 19487 N N . PRO A 1 61 ? 10.041 -10.697 0.501 1.00 0.00 61 PRO A N 15
ATOM 19488 C CA . PRO A 1 61 ? 8.838 -10.955 1.298 1.00 0.00 61 PRO A CA 15
ATOM 19489 C C . PRO A 1 61 ? 8.580 -9.862 2.329 1.00 0.00 61 PRO A C 15
ATOM 19490 O O . PRO A 1 61 ? 9.440 -9.558 3.156 1.00 0.00 61 PRO A O 15
ATOM 19501 N N . VAL A 1 62 ? 7.390 -9.273 2.274 1.00 0.00 62 VAL A N 15
ATOM 19502 C CA . VAL A 1 62 ? 7.017 -8.213 3.204 1.00 0.00 62 VAL A CA 15
ATOM 19503 C C . VAL A 1 62 ? 6.954 -8.736 4.635 1.00 0.00 62 VAL A C 15
ATOM 19504 O O . VAL A 1 62 ? 7.263 -8.016 5.584 1.00 0.00 62 VAL A O 15
ATOM 19517 N N . GLY A 1 63 ? 6.552 -9.995 4.783 1.00 0.00 63 GLY A N 15
ATOM 19518 C CA . GLY A 1 63 ? 6.456 -10.593 6.102 1.00 0.00 63 GLY A CA 15
ATOM 19519 C C . GLY A 1 63 ? 5.103 -10.363 6.745 1.00 0.00 63 GLY A C 15
ATOM 19520 O O . GLY A 1 63 ? 4.333 -9.513 6.300 1.00 0.00 63 GLY A O 15
ATOM 19524 N N . SER A 1 64 ? 4.813 -11.124 7.796 1.00 0.00 64 SER A N 15
ATOM 19525 C CA . SER A 1 64 ? 3.541 -11.003 8.498 1.00 0.00 64 SER A CA 15
ATOM 19526 C C . SER A 1 64 ? 3.620 -9.936 9.586 1.00 0.00 64 SER A C 15
ATOM 19527 O O . SER A 1 64 ? 2.967 -10.042 10.624 1.00 0.00 64 SER A O 15
ATOM 19535 N N . ASP A 1 65 ? 4.425 -8.908 9.339 1.00 0.00 65 ASP A N 15
ATOM 19536 C CA . ASP A 1 65 ? 4.591 -7.820 10.296 1.00 0.00 65 ASP A CA 15
ATOM 19537 C C . ASP A 1 65 ? 4.462 -6.466 9.606 1.00 0.00 65 ASP A C 15
ATOM 19538 O O . ASP A 1 65 ? 5.221 -6.131 8.696 1.00 0.00 65 ASP A O 15
ATOM 19547 N N . PRO A 1 66 ? 3.479 -5.667 10.047 1.00 0.00 66 PRO A N 15
ATOM 19548 C CA . PRO A 1 66 ? 3.228 -4.337 9.485 1.00 0.00 66 PRO A CA 15
ATOM 19549 C C . PRO A 1 66 ? 4.327 -3.341 9.838 1.00 0.00 66 PRO A C 15
ATOM 19550 O O . PRO A 1 66 ? 4.868 -2.663 8.965 1.00 0.00 66 PRO A O 15
ATOM 19561 N N . ARG A 1 67 ? 4.654 -3.259 11.124 1.00 0.00 67 ARG A N 15
ATOM 19562 C CA . ARG A 1 67 ? 5.689 -2.345 11.593 1.00 0.00 67 ARG A CA 15
ATOM 19563 C C . ARG A 1 67 ? 7.014 -2.616 10.886 1.00 0.00 67 ARG A C 15
ATOM 19564 O O . ARG A 1 67 ? 7.762 -1.691 10.572 1.00 0.00 67 ARG A O 15
ATOM 19585 N N . ALA A 1 68 ? 7.297 -3.891 10.639 1.00 0.00 68 ALA A N 15
ATOM 19586 C CA . ALA A 1 68 ? 8.530 -4.283 9.968 1.00 0.00 68 ALA A CA 15
ATOM 19587 C C . ALA A 1 68 ? 8.492 -3.915 8.489 1.00 0.00 68 ALA A C 15
ATOM 19588 O O . ALA A 1 68 ? 9.532 -3.712 7.862 1.00 0.00 68 ALA A O 15
ATOM 19595 N N . LEU A 1 69 ? 7.287 -3.830 7.936 1.00 0.00 69 LEU A N 15
ATOM 19596 C CA . LEU A 1 69 ? 7.113 -3.486 6.529 1.00 0.00 69 LEU A CA 15
ATOM 19597 C C . LEU A 1 69 ? 7.233 -1.980 6.318 1.00 0.00 69 LEU A C 15
ATOM 19598 O O . LEU A 1 69 ? 8.010 -1.522 5.481 1.00 0.00 69 LEU A O 15
ATOM 19614 N N . GLN A 1 70 ? 6.460 -1.217 7.084 1.00 0.00 70 GLN A N 15
ATOM 19615 C CA . GLN A 1 70 ? 6.482 0.238 6.980 1.00 0.00 70 GLN A CA 15
ATOM 19616 C C . GLN A 1 70 ? 7.902 0.773 7.130 1.00 0.00 70 GLN A C 15
ATOM 19617 O O . GLN A 1 70 ? 8.190 1.908 6.753 1.00 0.00 70 GLN A O 15
ATOM 19631 N N . GLU A 1 71 ? 8.785 -0.052 7.684 1.00 0.00 71 GLU A N 15
ATOM 19632 C CA . GLU A 1 71 ? 10.175 0.340 7.885 1.00 0.00 71 GLU A CA 15
ATOM 19633 C C . GLU A 1 71 ? 11.025 -0.029 6.672 1.00 0.00 71 GLU A C 15
ATOM 19634 O O . GLU A 1 71 ? 11.992 0.659 6.345 1.00 0.00 71 GLU A O 15
ATOM 19646 N N . LEU A 1 72 ? 10.657 -1.120 6.010 1.00 0.00 72 LEU A N 15
ATOM 19647 C CA . LEU A 1 72 ? 11.384 -1.583 4.833 1.00 0.00 72 LEU A CA 15
ATOM 19648 C C . LEU A 1 72 ? 11.360 -0.530 3.729 1.00 0.00 72 LEU A C 15
ATOM 19649 O O . LEU A 1 72 ? 12.361 -0.307 3.047 1.00 0.00 72 LEU A O 15
ATOM 19665 N N . LEU A 1 73 ? 10.212 0.115 3.560 1.00 0.00 73 LEU A N 15
ATOM 19666 C CA . LEU A 1 73 ? 10.057 1.147 2.540 1.00 0.00 73 LEU A CA 15
ATOM 19667 C C . LEU A 1 73 ? 10.902 2.373 2.873 1.00 0.00 73 LEU A C 15
ATOM 19668 O O . LEU A 1 73 ? 11.565 2.937 2.002 1.00 0.00 73 LEU A O 15
ATOM 19684 N N . ARG A 1 74 ? 10.876 2.777 4.138 1.00 0.00 74 ARG A N 15
ATOM 19685 C CA . ARG A 1 74 ? 11.640 3.935 4.586 1.00 0.00 74 ARG A CA 15
ATOM 19686 C C . ARG A 1 74 ? 13.049 3.917 3.999 1.00 0.00 74 ARG A C 15
ATOM 19687 O O . ARG A 1 74 ? 13.550 4.939 3.531 1.00 0.00 74 ARG A O 15
ATOM 19708 N N . ASN A 1 75 ? 13.681 2.749 4.028 1.00 0.00 75 ASN A N 15
ATOM 19709 C CA . ASN A 1 75 ? 15.032 2.598 3.500 1.00 0.00 75 ASN A CA 15
ATOM 19710 C C . ASN A 1 75 ? 15.008 1.941 2.123 1.00 0.00 75 ASN A C 15
ATOM 19711 O O . ASN A 1 75 ? 15.802 1.046 1.836 1.00 0.00 75 ASN A O 15
ATOM 19722 N N . ALA A 1 76 ? 14.090 2.393 1.274 1.00 0.00 76 ALA A N 15
ATOM 19723 C CA . ALA A 1 76 ? 13.964 1.852 -0.074 1.00 0.00 76 ALA A CA 15
ATOM 19724 C C . ALA A 1 76 ? 14.260 2.918 -1.123 1.00 0.00 76 ALA A C 15
ATOM 19725 O O . ALA A 1 76 ? 13.348 3.561 -1.643 1.00 0.00 76 ALA A O 15
ATOM 19732 N N . SER A 1 77 ? 15.540 3.100 -1.430 1.00 0.00 77 SER A N 15
ATOM 19733 C CA . SER A 1 77 ? 15.956 4.092 -2.415 1.00 0.00 77 SER A CA 15
ATOM 19734 C C . SER A 1 77 ? 15.799 3.549 -3.832 1.00 0.00 77 SER A C 15
ATOM 19735 O O . SER A 1 77 ? 15.962 2.354 -4.073 1.00 0.00 77 SER A O 15
ATOM 19743 N N . GLY A 1 78 ? 15.481 4.439 -4.768 1.00 0.00 78 GLY A N 15
ATOM 19744 C CA . GLY A 1 78 ? 15.307 4.031 -6.150 1.00 0.00 78 GLY A CA 15
ATOM 19745 C C . GLY A 1 78 ? 13.867 3.684 -6.475 1.00 0.00 78 GLY A C 15
ATOM 19746 O O . GLY A 1 78 ? 12.974 3.876 -5.650 1.00 0.00 78 GLY A O 15
ATOM 19750 N N . SER A 1 79 ? 13.641 3.174 -7.681 1.00 0.00 79 SER A N 15
ATOM 19751 C CA . SER A 1 79 ? 12.299 2.805 -8.115 1.00 0.00 79 SER A CA 15
ATOM 19752 C C . SER A 1 79 ? 11.784 1.604 -7.327 1.00 0.00 79 SER A C 15
ATOM 19753 O O . SER A 1 79 ? 12.113 0.458 -7.634 1.00 0.00 79 SER A O 15
ATOM 19761 N N . VAL A 1 80 ? 10.974 1.876 -6.309 1.00 0.00 80 VAL A N 15
ATOM 19762 C CA . VAL A 1 80 ? 10.412 0.819 -5.476 1.00 0.00 80 VAL A CA 15
ATOM 19763 C C . VAL A 1 80 ? 9.202 0.177 -6.145 1.00 0.00 80 VAL A C 15
ATOM 19764 O O . VAL A 1 80 ? 8.400 0.858 -6.786 1.00 0.00 80 VAL A O 15
ATOM 19777 N N . ILE A 1 81 ? 9.076 -1.137 -5.992 1.00 0.00 81 ILE A N 15
ATOM 19778 C CA . ILE A 1 81 ? 7.963 -1.871 -6.581 1.00 0.00 81 ILE A CA 15
ATOM 19779 C C . ILE A 1 81 ? 7.090 -2.503 -5.502 1.00 0.00 81 ILE A C 15
ATOM 19780 O O . ILE A 1 81 ? 7.589 -2.959 -4.472 1.00 0.00 81 ILE A O 15
ATOM 19796 N N . LEU A 1 82 ? 5.784 -2.529 -5.746 1.00 0.00 82 LEU A N 15
ATOM 19797 C CA . LEU A 1 82 ? 4.840 -3.108 -4.796 1.00 0.00 82 LEU A CA 15
ATOM 19798 C C . LEU A 1 82 ? 3.750 -3.891 -5.520 1.00 0.00 82 LEU A C 15
ATOM 19799 O O . LEU A 1 82 ? 2.892 -3.311 -6.186 1.00 0.00 82 LEU A O 15
ATOM 19815 N N . LYS A 1 83 ? 3.788 -5.212 -5.384 1.00 0.00 83 LYS A N 15
ATOM 19816 C CA . LYS A 1 83 ? 2.802 -6.077 -6.022 1.00 0.00 83 LYS A CA 15
ATOM 19817 C C . LYS A 1 83 ? 1.567 -6.236 -5.141 1.00 0.00 83 LYS A C 15
ATOM 19818 O O . LYS A 1 83 ? 1.564 -7.029 -4.199 1.00 0.00 83 LYS A O 15
ATOM 19837 N N . ILE A 1 84 ? 0.521 -5.479 -5.455 1.00 0.00 84 ILE A N 15
ATOM 19838 C CA . ILE A 1 84 ? -0.720 -5.539 -4.692 1.00 0.00 84 ILE A CA 15
ATOM 19839 C C . ILE A 1 84 ? -1.678 -6.568 -5.282 1.00 0.00 84 ILE A C 15
ATOM 19840 O O . ILE A 1 84 ? -1.565 -6.939 -6.452 1.00 0.00 84 ILE A O 15
ATOM 19856 N N . LEU A 1 85 ? -2.622 -7.025 -4.467 1.00 0.00 85 LEU A N 15
ATOM 19857 C CA . LEU A 1 85 ? -3.602 -8.011 -4.908 1.00 0.00 85 LEU A CA 15
ATOM 19858 C C . LEU A 1 85 ? -4.914 -7.854 -4.145 1.00 0.00 85 LEU A C 15
ATOM 19859 O O . LEU A 1 85 ? -4.921 -7.758 -2.917 1.00 0.00 85 LEU A O 15
ATOM 19875 N N . SER A 1 86 ? -6.021 -7.831 -4.879 1.00 0.00 86 SER A N 15
ATOM 19876 C CA . SER A 1 86 ? -7.339 -7.684 -4.272 1.00 0.00 86 SER A CA 15
ATOM 19877 C C . SER A 1 86 ? -7.735 -8.952 -3.521 1.00 0.00 86 SER A C 15
ATOM 19878 O O . SER A 1 86 ? -7.283 -10.048 -3.849 1.00 0.00 86 SER A O 15
ATOM 19886 N N . GLY A 1 87 ? -8.583 -8.792 -2.509 1.00 0.00 87 GLY A N 15
ATOM 19887 C CA . GLY A 1 87 ? -9.026 -9.931 -1.726 1.00 0.00 87 GLY A CA 15
ATOM 19888 C C . GLY A 1 87 ? -10.522 -9.921 -1.483 1.00 0.00 87 GLY A C 15
ATOM 19889 O O . GLY A 1 87 ? -11.142 -8.866 -1.341 1.00 0.00 87 GLY A O 15
ATOM 19893 N N . PRO A 1 88 ? -11.126 -11.117 -1.434 1.00 0.00 88 PRO A N 15
ATOM 19894 C CA . PRO A 1 88 ? -12.567 -11.268 -1.208 1.00 0.00 88 PRO A CA 15
ATOM 19895 C C . PRO A 1 88 ? -12.972 -10.896 0.214 1.00 0.00 88 PRO A C 15
ATOM 19896 O O . PRO A 1 88 ? -14.153 -10.697 0.501 1.00 0.00 88 PRO A O 15
ATOM 19907 N N . SER A 1 89 ? -11.986 -10.803 1.100 1.00 0.00 89 SER A N 15
ATOM 19908 C CA . SER A 1 89 ? -12.242 -10.457 2.494 1.00 0.00 89 SER A CA 15
ATOM 19909 C C . SER A 1 89 ? -13.235 -9.304 2.594 1.00 0.00 89 SER A C 15
ATOM 19910 O O . SER A 1 89 ? -13.119 -8.306 1.883 1.00 0.00 89 SER A O 15
ATOM 19918 N N . SER A 1 90 ? -14.212 -9.449 3.484 1.00 0.00 90 SER A N 15
ATOM 19919 C CA . SER A 1 90 ? -15.229 -8.422 3.676 1.00 0.00 90 SER A CA 15
ATOM 19920 C C . SER A 1 90 ? -14.703 -7.295 4.561 1.00 0.00 90 SER A C 15
ATOM 19921 O O . SER A 1 90 ? -14.048 -7.540 5.573 1.00 0.00 90 SER A O 15
ATOM 19929 N N . GLY A 1 91 ? -14.996 -6.058 4.170 1.00 0.00 91 GLY A N 15
ATOM 19930 C CA . GLY A 1 91 ? -14.546 -4.912 4.937 1.00 0.00 91 GLY A CA 15
ATOM 19931 C C . GLY A 1 91 ? -14.400 -3.666 4.086 1.00 0.00 91 GLY A C 15
ATOM 19932 O O . GLY A 1 91 ? -14.857 -3.629 2.944 1.00 0.00 91 GLY A O 15
ATOM 19936 N N . GLY A 1 1 ? 7.849 -1.443 -21.534 1.00 0.00 1 GLY A N 16
ATOM 19937 C CA . GLY A 1 1 ? 7.927 -2.243 -20.326 1.00 0.00 1 GLY A CA 16
ATOM 19938 C C . GLY A 1 1 ? 6.856 -1.877 -19.318 1.00 0.00 1 GLY A C 16
ATOM 19939 O O . GLY A 1 1 ? 5.717 -1.592 -19.688 1.00 0.00 1 GLY A O 16
ATOM 19943 N N . SER A 1 2 ? 7.221 -1.885 -18.040 1.00 0.00 2 SER A N 16
ATOM 19944 C CA . SER A 1 2 ? 6.281 -1.556 -16.974 1.00 0.00 2 SER A CA 16
ATOM 19945 C C . SER A 1 2 ? 5.063 -2.472 -17.023 1.00 0.00 2 SER A C 16
ATOM 19946 O O . SER A 1 2 ? 3.928 -2.024 -16.855 1.00 0.00 2 SER A O 16
ATOM 19954 N N . SER A 1 3 ? 5.306 -3.758 -17.254 1.00 0.00 3 SER A N 16
ATOM 19955 C CA . SER A 1 3 ? 4.229 -4.739 -17.329 1.00 0.00 3 SER A CA 16
ATOM 19956 C C . SER A 1 3 ? 4.085 -5.490 -16.008 1.00 0.00 3 SER A C 16
ATOM 19957 O O . SER A 1 3 ? 5.076 -5.861 -15.381 1.00 0.00 3 SER A O 16
ATOM 19965 N N . GLY A 1 4 ? 2.842 -5.710 -15.592 1.00 0.00 4 GLY A N 16
ATOM 19966 C CA . GLY A 1 4 ? 2.590 -6.415 -14.349 1.00 0.00 4 GLY A CA 16
ATOM 19967 C C . GLY A 1 4 ? 1.425 -7.380 -14.456 1.00 0.00 4 GLY A C 16
ATOM 19968 O O . GLY A 1 4 ? 0.272 -6.963 -14.563 1.00 0.00 4 GLY A O 16
ATOM 19972 N N . SER A 1 5 ? 1.727 -8.674 -14.428 1.00 0.00 5 SER A N 16
ATOM 19973 C CA . SER A 1 5 ? 0.697 -9.702 -14.528 1.00 0.00 5 SER A CA 16
ATOM 19974 C C . SER A 1 5 ? 0.323 -10.233 -13.148 1.00 0.00 5 SER A C 16
ATOM 19975 O O . SER A 1 5 ? -0.846 -10.223 -12.762 1.00 0.00 5 SER A O 16
ATOM 19983 N N . SER A 1 6 ? 1.326 -10.696 -12.408 1.00 0.00 6 SER A N 16
ATOM 19984 C CA . SER A 1 6 ? 1.103 -11.235 -11.071 1.00 0.00 6 SER A CA 16
ATOM 19985 C C . SER A 1 6 ? 0.600 -10.150 -10.125 1.00 0.00 6 SER A C 16
ATOM 19986 O O . SER A 1 6 ? 1.382 -9.369 -9.585 1.00 0.00 6 SER A O 16
ATOM 19994 N N . GLY A 1 7 ? -0.715 -10.108 -9.928 1.00 0.00 7 GLY A N 16
ATOM 19995 C CA . GLY A 1 7 ? -1.302 -9.116 -9.046 1.00 0.00 7 GLY A CA 16
ATOM 19996 C C . GLY A 1 7 ? -1.296 -7.727 -9.653 1.00 0.00 7 GLY A C 16
ATOM 19997 O O . GLY A 1 7 ? -1.705 -7.541 -10.799 1.00 0.00 7 GLY A O 16
ATOM 20001 N N . ARG A 1 8 ? -0.834 -6.748 -8.881 1.00 0.00 8 ARG A N 16
ATOM 20002 C CA . ARG A 1 8 ? -0.780 -5.368 -9.348 1.00 0.00 8 ARG A CA 16
ATOM 20003 C C . ARG A 1 8 ? 0.574 -4.739 -9.032 1.00 0.00 8 ARG A C 16
ATOM 20004 O O . ARG A 1 8 ? 0.806 -4.269 -7.919 1.00 0.00 8 ARG A O 16
ATOM 20025 N N . MET A 1 9 ? 1.464 -4.736 -10.019 1.00 0.00 9 MET A N 16
ATOM 20026 C CA . MET A 1 9 ? 2.794 -4.165 -9.845 1.00 0.00 9 MET A CA 16
ATOM 20027 C C . MET A 1 9 ? 2.743 -2.641 -9.897 1.00 0.00 9 MET A C 16
ATOM 20028 O O . MET A 1 9 ? 2.345 -2.058 -10.905 1.00 0.00 9 MET A O 16
ATOM 20042 N N . VAL A 1 10 ? 3.148 -2.002 -8.804 1.00 0.00 10 VAL A N 16
ATOM 20043 C CA . VAL A 1 10 ? 3.148 -0.546 -8.726 1.00 0.00 10 VAL A CA 16
ATOM 20044 C C . VAL A 1 10 ? 4.560 -0.008 -8.520 1.00 0.00 10 VAL A C 16
ATOM 20045 O O . VAL A 1 10 ? 5.210 -0.305 -7.519 1.00 0.00 10 VAL A O 16
ATOM 20058 N N . GLY A 1 11 ? 5.028 0.789 -9.477 1.00 0.00 11 GLY A N 16
ATOM 20059 C CA . GLY A 1 11 ? 6.360 1.357 -9.382 1.00 0.00 11 GLY A CA 16
ATOM 20060 C C . GLY A 1 11 ? 6.353 2.755 -8.795 1.00 0.00 11 GLY A C 16
ATOM 20061 O O . GLY A 1 11 ? 5.685 3.650 -9.313 1.00 0.00 11 GLY A O 16
ATOM 20065 N N . ILE A 1 12 ? 7.098 2.943 -7.711 1.00 0.00 12 ILE A N 16
ATOM 20066 C CA . ILE A 1 12 ? 7.174 4.241 -7.053 1.00 0.00 12 ILE A CA 16
ATOM 20067 C C . ILE A 1 12 ? 8.610 4.755 -7.015 1.00 0.00 12 ILE A C 16
ATOM 20068 O O . ILE A 1 12 ? 9.545 3.993 -6.769 1.00 0.00 12 ILE A O 16
ATOM 20084 N N . ARG A 1 13 ? 8.775 6.051 -7.257 1.00 0.00 13 ARG A N 16
ATOM 20085 C CA . ARG A 1 13 ? 10.097 6.667 -7.250 1.00 0.00 13 ARG A CA 16
ATOM 20086 C C . ARG A 1 13 ? 10.278 7.550 -6.019 1.00 0.00 13 ARG A C 16
ATOM 20087 O O . ARG A 1 13 ? 10.189 8.775 -6.101 1.00 0.00 13 ARG A O 16
ATOM 20108 N N . LYS A 1 14 ? 10.533 6.919 -4.877 1.00 0.00 14 LYS A N 16
ATOM 20109 C CA . LYS A 1 14 ? 10.728 7.646 -3.628 1.00 0.00 14 LYS A CA 16
ATOM 20110 C C . LYS A 1 14 ? 12.199 7.995 -3.426 1.00 0.00 14 LYS A C 16
ATOM 20111 O O . LYS A 1 14 ? 13.040 7.706 -4.279 1.00 0.00 14 LYS A O 16
ATOM 20130 N N . THR A 1 15 ? 12.505 8.618 -2.292 1.00 0.00 15 THR A N 16
ATOM 20131 C CA . THR A 1 15 ? 13.874 9.007 -1.978 1.00 0.00 15 THR A CA 16
ATOM 20132 C C . THR A 1 15 ? 14.355 8.336 -0.697 1.00 0.00 15 THR A C 16
ATOM 20133 O O . THR A 1 15 ? 13.591 8.170 0.253 1.00 0.00 15 THR A O 16
ATOM 20144 N N . ALA A 1 16 ? 15.628 7.953 -0.677 1.00 0.00 16 ALA A N 16
ATOM 20145 C CA . ALA A 1 16 ? 16.212 7.303 0.490 1.00 0.00 16 ALA A CA 16
ATOM 20146 C C . ALA A 1 16 ? 15.916 8.090 1.762 1.00 0.00 16 ALA A C 16
ATOM 20147 O O . ALA A 1 16 ? 16.430 9.190 1.958 1.00 0.00 16 ALA A O 16
ATOM 20154 N N . GLY A 1 17 ? 15.081 7.518 2.625 1.00 0.00 17 GLY A N 16
ATOM 20155 C CA . GLY A 1 17 ? 14.730 8.180 3.868 1.00 0.00 17 GLY A CA 16
ATOM 20156 C C . GLY A 1 17 ? 13.363 8.831 3.812 1.00 0.00 17 GLY A C 16
ATOM 20157 O O . GLY A 1 17 ? 13.175 9.938 4.315 1.00 0.00 17 GLY A O 16
ATOM 20161 N N . GLU A 1 18 ? 12.406 8.143 3.196 1.00 0.00 18 GLU A N 16
ATOM 20162 C CA . GLU A 1 18 ? 11.050 8.664 3.074 1.00 0.00 18 GLU A CA 16
ATOM 20163 C C . GLU A 1 18 ? 10.036 7.682 3.656 1.00 0.00 18 GLU A C 16
ATOM 20164 O O . GLU A 1 18 ? 10.214 6.467 3.572 1.00 0.00 18 GLU A O 16
ATOM 20176 N N . HIS A 1 19 ? 8.973 8.219 4.246 1.00 0.00 19 HIS A N 16
ATOM 20177 C CA . HIS A 1 19 ? 7.930 7.392 4.842 1.00 0.00 19 HIS A CA 16
ATOM 20178 C C . HIS A 1 19 ? 6.648 7.456 4.018 1.00 0.00 19 HIS A C 16
ATOM 20179 O O . HIS A 1 19 ? 6.318 8.495 3.443 1.00 0.00 19 HIS A O 16
ATOM 20194 N N . LEU A 1 20 ? 5.928 6.341 3.964 1.00 0.00 20 LEU A N 16
ATOM 20195 C CA . LEU A 1 20 ? 4.682 6.270 3.209 1.00 0.00 20 LEU A CA 16
ATOM 20196 C C . LEU A 1 20 ? 3.568 7.027 3.925 1.00 0.00 20 LEU A C 16
ATOM 20197 O O . LEU A 1 20 ? 3.032 8.004 3.404 1.00 0.00 20 LEU A O 16
ATOM 20213 N N . GLY A 1 21 ? 3.225 6.570 5.126 1.00 0.00 21 GLY A N 16
ATOM 20214 C CA . GLY A 1 21 ? 2.179 7.216 5.895 1.00 0.00 21 GLY A CA 16
ATOM 20215 C C . GLY A 1 21 ? 0.900 6.403 5.933 1.00 0.00 21 GLY A C 16
ATOM 20216 O O . GLY A 1 21 ? -0.179 6.916 5.637 1.00 0.00 21 GLY A O 16
ATOM 20220 N N . VAL A 1 22 ? 1.020 5.130 6.296 1.00 0.00 22 VAL A N 16
ATOM 20221 C CA . VAL A 1 22 ? -0.135 4.244 6.370 1.00 0.00 22 VAL A CA 16
ATOM 20222 C C . VAL A 1 22 ? 0.005 3.255 7.522 1.00 0.00 22 VAL A C 16
ATOM 20223 O O . VAL A 1 22 ? 1.023 3.229 8.213 1.00 0.00 22 VAL A O 16
ATOM 20236 N N . THR A 1 23 ? -1.026 2.439 7.722 1.00 0.00 23 THR A N 16
ATOM 20237 C CA . THR A 1 23 ? -1.019 1.447 8.790 1.00 0.00 23 THR A CA 16
ATOM 20238 C C . THR A 1 23 ? -1.526 0.099 8.291 1.00 0.00 23 THR A C 16
ATOM 20239 O O . THR A 1 23 ? -2.666 -0.019 7.840 1.00 0.00 23 THR A O 16
ATOM 20250 N N . PHE A 1 24 ? -0.673 -0.917 8.376 1.00 0.00 24 PHE A N 16
ATOM 20251 C CA . PHE A 1 24 ? -1.035 -2.258 7.933 1.00 0.00 24 PHE A CA 16
ATOM 20252 C C . PHE A 1 24 ? -1.469 -3.122 9.113 1.00 0.00 24 PHE A C 16
ATOM 20253 O O . PHE A 1 24 ? -1.042 -2.902 10.247 1.00 0.00 24 PHE A O 16
ATOM 20270 N N . ARG A 1 25 ? -2.319 -4.106 8.837 1.00 0.00 25 ARG A N 16
ATOM 20271 C CA . ARG A 1 25 ? -2.812 -5.003 9.876 1.00 0.00 25 ARG A CA 16
ATOM 20272 C C . ARG A 1 25 ? -2.614 -6.462 9.473 1.00 0.00 25 ARG A C 16
ATOM 20273 O O . ARG A 1 25 ? -2.974 -6.866 8.368 1.00 0.00 25 ARG A O 16
ATOM 20294 N N . VAL A 1 26 ? -2.038 -7.247 10.378 1.00 0.00 26 VAL A N 16
ATOM 20295 C CA . VAL A 1 26 ? -1.792 -8.660 10.118 1.00 0.00 26 VAL A CA 16
ATOM 20296 C C . VAL A 1 26 ? -2.895 -9.528 10.713 1.00 0.00 26 VAL A C 16
ATOM 20297 O O . VAL A 1 26 ? -2.887 -9.827 11.907 1.00 0.00 26 VAL A O 16
ATOM 20310 N N . GLU A 1 27 ? -3.843 -9.930 9.872 1.00 0.00 27 GLU A N 16
ATOM 20311 C CA . GLU A 1 27 ? -4.954 -10.763 10.316 1.00 0.00 27 GLU A CA 16
ATOM 20312 C C . GLU A 1 27 ? -4.749 -12.215 9.890 1.00 0.00 27 GLU A C 16
ATOM 20313 O O . GLU A 1 27 ? -5.688 -12.888 9.469 1.00 0.00 27 GLU A O 16
ATOM 20325 N N . GLY A 1 28 ? -3.512 -12.689 10.004 1.00 0.00 28 GLY A N 16
ATOM 20326 C CA . GLY A 1 28 ? -3.204 -14.056 9.627 1.00 0.00 28 GLY A CA 16
ATOM 20327 C C . GLY A 1 28 ? -1.847 -14.184 8.964 1.00 0.00 28 GLY A C 16
ATOM 20328 O O . GLY A 1 28 ? -0.816 -13.966 9.599 1.00 0.00 28 GLY A O 16
ATOM 20332 N N . GLY A 1 29 ? -1.846 -14.540 7.683 1.00 0.00 29 GLY A N 16
ATOM 20333 C CA . GLY A 1 29 ? -0.600 -14.692 6.956 1.00 0.00 29 GLY A CA 16
ATOM 20334 C C . GLY A 1 29 ? -0.460 -13.689 5.829 1.00 0.00 29 GLY A C 16
ATOM 20335 O O . GLY A 1 29 ? 0.218 -13.952 4.836 1.00 0.00 29 GLY A O 16
ATOM 20339 N N . GLU A 1 30 ? -1.105 -12.536 5.981 1.00 0.00 30 GLU A N 16
ATOM 20340 C CA . GLU A 1 30 ? -1.051 -11.491 4.965 1.00 0.00 30 GLU A CA 16
ATOM 20341 C C . GLU A 1 30 ? -1.118 -10.107 5.605 1.00 0.00 30 GLU A C 16
ATOM 20342 O O . GLU A 1 30 ? -1.530 -9.962 6.756 1.00 0.00 30 GLU A O 16
ATOM 20354 N N . LEU A 1 31 ? -0.710 -9.093 4.850 1.00 0.00 31 LEU A N 16
ATOM 20355 C CA . LEU A 1 31 ? -0.722 -7.720 5.341 1.00 0.00 31 LEU A CA 16
ATOM 20356 C C . LEU A 1 31 ? -1.628 -6.843 4.483 1.00 0.00 31 LEU A C 16
ATOM 20357 O O . LEU A 1 31 ? -1.531 -6.845 3.256 1.00 0.00 31 LEU A O 16
ATOM 20373 N N . VAL A 1 32 ? -2.509 -6.092 5.138 1.00 0.00 32 VAL A N 16
ATOM 20374 C CA . VAL A 1 32 ? -3.430 -5.206 4.435 1.00 0.00 32 VAL A CA 16
ATOM 20375 C C . VAL A 1 32 ? -3.406 -3.803 5.031 1.00 0.00 32 VAL A C 16
ATOM 20376 O O . VAL A 1 32 ? -3.208 -3.632 6.234 1.00 0.00 32 VAL A O 16
ATOM 20389 N N . ILE A 1 33 ? -3.609 -2.802 4.181 1.00 0.00 33 ILE A N 16
ATOM 20390 C CA . ILE A 1 33 ? -3.612 -1.414 4.624 1.00 0.00 33 ILE A CA 16
ATOM 20391 C C . ILE A 1 33 ? -4.870 -1.094 5.423 1.00 0.00 33 ILE A C 16
ATOM 20392 O O . ILE A 1 33 ? -5.941 -0.881 4.856 1.00 0.00 33 ILE A O 16
ATOM 20408 N N . ALA A 1 34 ? -4.733 -1.061 6.745 1.00 0.00 34 ALA A N 16
ATOM 20409 C CA . ALA A 1 34 ? -5.858 -0.763 7.623 1.00 0.00 34 ALA A CA 16
ATOM 20410 C C . ALA A 1 34 ? -6.330 0.675 7.441 1.00 0.00 34 ALA A C 16
ATOM 20411 O O . ALA A 1 34 ? -7.523 0.931 7.279 1.00 0.00 34 ALA A O 16
ATOM 20418 N N . ARG A 1 35 ? -5.387 1.611 7.471 1.00 0.00 35 ARG A N 16
ATOM 20419 C CA . ARG A 1 35 ? -5.707 3.025 7.312 1.00 0.00 35 ARG A CA 16
ATOM 20420 C C . ARG A 1 35 ? -4.615 3.745 6.527 1.00 0.00 35 ARG A C 16
ATOM 20421 O O . ARG A 1 35 ? -3.460 3.318 6.518 1.00 0.00 35 ARG A O 16
ATOM 20442 N N . ILE A 1 36 ? -4.988 4.837 5.870 1.00 0.00 36 ILE A N 16
ATOM 20443 C CA . ILE A 1 36 ? -4.040 5.616 5.083 1.00 0.00 36 ILE A CA 16
ATOM 20444 C C . ILE A 1 36 ? -4.039 7.079 5.515 1.00 0.00 36 ILE A C 16
ATOM 20445 O O . ILE A 1 36 ? -4.953 7.836 5.184 1.00 0.00 36 ILE A O 16
ATOM 20461 N N . LEU A 1 37 ? -3.007 7.471 6.253 1.00 0.00 37 LEU A N 16
ATOM 20462 C CA . LEU A 1 37 ? -2.885 8.845 6.729 1.00 0.00 37 LEU A CA 16
ATOM 20463 C C . LEU A 1 37 ? -2.837 9.824 5.560 1.00 0.00 37 LEU A C 16
ATOM 20464 O O . LEU A 1 37 ? -1.935 9.764 4.723 1.00 0.00 37 LEU A O 16
ATOM 20480 N N . HIS A 1 38 ? -3.811 10.726 5.510 1.00 0.00 38 HIS A N 16
ATOM 20481 C CA . HIS A 1 38 ? -3.878 11.721 4.445 1.00 0.00 38 HIS A CA 16
ATOM 20482 C C . HIS A 1 38 ? -2.741 12.730 4.571 1.00 0.00 38 HIS A C 16
ATOM 20483 O O . HIS A 1 38 ? -2.323 13.074 5.675 1.00 0.00 38 HIS A O 16
ATOM 20498 N N . GLY A 1 39 ? -2.243 13.199 3.430 1.00 0.00 39 GLY A N 16
ATOM 20499 C CA . GLY A 1 39 ? -1.158 14.162 3.436 1.00 0.00 39 GLY A CA 16
ATOM 20500 C C . GLY A 1 39 ? 0.205 13.501 3.385 1.00 0.00 39 GLY A C 16
ATOM 20501 O O . GLY A 1 39 ? 1.127 13.908 4.091 1.00 0.00 39 GLY A O 16
ATOM 20505 N N . GLY A 1 40 ? 0.333 12.475 2.548 1.00 0.00 40 GLY A N 16
ATOM 20506 C CA . GLY A 1 40 ? 1.596 11.771 2.426 1.00 0.00 40 GLY A CA 16
ATOM 20507 C C . GLY A 1 40 ? 1.846 11.268 1.018 1.00 0.00 40 GLY A C 16
ATOM 20508 O O . GLY A 1 40 ? 1.324 11.825 0.052 1.00 0.00 40 GLY A O 16
ATOM 20512 N N . MET A 1 41 ? 2.646 10.214 0.901 1.00 0.00 41 MET A N 16
ATOM 20513 C CA . MET A 1 41 ? 2.963 9.637 -0.401 1.00 0.00 41 MET A CA 16
ATOM 20514 C C . MET A 1 41 ? 1.737 8.966 -1.012 1.00 0.00 41 MET A C 16
ATOM 20515 O O . MET A 1 41 ? 1.316 9.307 -2.117 1.00 0.00 41 MET A O 16
ATOM 20529 N N . VAL A 1 42 ? 1.168 8.009 -0.285 1.00 0.00 42 VAL A N 16
ATOM 20530 C CA . VAL A 1 42 ? -0.011 7.291 -0.756 1.00 0.00 42 VAL A CA 16
ATOM 20531 C C . VAL A 1 42 ? -1.189 8.237 -0.952 1.00 0.00 42 VAL A C 16
ATOM 20532 O O . VAL A 1 42 ? -1.736 8.346 -2.049 1.00 0.00 42 VAL A O 16
ATOM 20545 N N . ALA A 1 43 ? -1.576 8.922 0.120 1.00 0.00 43 ALA A N 16
ATOM 20546 C CA . ALA A 1 43 ? -2.689 9.862 0.065 1.00 0.00 43 ALA A CA 16
ATOM 20547 C C . ALA A 1 43 ? -2.725 10.592 -1.273 1.00 0.00 43 ALA A C 16
ATOM 20548 O O . ALA A 1 43 ? -3.797 10.853 -1.818 1.00 0.00 43 ALA A O 16
ATOM 20555 N N . GLN A 1 44 ? -1.548 10.919 -1.796 1.00 0.00 44 GLN A N 16
ATOM 20556 C CA . GLN A 1 44 ? -1.447 11.621 -3.070 1.00 0.00 44 GLN A CA 16
ATOM 20557 C C . GLN A 1 44 ? -1.454 10.637 -4.235 1.00 0.00 44 GLN A C 16
ATOM 20558 O O . GLN A 1 44 ? -2.281 10.740 -5.141 1.00 0.00 44 GLN A O 16
ATOM 20572 N N . GLN A 1 45 ? -0.527 9.685 -4.205 1.00 0.00 45 GLN A N 16
ATOM 20573 C CA . GLN A 1 45 ? -0.426 8.683 -5.260 1.00 0.00 45 GLN A CA 16
ATOM 20574 C C . GLN A 1 45 ? -1.657 7.782 -5.274 1.00 0.00 45 GLN A C 16
ATOM 20575 O O . GLN A 1 45 ? -1.912 7.049 -4.319 1.00 0.00 45 GLN A O 16
ATOM 20589 N N . GLY A 1 46 ? -2.416 7.842 -6.363 1.00 0.00 46 GLY A N 16
ATOM 20590 C CA . GLY A 1 46 ? -3.611 7.027 -6.481 1.00 0.00 46 GLY A CA 16
ATOM 20591 C C . GLY A 1 46 ? -3.302 5.603 -6.899 1.00 0.00 46 GLY A C 16
ATOM 20592 O O . GLY A 1 46 ? -4.017 5.018 -7.714 1.00 0.00 46 GLY A O 16
ATOM 20596 N N . LEU A 1 47 ? -2.234 5.043 -6.342 1.00 0.00 47 LEU A N 16
ATOM 20597 C CA . LEU A 1 47 ? -1.831 3.678 -6.663 1.00 0.00 47 LEU A CA 16
ATOM 20598 C C . LEU A 1 47 ? -2.389 2.691 -5.643 1.00 0.00 47 LEU A C 16
ATOM 20599 O O . LEU A 1 47 ? -3.016 1.695 -6.006 1.00 0.00 47 LEU A O 16
ATOM 20615 N N . LEU A 1 48 ? -2.160 2.975 -4.366 1.00 0.00 48 LEU A N 16
ATOM 20616 C CA . LEU A 1 48 ? -2.643 2.113 -3.292 1.00 0.00 48 LEU A CA 16
ATOM 20617 C C . LEU A 1 48 ? -3.893 2.699 -2.644 1.00 0.00 48 LEU A C 16
ATOM 20618 O O . LEU A 1 48 ? -4.251 3.851 -2.891 1.00 0.00 48 LEU A O 16
ATOM 20634 N N . HIS A 1 49 ? -4.553 1.899 -1.813 1.00 0.00 49 HIS A N 16
ATOM 20635 C CA . HIS A 1 49 ? -5.762 2.339 -1.127 1.00 0.00 49 HIS A CA 16
ATOM 20636 C C . HIS A 1 49 ? -6.135 1.371 -0.008 1.00 0.00 49 HIS A C 16
ATOM 20637 O O . HIS A 1 49 ? -5.644 0.243 0.041 1.00 0.00 49 HIS A O 16
ATOM 20652 N N . VAL A 1 50 ? -7.007 1.819 0.890 1.00 0.00 50 VAL A N 16
ATOM 20653 C CA . VAL A 1 50 ? -7.446 0.992 2.008 1.00 0.00 50 VAL A CA 16
ATOM 20654 C C . VAL A 1 50 ? -7.977 -0.352 1.522 1.00 0.00 50 VAL A C 16
ATOM 20655 O O . VAL A 1 50 ? -8.999 -0.419 0.841 1.00 0.00 50 VAL A O 16
ATOM 20668 N N . GLY A 1 51 ? -7.274 -1.423 1.879 1.00 0.00 51 GLY A N 16
ATOM 20669 C CA . GLY A 1 51 ? -7.690 -2.752 1.471 1.00 0.00 51 GLY A CA 16
ATOM 20670 C C . GLY A 1 51 ? -6.768 -3.354 0.429 1.00 0.00 51 GLY A C 16
ATOM 20671 O O . GLY A 1 51 ? -7.190 -4.183 -0.378 1.00 0.00 51 GLY A O 16
ATOM 20675 N N . ASP A 1 52 ? -5.508 -2.935 0.444 1.00 0.00 52 ASP A N 16
ATOM 20676 C CA . ASP A 1 52 ? -4.523 -3.438 -0.508 1.00 0.00 52 ASP A CA 16
ATOM 20677 C C . ASP A 1 52 ? -3.581 -4.434 0.161 1.00 0.00 52 ASP A C 16
ATOM 20678 O O . ASP A 1 52 ? -2.723 -4.052 0.957 1.00 0.00 52 ASP A O 16
ATOM 20687 N N . ILE A 1 53 ? -3.746 -5.710 -0.169 1.00 0.00 53 ILE A N 16
ATOM 20688 C CA . ILE A 1 53 ? -2.910 -6.760 0.400 1.00 0.00 53 ILE A CA 16
ATOM 20689 C C . ILE A 1 53 ? -1.587 -6.875 -0.350 1.00 0.00 53 ILE A C 16
ATOM 20690 O O . ILE A 1 53 ? -1.566 -7.069 -1.566 1.00 0.00 53 ILE A O 16
ATOM 20706 N N . ILE A 1 54 ? -0.486 -6.757 0.383 1.00 0.00 54 ILE A N 16
ATOM 20707 C CA . ILE A 1 54 ? 0.842 -6.851 -0.212 1.00 0.00 54 ILE A CA 16
ATOM 20708 C C . ILE A 1 54 ? 1.407 -8.261 -0.075 1.00 0.00 54 ILE A C 16
ATOM 20709 O O . ILE A 1 54 ? 1.253 -8.906 0.962 1.00 0.00 54 ILE A O 16
ATOM 20725 N N . LYS A 1 55 ? 2.063 -8.734 -1.129 1.00 0.00 55 LYS A N 16
ATOM 20726 C CA . LYS A 1 55 ? 2.655 -10.066 -1.128 1.00 0.00 55 LYS A CA 16
ATOM 20727 C C . LYS A 1 55 ? 4.177 -9.985 -1.186 1.00 0.00 55 LYS A C 16
ATOM 20728 O O . LYS A 1 55 ? 4.870 -10.556 -0.345 1.00 0.00 55 LYS A O 16
ATOM 20747 N N . GLU A 1 56 ? 4.690 -9.272 -2.184 1.00 0.00 56 GLU A N 16
ATOM 20748 C CA . GLU A 1 56 ? 6.130 -9.116 -2.349 1.00 0.00 56 GLU A CA 16
ATOM 20749 C C . GLU A 1 56 ? 6.471 -7.723 -2.869 1.00 0.00 56 GLU A C 16
ATOM 20750 O O . GLU A 1 56 ? 5.775 -7.180 -3.727 1.00 0.00 56 GLU A O 16
ATOM 20762 N N . VAL A 1 57 ? 7.547 -7.148 -2.341 1.00 0.00 57 VAL A N 16
ATOM 20763 C CA . VAL A 1 57 ? 7.982 -5.818 -2.751 1.00 0.00 57 VAL A CA 16
ATOM 20764 C C . VAL A 1 57 ? 9.285 -5.884 -3.539 1.00 0.00 57 VAL A C 16
ATOM 20765 O O . VAL A 1 57 ? 10.354 -6.106 -2.973 1.00 0.00 57 VAL A O 16
ATOM 20778 N N . ASN A 1 58 ? 9.188 -5.689 -4.850 1.00 0.00 58 ASN A N 16
ATOM 20779 C CA . ASN A 1 58 ? 10.359 -5.726 -5.718 1.00 0.00 58 ASN A CA 16
ATOM 20780 C C . ASN A 1 58 ? 11.161 -7.005 -5.494 1.00 0.00 58 ASN A C 16
ATOM 20781 O O . ASN A 1 58 ? 12.363 -7.049 -5.750 1.00 0.00 58 ASN A O 16
ATOM 20792 N N . GLY A 1 59 ? 10.485 -8.045 -5.016 1.00 0.00 59 GLY A N 16
ATOM 20793 C CA . GLY A 1 59 ? 11.149 -9.311 -4.766 1.00 0.00 59 GLY A CA 16
ATOM 20794 C C . GLY A 1 59 ? 11.700 -9.409 -3.358 1.00 0.00 59 GLY A C 16
ATOM 20795 O O . GLY A 1 59 ? 12.842 -9.822 -3.159 1.00 0.00 59 GLY A O 16
ATOM 20799 N N . GLN A 1 60 ? 10.887 -9.026 -2.378 1.00 0.00 60 GLN A N 16
ATOM 20800 C CA . GLN A 1 60 ? 11.302 -9.071 -0.981 1.00 0.00 60 GLN A CA 16
ATOM 20801 C C . GLN A 1 60 ? 10.104 -9.303 -0.065 1.00 0.00 60 GLN A C 16
ATOM 20802 O O . GLN A 1 60 ? 9.031 -8.728 -0.248 1.00 0.00 60 GLN A O 16
ATOM 20816 N N . PRO A 1 61 ? 10.290 -10.166 0.945 1.00 0.00 61 PRO A N 16
ATOM 20817 C CA . PRO A 1 61 ? 9.236 -10.493 1.910 1.00 0.00 61 PRO A CA 16
ATOM 20818 C C . PRO A 1 61 ? 8.915 -9.326 2.837 1.00 0.00 61 PRO A C 16
ATOM 20819 O O . PRO A 1 61 ? 9.702 -8.988 3.721 1.00 0.00 61 PRO A O 16
ATOM 20830 N N . VAL A 1 62 ? 7.754 -8.712 2.629 1.00 0.00 62 VAL A N 16
ATOM 20831 C CA . VAL A 1 62 ? 7.328 -7.583 3.447 1.00 0.00 62 VAL A CA 16
ATOM 20832 C C . VAL A 1 62 ? 7.372 -7.932 4.930 1.00 0.00 62 VAL A C 16
ATOM 20833 O O . VAL A 1 62 ? 7.534 -7.057 5.780 1.00 0.00 62 VAL A O 16
ATOM 20846 N N . GLY A 1 63 ? 7.228 -9.218 5.235 1.00 0.00 63 GLY A N 16
ATOM 20847 C CA . GLY A 1 63 ? 7.255 -9.660 6.617 1.00 0.00 63 GLY A CA 16
ATOM 20848 C C . GLY A 1 63 ? 5.922 -9.469 7.312 1.00 0.00 63 GLY A C 16
ATOM 20849 O O . GLY A 1 63 ? 5.480 -8.340 7.523 1.00 0.00 63 GLY A O 16
ATOM 20853 N N . SER A 1 64 ? 5.278 -10.576 7.669 1.00 0.00 64 SER A N 16
ATOM 20854 C CA . SER A 1 64 ? 3.984 -10.525 8.340 1.00 0.00 64 SER A CA 16
ATOM 20855 C C . SER A 1 64 ? 3.903 -9.320 9.272 1.00 0.00 64 SER A C 16
ATOM 20856 O O . SER A 1 64 ? 2.851 -8.694 9.404 1.00 0.00 64 SER A O 16
ATOM 20864 N N . ASP A 1 65 ? 5.020 -9.003 9.917 1.00 0.00 65 ASP A N 16
ATOM 20865 C CA . ASP A 1 65 ? 5.077 -7.872 10.836 1.00 0.00 65 ASP A CA 16
ATOM 20866 C C . ASP A 1 65 ? 4.846 -6.558 10.097 1.00 0.00 65 ASP A C 16
ATOM 20867 O O . ASP A 1 65 ? 5.615 -6.169 9.218 1.00 0.00 65 ASP A O 16
ATOM 20876 N N . PRO A 1 66 ? 3.762 -5.857 10.460 1.00 0.00 66 PRO A N 16
ATOM 20877 C CA . PRO A 1 66 ? 3.404 -4.576 9.844 1.00 0.00 66 PRO A CA 16
ATOM 20878 C C . PRO A 1 66 ? 4.372 -3.460 10.222 1.00 0.00 66 PRO A C 16
ATOM 20879 O O . PRO A 1 66 ? 4.715 -2.617 9.393 1.00 0.00 66 PRO A O 16
ATOM 20890 N N . ARG A 1 67 ? 4.810 -3.463 11.477 1.00 0.00 67 ARG A N 16
ATOM 20891 C CA . ARG A 1 67 ? 5.738 -2.450 11.964 1.00 0.00 67 ARG A CA 16
ATOM 20892 C C . ARG A 1 67 ? 7.109 -2.611 11.313 1.00 0.00 67 ARG A C 16
ATOM 20893 O O . ARG A 1 67 ? 7.918 -1.683 11.308 1.00 0.00 67 ARG A O 16
ATOM 20914 N N . ALA A 1 68 ? 7.363 -3.795 10.765 1.00 0.00 68 ALA A N 16
ATOM 20915 C CA . ALA A 1 68 ? 8.634 -4.077 10.111 1.00 0.00 68 ALA A CA 16
ATOM 20916 C C . ALA A 1 68 ? 8.575 -3.735 8.626 1.00 0.00 68 ALA A C 16
ATOM 20917 O O . ALA A 1 68 ? 9.588 -3.385 8.018 1.00 0.00 68 ALA A O 16
ATOM 20924 N N . LEU A 1 69 ? 7.384 -3.838 8.047 1.00 0.00 69 LEU A N 16
ATOM 20925 C CA . LEU A 1 69 ? 7.193 -3.540 6.631 1.00 0.00 69 LEU A CA 16
ATOM 20926 C C . LEU A 1 69 ? 7.421 -2.058 6.352 1.00 0.00 69 LEU A C 16
ATOM 20927 O O . LEU A 1 69 ? 8.256 -1.694 5.524 1.00 0.00 69 LEU A O 16
ATOM 20943 N N . GLN A 1 70 ? 6.674 -1.207 7.048 1.00 0.00 70 GLN A N 16
ATOM 20944 C CA . GLN A 1 70 ? 6.796 0.235 6.875 1.00 0.00 70 GLN A CA 16
ATOM 20945 C C . GLN A 1 70 ? 8.257 0.668 6.930 1.00 0.00 70 GLN A C 16
ATOM 20946 O O . GLN A 1 70 ? 8.614 1.743 6.450 1.00 0.00 70 GLN A O 16
ATOM 20960 N N . GLU A 1 71 ? 9.098 -0.176 7.520 1.00 0.00 71 GLU A N 16
ATOM 20961 C CA . GLU A 1 71 ? 10.520 0.121 7.638 1.00 0.00 71 GLU A CA 16
ATOM 20962 C C . GLU A 1 71 ? 11.281 -0.357 6.404 1.00 0.00 71 GLU A C 16
ATOM 20963 O O . GLU A 1 71 ? 12.263 0.259 5.989 1.00 0.00 71 GLU A O 16
ATOM 20975 N N . LEU A 1 72 ? 10.820 -1.459 5.823 1.00 0.00 72 LEU A N 16
ATOM 20976 C CA . LEU A 1 72 ? 11.455 -2.021 4.636 1.00 0.00 72 LEU A CA 16
ATOM 20977 C C . LEU A 1 72 ? 11.451 -1.016 3.488 1.00 0.00 72 LEU A C 16
ATOM 20978 O O . LEU A 1 72 ? 12.448 -0.861 2.782 1.00 0.00 72 LEU A O 16
ATOM 20994 N N . LEU A 1 73 ? 10.325 -0.335 3.310 1.00 0.00 73 LEU A N 16
ATOM 20995 C CA . LEU A 1 73 ? 10.191 0.657 2.249 1.00 0.00 73 LEU A CA 16
ATOM 20996 C C . LEU A 1 73 ? 11.080 1.867 2.520 1.00 0.00 73 LEU A C 16
ATOM 20997 O O . LEU A 1 73 ? 11.801 2.330 1.636 1.00 0.00 73 LEU A O 16
ATOM 21013 N N . ARG A 1 74 ? 11.023 2.373 3.748 1.00 0.00 74 ARG A N 16
ATOM 21014 C CA . ARG A 1 74 ? 11.823 3.529 4.135 1.00 0.00 74 ARG A CA 16
ATOM 21015 C C . ARG A 1 74 ? 13.198 3.484 3.475 1.00 0.00 74 ARG A C 16
ATOM 21016 O O . ARG A 1 74 ? 13.580 4.403 2.751 1.00 0.00 74 ARG A O 16
ATOM 21037 N N . ASN A 1 75 ? 13.937 2.409 3.730 1.00 0.00 75 ASN A N 16
ATOM 21038 C CA . ASN A 1 75 ? 15.270 2.245 3.160 1.00 0.00 75 ASN A CA 16
ATOM 21039 C C . ASN A 1 75 ? 15.197 1.597 1.781 1.00 0.00 75 ASN A C 16
ATOM 21040 O O . ASN A 1 75 ? 16.006 0.732 1.447 1.00 0.00 75 ASN A O 16
ATOM 21051 N N . ALA A 1 76 ? 14.221 2.022 0.985 1.00 0.00 76 ALA A N 16
ATOM 21052 C CA . ALA A 1 76 ? 14.044 1.485 -0.359 1.00 0.00 76 ALA A CA 16
ATOM 21053 C C . ALA A 1 76 ? 14.020 2.601 -1.397 1.00 0.00 76 ALA A C 16
ATOM 21054 O O . ALA A 1 76 ? 12.953 3.051 -1.815 1.00 0.00 76 ALA A O 16
ATOM 21061 N N . SER A 1 77 ? 15.203 3.046 -1.809 1.00 0.00 77 SER A N 16
ATOM 21062 C CA . SER A 1 77 ? 15.317 4.113 -2.796 1.00 0.00 77 SER A CA 16
ATOM 21063 C C . SER A 1 77 ? 15.192 3.560 -4.212 1.00 0.00 77 SER A C 16
ATOM 21064 O O . SER A 1 77 ? 15.247 2.349 -4.424 1.00 0.00 77 SER A O 16
ATOM 21072 N N . GLY A 1 78 ? 15.025 4.457 -5.179 1.00 0.00 78 GLY A N 16
ATOM 21073 C CA . GLY A 1 78 ? 14.894 4.041 -6.563 1.00 0.00 78 GLY A CA 16
ATOM 21074 C C . GLY A 1 78 ? 13.500 3.543 -6.890 1.00 0.00 78 GLY A C 16
ATOM 21075 O O . GLY A 1 78 ? 12.595 3.624 -6.060 1.00 0.00 78 GLY A O 16
ATOM 21079 N N . SER A 1 79 ? 13.326 3.029 -8.103 1.00 0.00 79 SER A N 16
ATOM 21080 C CA . SER A 1 79 ? 12.031 2.522 -8.540 1.00 0.00 79 SER A CA 16
ATOM 21081 C C . SER A 1 79 ? 11.645 1.271 -7.757 1.00 0.00 79 SER A C 16
ATOM 21082 O O . SER A 1 79 ? 12.119 0.172 -8.047 1.00 0.00 79 SER A O 16
ATOM 21090 N N . VAL A 1 80 ? 10.781 1.446 -6.762 1.00 0.00 80 VAL A N 16
ATOM 21091 C CA . VAL A 1 80 ? 10.330 0.332 -5.936 1.00 0.00 80 VAL A CA 16
ATOM 21092 C C . VAL A 1 80 ? 9.036 -0.264 -6.478 1.00 0.00 80 VAL A C 16
ATOM 21093 O O . VAL A 1 80 ? 8.126 0.462 -6.881 1.00 0.00 80 VAL A O 16
ATOM 21106 N N . ILE A 1 81 ? 8.959 -1.591 -6.485 1.00 0.00 81 ILE A N 16
ATOM 21107 C CA . ILE A 1 81 ? 7.776 -2.285 -6.976 1.00 0.00 81 ILE A CA 16
ATOM 21108 C C . ILE A 1 81 ? 6.941 -2.831 -5.823 1.00 0.00 81 ILE A C 16
ATOM 21109 O O . ILE A 1 81 ? 7.479 -3.300 -4.819 1.00 0.00 81 ILE A O 16
ATOM 21125 N N . LEU A 1 82 ? 5.622 -2.769 -5.973 1.00 0.00 82 LEU A N 16
ATOM 21126 C CA . LEU A 1 82 ? 4.711 -3.259 -4.945 1.00 0.00 82 LEU A CA 16
ATOM 21127 C C . LEU A 1 82 ? 3.619 -4.132 -5.556 1.00 0.00 82 LEU A C 16
ATOM 21128 O O . LEU A 1 82 ? 2.798 -3.659 -6.342 1.00 0.00 82 LEU A O 16
ATOM 21144 N N . LYS A 1 83 ? 3.615 -5.408 -5.187 1.00 0.00 83 LYS A N 16
ATOM 21145 C CA . LYS A 1 83 ? 2.622 -6.348 -5.695 1.00 0.00 83 LYS A CA 16
ATOM 21146 C C . LYS A 1 83 ? 1.420 -6.429 -4.759 1.00 0.00 83 LYS A C 16
ATOM 21147 O O . LYS A 1 83 ? 1.516 -6.969 -3.657 1.00 0.00 83 LYS A O 16
ATOM 21166 N N . ILE A 1 84 ? 0.291 -5.891 -5.207 1.00 0.00 84 ILE A N 16
ATOM 21167 C CA . ILE A 1 84 ? -0.930 -5.905 -4.410 1.00 0.00 84 ILE A CA 16
ATOM 21168 C C . ILE A 1 84 ? -1.919 -6.939 -4.937 1.00 0.00 84 ILE A C 16
ATOM 21169 O O . ILE A 1 84 ? -1.799 -7.407 -6.071 1.00 0.00 84 ILE A O 16
ATOM 21185 N N . LEU A 1 85 ? -2.896 -7.291 -4.109 1.00 0.00 85 LEU A N 16
ATOM 21186 C CA . LEU A 1 85 ? -3.908 -8.269 -4.492 1.00 0.00 85 LEU A CA 16
ATOM 21187 C C . LEU A 1 85 ? -5.239 -7.970 -3.810 1.00 0.00 85 LEU A C 16
ATOM 21188 O O . LEU A 1 85 ? -5.277 -7.382 -2.730 1.00 0.00 85 LEU A O 16
ATOM 21204 N N . SER A 1 86 ? -6.331 -8.382 -4.448 1.00 0.00 86 SER A N 16
ATOM 21205 C CA . SER A 1 86 ? -7.665 -8.157 -3.904 1.00 0.00 86 SER A CA 16
ATOM 21206 C C . SER A 1 86 ? -7.876 -8.969 -2.630 1.00 0.00 86 SER A C 16
ATOM 21207 O O . SER A 1 86 ? -7.022 -9.764 -2.239 1.00 0.00 86 SER A O 16
ATOM 21215 N N . GLY A 1 87 ? -9.020 -8.761 -1.986 1.00 0.00 87 GLY A N 16
ATOM 21216 C CA . GLY A 1 87 ? -9.324 -9.480 -0.763 1.00 0.00 87 GLY A CA 16
ATOM 21217 C C . GLY A 1 87 ? -10.437 -8.827 0.033 1.00 0.00 87 GLY A C 16
ATOM 21218 O O . GLY A 1 87 ? -11.190 -7.998 -0.478 1.00 0.00 87 GLY A O 16
ATOM 21222 N N . PRO A 1 88 ? -10.554 -9.204 1.315 1.00 0.00 88 PRO A N 16
ATOM 21223 C CA . PRO A 1 88 ? -11.581 -8.663 2.209 1.00 0.00 88 PRO A CA 16
ATOM 21224 C C . PRO A 1 88 ? -11.332 -7.200 2.560 1.00 0.00 88 PRO A C 16
ATOM 21225 O O . PRO A 1 88 ? -10.400 -6.879 3.297 1.00 0.00 88 PRO A O 16
ATOM 21236 N N . SER A 1 89 ? -12.170 -6.317 2.027 1.00 0.00 89 SER A N 16
ATOM 21237 C CA . SER A 1 89 ? -12.038 -4.887 2.281 1.00 0.00 89 SER A CA 16
ATOM 21238 C C . SER A 1 89 ? -13.074 -4.419 3.299 1.00 0.00 89 SER A C 16
ATOM 21239 O O . SER A 1 89 ? -13.888 -5.207 3.780 1.00 0.00 89 SER A O 16
ATOM 21247 N N . SER A 1 90 ? -13.035 -3.130 3.622 1.00 0.00 90 SER A N 16
ATOM 21248 C CA . SER A 1 90 ? -13.967 -2.556 4.586 1.00 0.00 90 SER A CA 16
ATOM 21249 C C . SER A 1 90 ? -14.079 -1.046 4.400 1.00 0.00 90 SER A C 16
ATOM 21250 O O . SER A 1 90 ? -13.305 -0.441 3.658 1.00 0.00 90 SER A O 16
ATOM 21258 N N . GLY A 1 91 ? -15.049 -0.442 5.080 1.00 0.00 91 GLY A N 16
ATOM 21259 C CA . GLY A 1 91 ? -15.246 0.992 4.977 1.00 0.00 91 GLY A CA 16
ATOM 21260 C C . GLY A 1 91 ? -16.542 1.447 5.617 1.00 0.00 91 GLY A C 16
ATOM 21261 O O . GLY A 1 91 ? -16.627 1.575 6.838 1.00 0.00 91 GLY A O 16
ATOM 21265 N N . GLY A 1 1 ? 13.041 -12.520 -15.321 1.00 0.00 1 GLY A N 17
ATOM 21266 C CA . GLY A 1 1 ? 11.920 -13.372 -14.970 1.00 0.00 1 GLY A CA 17
ATOM 21267 C C . GLY A 1 1 ? 10.967 -12.705 -13.998 1.00 0.00 1 GLY A C 17
ATOM 21268 O O . GLY A 1 1 ? 10.552 -11.565 -14.208 1.00 0.00 1 GLY A O 17
ATOM 21272 N N . SER A 1 2 ? 10.618 -13.417 -12.931 1.00 0.00 2 SER A N 17
ATOM 21273 C CA . SER A 1 2 ? 9.703 -12.889 -11.926 1.00 0.00 2 SER A CA 17
ATOM 21274 C C . SER A 1 2 ? 8.296 -12.740 -12.496 1.00 0.00 2 SER A C 17
ATOM 21275 O O . SER A 1 2 ? 7.611 -11.750 -12.237 1.00 0.00 2 SER A O 17
ATOM 21283 N N . SER A 1 3 ? 7.872 -13.730 -13.275 1.00 0.00 3 SER A N 17
ATOM 21284 C CA . SER A 1 3 ? 6.548 -13.708 -13.886 1.00 0.00 3 SER A CA 17
ATOM 21285 C C . SER A 1 3 ? 5.720 -14.906 -13.431 1.00 0.00 3 SER A C 17
ATOM 21286 O O . SER A 1 3 ? 6.245 -16.003 -13.245 1.00 0.00 3 SER A O 17
ATOM 21294 N N . GLY A 1 4 ? 4.421 -14.687 -13.255 1.00 0.00 4 GLY A N 17
ATOM 21295 C CA . GLY A 1 4 ? 3.540 -15.756 -12.823 1.00 0.00 4 GLY A CA 17
ATOM 21296 C C . GLY A 1 4 ? 2.515 -15.289 -11.809 1.00 0.00 4 GLY A C 17
ATOM 21297 O O . GLY A 1 4 ? 2.795 -15.238 -10.611 1.00 0.00 4 GLY A O 17
ATOM 21301 N N . SER A 1 5 ? 1.324 -14.946 -12.289 1.00 0.00 5 SER A N 17
ATOM 21302 C CA . SER A 1 5 ? 0.254 -14.475 -11.416 1.00 0.00 5 SER A CA 17
ATOM 21303 C C . SER A 1 5 ? 0.665 -13.194 -10.696 1.00 0.00 5 SER A C 17
ATOM 21304 O O . SER A 1 5 ? 0.371 -13.010 -9.515 1.00 0.00 5 SER A O 17
ATOM 21312 N N . SER A 1 6 ? 1.347 -12.310 -11.418 1.00 0.00 6 SER A N 17
ATOM 21313 C CA . SER A 1 6 ? 1.802 -11.047 -10.849 1.00 0.00 6 SER A CA 17
ATOM 21314 C C . SER A 1 6 ? 0.617 -10.175 -10.446 1.00 0.00 6 SER A C 17
ATOM 21315 O O . SER A 1 6 ? -0.350 -10.036 -11.194 1.00 0.00 6 SER A O 17
ATOM 21323 N N . GLY A 1 7 ? 0.700 -9.587 -9.256 1.00 0.00 7 GLY A N 17
ATOM 21324 C CA . GLY A 1 7 ? -0.370 -8.736 -8.772 1.00 0.00 7 GLY A CA 17
ATOM 21325 C C . GLY A 1 7 ? -0.373 -7.374 -9.437 1.00 0.00 7 GLY A C 17
ATOM 21326 O O . GLY A 1 7 ? -0.461 -7.273 -10.661 1.00 0.00 7 GLY A O 17
ATOM 21330 N N . ARG A 1 8 ? -0.279 -6.322 -8.629 1.00 0.00 8 ARG A N 17
ATOM 21331 C CA . ARG A 1 8 ? -0.275 -4.960 -9.147 1.00 0.00 8 ARG A CA 17
ATOM 21332 C C . ARG A 1 8 ? 1.048 -4.265 -8.837 1.00 0.00 8 ARG A C 17
ATOM 21333 O O . ARG A 1 8 ? 1.182 -3.591 -7.815 1.00 0.00 8 ARG A O 17
ATOM 21354 N N . MET A 1 9 ? 2.022 -4.434 -9.725 1.00 0.00 9 MET A N 17
ATOM 21355 C CA . MET A 1 9 ? 3.334 -3.822 -9.545 1.00 0.00 9 MET A CA 17
ATOM 21356 C C . MET A 1 9 ? 3.238 -2.302 -9.613 1.00 0.00 9 MET A C 17
ATOM 21357 O O . MET A 1 9 ? 3.041 -1.729 -10.685 1.00 0.00 9 MET A O 17
ATOM 21371 N N . VAL A 1 10 ? 3.380 -1.653 -8.461 1.00 0.00 10 VAL A N 17
ATOM 21372 C CA . VAL A 1 10 ? 3.310 -0.198 -8.390 1.00 0.00 10 VAL A CA 17
ATOM 21373 C C . VAL A 1 10 ? 4.700 0.412 -8.246 1.00 0.00 10 VAL A C 17
ATOM 21374 O O . VAL A 1 10 ? 5.408 0.146 -7.276 1.00 0.00 10 VAL A O 17
ATOM 21387 N N . GLY A 1 11 ? 5.084 1.234 -9.218 1.00 0.00 11 GLY A N 17
ATOM 21388 C CA . GLY A 1 11 ? 6.388 1.870 -9.180 1.00 0.00 11 GLY A CA 17
ATOM 21389 C C . GLY A 1 11 ? 6.346 3.241 -8.535 1.00 0.00 11 GLY A C 17
ATOM 21390 O O . GLY A 1 11 ? 5.587 4.112 -8.962 1.00 0.00 11 GLY A O 17
ATOM 21394 N N . ILE A 1 12 ? 7.160 3.433 -7.503 1.00 0.00 12 ILE A N 17
ATOM 21395 C CA . ILE A 1 12 ? 7.212 4.708 -6.799 1.00 0.00 12 ILE A CA 17
ATOM 21396 C C . ILE A 1 12 ? 8.629 5.271 -6.783 1.00 0.00 12 ILE A C 17
ATOM 21397 O O . ILE A 1 12 ? 9.591 4.552 -6.513 1.00 0.00 12 ILE A O 17
ATOM 21413 N N . ARG A 1 13 ? 8.750 6.562 -7.075 1.00 0.00 13 ARG A N 17
ATOM 21414 C CA . ARG A 1 13 ? 10.050 7.222 -7.094 1.00 0.00 13 ARG A CA 17
ATOM 21415 C C . ARG A 1 13 ? 10.269 8.030 -5.818 1.00 0.00 13 ARG A C 17
ATOM 21416 O O . ARG A 1 13 ? 10.035 9.238 -5.787 1.00 0.00 13 ARG A O 17
ATOM 21437 N N . LYS A 1 14 ? 10.718 7.354 -4.766 1.00 0.00 14 LYS A N 17
ATOM 21438 C CA . LYS A 1 14 ? 10.970 8.008 -3.487 1.00 0.00 14 LYS A CA 17
ATOM 21439 C C . LYS A 1 14 ? 12.459 8.274 -3.296 1.00 0.00 14 LYS A C 17
ATOM 21440 O O . LYS A 1 14 ? 13.276 7.945 -4.157 1.00 0.00 14 LYS A O 17
ATOM 21459 N N . THR A 1 15 ? 12.808 8.872 -2.160 1.00 0.00 15 THR A N 17
ATOM 21460 C CA . THR A 1 15 ? 14.199 9.182 -1.856 1.00 0.00 15 THR A CA 17
ATOM 21461 C C . THR A 1 15 ? 14.650 8.488 -0.576 1.00 0.00 15 THR A C 17
ATOM 21462 O O . THR A 1 15 ? 13.928 8.472 0.420 1.00 0.00 15 THR A O 17
ATOM 21473 N N . ALA A 1 16 ? 15.849 7.915 -0.610 1.00 0.00 16 ALA A N 17
ATOM 21474 C CA . ALA A 1 16 ? 16.397 7.221 0.548 1.00 0.00 16 ALA A CA 17
ATOM 21475 C C . ALA A 1 16 ? 16.146 8.008 1.829 1.00 0.00 16 ALA A C 17
ATOM 21476 O O . ALA A 1 16 ? 16.851 8.972 2.126 1.00 0.00 16 ALA A O 17
ATOM 21483 N N . GLY A 1 17 ? 15.135 7.592 2.586 1.00 0.00 17 GLY A N 17
ATOM 21484 C CA . GLY A 1 17 ? 14.808 8.270 3.827 1.00 0.00 17 GLY A CA 17
ATOM 21485 C C . GLY A 1 17 ? 13.335 8.612 3.930 1.00 0.00 17 GLY A C 17
ATOM 21486 O O . GLY A 1 17 ? 12.716 8.408 4.973 1.00 0.00 17 GLY A O 17
ATOM 21490 N N . GLU A 1 18 ? 12.773 9.136 2.844 1.00 0.00 18 GLU A N 17
ATOM 21491 C CA . GLU A 1 18 ? 11.364 9.509 2.819 1.00 0.00 18 GLU A CA 17
ATOM 21492 C C . GLU A 1 18 ? 10.481 8.331 3.222 1.00 0.00 18 GLU A C 17
ATOM 21493 O O . GLU A 1 18 ? 10.861 7.171 3.057 1.00 0.00 18 GLU A O 17
ATOM 21505 N N . HIS A 1 19 ? 9.301 8.637 3.752 1.00 0.00 19 HIS A N 17
ATOM 21506 C CA . HIS A 1 19 ? 8.364 7.604 4.180 1.00 0.00 19 HIS A CA 17
ATOM 21507 C C . HIS A 1 19 ? 7.083 7.657 3.352 1.00 0.00 19 HIS A C 17
ATOM 21508 O O . HIS A 1 19 ? 6.947 8.488 2.453 1.00 0.00 19 HIS A O 17
ATOM 21523 N N . LEU A 1 20 ? 6.148 6.766 3.661 1.00 0.00 20 LEU A N 17
ATOM 21524 C CA . LEU A 1 20 ? 4.878 6.710 2.945 1.00 0.00 20 LEU A CA 17
ATOM 21525 C C . LEU A 1 20 ? 3.775 7.403 3.739 1.00 0.00 20 LEU A C 17
ATOM 21526 O O . LEU A 1 20 ? 3.199 8.392 3.286 1.00 0.00 20 LEU A O 17
ATOM 21542 N N . GLY A 1 21 ? 3.489 6.880 4.927 1.00 0.00 21 GLY A N 17
ATOM 21543 C CA . GLY A 1 21 ? 2.457 7.463 5.765 1.00 0.00 21 GLY A CA 17
ATOM 21544 C C . GLY A 1 21 ? 1.226 6.584 5.865 1.00 0.00 21 GLY A C 17
ATOM 21545 O O . GLY A 1 21 ? 0.104 7.082 5.955 1.00 0.00 21 GLY A O 17
ATOM 21549 N N . VAL A 1 22 ? 1.435 5.271 5.849 1.00 0.00 22 VAL A N 17
ATOM 21550 C CA . VAL A 1 22 ? 0.333 4.321 5.939 1.00 0.00 22 VAL A CA 17
ATOM 21551 C C . VAL A 1 22 ? 0.541 3.346 7.093 1.00 0.00 22 VAL A C 17
ATOM 21552 O O . VAL A 1 22 ? 1.616 3.294 7.691 1.00 0.00 22 VAL A O 17
ATOM 21565 N N . THR A 1 23 ? -0.496 2.573 7.401 1.00 0.00 23 THR A N 17
ATOM 21566 C CA . THR A 1 23 ? -0.428 1.600 8.484 1.00 0.00 23 THR A CA 17
ATOM 21567 C C . THR A 1 23 ? -0.991 0.252 8.047 1.00 0.00 23 THR A C 17
ATOM 21568 O O . THR A 1 23 ? -2.168 0.142 7.703 1.00 0.00 23 THR A O 17
ATOM 21579 N N . PHE A 1 24 ? -0.144 -0.772 8.065 1.00 0.00 24 PHE A N 17
ATOM 21580 C CA . PHE A 1 24 ? -0.558 -2.113 7.671 1.00 0.00 24 PHE A CA 17
ATOM 21581 C C . PHE A 1 24 ? -0.877 -2.966 8.895 1.00 0.00 24 PHE A C 17
ATOM 21582 O O . PHE A 1 24 ? -0.375 -2.711 9.990 1.00 0.00 24 PHE A O 17
ATOM 21599 N N . ARG A 1 25 ? -1.716 -3.979 8.702 1.00 0.00 25 ARG A N 17
ATOM 21600 C CA . ARG A 1 25 ? -2.104 -4.868 9.790 1.00 0.00 25 ARG A CA 17
ATOM 21601 C C . ARG A 1 25 ? -1.985 -6.329 9.366 1.00 0.00 25 ARG A C 17
ATOM 21602 O O . ARG A 1 25 ? -2.097 -6.655 8.184 1.00 0.00 25 ARG A O 17
ATOM 21623 N N . VAL A 1 26 ? -1.757 -7.205 10.339 1.00 0.00 26 VAL A N 17
ATOM 21624 C CA . VAL A 1 26 ? -1.623 -8.632 10.068 1.00 0.00 26 VAL A CA 17
ATOM 21625 C C . VAL A 1 26 ? -2.935 -9.365 10.324 1.00 0.00 26 VAL A C 17
ATOM 21626 O O . VAL A 1 26 ? -3.306 -9.612 11.471 1.00 0.00 26 VAL A O 17
ATOM 21639 N N . GLU A 1 27 ? -3.634 -9.710 9.246 1.00 0.00 27 GLU A N 17
ATOM 21640 C CA . GLU A 1 27 ? -4.905 -10.416 9.355 1.00 0.00 27 GLU A CA 17
ATOM 21641 C C . GLU A 1 27 ? -4.778 -11.848 8.845 1.00 0.00 27 GLU A C 17
ATOM 21642 O O . GLU A 1 27 ? -4.659 -12.083 7.643 1.00 0.00 27 GLU A O 17
ATOM 21654 N N . GLY A 1 28 ? -4.804 -12.804 9.769 1.00 0.00 28 GLY A N 17
ATOM 21655 C CA . GLY A 1 28 ? -4.689 -14.201 9.395 1.00 0.00 28 GLY A CA 17
ATOM 21656 C C . GLY A 1 28 ? -3.265 -14.597 9.060 1.00 0.00 28 GLY A C 17
ATOM 21657 O O . GLY A 1 28 ? -2.701 -15.496 9.682 1.00 0.00 28 GLY A O 17
ATOM 21661 N N . GLY A 1 29 ? -2.682 -13.926 8.072 1.00 0.00 29 GLY A N 17
ATOM 21662 C CA . GLY A 1 29 ? -1.320 -14.228 7.671 1.00 0.00 29 GLY A CA 17
ATOM 21663 C C . GLY A 1 29 ? -0.868 -13.402 6.484 1.00 0.00 29 GLY A C 17
ATOM 21664 O O . GLY A 1 29 ? -0.105 -13.877 5.644 1.00 0.00 29 GLY A O 17
ATOM 21668 N N . GLU A 1 30 ? -1.341 -12.161 6.414 1.00 0.00 30 GLU A N 17
ATOM 21669 C CA . GLU A 1 30 ? -0.981 -11.268 5.318 1.00 0.00 30 GLU A CA 17
ATOM 21670 C C . GLU A 1 30 ? -0.948 -9.817 5.788 1.00 0.00 30 GLU A C 17
ATOM 21671 O O . GLU A 1 30 ? -1.362 -9.504 6.905 1.00 0.00 30 GLU A O 17
ATOM 21683 N N . LEU A 1 31 ? -0.451 -8.934 4.928 1.00 0.00 31 LEU A N 17
ATOM 21684 C CA . LEU A 1 31 ? -0.362 -7.515 5.254 1.00 0.00 31 LEU A CA 17
ATOM 21685 C C . LEU A 1 31 ? -1.382 -6.708 4.457 1.00 0.00 31 LEU A C 17
ATOM 21686 O O . LEU A 1 31 ? -1.426 -6.782 3.229 1.00 0.00 31 LEU A O 17
ATOM 21702 N N . VAL A 1 32 ? -2.201 -5.936 5.165 1.00 0.00 32 VAL A N 17
ATOM 21703 C CA . VAL A 1 32 ? -3.219 -5.112 4.523 1.00 0.00 32 VAL A CA 17
ATOM 21704 C C . VAL A 1 32 ? -3.188 -3.685 5.058 1.00 0.00 32 VAL A C 17
ATOM 21705 O O . VAL A 1 32 ? -2.887 -3.457 6.230 1.00 0.00 32 VAL A O 17
ATOM 21718 N N . ILE A 1 33 ? -3.503 -2.728 4.193 1.00 0.00 33 ILE A N 17
ATOM 21719 C CA . ILE A 1 33 ? -3.512 -1.322 4.579 1.00 0.00 33 ILE A CA 17
ATOM 21720 C C . ILE A 1 33 ? -4.663 -1.022 5.533 1.00 0.00 33 ILE A C 17
ATOM 21721 O O . ILE A 1 33 ? -5.814 -0.898 5.115 1.00 0.00 33 ILE A O 17
ATOM 21737 N N . ALA A 1 34 ? -4.344 -0.906 6.818 1.00 0.00 34 ALA A N 17
ATOM 21738 C CA . ALA A 1 34 ? -5.350 -0.616 7.832 1.00 0.00 34 ALA A CA 17
ATOM 21739 C C . ALA A 1 34 ? -5.860 0.815 7.707 1.00 0.00 34 ALA A C 17
ATOM 21740 O O . ALA A 1 34 ? -7.066 1.060 7.747 1.00 0.00 34 ALA A O 17
ATOM 21747 N N . ARG A 1 35 ? -4.935 1.757 7.555 1.00 0.00 35 ARG A N 17
ATOM 21748 C CA . ARG A 1 35 ? -5.291 3.165 7.426 1.00 0.00 35 ARG A CA 17
ATOM 21749 C C . ARG A 1 35 ? -4.220 3.928 6.653 1.00 0.00 35 ARG A C 17
ATOM 21750 O O . ARG A 1 35 ? -3.065 3.506 6.593 1.00 0.00 35 ARG A O 17
ATOM 21771 N N . ILE A 1 36 ? -4.612 5.053 6.063 1.00 0.00 36 ILE A N 17
ATOM 21772 C CA . ILE A 1 36 ? -3.685 5.875 5.295 1.00 0.00 36 ILE A CA 17
ATOM 21773 C C . ILE A 1 36 ? -3.699 7.320 5.781 1.00 0.00 36 ILE A C 17
ATOM 21774 O O . ILE A 1 36 ? -4.631 8.073 5.497 1.00 0.00 36 ILE A O 17
ATOM 21790 N N . LEU A 1 37 ? -2.659 7.701 6.515 1.00 0.00 37 LEU A N 17
ATOM 21791 C CA . LEU A 1 37 ? -2.550 9.058 7.040 1.00 0.00 37 LEU A CA 17
ATOM 21792 C C . LEU A 1 37 ? -2.505 10.078 5.907 1.00 0.00 37 LEU A C 17
ATOM 21793 O O . LEU A 1 37 ? -1.639 10.014 5.034 1.00 0.00 37 LEU A O 17
ATOM 21809 N N . HIS A 1 38 ? -3.442 11.021 5.929 1.00 0.00 38 HIS A N 17
ATOM 21810 C CA . HIS A 1 38 ? -3.508 12.057 4.905 1.00 0.00 38 HIS A CA 17
ATOM 21811 C C . HIS A 1 38 ? -2.181 12.804 4.802 1.00 0.00 38 HIS A C 17
ATOM 21812 O O . HIS A 1 38 ? -1.328 12.699 5.682 1.00 0.00 38 HIS A O 17
ATOM 21827 N N . GLY A 1 39 ? -2.014 13.557 3.719 1.00 0.00 39 GLY A N 17
ATOM 21828 C CA . GLY A 1 39 ? -0.789 14.309 3.519 1.00 0.00 39 GLY A CA 17
ATOM 21829 C C . GLY A 1 39 ? 0.425 13.412 3.380 1.00 0.00 39 GLY A C 17
ATOM 21830 O O . GLY A 1 39 ? 1.381 13.526 4.145 1.00 0.00 39 GLY A O 17
ATOM 21834 N N . GLY A 1 40 ? 0.386 12.514 2.399 1.00 0.00 40 GLY A N 17
ATOM 21835 C CA . GLY A 1 40 ? 1.497 11.606 2.181 1.00 0.00 40 GLY A CA 17
ATOM 21836 C C . GLY A 1 40 ? 1.511 11.035 0.777 1.00 0.00 40 GLY A C 17
ATOM 21837 O O . GLY A 1 40 ? 0.679 11.395 -0.055 1.00 0.00 40 GLY A O 17
ATOM 21841 N N . MET A 1 41 ? 2.459 10.142 0.512 1.00 0.00 41 MET A N 17
ATOM 21842 C CA . MET A 1 41 ? 2.578 9.520 -0.801 1.00 0.00 41 MET A CA 17
ATOM 21843 C C . MET A 1 41 ? 1.254 8.897 -1.230 1.00 0.00 41 MET A C 17
ATOM 21844 O O . MET A 1 41 ? 0.643 9.325 -2.209 1.00 0.00 41 MET A O 17
ATOM 21858 N N . VAL A 1 42 ? 0.815 7.884 -0.490 1.00 0.00 42 VAL A N 17
ATOM 21859 C CA . VAL A 1 42 ? -0.438 7.202 -0.793 1.00 0.00 42 VAL A CA 17
ATOM 21860 C C . VAL A 1 42 ? -1.619 8.164 -0.719 1.00 0.00 42 VAL A C 17
ATOM 21861 O O . VAL A 1 42 ? -2.294 8.411 -1.717 1.00 0.00 42 VAL A O 17
ATOM 21874 N N . ALA A 1 43 ? -1.862 8.704 0.471 1.00 0.00 43 ALA A N 17
ATOM 21875 C CA . ALA A 1 43 ? -2.959 9.641 0.675 1.00 0.00 43 ALA A CA 17
ATOM 21876 C C . ALA A 1 43 ? -3.181 10.504 -0.562 1.00 0.00 43 ALA A C 17
ATOM 21877 O O . ALA A 1 43 ? -4.307 10.643 -1.038 1.00 0.00 43 ALA A O 17
ATOM 21884 N N . GLN A 1 44 ? -2.100 11.083 -1.076 1.00 0.00 44 GLN A N 17
ATOM 21885 C CA . GLN A 1 44 ? -2.179 11.934 -2.257 1.00 0.00 44 GLN A CA 17
ATOM 21886 C C . GLN A 1 44 ? -2.429 11.104 -3.511 1.00 0.00 44 GLN A C 17
ATOM 21887 O O . GLN A 1 44 ? -3.280 11.444 -4.332 1.00 0.00 44 GLN A O 17
ATOM 21901 N N . GLN A 1 45 ? -1.681 10.014 -3.652 1.00 0.00 45 GLN A N 17
ATOM 21902 C CA . GLN A 1 45 ? -1.822 9.136 -4.808 1.00 0.00 45 GLN A CA 17
ATOM 21903 C C . GLN A 1 45 ? -3.074 8.274 -4.687 1.00 0.00 45 GLN A C 17
ATOM 21904 O O . GLN A 1 45 ? -3.153 7.392 -3.833 1.00 0.00 45 GLN A O 17
ATOM 21918 N N . GLY A 1 46 ? -4.052 8.536 -5.549 1.00 0.00 46 GLY A N 17
ATOM 21919 C CA . GLY A 1 46 ? -5.288 7.777 -5.522 1.00 0.00 46 GLY A CA 17
ATOM 21920 C C . GLY A 1 46 ? -5.153 6.425 -6.193 1.00 0.00 46 GLY A C 17
ATOM 21921 O O . GLY A 1 46 ? -5.992 6.041 -7.010 1.00 0.00 46 GLY A O 17
ATOM 21925 N N . LEU A 1 47 ? -4.093 5.700 -5.852 1.00 0.00 47 LEU A N 17
ATOM 21926 C CA . LEU A 1 47 ? -3.849 4.382 -6.428 1.00 0.00 47 LEU A CA 17
ATOM 21927 C C . LEU A 1 47 ? -4.122 3.282 -5.408 1.00 0.00 47 LEU A C 17
ATOM 21928 O O . LEU A 1 47 ? -4.817 2.308 -5.700 1.00 0.00 47 LEU A O 17
ATOM 21944 N N . LEU A 1 48 ? -3.571 3.444 -4.210 1.00 0.00 48 LEU A N 17
ATOM 21945 C CA . LEU A 1 48 ? -3.757 2.465 -3.144 1.00 0.00 48 LEU A CA 17
ATOM 21946 C C . LEU A 1 48 ? -4.753 2.973 -2.106 1.00 0.00 48 LEU A C 17
ATOM 21947 O O . LEU A 1 48 ? -4.831 4.173 -1.840 1.00 0.00 48 LEU A O 17
ATOM 21963 N N . HIS A 1 49 ? -5.510 2.051 -1.520 1.00 0.00 49 HIS A N 17
ATOM 21964 C CA . HIS A 1 49 ? -6.500 2.405 -0.508 1.00 0.00 49 HIS A CA 17
ATOM 21965 C C . HIS A 1 49 ? -6.775 1.225 0.418 1.00 0.00 49 HIS A C 17
ATOM 21966 O O . HIS A 1 49 ? -6.548 0.071 0.055 1.00 0.00 49 HIS A O 17
ATOM 21981 N N . VAL A 1 50 ? -7.265 1.522 1.618 1.00 0.00 50 VAL A N 17
ATOM 21982 C CA . VAL A 1 50 ? -7.572 0.486 2.597 1.00 0.00 50 VAL A CA 17
ATOM 21983 C C . VAL A 1 50 ? -8.140 -0.757 1.921 1.00 0.00 50 VAL A C 17
ATOM 21984 O O . VAL A 1 50 ? -9.059 -0.669 1.107 1.00 0.00 50 VAL A O 17
ATOM 21997 N N . GLY A 1 51 ? -7.588 -1.917 2.265 1.00 0.00 51 GLY A N 17
ATOM 21998 C CA . GLY A 1 51 ? -8.053 -3.162 1.683 1.00 0.00 51 GLY A CA 17
ATOM 21999 C C . GLY A 1 51 ? -7.006 -3.817 0.804 1.00 0.00 51 GLY A C 17
ATOM 22000 O O . GLY A 1 51 ? -6.956 -5.043 0.695 1.00 0.00 51 GLY A O 17
ATOM 22004 N N . ASP A 1 52 ? -6.169 -3.000 0.174 1.00 0.00 52 ASP A N 17
ATOM 22005 C CA . ASP A 1 52 ? -5.119 -3.508 -0.701 1.00 0.00 52 ASP A CA 17
ATOM 22006 C C . ASP A 1 52 ? -4.213 -4.482 0.046 1.00 0.00 52 ASP A C 17
ATOM 22007 O O . ASP A 1 52 ? -3.629 -4.138 1.074 1.00 0.00 52 ASP A O 17
ATOM 22016 N N . ILE A 1 53 ? -4.102 -5.698 -0.478 1.00 0.00 53 ILE A N 17
ATOM 22017 C CA . ILE A 1 53 ? -3.267 -6.721 0.139 1.00 0.00 53 ILE A CA 17
ATOM 22018 C C . ILE A 1 53 ? -1.908 -6.811 -0.547 1.00 0.00 53 ILE A C 17
ATOM 22019 O O . ILE A 1 53 ? -1.826 -6.915 -1.772 1.00 0.00 53 ILE A O 17
ATOM 22035 N N . ILE A 1 54 ? -0.845 -6.771 0.249 1.00 0.00 54 ILE A N 17
ATOM 22036 C CA . ILE A 1 54 ? 0.510 -6.851 -0.282 1.00 0.00 54 ILE A CA 17
ATOM 22037 C C . ILE A 1 54 ? 1.058 -8.270 -0.179 1.00 0.00 54 ILE A C 17
ATOM 22038 O O . ILE A 1 54 ? 0.997 -8.896 0.880 1.00 0.00 54 ILE A O 17
ATOM 22054 N N . LYS A 1 55 ? 1.596 -8.772 -1.285 1.00 0.00 55 LYS A N 17
ATOM 22055 C CA . LYS A 1 55 ? 2.160 -10.116 -1.320 1.00 0.00 55 LYS A CA 17
ATOM 22056 C C . LYS A 1 55 ? 3.682 -10.071 -1.235 1.00 0.00 55 LYS A C 17
ATOM 22057 O O . LYS A 1 55 ? 4.286 -10.749 -0.406 1.00 0.00 55 LYS A O 17
ATOM 22076 N N . GLU A 1 56 ? 4.294 -9.266 -2.098 1.00 0.00 56 GLU A N 17
ATOM 22077 C CA . GLU A 1 56 ? 5.746 -9.133 -2.119 1.00 0.00 56 GLU A CA 17
ATOM 22078 C C . GLU A 1 56 ? 6.156 -7.697 -2.434 1.00 0.00 56 GLU A C 17
ATOM 22079 O O . GLU A 1 56 ? 5.438 -6.970 -3.121 1.00 0.00 56 GLU A O 17
ATOM 22091 N N . VAL A 1 57 ? 7.317 -7.294 -1.926 1.00 0.00 57 VAL A N 17
ATOM 22092 C CA . VAL A 1 57 ? 7.823 -5.946 -2.152 1.00 0.00 57 VAL A CA 17
ATOM 22093 C C . VAL A 1 57 ? 9.305 -5.969 -2.510 1.00 0.00 57 VAL A C 17
ATOM 22094 O O . VAL A 1 57 ? 10.153 -6.261 -1.668 1.00 0.00 57 VAL A O 17
ATOM 22107 N N . ASN A 1 58 ? 9.610 -5.658 -3.766 1.00 0.00 58 ASN A N 17
ATOM 22108 C CA . ASN A 1 58 ? 10.990 -5.643 -4.236 1.00 0.00 58 ASN A CA 17
ATOM 22109 C C . ASN A 1 58 ? 11.578 -7.050 -4.242 1.00 0.00 58 ASN A C 17
ATOM 22110 O O . ASN A 1 58 ? 12.726 -7.257 -3.850 1.00 0.00 58 ASN A O 17
ATOM 22121 N N . GLY A 1 59 ? 10.783 -8.017 -4.690 1.00 0.00 59 GLY A N 17
ATOM 22122 C CA . GLY A 1 59 ? 11.241 -9.393 -4.740 1.00 0.00 59 GLY A CA 17
ATOM 22123 C C . GLY A 1 59 ? 11.642 -9.919 -3.376 1.00 0.00 59 GLY A C 17
ATOM 22124 O O . GLY A 1 59 ? 12.670 -10.581 -3.238 1.00 0.00 59 GLY A O 17
ATOM 22128 N N . GLN A 1 60 ? 10.829 -9.624 -2.367 1.00 0.00 60 GLN A N 17
ATOM 22129 C CA . GLN A 1 60 ? 11.106 -10.071 -1.007 1.00 0.00 60 GLN A CA 17
ATOM 22130 C C . GLN A 1 60 ? 9.824 -10.139 -0.184 1.00 0.00 60 GLN A C 17
ATOM 22131 O O . GLN A 1 60 ? 8.926 -9.308 -0.319 1.00 0.00 60 GLN A O 17
ATOM 22145 N N . PRO A 1 61 ? 9.734 -11.154 0.689 1.00 0.00 61 PRO A N 17
ATOM 22146 C CA . PRO A 1 61 ? 8.565 -11.355 1.551 1.00 0.00 61 PRO A CA 17
ATOM 22147 C C . PRO A 1 61 ? 8.451 -10.285 2.631 1.00 0.00 61 PRO A C 17
ATOM 22148 O O . PRO A 1 61 ? 9.349 -10.126 3.458 1.00 0.00 61 PRO A O 17
ATOM 22159 N N . VAL A 1 62 ? 7.341 -9.554 2.619 1.00 0.00 62 VAL A N 17
ATOM 22160 C CA . VAL A 1 62 ? 7.109 -8.500 3.600 1.00 0.00 62 VAL A CA 17
ATOM 22161 C C . VAL A 1 62 ? 7.378 -8.998 5.015 1.00 0.00 62 VAL A C 17
ATOM 22162 O O . VAL A 1 62 ? 7.622 -8.208 5.926 1.00 0.00 62 VAL A O 17
ATOM 22175 N N . GLY A 1 63 ? 7.333 -10.315 5.193 1.00 0.00 63 GLY A N 17
ATOM 22176 C CA . GLY A 1 63 ? 7.575 -10.896 6.500 1.00 0.00 63 GLY A CA 17
ATOM 22177 C C . GLY A 1 63 ? 6.365 -10.803 7.409 1.00 0.00 63 GLY A C 17
ATOM 22178 O O . GLY A 1 63 ? 6.502 -10.638 8.621 1.00 0.00 63 GLY A O 17
ATOM 22182 N N . SER A 1 64 ? 5.177 -10.908 6.822 1.00 0.00 64 SER A N 17
ATOM 22183 C CA . SER A 1 64 ? 3.938 -10.829 7.586 1.00 0.00 64 SER A CA 17
ATOM 22184 C C . SER A 1 64 ? 4.077 -9.849 8.747 1.00 0.00 64 SER A C 17
ATOM 22185 O O . SER A 1 64 ? 3.473 -10.033 9.805 1.00 0.00 64 SER A O 17
ATOM 22193 N N . ASP A 1 65 ? 4.876 -8.808 8.542 1.00 0.00 65 ASP A N 17
ATOM 22194 C CA . ASP A 1 65 ? 5.094 -7.797 9.570 1.00 0.00 65 ASP A CA 17
ATOM 22195 C C . ASP A 1 65 ? 4.956 -6.393 8.989 1.00 0.00 65 ASP A C 17
ATOM 22196 O O . ASP A 1 65 ? 5.693 -5.993 8.087 1.00 0.00 65 ASP A O 17
ATOM 22205 N N . PRO A 1 66 ? 3.990 -5.627 9.516 1.00 0.00 66 PRO A N 17
ATOM 22206 C CA . PRO A 1 66 ? 3.732 -4.256 9.065 1.00 0.00 66 PRO A CA 17
ATOM 22207 C C . PRO A 1 66 ? 4.847 -3.295 9.464 1.00 0.00 66 PRO A C 17
ATOM 22208 O O . PRO A 1 66 ? 5.374 -2.560 8.629 1.00 0.00 66 PRO A O 17
ATOM 22219 N N . ARG A 1 67 ? 5.202 -3.307 10.744 1.00 0.00 67 ARG A N 17
ATOM 22220 C CA . ARG A 1 67 ? 6.255 -2.436 11.254 1.00 0.00 67 ARG A CA 17
ATOM 22221 C C . ARG A 1 67 ? 7.560 -2.659 10.495 1.00 0.00 67 ARG A C 17
ATOM 22222 O O . ARG A 1 67 ? 8.289 -1.712 10.203 1.00 0.00 67 ARG A O 17
ATOM 22243 N N . ALA A 1 68 ? 7.847 -3.918 10.180 1.00 0.00 68 ALA A N 17
ATOM 22244 C CA . ALA A 1 68 ? 9.063 -4.266 9.455 1.00 0.00 68 ALA A CA 17
ATOM 22245 C C . ALA A 1 68 ? 8.973 -3.835 7.995 1.00 0.00 68 ALA A C 17
ATOM 22246 O O . ALA A 1 68 ? 9.982 -3.497 7.374 1.00 0.00 68 ALA A O 17
ATOM 22253 N N . LEU A 1 69 ? 7.761 -3.849 7.452 1.00 0.00 69 LEU A N 17
ATOM 22254 C CA . LEU A 1 69 ? 7.540 -3.460 6.063 1.00 0.00 69 LEU A CA 17
ATOM 22255 C C . LEU A 1 69 ? 7.719 -1.956 5.884 1.00 0.00 69 LEU A C 17
ATOM 22256 O O . LEU A 1 69 ? 8.604 -1.510 5.154 1.00 0.00 69 LEU A O 17
ATOM 22272 N N . GLN A 1 70 ? 6.875 -1.180 6.557 1.00 0.00 70 GLN A N 17
ATOM 22273 C CA . GLN A 1 70 ? 6.942 0.274 6.473 1.00 0.00 70 GLN A CA 17
ATOM 22274 C C . GLN A 1 70 ? 8.388 0.757 6.533 1.00 0.00 70 GLN A C 17
ATOM 22275 O O . GLN A 1 70 ? 8.736 1.776 5.938 1.00 0.00 70 GLN A O 17
ATOM 22289 N N . GLU A 1 71 ? 9.223 0.018 7.256 1.00 0.00 71 GLU A N 17
ATOM 22290 C CA . GLU A 1 71 ? 10.631 0.373 7.395 1.00 0.00 71 GLU A CA 17
ATOM 22291 C C . GLU A 1 71 ? 11.399 0.062 6.113 1.00 0.00 71 GLU A C 17
ATOM 22292 O O . GLU A 1 71 ? 12.307 0.799 5.726 1.00 0.00 71 GLU A O 17
ATOM 22304 N N . LEU A 1 72 ? 11.029 -1.034 5.460 1.00 0.00 72 LEU A N 17
ATOM 22305 C CA . LEU A 1 72 ? 11.683 -1.444 4.222 1.00 0.00 72 LEU A CA 17
ATOM 22306 C C . LEU A 1 72 ? 11.574 -0.352 3.162 1.00 0.00 72 LEU A C 17
ATOM 22307 O O . LEU A 1 72 ? 12.547 -0.043 2.472 1.00 0.00 72 LEU A O 17
ATOM 22323 N N . LEU A 1 73 ? 10.386 0.229 3.039 1.00 0.00 73 LEU A N 17
ATOM 22324 C CA . LEU A 1 73 ? 10.151 1.289 2.064 1.00 0.00 73 LEU A CA 17
ATOM 22325 C C . LEU A 1 73 ? 11.057 2.486 2.332 1.00 0.00 73 LEU A C 17
ATOM 22326 O O . LEU A 1 73 ? 11.593 3.091 1.403 1.00 0.00 73 LEU A O 17
ATOM 22342 N N . ARG A 1 74 ? 11.224 2.822 3.607 1.00 0.00 74 ARG A N 17
ATOM 22343 C CA . ARG A 1 74 ? 12.067 3.946 3.996 1.00 0.00 74 ARG A CA 17
ATOM 22344 C C . ARG A 1 74 ? 13.468 3.805 3.410 1.00 0.00 74 ARG A C 17
ATOM 22345 O O . ARG A 1 74 ? 13.938 4.678 2.682 1.00 0.00 74 ARG A O 17
ATOM 22366 N N . ASN A 1 75 ? 14.131 2.699 3.733 1.00 0.00 75 ASN A N 17
ATOM 22367 C CA . ASN A 1 75 ? 15.479 2.444 3.239 1.00 0.00 75 ASN A CA 17
ATOM 22368 C C . ASN A 1 75 ? 15.468 2.189 1.735 1.00 0.00 75 ASN A C 17
ATOM 22369 O O . ASN A 1 75 ? 16.365 2.625 1.015 1.00 0.00 75 ASN A O 17
ATOM 22380 N N . ALA A 1 76 ? 14.445 1.480 1.268 1.00 0.00 76 ALA A N 17
ATOM 22381 C CA . ALA A 1 76 ? 14.316 1.169 -0.150 1.00 0.00 76 ALA A CA 17
ATOM 22382 C C . ALA A 1 76 ? 14.421 2.431 -1.000 1.00 0.00 76 ALA A C 17
ATOM 22383 O O . ALA A 1 76 ? 13.489 3.234 -1.055 1.00 0.00 76 ALA A O 17
ATOM 22390 N N . SER A 1 77 ? 15.561 2.601 -1.662 1.00 0.00 77 SER A N 17
ATOM 22391 C CA . SER A 1 77 ? 15.789 3.767 -2.506 1.00 0.00 77 SER A CA 17
ATOM 22392 C C . SER A 1 77 ? 15.714 3.393 -3.983 1.00 0.00 77 SER A C 17
ATOM 22393 O O . SER A 1 77 ? 15.799 2.219 -4.342 1.00 0.00 77 SER A O 17
ATOM 22401 N N . GLY A 1 78 ? 15.553 4.400 -4.836 1.00 0.00 78 GLY A N 17
ATOM 22402 C CA . GLY A 1 78 ? 15.468 4.157 -6.264 1.00 0.00 78 GLY A CA 17
ATOM 22403 C C . GLY A 1 78 ? 14.135 3.562 -6.673 1.00 0.00 78 GLY A C 17
ATOM 22404 O O . GLY A 1 78 ? 13.119 3.788 -6.016 1.00 0.00 78 GLY A O 17
ATOM 22408 N N . SER A 1 79 ? 14.138 2.801 -7.762 1.00 0.00 79 SER A N 17
ATOM 22409 C CA . SER A 1 79 ? 12.919 2.176 -8.262 1.00 0.00 79 SER A CA 17
ATOM 22410 C C . SER A 1 79 ? 12.388 1.150 -7.266 1.00 0.00 79 SER A C 17
ATOM 22411 O O . SER A 1 79 ? 13.078 0.192 -6.916 1.00 0.00 79 SER A O 17
ATOM 22419 N N . VAL A 1 80 ? 11.155 1.357 -6.813 1.00 0.00 80 VAL A N 17
ATOM 22420 C CA . VAL A 1 80 ? 10.529 0.450 -5.858 1.00 0.00 80 VAL A CA 17
ATOM 22421 C C . VAL A 1 80 ? 9.281 -0.194 -6.449 1.00 0.00 80 VAL A C 17
ATOM 22422 O O . VAL A 1 80 ? 8.504 0.459 -7.147 1.00 0.00 80 VAL A O 17
ATOM 22435 N N . ILE A 1 81 ? 9.093 -1.479 -6.166 1.00 0.00 81 ILE A N 17
ATOM 22436 C CA . ILE A 1 81 ? 7.938 -2.211 -6.669 1.00 0.00 81 ILE A CA 17
ATOM 22437 C C . ILE A 1 81 ? 7.058 -2.703 -5.524 1.00 0.00 81 ILE A C 17
ATOM 22438 O O . ILE A 1 81 ? 7.552 -3.035 -4.446 1.00 0.00 81 ILE A O 17
ATOM 22454 N N . LEU A 1 82 ? 5.753 -2.750 -5.766 1.00 0.00 82 LEU A N 17
ATOM 22455 C CA . LEU A 1 82 ? 4.803 -3.204 -4.756 1.00 0.00 82 LEU A CA 17
ATOM 22456 C C . LEU A 1 82 ? 3.763 -4.137 -5.367 1.00 0.00 82 LEU A C 17
ATOM 22457 O O . LEU A 1 82 ? 2.924 -3.713 -6.163 1.00 0.00 82 LEU A O 17
ATOM 22473 N N . LYS A 1 83 ? 3.822 -5.409 -4.989 1.00 0.00 83 LYS A N 17
ATOM 22474 C CA . LYS A 1 83 ? 2.884 -6.403 -5.497 1.00 0.00 83 LYS A CA 17
ATOM 22475 C C . LYS A 1 83 ? 1.609 -6.426 -4.659 1.00 0.00 83 LYS A C 17
ATOM 22476 O O . LYS A 1 83 ? 1.609 -6.907 -3.525 1.00 0.00 83 LYS A O 17
ATOM 22495 N N . ILE A 1 84 ? 0.526 -5.904 -5.224 1.00 0.00 84 ILE A N 17
ATOM 22496 C CA . ILE A 1 84 ? -0.755 -5.867 -4.529 1.00 0.00 84 ILE A CA 17
ATOM 22497 C C . ILE A 1 84 ? -1.685 -6.966 -5.032 1.00 0.00 84 ILE A C 17
ATOM 22498 O O . ILE A 1 84 ? -1.491 -7.509 -6.121 1.00 0.00 84 ILE A O 17
ATOM 22514 N N . LEU A 1 85 ? -2.696 -7.289 -4.234 1.00 0.00 85 LEU A N 17
ATOM 22515 C CA . LEU A 1 85 ? -3.659 -8.322 -4.598 1.00 0.00 85 LEU A CA 17
ATOM 22516 C C . LEU A 1 85 ? -5.022 -8.043 -3.971 1.00 0.00 85 LEU A C 17
ATOM 22517 O O . LEU A 1 85 ? -5.147 -7.949 -2.750 1.00 0.00 85 LEU A O 17
ATOM 22533 N N . SER A 1 86 ? -6.040 -7.913 -4.815 1.00 0.00 86 SER A N 17
ATOM 22534 C CA . SER A 1 86 ? -7.394 -7.643 -4.344 1.00 0.00 86 SER A CA 17
ATOM 22535 C C . SER A 1 86 ? -7.917 -8.802 -3.502 1.00 0.00 86 SER A C 17
ATOM 22536 O O . SER A 1 86 ? -7.264 -9.837 -3.376 1.00 0.00 86 SER A O 17
ATOM 22544 N N . GLY A 1 87 ? -9.102 -8.620 -2.926 1.00 0.00 87 GLY A N 17
ATOM 22545 C CA . GLY A 1 87 ? -9.694 -9.658 -2.103 1.00 0.00 87 GLY A CA 17
ATOM 22546 C C . GLY A 1 87 ? -11.196 -9.503 -1.966 1.00 0.00 87 GLY A C 17
ATOM 22547 O O . GLY A 1 87 ? -11.809 -8.627 -2.576 1.00 0.00 87 GLY A O 17
ATOM 22551 N N . PRO A 1 88 ? -11.812 -10.371 -1.150 1.00 0.00 88 PRO A N 17
ATOM 22552 C CA . PRO A 1 88 ? -13.259 -10.347 -0.917 1.00 0.00 88 PRO A CA 17
ATOM 22553 C C . PRO A 1 88 ? -13.697 -9.128 -0.112 1.00 0.00 88 PRO A C 17
ATOM 22554 O O . PRO A 1 88 ? -12.866 -8.399 0.430 1.00 0.00 88 PRO A O 17
ATOM 22565 N N . SER A 1 89 ? -15.007 -8.913 -0.038 1.00 0.00 89 SER A N 17
ATOM 22566 C CA . SER A 1 89 ? -15.554 -7.780 0.699 1.00 0.00 89 SER A CA 17
ATOM 22567 C C . SER A 1 89 ? -17.043 -7.976 0.968 1.00 0.00 89 SER A C 17
ATOM 22568 O O . SER A 1 89 ? -17.649 -8.937 0.496 1.00 0.00 89 SER A O 17
ATOM 22576 N N . SER A 1 90 ? -17.626 -7.056 1.731 1.00 0.00 90 SER A N 17
ATOM 22577 C CA . SER A 1 90 ? -19.043 -7.128 2.067 1.00 0.00 90 SER A CA 17
ATOM 22578 C C . SER A 1 90 ? -19.880 -6.333 1.069 1.00 0.00 90 SER A C 17
ATOM 22579 O O . SER A 1 90 ? -19.419 -5.339 0.508 1.00 0.00 90 SER A O 17
ATOM 22587 N N . GLY A 1 91 ? -21.114 -6.778 0.853 1.00 0.00 91 GLY A N 17
ATOM 22588 C CA . GLY A 1 91 ? -21.996 -6.097 -0.077 1.00 0.00 91 GLY A CA 17
ATOM 22589 C C . GLY A 1 91 ? -23.392 -6.687 -0.089 1.00 0.00 91 GLY A C 17
ATOM 22590 O O . GLY A 1 91 ? -24.371 -5.988 0.171 1.00 0.00 91 GLY A O 17
ATOM 22594 N N . GLY A 1 1 ? 2.232 -7.620 -27.494 1.00 0.00 1 GLY A N 18
ATOM 22595 C CA . GLY A 1 1 ? 3.160 -8.059 -26.469 1.00 0.00 1 GLY A CA 18
ATOM 22596 C C . GLY A 1 1 ? 2.505 -8.183 -25.108 1.00 0.00 1 GLY A C 18
ATOM 22597 O O . GLY A 1 1 ? 1.513 -7.511 -24.825 1.00 0.00 1 GLY A O 18
ATOM 22601 N N . SER A 1 2 ? 3.059 -9.046 -24.262 1.00 0.00 2 SER A N 18
ATOM 22602 C CA . SER A 1 2 ? 2.519 -9.260 -22.925 1.00 0.00 2 SER A CA 18
ATOM 22603 C C . SER A 1 2 ? 3.623 -9.189 -21.875 1.00 0.00 2 SER A C 18
ATOM 22604 O O . SER A 1 2 ? 4.776 -9.524 -22.147 1.00 0.00 2 SER A O 18
ATOM 22612 N N . SER A 1 3 ? 3.261 -8.750 -20.674 1.00 0.00 3 SER A N 18
ATOM 22613 C CA . SER A 1 3 ? 4.221 -8.630 -19.583 1.00 0.00 3 SER A CA 18
ATOM 22614 C C . SER A 1 3 ? 3.881 -9.595 -18.451 1.00 0.00 3 SER A C 18
ATOM 22615 O O . SER A 1 3 ? 2.786 -10.154 -18.405 1.00 0.00 3 SER A O 18
ATOM 22623 N N . GLY A 1 4 ? 4.829 -9.786 -17.539 1.00 0.00 4 GLY A N 18
ATOM 22624 C CA . GLY A 1 4 ? 4.611 -10.684 -16.419 1.00 0.00 4 GLY A CA 18
ATOM 22625 C C . GLY A 1 4 ? 4.222 -9.948 -15.153 1.00 0.00 4 GLY A C 18
ATOM 22626 O O . GLY A 1 4 ? 5.066 -9.680 -14.298 1.00 0.00 4 GLY A O 18
ATOM 22630 N N . SER A 1 5 ? 2.940 -9.618 -15.033 1.00 0.00 5 SER A N 18
ATOM 22631 C CA . SER A 1 5 ? 2.441 -8.903 -13.864 1.00 0.00 5 SER A CA 18
ATOM 22632 C C . SER A 1 5 ? 1.388 -9.729 -13.131 1.00 0.00 5 SER A C 18
ATOM 22633 O O . SER A 1 5 ? 0.269 -9.899 -13.615 1.00 0.00 5 SER A O 18
ATOM 22641 N N . SER A 1 6 ? 1.754 -10.239 -11.959 1.00 0.00 6 SER A N 18
ATOM 22642 C CA . SER A 1 6 ? 0.844 -11.050 -11.160 1.00 0.00 6 SER A CA 18
ATOM 22643 C C . SER A 1 6 ? 0.264 -10.238 -10.006 1.00 0.00 6 SER A C 18
ATOM 22644 O O . SER A 1 6 ? 0.844 -10.176 -8.923 1.00 0.00 6 SER A O 18
ATOM 22652 N N . GLY A 1 7 ? -0.886 -9.616 -10.247 1.00 0.00 7 GLY A N 18
ATOM 22653 C CA . GLY A 1 7 ? -1.527 -8.816 -9.219 1.00 0.00 7 GLY A CA 18
ATOM 22654 C C . GLY A 1 7 ? -1.568 -7.343 -9.574 1.00 0.00 7 GLY A C 18
ATOM 22655 O O . GLY A 1 7 ? -2.059 -6.967 -10.638 1.00 0.00 7 GLY A O 18
ATOM 22659 N N . ARG A 1 8 ? -1.052 -6.506 -8.679 1.00 0.00 8 ARG A N 18
ATOM 22660 C CA . ARG A 1 8 ? -1.034 -5.065 -8.902 1.00 0.00 8 ARG A CA 18
ATOM 22661 C C . ARG A 1 8 ? 0.328 -4.477 -8.546 1.00 0.00 8 ARG A C 18
ATOM 22662 O O . ARG A 1 8 ? 0.581 -4.125 -7.394 1.00 0.00 8 ARG A O 18
ATOM 22683 N N . MET A 1 9 ? 1.200 -4.373 -9.543 1.00 0.00 9 MET A N 18
ATOM 22684 C CA . MET A 1 9 ? 2.536 -3.827 -9.335 1.00 0.00 9 MET A CA 18
ATOM 22685 C C . MET A 1 9 ? 2.517 -2.303 -9.403 1.00 0.00 9 MET A C 18
ATOM 22686 O O . MET A 1 9 ? 2.215 -1.722 -10.446 1.00 0.00 9 MET A O 18
ATOM 22700 N N . VAL A 1 10 ? 2.841 -1.661 -8.285 1.00 0.00 10 VAL A N 18
ATOM 22701 C CA . VAL A 1 10 ? 2.862 -0.205 -8.218 1.00 0.00 10 VAL A CA 18
ATOM 22702 C C . VAL A 1 10 ? 4.290 0.327 -8.261 1.00 0.00 10 VAL A C 18
ATOM 22703 O O . VAL A 1 10 ? 5.152 -0.117 -7.504 1.00 0.00 10 VAL A O 18
ATOM 22716 N N . GLY A 1 11 ? 4.533 1.284 -9.153 1.00 0.00 11 GLY A N 18
ATOM 22717 C CA . GLY A 1 11 ? 5.858 1.861 -9.278 1.00 0.00 11 GLY A CA 18
ATOM 22718 C C . GLY A 1 11 ? 5.959 3.227 -8.628 1.00 0.00 11 GLY A C 18
ATOM 22719 O O . GLY A 1 11 ? 5.337 4.186 -9.084 1.00 0.00 11 GLY A O 18
ATOM 22723 N N . ILE A 1 12 ? 6.743 3.315 -7.558 1.00 0.00 12 ILE A N 18
ATOM 22724 C CA . ILE A 1 12 ? 6.922 4.573 -6.845 1.00 0.00 12 ILE A CA 18
ATOM 22725 C C . ILE A 1 12 ? 8.378 5.026 -6.885 1.00 0.00 12 ILE A C 18
ATOM 22726 O O . ILE A 1 12 ? 9.290 4.241 -6.623 1.00 0.00 12 ILE A O 18
ATOM 22742 N N . ARG A 1 13 ? 8.588 6.297 -7.212 1.00 0.00 13 ARG A N 18
ATOM 22743 C CA . ARG A 1 13 ? 9.933 6.854 -7.285 1.00 0.00 13 ARG A CA 18
ATOM 22744 C C . ARG A 1 13 ? 10.294 7.575 -5.990 1.00 0.00 13 ARG A C 18
ATOM 22745 O O . ARG A 1 13 ? 10.891 8.651 -6.010 1.00 0.00 13 ARG A O 18
ATOM 22766 N N . LYS A 1 14 ? 9.928 6.973 -4.863 1.00 0.00 14 LYS A N 18
ATOM 22767 C CA . LYS A 1 14 ? 10.214 7.555 -3.557 1.00 0.00 14 LYS A CA 18
ATOM 22768 C C . LYS A 1 14 ? 11.717 7.692 -3.339 1.00 0.00 14 LYS A C 18
ATOM 22769 O O . LYS A 1 14 ? 12.517 7.305 -4.192 1.00 0.00 14 LYS A O 18
ATOM 22788 N N . THR A 1 15 ? 12.097 8.243 -2.190 1.00 0.00 15 THR A N 18
ATOM 22789 C CA . THR A 1 15 ? 13.504 8.430 -1.860 1.00 0.00 15 THR A CA 18
ATOM 22790 C C . THR A 1 15 ? 13.840 7.807 -0.510 1.00 0.00 15 THR A C 18
ATOM 22791 O O . THR A 1 15 ? 13.023 7.821 0.410 1.00 0.00 15 THR A O 18
ATOM 22802 N N . ALA A 1 16 ? 15.047 7.262 -0.399 1.00 0.00 16 ALA A N 18
ATOM 22803 C CA . ALA A 1 16 ? 15.491 6.636 0.840 1.00 0.00 16 ALA A CA 18
ATOM 22804 C C . ALA A 1 16 ? 15.199 7.529 2.042 1.00 0.00 16 ALA A C 18
ATOM 22805 O O . ALA A 1 16 ? 15.736 8.630 2.154 1.00 0.00 16 ALA A O 18
ATOM 22812 N N . GLY A 1 17 ? 14.343 7.047 2.938 1.00 0.00 17 GLY A N 18
ATOM 22813 C CA . GLY A 1 17 ? 13.995 7.815 4.119 1.00 0.00 17 GLY A CA 18
ATOM 22814 C C . GLY A 1 17 ? 12.550 8.275 4.106 1.00 0.00 17 GLY A C 18
ATOM 22815 O O . GLY A 1 17 ? 11.757 7.871 4.954 1.00 0.00 17 GLY A O 18
ATOM 22819 N N . GLU A 1 18 ? 12.210 9.124 3.141 1.00 0.00 18 GLU A N 18
ATOM 22820 C CA . GLU A 1 18 ? 10.851 9.641 3.024 1.00 0.00 18 GLU A CA 18
ATOM 22821 C C . GLU A 1 18 ? 9.829 8.576 3.411 1.00 0.00 18 GLU A C 18
ATOM 22822 O O . GLU A 1 18 ? 9.735 7.528 2.771 1.00 0.00 18 GLU A O 18
ATOM 22834 N N . HIS A 1 19 ? 9.065 8.853 4.464 1.00 0.00 19 HIS A N 18
ATOM 22835 C CA . HIS A 1 19 ? 8.049 7.919 4.937 1.00 0.00 19 HIS A CA 18
ATOM 22836 C C . HIS A 1 19 ? 6.719 8.159 4.229 1.00 0.00 19 HIS A C 18
ATOM 22837 O O . HIS A 1 19 ? 6.219 9.284 4.189 1.00 0.00 19 HIS A O 18
ATOM 22852 N N . LEU A 1 20 ? 6.152 7.095 3.672 1.00 0.00 20 LEU A N 18
ATOM 22853 C CA . LEU A 1 20 ? 4.880 7.189 2.964 1.00 0.00 20 LEU A CA 18
ATOM 22854 C C . LEU A 1 20 ? 3.758 7.598 3.913 1.00 0.00 20 LEU A C 18
ATOM 22855 O O . LEU A 1 20 ? 2.854 8.344 3.538 1.00 0.00 20 LEU A O 18
ATOM 22871 N N . GLY A 1 21 ? 3.823 7.105 5.146 1.00 0.00 21 GLY A N 18
ATOM 22872 C CA . GLY A 1 21 ? 2.808 7.432 6.131 1.00 0.00 21 GLY A CA 18
ATOM 22873 C C . GLY A 1 21 ? 1.574 6.561 6.002 1.00 0.00 21 GLY A C 18
ATOM 22874 O O . GLY A 1 21 ? 0.551 6.996 5.472 1.00 0.00 21 GLY A O 18
ATOM 22878 N N . VAL A 1 22 ? 1.669 5.327 6.486 1.00 0.00 22 VAL A N 18
ATOM 22879 C CA . VAL A 1 22 ? 0.552 4.392 6.422 1.00 0.00 22 VAL A CA 18
ATOM 22880 C C . VAL A 1 22 ? 0.650 3.342 7.522 1.00 0.00 22 VAL A C 18
ATOM 22881 O O . VAL A 1 22 ? 1.730 3.086 8.058 1.00 0.00 22 VAL A O 18
ATOM 22894 N N . THR A 1 23 ? -0.484 2.735 7.857 1.00 0.00 23 THR A N 18
ATOM 22895 C CA . THR A 1 23 ? -0.527 1.712 8.894 1.00 0.00 23 THR A CA 18
ATOM 22896 C C . THR A 1 23 ? -1.039 0.388 8.340 1.00 0.00 23 THR A C 18
ATOM 22897 O O . THR A 1 23 ? -2.095 0.334 7.709 1.00 0.00 23 THR A O 18
ATOM 22908 N N . PHE A 1 24 ? -0.285 -0.680 8.580 1.00 0.00 24 PHE A N 18
ATOM 22909 C CA . PHE A 1 24 ? -0.664 -2.006 8.105 1.00 0.00 24 PHE A CA 18
ATOM 22910 C C . PHE A 1 24 ? -1.110 -2.892 9.263 1.00 0.00 24 PHE A C 18
ATOM 22911 O O . PHE A 1 24 ? -0.551 -2.829 10.359 1.00 0.00 24 PHE A O 18
ATOM 22928 N N . ARG A 1 25 ? -2.121 -3.718 9.013 1.00 0.00 25 ARG A N 18
ATOM 22929 C CA . ARG A 1 25 ? -2.644 -4.617 10.035 1.00 0.00 25 ARG A CA 18
ATOM 22930 C C . ARG A 1 25 ? -2.490 -6.074 9.609 1.00 0.00 25 ARG A C 18
ATOM 22931 O O . ARG A 1 25 ? -2.935 -6.466 8.530 1.00 0.00 25 ARG A O 18
ATOM 22952 N N . VAL A 1 26 ? -1.856 -6.871 10.463 1.00 0.00 26 VAL A N 18
ATOM 22953 C CA . VAL A 1 26 ? -1.643 -8.284 10.175 1.00 0.00 26 VAL A CA 18
ATOM 22954 C C . VAL A 1 26 ? -2.734 -9.143 10.804 1.00 0.00 26 VAL A C 18
ATOM 22955 O O . VAL A 1 26 ? -2.836 -9.237 12.027 1.00 0.00 26 VAL A O 18
ATOM 22968 N N . GLU A 1 27 ? -3.547 -9.770 9.960 1.00 0.00 27 GLU A N 18
ATOM 22969 C CA . GLU A 1 27 ? -4.632 -10.622 10.434 1.00 0.00 27 GLU A CA 18
ATOM 22970 C C . GLU A 1 27 ? -4.619 -11.969 9.717 1.00 0.00 27 GLU A C 18
ATOM 22971 O O . GLU A 1 27 ? -4.930 -12.055 8.530 1.00 0.00 27 GLU A O 18
ATOM 22983 N N . GLY A 1 28 ? -4.255 -13.018 10.448 1.00 0.00 28 GLY A N 18
ATOM 22984 C CA . GLY A 1 28 ? -4.208 -14.347 9.866 1.00 0.00 28 GLY A CA 18
ATOM 22985 C C . GLY A 1 28 ? -2.864 -14.657 9.238 1.00 0.00 28 GLY A C 18
ATOM 22986 O O . GLY A 1 28 ? -2.108 -15.483 9.748 1.00 0.00 28 GLY A O 18
ATOM 22990 N N . GLY A 1 29 ? -2.565 -13.993 8.125 1.00 0.00 29 GLY A N 18
ATOM 22991 C CA . GLY A 1 29 ? -1.303 -14.217 7.444 1.00 0.00 29 GLY A CA 18
ATOM 22992 C C . GLY A 1 29 ? -1.095 -13.268 6.281 1.00 0.00 29 GLY A C 18
ATOM 22993 O O . GLY A 1 29 ? -0.360 -13.576 5.344 1.00 0.00 29 GLY A O 18
ATOM 22997 N N . GLU A 1 30 ? -1.746 -12.110 6.340 1.00 0.00 30 GLU A N 18
ATOM 22998 C CA . GLU A 1 30 ? -1.631 -11.114 5.282 1.00 0.00 30 GLU A CA 18
ATOM 22999 C C . GLU A 1 30 ? -1.478 -9.713 5.867 1.00 0.00 30 GLU A C 18
ATOM 23000 O O . GLU A 1 30 ? -1.804 -9.475 7.031 1.00 0.00 30 GLU A O 18
ATOM 23012 N N . LEU A 1 31 ? -0.980 -8.789 5.053 1.00 0.00 31 LEU A N 18
ATOM 23013 C CA . LEU A 1 31 ? -0.783 -7.411 5.489 1.00 0.00 31 LEU A CA 18
ATOM 23014 C C . LEU A 1 31 ? -1.622 -6.450 4.652 1.00 0.00 31 LEU A C 18
ATOM 23015 O O . LEU A 1 31 ? -1.404 -6.305 3.449 1.00 0.00 31 LEU A O 18
ATOM 23031 N N . VAL A 1 32 ? -2.581 -5.795 5.298 1.00 0.00 32 VAL A N 18
ATOM 23032 C CA . VAL A 1 32 ? -3.451 -4.845 4.615 1.00 0.00 32 VAL A CA 18
ATOM 23033 C C . VAL A 1 32 ? -3.332 -3.453 5.225 1.00 0.00 32 VAL A C 18
ATOM 23034 O O . VAL A 1 32 ? -3.166 -3.308 6.437 1.00 0.00 32 VAL A O 18
ATOM 23047 N N . ILE A 1 33 ? -3.417 -2.432 4.379 1.00 0.00 33 ILE A N 18
ATOM 23048 C CA . ILE A 1 33 ? -3.320 -1.051 4.836 1.00 0.00 33 ILE A CA 18
ATOM 23049 C C . ILE A 1 33 ? -4.554 -0.650 5.637 1.00 0.00 33 ILE A C 18
ATOM 23050 O O . ILE A 1 33 ? -5.604 -0.350 5.071 1.00 0.00 33 ILE A O 18
ATOM 23066 N N . ALA A 1 34 ? -4.418 -0.645 6.959 1.00 0.00 34 ALA A N 18
ATOM 23067 C CA . ALA A 1 34 ? -5.520 -0.277 7.839 1.00 0.00 34 ALA A CA 18
ATOM 23068 C C . ALA A 1 34 ? -5.894 1.191 7.665 1.00 0.00 34 ALA A C 18
ATOM 23069 O O . ALA A 1 34 ? -7.073 1.544 7.652 1.00 0.00 34 ALA A O 18
ATOM 23076 N N . ARG A 1 35 ? -4.882 2.043 7.533 1.00 0.00 35 ARG A N 18
ATOM 23077 C CA . ARG A 1 35 ? -5.106 3.474 7.362 1.00 0.00 35 ARG A CA 18
ATOM 23078 C C . ARG A 1 35 ? -3.943 4.120 6.615 1.00 0.00 35 ARG A C 18
ATOM 23079 O O . ARG A 1 35 ? -2.818 3.620 6.646 1.00 0.00 35 ARG A O 18
ATOM 23100 N N . ILE A 1 36 ? -4.222 5.232 5.944 1.00 0.00 36 ILE A N 18
ATOM 23101 C CA . ILE A 1 36 ? -3.200 5.947 5.191 1.00 0.00 36 ILE A CA 18
ATOM 23102 C C . ILE A 1 36 ? -3.071 7.389 5.669 1.00 0.00 36 ILE A C 18
ATOM 23103 O O . ILE A 1 36 ? -3.955 8.214 5.436 1.00 0.00 36 ILE A O 18
ATOM 23119 N N . LEU A 1 37 ? -1.962 7.687 6.338 1.00 0.00 37 LEU A N 18
ATOM 23120 C CA . LEU A 1 37 ? -1.715 9.031 6.849 1.00 0.00 37 LEU A CA 18
ATOM 23121 C C . LEU A 1 37 ? -1.669 10.046 5.711 1.00 0.00 37 LEU A C 18
ATOM 23122 O O . LEU A 1 37 ? -1.212 9.739 4.609 1.00 0.00 37 LEU A O 18
ATOM 23138 N N . HIS A 1 38 ? -2.144 11.257 5.985 1.00 0.00 38 HIS A N 18
ATOM 23139 C CA . HIS A 1 38 ? -2.155 12.319 4.985 1.00 0.00 38 HIS A CA 18
ATOM 23140 C C . HIS A 1 38 ? -0.949 12.202 4.057 1.00 0.00 38 HIS A C 18
ATOM 23141 O O . HIS A 1 38 ? -1.095 12.158 2.836 1.00 0.00 38 HIS A O 18
ATOM 23156 N N . GLY A 1 39 ? 0.242 12.154 4.645 1.00 0.00 39 GLY A N 18
ATOM 23157 C CA . GLY A 1 39 ? 1.455 12.045 3.856 1.00 0.00 39 GLY A CA 18
ATOM 23158 C C . GLY A 1 39 ? 1.349 12.766 2.527 1.00 0.00 39 GLY A C 18
ATOM 23159 O O . GLY A 1 39 ? 1.595 13.969 2.444 1.00 0.00 39 GLY A O 18
ATOM 23163 N N . GLY A 1 40 ? 0.984 12.030 1.482 1.00 0.00 40 GLY A N 18
ATOM 23164 C CA . GLY A 1 40 ? 0.854 12.623 0.164 1.00 0.00 40 GLY A CA 18
ATOM 23165 C C . GLY A 1 40 ? 1.211 11.655 -0.946 1.00 0.00 40 GLY A C 18
ATOM 23166 O O . GLY A 1 40 ? 0.559 11.630 -1.989 1.00 0.00 40 GLY A O 18
ATOM 23170 N N . MET A 1 41 ? 2.249 10.856 -0.721 1.00 0.00 41 MET A N 18
ATOM 23171 C CA . MET A 1 41 ? 2.691 9.881 -1.712 1.00 0.00 41 MET A CA 18
ATOM 23172 C C . MET A 1 41 ? 1.545 8.960 -2.117 1.00 0.00 41 MET A C 18
ATOM 23173 O O . MET A 1 41 ? 1.059 9.016 -3.247 1.00 0.00 41 MET A O 18
ATOM 23187 N N . VAL A 1 42 ? 1.117 8.111 -1.187 1.00 0.00 42 VAL A N 18
ATOM 23188 C CA . VAL A 1 42 ? 0.027 7.178 -1.447 1.00 0.00 42 VAL A CA 18
ATOM 23189 C C . VAL A 1 42 ? -1.319 7.893 -1.455 1.00 0.00 42 VAL A C 18
ATOM 23190 O O . VAL A 1 42 ? -2.245 7.487 -2.157 1.00 0.00 42 VAL A O 18
ATOM 23203 N N . ALA A 1 43 ? -1.420 8.961 -0.670 1.00 0.00 43 ALA A N 18
ATOM 23204 C CA . ALA A 1 43 ? -2.652 9.735 -0.589 1.00 0.00 43 ALA A CA 18
ATOM 23205 C C . ALA A 1 43 ? -2.997 10.362 -1.935 1.00 0.00 43 ALA A C 18
ATOM 23206 O O . ALA A 1 43 ? -4.140 10.297 -2.385 1.00 0.00 43 ALA A O 18
ATOM 23213 N N . GLN A 1 44 ? -2.001 10.969 -2.572 1.00 0.00 44 GLN A N 18
ATOM 23214 C CA . GLN A 1 44 ? -2.201 11.609 -3.867 1.00 0.00 44 GLN A CA 18
ATOM 23215 C C . GLN A 1 44 ? -2.357 10.568 -4.971 1.00 0.00 44 GLN A C 18
ATOM 23216 O O . GLN A 1 44 ? -3.382 10.521 -5.650 1.00 0.00 44 GLN A O 18
ATOM 23230 N N . GLN A 1 45 ? -1.335 9.737 -5.142 1.00 0.00 45 GLN A N 18
ATOM 23231 C CA . GLN A 1 45 ? -1.360 8.697 -6.164 1.00 0.00 45 GLN A CA 18
ATOM 23232 C C . GLN A 1 45 ? -2.766 8.129 -6.329 1.00 0.00 45 GLN A C 18
ATOM 23233 O O . GLN A 1 45 ? -3.368 8.234 -7.396 1.00 0.00 45 GLN A O 18
ATOM 23247 N N . GLY A 1 46 ? -3.283 7.525 -5.263 1.00 0.00 46 GLY A N 18
ATOM 23248 C CA . GLY A 1 46 ? -4.614 6.948 -5.310 1.00 0.00 46 GLY A CA 18
ATOM 23249 C C . GLY A 1 46 ? -4.604 5.505 -5.774 1.00 0.00 46 GLY A C 18
ATOM 23250 O O . GLY A 1 46 ? -5.657 4.878 -5.898 1.00 0.00 46 GLY A O 18
ATOM 23254 N N . LEU A 1 47 ? -3.413 4.976 -6.032 1.00 0.00 47 LEU A N 18
ATOM 23255 C CA . LEU A 1 47 ? -3.270 3.597 -6.486 1.00 0.00 47 LEU A CA 18
ATOM 23256 C C . LEU A 1 47 ? -3.535 2.618 -5.346 1.00 0.00 47 LEU A C 18
ATOM 23257 O O . LEU A 1 47 ? -4.208 1.603 -5.530 1.00 0.00 47 LEU A O 18
ATOM 23273 N N . LEU A 1 48 ? -3.004 2.931 -4.170 1.00 0.00 48 LEU A N 18
ATOM 23274 C CA . LEU A 1 48 ? -3.185 2.080 -2.999 1.00 0.00 48 LEU A CA 18
ATOM 23275 C C . LEU A 1 48 ? -4.293 2.619 -2.100 1.00 0.00 48 LEU A C 18
ATOM 23276 O O . LEU A 1 48 ? -4.406 3.827 -1.892 1.00 0.00 48 LEU A O 18
ATOM 23292 N N . HIS A 1 49 ? -5.108 1.714 -1.567 1.00 0.00 49 HIS A N 18
ATOM 23293 C CA . HIS A 1 49 ? -6.206 2.099 -0.687 1.00 0.00 49 HIS A CA 18
ATOM 23294 C C . HIS A 1 49 ? -6.378 1.086 0.441 1.00 0.00 49 HIS A C 18
ATOM 23295 O O . HIS A 1 49 ? -5.923 -0.053 0.342 1.00 0.00 49 HIS A O 18
ATOM 23310 N N . VAL A 1 50 ? -7.038 1.511 1.515 1.00 0.00 50 VAL A N 18
ATOM 23311 C CA . VAL A 1 50 ? -7.270 0.641 2.662 1.00 0.00 50 VAL A CA 18
ATOM 23312 C C . VAL A 1 50 ? -7.759 -0.733 2.220 1.00 0.00 50 VAL A C 18
ATOM 23313 O O . VAL A 1 50 ? -8.762 -0.851 1.518 1.00 0.00 50 VAL A O 18
ATOM 23326 N N . GLY A 1 51 ? -7.042 -1.773 2.637 1.00 0.00 51 GLY A N 18
ATOM 23327 C CA . GLY A 1 51 ? -7.419 -3.127 2.275 1.00 0.00 51 GLY A CA 18
ATOM 23328 C C . GLY A 1 51 ? -6.479 -3.736 1.253 1.00 0.00 51 GLY A C 18
ATOM 23329 O O . GLY A 1 51 ? -6.685 -4.865 0.806 1.00 0.00 51 GLY A O 18
ATOM 23333 N N . ASP A 1 52 ? -5.446 -2.988 0.882 1.00 0.00 52 ASP A N 18
ATOM 23334 C CA . ASP A 1 52 ? -4.472 -3.461 -0.094 1.00 0.00 52 ASP A CA 18
ATOM 23335 C C . ASP A 1 52 ? -3.553 -4.513 0.520 1.00 0.00 52 ASP A C 18
ATOM 23336 O O . ASP A 1 52 ? -2.768 -4.215 1.420 1.00 0.00 52 ASP A O 18
ATOM 23345 N N . ILE A 1 53 ? -3.659 -5.743 0.029 1.00 0.00 53 ILE A N 18
ATOM 23346 C CA . ILE A 1 53 ? -2.838 -6.838 0.530 1.00 0.00 53 ILE A CA 18
ATOM 23347 C C . ILE A 1 53 ? -1.508 -6.913 -0.212 1.00 0.00 53 ILE A C 18
ATOM 23348 O O . ILE A 1 53 ? -1.476 -7.054 -1.435 1.00 0.00 53 ILE A O 18
ATOM 23364 N N . ILE A 1 54 ? -0.413 -6.819 0.535 1.00 0.00 54 ILE A N 18
ATOM 23365 C CA . ILE A 1 54 ? 0.919 -6.878 -0.052 1.00 0.00 54 ILE A CA 18
ATOM 23366 C C . ILE A 1 54 ? 1.474 -8.298 -0.012 1.00 0.00 54 ILE A C 18
ATOM 23367 O O . ILE A 1 54 ? 1.419 -8.970 1.018 1.00 0.00 54 ILE A O 18
ATOM 23383 N N . LYS A 1 55 ? 2.011 -8.750 -1.141 1.00 0.00 55 LYS A N 18
ATOM 23384 C CA . LYS A 1 55 ? 2.580 -10.089 -1.236 1.00 0.00 55 LYS A CA 18
ATOM 23385 C C . LYS A 1 55 ? 4.104 -10.037 -1.191 1.00 0.00 55 LYS A C 18
ATOM 23386 O O . LYS A 1 55 ? 4.731 -10.687 -0.356 1.00 0.00 55 LYS A O 18
ATOM 23405 N N . GLU A 1 56 ? 4.692 -9.259 -2.095 1.00 0.00 56 GLU A N 18
ATOM 23406 C CA . GLU A 1 56 ? 6.142 -9.123 -2.157 1.00 0.00 56 GLU A CA 18
ATOM 23407 C C . GLU A 1 56 ? 6.537 -7.741 -2.669 1.00 0.00 56 GLU A C 18
ATOM 23408 O O . GLU A 1 56 ? 5.816 -7.128 -3.457 1.00 0.00 56 GLU A O 18
ATOM 23420 N N . VAL A 1 57 ? 7.689 -7.255 -2.216 1.00 0.00 57 VAL A N 18
ATOM 23421 C CA . VAL A 1 57 ? 8.182 -5.946 -2.628 1.00 0.00 57 VAL A CA 18
ATOM 23422 C C . VAL A 1 57 ? 9.633 -6.025 -3.089 1.00 0.00 57 VAL A C 18
ATOM 23423 O O . VAL A 1 57 ? 10.518 -6.405 -2.324 1.00 0.00 57 VAL A O 18
ATOM 23436 N N . ASN A 1 58 ? 9.869 -5.663 -4.345 1.00 0.00 58 ASN A N 18
ATOM 23437 C CA . ASN A 1 58 ? 11.214 -5.693 -4.910 1.00 0.00 58 ASN A CA 18
ATOM 23438 C C . ASN A 1 58 ? 11.831 -7.081 -4.771 1.00 0.00 58 ASN A C 18
ATOM 23439 O O . ASN A 1 58 ? 13.046 -7.221 -4.637 1.00 0.00 58 ASN A O 18
ATOM 23450 N N . GLY A 1 59 ? 10.984 -8.105 -4.805 1.00 0.00 59 GLY A N 18
ATOM 23451 C CA . GLY A 1 59 ? 11.464 -9.469 -4.683 1.00 0.00 59 GLY A CA 18
ATOM 23452 C C . GLY A 1 59 ? 11.861 -9.819 -3.262 1.00 0.00 59 GLY A C 18
ATOM 23453 O O . GLY A 1 59 ? 12.807 -10.575 -3.044 1.00 0.00 59 GLY A O 18
ATOM 23457 N N . GLN A 1 60 ? 11.137 -9.266 -2.294 1.00 0.00 60 GLN A N 18
ATOM 23458 C CA . GLN A 1 60 ? 11.421 -9.522 -0.887 1.00 0.00 60 GLN A CA 18
ATOM 23459 C C . GLN A 1 60 ? 10.131 -9.707 -0.096 1.00 0.00 60 GLN A C 18
ATOM 23460 O O . GLN A 1 60 ? 9.151 -8.985 -0.283 1.00 0.00 60 GLN A O 18
ATOM 23474 N N . PRO A 1 61 ? 10.127 -10.696 0.810 1.00 0.00 61 PRO A N 18
ATOM 23475 C CA . PRO A 1 61 ? 8.963 -10.998 1.648 1.00 0.00 61 PRO A CA 18
ATOM 23476 C C . PRO A 1 61 ? 8.700 -9.913 2.687 1.00 0.00 61 PRO A C 18
ATOM 23477 O O . PRO A 1 61 ? 9.631 -9.312 3.222 1.00 0.00 61 PRO A O 18
ATOM 23488 N N . VAL A 1 62 ? 7.424 -9.667 2.968 1.00 0.00 62 VAL A N 18
ATOM 23489 C CA . VAL A 1 62 ? 7.038 -8.656 3.945 1.00 0.00 62 VAL A CA 18
ATOM 23490 C C . VAL A 1 62 ? 7.041 -9.227 5.358 1.00 0.00 62 VAL A C 18
ATOM 23491 O O . VAL A 1 62 ? 6.849 -8.501 6.333 1.00 0.00 62 VAL A O 18
ATOM 23504 N N . GLY A 1 63 ? 7.262 -10.534 5.463 1.00 0.00 63 GLY A N 18
ATOM 23505 C CA . GLY A 1 63 ? 7.288 -11.181 6.761 1.00 0.00 63 GLY A CA 18
ATOM 23506 C C . GLY A 1 63 ? 5.982 -11.020 7.514 1.00 0.00 63 GLY A C 18
ATOM 23507 O O . GLY A 1 63 ? 5.961 -11.040 8.745 1.00 0.00 63 GLY A O 18
ATOM 23511 N N . SER A 1 64 ? 4.889 -10.859 6.774 1.00 0.00 64 SER A N 18
ATOM 23512 C CA . SER A 1 64 ? 3.574 -10.689 7.380 1.00 0.00 64 SER A CA 18
ATOM 23513 C C . SER A 1 64 ? 3.653 -9.782 8.604 1.00 0.00 64 SER A C 18
ATOM 23514 O O . SER A 1 64 ? 2.863 -9.914 9.539 1.00 0.00 64 SER A O 18
ATOM 23522 N N . ASP A 1 65 ? 4.612 -8.863 8.591 1.00 0.00 65 ASP A N 18
ATOM 23523 C CA . ASP A 1 65 ? 4.795 -7.933 9.699 1.00 0.00 65 ASP A CA 18
ATOM 23524 C C . ASP A 1 65 ? 4.602 -6.492 9.236 1.00 0.00 65 ASP A C 18
ATOM 23525 O O . ASP A 1 65 ? 5.287 -6.006 8.337 1.00 0.00 65 ASP A O 18
ATOM 23534 N N . PRO A 1 66 ? 3.645 -5.792 9.864 1.00 0.00 66 PRO A N 18
ATOM 23535 C CA . PRO A 1 66 ? 3.339 -4.397 9.533 1.00 0.00 66 PRO A CA 18
ATOM 23536 C C . PRO A 1 66 ? 4.452 -3.443 9.956 1.00 0.00 66 PRO A C 18
ATOM 23537 O O . PRO A 1 66 ? 4.919 -2.628 9.160 1.00 0.00 66 PRO A O 18
ATOM 23548 N N . ARG A 1 67 ? 4.871 -3.551 11.212 1.00 0.00 67 ARG A N 18
ATOM 23549 C CA . ARG A 1 67 ? 5.929 -2.698 11.740 1.00 0.00 67 ARG A CA 18
ATOM 23550 C C . ARG A 1 67 ? 7.234 -2.915 10.980 1.00 0.00 67 ARG A C 18
ATOM 23551 O O . ARG A 1 67 ? 7.985 -1.972 10.734 1.00 0.00 67 ARG A O 18
ATOM 23572 N N . ALA A 1 68 ? 7.497 -4.165 10.611 1.00 0.00 68 ALA A N 18
ATOM 23573 C CA . ALA A 1 68 ? 8.709 -4.506 9.878 1.00 0.00 68 ALA A CA 18
ATOM 23574 C C . ALA A 1 68 ? 8.572 -4.162 8.399 1.00 0.00 68 ALA A C 18
ATOM 23575 O O . ALA A 1 68 ? 9.568 -4.020 7.689 1.00 0.00 68 ALA A O 18
ATOM 23582 N N . LEU A 1 69 ? 7.332 -4.031 7.940 1.00 0.00 69 LEU A N 18
ATOM 23583 C CA . LEU A 1 69 ? 7.063 -3.705 6.544 1.00 0.00 69 LEU A CA 18
ATOM 23584 C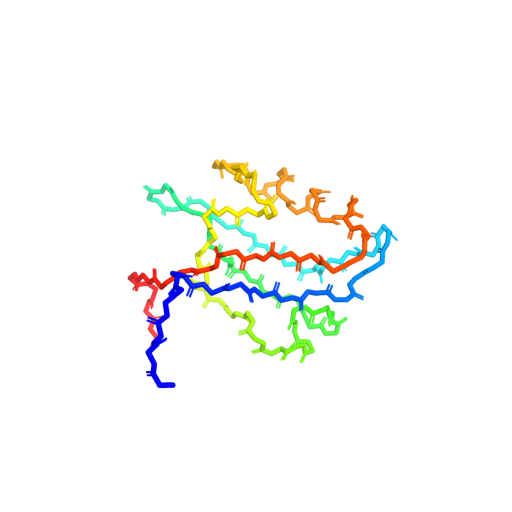 C . LEU A 1 69 ? 7.257 -2.214 6.286 1.00 0.00 69 LEU A C 18
ATOM 23585 O O . LEU A 1 69 ? 8.022 -1.821 5.406 1.00 0.00 69 LEU A O 18
ATOM 23601 N N . GLN A 1 70 ? 6.561 -1.389 7.061 1.00 0.00 70 GLN A N 18
ATOM 23602 C CA . GLN A 1 70 ? 6.658 0.059 6.917 1.00 0.00 70 GLN A CA 18
ATOM 23603 C C . GLN A 1 70 ? 8.114 0.511 6.938 1.00 0.00 70 GLN A C 18
ATOM 23604 O O . GLN A 1 70 ? 8.447 1.587 6.441 1.00 0.00 70 GLN A O 18
ATOM 23618 N N . GLU A 1 71 ? 8.978 -0.317 7.517 1.00 0.00 71 GLU A N 18
ATOM 23619 C CA . GLU A 1 71 ? 10.399 0.000 7.604 1.00 0.00 71 GLU A CA 18
ATOM 23620 C C . GLU A 1 71 ? 11.127 -0.416 6.329 1.00 0.00 71 GLU A C 18
ATOM 23621 O O . GLU A 1 71 ? 12.107 0.214 5.926 1.00 0.00 71 GLU A O 18
ATOM 23633 N N . LEU A 1 72 ? 10.643 -1.480 5.698 1.00 0.00 72 LEU A N 18
ATOM 23634 C CA . LEU A 1 72 ? 11.247 -1.981 4.468 1.00 0.00 72 LEU A CA 18
ATOM 23635 C C . LEU A 1 72 ? 11.201 -0.924 3.369 1.00 0.00 72 LEU A C 18
ATOM 23636 O O . LEU A 1 72 ? 12.179 -0.721 2.647 1.00 0.00 72 LEU A O 18
ATOM 23652 N N . LEU A 1 73 ? 10.062 -0.253 3.248 1.00 0.00 73 LEU A N 18
ATOM 23653 C CA . LEU A 1 73 ? 9.888 0.785 2.238 1.00 0.00 73 LEU A CA 18
ATOM 23654 C C . LEU A 1 73 ? 10.750 2.003 2.555 1.00 0.00 73 LEU A C 18
ATOM 23655 O O . LEU A 1 73 ? 11.378 2.580 1.667 1.00 0.00 73 LEU A O 18
ATOM 23671 N N . ARG A 1 74 ? 10.777 2.387 3.827 1.00 0.00 74 ARG A N 18
ATOM 23672 C CA . ARG A 1 74 ? 11.563 3.536 4.262 1.00 0.00 74 ARG A CA 18
ATOM 23673 C C . ARG A 1 74 ? 12.940 3.533 3.604 1.00 0.00 74 ARG A C 18
ATOM 23674 O O . ARG A 1 74 ? 13.276 4.438 2.841 1.00 0.00 74 ARG A O 18
ATOM 23695 N N . ASN A 1 75 ? 13.732 2.509 3.905 1.00 0.00 75 ASN A N 18
ATOM 23696 C CA . ASN A 1 75 ? 15.073 2.389 3.344 1.00 0.00 75 ASN A CA 18
ATOM 23697 C C . ASN A 1 75 ? 15.021 2.332 1.820 1.00 0.00 75 ASN A C 18
ATOM 23698 O O . ASN A 1 75 ? 15.887 2.879 1.139 1.00 0.00 75 ASN A O 18
ATOM 23709 N N . ALA A 1 76 ? 13.999 1.665 1.293 1.00 0.00 76 ALA A N 18
ATOM 23710 C CA . ALA A 1 76 ? 13.833 1.538 -0.149 1.00 0.00 76 ALA A CA 18
ATOM 23711 C C . ALA A 1 76 ? 14.033 2.880 -0.846 1.00 0.00 76 ALA A C 18
ATOM 23712 O O . ALA A 1 76 ? 13.503 3.902 -0.409 1.00 0.00 76 ALA A O 18
ATOM 23719 N N . SER A 1 77 ? 14.802 2.870 -1.930 1.00 0.00 77 SER A N 18
ATOM 23720 C CA . SER A 1 77 ? 15.076 4.088 -2.684 1.00 0.00 77 SER A CA 18
ATOM 23721 C C . SER A 1 77 ? 15.048 3.815 -4.184 1.00 0.00 77 SER A C 18
ATOM 23722 O O . SER A 1 77 ? 15.384 2.721 -4.635 1.00 0.00 77 SER A O 18
ATOM 23730 N N . GLY A 1 78 ? 14.643 4.821 -4.955 1.00 0.00 78 GLY A N 18
ATOM 23731 C CA . GLY A 1 78 ? 14.577 4.671 -6.396 1.00 0.00 78 GLY A CA 18
ATOM 23732 C C . GLY A 1 78 ? 13.293 4.008 -6.852 1.00 0.00 78 GLY A C 18
ATOM 23733 O O . GLY A 1 78 ? 12.220 4.280 -6.313 1.00 0.00 78 GLY A O 18
ATOM 23737 N N . SER A 1 79 ? 13.401 3.135 -7.849 1.00 0.00 79 SER A N 18
ATOM 23738 C CA . SER A 1 79 ? 12.238 2.435 -8.382 1.00 0.00 79 SER A CA 18
ATOM 23739 C C . SER A 1 79 ? 11.837 1.278 -7.472 1.00 0.00 79 SER A C 18
ATOM 23740 O O . SER A 1 79 ? 12.527 0.261 -7.401 1.00 0.00 79 SER A O 18
ATOM 23748 N N . VAL A 1 80 ? 10.716 1.440 -6.777 1.00 0.00 80 VAL A N 18
ATOM 23749 C CA . VAL A 1 80 ? 10.221 0.410 -5.872 1.00 0.00 80 VAL A CA 18
ATOM 23750 C C . VAL A 1 80 ? 8.932 -0.211 -6.398 1.00 0.00 80 VAL A C 18
ATOM 23751 O O . VAL A 1 80 ? 7.984 0.497 -6.738 1.00 0.00 80 VAL A O 18
ATOM 23764 N N . ILE A 1 81 ? 8.904 -1.538 -6.462 1.00 0.00 81 ILE A N 18
ATOM 23765 C CA . ILE A 1 81 ? 7.730 -2.255 -6.945 1.00 0.00 81 ILE A CA 18
ATOM 23766 C C . ILE A 1 81 ? 6.944 -2.865 -5.790 1.00 0.00 81 ILE A C 18
ATOM 23767 O O . ILE A 1 81 ? 7.522 -3.436 -4.864 1.00 0.00 81 ILE A O 18
ATOM 23783 N N . LEU A 1 82 ? 5.623 -2.742 -5.851 1.00 0.00 82 LEU A N 18
ATOM 23784 C CA . LEU A 1 82 ? 4.756 -3.283 -4.810 1.00 0.00 82 LEU A CA 18
ATOM 23785 C C . LEU A 1 82 ? 3.666 -4.165 -5.413 1.00 0.00 82 LEU A C 18
ATOM 23786 O O . LEU A 1 82 ? 2.801 -3.687 -6.147 1.00 0.00 82 LEU A O 18
ATOM 23802 N N . LYS A 1 83 ? 3.714 -5.454 -5.097 1.00 0.00 83 LYS A N 18
ATOM 23803 C CA . LYS A 1 83 ? 2.730 -6.404 -5.604 1.00 0.00 83 LYS A CA 18
ATOM 23804 C C . LYS A 1 83 ? 1.537 -6.506 -4.660 1.00 0.00 83 LYS A C 18
ATOM 23805 O O . LYS A 1 83 ? 1.620 -7.138 -3.606 1.00 0.00 83 LYS A O 18
ATOM 23824 N N . ILE A 1 84 ? 0.428 -5.883 -5.045 1.00 0.00 84 ILE A N 18
ATOM 23825 C CA . ILE A 1 84 ? -0.783 -5.908 -4.233 1.00 0.00 84 ILE A CA 18
ATOM 23826 C C . ILE A 1 84 ? -1.809 -6.880 -4.806 1.00 0.00 84 ILE A C 18
ATOM 23827 O O . ILE A 1 84 ? -1.723 -7.277 -5.969 1.00 0.00 84 ILE A O 18
ATOM 23843 N N . LEU A 1 85 ? -2.781 -7.257 -3.983 1.00 0.00 85 LEU A N 18
ATOM 23844 C CA . LEU A 1 85 ? -3.827 -8.182 -4.408 1.00 0.00 85 LEU A CA 18
ATOM 23845 C C . LEU A 1 85 ? -5.139 -7.886 -3.690 1.00 0.00 85 LEU A C 18
ATOM 23846 O O . LEU A 1 85 ? -5.272 -8.132 -2.491 1.00 0.00 85 LEU A O 18
ATOM 23862 N N . SER A 1 86 ? -6.108 -7.358 -4.431 1.00 0.00 86 SER A N 18
ATOM 23863 C CA . SER A 1 86 ? -7.410 -7.027 -3.865 1.00 0.00 86 SER A CA 18
ATOM 23864 C C . SER A 1 86 ? -7.856 -8.093 -2.868 1.00 0.00 86 SER A C 18
ATOM 23865 O O . SER A 1 86 ? -8.271 -7.780 -1.753 1.00 0.00 86 SER A O 18
ATOM 23873 N N . GLY A 1 87 ? -7.766 -9.354 -3.279 1.00 0.00 87 GLY A N 18
ATOM 23874 C CA . GLY A 1 87 ? -8.163 -10.447 -2.411 1.00 0.00 87 GLY A CA 18
ATOM 23875 C C . GLY A 1 87 ? -9.562 -10.268 -1.856 1.00 0.00 87 GLY A C 18
ATOM 23876 O O . GLY A 1 87 ? -10.365 -9.494 -2.378 1.00 0.00 87 GLY A O 18
ATOM 23880 N N . PRO A 1 88 ? -9.871 -10.997 -0.774 1.00 0.00 88 PRO A N 18
ATOM 23881 C CA . PRO A 1 88 ? -11.184 -10.933 -0.125 1.00 0.00 88 PRO A CA 18
ATOM 23882 C C . PRO A 1 88 ? -11.417 -9.603 0.583 1.00 0.00 88 PRO A C 18
ATOM 23883 O O . PRO A 1 88 ? -10.953 -9.397 1.705 1.00 0.00 88 PRO A O 18
ATOM 23894 N N . SER A 1 89 ? -12.137 -8.704 -0.078 1.00 0.00 89 SER A N 18
ATOM 23895 C CA . SER A 1 89 ? -12.428 -7.391 0.488 1.00 0.00 89 SER A CA 18
ATOM 23896 C C . SER A 1 89 ? -13.545 -7.482 1.524 1.00 0.00 89 SER A C 18
ATOM 23897 O O . SER A 1 89 ? -14.446 -8.313 1.411 1.00 0.00 89 SER A O 18
ATOM 23905 N N . SER A 1 90 ? -13.477 -6.621 2.534 1.00 0.00 90 SER A N 18
ATOM 23906 C CA . SER A 1 90 ? -14.479 -6.605 3.594 1.00 0.00 90 SER A CA 18
ATOM 23907 C C . SER A 1 90 ? -14.764 -5.178 4.051 1.00 0.00 90 SER A C 18
ATOM 23908 O O . SER A 1 90 ? -13.942 -4.280 3.870 1.00 0.00 90 SER A O 18
ATOM 23916 N N . GLY A 1 91 ? -15.937 -4.976 4.644 1.00 0.00 91 GLY A N 18
ATOM 23917 C CA . GLY A 1 91 ? -16.311 -3.656 5.118 1.00 0.00 91 GLY A CA 18
ATOM 23918 C C . GLY A 1 91 ? -17.604 -3.669 5.908 1.00 0.00 91 GLY A C 18
ATOM 23919 O O . GLY A 1 91 ? -17.948 -4.673 6.532 1.00 0.00 91 GLY A O 18
ATOM 23923 N N . GLY A 1 1 ? -8.908 -13.976 -20.033 1.00 0.00 1 GLY A N 19
ATOM 23924 C CA . GLY A 1 1 ? -8.549 -13.429 -21.329 1.00 0.00 1 GLY A CA 19
ATOM 23925 C C . GLY A 1 1 ? -7.147 -13.818 -21.754 1.00 0.00 1 GLY A C 19
ATOM 23926 O O . GLY A 1 1 ? -6.969 -14.647 -22.647 1.00 0.00 1 GLY A O 19
ATOM 23930 N N . SER A 1 2 ? -6.148 -13.218 -21.115 1.00 0.00 2 SER A N 19
ATOM 23931 C CA . SER A 1 2 ? -4.754 -13.502 -21.436 1.00 0.00 2 SER A CA 19
ATOM 23932 C C . SER A 1 2 ? -3.889 -13.465 -20.179 1.00 0.00 2 SER A C 19
ATOM 23933 O O . SER A 1 2 ? -4.346 -13.063 -19.109 1.00 0.00 2 SER A O 19
ATOM 23941 N N . SER A 1 3 ? -2.637 -13.889 -20.318 1.00 0.00 3 SER A N 19
ATOM 23942 C CA . SER A 1 3 ? -1.708 -13.909 -19.195 1.00 0.00 3 SER A CA 19
ATOM 23943 C C . SER A 1 3 ? -1.201 -12.504 -18.884 1.00 0.00 3 SER A C 19
ATOM 23944 O O . SER A 1 3 ? -1.383 -11.577 -19.673 1.00 0.00 3 SER A O 19
ATOM 23952 N N . GLY A 1 4 ? -0.562 -12.354 -17.728 1.00 0.00 4 GLY A N 19
ATOM 23953 C CA . GLY A 1 4 ? -0.038 -11.059 -17.332 1.00 0.00 4 GLY A CA 19
ATOM 23954 C C . GLY A 1 4 ? 0.683 -11.109 -16.000 1.00 0.00 4 GLY A C 19
ATOM 23955 O O . GLY A 1 4 ? 1.498 -12.000 -15.759 1.00 0.00 4 GLY A O 19
ATOM 23959 N N . SER A 1 5 ? 0.384 -10.147 -15.131 1.00 0.00 5 SER A N 19
ATOM 23960 C CA . SER A 1 5 ? 1.014 -10.081 -13.818 1.00 0.00 5 SER A CA 19
ATOM 23961 C C . SER A 1 5 ? 0.087 -10.638 -12.742 1.00 0.00 5 SER A C 19
ATOM 23962 O O . SER A 1 5 ? -1.131 -10.680 -12.918 1.00 0.00 5 SER A O 19
ATOM 23970 N N . SER A 1 6 ? 0.672 -11.065 -11.628 1.00 0.00 6 SER A N 19
ATOM 23971 C CA . SER A 1 6 ? -0.100 -11.624 -10.524 1.00 0.00 6 SER A CA 19
ATOM 23972 C C . SER A 1 6 ? -0.866 -10.528 -9.788 1.00 0.00 6 SER A C 19
ATOM 23973 O O . SER A 1 6 ? -2.090 -10.580 -9.674 1.00 0.00 6 SER A O 19
ATOM 23981 N N . GLY A 1 7 ? -0.134 -9.536 -9.290 1.00 0.00 7 GLY A N 19
ATOM 23982 C CA . GLY A 1 7 ? -0.760 -8.442 -8.571 1.00 0.00 7 GLY A CA 19
ATOM 23983 C C . GLY A 1 7 ? -0.585 -7.110 -9.273 1.00 0.00 7 GLY A C 19
ATOM 23984 O O . GLY A 1 7 ? -0.277 -7.066 -10.465 1.00 0.00 7 GLY A O 19
ATOM 23988 N N . ARG A 1 8 ? -0.782 -6.023 -8.535 1.00 0.00 8 ARG A N 19
ATOM 23989 C CA . ARG A 1 8 ? -0.646 -4.684 -9.096 1.00 0.00 8 ARG A CA 19
ATOM 23990 C C . ARG A 1 8 ? 0.764 -4.143 -8.877 1.00 0.00 8 ARG A C 19
ATOM 23991 O O . ARG A 1 8 ? 1.029 -3.456 -7.890 1.00 0.00 8 ARG A O 19
ATOM 24012 N N . MET A 1 9 ? 1.664 -4.458 -9.802 1.00 0.00 9 MET A N 19
ATOM 24013 C CA . MET A 1 9 ? 3.046 -4.003 -9.710 1.00 0.00 9 MET A CA 19
ATOM 24014 C C . MET A 1 9 ? 3.138 -2.497 -9.931 1.00 0.00 9 MET A C 19
ATOM 24015 O O . MET A 1 9 ? 3.224 -2.030 -11.067 1.00 0.00 9 MET A O 19
ATOM 24029 N N . VAL A 1 10 ? 3.120 -1.741 -8.838 1.00 0.00 10 VAL A N 19
ATOM 24030 C CA . VAL A 1 10 ? 3.203 -0.287 -8.912 1.00 0.00 10 VAL A CA 19
ATOM 24031 C C . VAL A 1 10 ? 4.625 0.197 -8.653 1.00 0.00 10 VAL A C 19
ATOM 24032 O O . VAL A 1 10 ? 5.204 -0.080 -7.603 1.00 0.00 10 VAL A O 19
ATOM 24045 N N . GLY A 1 11 ? 5.183 0.923 -9.616 1.00 0.00 11 GLY A N 19
ATOM 24046 C CA . GLY A 1 11 ? 6.533 1.435 -9.473 1.00 0.00 11 GLY A CA 19
ATOM 24047 C C . GLY A 1 11 ? 6.564 2.831 -8.883 1.00 0.00 11 GLY A C 19
ATOM 24048 O O . GLY A 1 11 ? 5.783 3.697 -9.279 1.00 0.00 11 GLY A O 19
ATOM 24052 N N . ILE A 1 12 ? 7.468 3.051 -7.934 1.00 0.00 12 ILE A N 19
ATOM 24053 C CA . ILE A 1 12 ? 7.596 4.351 -7.288 1.00 0.00 12 ILE A CA 19
ATOM 24054 C C . ILE A 1 12 ? 9.027 4.872 -7.381 1.00 0.00 12 ILE A C 19
ATOM 24055 O O . ILE A 1 12 ? 9.983 4.098 -7.349 1.00 0.00 12 ILE A O 19
ATOM 24071 N N . ARG A 1 13 ? 9.165 6.189 -7.494 1.00 0.00 13 ARG A N 19
ATOM 24072 C CA . ARG A 1 13 ? 10.479 6.814 -7.591 1.00 0.00 13 ARG A CA 19
ATOM 24073 C C . ARG A 1 13 ? 10.772 7.656 -6.354 1.00 0.00 13 ARG A C 19
ATOM 24074 O O . ARG A 1 13 ? 11.339 8.745 -6.450 1.00 0.00 13 ARG A O 19
ATOM 24095 N N . LYS A 1 14 ? 10.382 7.146 -5.190 1.00 0.00 14 LYS A N 19
ATOM 24096 C CA . LYS A 1 14 ? 10.603 7.850 -3.933 1.00 0.00 14 LYS A CA 19
ATOM 24097 C C . LYS A 1 14 ? 12.090 8.104 -3.706 1.00 0.00 14 LYS A C 19
ATOM 24098 O O . LYS A 1 14 ? 12.925 7.761 -4.543 1.00 0.00 14 LYS A O 19
ATOM 24117 N N . THR A 1 15 ? 12.416 8.707 -2.567 1.00 0.00 15 THR A N 19
ATOM 24118 C CA . THR A 1 15 ? 13.801 9.007 -2.229 1.00 0.00 15 THR A CA 19
ATOM 24119 C C . THR A 1 15 ? 14.223 8.292 -0.951 1.00 0.00 15 THR A C 19
ATOM 24120 O O . THR A 1 15 ? 13.501 8.303 0.045 1.00 0.00 15 THR A O 19
ATOM 24131 N N . ALA A 1 16 ? 15.397 7.670 -0.985 1.00 0.00 16 ALA A N 19
ATOM 24132 C CA . ALA A 1 16 ? 15.916 6.952 0.172 1.00 0.00 16 ALA A CA 19
ATOM 24133 C C . ALA A 1 16 ? 15.522 7.647 1.471 1.00 0.00 16 ALA A C 19
ATOM 24134 O O . ALA A 1 16 ? 15.880 8.801 1.702 1.00 0.00 16 ALA A O 19
ATOM 24141 N N . GLY A 1 17 ? 14.782 6.936 2.316 1.00 0.00 17 GLY A N 19
ATOM 24142 C CA . GLY A 1 17 ? 14.351 7.502 3.581 1.00 0.00 17 GLY A CA 19
ATOM 24143 C C . GLY A 1 17 ? 12.908 7.964 3.548 1.00 0.00 17 GLY A C 19
ATOM 24144 O O . GLY A 1 17 ? 12.144 7.700 4.476 1.00 0.00 17 GLY A O 19
ATOM 24148 N N . GLU A 1 18 ? 12.535 8.658 2.477 1.00 0.00 18 GLU A N 19
ATOM 24149 C CA . GLU A 1 18 ? 11.174 9.160 2.329 1.00 0.00 18 GLU A CA 19
ATOM 24150 C C . GLU A 1 18 ? 10.166 8.188 2.936 1.00 0.00 18 GLU A C 19
ATOM 24151 O O . GLU A 1 18 ? 10.243 6.978 2.714 1.00 0.00 18 GLU A O 19
ATOM 24163 N N . HIS A 1 19 ? 9.222 8.724 3.702 1.00 0.00 19 HIS A N 19
ATOM 24164 C CA . HIS A 1 19 ? 8.199 7.905 4.341 1.00 0.00 19 HIS A CA 19
ATOM 24165 C C . HIS A 1 19 ? 6.868 8.027 3.606 1.00 0.00 19 HIS A C 19
ATOM 24166 O O . HIS A 1 19 ? 6.569 9.062 3.009 1.00 0.00 19 HIS A O 19
ATOM 24181 N N . LEU A 1 20 ? 6.072 6.964 3.652 1.00 0.00 20 LEU A N 19
ATOM 24182 C CA . LEU A 1 20 ? 4.773 6.952 2.989 1.00 0.00 20 LEU A CA 19
ATOM 24183 C C . LEU A 1 20 ? 3.682 7.475 3.919 1.00 0.00 20 LEU A C 19
ATOM 24184 O O . LEU A 1 20 ? 3.116 8.542 3.689 1.00 0.00 20 LEU A O 19
ATOM 24200 N N . GLY A 1 21 ? 3.394 6.715 4.971 1.00 0.00 21 GLY A N 19
ATOM 24201 C CA . GLY A 1 21 ? 2.374 7.119 5.921 1.00 0.00 21 GLY A CA 19
ATOM 24202 C C . GLY A 1 21 ? 1.139 6.244 5.853 1.00 0.00 21 GLY A C 19
ATOM 24203 O O . GLY A 1 21 ? 0.032 6.736 5.631 1.00 0.00 21 GLY A O 19
ATOM 24207 N N . VAL A 1 22 ? 1.327 4.942 6.042 1.00 0.00 22 VAL A N 19
ATOM 24208 C CA . VAL A 1 22 ? 0.218 3.995 6.000 1.00 0.00 22 VAL A CA 19
ATOM 24209 C C . VAL A 1 22 ? 0.382 2.911 7.059 1.00 0.00 22 VAL A C 19
ATOM 24210 O O . VAL A 1 22 ? 1.499 2.506 7.383 1.00 0.00 22 VAL A O 19
ATOM 24223 N N . THR A 1 23 ? -0.740 2.442 7.597 1.00 0.00 23 THR A N 19
ATOM 24224 C CA . THR A 1 23 ? -0.723 1.405 8.620 1.00 0.00 23 THR A CA 19
ATOM 24225 C C . THR A 1 23 ? -1.253 0.084 8.073 1.00 0.00 23 THR A C 19
ATOM 24226 O O . THR A 1 23 ? -2.382 0.010 7.589 1.00 0.00 23 THR A O 19
ATOM 24237 N N . PHE A 1 24 ? -0.431 -0.957 8.154 1.00 0.00 24 PHE A N 19
ATOM 24238 C CA . PHE A 1 24 ? -0.817 -2.276 7.667 1.00 0.00 24 PHE A CA 19
ATOM 24239 C C . PHE A 1 24 ? -1.261 -3.173 8.819 1.00 0.00 24 PHE A C 19
ATOM 24240 O O . PHE A 1 24 ? -0.748 -3.070 9.933 1.00 0.00 24 PHE A O 19
ATOM 24257 N N . ARG A 1 25 ? -2.218 -4.052 8.541 1.00 0.00 25 ARG A N 19
ATOM 24258 C CA . ARG A 1 25 ? -2.733 -4.966 9.553 1.00 0.00 25 ARG A CA 19
ATOM 24259 C C . ARG A 1 25 ? -2.433 -6.415 9.181 1.00 0.00 25 ARG A C 19
ATOM 24260 O O . ARG A 1 25 ? -2.770 -6.868 8.087 1.00 0.00 25 ARG A O 19
ATOM 24281 N N . VAL A 1 26 ? -1.798 -7.137 10.098 1.00 0.00 26 VAL A N 19
ATOM 24282 C CA . VAL A 1 26 ? -1.453 -8.535 9.866 1.00 0.00 26 VAL A CA 19
ATOM 24283 C C . VAL A 1 26 ? -2.591 -9.458 10.285 1.00 0.00 26 VAL A C 19
ATOM 24284 O O . VAL A 1 26 ? -2.855 -9.633 11.474 1.00 0.00 26 VAL A O 19
ATOM 24297 N N . GLU A 1 27 ? -3.261 -10.047 9.300 1.00 0.00 27 GLU A N 19
ATOM 24298 C CA . GLU A 1 27 ? -4.372 -10.953 9.568 1.00 0.00 27 GLU A CA 19
ATOM 24299 C C . GLU A 1 27 ? -4.053 -12.364 9.081 1.00 0.00 27 GLU A C 19
ATOM 24300 O O . GLU A 1 27 ? -4.031 -12.628 7.880 1.00 0.00 27 GLU A O 19
ATOM 24312 N N . GLY A 1 28 ? -3.805 -13.267 10.025 1.00 0.00 28 GLY A N 19
ATOM 24313 C CA . GLY A 1 28 ? -3.489 -14.639 9.674 1.00 0.00 28 GLY A CA 19
ATOM 24314 C C . GLY A 1 28 ? -2.067 -14.797 9.173 1.00 0.00 28 GLY A C 19
ATOM 24315 O O . GLY A 1 28 ? -1.184 -15.224 9.915 1.00 0.00 28 GLY A O 19
ATOM 24319 N N . GLY A 1 29 ? -1.845 -14.453 7.908 1.00 0.00 29 GLY A N 19
ATOM 24320 C CA . GLY A 1 29 ? -0.519 -14.568 7.330 1.00 0.00 29 GLY A CA 19
ATOM 24321 C C . GLY A 1 29 ? -0.316 -13.632 6.155 1.00 0.00 29 GLY A C 19
ATOM 24322 O O . GLY A 1 29 ? 0.395 -13.963 5.206 1.00 0.00 29 GLY A O 19
ATOM 24326 N N . GLU A 1 30 ? -0.943 -12.462 6.217 1.00 0.00 30 GLU A N 19
ATOM 24327 C CA . GLU A 1 30 ? -0.829 -11.477 5.147 1.00 0.00 30 GLU A CA 19
ATOM 24328 C C . GLU A 1 30 ? -0.883 -10.058 5.706 1.00 0.00 30 GLU A C 19
ATOM 24329 O O . GLU A 1 30 ? -1.147 -9.855 6.892 1.00 0.00 30 GLU A O 19
ATOM 24341 N N . LEU A 1 31 ? -0.629 -9.079 4.844 1.00 0.00 31 LEU A N 19
ATOM 24342 C CA . LEU A 1 31 ? -0.648 -7.678 5.251 1.00 0.00 31 LEU A CA 19
ATOM 24343 C C . LEU A 1 31 ? -1.656 -6.885 4.425 1.00 0.00 31 LEU A C 19
ATOM 24344 O O . LEU A 1 31 ? -1.628 -6.916 3.195 1.00 0.00 31 LEU A O 19
ATOM 24360 N N . VAL A 1 32 ? -2.545 -6.174 5.111 1.00 0.00 32 VAL A N 19
ATOM 24361 C CA . VAL A 1 32 ? -3.560 -5.369 4.442 1.00 0.00 32 VAL A CA 19
ATOM 24362 C C . VAL A 1 32 ? -3.619 -3.962 5.025 1.00 0.00 32 VAL A C 19
ATOM 24363 O O . VAL A 1 32 ? -3.685 -3.787 6.242 1.00 0.00 32 VAL A O 19
ATOM 24376 N N . ILE A 1 33 ? -3.595 -2.963 4.150 1.00 0.00 33 ILE A N 19
ATOM 24377 C CA . ILE A 1 33 ? -3.648 -1.571 4.579 1.00 0.00 33 ILE A CA 19
ATOM 24378 C C . ILE A 1 33 ? -4.903 -1.295 5.399 1.00 0.00 33 ILE A C 19
ATOM 24379 O O . ILE A 1 33 ? -6.020 -1.363 4.886 1.00 0.00 33 ILE A O 19
ATOM 24395 N N . ALA A 1 34 ? -4.712 -0.982 6.676 1.00 0.00 34 ALA A N 19
ATOM 24396 C CA . ALA A 1 34 ? -5.829 -0.692 7.567 1.00 0.00 34 ALA A CA 19
ATOM 24397 C C . ALA A 1 34 ? -6.217 0.781 7.499 1.00 0.00 34 ALA A C 19
ATOM 24398 O O . ALA A 1 34 ? -7.400 1.122 7.510 1.00 0.00 34 ALA A O 19
ATOM 24405 N N . ARG A 1 35 ? -5.213 1.650 7.431 1.00 0.00 35 ARG A N 19
ATOM 24406 C CA . ARG A 1 35 ? -5.451 3.087 7.363 1.00 0.00 35 ARG A CA 19
ATOM 24407 C C . ARG A 1 35 ? -4.330 3.787 6.601 1.00 0.00 35 ARG A C 19
ATOM 24408 O O . ARG A 1 35 ? -3.215 3.273 6.505 1.00 0.00 35 ARG A O 19
ATOM 24429 N N . ILE A 1 36 ? -4.634 4.962 6.060 1.00 0.00 36 ILE A N 19
ATOM 24430 C CA . ILE A 1 36 ? -3.652 5.733 5.307 1.00 0.00 36 ILE A CA 19
ATOM 24431 C C . ILE A 1 36 ? -3.564 7.165 5.824 1.00 0.00 36 ILE A C 19
ATOM 24432 O O . ILE A 1 36 ? -4.523 7.932 5.726 1.00 0.00 36 ILE A O 19
ATOM 24448 N N . LEU A 1 37 ? -2.407 7.520 6.372 1.00 0.00 37 LEU A N 19
ATOM 24449 C CA . LEU A 1 37 ? -2.192 8.862 6.903 1.00 0.00 37 LEU A CA 19
ATOM 24450 C C . LEU A 1 37 ? -2.126 9.889 5.777 1.00 0.00 37 LEU A C 19
ATOM 24451 O O . LEU A 1 37 ? -1.198 9.879 4.967 1.00 0.00 37 LEU A O 19
ATOM 24467 N N . HIS A 1 38 ? -3.115 10.776 5.733 1.00 0.00 38 HIS A N 19
ATOM 24468 C CA . HIS A 1 38 ? -3.168 11.812 4.708 1.00 0.00 38 HIS A CA 19
ATOM 24469 C C . HIS A 1 38 ? -1.827 12.531 4.593 1.00 0.00 38 HIS A C 19
ATOM 24470 O O . HIS A 1 38 ? -0.978 12.428 5.477 1.00 0.00 38 HIS A O 19
ATOM 24485 N N . GLY A 1 39 ? -1.644 13.261 3.496 1.00 0.00 39 GLY A N 19
ATOM 24486 C CA . GLY A 1 39 ? -0.404 13.985 3.286 1.00 0.00 39 GLY A CA 19
ATOM 24487 C C . GLY A 1 39 ? 0.808 13.075 3.292 1.00 0.00 39 GLY A C 19
ATOM 24488 O O . GLY A 1 39 ? 1.522 12.988 4.289 1.00 0.00 39 GLY A O 19
ATOM 24492 N N . GLY A 1 40 ? 1.039 12.393 2.174 1.00 0.00 40 GLY A N 19
ATOM 24493 C CA . GLY A 1 40 ? 2.173 11.492 2.077 1.00 0.00 40 GLY A CA 19
ATOM 24494 C C . GLY A 1 40 ? 2.437 11.045 0.653 1.00 0.00 40 GLY A C 19
ATOM 24495 O O . GLY A 1 40 ? 2.699 11.867 -0.225 1.00 0.00 40 GLY A O 19
ATOM 24499 N N . MET A 1 41 ? 2.371 9.737 0.422 1.00 0.00 41 MET A N 19
ATOM 24500 C CA . MET A 1 41 ? 2.605 9.183 -0.906 1.00 0.00 41 MET A CA 19
ATOM 24501 C C . MET A 1 41 ? 1.368 8.451 -1.416 1.00 0.00 41 MET A C 19
ATOM 24502 O O . MET A 1 41 ? 0.912 8.688 -2.535 1.00 0.00 41 MET A O 19
ATOM 24516 N N . VAL A 1 42 ? 0.828 7.561 -0.588 1.00 0.00 42 VAL A N 19
ATOM 24517 C CA . VAL A 1 42 ? -0.357 6.796 -0.956 1.00 0.00 42 VAL A CA 19
ATOM 24518 C C . VAL A 1 42 ? -1.534 7.717 -1.257 1.00 0.00 42 VAL A C 19
ATOM 24519 O O . VAL A 1 42 ? -2.239 7.536 -2.249 1.00 0.00 42 VAL A O 19
ATOM 24532 N N . ALA A 1 43 ? -1.741 8.705 -0.393 1.00 0.00 43 ALA A N 19
ATOM 24533 C CA . ALA A 1 43 ? -2.831 9.657 -0.567 1.00 0.00 43 ALA A CA 19
ATOM 24534 C C . ALA A 1 43 ? -2.679 10.434 -1.870 1.00 0.00 43 ALA A C 19
ATOM 24535 O O . ALA A 1 43 ? -3.608 10.503 -2.674 1.00 0.00 43 ALA A O 19
ATOM 24542 N N . GLN A 1 44 ? -1.502 11.019 -2.070 1.00 0.00 44 GLN A N 19
ATOM 24543 C CA . GLN A 1 44 ? -1.229 11.793 -3.276 1.00 0.00 44 GLN A CA 19
ATOM 24544 C C . GLN A 1 44 ? -1.404 10.935 -4.524 1.00 0.00 44 GLN A C 19
ATOM 24545 O O . GLN A 1 44 ? -2.158 11.288 -5.430 1.00 0.00 44 GLN A O 19
ATOM 24559 N N . GLN A 1 45 ? -0.701 9.807 -4.564 1.00 0.00 45 GLN A N 19
ATOM 24560 C CA . GLN A 1 45 ? -0.778 8.900 -5.703 1.00 0.00 45 GLN A CA 19
ATOM 24561 C C . GLN A 1 45 ? -2.226 8.534 -6.011 1.00 0.00 45 GLN A C 19
ATOM 24562 O O . GLN A 1 45 ? -2.727 8.805 -7.101 1.00 0.00 45 GLN A O 19
ATOM 24576 N N . GLY A 1 46 ? -2.894 7.916 -5.042 1.00 0.00 46 GLY A N 19
ATOM 24577 C CA . GLY A 1 46 ? -4.279 7.522 -5.229 1.00 0.00 46 GLY A CA 19
ATOM 24578 C C . GLY A 1 46 ? -4.412 6.193 -5.946 1.00 0.00 46 GLY A C 19
ATOM 24579 O O . GLY A 1 46 ? -5.317 6.006 -6.760 1.00 0.00 46 GLY A O 19
ATOM 24583 N N . LEU A 1 47 ? -3.507 5.268 -5.647 1.00 0.00 47 LEU A N 19
ATOM 24584 C CA . LEU A 1 47 ? -3.526 3.949 -6.270 1.00 0.00 47 LEU A CA 19
ATOM 24585 C C . LEU A 1 47 ? -3.906 2.874 -5.257 1.00 0.00 47 LEU A C 19
ATOM 24586 O O . LEU A 1 47 ? -4.648 1.943 -5.573 1.00 0.00 47 LEU A O 19
ATOM 24602 N N . LEU A 1 48 ? -3.393 3.008 -4.039 1.00 0.00 48 LEU A N 19
ATOM 24603 C CA . LEU A 1 48 ? -3.681 2.049 -2.978 1.00 0.00 48 LEU A CA 19
ATOM 24604 C C . LEU A 1 48 ? -4.803 2.554 -2.077 1.00 0.00 48 LEU A C 19
ATOM 24605 O O . LEU A 1 48 ? -5.231 3.704 -2.185 1.00 0.00 48 LEU A O 19
ATOM 24621 N N . HIS A 1 49 ? -5.276 1.687 -1.187 1.00 0.00 49 HIS A N 19
ATOM 24622 C CA . HIS A 1 49 ? -6.348 2.046 -0.265 1.00 0.00 49 HIS A CA 19
ATOM 24623 C C . HIS A 1 49 ? -6.602 0.923 0.736 1.00 0.00 49 HIS A C 19
ATOM 24624 O O . HIS A 1 49 ? -6.118 -0.197 0.565 1.00 0.00 49 HIS A O 19
ATOM 24639 N N . VAL A 1 50 ? -7.363 1.229 1.782 1.00 0.00 50 VAL A N 19
ATOM 24640 C CA . VAL A 1 50 ? -7.681 0.246 2.810 1.00 0.00 50 VAL A CA 19
ATOM 24641 C C . VAL A 1 50 ? -8.239 -1.032 2.195 1.00 0.00 50 VAL A C 19
ATOM 24642 O O . VAL A 1 50 ? -9.270 -1.012 1.524 1.00 0.00 50 VAL A O 19
ATOM 24655 N N . GLY A 1 51 ? -7.550 -2.145 2.428 1.00 0.00 51 GLY A N 19
ATOM 24656 C CA . GLY A 1 51 ? -7.992 -3.418 1.890 1.00 0.00 51 GLY A CA 19
ATOM 24657 C C . GLY A 1 51 ? -7.144 -3.879 0.721 1.00 0.00 51 GLY A C 19
ATOM 24658 O O . GLY A 1 51 ? -7.650 -4.498 -0.216 1.00 0.00 51 GLY A O 19
ATOM 24662 N N . ASP A 1 52 ? -5.852 -3.576 0.773 1.00 0.00 52 ASP A N 19
ATOM 24663 C CA . ASP A 1 52 ? -4.932 -3.963 -0.290 1.00 0.00 52 ASP A CA 19
ATOM 24664 C C . ASP A 1 52 ? -3.863 -4.915 0.236 1.00 0.00 52 ASP A C 19
ATOM 24665 O O . ASP A 1 52 ? -2.956 -4.506 0.961 1.00 0.00 52 ASP A O 19
ATOM 24674 N N . ILE A 1 53 ? -3.977 -6.186 -0.134 1.00 0.00 53 ILE A N 19
ATOM 24675 C CA . ILE A 1 53 ? -3.021 -7.196 0.301 1.00 0.00 53 ILE A CA 19
ATOM 24676 C C . ILE A 1 53 ? -1.717 -7.094 -0.484 1.00 0.00 53 ILE A C 19
ATOM 24677 O O . ILE A 1 53 ? -1.719 -7.120 -1.715 1.00 0.00 53 ILE A O 19
ATOM 24693 N N . ILE A 1 54 ? -0.607 -6.978 0.236 1.00 0.00 54 ILE A N 19
ATOM 24694 C CA . ILE A 1 54 ? 0.704 -6.874 -0.393 1.00 0.00 54 ILE A CA 19
ATOM 24695 C C . ILE A 1 54 ? 1.389 -8.234 -0.463 1.00 0.00 54 ILE A C 19
ATOM 24696 O O . ILE A 1 54 ? 1.581 -8.899 0.556 1.00 0.00 54 ILE A O 19
ATOM 24712 N N . LYS A 1 55 ? 1.760 -8.643 -1.672 1.00 0.00 55 LYS A N 19
ATOM 24713 C CA . LYS A 1 55 ? 2.428 -9.923 -1.876 1.00 0.00 55 LYS A CA 19
ATOM 24714 C C . LYS A 1 55 ? 3.923 -9.806 -1.602 1.00 0.00 55 LYS A C 19
ATOM 24715 O O . LYS A 1 55 ? 4.458 -10.485 -0.726 1.00 0.00 55 LYS A O 19
ATOM 24734 N N . GLU A 1 56 ? 4.593 -8.939 -2.356 1.00 0.00 56 GLU A N 19
ATOM 24735 C CA . GLU A 1 56 ? 6.027 -8.734 -2.192 1.00 0.00 56 GLU A CA 19
ATOM 24736 C C . GLU A 1 56 ? 6.431 -7.333 -2.642 1.00 0.00 56 GLU A C 19
ATOM 24737 O O . GLU A 1 56 ? 5.597 -6.550 -3.098 1.00 0.00 56 GLU A O 19
ATOM 24749 N N . VAL A 1 57 ? 7.717 -7.023 -2.511 1.00 0.00 57 VAL A N 19
ATOM 24750 C CA . VAL A 1 57 ? 8.233 -5.717 -2.904 1.00 0.00 57 VAL A CA 19
ATOM 24751 C C . VAL A 1 57 ? 9.623 -5.838 -3.518 1.00 0.00 57 VAL A C 19
ATOM 24752 O O . VAL A 1 57 ? 10.542 -6.371 -2.899 1.00 0.00 57 VAL A O 19
ATOM 24765 N N . ASN A 1 58 ? 9.769 -5.337 -4.741 1.00 0.00 58 ASN A N 19
ATOM 24766 C CA . ASN A 1 58 ? 11.048 -5.389 -5.440 1.00 0.00 58 ASN A CA 19
ATOM 24767 C C . ASN A 1 58 ? 11.786 -6.687 -5.128 1.00 0.00 58 ASN A C 19
ATOM 24768 O O . ASN A 1 58 ? 13.013 -6.710 -5.039 1.00 0.00 58 ASN A O 19
ATOM 24779 N N . GLY A 1 59 ? 11.029 -7.768 -4.964 1.00 0.00 59 GLY A N 19
ATOM 24780 C CA . GLY A 1 59 ? 11.628 -9.055 -4.665 1.00 0.00 59 GLY A CA 19
ATOM 24781 C C . GLY A 1 59 ? 12.045 -9.177 -3.213 1.00 0.00 59 GLY A C 19
ATOM 24782 O O . GLY A 1 59 ? 13.099 -9.736 -2.909 1.00 0.00 59 GLY A O 19
ATOM 24786 N N . GLN A 1 60 ? 11.219 -8.651 -2.315 1.00 0.00 60 GLN A N 19
ATOM 24787 C CA . GLN A 1 60 ? 11.510 -8.702 -0.887 1.00 0.00 60 GLN A CA 19
ATOM 24788 C C . GLN A 1 60 ? 10.241 -8.960 -0.082 1.00 0.00 60 GLN A C 19
ATOM 24789 O O . GLN A 1 60 ? 9.170 -8.432 -0.379 1.00 0.00 60 GLN A O 19
ATOM 24803 N N . PRO A 1 61 ? 10.362 -9.793 0.963 1.00 0.00 61 PRO A N 19
ATOM 24804 C CA . PRO A 1 61 ? 9.235 -10.140 1.833 1.00 0.00 61 PRO A CA 19
ATOM 24805 C C . PRO A 1 61 ? 8.785 -8.966 2.696 1.00 0.00 61 PRO A C 19
ATOM 24806 O O . PRO A 1 61 ? 9.588 -8.362 3.406 1.00 0.00 61 PRO A O 19
ATOM 24817 N N . VAL A 1 62 ? 7.496 -8.649 2.629 1.00 0.00 62 VAL A N 19
ATOM 24818 C CA . VAL A 1 62 ? 6.939 -7.548 3.406 1.00 0.00 62 VAL A CA 19
ATOM 24819 C C . VAL A 1 62 ? 6.926 -7.877 4.895 1.00 0.00 62 VAL A C 19
ATOM 24820 O O . VAL A 1 62 ? 6.582 -7.035 5.724 1.00 0.00 62 VAL A O 19
ATOM 24833 N N . GLY A 1 63 ? 7.303 -9.108 5.227 1.00 0.00 63 GLY A N 19
ATOM 24834 C CA . GLY A 1 63 ? 7.328 -9.526 6.616 1.00 0.00 63 GLY A CA 19
ATOM 24835 C C . GLY A 1 63 ? 5.967 -9.428 7.276 1.00 0.00 63 GLY A C 19
ATOM 24836 O O . GLY A 1 63 ? 5.433 -8.334 7.453 1.00 0.00 63 GLY A O 19
ATOM 24840 N N . SER A 1 64 ? 5.403 -10.576 7.638 1.00 0.00 64 SER A N 19
ATOM 24841 C CA . SER A 1 64 ? 4.093 -10.615 8.277 1.00 0.00 64 SER A CA 19
ATOM 24842 C C . SER A 1 64 ? 3.894 -9.405 9.185 1.00 0.00 64 SER A C 19
ATOM 24843 O O . SER A 1 64 ? 2.829 -8.788 9.191 1.00 0.00 64 SER A O 19
ATOM 24851 N N . ASP A 1 65 ? 4.928 -9.072 9.950 1.00 0.00 65 ASP A N 19
ATOM 24852 C CA . ASP A 1 65 ? 4.869 -7.935 10.862 1.00 0.00 65 ASP A CA 19
ATOM 24853 C C . ASP A 1 65 ? 4.682 -6.631 10.093 1.00 0.00 65 ASP A C 19
ATOM 24854 O O . ASP A 1 65 ? 5.487 -6.266 9.236 1.00 0.00 65 ASP A O 19
ATOM 24863 N N . PRO A 1 66 ? 3.593 -5.911 10.404 1.00 0.00 66 PRO A N 19
ATOM 24864 C CA . PRO A 1 66 ? 3.275 -4.637 9.753 1.00 0.00 66 PRO A CA 19
ATOM 24865 C C . PRO A 1 66 ? 4.242 -3.527 10.147 1.00 0.00 66 PRO A C 19
ATOM 24866 O O . PRO A 1 66 ? 4.721 -2.776 9.297 1.00 0.00 66 PRO A O 19
ATOM 24877 N N . ARG A 1 67 ? 4.527 -3.428 11.442 1.00 0.00 67 ARG A N 19
ATOM 24878 C CA . ARG A 1 67 ? 5.437 -2.409 11.949 1.00 0.00 67 ARG A CA 19
ATOM 24879 C C . ARG A 1 67 ? 6.800 -2.511 11.271 1.00 0.00 67 ARG A C 19
ATOM 24880 O O . ARG A 1 67 ? 7.432 -1.500 10.970 1.00 0.00 67 ARG A O 19
ATOM 24901 N N . ALA A 1 68 ? 7.247 -3.741 11.035 1.00 0.00 68 ALA A N 19
ATOM 24902 C CA . ALA A 1 68 ? 8.534 -3.976 10.392 1.00 0.00 68 ALA A CA 19
ATOM 24903 C C . ALA A 1 68 ? 8.481 -3.616 8.911 1.00 0.00 68 ALA A C 19
ATOM 24904 O O . ALA A 1 68 ? 9.472 -3.165 8.336 1.00 0.00 68 ALA A O 19
ATOM 24911 N N . LEU A 1 69 ? 7.320 -3.820 8.299 1.00 0.00 69 LEU A N 19
ATOM 24912 C CA . LEU A 1 69 ? 7.138 -3.518 6.883 1.00 0.00 69 LEU A CA 19
ATOM 24913 C C . LEU A 1 69 ? 7.378 -2.037 6.607 1.00 0.00 69 LEU A C 19
ATOM 24914 O O . LEU A 1 69 ? 8.308 -1.673 5.887 1.00 0.00 69 LEU A O 19
ATOM 24930 N N . GLN A 1 70 ? 6.535 -1.188 7.186 1.00 0.00 70 GLN A N 19
ATOM 24931 C CA . GLN A 1 70 ? 6.657 0.254 7.004 1.00 0.00 70 GLN A CA 19
ATOM 24932 C C . GLN A 1 70 ? 8.114 0.693 7.105 1.00 0.00 70 GLN A C 19
ATOM 24933 O O . GLN A 1 70 ? 8.523 1.667 6.474 1.00 0.00 70 GLN A O 19
ATOM 24947 N N . GLU A 1 71 ? 8.892 -0.031 7.904 1.00 0.00 71 GLU A N 19
ATOM 24948 C CA . GLU A 1 71 ? 10.303 0.287 8.089 1.00 0.00 71 GLU A CA 19
ATOM 24949 C C . GLU A 1 71 ? 11.122 -0.150 6.877 1.00 0.00 71 GLU A C 19
ATOM 24950 O O . GLU A 1 71 ? 12.090 0.510 6.498 1.00 0.00 71 GLU A O 19
ATOM 24962 N N . LEU A 1 72 ? 10.726 -1.265 6.274 1.00 0.00 72 LEU A N 19
ATOM 24963 C CA . LEU A 1 72 ? 11.423 -1.792 5.106 1.00 0.00 72 LEU A CA 19
ATOM 24964 C C . LEU A 1 72 ? 11.366 -0.802 3.946 1.00 0.00 72 LEU A C 19
ATOM 24965 O O . LEU A 1 72 ? 12.343 -0.626 3.218 1.00 0.00 72 LEU A O 19
ATOM 24981 N N . LEU A 1 73 ? 10.216 -0.158 3.781 1.00 0.00 73 LEU A N 19
ATOM 24982 C CA . LEU A 1 73 ? 10.031 0.817 2.712 1.00 0.00 73 LEU A CA 19
ATOM 24983 C C . LEU A 1 73 ? 10.910 2.043 2.935 1.00 0.00 73 LEU A C 19
ATOM 24984 O O . LEU A 1 73 ? 11.536 2.548 2.003 1.00 0.00 73 LEU A O 19
ATOM 25000 N N . ARG A 1 74 ? 10.953 2.516 4.176 1.00 0.00 74 ARG A N 19
ATOM 25001 C CA . ARG A 1 74 ? 11.755 3.683 4.522 1.00 0.00 74 ARG A CA 19
ATOM 25002 C C . ARG A 1 74 ? 13.121 3.624 3.843 1.00 0.00 74 ARG A C 19
ATOM 25003 O O . ARG A 1 74 ? 13.505 4.543 3.121 1.00 0.00 74 ARG A O 19
ATOM 25024 N N . ASN A 1 75 ? 13.848 2.537 4.080 1.00 0.00 75 ASN A N 19
ATOM 25025 C CA . ASN A 1 75 ? 15.171 2.359 3.492 1.00 0.00 75 ASN A CA 19
ATOM 25026 C C . ASN A 1 75 ? 15.076 2.204 1.977 1.00 0.00 75 ASN A C 19
ATOM 25027 O O . ASN A 1 75 ? 15.856 2.797 1.233 1.00 0.00 75 ASN A O 19
ATOM 25038 N N . ALA A 1 76 ? 14.115 1.404 1.529 1.00 0.00 76 ALA A N 19
ATOM 25039 C CA . ALA A 1 76 ? 13.916 1.172 0.103 1.00 0.00 76 ALA A CA 19
ATOM 25040 C C . ALA A 1 76 ? 14.057 2.468 -0.688 1.00 0.00 76 ALA A C 19
ATOM 25041 O O . ALA A 1 76 ? 13.364 3.449 -0.420 1.00 0.00 76 ALA A O 19
ATOM 25048 N N . SER A 1 77 ? 14.960 2.466 -1.663 1.00 0.00 77 SER A N 19
ATOM 25049 C CA . SER A 1 77 ? 15.196 3.643 -2.490 1.00 0.00 77 SER A CA 19
ATOM 25050 C C . SER A 1 77 ? 15.249 3.267 -3.968 1.00 0.00 77 SER A C 19
ATOM 25051 O O . SER A 1 77 ? 15.148 2.094 -4.326 1.00 0.00 77 SER A O 19
ATOM 25059 N N . GLY A 1 78 ? 15.409 4.273 -4.823 1.00 0.00 78 GLY A N 19
ATOM 25060 C CA . GLY A 1 78 ? 15.473 4.028 -6.252 1.00 0.00 78 GLY A CA 19
ATOM 25061 C C . GLY A 1 78 ? 14.210 3.383 -6.787 1.00 0.00 78 GLY A C 19
ATOM 25062 O O . GLY A 1 78 ? 13.107 3.701 -6.345 1.00 0.00 78 GLY A O 19
ATOM 25066 N N . SER A 1 79 ? 14.372 2.474 -7.743 1.00 0.00 79 SER A N 19
ATOM 25067 C CA . SER A 1 79 ? 13.235 1.785 -8.343 1.00 0.00 79 SER A CA 19
ATOM 25068 C C . SER A 1 79 ? 12.641 0.769 -7.373 1.00 0.00 79 SER A C 19
ATOM 25069 O O . SER A 1 79 ? 13.311 -0.178 -6.961 1.00 0.00 79 SER A O 19
ATOM 25077 N N . VAL A 1 80 ? 11.378 0.972 -7.012 1.00 0.00 80 VAL A N 19
ATOM 25078 C CA . VAL A 1 80 ? 10.692 0.073 -6.091 1.00 0.00 80 VAL A CA 19
ATOM 25079 C C . VAL A 1 80 ? 9.348 -0.371 -6.657 1.00 0.00 80 VAL A C 19
ATOM 25080 O O . VAL A 1 80 ? 8.591 0.438 -7.194 1.00 0.00 80 VAL A O 19
ATOM 25093 N N . ILE A 1 81 ? 9.057 -1.662 -6.532 1.00 0.00 81 ILE A N 19
ATOM 25094 C CA . ILE A 1 81 ? 7.803 -2.214 -7.029 1.00 0.00 81 ILE A CA 19
ATOM 25095 C C . ILE A 1 81 ? 6.936 -2.725 -5.884 1.00 0.00 81 ILE A C 19
ATOM 25096 O O . ILE A 1 81 ? 7.395 -3.494 -5.037 1.00 0.00 81 ILE A O 19
ATOM 25112 N N . LEU A 1 82 ? 5.679 -2.295 -5.864 1.00 0.00 82 LEU A N 19
ATOM 25113 C CA . LEU A 1 82 ? 4.744 -2.711 -4.824 1.00 0.00 82 LEU A CA 19
ATOM 25114 C C . LEU A 1 82 ? 3.665 -3.625 -5.395 1.00 0.00 82 LEU A C 19
ATOM 25115 O O . LEU A 1 82 ? 2.812 -3.188 -6.168 1.00 0.00 82 LEU A O 19
ATOM 25131 N N . LYS A 1 83 ? 3.706 -4.895 -5.007 1.00 0.00 83 LYS A N 19
ATOM 25132 C CA . LYS A 1 83 ? 2.729 -5.870 -5.477 1.00 0.00 83 LYS A CA 19
ATOM 25133 C C . LYS A 1 83 ? 1.483 -5.860 -4.597 1.00 0.00 83 LYS A C 19
ATOM 25134 O O . LYS A 1 83 ? 1.573 -5.994 -3.376 1.00 0.00 83 LYS A O 19
ATOM 25153 N N . ILE A 1 84 ? 0.323 -5.702 -5.225 1.00 0.00 84 ILE A N 19
ATOM 25154 C CA . ILE A 1 84 ? -0.941 -5.677 -4.498 1.00 0.00 84 ILE A CA 19
ATOM 25155 C C . ILE A 1 84 ? -1.864 -6.798 -4.964 1.00 0.00 84 ILE A C 19
ATOM 25156 O O . ILE A 1 84 ? -1.730 -7.306 -6.078 1.00 0.00 84 ILE A O 19
ATOM 25172 N N . LEU A 1 85 ? -2.803 -7.179 -4.104 1.00 0.00 85 LEU A N 19
ATOM 25173 C CA . LEU A 1 85 ? -3.752 -8.239 -4.427 1.00 0.00 85 LEU A CA 19
ATOM 25174 C C . LEU A 1 85 ? -5.160 -7.865 -3.975 1.00 0.00 85 LEU A C 19
ATOM 25175 O O . LEU A 1 85 ? -5.337 -7.045 -3.075 1.00 0.00 85 LEU A O 19
ATOM 25191 N N . SER A 1 86 ? -6.159 -8.475 -4.606 1.00 0.00 86 SER A N 19
ATOM 25192 C CA . SER A 1 86 ? -7.552 -8.205 -4.269 1.00 0.00 86 SER A CA 19
ATOM 25193 C C . SER A 1 86 ? -8.039 -9.149 -3.174 1.00 0.00 86 SER A C 19
ATOM 25194 O O . SER A 1 86 ? -7.438 -10.193 -2.926 1.00 0.00 86 SER A O 19
ATOM 25202 N N . GLY A 1 87 ? -9.134 -8.772 -2.520 1.00 0.00 87 GLY A N 19
ATOM 25203 C CA . GLY A 1 87 ? -9.684 -9.595 -1.459 1.00 0.00 87 GLY A CA 19
ATOM 25204 C C . GLY A 1 87 ? -10.948 -9.005 -0.864 1.00 0.00 87 GLY A C 19
ATOM 25205 O O . GLY A 1 87 ? -11.686 -8.273 -1.523 1.00 0.00 87 GLY A O 19
ATOM 25209 N N . PRO A 1 88 ? -11.213 -9.327 0.411 1.00 0.00 88 PRO A N 19
ATOM 25210 C CA . PR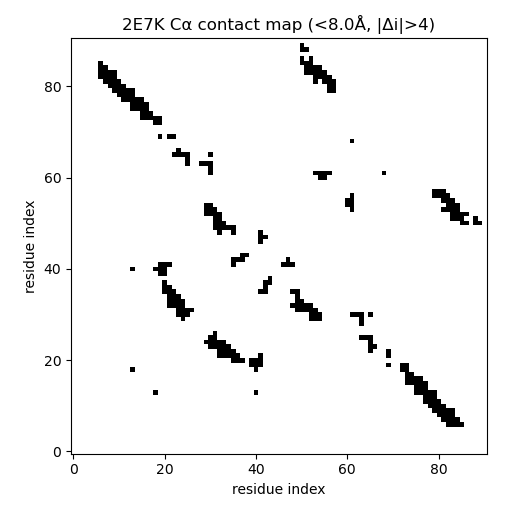O A 1 88 ? -12.397 -8.836 1.122 1.00 0.00 88 PRO A CA 19
ATOM 25211 C C . PRO A 1 88 ? -12.319 -7.341 1.413 1.00 0.00 88 PRO A C 19
ATOM 25212 O O . PRO A 1 88 ? -11.495 -6.896 2.211 1.00 0.00 88 PRO A O 19
ATOM 25223 N N . SER A 1 89 ? -13.183 -6.570 0.760 1.00 0.00 89 SER A N 19
ATOM 25224 C CA . SER A 1 89 ? -13.210 -5.124 0.946 1.00 0.00 89 SER A CA 19
ATOM 25225 C C . SER A 1 89 ? -14.631 -4.637 1.215 1.00 0.00 89 SER A C 19
ATOM 25226 O O . SER A 1 89 ? -15.556 -4.940 0.461 1.00 0.00 89 SER A O 19
ATOM 25234 N N . SER A 1 90 ? -14.796 -3.881 2.295 1.00 0.00 90 SER A N 19
ATOM 25235 C CA . SER A 1 90 ? -16.104 -3.354 2.667 1.00 0.00 90 SER A CA 19
ATOM 25236 C C . SER A 1 90 ? -16.407 -2.066 1.907 1.00 0.00 90 SER A C 19
ATOM 25237 O O . SER A 1 90 ? -15.769 -1.038 2.127 1.00 0.00 90 SER A O 19
ATOM 25245 N N . GLY A 1 91 ? -17.387 -2.132 1.011 1.00 0.00 91 GLY A N 19
ATOM 25246 C CA . GLY A 1 91 ? -17.759 -0.965 0.232 1.00 0.00 91 GLY A CA 19
ATOM 25247 C C . GLY A 1 91 ? -17.484 -1.145 -1.248 1.00 0.00 91 GLY A C 19
ATOM 25248 O O . GLY A 1 91 ? -16.342 -1.362 -1.652 1.00 0.00 91 GLY A O 19
ATOM 25252 N N . GLY A 1 1 ? 2.041 -16.191 -25.470 1.00 0.00 1 GLY A N 20
ATOM 25253 C CA . GLY A 1 1 ? 1.265 -16.811 -24.412 1.00 0.00 1 GLY A CA 20
ATOM 25254 C C . GLY A 1 1 ? 1.389 -16.074 -23.094 1.00 0.00 1 GLY A C 20
ATOM 25255 O O . GLY A 1 1 ? 2.062 -16.540 -22.175 1.00 0.00 1 GLY A O 20
ATOM 25259 N N . SER A 1 2 ? 0.739 -14.918 -23.000 1.00 0.00 2 SER A N 20
ATOM 25260 C CA . SER A 1 2 ? 0.784 -14.112 -21.786 1.00 0.00 2 SER A CA 20
ATOM 25261 C C . SER A 1 2 ? 0.378 -14.939 -20.569 1.00 0.00 2 SER A C 20
ATOM 25262 O O . SER A 1 2 ? -0.384 -15.899 -20.684 1.00 0.00 2 SER A O 20
ATOM 25270 N N . SER A 1 3 ? 0.894 -14.559 -19.405 1.00 0.00 3 SER A N 20
ATOM 25271 C CA . SER A 1 3 ? 0.589 -15.266 -18.167 1.00 0.00 3 SER A CA 20
ATOM 25272 C C . SER A 1 3 ? 0.063 -14.304 -17.106 1.00 0.00 3 SER A C 20
ATOM 25273 O O . SER A 1 3 ? 0.769 -13.396 -16.671 1.00 0.00 3 SER A O 20
ATOM 25281 N N . GLY A 1 4 ? -1.184 -14.511 -16.695 1.00 0.00 4 GLY A N 20
ATOM 25282 C CA . GLY A 1 4 ? -1.786 -13.654 -15.690 1.00 0.00 4 GLY A CA 20
ATOM 25283 C C . GLY A 1 4 ? -1.125 -13.801 -14.333 1.00 0.00 4 GLY A C 20
ATOM 25284 O O . GLY A 1 4 ? 0.051 -13.479 -14.170 1.00 0.00 4 GLY A O 20
ATOM 25288 N N . SER A 1 5 ? -1.885 -14.288 -13.357 1.00 0.00 5 SER A N 20
ATOM 25289 C CA . SER A 1 5 ? -1.368 -14.472 -12.006 1.00 0.00 5 SER A CA 20
ATOM 25290 C C . SER A 1 5 ? -0.399 -13.352 -11.638 1.00 0.00 5 SER A C 20
ATOM 25291 O O . SER A 1 5 ? 0.632 -13.590 -11.009 1.00 0.00 5 SER A O 20
ATOM 25299 N N . SER A 1 6 ? -0.739 -12.130 -12.034 1.00 0.00 6 SER A N 20
ATOM 25300 C CA . SER A 1 6 ? 0.102 -10.973 -11.751 1.00 0.00 6 SER A CA 20
ATOM 25301 C C . SER A 1 6 ? -0.677 -9.913 -10.977 1.00 0.00 6 SER A C 20
ATOM 25302 O O . SER A 1 6 ? -1.688 -9.398 -11.453 1.00 0.00 6 SER A O 20
ATOM 25310 N N . GLY A 1 7 ? -0.197 -9.591 -9.779 1.00 0.00 7 GLY A N 20
ATOM 25311 C CA . GLY A 1 7 ? -0.859 -8.595 -8.958 1.00 0.00 7 GLY A CA 20
ATOM 25312 C C . GLY A 1 7 ? -0.847 -7.219 -9.593 1.00 0.00 7 GLY A C 20
ATOM 25313 O O . GLY A 1 7 ? -0.902 -7.092 -10.817 1.00 0.00 7 GLY A O 20
ATOM 25317 N N . ARG A 1 8 ? -0.776 -6.185 -8.761 1.00 0.00 8 ARG A N 20
ATOM 25318 C CA . ARG A 1 8 ? -0.760 -4.811 -9.249 1.00 0.00 8 ARG A CA 20
ATOM 25319 C C . ARG A 1 8 ? 0.537 -4.110 -8.857 1.00 0.00 8 ARG A C 20
ATOM 25320 O O . ARG A 1 8 ? 0.671 -3.612 -7.739 1.00 0.00 8 ARG A O 20
ATOM 25341 N N . MET A 1 9 ? 1.488 -4.075 -9.784 1.00 0.00 9 MET A N 20
ATOM 25342 C CA . MET A 1 9 ? 2.775 -3.435 -9.535 1.00 0.00 9 MET A CA 20
ATOM 25343 C C . MET A 1 9 ? 2.642 -1.915 -9.577 1.00 0.00 9 MET A C 20
ATOM 25344 O O . MET A 1 9 ? 1.976 -1.365 -10.453 1.00 0.00 9 MET A O 20
ATOM 25358 N N . VAL A 1 10 ? 3.281 -1.243 -8.624 1.00 0.00 10 VAL A N 20
ATOM 25359 C CA . VAL A 1 10 ? 3.235 0.212 -8.554 1.00 0.00 10 VAL A CA 20
ATOM 25360 C C . VAL A 1 10 ? 4.631 0.798 -8.372 1.00 0.00 10 VAL A C 20
ATOM 25361 O O . VAL A 1 10 ? 5.302 0.533 -7.376 1.00 0.00 10 VAL A O 20
ATOM 25374 N N . GLY A 1 11 ? 5.062 1.597 -9.344 1.00 0.00 11 GLY A N 20
ATOM 25375 C CA . GLY A 1 11 ? 6.377 2.209 -9.272 1.00 0.00 11 GLY A CA 20
ATOM 25376 C C . GLY A 1 11 ? 6.359 3.537 -8.541 1.00 0.00 11 GLY A C 20
ATOM 25377 O O . GLY A 1 11 ? 5.672 4.471 -8.955 1.00 0.00 11 GLY A O 20
ATOM 25381 N N . ILE A 1 12 ? 7.114 3.621 -7.452 1.00 0.00 12 ILE A N 20
ATOM 25382 C CA . ILE A 1 12 ? 7.182 4.844 -6.662 1.00 0.00 12 ILE A CA 20
ATOM 25383 C C . ILE A 1 12 ? 8.540 5.522 -6.813 1.00 0.00 12 ILE A C 20
ATOM 25384 O O . ILE A 1 12 ? 9.539 4.871 -7.118 1.00 0.00 12 ILE A O 20
ATOM 25400 N N . ARG A 1 13 ? 8.568 6.833 -6.597 1.00 0.00 13 ARG A N 20
ATOM 25401 C CA . ARG A 1 13 ? 9.803 7.599 -6.709 1.00 0.00 13 ARG A CA 20
ATOM 25402 C C . ARG A 1 13 ? 10.099 8.345 -5.411 1.00 0.00 13 ARG A C 20
ATOM 25403 O O . ARG A 1 13 ? 9.757 9.519 -5.265 1.00 0.00 13 ARG A O 20
ATOM 25424 N N . LYS A 1 14 ? 10.737 7.656 -4.471 1.00 0.00 14 LYS A N 20
ATOM 25425 C CA . LYS A 1 14 ? 11.081 8.251 -3.185 1.00 0.00 14 LYS A CA 20
ATOM 25426 C C . LYS A 1 14 ? 12.594 8.349 -3.018 1.00 0.00 14 LYS A C 20
ATOM 25427 O O . LYS A 1 14 ? 13.354 7.801 -3.817 1.00 0.00 14 LYS A O 20
ATOM 25446 N N . THR A 1 15 ? 13.025 9.050 -1.974 1.00 0.00 15 THR A N 20
ATOM 25447 C CA . THR A 1 15 ? 14.447 9.219 -1.702 1.00 0.00 15 THR A CA 20
ATOM 25448 C C . THR A 1 15 ? 14.898 8.322 -0.554 1.00 0.00 15 THR A C 20
ATOM 25449 O O . THR A 1 15 ? 14.142 8.073 0.384 1.00 0.00 15 THR A O 20
ATOM 25460 N N . ALA A 1 16 ? 16.134 7.841 -0.636 1.00 0.00 16 ALA A N 20
ATOM 25461 C CA . ALA A 1 16 ? 16.686 6.974 0.397 1.00 0.00 16 ALA A CA 20
ATOM 25462 C C . ALA A 1 16 ? 16.451 7.557 1.786 1.00 0.00 16 ALA A C 20
ATOM 25463 O O . ALA A 1 16 ? 17.243 8.363 2.273 1.00 0.00 16 ALA A O 20
ATOM 25470 N N . GLY A 1 17 ? 15.357 7.145 2.420 1.00 0.00 17 GLY A N 20
ATOM 25471 C CA . GLY A 1 17 ? 15.039 7.638 3.747 1.00 0.00 17 GLY A CA 20
ATOM 25472 C C . GLY A 1 17 ? 13.784 8.489 3.763 1.00 0.00 17 GLY A C 20
ATOM 25473 O O . GLY A 1 17 ? 13.818 9.647 4.176 1.00 0.00 17 GLY A O 20
ATOM 25477 N N . GLU A 1 18 ? 12.674 7.913 3.311 1.00 0.00 18 GLU A N 20
ATOM 25478 C CA . GLU A 1 18 ? 11.404 8.628 3.273 1.00 0.00 18 GLU A CA 20
ATOM 25479 C C . GLU A 1 18 ? 10.243 7.691 3.595 1.00 0.00 18 GLU A C 20
ATOM 25480 O O . GLU A 1 18 ? 10.253 6.519 3.217 1.00 0.00 18 GLU A O 20
ATOM 25492 N N . HIS A 1 19 ? 9.243 8.216 4.296 1.00 0.00 19 HIS A N 20
ATOM 25493 C CA . HIS A 1 19 ? 8.074 7.428 4.669 1.00 0.00 19 HIS A CA 20
ATOM 25494 C C . HIS A 1 19 ? 6.844 7.875 3.884 1.00 0.00 19 HIS A C 20
ATOM 25495 O O . HIS A 1 19 ? 6.616 9.070 3.694 1.00 0.00 19 HIS A O 20
ATOM 25510 N N . LEU A 1 20 ? 6.056 6.908 3.428 1.00 0.00 20 LEU A N 20
ATOM 25511 C CA . LEU A 1 20 ? 4.849 7.201 2.662 1.00 0.00 20 LEU A CA 20
ATOM 25512 C C . LEU A 1 20 ? 3.734 7.701 3.574 1.00 0.00 20 LEU A C 20
ATOM 25513 O O . LEU A 1 20 ? 3.107 8.724 3.302 1.00 0.00 20 LEU A O 20
ATOM 25529 N N . GLY A 1 21 ? 3.492 6.972 4.660 1.00 0.00 21 GLY A N 20
ATOM 25530 C CA . GLY A 1 21 ? 2.453 7.359 5.597 1.00 0.00 21 GLY A CA 20
ATOM 25531 C C . GLY A 1 21 ? 1.259 6.426 5.555 1.00 0.00 21 GLY A C 20
ATOM 25532 O O . GLY A 1 21 ? 0.142 6.850 5.257 1.00 0.00 21 GLY A O 20
ATOM 25536 N N . VAL A 1 22 ? 1.493 5.153 5.854 1.00 0.00 22 VAL A N 20
ATOM 25537 C CA . VAL A 1 22 ? 0.428 4.157 5.848 1.00 0.00 22 VAL A CA 20
ATOM 25538 C C . VAL A 1 22 ? 0.581 3.183 7.011 1.00 0.00 22 VAL A C 20
ATOM 25539 O O . VAL A 1 22 ? 1.667 3.031 7.571 1.00 0.00 22 VAL A O 20
ATOM 25552 N N . THR A 1 23 ? -0.515 2.521 7.370 1.00 0.00 23 THR A N 20
ATOM 25553 C CA . THR A 1 23 ? -0.504 1.561 8.466 1.00 0.00 23 THR A CA 20
ATOM 25554 C C . THR A 1 23 ? -1.009 0.198 8.007 1.00 0.00 23 THR A C 20
ATOM 25555 O O . THR A 1 23 ? -2.147 0.064 7.559 1.00 0.00 23 THR A O 20
ATOM 25566 N N . PHE A 1 24 ? -0.154 -0.814 8.123 1.00 0.00 24 PHE A N 20
ATOM 25567 C CA . PHE A 1 24 ? -0.514 -2.168 7.720 1.00 0.00 24 PHE A CA 20
ATOM 25568 C C . PHE A 1 24 ? -0.941 -2.999 8.926 1.00 0.00 24 PHE A C 20
ATOM 25569 O O . PHE A 1 24 ? -0.452 -2.798 10.038 1.00 0.00 24 PHE A O 20
ATOM 25586 N N . ARG A 1 25 ? -1.859 -3.934 8.698 1.00 0.00 25 ARG A N 20
ATOM 25587 C CA . ARG A 1 25 ? -2.354 -4.794 9.766 1.00 0.00 25 ARG A CA 20
ATOM 25588 C C . ARG A 1 25 ? -2.178 -6.266 9.404 1.00 0.00 25 ARG A C 20
ATOM 25589 O O . ARG A 1 25 ? -2.155 -6.629 8.227 1.00 0.00 25 ARG A O 20
ATOM 25610 N N . VAL A 1 26 ? -2.053 -7.110 10.423 1.00 0.00 26 VAL A N 20
ATOM 25611 C CA . VAL A 1 26 ? -1.879 -8.543 10.212 1.00 0.00 26 VAL A CA 20
ATOM 25612 C C . VAL A 1 26 ? -3.208 -9.280 10.326 1.00 0.00 26 VAL A C 20
ATOM 25613 O O . VAL A 1 26 ? -3.696 -9.535 11.426 1.00 0.00 26 VAL A O 20
ATOM 25626 N N . GLU A 1 27 ? -3.790 -9.620 9.179 1.00 0.00 27 GLU A N 20
ATOM 25627 C CA . GLU A 1 27 ? -5.064 -10.329 9.151 1.00 0.00 27 GLU A CA 20
ATOM 25628 C C . GLU A 1 27 ? -5.017 -11.492 8.164 1.00 0.00 27 GLU A C 20
ATOM 25629 O O . GLU A 1 27 ? -4.916 -11.291 6.955 1.00 0.00 27 GLU A O 20
ATOM 25641 N N . GLY A 1 28 ? -5.092 -12.711 8.691 1.00 0.00 28 GLY A N 20
ATOM 25642 C CA . GLY A 1 28 ? -5.056 -13.888 7.844 1.00 0.00 28 GLY A CA 20
ATOM 25643 C C . GLY A 1 28 ? -3.647 -14.256 7.421 1.00 0.00 28 GLY A C 20
ATOM 25644 O O . GLY A 1 28 ? -3.449 -14.904 6.395 1.00 0.00 28 GLY A O 20
ATOM 25648 N N . GLY A 1 29 ? -2.665 -13.839 8.215 1.00 0.00 29 GLY A N 20
ATOM 25649 C CA . GLY A 1 29 ? -1.280 -14.136 7.899 1.00 0.00 29 GLY A CA 20
ATOM 25650 C C . GLY A 1 29 ? -0.684 -13.148 6.917 1.00 0.00 29 GLY A C 20
ATOM 25651 O O . GLY A 1 29 ? 0.535 -13.003 6.835 1.00 0.00 29 GLY A O 20
ATOM 25655 N N . GLU A 1 30 ? -1.546 -12.467 6.168 1.00 0.00 30 GLU A N 20
ATOM 25656 C CA . GLU A 1 30 ? -1.097 -11.489 5.184 1.00 0.00 30 GLU A CA 20
ATOM 25657 C C . GLU A 1 30 ? -1.180 -10.073 5.747 1.00 0.00 30 GLU A C 20
ATOM 25658 O O . GLU A 1 30 ? -1.736 -9.853 6.824 1.00 0.00 30 GLU A O 20
ATOM 25670 N N . LEU A 1 31 ? -0.625 -9.117 5.011 1.00 0.00 31 LEU A N 20
ATOM 25671 C CA . LEU A 1 31 ? -0.635 -7.722 5.436 1.00 0.00 31 LEU A CA 20
ATOM 25672 C C . LEU A 1 31 ? -1.547 -6.887 4.542 1.00 0.00 31 LEU A C 20
ATOM 25673 O O . LEU A 1 31 ? -1.645 -7.129 3.339 1.00 0.00 31 LEU A O 20
ATOM 25689 N N . VAL A 1 32 ? -2.212 -5.902 5.138 1.00 0.00 32 VAL A N 20
ATOM 25690 C CA . VAL A 1 32 ? -3.113 -5.029 4.396 1.00 0.00 32 VAL A CA 20
ATOM 25691 C C . VAL A 1 32 ? -3.100 -3.615 4.964 1.00 0.00 32 VAL A C 20
ATOM 25692 O O . VAL A 1 32 ? -3.023 -3.423 6.178 1.00 0.00 32 VAL A O 20
ATOM 25705 N N . ILE A 1 33 ? -3.175 -2.627 4.078 1.00 0.00 33 ILE A N 20
ATOM 25706 C CA . ILE A 1 33 ? -3.174 -1.229 4.492 1.00 0.00 33 ILE A CA 20
ATOM 25707 C C . ILE A 1 33 ? -4.402 -0.904 5.334 1.00 0.00 33 ILE A C 20
ATOM 25708 O O . ILE A 1 33 ? -5.445 -0.520 4.806 1.00 0.00 33 ILE A O 20
ATOM 25724 N N . ALA A 1 34 ? -4.270 -1.058 6.648 1.00 0.00 34 ALA A N 20
ATOM 25725 C CA . ALA A 1 34 ? -5.368 -0.777 7.564 1.00 0.00 34 ALA A CA 20
ATOM 25726 C C . ALA A 1 34 ? -5.851 0.662 7.417 1.00 0.00 34 ALA A C 20
ATOM 25727 O O . ALA A 1 34 ? -7.053 0.927 7.419 1.00 0.00 34 ALA A O 20
ATOM 25734 N N . ARG A 1 35 ? -4.906 1.589 7.291 1.00 0.00 35 ARG A N 20
ATOM 25735 C CA . ARG A 1 35 ? -5.236 3.001 7.145 1.00 0.00 35 ARG A CA 20
ATOM 25736 C C . ARG A 1 35 ? -4.135 3.741 6.391 1.00 0.00 35 ARG A C 20
ATOM 25737 O O . ARG A 1 35 ? -2.975 3.330 6.405 1.00 0.00 35 ARG A O 20
ATOM 25758 N N . ILE A 1 36 ? -4.508 4.834 5.733 1.00 0.00 36 ILE A N 20
ATOM 25759 C CA . ILE A 1 36 ? -3.552 5.631 4.974 1.00 0.00 36 ILE A CA 20
ATOM 25760 C C . ILE A 1 36 ? -3.478 7.057 5.509 1.00 0.00 36 ILE A C 20
ATOM 25761 O O . ILE A 1 36 ? -4.391 7.858 5.301 1.00 0.00 36 ILE A O 20
ATOM 25777 N N . LEU A 1 37 ? -2.386 7.369 6.197 1.00 0.00 37 LEU A N 20
ATOM 25778 C CA . LEU A 1 37 ? -2.191 8.700 6.761 1.00 0.00 37 LEU A CA 20
ATOM 25779 C C . LEU A 1 37 ? -2.622 9.779 5.772 1.00 0.00 37 LEU A C 20
ATOM 25780 O O . LEU A 1 37 ? -1.978 9.985 4.743 1.00 0.00 37 LEU A O 20
ATOM 25796 N N . HIS A 1 38 ? -3.714 10.466 6.093 1.00 0.00 38 HIS A N 20
ATOM 25797 C CA . HIS A 1 38 ? -4.229 11.526 5.234 1.00 0.00 38 HIS A CA 20
ATOM 25798 C C . HIS A 1 38 ? -3.131 12.527 4.887 1.00 0.00 38 HIS A C 20
ATOM 25799 O O . HIS A 1 38 ? -2.550 13.157 5.770 1.00 0.00 38 HIS A O 20
ATOM 25814 N N . GLY A 1 39 ? -2.850 12.667 3.595 1.00 0.00 39 GLY A N 20
ATOM 25815 C CA . GLY A 1 39 ? -1.822 13.592 3.155 1.00 0.00 39 GLY A CA 20
ATOM 25816 C C . GLY A 1 39 ? -0.450 12.949 3.097 1.00 0.00 39 GLY A C 20
ATOM 25817 O O . GLY A 1 39 ? 0.266 12.906 4.097 1.00 0.00 39 GLY A O 20
ATOM 25821 N N . GLY A 1 40 ? -0.084 12.444 1.923 1.00 0.00 40 GLY A N 20
ATOM 25822 C CA . GLY A 1 40 ? 1.209 11.805 1.761 1.00 0.00 40 GLY A CA 20
ATOM 25823 C C . GLY A 1 40 ? 1.380 11.182 0.390 1.00 0.00 40 GLY A C 20
ATOM 25824 O O . GLY A 1 40 ? 0.565 11.402 -0.505 1.00 0.00 40 GLY A O 20
ATOM 25828 N N . MET A 1 41 ? 2.444 10.403 0.224 1.00 0.00 41 MET A N 20
ATOM 25829 C CA . MET A 1 41 ? 2.719 9.746 -1.048 1.00 0.00 41 MET A CA 20
ATOM 25830 C C . MET A 1 41 ? 1.543 8.874 -1.476 1.00 0.00 41 MET A C 20
ATOM 25831 O O . MET A 1 41 ? 0.812 9.213 -2.407 1.00 0.00 41 MET A O 20
ATOM 25845 N N . VAL A 1 42 ? 1.365 7.750 -0.790 1.00 0.00 42 VAL A N 20
ATOM 25846 C CA . VAL A 1 42 ? 0.277 6.830 -1.098 1.00 0.00 42 VAL A CA 20
ATOM 25847 C C . VAL A 1 42 ? -1.073 7.535 -1.038 1.00 0.00 42 VAL A C 20
ATOM 25848 O O . VAL A 1 42 ? -1.923 7.346 -1.908 1.00 0.00 42 VAL A O 20
ATOM 25861 N N . ALA A 1 43 ? -1.263 8.351 -0.006 1.00 0.00 43 ALA A N 20
ATOM 25862 C CA . ALA A 1 43 ? -2.509 9.087 0.166 1.00 0.00 43 ALA A CA 20
ATOM 25863 C C . ALA A 1 43 ? -2.945 9.741 -1.141 1.00 0.00 43 ALA A C 20
ATOM 25864 O O . ALA A 1 43 ? -4.130 9.755 -1.472 1.00 0.00 43 ALA A O 20
ATOM 25871 N N . GLN A 1 44 ? -1.980 10.282 -1.877 1.00 0.00 44 GLN A N 20
ATOM 25872 C CA . GLN A 1 44 ? -2.267 10.939 -3.147 1.00 0.00 44 GLN A CA 20
ATOM 25873 C C . GLN A 1 44 ? -2.555 9.913 -4.238 1.00 0.00 44 GLN A C 20
ATOM 25874 O O . GLN A 1 44 ? -3.669 9.843 -4.757 1.00 0.00 44 GLN A O 20
ATOM 25888 N N . GLN A 1 45 ? -1.545 9.121 -4.580 1.00 0.00 45 GLN A N 20
ATOM 25889 C CA . GLN A 1 45 ? -1.691 8.099 -5.611 1.00 0.00 45 GLN A CA 20
ATOM 25890 C C . GLN A 1 45 ? -2.928 7.244 -5.357 1.00 0.00 45 GLN A C 20
ATOM 25891 O O . GLN A 1 45 ? -2.983 6.485 -4.391 1.00 0.00 45 GLN A O 20
ATOM 25905 N N . GLY A 1 46 ? -3.920 7.373 -6.233 1.00 0.00 46 GLY A N 20
ATOM 25906 C CA . GLY A 1 46 ? -5.143 6.605 -6.086 1.00 0.00 46 GLY A CA 20
ATOM 25907 C C . GLY A 1 46 ? -4.918 5.116 -6.255 1.00 0.00 46 GLY A C 20
ATOM 25908 O O . GLY A 1 46 ? -5.844 4.319 -6.104 1.00 0.00 46 GLY A O 20
ATOM 25912 N N . LEU A 1 47 ? -3.684 4.739 -6.571 1.00 0.00 47 LEU A N 20
ATOM 25913 C CA . LEU A 1 47 ? -3.339 3.334 -6.762 1.00 0.00 47 LEU A CA 20
ATOM 25914 C C . LEU A 1 47 ? -3.578 2.536 -5.485 1.00 0.00 47 LEU A C 20
ATOM 25915 O O . LEU A 1 47 ? -4.359 1.583 -5.473 1.00 0.00 47 LEU A O 20
ATOM 25931 N N . LEU A 1 48 ? -2.903 2.931 -4.411 1.00 0.00 48 LEU A N 20
ATOM 25932 C CA . LEU A 1 48 ? -3.044 2.253 -3.127 1.00 0.00 48 LEU A CA 20
ATOM 25933 C C . LEU A 1 48 ? -4.209 2.833 -2.331 1.00 0.00 48 LEU A C 20
ATOM 25934 O O . LEU A 1 48 ? -4.440 4.042 -2.340 1.00 0.00 48 LEU A O 20
ATOM 25950 N N . HIS A 1 49 ? -4.938 1.962 -1.640 1.00 0.00 49 HIS A N 20
ATOM 25951 C CA . HIS A 1 49 ? -6.077 2.388 -0.835 1.00 0.00 49 HIS A CA 20
ATOM 25952 C C . HIS A 1 49 ? -6.341 1.401 0.298 1.00 0.00 49 HIS A C 20
ATOM 25953 O O . HIS A 1 49 ? -5.825 0.283 0.295 1.00 0.00 49 HIS A O 20
ATOM 25968 N N . VAL A 1 50 ? -7.147 1.822 1.268 1.00 0.00 50 VAL A N 20
ATOM 25969 C CA . VAL A 1 50 ? -7.480 0.975 2.407 1.00 0.00 50 VAL A CA 20
ATOM 25970 C C . VAL A 1 50 ? -8.018 -0.376 1.949 1.00 0.00 50 VAL A C 20
ATOM 25971 O O . VAL A 1 50 ? -9.038 -0.451 1.266 1.00 0.00 50 VAL A O 20
ATOM 25984 N N . GLY A 1 51 ? -7.323 -1.444 2.332 1.00 0.00 51 GLY A N 20
ATOM 25985 C CA . GLY A 1 51 ? -7.747 -2.779 1.952 1.00 0.00 51 GLY A CA 20
ATOM 25986 C C . GLY A 1 51 ? -6.865 -3.382 0.876 1.00 0.00 51 GLY A C 20
ATOM 25987 O O . GLY A 1 51 ? -7.263 -4.330 0.197 1.00 0.00 51 GLY A O 20
ATOM 25991 N N . ASP A 1 52 ? -5.667 -2.832 0.717 1.00 0.00 52 ASP A N 20
ATOM 25992 C CA . ASP A 1 52 ? -4.727 -3.321 -0.285 1.00 0.00 52 ASP A CA 20
ATOM 25993 C C . ASP A 1 52 ? -3.754 -4.324 0.327 1.00 0.00 52 ASP A C 20
ATOM 25994 O O . ASP A 1 52 ? -2.989 -3.988 1.232 1.00 0.00 52 ASP A O 20
ATOM 26003 N N . ILE A 1 53 ? -3.788 -5.555 -0.172 1.00 0.00 53 ILE A N 20
ATOM 26004 C CA . ILE A 1 53 ? -2.909 -6.605 0.326 1.00 0.00 53 ILE A CA 20
ATOM 26005 C C . ILE A 1 53 ? -1.586 -6.620 -0.432 1.00 0.00 53 ILE A C 20
ATOM 26006 O O . ILE A 1 53 ? -1.558 -6.481 -1.655 1.00 0.00 53 ILE A O 20
ATOM 26022 N N . ILE A 1 54 ? -0.492 -6.790 0.302 1.00 0.00 54 ILE A N 20
ATOM 26023 C CA . ILE A 1 54 ? 0.835 -6.826 -0.301 1.00 0.00 54 ILE A CA 20
ATOM 26024 C C . ILE A 1 54 ? 1.333 -8.260 -0.449 1.00 0.00 54 ILE A C 20
ATOM 26025 O O . ILE A 1 54 ? 1.105 -9.101 0.421 1.00 0.00 54 ILE A O 20
ATOM 26041 N N . LYS A 1 55 ? 2.015 -8.532 -1.556 1.00 0.00 55 LYS A N 20
ATOM 26042 C CA . LYS A 1 55 ? 2.549 -9.863 -1.819 1.00 0.00 55 LYS A CA 20
ATOM 26043 C C . LYS A 1 55 ? 4.066 -9.881 -1.660 1.00 0.00 55 LYS A C 20
ATOM 26044 O O . LYS A 1 55 ? 4.604 -10.625 -0.841 1.00 0.00 55 LYS A O 20
ATOM 26063 N N . GLU A 1 56 ? 4.749 -9.056 -2.448 1.00 0.00 56 GLU A N 20
ATOM 26064 C CA . GLU A 1 56 ? 6.204 -8.979 -2.393 1.00 0.00 56 GLU A CA 20
ATOM 26065 C C . GLU A 1 56 ? 6.698 -7.635 -2.921 1.00 0.00 56 GLU A C 20
ATOM 26066 O O . GLU A 1 56 ? 6.084 -7.040 -3.808 1.00 0.00 56 GLU A O 20
ATOM 26078 N N . VAL A 1 57 ? 7.811 -7.161 -2.370 1.00 0.00 57 VAL A N 20
ATOM 26079 C CA . VAL A 1 57 ? 8.388 -5.888 -2.785 1.00 0.00 57 VAL A CA 20
ATOM 26080 C C . VAL A 1 57 ? 9.870 -6.037 -3.111 1.00 0.00 57 VAL A C 20
ATOM 26081 O O . VAL A 1 57 ? 10.626 -6.639 -2.349 1.00 0.00 57 VAL A O 20
ATOM 26094 N N . ASN A 1 58 ? 10.278 -5.484 -4.248 1.00 0.00 58 ASN A N 20
ATOM 26095 C CA . ASN A 1 58 ? 11.671 -5.555 -4.676 1.00 0.00 58 ASN A CA 20
ATOM 26096 C C . ASN A 1 58 ? 12.198 -6.983 -4.575 1.00 0.00 58 ASN A C 20
ATOM 26097 O O . ASN A 1 58 ? 13.400 -7.204 -4.431 1.00 0.00 58 ASN A O 20
ATOM 26108 N N . GLY A 1 59 ? 11.290 -7.951 -4.653 1.00 0.00 59 GLY A N 20
ATOM 26109 C CA . GLY A 1 59 ? 11.683 -9.346 -4.569 1.00 0.00 59 GLY A CA 20
ATOM 26110 C C . GLY A 1 59 ? 12.035 -9.765 -3.156 1.00 0.00 59 GLY A C 20
ATOM 26111 O O . GLY A 1 59 ? 13.020 -10.470 -2.939 1.00 0.00 59 GLY A O 20
ATOM 26115 N N . GLN A 1 60 ? 11.229 -9.330 -2.193 1.00 0.00 60 GLN A N 20
ATOM 26116 C CA . GLN A 1 60 ? 11.463 -9.663 -0.793 1.00 0.00 60 GLN A CA 20
ATOM 26117 C C . GLN A 1 60 ? 10.145 -9.883 -0.058 1.00 0.00 60 GLN A C 20
ATOM 26118 O O . GLN A 1 60 ? 9.174 -9.149 -0.241 1.00 0.00 60 GLN A O 20
ATOM 26132 N N . PRO A 1 61 ? 10.108 -10.919 0.794 1.00 0.00 61 PRO A N 20
ATOM 26133 C CA . PRO A 1 61 ? 8.914 -11.259 1.574 1.00 0.00 61 PRO A CA 20
ATOM 26134 C C . PRO A 1 61 ? 8.617 -10.230 2.658 1.00 0.00 61 PRO A C 20
ATOM 26135 O O . PRO A 1 61 ? 9.481 -9.903 3.472 1.00 0.00 61 PRO A O 20
ATOM 26146 N N . VAL A 1 62 ? 7.388 -9.722 2.665 1.00 0.00 62 VAL A N 20
ATOM 26147 C CA . VAL A 1 62 ? 6.977 -8.730 3.652 1.00 0.00 62 VAL A CA 20
ATOM 26148 C C . VAL A 1 62 ? 6.723 -9.377 5.009 1.00 0.00 62 VAL A C 20
ATOM 26149 O O . VAL A 1 62 ? 6.686 -8.698 6.034 1.00 0.00 62 VAL A O 20
ATOM 26162 N N . GLY A 1 63 ? 6.551 -10.695 5.007 1.00 0.00 63 GLY A N 20
ATOM 26163 C CA . GLY A 1 63 ? 6.304 -11.413 6.244 1.00 0.00 63 GLY A CA 20
ATOM 26164 C C . GLY A 1 63 ? 4.950 -11.087 6.843 1.00 0.00 63 GLY A C 20
ATOM 26165 O O . GLY A 1 63 ? 3.935 -11.106 6.147 1.00 0.00 63 GLY A O 20
ATOM 26169 N N . SER A 1 64 ? 4.934 -10.788 8.138 1.00 0.00 64 SER A N 20
ATOM 26170 C CA . SER A 1 64 ? 3.693 -10.462 8.832 1.00 0.00 64 SER A CA 20
ATOM 26171 C C . SER A 1 64 ? 3.827 -9.147 9.594 1.00 0.00 64 SER A C 20
ATOM 26172 O O . SER A 1 64 ? 2.933 -8.302 9.557 1.00 0.00 64 SER A O 20
ATOM 26180 N N . ASP A 1 65 ? 4.950 -8.983 10.285 1.00 0.00 65 ASP A N 20
ATOM 26181 C CA . ASP A 1 65 ? 5.202 -7.771 11.056 1.00 0.00 65 ASP A CA 20
ATOM 26182 C C . ASP A 1 65 ? 5.089 -6.532 10.174 1.00 0.00 65 ASP A C 20
ATOM 26183 O O . ASP A 1 65 ? 5.936 -6.268 9.320 1.00 0.00 65 ASP A O 20
ATOM 26192 N N . PRO A 1 66 ? 4.017 -5.753 10.382 1.00 0.00 66 PRO A N 20
ATOM 26193 C CA . PRO A 1 66 ? 3.767 -4.529 9.615 1.00 0.00 66 PRO A CA 20
ATOM 26194 C C . PRO A 1 66 ? 4.760 -3.421 9.951 1.00 0.00 66 PRO A C 20
ATOM 26195 O O . PRO A 1 66 ? 5.286 -2.755 9.059 1.00 0.00 66 PRO A O 20
ATOM 26206 N N . ARG A 1 67 ? 5.012 -3.230 11.242 1.00 0.00 67 ARG A N 20
ATOM 26207 C CA . ARG A 1 67 ? 5.941 -2.202 11.695 1.00 0.00 67 ARG A CA 20
ATOM 26208 C C . ARG A 1 67 ? 7.317 -2.396 11.063 1.00 0.00 67 ARG A C 20
ATOM 26209 O O . ARG A 1 67 ? 8.033 -1.429 10.804 1.00 0.00 67 ARG A O 20
ATOM 26230 N N . ALA A 1 68 ? 7.678 -3.651 10.817 1.00 0.00 68 ALA A N 20
ATOM 26231 C CA . ALA A 1 68 ? 8.966 -3.971 10.214 1.00 0.00 68 ALA A CA 20
ATOM 26232 C C . ALA A 1 68 ? 8.952 -3.698 8.714 1.00 0.00 68 ALA A C 20
ATOM 26233 O O . ALA A 1 68 ? 9.973 -3.329 8.131 1.00 0.00 68 ALA A O 20
ATOM 26240 N N . LEU A 1 69 ? 7.792 -3.882 8.094 1.00 0.00 69 LEU A N 20
ATOM 26241 C CA . LEU A 1 69 ? 7.646 -3.655 6.660 1.00 0.00 69 LEU A CA 20
ATOM 26242 C C . LEU A 1 69 ? 7.809 -2.177 6.323 1.00 0.00 69 LEU A C 20
ATOM 26243 O O . LEU A 1 69 ? 8.707 -1.798 5.572 1.00 0.00 69 LEU A O 20
ATOM 26259 N N . GLN A 1 70 ? 6.936 -1.347 6.886 1.00 0.00 70 GLN A N 20
ATOM 26260 C CA . GLN A 1 70 ? 6.985 0.090 6.645 1.00 0.00 70 GLN A CA 20
ATOM 26261 C C . GLN A 1 70 ? 8.417 0.608 6.727 1.00 0.00 70 GLN A C 20
ATOM 26262 O O . GLN A 1 70 ? 8.757 1.618 6.113 1.00 0.00 70 GLN A O 20
ATOM 26276 N N . GLU A 1 71 ? 9.251 -0.092 7.490 1.00 0.00 71 GLU A N 20
ATOM 26277 C CA . GLU A 1 71 ? 10.647 0.298 7.652 1.00 0.00 71 GLU A CA 20
ATOM 26278 C C . GLU A 1 71 ? 11.481 -0.153 6.457 1.00 0.00 71 GLU A C 20
ATOM 26279 O O . GLU A 1 71 ? 12.418 0.532 6.046 1.00 0.00 71 GLU A O 20
ATOM 26291 N N . LEU A 1 72 ? 11.133 -1.310 5.904 1.00 0.00 72 LEU A N 20
ATOM 26292 C CA . LEU A 1 72 ? 11.849 -1.854 4.755 1.00 0.00 72 LEU A CA 20
ATOM 26293 C C . LEU A 1 72 ? 11.818 -0.880 3.582 1.00 0.00 72 LEU A C 20
ATOM 26294 O O . LEU A 1 72 ? 12.815 -0.704 2.881 1.00 0.00 72 LEU A O 20
ATOM 26310 N N . LEU A 1 73 ? 10.668 -0.248 3.375 1.00 0.00 73 LEU A N 20
ATOM 26311 C CA . LEU A 1 73 ? 10.507 0.711 2.288 1.00 0.00 73 LEU A CA 20
ATOM 26312 C C . LEU A 1 73 ? 11.385 1.939 2.510 1.00 0.00 73 LEU A C 20
ATOM 26313 O O . LEU A 1 73 ? 12.097 2.376 1.607 1.00 0.00 73 LEU A O 20
ATOM 26329 N N . ARG A 1 74 ? 11.329 2.488 3.719 1.00 0.00 74 ARG A N 20
ATOM 26330 C CA . ARG A 1 74 ? 12.120 3.665 4.060 1.00 0.00 74 ARG A CA 20
ATOM 26331 C C . ARG A 1 74 ? 13.496 3.604 3.404 1.00 0.00 74 ARG A C 20
ATOM 26332 O O . ARG A 1 74 ? 13.858 4.475 2.615 1.00 0.00 74 ARG A O 20
ATOM 26353 N N . ASN A 1 75 ? 14.259 2.568 3.738 1.00 0.00 75 ASN A N 20
ATOM 26354 C CA . ASN A 1 75 ? 15.596 2.393 3.182 1.00 0.00 75 ASN A CA 20
ATOM 26355 C C . ASN A 1 75 ? 15.542 2.264 1.663 1.00 0.00 75 ASN A C 20
ATOM 26356 O O . ASN A 1 75 ? 16.345 2.864 0.950 1.00 0.00 75 ASN A O 20
ATOM 26367 N N . ALA A 1 76 ? 14.588 1.476 1.176 1.00 0.00 76 ALA A N 20
ATOM 26368 C CA . ALA A 1 76 ? 14.427 1.270 -0.258 1.00 0.00 76 ALA A CA 20
ATOM 26369 C C . ALA A 1 76 ? 14.331 2.601 -0.997 1.00 0.00 76 ALA A C 20
ATOM 26370 O O . ALA A 1 76 ? 13.353 3.334 -0.850 1.00 0.00 76 ALA A O 20
ATOM 26377 N N . SER A 1 77 ? 15.352 2.907 -1.791 1.00 0.00 77 SER A N 20
ATOM 26378 C CA . SER A 1 77 ? 15.385 4.152 -2.549 1.00 0.00 77 SER A CA 20
ATOM 26379 C C . SER A 1 77 ? 15.222 3.883 -4.042 1.00 0.00 77 SER A C 20
ATOM 26380 O O . SER A 1 77 ? 15.147 2.733 -4.472 1.00 0.00 77 SER A O 20
ATOM 26388 N N . GLY A 1 78 ? 15.168 4.954 -4.828 1.00 0.00 78 GLY A N 20
ATOM 26389 C CA . GLY A 1 78 ? 15.015 4.814 -6.264 1.00 0.00 78 GLY A CA 20
ATOM 26390 C C . GLY A 1 78 ? 13.617 4.382 -6.658 1.00 0.00 78 GLY A C 20
ATOM 26391 O O . GLY A 1 78 ? 12.631 4.851 -6.090 1.00 0.00 78 GLY A O 20
ATOM 26395 N N . SER A 1 79 ? 13.529 3.485 -7.635 1.00 0.00 79 SER A N 20
ATOM 26396 C CA . SER A 1 79 ? 12.241 2.993 -8.109 1.00 0.00 79 SER A CA 20
ATOM 26397 C C . SER A 1 79 ? 11.811 1.755 -7.327 1.00 0.00 79 SER A C 20
ATOM 26398 O O . SER A 1 79 ? 12.313 0.655 -7.557 1.00 0.00 79 SER A O 20
ATOM 26406 N N . VAL A 1 80 ? 10.877 1.944 -6.400 1.00 0.00 80 VAL A N 20
ATOM 26407 C CA . VAL A 1 80 ? 10.378 0.844 -5.583 1.00 0.00 80 VAL A CA 20
ATOM 26408 C C . VAL A 1 80 ? 9.176 0.174 -6.240 1.00 0.00 80 VAL A C 20
ATOM 26409 O O . VAL A 1 80 ? 8.298 0.846 -6.783 1.00 0.00 80 VAL A O 20
ATOM 26422 N N . ILE A 1 81 ? 9.142 -1.153 -6.185 1.00 0.00 81 ILE A N 20
ATOM 26423 C CA . ILE A 1 81 ? 8.047 -1.914 -6.773 1.00 0.00 81 ILE A CA 20
ATOM 26424 C C . ILE A 1 81 ? 7.213 -2.600 -5.696 1.00 0.00 81 ILE A C 20
ATOM 26425 O O . ILE A 1 81 ? 7.683 -3.516 -5.021 1.00 0.00 81 ILE A O 20
ATOM 26441 N N . LEU A 1 82 ? 5.973 -2.151 -5.541 1.00 0.00 82 LEU A N 20
ATOM 26442 C CA . LEU A 1 82 ? 5.071 -2.722 -4.546 1.00 0.00 82 LEU A CA 20
ATOM 26443 C C . LEU A 1 82 ? 3.978 -3.551 -5.214 1.00 0.00 82 LEU A C 20
ATOM 26444 O O . LEU A 1 82 ? 3.139 -3.021 -5.942 1.00 0.00 82 LEU A O 20
ATOM 26460 N N . LYS A 1 83 ? 3.994 -4.855 -4.961 1.00 0.00 83 LYS A N 20
ATOM 26461 C CA . LYS A 1 83 ? 3.003 -5.759 -5.534 1.00 0.00 83 LYS A CA 20
ATOM 26462 C C . LYS A 1 83 ? 1.761 -5.833 -4.653 1.00 0.00 83 LYS A C 20
ATOM 26463 O O . LYS A 1 83 ? 1.802 -6.378 -3.549 1.00 0.00 83 LYS A O 20
ATOM 26482 N N . ILE A 1 84 ? 0.657 -5.283 -5.147 1.00 0.00 84 ILE A N 20
ATOM 26483 C CA . ILE A 1 84 ? -0.598 -5.290 -4.405 1.00 0.00 84 ILE A CA 20
ATOM 26484 C C . ILE A 1 84 ? -1.572 -6.313 -4.981 1.00 0.00 84 ILE A C 20
ATOM 26485 O O . ILE A 1 84 ? -1.427 -6.749 -6.124 1.00 0.00 84 ILE A O 20
ATOM 26501 N N . LEU A 1 85 ? -2.564 -6.691 -4.183 1.00 0.00 85 LEU A N 20
ATOM 26502 C CA . LEU A 1 85 ? -3.565 -7.661 -4.614 1.00 0.00 85 LEU A CA 20
ATOM 26503 C C . LEU A 1 85 ? -4.906 -7.398 -3.936 1.00 0.00 85 LEU A C 20
ATOM 26504 O O . LEU A 1 85 ? -4.962 -6.808 -2.858 1.00 0.00 85 LEU A O 20
ATOM 26520 N N . SER A 1 86 ? -5.983 -7.842 -4.576 1.00 0.00 86 SER A N 20
ATOM 26521 C CA . SER A 1 86 ? -7.325 -7.653 -4.036 1.00 0.00 86 SER A CA 20
ATOM 26522 C C . SER A 1 86 ? -7.609 -8.656 -2.923 1.00 0.00 86 SER A C 20
ATOM 26523 O O . SER A 1 86 ? -6.997 -9.722 -2.862 1.00 0.00 86 SER A O 20
ATOM 26531 N N . GLY A 1 87 ? -8.542 -8.306 -2.043 1.00 0.00 87 GLY A N 20
ATOM 26532 C CA . GLY A 1 87 ? -8.891 -9.186 -0.943 1.00 0.00 87 GLY A CA 20
ATOM 26533 C C . GLY A 1 87 ? -10.376 -9.487 -0.891 1.00 0.00 87 GLY A C 20
ATOM 26534 O O . GLY A 1 87 ? -11.094 -9.350 -1.881 1.00 0.00 87 GLY A O 20
ATOM 26538 N N . PRO A 1 88 ? -10.857 -9.910 0.288 1.00 0.00 88 PRO A N 20
ATOM 26539 C CA . PRO A 1 88 ? -12.270 -10.242 0.493 1.00 0.00 88 PRO A CA 20
ATOM 26540 C C . PRO A 1 88 ? -13.166 -9.008 0.459 1.00 0.00 88 PRO A C 20
ATOM 26541 O O . PRO A 1 88 ? -14.388 -9.114 0.559 1.00 0.00 88 PRO A O 20
ATOM 26552 N N . SER A 1 89 ? -12.550 -7.839 0.316 1.00 0.00 89 SER A N 20
ATOM 26553 C CA . SER A 1 89 ? -13.292 -6.584 0.272 1.00 0.00 89 SER A CA 20
ATOM 26554 C C . SER A 1 89 ? -14.434 -6.593 1.284 1.00 0.00 89 SER A C 20
ATOM 26555 O O . SER A 1 89 ? -15.558 -6.201 0.971 1.00 0.00 89 SER A O 20
ATOM 26563 N N . SER A 1 90 ? -14.137 -7.043 2.499 1.00 0.00 90 SER A N 20
ATOM 26564 C CA . SER A 1 90 ? -15.138 -7.107 3.556 1.00 0.00 90 SER A CA 20
ATOM 26565 C C . SER A 1 90 ? -16.473 -7.605 3.011 1.00 0.00 90 SER A C 20
ATOM 26566 O O . SER A 1 90 ? -17.524 -7.027 3.286 1.00 0.00 90 SER A O 20
ATOM 26574 N N . GLY A 1 91 ? -16.424 -8.684 2.235 1.00 0.00 91 GLY A N 20
ATOM 26575 C CA . GLY A 1 91 ? -17.634 -9.242 1.662 1.00 0.00 91 GLY A CA 20
ATOM 26576 C C . GLY A 1 91 ? -18.035 -10.550 2.315 1.00 0.00 91 GLY A C 20
ATOM 26577 O O . GLY A 1 91 ? -17.245 -11.493 2.366 1.00 0.00 91 GLY A O 20
#

Solvent-accessible surface area: 5780 Å² total; per-residue (Å²): 132,122,119,82,96,77,40,147,93,7,28,0,188,8,75,69,40,88,85,12,16,9,60,20,130,69,63,87,59,49,2,5,2,39,150,32,90,168,64,23,41,3,37,147,45,54,90,13,113,93,7,13,10,8,114,77,2,90,61,84,110,18,46,73,85,23,215,57,3,40,105,38,4,124,115,14,80,38,102,4,60,8,43,9,57,108,41,116,51,121,124

Sequence (91 aa):
GSSGSSGRMVGIRKTAGEHLGVTFRVEGGELVIARILHGGMVAQQGLLHVGDIIKEVNGQPVGSDPRALQELLRNASGSVILKILSGPSSGGSSGSSGRMVGIRKTAGEHLGVTFRVEGGELVIARILHGGMVAQQGLLHVGDIIKEVNGQPVGSDPRALQELLRNASGSVILKILSGPSSGGSSGSSGRMVGIRKTAGEHLGVTFRVEGGELVIARILHGGMVAQQGLLHVGDIIKEVNGQPVGSDPRALQELLRNASGSVILKILSGPSSGGSSGSSGRMVGIRKTAGEHLGVTFRVEGGELVIARILHGGMVAQQGLLHVGDIIKEVNGQPVGSDPRALQELLRNASGSVILKILSGPSSGGSSGSSGRMVGIRKTAGEHLGVTFRVEGGELVIARILHGGMVAQQGLLHVGDIIKEVNGQPVGSDPRALQELLRNASGSVILKILSGPSSGGSSGSSGRMVGIRKTAGEHLGVTFRVEGGELVIARILHGGMVAQQGLLHVGDIIKEVNGQPVGSDPRALQELLRNASGSVILKILSGPSSGGSSGSSGRMVGIRKTAGEHLGVTFRVEGGELVIARILHGGMVAQQGLLHVGDIIKEVNGQPVGSDPRALQELLRNASGSVILKILSGPSSGGSSGSSGRMVGIRKTAGEHLGVTFRVEGGELVIARILHGGMVAQQGLLHVGDIIKEVNGQPVGSDPRALQELLRNASGSVILKILSGPSSGGSSGSSGRMVGIRKTAGEHLGVTFRVEGGELVIARILHGGMVAQQGLLHVGDIIKEVNGQPVGSDPRALQELLRNASGSVILKILSGPSSGGSSGSSGRMVGIRKTAGEHLGVTFRVEGGELVIARILHGGMVAQQGLLHVGDIIKEVNGQPVGSDPRALQELLRNASGSVILKILSGPSSGGSSGSSGRMVGIRKTAGEHLGVTFRVEGGELVIARILHGGMVAQQGLLHVGDIIKEVNGQPVGSDPRALQELLRNASGSVILKILSGPSSGGSSGSSGRMVGIRKTAGEHLGVTFRVEGGELVIARILHGGMVAQQGLLHVGDIIKEVNGQPVGSDPRALQELLRNASGSVILKILSGPSSGGSSGSSGRMVGIRKTAGEHLGVTFRVEGGELVIARILHGGMVAQQGLLHVGDIIKEVNGQPVGSDPRALQELLRNASGSVILKILSGPSSGGSSGSSGRMVGIRKTAGEHLGVTFRVEGGELVIARILHGGMVAQQGLLHVGDIIKEVNGQPVGSDPRALQELLRNASGSVILKILSGPSSGGSSGSSGRMVGIRKTAGEHLGVTFRVEGGELVIARILHGGMVAQQGLLHVGDIIKEVNGQPVGSDPRALQELLRNASGSVILKILSGPSSGGSSGSSGRMVGIRKTAGEHLGVTFRVEGGELVIARILHGGMVAQQGLLHVGDIIKEVNGQPVGSDPRALQELLRNASGSVILKILSGPSSGGSSGSSGRMVGIRKTAGEHLGVTFRVEGGELVIARILHGGMVAQQGLLHVGDIIKEVNGQPVGSDPRALQELLRNASGSVILKILSGPSSGGSSGSSGRMVGIRKTAGEHLGVTFRVEGGELVIARILHGGMVAQQGLLHVGDIIKEVNGQPVGSDPRALQELLRNASGSVILKILSGPSSGGSSGSSGRMVGIRKTAGEHLGVTFRVEGGELVIARILHGGMVAQQGLLHVGDIIKEVNGQPVGSDPRALQELLRNASGSVILKILSGPSSGGSSGSSGRMVGIRKTAGEHLGVTFRVEGGELVIARILHGGMVAQQGLLHVGDIIKEVNGQPVGSDPRALQELLRNASGSVILKILSGPSSG

Organism: Homo sapiens (NCBI:txid9606)

InterPro domains:
  IPR001452 SH3 domain [PF07653] (253-314)
  IPR001452 SH3 domain [PS50002] (249-317)
  IPR001452 SH3 domain [SM00326] (252-316)
  IPR001478 PDZ domain [PF00595] (171-239)
  IPR001478 PDZ domain [PS50106] (164-243)
  IPR001478 PDZ domain [SM00228] (173-243)
  IPR004172 L27 domain [PS51022] (84-142)
  IPR004172 L27 domain [SM00569] (11-90)
  IPR004172 L27 domain [SM00569] (91-145)
  IPR008144 Guanylate kinase-like domain [PS50052] (374-561)
  IPR008145 Guanylate kinase/L-type calcium channel beta subunit [PF00625] (374-562)
  IPR008145 Guanylate kinase/L-type calcium channel beta subunit [SM00072] (373-564)
  IPR014775 L27 domain, C-terminal [PF02828] (12-51)
  IPR014775 L27 domain, C-terminal [PF02828] (93-144)
  IPR020590 Guanylate kinase, conserved site [PS00856] (409-426)
  IPR027417 P-loop containing nucleoside triphosphate hydrolase [G3DSA:3.40.50.300] (366-576)
  IPR027417 P-loop containing nucleoside triphosphate hydrolase [SSF52540] (369-572)
  IPR035602 MPP2, SH3 domain [cd12037] (253-311)
  IPR036028 SH3-like domain superfamily [SSF50044] (227-359)
  IPR036034 PDZ superfamily [G3DSA:2.30.42.10] (159-242)